Protein 8TZ3 (pdb70)

Organism: Bos taurus (NCBI:txid9913)

Nearest PDB structures (foldseek):
  8tz1-assembly1_A  TM=1.001E+00  e=4.281E-66  Bos taurus
  8tzd-assembly1_A  TM=8.200E-01  e=2.949E-57  Bos taurus
  5l2b-assembly1_A  TM=9.208E-01  e=6.577E-27  Neisseria wadsworthii 9715
  5l2a-assembly1_A  TM=9.244E-01  e=1.127E-26  Neisseria wadsworthii 9715
  5l24-assembly1_A  TM=9.191E-01  e=1.770E-24  Neisseria wadsworthii 9715

Structure (mmCIF, N/CA/C/O backbone):
data_8TZ3
#
_entry.id   8TZ3
#
_cell.length_a   1.00
_cell.length_b   1.00
_cell.length_c   1.00
_cell.angle_alpha   90.00
_cell.angle_beta   90.00
_cell.angle_gamma   90.00
#
_symmetry.space_group_name_H-M   'P 1'
#
loop_
_entity.id
_entity.type
_entity.pdbx_description
1 polymer 'Sodium/nucleoside cotransporter'
2 non-polymer 'SODIUM ION'
3 non-polymer 1-palmitoyl-2-oleoyl-sn-glycero-3-phosphocholine
4 water water
#
loop_
_atom_site.group_PDB
_atom_site.id
_atom_site.type_symbol
_atom_site.label_atom_id
_atom_site.label_alt_id
_atom_site.label_comp_id
_atom_site.label_asym_id
_atom_site.label_entity_id
_atom_site.label_seq_id
_atom_site.pdbx_PDB_ins_code
_atom_site.Cartn_x
_atom_site.Cartn_y
_atom_site.Cartn_z
_atom_site.occupancy
_atom_site.B_iso_or_equiv
_atom_site.auth_seq_id
_atom_site.auth_comp_id
_atom_site.auth_asym_id
_atom_site.auth_atom_id
_atom_site.pdbx_PDB_model_num
ATOM 1 N N . GLU A 1 105 ? 97.055 165.636 159.805 1.00 89.03 90 GLU A N 1
ATOM 2 C CA . GLU A 1 105 ? 97.150 164.396 159.042 1.00 89.03 90 GLU A CA 1
ATOM 3 C C . GLU A 1 105 ? 96.252 163.321 159.644 1.00 89.03 90 GLU A C 1
ATOM 4 O O . GLU A 1 105 ? 96.691 162.196 159.880 1.00 89.03 90 GLU A O 1
ATOM 7 N N . ARG A 1 106 ? 94.990 163.676 159.893 1.00 96.63 91 ARG A N 1
ATOM 8 C CA . ARG A 1 106 ? 94.042 162.694 160.411 1.00 96.63 91 ARG A CA 1
ATOM 9 C C . ARG A 1 106 ? 93.777 161.599 159.386 1.00 96.63 91 ARG A C 1
ATOM 10 O O . ARG A 1 106 ? 93.674 160.418 159.740 1.00 96.63 91 ARG A O 1
ATOM 14 N N . MET A 1 107 ? 93.664 161.971 158.109 1.00 98.25 92 MET A N 1
ATOM 15 C CA . MET A 1 107 ? 93.467 160.971 157.065 1.00 98.25 92 MET A CA 1
ATOM 16 C C . MET A 1 107 ? 94.618 159.975 157.040 1.00 98.25 92 MET A C 1
ATOM 17 O O . MET A 1 107 ? 94.412 158.779 156.800 1.00 98.25 92 MET A O 1
ATOM 21 N N . CYS A 1 108 ? 95.840 160.447 157.288 1.00 98.78 93 CYS A N 1
ATOM 22 C CA . CYS A 1 108 ? 96.980 159.539 157.330 1.00 98.78 93 CYS A CA 1
ATOM 23 C C . CYS A 1 108 ? 96.895 158.617 158.539 1.00 98.78 93 CYS A C 1
ATOM 24 O O . CYS A 1 108 ? 97.331 157.461 158.480 1.00 98.78 93 CYS A O 1
ATOM 28 N N . GLY A 1 109 ? 96.337 159.110 159.645 1.00 100.29 94 GLY A N 1
ATOM 29 C CA . GLY A 1 109 ? 96.132 158.254 160.801 1.00 100.29 94 GLY A CA 1
ATOM 30 C C . GLY A 1 109 ? 95.038 157.229 160.577 1.00 100.29 94 GLY A C 1
ATOM 31 O O . GLY A 1 109 ? 95.164 156.071 160.982 1.00 100.29 94 GLY A O 1
ATOM 35 N N . ARG A 1 110 ? 93.945 157.641 159.929 1.00 100.75 95 ARG A N 1
ATOM 36 C CA . ARG A 1 110 ? 92.864 156.704 159.642 1.00 100.75 95 ARG A CA 1
ATOM 37 C C . ARG A 1 110 ? 93.328 155.605 158.696 1.00 100.75 95 ARG A C 1
ATOM 38 O O . ARG A 1 110 ? 93.095 154.417 158.951 1.00 100.75 95 ARG A O 1
ATOM 42 N N . MET A 1 111 ? 93.986 155.980 157.597 1.00 102.78 96 MET A N 1
ATOM 43 C CA . MET A 1 111 ? 94.486 154.978 156.661 1.00 102.78 96 MET A CA 1
ATOM 44 C C . MET A 1 111 ? 95.407 153.986 157.360 1.00 102.78 96 MET A C 1
ATOM 45 O O . MET A 1 111 ? 95.426 152.797 157.019 1.00 102.78 96 MET A O 1
ATOM 49 N N . SER A 1 112 ? 96.176 154.455 158.343 1.00 103.58 97 SER A N 1
ATOM 50 C CA . SER A 1 112 ? 97.038 153.550 159.096 1.00 103.58 97 SER A CA 1
ATOM 51 C C . SER A 1 112 ? 96.216 152.563 159.916 1.00 103.58 97 SER A C 1
ATOM 52 O O . SER A 1 112 ? 96.501 151.360 159.923 1.00 103.58 97 SER A O 1
ATOM 56 N N . ASP A 1 113 ? 95.188 153.053 160.612 1.00 104.67 98 ASP A N 1
ATOM 57 C CA . ASP A 1 113 ? 94.365 152.169 161.430 1.00 104.67 98 ASP A CA 1
ATOM 58 C C . ASP A 1 113 ? 93.656 151.128 160.574 1.00 104.67 98 ASP A C 1
ATOM 59 O O . ASP A 1 113 ? 93.501 149.973 160.989 1.00 104.67 98 ASP A O 1
ATOM 63 N N . PHE A 1 114 ? 93.212 151.517 159.378 1.00 105.34 99 PHE A N 1
ATOM 64 C CA . PHE A 1 114 ? 92.550 150.565 158.492 1.00 105.34 99 PHE A CA 1
ATOM 65 C C . PHE A 1 114 ? 93.476 149.407 158.142 1.00 105.34 99 PHE A C 1
ATOM 66 O O . PHE A 1 114 ? 93.079 148.238 158.199 1.00 105.34 99 PHE A O 1
ATOM 70 N N . CYS A 1 115 ? 94.723 149.715 157.779 1.00 107.57 100 CYS A N 1
ATOM 71 C CA . CYS A 1 115 ? 95.647 148.667 157.358 1.00 107.57 100 CYS A CA 1
ATOM 72 C C . CYS A 1 115 ? 95.991 147.737 158.515 1.00 107.57 100 CYS A C 1
ATOM 73 O O . CYS A 1 115 ? 95.939 146.509 158.373 1.00 107.57 100 CYS A O 1
ATOM 77 N N . ARG A 1 116 ? 96.347 148.302 159.671 1.00 106.54 101 ARG A N 1
ATOM 78 C CA . ARG A 1 116 ? 96.723 147.469 160.809 1.00 106.54 101 ARG A CA 1
ATOM 79 C C . ARG A 1 116 ? 95.527 146.687 161.334 1.00 106.54 101 ARG A C 1
ATOM 80 O O . ARG A 1 116 ? 95.686 145.600 161.901 1.00 106.54 101 ARG A O 1
ATOM 84 N N . GLU A 1 117 ? 94.320 147.227 161.158 1.00 108.55 102 GLU A N 1
ATOM 85 C CA . GLU A 1 117 ? 93.126 146.528 161.620 1.00 108.55 102 GLU A CA 1
ATOM 86 C C . GLU A 1 117 ? 92.883 145.257 160.817 1.00 108.55 102 GLU A C 1
ATOM 87 O O . GLU A 1 117 ? 92.762 144.167 161.388 1.00 108.55 102 GLU A O 1
ATOM 91 N N . HIS A 1 118 ? 92.803 145.374 159.493 1.00 110.14 103 HIS A N 1
ATOM 92 C CA . HIS A 1 118 ? 92.505 144.250 158.610 1.00 110.14 103 HIS A CA 1
ATOM 93 C C . HIS A 1 118 ? 93.637 144.039 157.614 1.00 110.14 103 HIS A C 1
ATOM 94 O O . HIS A 1 118 ? 93.458 144.127 156.397 1.00 110.14 103 HIS A O 1
ATOM 98 N N . LYS A 1 119 ? 94.834 143.754 158.130 1.00 110.35 104 LYS A N 1
ATOM 99 C CA . LYS A 1 119 ? 95.963 143.472 157.249 1.00 110.35 104 LYS A CA 1
ATOM 100 C C . LYS A 1 119 ? 95.824 142.100 156.602 1.00 110.35 104 LYS A C 1
ATOM 101 O O . LYS A 1 119 ? 96.089 141.940 155.404 1.00 110.35 104 LYS A O 1
ATOM 105 N N . THR A 1 120 ? 95.403 141.099 157.376 1.00 111.13 105 THR A N 1
ATOM 106 C CA . THR A 1 120 ? 95.274 139.751 156.832 1.00 111.13 105 THR A CA 1
ATOM 107 C C . THR A 1 120 ? 94.188 139.686 155.767 1.00 111.13 105 THR A C 1
ATOM 108 O O . THR A 1 120 ? 94.342 138.995 154.753 1.00 111.13 105 THR A O 1
ATOM 119 N N . THR A 1 121 ? 93.079 140.397 155.978 1.00 111.08 106 THR A N 1
ATOM 120 C CA . THR A 1 121 ? 91.982 140.354 155.020 1.00 111.08 106 THR A CA 1
ATOM 121 C C . THR A 1 121 ? 92.222 141.278 153.835 1.00 111.08 106 THR A C 1
ATOM 122 O O . THR A 1 121 ? 91.506 141.181 152.833 1.00 111.08 106 THR A O 1
ATOM 133 N N . LEU A 1 122 ? 93.207 142.171 153.932 1.00 110.28 107 LEU A N 1
ATOM 134 C CA . LEU A 1 122 ? 93.530 143.049 152.814 1.00 110.28 107 LEU A CA 1
ATOM 135 C C . LEU A 1 122 ? 94.477 142.362 151.840 1.00 110.28 107 LEU A C 1
ATOM 136 O O . LEU A 1 122 ? 94.244 142.361 150.626 1.00 110.28 107 LEU A O 1
ATOM 152 N N . ARG A 1 123 ? 95.552 141.765 152.357 1.00 108.18 108 ARG A N 1
ATOM 153 C CA . ARG A 1 123 ? 96.543 141.135 151.495 1.00 108.18 108 ARG A CA 1
ATOM 154 C C . ARG A 1 123 ? 96.045 139.817 150.919 1.00 108.18 108 ARG A C 1
ATOM 155 O O . ARG A 1 123 ? 96.447 139.439 149.813 1.00 108.18 108 ARG A O 1
ATOM 176 N N . TYR A 1 124 ? 95.177 139.108 151.643 1.00 110.96 109 TYR A N 1
ATOM 177 C CA . TYR A 1 124 ? 94.613 137.875 151.105 1.00 110.96 109 TYR A CA 1
ATOM 178 C C . TYR A 1 124 ? 93.656 138.166 149.957 1.00 110.96 109 TYR A C 1
ATOM 179 O O . TYR A 1 124 ? 93.666 137.468 148.937 1.00 110.96 109 TYR A O 1
ATOM 183 N N . ILE A 1 125 ? 92.817 139.194 150.107 1.00 109.55 110 ILE A N 1
ATOM 184 C CA . ILE A 1 125 ? 91.900 139.568 149.033 1.00 109.55 110 ILE A CA 1
ATOM 185 C C . ILE A 1 125 ? 92.671 139.923 147.769 1.00 109.55 110 ILE A C 1
ATOM 186 O O . ILE A 1 125 ? 92.220 139.646 146.651 1.00 109.55 110 ILE A O 1
ATOM 202 N N . ILE A 1 126 ? 93.842 140.546 147.920 1.00 105.75 111 ILE A N 1
ATOM 203 C CA . ILE A 1 126 ? 94.611 140.969 146.751 1.00 105.75 111 ILE A CA 1
ATOM 204 C C . ILE A 1 126 ? 95.104 139.755 145.975 1.00 105.75 111 ILE A C 1
ATOM 205 O O . ILE A 1 126 ? 94.937 139.668 144.753 1.00 105.75 111 ILE A O 1
ATOM 221 N N . TRP A 1 127 ? 95.721 138.799 146.673 1.00 105.82 112 TRP A N 1
ATOM 222 C CA . TRP A 1 127 ? 96.162 137.577 146.010 1.00 105.82 112 TRP A CA 1
ATOM 223 C C . TRP A 1 127 ? 94.997 136.879 145.324 1.00 105.82 112 TRP A C 1
ATOM 224 O O . TRP A 1 127 ? 95.119 136.430 144.179 1.00 105.82 112 TRP A O 1
ATOM 245 N N . GLY A 1 128 ? 93.856 136.781 146.007 1.00 104.49 113 GLY A N 1
ATOM 246 C CA . GLY A 1 128 ? 92.700 136.140 145.404 1.00 104.49 113 GLY A CA 1
ATOM 247 C C . GLY A 1 128 ? 92.286 136.794 144.101 1.00 104.49 113 GLY A C 1
ATOM 248 O O . GLY A 1 128 ? 91.860 136.116 143.163 1.00 104.49 113 GLY A O 1
ATOM 252 N N . ILE A 1 129 ? 92.407 138.120 144.023 1.00 103.96 114 ILE A N 1
ATOM 253 C CA . ILE A 1 129 ? 92.097 138.818 142.779 1.00 103.96 114 ILE A CA 1
ATOM 254 C C . ILE A 1 129 ? 93.113 138.453 141.705 1.00 103.96 114 ILE A C 1
ATOM 255 O O . ILE A 1 129 ? 92.752 138.186 140.552 1.00 103.96 114 ILE A O 1
ATOM 271 N N . LEU A 1 130 ? 94.398 138.435 142.066 1.00 99.74 115 LEU A N 1
ATOM 272 C CA . LEU A 1 130 ? 95.428 138.035 141.113 1.00 99.74 115 LEU A CA 1
ATOM 273 C C . LEU A 1 130 ? 95.185 136.623 140.598 1.00 99.74 115 LEU A C 1
ATOM 274 O O . LEU A 1 130 ? 95.289 136.366 139.393 1.00 99.74 115 LEU A O 1
ATOM 290 N N . ILE A 1 131 ? 94.864 135.691 141.497 1.00 94.99 116 ILE A N 1
ATOM 291 C CA . ILE A 1 131 ? 94.600 134.319 141.076 1.00 94.99 116 ILE A CA 1
ATOM 292 C C . ILE A 1 131 ? 93.420 134.279 140.116 1.00 94.99 116 ILE A C 1
ATOM 293 O O . ILE A 1 131 ? 93.460 133.594 139.087 1.00 94.99 116 ILE A O 1
ATOM 309 N N . ALA A 1 132 ? 92.352 135.011 140.434 1.00 93.41 117 ALA A N 1
ATOM 310 C CA . ALA A 1 132 ? 91.187 135.029 139.558 1.00 93.41 117 ALA A CA 1
ATOM 311 C C . ALA A 1 132 ? 91.545 135.592 138.190 1.00 93.41 117 ALA A C 1
ATOM 312 O O . ALA A 1 132 ? 91.008 135.152 137.167 1.00 93.41 117 ALA A O 1
ATOM 319 N N . GLY A 1 133 ? 92.449 136.571 138.152 1.00 88.44 118 GLY A N 1
ATOM 320 C CA . GLY A 1 133 ? 92.909 137.085 136.874 1.00 88.44 118 GLY A CA 1
ATOM 321 C C . GLY A 1 133 ? 93.601 136.026 136.041 1.00 88.44 118 GLY A C 1
ATOM 322 O O . GLY A 1 133 ? 93.266 135.823 134.871 1.00 88.44 118 GLY A O 1
ATOM 326 N N . TYR A 1 134 ? 94.579 135.336 136.631 1.00 79.11 119 TYR A N 1
ATOM 327 C CA . TYR A 1 134 ? 95.246 134.244 135.931 1.00 79.11 119 TYR A CA 1
ATOM 328 C C . TYR A 1 134 ? 94.236 133.232 135.406 1.00 79.11 119 TYR A C 1
ATOM 329 O O . TYR A 1 134 ? 94.233 132.903 134.215 1.00 79.11 119 TYR A O 1
ATOM 347 N N . LEU A 1 135 ? 93.365 132.728 136.284 1.00 79.80 120 LEU A N 1
ATOM 348 C CA . LEU A 1 135 ? 92.382 131.737 135.859 1.00 79.80 120 LEU A CA 1
ATOM 349 C C . LEU A 1 135 ? 91.505 132.267 134.734 1.00 79.80 120 LEU A C 1
ATOM 350 O O . LEU A 1 135 ? 91.106 131.509 133.843 1.00 79.80 120 LEU A O 1
ATOM 366 N N . ALA A 1 136 ? 91.188 133.563 134.757 1.00 79.12 121 ALA A N 1
ATOM 367 C CA . ALA A 1 136 ? 90.370 134.133 133.693 1.00 79.12 121 ALA A CA 1
ATOM 368 C C . ALA A 1 136 ? 91.103 134.091 132.359 1.00 79.12 121 ALA A C 1
ATOM 369 O O . ALA A 1 136 ? 90.510 133.770 131.323 1.00 79.12 121 ALA A O 1
ATOM 376 N N . LEU A 1 137 ? 92.396 134.417 132.365 1.00 72.96 122 LEU A N 1
ATOM 377 C CA . LEU A 1 137 ? 93.183 134.335 131.142 1.00 72.96 122 LEU A CA 1
ATOM 378 C C . LEU A 1 137 ? 93.234 132.905 130.619 1.00 72.96 122 LEU A C 1
ATOM 379 O O . LEU A 1 137 ? 93.100 132.671 129.413 1.00 72.96 122 LEU A O 1
ATOM 395 N N . VAL A 1 138 ? 93.415 131.935 131.515 1.00 69.90 123 VAL A N 1
ATOM 396 C CA . VAL A 1 138 ? 93.506 130.540 131.095 1.00 69.90 123 VAL A CA 1
ATOM 397 C C . VAL A 1 138 ? 92.191 130.084 130.479 1.00 69.90 123 VAL A C 1
ATOM 398 O O . VAL A 1 138 ? 92.158 129.547 129.366 1.00 69.90 123 VAL A O 1
ATOM 411 N N . ILE A 1 139 ? 91.085 130.283 131.197 1.00 74.76 124 ILE A N 1
ATOM 412 C CA . ILE A 1 139 ? 89.794 129.820 130.699 1.00 74.76 124 ILE A CA 1
ATOM 413 C C . ILE A 1 139 ? 89.456 130.504 129.381 1.00 74.76 124 ILE A C 1
ATOM 414 O O . ILE A 1 139 ? 88.967 129.866 128.441 1.00 74.76 124 ILE A O 1
ATOM 430 N N . ALA A 1 140 ? 89.716 131.809 129.287 1.00 71.45 125 ALA A N 1
ATOM 431 C CA . ALA A 1 140 ? 89.483 132.516 128.033 1.00 71.45 125 ALA A CA 1
ATOM 432 C C . ALA A 1 140 ? 90.317 131.928 126.904 1.00 71.45 125 ALA A C 1
ATOM 433 O O . ALA A 1 140 ? 89.821 131.746 125.786 1.00 71.45 125 ALA A O 1
ATOM 440 N N . ALA A 1 141 ? 91.588 131.631 127.172 1.00 66.65 126 ALA A N 1
ATOM 441 C CA . ALA A 1 141 ? 92.443 131.039 126.148 1.00 66.65 126 ALA A CA 1
ATOM 442 C C . ALA A 1 141 ? 91.856 129.735 125.626 1.00 66.65 126 ALA A C 1
ATOM 443 O O . ALA A 1 141 ? 91.749 129.533 124.411 1.00 66.65 126 ALA A O 1
ATOM 450 N N . CYS A 1 142 ? 91.475 128.832 126.531 1.00 70.12 127 CYS A N 1
ATOM 451 C CA . CYS A 1 142 ? 90.934 127.549 126.096 1.00 70.12 127 CYS A CA 1
ATOM 452 C C . CYS A 1 142 ? 89.653 127.738 125.296 1.00 70.12 127 CYS A C 1
ATOM 453 O O . CYS A 1 142 ? 89.396 127.002 124.338 1.00 70.12 127 CYS A O 1
ATOM 461 N N . VAL A 1 143 ? 88.838 128.723 125.674 1.00 70.63 128 VAL A N 1
ATOM 462 C CA . VAL A 1 143 ? 87.602 128.990 124.944 1.00 70.63 128 VAL A CA 1
ATOM 463 C C . VAL A 1 143 ? 87.911 129.395 123.507 1.00 70.63 128 VAL A C 1
ATOM 464 O O . VAL A 1 143 ? 87.343 128.850 122.554 1.00 70.63 128 VAL A O 1
ATOM 477 N N . MET A 1 144 ? 88.818 130.358 123.331 1.00 66.87 129 MET A N 1
ATOM 478 C CA . MET A 1 144 ? 89.181 130.792 121.986 1.00 66.87 129 MET A CA 1
ATOM 479 C C . MET A 1 144 ? 89.749 129.640 121.163 1.00 66.87 129 MET A C 1
ATOM 480 O O . MET A 1 144 ? 89.485 129.540 119.960 1.00 66.87 129 MET A O 1
ATOM 494 N N . ASN A 1 145 ? 90.536 128.768 121.790 1.00 65.11 130 ASN A N 1
ATOM 495 C CA . ASN A 1 145 ? 91.114 127.617 121.107 1.00 65.11 130 ASN A CA 1
ATOM 496 C C . ASN A 1 145 ? 91.822 126.717 122.111 1.00 65.11 130 ASN A C 1
ATOM 497 O O . ASN A 1 145 ? 92.811 127.123 122.729 1.00 65.11 130 ASN A O 1
ATOM 508 N N . PHE A 1 146 ? 91.334 125.487 122.261 1.00 67.03 131 PHE A N 1
ATOM 509 C CA . PHE A 1 146 ? 91.796 124.580 123.304 1.00 67.03 131 PHE A CA 1
ATOM 510 C C . PHE A 1 146 ? 93.125 123.916 122.957 1.00 67.03 131 PHE A C 1
ATOM 511 O O . PHE A 1 146 ? 94.031 123.866 123.793 1.00 67.03 131 PHE A O 1
ATOM 528 N N . HIS A 1 147 ? 93.254 123.398 121.735 1.00 65.76 132 HIS A N 1
ATOM 529 C CA . HIS A 1 147 ? 94.472 122.686 121.364 1.00 65.76 132 HIS A CA 1
ATOM 530 C C . HIS A 1 147 ? 95.694 123.587 121.464 1.00 65.76 132 HIS A C 1
ATOM 531 O O . HIS A 1 147 ? 96.776 123.133 121.855 1.00 65.76 132 HIS A O 1
ATOM 545 N N . ARG A 1 148 ? 95.542 124.862 121.109 1.00 59.16 133 ARG A N 1
ATOM 546 C CA . ARG A 1 148 ? 96.649 125.803 121.209 1.00 59.16 133 ARG A CA 1
ATOM 547 C C . ARG A 1 148 ? 96.983 126.127 122.658 1.00 59.16 133 ARG A C 1
ATOM 548 O O . ARG A 1 148 ? 98.146 126.393 122.979 1.00 59.16 133 ARG A O 1
ATOM 569 N N . ALA A 1 149 ? 95.990 126.100 123.543 1.00 63.35 134 ALA A N 1
ATOM 570 C CA . ALA A 1 149 ? 96.161 126.469 124.939 1.00 63.35 134 ALA A CA 1
ATOM 571 C C . ALA A 1 149 ? 96.400 125.274 125.851 1.00 63.35 134 ALA A C 1
ATOM 572 O O . ALA A 1 149 ? 96.434 125.439 127.073 1.00 63.35 134 ALA A O 1
ATOM 579 N N . LEU A 1 150 ? 96.569 124.081 125.290 1.00 63.70 135 LEU A N 1
ATOM 580 C CA . LEU A 1 150 ? 96.679 122.884 126.121 1.00 63.70 135 LEU A CA 1
ATOM 581 C C . LEU A 1 150 ? 97.841 122.954 127.100 1.00 63.70 135 LEU A C 1
ATOM 582 O O . LEU A 1 150 ? 97.634 122.660 128.290 1.00 63.70 135 LEU A O 1
ATOM 598 N N . PRO A 1 151 ? 99.061 123.316 126.694 1.00 57.83 136 PRO A N 1
ATOM 599 C CA . PRO A 1 151 ? 100.165 123.330 127.666 1.00 57.83 136 PRO A CA 1
ATOM 600 C C . PRO A 1 151 ? 99.968 124.307 128.809 1.00 57.83 136 PRO A C 1
ATOM 601 O O . PRO A 1 151 ? 100.564 124.121 129.875 1.00 57.83 136 PRO A O 1
ATOM 612 N N . LEU A 1 152 ? 99.155 125.347 128.625 1.00 58.60 137 LEU A N 1
ATOM 613 C CA . LEU A 1 152 ? 98.882 126.262 129.727 1.00 58.60 137 LEU A CA 1
ATOM 614 C C . LEU A 1 152 ? 97.790 125.714 130.636 1.00 58.60 137 LEU A C 1
ATOM 615 O O . LEU A 1 152 ? 97.726 126.060 131.821 1.00 58.60 137 LEU A O 1
ATOM 631 N N . PHE A 1 153 ? 96.919 124.863 130.097 1.00 63.72 138 PHE A N 1
ATOM 632 C CA . PHE A 1 153 ? 95.916 124.206 130.924 1.00 63.72 138 PHE A CA 1
ATOM 633 C C . PHE A 1 153 ? 96.537 123.094 131.761 1.00 63.72 138 PHE A C 1
ATOM 634 O O . PHE A 1 153 ? 96.191 122.923 132.935 1.00 63.72 138 PHE A O 1
ATOM 651 N N . VAL A 1 154 ? 97.462 122.333 131.176 1.00 63.37 139 VAL A N 1
ATOM 652 C CA . VAL A 1 154 ? 98.119 121.254 131.909 1.00 63.37 139 VAL A CA 1
ATOM 653 C C . VAL A 1 154 ? 98.919 121.814 133.078 1.00 63.37 139 VAL A C 1
ATOM 654 O O . VAL A 1 154 ? 98.796 121.350 134.217 1.00 63.37 139 VAL A O 1
ATOM 667 N N . ILE A 1 155 ? 99.759 122.815 132.810 1.00 61.81 140 ILE A N 1
ATOM 668 C CA . ILE A 1 155 ? 100.558 123.429 133.868 1.00 61.81 140 ILE A CA 1
ATOM 669 C C . ILE A 1 155 ? 99.668 123.901 135.010 1.00 61.81 140 ILE A C 1
ATOM 670 O O . ILE A 1 155 ? 99.973 123.680 136.187 1.00 61.81 140 ILE A O 1
ATOM 686 N N . THR A 1 156 ? 98.564 124.572 134.684 1.00 65.71 141 THR A N 1
ATOM 687 C CA . THR A 1 156 ? 97.688 125.090 135.728 1.00 65.71 141 THR A CA 1
ATOM 688 C C . THR A 1 156 ? 97.105 123.963 136.570 1.00 65.71 141 THR A C 1
ATOM 689 O O . THR A 1 156 ? 96.962 124.101 137.790 1.00 65.71 141 THR A O 1
ATOM 700 N N . VAL A 1 157 ? 96.769 122.836 135.940 1.00 64.39 142 VAL A N 1
ATOM 701 C CA . VAL A 1 157 ? 96.163 121.726 136.671 1.00 64.39 142 VAL A CA 1
ATOM 702 C C . VAL A 1 157 ? 97.163 121.114 137.646 1.00 64.39 142 VAL A C 1
ATOM 703 O O . VAL A 1 157 ? 96.862 120.921 138.829 1.00 64.39 142 VAL A O 1
ATOM 716 N N . VAL A 1 158 ? 98.365 120.791 137.165 1.00 62.50 143 VAL A N 1
ATOM 717 C CA . VAL A 1 158 ? 99.343 120.127 138.021 1.00 62.50 143 VAL A CA 1
ATOM 718 C C . VAL A 1 158 ? 99.714 121.015 139.201 1.00 62.50 143 VAL A C 1
ATOM 719 O O . VAL A 1 158 ? 99.951 120.526 140.311 1.00 62.50 143 VAL A O 1
ATOM 732 N N . ALA A 1 159 ? 99.772 122.329 138.986 1.00 62.96 144 ALA A N 1
ATOM 733 C CA . ALA A 1 159 ? 100.055 123.243 140.087 1.00 62.96 144 ALA A CA 1
ATOM 734 C C . ALA A 1 159 ? 98.936 123.232 141.118 1.00 62.96 144 ALA A C 1
ATOM 735 O O . ALA A 1 159 ? 99.195 123.201 142.325 1.00 62.96 144 ALA A O 1
ATOM 742 N N . ILE A 1 160 ? 97.684 123.265 140.663 1.00 65.48 145 ILE A N 1
ATOM 743 C CA . ILE A 1 160 ? 96.556 123.236 141.588 1.00 65.48 145 ILE A CA 1
ATOM 744 C C . ILE A 1 160 ? 96.569 121.951 142.402 1.00 65.48 145 ILE A C 1
ATOM 745 O O . ILE A 1 160 ? 96.355 121.967 143.619 1.00 65.48 145 ILE A O 1
ATOM 761 N N . PHE A 1 161 ? 96.827 120.820 141.746 1.00 60.87 146 PHE A N 1
ATOM 762 C CA . PHE A 1 161 ? 96.833 119.538 142.440 1.00 60.87 146 PHE A CA 1
ATOM 763 C C . PHE A 1 161 ? 97.827 119.536 143.593 1.00 60.87 146 PHE A C 1
ATOM 764 O O . PHE A 1 161 ? 97.498 119.123 144.711 1.00 60.87 146 PHE A O 1
ATOM 781 N N . PHE A 1 162 ? 99.056 119.984 143.337 1.00 54.49 147 PHE A N 1
ATOM 782 C CA . PHE A 1 162 ? 100.080 119.966 144.373 1.00 54.49 147 PHE A CA 1
ATOM 783 C C . PHE A 1 162 ? 99.768 120.953 145.489 1.00 54.49 147 PHE A C 1
ATOM 784 O O . PHE A 1 162 ? 100.006 120.659 146.665 1.00 54.49 147 PHE A O 1
ATOM 801 N N . VAL A 1 163 ? 99.253 122.132 145.144 1.00 62.30 148 VAL A N 1
ATOM 802 C CA . VAL A 1 163 ? 98.878 123.106 146.165 1.00 62.30 148 VAL A CA 1
ATOM 803 C C . VAL A 1 163 ? 97.814 122.522 147.083 1.00 62.30 148 VAL A C 1
ATOM 804 O O . VAL A 1 163 ? 97.883 122.654 148.310 1.00 62.30 148 VAL A O 1
ATOM 817 N N . VAL A 1 164 ? 96.812 121.866 146.499 1.00 65.25 149 VAL A N 1
ATOM 818 C CA . VAL A 1 164 ? 95.787 121.205 147.300 1.00 65.25 149 VAL A CA 1
ATOM 819 C C . VAL A 1 164 ? 96.396 120.041 148.069 1.00 65.25 149 VAL A C 1
ATOM 820 O O . VAL A 1 164 ? 96.225 119.916 149.287 1.00 65.25 149 VAL A O 1
ATOM 833 N N . TRP A 1 165 ? 97.109 119.166 147.360 1.00 61.23 150 TRP A N 1
ATOM 834 C CA . TRP A 1 165 ? 97.809 118.058 147.999 1.00 61.23 150 TRP A CA 1
ATOM 835 C C . TRP A 1 165 ? 98.609 118.529 149.208 1.00 61.23 150 TRP A C 1
ATOM 836 O O . TRP A 1 165 ? 98.366 118.090 150.336 1.00 61.23 150 TRP A O 1
ATOM 857 N N . ASP A 1 166 ? 99.562 119.435 148.991 1.00 59.14 151 ASP A N 1
ATOM 858 C CA . ASP A 1 166 ? 100.425 119.885 150.077 1.00 59.14 151 ASP A CA 1
ATOM 859 C C . ASP A 1 166 ? 99.627 120.502 151.217 1.00 59.14 151 ASP A C 1
ATOM 860 O O . ASP A 1 166 ? 100.034 120.420 152.381 1.00 59.14 151 ASP A O 1
ATOM 869 N N . HIS A 1 167 ? 98.495 121.136 150.909 1.00 71.29 152 HIS A N 1
ATOM 870 C CA . HIS A 1 167 ? 97.680 121.721 151.968 1.00 71.29 152 HIS A CA 1
ATOM 871 C C . HIS A 1 167 ? 97.006 120.638 152.798 1.00 71.29 152 HIS A C 1
ATOM 872 O O . HIS A 1 167 ? 96.967 120.723 154.030 1.00 71.29 152 HIS A O 1
ATOM 886 N N . LEU A 1 168 ? 96.473 119.610 152.139 1.00 72.71 153 LEU A N 1
ATOM 887 C CA . LEU A 1 168 ? 95.820 118.526 152.861 1.00 72.71 153 LEU A CA 1
ATOM 888 C C . LEU A 1 168 ? 96.804 117.774 153.750 1.00 72.71 153 LEU A C 1
ATOM 889 O O . LEU A 1 168 ? 96.508 117.499 154.918 1.00 72.71 153 LEU A O 1
ATOM 905 N N . MET A 1 169 ? 97.979 117.429 153.218 1.00 76.95 154 MET A N 1
ATOM 906 C CA . MET A 1 169 ? 98.941 116.665 154.006 1.00 76.95 154 MET A CA 1
ATOM 907 C C . MET A 1 169 ? 99.391 117.442 155.235 1.00 76.95 154 MET A C 1
ATOM 908 O O . MET A 1 169 ? 99.719 116.847 156.267 1.00 76.95 154 MET A O 1
ATOM 922 N N . ALA A 1 170 ? 99.430 118.771 155.142 1.00 80.16 155 ALA A N 1
ATOM 923 C CA . ALA A 1 170 ? 99.877 119.570 156.278 1.00 80.16 155 ALA A CA 1
ATOM 924 C C . ALA A 1 170 ? 98.819 119.615 157.373 1.00 80.16 155 ALA A C 1
ATOM 925 O O . ALA A 1 170 ? 99.144 119.543 158.563 1.00 80.16 155 ALA A O 1
ATOM 932 N N . LYS A 1 171 ? 97.546 119.733 156.991 1.00 87.47 156 LYS A N 1
ATOM 933 C CA . LYS A 1 171 ? 96.478 119.822 157.980 1.00 87.47 156 LYS A CA 1
ATOM 934 C C . LYS A 1 171 ? 96.109 118.453 158.534 1.00 87.47 156 LYS A C 1
ATOM 935 O O . LYS A 1 171 ? 96.076 118.262 159.755 1.00 87.47 156 LYS A O 1
ATOM 939 N N . TYR A 1 172 ? 95.829 117.490 157.657 1.00 88.81 157 TYR A N 1
ATOM 940 C CA . TYR A 1 172 ? 95.390 116.161 158.060 1.00 88.81 157 TYR A CA 1
ATOM 941 C C . TYR A 1 172 ? 96.548 115.176 158.185 1.00 88.81 157 TYR A C 1
ATOM 942 O O . TYR A 1 172 ? 96.414 114.011 157.798 1.00 88.81 157 TYR A O 1
ATOM 960 N N . GLU A 1 173 ? 97.685 115.616 158.728 1.00 92.86 158 GLU A N 1
ATOM 961 C CA . GLU A 1 173 ? 98.807 114.699 158.909 1.00 92.86 158 GLU A CA 1
ATOM 962 C C . GLU A 1 173 ? 98.543 113.735 160.057 1.00 92.86 158 GLU A C 1
ATOM 963 O O . GLU A 1 173 ? 98.833 112.537 159.954 1.00 92.86 158 GLU A O 1
ATOM 975 N N . SER A 1 174 ? 97.992 114.241 161.163 1.00 100.87 159 SER A N 1
ATOM 976 C CA . SER A 1 174 ? 97.744 113.391 162.323 1.00 100.87 159 SER A CA 1
ATOM 977 C C . SER A 1 174 ? 96.692 112.333 162.017 1.00 100.87 159 SER A C 1
ATOM 978 O O . SER A 1 174 ? 96.833 111.173 162.419 1.00 100.87 159 SER A O 1
ATOM 986 N N . GLN A 1 175 ? 95.626 112.716 161.312 1.00 98.68 160 GLN A N 1
ATOM 987 C CA . GLN A 1 175 ? 94.565 111.763 161.006 1.00 98.68 160 GLN A CA 1
ATOM 988 C C . GLN A 1 175 ? 95.048 110.682 160.047 1.00 98.68 160 GLN A C 1
ATOM 989 O O . GLN A 1 175 ? 94.771 109.495 160.251 1.00 98.68 160 GLN A O 1
ATOM 1003 N N . ILE A 1 176 ? 95.769 111.072 158.993 1.00 98.53 161 ILE A N 1
ATOM 1004 C CA . ILE A 1 176 ? 96.242 110.097 158.014 1.00 98.53 161 ILE A CA 1
ATOM 1005 C C . ILE A 1 176 ? 97.173 109.089 158.674 1.00 98.53 161 ILE A C 1
ATOM 1006 O O . ILE A 1 176 ? 97.073 107.879 158.435 1.00 98.53 161 ILE A O 1
ATOM 1022 N N . ALA A 1 177 ? 98.095 109.569 159.510 1.00 105.12 162 ALA A N 1
ATOM 1023 C CA . ALA A 1 177 ? 99.040 108.675 160.171 1.00 105.12 162 ALA A CA 1
ATOM 1024 C C . ALA A 1 177 ? 98.314 107.584 160.948 1.00 105.12 162 ALA A C 1
ATOM 1025 O O . ALA A 1 177 ? 98.619 106.394 160.804 1.00 105.12 162 ALA A O 1
ATOM 1032 N N . ARG A 1 178 ? 97.347 107.973 161.782 1.00 107.02 163 ARG A N 1
ATOM 1033 C CA . ARG A 1 178 ? 96.645 106.990 162.598 1.00 107.02 163 ARG A CA 1
ATOM 1034 C C . ARG A 1 178 ? 95.810 106.056 161.733 1.00 107.02 163 ARG A C 1
ATOM 1035 O O . ARG A 1 178 ? 95.605 104.889 162.085 1.00 107.02 163 ARG A O 1
ATOM 1039 N N . PHE A 1 179 ? 95.317 106.552 160.597 1.00 105.23 164 PHE A N 1
ATOM 1040 C CA . PHE A 1 179 ? 94.555 105.699 159.692 1.00 105.23 164 PHE A CA 1
ATOM 1041 C C . PHE A 1 179 ? 95.446 104.637 159.062 1.00 105.23 164 PHE A C 1
ATOM 1042 O O . PHE A 1 179 ? 94.965 103.574 158.652 1.00 105.23 164 PHE A O 1
ATOM 1059 N N . LEU A 1 180 ? 96.748 104.909 158.973 1.00 106.96 165 LEU A N 1
ATOM 1060 C CA . LEU A 1 180 ? 97.678 103.936 158.415 1.00 106.96 165 LEU A CA 1
ATOM 1061 C C . LEU A 1 180 ? 98.247 103.011 159.483 1.00 106.96 165 LEU A C 1
ATOM 1062 O O . LEU A 1 180 ? 98.857 101.989 159.149 1.00 106.96 165 LEU A O 1
ATOM 1078 N N . SER A 1 181 ? 98.063 103.346 160.759 1.00 109.09 166 SER A N 1
ATOM 1079 C CA . SER A 1 181 ? 98.701 102.573 161.824 1.00 109.09 166 SER A CA 1
ATOM 1080 C C . SER A 1 181 ? 98.156 101.156 161.924 1.00 109.09 166 SER A C 1
ATOM 1081 O O . SER A 1 181 ? 98.960 100.220 162.087 1.00 109.09 166 SER A O 1
ATOM 1089 N N . PRO A 1 182 ? 96.844 100.914 161.850 1.00 109.30 167 PRO A N 1
ATOM 1090 C CA . PRO A 1 182 ? 96.366 99.522 161.895 1.00 109.30 167 PRO A CA 1
ATOM 1091 C C . PRO A 1 182 ? 97.006 98.644 160.837 1.00 109.30 167 PRO A C 1
ATOM 1092 O O . PRO A 1 182 ? 97.296 97.470 161.100 1.00 109.30 167 PRO A O 1
ATOM 1103 N N . GLY A 1 183 ? 97.239 99.186 159.641 1.00 109.54 168 GLY A N 1
ATOM 1104 C CA . GLY A 1 183 ? 97.887 98.403 158.603 1.00 109.54 168 GLY A CA 1
ATOM 1105 C C . GLY A 1 183 ? 99.347 98.125 158.905 1.00 109.54 168 GLY A C 1
ATOM 1106 O O . GLY A 1 183 ? 99.834 97.014 158.683 1.00 109.54 168 GLY A O 1
ATOM 1110 N N . GLN A 1 184 ? 100.066 99.127 159.416 1.00 107.26 169 GLN A N 1
ATOM 1111 C CA . GLN A 1 184 ? 101.479 98.927 159.723 1.00 107.26 169 GLN A CA 1
ATOM 1112 C C . GLN A 1 184 ? 101.657 97.946 160.874 1.00 107.26 169 GLN A C 1
ATOM 1113 O O . GLN A 1 184 ? 102.638 97.195 160.912 1.00 107.26 169 GLN A O 1
ATOM 1127 N N . ARG A 1 185 ? 100.724 97.943 161.828 1.00 108.95 170 ARG A N 1
ATOM 1128 C CA . ARG A 1 185 ? 100.810 96.997 162.935 1.00 108.95 170 ARG A CA 1
ATOM 1129 C C . ARG A 1 185 ? 100.574 95.571 162.453 1.00 108.95 170 ARG A C 1
ATOM 1130 O O . ARG A 1 185 ? 101.285 94.644 162.858 1.00 108.95 170 ARG A O 1
ATOM 1134 N N . LEU A 1 186 ? 99.577 95.377 161.587 1.00 104.04 171 LEU A N 1
ATOM 1135 C CA . LEU A 1 186 ? 99.312 94.048 161.045 1.00 104.04 171 LEU A CA 1
ATOM 1136 C C . LEU A 1 186 ? 100.520 93.507 160.291 1.00 104.04 171 LEU A C 1
ATOM 1137 O O . LEU A 1 186 ? 100.854 92.322 160.406 1.00 104.04 171 LEU A O 1
ATOM 1153 N N . LEU A 1 187 ? 101.190 94.360 159.514 1.00 102.34 172 LEU A N 1
ATOM 1154 C CA . LEU A 1 187 ? 102.322 93.895 158.720 1.00 102.34 172 LEU A CA 1
ATOM 1155 C C . LEU A 1 187 ? 103.489 93.490 159.609 1.00 102.34 172 LEU A C 1
ATOM 1156 O O . LEU A 1 187 ? 104.165 92.491 159.341 1.00 102.34 172 LEU A O 1
ATOM 1172 N N . ASP A 1 188 ? 103.741 94.251 160.676 1.00 102.09 173 ASP A N 1
ATOM 1173 C CA . ASP A 1 188 ? 104.837 93.910 161.576 1.00 102.09 173 ASP A CA 1
ATOM 1174 C C . ASP A 1 188 ? 104.519 92.654 162.377 1.00 102.09 173 ASP A C 1
ATOM 1175 O O . ASP A 1 188 ? 105.416 92.039 162.966 1.00 102.09 173 ASP A O 1
ATOM 1179 N N . SER A 1 189 ? 103.244 92.259 162.416 1.00 101.34 174 SER A N 1
ATOM 1180 C CA . SER A 1 189 ? 102.879 91.021 163.094 1.00 101.34 174 SER A CA 1
ATOM 1181 C C . SER A 1 189 ? 103.140 89.815 162.203 1.00 101.34 174 SER A C 1
ATOM 1182 O O . SER A 1 189 ? 103.631 88.780 162.669 1.00 101.34 174 SER A O 1
ATOM 1190 N N . HIS A 1 190 ? 102.815 89.930 160.919 1.00 92.83 175 HIS A N 1
ATOM 1191 C CA . HIS A 1 190 ? 103.018 88.863 159.951 1.00 92.83 175 HIS A CA 1
ATOM 1192 C C . HIS A 1 190 ? 104.337 88.986 159.201 1.00 92.83 175 HIS A C 1
ATOM 1193 O O . HIS A 1 190 ? 104.626 88.145 158.344 1.00 92.83 175 HIS A O 1
ATOM 1207 N N . TRP A 1 191 ? 105.140 90.008 159.497 1.00 79.29 176 TRP A N 1
ATOM 1208 C CA . TRP A 1 191 ? 106.367 90.235 158.745 1.00 79.29 176 TRP A CA 1
ATOM 1209 C C . TRP A 1 191 ? 107.422 89.165 159.006 1.00 79.29 176 TRP A C 1
ATOM 1210 O O . TRP A 1 191 ? 108.352 89.025 158.206 1.00 79.29 176 TRP A O 1
ATOM 1231 N N . PHE A 1 192 ? 107.296 88.397 160.091 1.00 86.33 177 PHE A N 1
ATOM 1232 C CA . PHE A 1 192 ? 108.332 87.420 160.414 1.00 86.33 177 PHE A CA 1
ATOM 1233 C C . PHE A 1 192 ? 108.347 86.278 159.405 1.00 86.33 177 PHE A C 1
ATOM 1234 O O . PHE A 1 192 ? 109.405 85.701 159.127 1.00 86.33 177 PHE A O 1
ATOM 1244 N N . TRP A 1 193 ? 107.187 85.939 158.848 1.00 85.77 178 TRP A N 1
ATOM 1245 C CA . TRP A 1 193 ? 107.086 84.914 157.818 1.00 85.77 178 TRP A CA 1
ATOM 1246 C C . TRP A 1 193 ? 106.875 85.491 156.429 1.00 85.77 178 TRP A C 1
ATOM 1247 O O . TRP A 1 193 ? 107.202 84.830 155.438 1.00 85.77 178 TRP A O 1
ATOM 1268 N N . LEU A 1 194 ? 106.338 86.706 156.337 1.00 79.26 179 LEU A N 1
ATOM 1269 C CA . LEU A 1 194 ? 106.048 87.316 155.049 1.00 79.26 179 LEU A CA 1
ATOM 1270 C C . LEU A 1 194 ? 107.287 87.896 154.384 1.00 79.26 179 LEU A C 1
ATOM 1271 O O . LEU A 1 194 ? 107.252 88.182 153.183 1.00 79.26 179 LEU A O 1
ATOM 1287 N N . LYS A 1 195 ? 108.378 88.074 155.131 1.00 73.17 180 LYS A N 1
ATOM 1288 C CA . LYS A 1 195 ? 109.595 88.613 154.537 1.00 73.17 180 LYS A CA 1
ATOM 1289 C C . LYS A 1 195 ? 110.213 87.624 153.558 1.00 73.17 180 LYS A C 1
ATOM 1290 O O . LYS A 1 195 ? 110.831 88.027 152.567 1.00 73.17 180 LYS A O 1
ATOM 1309 N N . TRP A 1 196 ? 110.057 86.325 153.819 1.00 74.67 181 TRP A N 1
ATOM 1310 C CA . TRP A 1 196 ? 110.640 85.324 152.932 1.00 74.67 181 TRP A CA 1
ATOM 1311 C C . TRP A 1 196 ? 109.848 85.209 151.638 1.00 74.67 181 TRP A C 1
ATOM 1312 O O . TRP A 1 196 ? 110.390 84.799 150.605 1.00 74.67 181 TRP A O 1
ATOM 1333 N N . VAL A 1 197 ? 108.565 85.565 151.674 1.00 74.90 182 VAL A N 1
ATOM 1334 C CA . VAL A 1 197 ? 107.732 85.477 150.480 1.00 74.90 182 VAL A CA 1
ATOM 1335 C C . VAL A 1 197 ? 107.990 86.666 149.566 1.00 74.90 182 VAL A C 1
ATOM 1336 O O . VAL A 1 197 ? 108.021 86.532 148.337 1.00 74.90 182 VAL A O 1
ATOM 1349 N N . ILE A 1 198 ? 108.177 87.850 150.150 1.00 65.76 183 ILE A N 1
ATOM 1350 C CA . ILE A 1 198 ? 108.415 89.041 149.344 1.00 65.76 183 ILE A CA 1
ATOM 1351 C C . ILE A 1 198 ? 109.811 88.999 148.739 1.00 65.76 183 ILE A C 1
ATOM 1352 O O . ILE A 1 198 ? 110.008 89.352 147.571 1.00 65.76 183 ILE A O 1
ATOM 1368 N N . TRP A 1 199 ? 110.798 88.564 149.520 1.00 59.86 184 TRP A N 1
ATOM 1369 C CA . TRP A 1 199 ? 112.149 88.421 148.992 1.00 59.86 184 TRP A CA 1
ATOM 1370 C C . TRP A 1 199 ? 112.197 87.383 147.877 1.00 59.86 184 TRP A C 1
ATOM 1371 O O . TRP A 1 199 ? 112.836 87.600 146.842 1.00 59.86 184 TRP A O 1
ATOM 1392 N N . GLY A 1 200 ? 111.523 86.249 148.069 1.00 62.69 185 GLY A N 1
ATOM 1393 C CA . GLY A 1 200 ? 111.537 85.209 147.054 1.00 62.69 185 GLY A CA 1
ATOM 1394 C C . GLY A 1 200 ? 110.930 85.656 145.738 1.00 62.69 185 GLY A C 1
ATOM 1395 O O . GLY A 1 200 ? 111.381 85.247 144.666 1.00 62.69 185 GLY A O 1
ATOM 1399 N N . CYS A 1 201 ? 109.895 86.494 145.798 1.00 59.63 186 CYS A N 1
ATOM 1400 C CA . CYS A 1 201 ? 109.278 86.981 144.570 1.00 59.63 186 CYS A CA 1
ATOM 1401 C C . CYS A 1 201 ? 110.181 87.980 143.858 1.00 59.63 186 CYS A C 1
ATOM 1402 O O . CYS A 1 201 ? 110.271 87.977 142.625 1.00 59.63 186 CYS A O 1
ATOM 1410 N N . LEU A 1 202 ? 110.853 88.849 144.616 1.00 51.87 187 LEU A N 1
ATOM 1411 C CA . LEU A 1 202 ? 111.780 89.793 144.002 1.00 51.87 187 LEU A CA 1
ATOM 1412 C C . LEU A 1 202 ? 112.905 89.063 143.285 1.00 51.87 187 LEU A C 1
ATOM 1413 O O . LEU A 1 202 ? 113.209 89.359 142.124 1.00 51.87 187 LEU A O 1
ATOM 1429 N N . ILE A 1 203 ? 113.536 88.106 143.964 1.00 50.68 188 ILE A N 1
ATOM 1430 C CA . ILE A 1 203 ? 114.603 87.332 143.341 1.00 50.68 188 ILE A CA 1
ATOM 1431 C C . ILE A 1 203 ? 114.097 86.647 142.079 1.00 50.68 188 ILE A C 1
ATOM 1432 O O . ILE A 1 203 ? 114.708 86.754 141.009 1.00 50.68 188 ILE A O 1
ATOM 1448 N N . LEU A 1 204 ? 112.980 85.926 142.186 1.00 51.63 189 LEU A N 1
ATOM 1449 C CA . LEU A 1 204 ? 112.390 85.286 141.015 1.00 51.63 189 LEU A CA 1
ATOM 1450 C C . LEU A 1 204 ? 112.241 86.269 139.862 1.00 51.63 189 LEU A C 1
ATOM 1451 O O . LEU A 1 204 ? 112.529 85.933 138.709 1.00 51.63 189 LEU A O 1
ATOM 1467 N N . GLY A 1 205 ? 111.792 87.489 140.152 1.00 48.31 190 GLY A N 1
ATOM 1468 C CA . GLY A 1 205 ? 111.583 88.456 139.090 1.00 48.31 190 GLY A CA 1
ATOM 1469 C C . GLY A 1 205 ? 112.878 88.919 138.456 1.00 48.31 190 GLY A C 1
ATOM 1470 O O . GLY A 1 205 ? 112.938 89.162 137.249 1.00 48.31 190 GLY A O 1
ATOM 1474 N N . VAL A 1 206 ? 113.931 89.052 139.260 1.00 45.05 191 VAL A N 1
ATOM 1475 C CA . VAL A 1 206 ? 115.236 89.414 138.721 1.00 45.05 191 VAL A CA 1
ATOM 1476 C C . VAL A 1 206 ? 115.737 88.328 137.779 1.00 45.05 191 VAL A C 1
ATOM 1477 O O . VAL A 1 206 ? 116.279 88.616 136.706 1.00 45.05 191 VAL A O 1
ATOM 1490 N N . ILE A 1 207 ? 115.554 87.063 138.159 1.00 45.97 192 ILE A N 1
ATOM 1491 C CA . ILE A 1 207 ? 115.968 85.954 137.304 1.00 45.97 192 ILE A CA 1
ATOM 1492 C C . ILE A 1 207 ? 115.177 85.959 136.002 1.00 45.97 192 ILE A C 1
ATOM 1493 O O . ILE A 1 207 ? 115.734 85.768 134.916 1.00 45.97 192 ILE A O 1
ATOM 1509 N N . LEU A 1 208 ? 113.865 86.168 136.093 1.00 45.50 193 LEU A N 1
ATOM 1510 C CA . LEU A 1 208 ? 113.034 86.146 134.895 1.00 45.50 193 LEU A CA 1
ATOM 1511 C C . LEU A 1 208 ? 113.396 87.282 133.950 1.00 45.50 193 LEU A C 1
ATOM 1512 O O . LEU A 1 208 ? 113.335 87.125 132.726 1.00 45.50 193 LEU A O 1
ATOM 1528 N N . TRP A 1 209 ? 113.761 88.441 134.498 1.00 38.01 194 TRP A N 1
ATOM 1529 C CA . TRP A 1 209 ? 114.129 89.565 133.648 1.00 38.01 194 TRP A CA 1
ATOM 1530 C C . TRP A 1 209 ? 115.454 89.307 132.947 1.00 38.01 194 TRP A C 1
ATOM 1531 O O . TRP A 1 209 ? 115.628 89.664 131.778 1.00 38.01 194 TRP A O 1
ATOM 1552 N N . LEU A 1 210 ? 116.399 88.682 133.647 1.00 38.04 195 LEU A N 1
ATOM 1553 C CA . LEU A 1 210 ? 117.668 88.326 133.027 1.00 38.04 195 LEU A CA 1
ATOM 1554 C C . LEU A 1 210 ? 117.473 87.309 131.910 1.00 38.04 195 LEU A C 1
ATOM 1555 O O . LEU A 1 210 ? 117.997 87.480 130.804 1.00 38.04 195 LEU A O 1
ATOM 1571 N N . VAL A 1 211 ? 116.726 86.241 132.186 1.00 41.97 196 VAL A N 1
ATOM 1572 C CA . VAL A 1 211 ? 116.544 85.171 131.212 1.00 41.97 196 VAL A CA 1
ATOM 1573 C C . VAL A 1 211 ? 115.806 85.668 129.973 1.00 41.97 196 VAL A C 1
ATOM 1574 O O . VAL A 1 211 ? 116.186 85.341 128.842 1.00 41.97 196 VAL A O 1
ATOM 1587 N N . PHE A 1 212 ? 114.745 86.454 130.155 1.00 43.90 197 PHE A N 1
ATOM 1588 C CA . PHE A 1 212 ? 113.818 86.749 129.069 1.00 43.90 197 PHE A CA 1
ATOM 1589 C C . PHE A 1 212 ? 113.982 88.132 128.453 1.00 43.90 197 PHE A C 1
ATOM 1590 O O . PHE A 1 212 ? 113.303 88.428 127.465 1.00 43.90 197 PHE A O 1
ATOM 1607 N N . ASP A 1 213 ? 114.843 88.984 129.000 1.00 39.56 198 ASP A N 1
ATOM 1608 C CA . ASP A 1 213 ? 115.128 90.280 128.397 1.00 39.56 198 ASP A CA 1
ATOM 1609 C C . ASP A 1 213 ? 116.618 90.524 128.229 1.00 39.56 198 ASP A C 1
ATOM 1610 O O . ASP A 1 213 ? 117.077 90.795 127.116 1.00 39.56 198 ASP A O 1
ATOM 1619 N N . THR A 1 214 ? 117.388 90.424 129.308 1.00 35.44 199 THR A N 1
ATOM 1620 C CA . THR A 1 214 ? 118.815 90.711 129.244 1.00 35.44 199 THR A CA 1
ATOM 1621 C C . THR A 1 214 ? 119.547 89.694 128.375 1.00 35.44 199 THR A C 1
ATOM 1622 O O . THR A 1 214 ? 120.390 90.059 127.547 1.00 35.44 199 THR A O 1
ATOM 1633 N N . ALA A 1 215 ? 119.242 88.409 128.552 1.00 37.51 200 ALA A N 1
ATOM 1634 C CA . ALA A 1 215 ? 119.896 87.378 127.754 1.00 37.51 200 ALA A CA 1
ATOM 1635 C C . ALA A 1 215 ? 119.519 87.482 126.282 1.00 37.51 200 ALA A C 1
ATOM 1636 O O . ALA A 1 215 ? 120.265 87.023 125.411 1.00 37.51 200 ALA A O 1
ATOM 1643 N N . LYS A 1 216 ? 118.357 88.064 125.984 1.00 41.29 201 LYS A N 1
ATOM 1644 C CA . LYS A 1 216 ? 117.977 88.275 124.592 1.00 41.29 201 LYS A CA 1
ATOM 1645 C C . LYS A 1 216 ? 118.775 89.410 123.972 1.00 41.29 201 LYS A C 1
ATOM 1646 O O . LYS A 1 216 ? 119.192 89.327 122.812 1.00 41.29 201 LYS A O 1
ATOM 1665 N N . LEU A 1 217 ? 118.991 90.482 124.731 1.00 35.20 202 LEU A N 1
ATOM 1666 C CA . LEU A 1 217 ? 119.751 91.615 124.224 1.00 35.20 202 LEU A CA 1
ATOM 1667 C C . LEU A 1 217 ? 121.166 91.203 123.840 1.00 35.20 202 LEU A C 1
ATOM 1668 O O . LEU A 1 217 ? 121.657 91.570 122.768 1.00 35.20 202 LEU A O 1
ATOM 1684 N N . GLY A 1 218 ? 121.833 90.438 124.687 1.00 33.05 203 GLY A N 1
ATOM 1685 C CA . GLY A 1 218 ? 123.114 89.870 124.315 1.00 33.05 203 GLY A CA 1
ATOM 1686 C C . GLY A 1 218 ? 124.052 89.711 125.493 1.00 33.05 203 GLY A C 1
ATOM 1687 O O . GLY A 1 218 ? 123.674 89.849 126.651 1.00 33.05 203 GLY A O 1
ATOM 1691 N N . GLN A 1 219 ? 125.308 89.408 125.148 1.00 33.00 204 GLN A N 1
ATOM 1692 C CA . GLN A 1 219 ? 126.341 89.142 126.143 1.00 33.00 204 GLN A CA 1
ATOM 1693 C C . GLN A 1 219 ? 126.808 90.422 126.822 1.00 33.00 204 GLN A C 1
ATOM 1694 O O . GLN A 1 219 ? 127.128 90.413 128.014 1.00 33.00 204 GLN A O 1
ATOM 1708 N N . GLN A 1 220 ? 126.864 91.531 126.084 1.00 30.52 205 GLN A N 1
ATOM 1709 C CA . GLN A 1 220 ? 127.354 92.770 126.675 1.00 30.52 205 GLN A CA 1
ATOM 1710 C C . GLN A 1 220 ? 126.414 93.268 127.764 1.00 30.52 205 GLN A C 1
ATOM 1711 O O . GLN A 1 220 ? 126.849 93.953 128.694 1.00 30.52 205 GLN A O 1
ATOM 1725 N N . GLN A 1 221 ? 125.130 92.926 127.669 1.00 31.39 206 GLN A N 1
ATOM 1726 C CA . GLN A 1 221 ? 124.166 93.322 128.689 1.00 31.39 206 GLN A CA 1
ATOM 1727 C C . GLN A 1 221 ? 124.291 92.466 129.941 1.00 31.39 206 GLN A C 1
ATOM 1728 O O . GLN A 1 221 ? 124.152 92.972 131.058 1.00 31.39 206 GLN A O 1
ATOM 1742 N N . LEU A 1 222 ? 124.528 91.166 129.776 1.00 31.48 207 LEU A N 1
ATOM 1743 C CA . LEU A 1 222 ? 124.775 90.298 130.921 1.00 31.48 207 LEU A CA 1
ATOM 1744 C C . LEU A 1 222 ? 126.052 90.686 131.658 1.00 31.48 207 LEU A C 1
ATOM 1745 O O . LEU A 1 222 ? 126.101 90.638 132.890 1.00 31.48 207 LEU A O 1
ATOM 1761 N N . VAL A 1 223 ? 127.101 91.053 130.921 1.00 29.13 208 VAL A N 1
ATOM 1762 C CA . VAL A 1 223 ? 128.335 91.509 131.552 1.00 29.13 208 VAL A CA 1
ATOM 1763 C C . VAL A 1 223 ? 128.085 92.763 132.378 1.00 29.13 208 VAL A C 1
ATOM 1764 O O . VAL A 1 223 ? 128.743 92.989 133.399 1.00 29.13 208 VAL A O 1
ATOM 1777 N N . SER A 1 224 ? 127.138 93.600 131.954 1.00 27.16 209 SER A N 1
ATOM 1778 C CA . SER A 1 224 ? 126.834 94.807 132.711 1.00 27.16 209 SER A CA 1
ATOM 1779 C C . SER A 1 224 ? 126.199 94.472 134.051 1.00 27.16 209 SER A C 1
ATOM 1780 O O . SER A 1 224 ? 126.422 95.172 135.044 1.00 27.16 209 SER A O 1
ATOM 1788 N N . PHE A 1 225 ? 125.393 93.413 134.094 1.00 30.60 210 PHE A N 1
ATOM 1789 C CA . PHE A 1 225 ? 124.836 92.956 135.358 1.00 30.60 210 PHE A CA 1
ATOM 1790 C C . PHE A 1 225 ? 125.917 92.375 136.260 1.00 30.60 210 PHE A C 1
ATOM 1791 O O . PHE A 1 225 ? 125.863 92.531 137.485 1.00 30.60 210 PHE A O 1
ATOM 1808 N N . GLY A 1 226 ? 126.906 91.701 135.674 1.00 27.51 211 GLY A N 1
ATOM 1809 C CA . GLY A 1 226 ? 128.008 91.183 136.463 1.00 27.51 211 GLY A CA 1
ATOM 1810 C C . GLY A 1 226 ? 128.884 92.273 137.048 1.00 27.51 211 GLY A C 1
ATOM 1811 O O . GLY A 1 226 ? 129.385 92.146 138.166 1.00 27.51 211 GLY A O 1
ATOM 1815 N N . GLY A 1 227 ? 129.095 93.349 136.294 1.00 27.15 212 GLY A N 1
ATOM 1816 C CA . GLY A 1 227 ? 129.854 94.470 136.816 1.00 27.15 212 GLY A CA 1
ATOM 1817 C C . GLY A 1 227 ? 129.172 95.144 137.986 1.00 27.15 212 GLY A C 1
ATOM 1818 O O . GLY A 1 227 ? 129.830 95.698 138.866 1.00 27.15 212 GLY A O 1
ATOM 1822 N N . LEU A 1 228 ? 127.844 95.117 138.002 1.00 28.31 213 LEU A N 1
ATOM 1823 C CA . LEU A 1 228 ? 127.097 95.643 139.134 1.00 28.31 213 LEU A CA 1
ATOM 1824 C C . LEU A 1 228 ? 127.337 94.812 140.387 1.00 28.31 213 LEU A C 1
ATOM 1825 O O . LEU A 1 228 ? 127.427 95.353 141.494 1.00 28.31 213 LEU A O 1
ATOM 1841 N N . ILE A 1 229 ? 127.440 93.495 140.230 1.00 27.71 214 ILE A N 1
ATOM 1842 C CA . ILE A 1 229 ? 127.730 92.619 141.356 1.00 27.71 214 ILE A CA 1
ATOM 1843 C C . ILE A 1 229 ? 129.179 92.767 141.794 1.00 27.71 214 ILE A C 1
ATOM 1844 O O . ILE A 1 229 ? 129.492 92.712 142.987 1.00 27.71 214 ILE A O 1
ATOM 1860 N N . ILE A 1 230 ? 130.085 92.951 140.837 1.00 27.64 215 ILE A N 1
ATOM 1861 C CA . ILE A 1 230 ? 131.504 93.035 141.147 1.00 27.64 215 ILE A CA 1
ATOM 1862 C C . ILE A 1 230 ? 131.840 94.373 141.795 1.00 27.64 215 ILE A C 1
ATOM 1863 O O . ILE A 1 230 ? 132.576 94.427 142.786 1.00 27.64 215 ILE A O 1
ATOM 1879 N N . TYR A 1 231 ? 131.312 95.472 141.255 1.00 26.63 216 TYR A N 1
ATOM 1880 C CA . TYR A 1 231 ? 131.562 96.778 141.855 1.00 26.63 216 TYR A CA 1
ATOM 1881 C C . TYR A 1 231 ? 130.984 96.862 143.260 1.00 26.63 216 TYR A C 1
ATOM 1882 O O . TYR A 1 231 ? 131.538 97.542 144.128 1.00 26.63 216 TYR A O 1
ATOM 1900 N N . THR A 1 232 ? 129.861 96.187 143.496 1.00 27.00 217 THR A N 1
ATOM 1901 C CA . THR A 1 232 ? 129.236 96.205 144.810 1.00 27.00 217 THR A CA 1
ATOM 1902 C C . THR A 1 232 ? 130.001 95.333 145.798 1.00 27.00 217 THR A C 1
ATOM 1903 O O . THR A 1 232 ? 130.202 95.722 146.953 1.00 27.00 217 THR A O 1
ATOM 1914 N N . SER A 1 233 ? 130.432 94.151 145.359 1.00 27.28 218 SER A N 1
ATOM 1915 C CA . SER A 1 233 ? 131.209 93.263 146.216 1.00 27.28 218 SER A CA 1
ATOM 1916 C C . SER A 1 233 ? 132.542 93.885 146.620 1.00 27.28 218 SER A C 1
ATOM 1917 O O . SER A 1 233 ? 132.981 93.733 147.764 1.00 27.28 218 SER A O 1
ATOM 1925 N N . LEU A 1 234 ? 133.214 94.565 145.690 1.00 28.44 219 LEU A N 1
ATOM 1926 C CA . LEU A 1 234 ? 134.469 95.232 146.023 1.00 28.44 219 LEU A CA 1
ATOM 1927 C C . LEU A 1 234 ? 134.256 96.362 147.020 1.00 28.44 219 LEU A C 1
ATOM 1928 O O . LEU A 1 234 ? 135.159 96.690 147.797 1.00 28.44 219 LEU A O 1
ATOM 1944 N N . THR A 1 235 ? 133.075 96.977 147.006 1.00 26.68 220 THR A N 1
ATOM 1945 C CA . THR A 1 235 ? 132.781 98.045 147.953 1.00 26.68 220 THR A CA 1
ATOM 1946 C C . THR A 1 235 ? 132.600 97.486 149.358 1.00 26.68 220 THR A C 1
ATOM 1947 O O . THR A 1 235 ? 132.859 98.174 150.349 1.00 26.68 220 THR A O 1
ATOM 1958 N N . PHE A 1 236 ? 132.156 96.236 149.454 1.00 28.61 221 PHE A N 1
ATOM 1959 C CA . PHE A 1 236 ? 131.993 95.575 150.740 1.00 28.61 221 PHE A CA 1
ATOM 1960 C C . PHE A 1 236 ? 133.328 95.090 151.293 1.00 28.61 221 PHE A C 1
ATOM 1961 O O . PHE A 1 236 ? 133.663 95.353 152.453 1.00 28.61 221 PHE A O 1
ATOM 1978 N N . LEU A 1 237 ? 134.104 94.379 150.473 1.00 30.44 222 LEU A N 1
ATOM 1979 C CA . LEU A 1 237 ? 135.366 93.814 150.935 1.00 30.44 222 LEU A CA 1
ATOM 1980 C C . LEU A 1 237 ? 136.298 94.898 151.455 1.00 30.44 222 LEU A C 1
ATOM 1981 O O . LEU A 1 237 ? 137.014 94.693 152.441 1.00 30.44 222 LEU A O 1
ATOM 1997 N N . PHE A 1 238 ? 136.299 96.062 150.810 1.00 29.76 223 PHE A N 1
ATOM 1998 C CA . PHE A 1 238 ? 137.117 97.193 151.220 1.00 29.76 223 PHE A CA 1
ATOM 1999 C C . PHE A 1 238 ? 136.357 98.182 152.096 1.00 29.76 223 PHE A C 1
ATOM 2000 O O . PHE A 1 238 ? 136.754 99.344 152.201 1.00 29.76 223 PHE A O 1
ATOM 2017 N N . SER A 1 239 ? 135.278 97.742 152.733 1.00 29.10 224 SER A N 1
ATOM 2018 C CA . SER A 1 239 ? 134.495 98.617 153.590 1.00 29.10 224 SER A CA 1
ATOM 2019 C C . SER A 1 239 ? 135.250 98.995 154.859 1.00 29.10 224 SER A C 1
ATOM 2020 O O . SER A 1 239 ? 136.150 98.288 155.318 1.00 29.10 224 SER A O 1
ATOM 2028 N N . LYS A 1 240 ? 134.852 100.132 155.429 1.00 29.00 225 LYS A N 1
ATOM 2029 C CA . LYS A 1 240 ? 135.391 100.570 156.710 1.00 29.00 225 LYS A CA 1
ATOM 2030 C C . LYS A 1 240 ? 134.940 99.654 157.841 1.00 29.00 225 LYS A C 1
ATOM 2031 O O . LYS A 1 240 ? 135.719 99.348 158.749 1.00 29.00 225 LYS A O 1
ATOM 2050 N N . HIS A 1 241 ? 133.685 99.214 157.806 1.00 30.02 226 HIS A N 1
ATOM 2051 C CA . HIS A 1 241 ? 133.093 98.384 158.851 1.00 30.02 226 HIS A CA 1
ATOM 2052 C C . HIS A 1 241 ? 132.314 97.248 158.200 1.00 30.02 226 HIS A C 1
ATOM 2053 O O . HIS A 1 241 ? 131.079 97.266 158.163 1.00 30.02 226 HIS A O 1
ATOM 2067 N N . PRO A 1 242 ? 133.012 96.231 157.696 1.00 31.04 227 PRO A N 1
ATOM 2068 C CA . PRO A 1 242 ? 132.321 95.162 156.961 1.00 31.04 227 PRO A CA 1
ATOM 2069 C C . PRO A 1 242 ? 131.370 94.341 157.810 1.00 31.04 227 PRO A C 1
ATOM 2070 O O . PRO A 1 242 ? 130.528 93.629 157.252 1.00 31.04 227 PRO A O 1
ATOM 2081 N N . THR A 1 243 ? 131.465 94.418 159.132 1.00 34.58 228 THR A N 1
ATOM 2082 C CA . THR A 1 243 ? 130.583 93.675 160.019 1.00 34.58 228 THR A CA 1
ATOM 2083 C C . THR A 1 243 ? 129.396 94.497 160.502 1.00 34.58 228 THR A C 1
ATOM 2084 O O . THR A 1 243 ? 128.508 93.945 161.159 1.00 34.58 228 THR A O 1
ATOM 2095 N N . LYS A 1 244 ? 129.357 95.791 160.190 1.00 33.24 229 LYS A N 1
ATOM 2096 C CA . LYS A 1 244 ? 128.319 96.692 160.665 1.00 33.24 229 LYS A CA 1
ATOM 2097 C C . LYS A 1 244 ? 127.361 97.118 159.560 1.00 33.24 229 LYS A C 1
ATOM 2098 O O . LYS A 1 244 ? 126.694 98.147 159.691 1.00 33.24 229 LYS A O 1
ATOM 2117 N N . VAL A 1 245 ? 127.271 96.351 158.481 1.00 30.47 230 VAL A N 1
ATOM 2118 C CA . VAL A 1 245 ? 126.577 96.805 157.283 1.00 30.47 230 VAL A CA 1
ATOM 2119 C C . VAL A 1 245 ? 125.076 96.633 157.456 1.00 30.47 230 VAL A C 1
ATOM 2120 O O . VAL A 1 245 ? 124.590 95.541 157.771 1.00 30.47 230 VAL A O 1
ATOM 2133 N N . TYR A 1 246 ? 124.346 97.724 157.258 1.00 32.38 231 TYR A N 1
ATOM 2134 C CA . TYR A 1 246 ? 122.893 97.722 157.163 1.00 32.38 231 TYR A CA 1
ATOM 2135 C C . TYR A 1 246 ? 122.546 97.615 155.682 1.00 32.38 231 TYR A C 1
ATOM 2136 O O . TYR A 1 246 ? 122.833 98.528 154.903 1.00 32.38 231 TYR A O 1
ATOM 2154 N N . TRP A 1 247 ? 121.943 96.494 155.296 1.00 33.22 232 TRP A N 1
ATOM 2155 C CA . TRP A 1 247 ? 121.801 96.118 153.896 1.00 33.22 232 TRP A CA 1
ATOM 2156 C C . TRP A 1 247 ? 120.551 96.677 153.228 1.00 33.22 232 TRP A C 1
ATOM 2157 O O . TRP A 1 247 ? 120.407 96.537 152.010 1.00 33.22 232 TRP A O 1
ATOM 2178 N N . ARG A 1 248 ? 119.657 97.306 153.982 1.00 33.61 233 ARG A N 1
ATOM 2179 C CA . ARG A 1 248 ? 118.439 97.861 153.401 1.00 33.61 233 ARG A CA 1
ATOM 2180 C C . ARG A 1 248 ? 118.710 98.997 152.425 1.00 33.61 233 ARG A C 1
ATOM 2181 O O . ARG A 1 248 ? 118.100 99.011 151.344 1.00 33.61 233 ARG A O 1
ATOM 2202 N N . PRO A 1 249 ? 119.567 99.971 152.728 1.00 29.85 234 PRO A N 1
ATOM 2203 C CA . PRO A 1 249 ? 119.816 101.036 151.749 1.00 29.85 234 PRO A CA 1
ATOM 2204 C C . PRO A 1 249 ? 120.653 100.608 150.565 1.00 29.85 234 PRO A C 1
ATOM 2205 O O . PRO A 1 249 ? 120.746 101.363 149.592 1.00 29.85 234 PRO A O 1
ATOM 2216 N N . VAL A 1 250 ? 121.270 99.429 150.610 1.00 29.72 235 VAL A N 1
ATOM 2217 C CA . VAL A 1 250 ? 122.065 98.966 149.482 1.00 29.72 235 VAL A CA 1
ATOM 2218 C C . VAL A 1 250 ? 121.162 98.355 148.423 1.00 29.72 235 VAL A C 1
ATOM 2219 O O . VAL A 1 250 ? 121.371 98.541 147.221 1.00 29.72 235 VAL A O 1
ATOM 2232 N N . PHE A 1 251 ? 120.130 97.638 148.855 1.00 36.25 236 PHE A N 1
ATOM 2233 C CA . PHE A 1 251 ? 119.240 96.967 147.922 1.00 36.25 236 PHE A CA 1
ATOM 2234 C C . PHE A 1 251 ? 118.146 97.897 147.414 1.00 36.25 236 PHE A C 1
ATOM 2235 O O . PHE A 1 251 ? 117.674 97.738 146.285 1.00 36.25 236 PHE A O 1
ATOM 2252 N N . TRP A 1 252 ? 117.729 98.869 148.224 1.00 33.05 237 TRP A N 1
ATOM 2253 C CA . TRP A 1 252 ? 116.758 99.849 147.755 1.00 33.05 237 TRP A CA 1
ATOM 2254 C C . TRP A 1 252 ? 117.393 100.849 146.796 1.00 33.05 237 TRP A C 1
ATOM 2255 O O . TRP A 1 252 ? 116.771 101.242 145.805 1.00 33.05 237 TRP A O 1
ATOM 2276 N N . GLY A 1 253 ? 118.624 101.273 147.073 1.00 27.76 238 GLY A N 1
ATOM 2277 C CA . GLY A 1 253 ? 119.280 102.228 146.197 1.00 27.76 238 GLY A CA 1
ATOM 2278 C C . GLY A 1 253 ? 119.565 101.670 144.819 1.00 27.76 238 GLY A C 1
ATOM 2279 O O . GLY A 1 253 ? 119.526 102.397 143.826 1.00 27.76 238 GLY A O 1
ATOM 2283 N N . ILE A 1 254 ? 119.869 100.376 144.740 1.00 29.97 239 ILE A N 1
ATOM 2284 C CA . ILE A 1 254 ? 120.039 99.726 143.448 1.00 29.97 239 ILE A CA 1
ATOM 2285 C C . ILE A 1 254 ? 118.687 99.496 142.783 1.00 29.97 239 ILE A C 1
ATOM 2286 O O . ILE A 1 254 ? 118.543 99.664 141.568 1.00 29.97 239 ILE A O 1
ATOM 2302 N N . GLY A 1 255 ? 117.682 99.100 143.563 1.00 32.25 240 GLY A N 1
ATOM 2303 C CA . GLY A 1 255 ? 116.355 98.893 143.009 1.00 32.25 240 GLY A CA 1
ATOM 2304 C C . GLY A 1 255 ? 115.733 100.155 142.446 1.00 32.25 240 GLY A C 1
ATOM 2305 O O . GLY A 1 255 ? 115.060 100.118 141.416 1.00 32.25 240 GLY A O 1
ATOM 2309 N N . LEU A 1 256 ? 115.934 101.285 143.120 1.00 28.27 241 LEU A N 1
ATOM 2310 C CA . LEU A 1 256 ? 115.372 102.539 142.636 1.00 28.27 241 LEU A CA 1
ATOM 2311 C C . LEU A 1 256 ? 115.990 102.947 141.306 1.00 28.27 241 LEU A C 1
ATOM 2312 O O . LEU A 1 256 ? 115.286 103.418 140.406 1.00 28.27 241 LEU A O 1
ATOM 2328 N N . GLN A 1 257 ? 117.307 102.794 141.171 1.00 25.32 242 GLN A N 1
ATOM 2329 C CA . GLN A 1 257 ? 117.971 103.052 139.897 1.00 25.32 242 GLN A CA 1
ATOM 2330 C C . GLN A 1 257 ? 117.409 102.179 138.788 1.00 25.32 242 GLN A C 1
ATOM 2331 O O . GLN A 1 257 ? 117.219 102.639 137.658 1.00 25.32 242 GLN A O 1
ATOM 2345 N N . PHE A 1 258 ? 117.177 100.904 139.085 1.00 31.70 243 PHE A N 1
ATOM 2346 C CA . PHE A 1 258 ? 116.652 99.981 138.091 1.00 31.70 243 PHE A CA 1
ATOM 2347 C C . PHE A 1 258 ? 115.227 100.341 137.692 1.00 31.70 243 PHE A C 1
ATOM 2348 O O . PHE A 1 258 ? 114.865 100.249 136.515 1.00 31.70 243 PHE A O 1
ATOM 2365 N N . LEU A 1 259 ? 114.402 100.755 138.655 1.00 30.99 244 LEU A N 1
ATOM 2366 C CA . LEU A 1 259 ? 113.055 101.208 138.327 1.00 30.99 244 LEU A CA 1
ATOM 2367 C C . LEU A 1 259 ? 113.082 102.474 137.482 1.00 30.99 244 LEU A C 1
ATOM 2368 O O . LEU A 1 259 ? 112.345 102.586 136.498 1.00 30.99 244 LEU A O 1
ATOM 2384 N N . LEU A 1 260 ? 113.913 103.446 137.858 1.00 25.44 245 LEU A N 1
ATOM 2385 C CA . LEU A 1 260 ? 114.053 104.657 137.058 1.00 25.44 245 LEU A CA 1
ATOM 2386 C C . LEU A 1 260 ? 114.489 104.333 135.639 1.00 25.44 245 LEU A C 1
ATOM 2387 O O . LEU A 1 260 ? 113.939 104.873 134.675 1.00 25.44 245 LEU A O 1
ATOM 2403 N N . GLY A 1 261 ? 115.486 103.463 135.491 1.00 26.90 246 GLY A N 1
ATOM 2404 C CA . GLY A 1 261 ? 115.911 103.054 134.168 1.00 26.90 246 GLY A CA 1
ATOM 2405 C C . GLY A 1 261 ? 114.805 102.418 133.353 1.00 26.90 246 GLY A C 1
ATOM 2406 O O . GLY A 1 261 ? 114.589 102.781 132.197 1.00 26.90 246 GLY A O 1
ATOM 2410 N N . LEU A 1 262 ? 114.105 101.443 133.932 1.00 29.68 247 LEU A N 1
ATOM 2411 C CA . LEU A 1 262 ? 112.996 100.809 133.229 1.00 29.68 247 LEU A CA 1
ATOM 2412 C C . LEU A 1 262 ? 111.991 101.843 132.747 1.00 29.68 247 LEU A C 1
ATOM 2413 O O . LEU A 1 262 ? 111.601 101.854 131.575 1.00 29.68 247 LEU A O 1
ATOM 2429 N N . LEU A 1 263 ? 111.553 102.718 133.647 1.00 27.16 248 LEU A N 1
ATOM 2430 C CA . LEU A 1 263 ? 110.595 103.749 133.281 1.00 27.16 248 LEU A CA 1
ATOM 2431 C C . LEU A 1 263 ? 111.129 104.643 132.171 1.00 27.16 248 LEU A C 1
ATOM 2432 O O . LEU A 1 263 ? 110.440 104.886 131.175 1.00 27.16 248 LEU A O 1
ATOM 2448 N N . ILE A 1 264 ? 112.350 105.144 132.323 1.00 24.30 249 ILE A N 1
ATOM 2449 C CA . ILE A 1 264 ? 112.877 106.155 131.416 1.00 24.30 249 ILE A CA 1
ATOM 2450 C C . ILE A 1 264 ? 113.458 105.542 130.151 1.00 24.30 249 ILE A C 1
ATOM 2451 O O . ILE A 1 264 ? 113.308 106.101 129.064 1.00 24.30 249 ILE A O 1
ATOM 2467 N N . LEU A 1 265 ? 114.135 104.401 130.252 1.00 25.95 250 LEU A N 1
ATOM 2468 C CA . LEU A 1 265 ? 114.780 103.801 129.096 1.00 25.95 250 LEU A CA 1
ATOM 2469 C C . LEU A 1 265 ? 113.939 102.734 128.407 1.00 25.95 250 LEU A C 1
ATOM 2470 O O . LEU A 1 265 ? 114.245 102.382 127.265 1.00 25.95 250 LEU A O 1
ATOM 2486 N N . ARG A 1 266 ? 112.889 102.220 129.051 1.00 29.72 251 ARG A N 1
ATOM 2487 C CA . ARG A 1 266 ? 112.179 101.055 128.537 1.00 29.72 251 ARG A CA 1
ATOM 2488 C C . ARG A 1 266 ? 110.669 101.256 128.463 1.00 29.72 251 ARG A C 1
ATOM 2489 O O . ARG A 1 266 ? 109.933 100.279 128.316 1.00 29.72 251 ARG A O 1
ATOM 2510 N N . THR A 1 267 ? 110.189 102.492 128.556 1.00 28.21 252 THR A N 1
ATOM 2511 C CA . THR A 1 267 ? 108.789 102.797 128.307 1.00 28.21 252 THR A CA 1
ATOM 2512 C C . THR A 1 267 ? 108.709 104.042 127.443 1.00 28.21 252 THR A C 1
ATOM 2513 O O . THR A 1 267 ? 109.578 104.914 127.515 1.00 28.21 252 THR A O 1
ATOM 2524 N N . GLU A 1 268 ? 107.667 104.115 126.620 1.00 29.82 253 GLU A N 1
ATOM 2525 C CA . GLU A 1 268 ? 107.464 105.299 125.793 1.00 29.82 253 GLU A CA 1
ATOM 2526 C C . GLU A 1 268 ? 107.155 106.539 126.622 1.00 29.82 253 GLU A C 1
ATOM 2527 O O . GLU A 1 268 ? 107.734 107.600 126.343 1.00 29.82 253 GLU A O 1
ATOM 2539 N N . PRO A 1 269 ? 106.282 106.484 127.631 1.00 27.06 254 PRO A N 1
ATOM 2540 C CA . PRO A 1 269 ? 106.019 107.700 128.424 1.00 27.06 254 PRO A CA 1
ATOM 2541 C C . PRO A 1 269 ? 107.257 108.292 129.074 1.00 27.06 254 PRO A C 1
ATOM 2542 O O . PRO A 1 269 ? 107.454 109.512 129.025 1.00 27.06 254 PRO A O 1
ATOM 2553 N N . GLY A 1 270 ? 108.088 107.464 129.707 1.00 24.73 255 GLY A N 1
ATOM 2554 C CA . GLY A 1 270 ? 109.291 107.979 130.333 1.00 24.73 255 GLY A CA 1
ATOM 2555 C C . GLY A 1 270 ? 110.332 108.406 129.320 1.00 24.73 255 GLY A C 1
ATOM 2556 O O . GLY A 1 270 ? 111.103 109.338 129.562 1.00 24.73 255 GLY A O 1
ATOM 2560 N N . PHE A 1 271 ? 110.373 107.727 128.177 1.00 26.21 256 PHE A N 1
ATOM 2561 C CA . PHE A 1 271 ? 111.273 108.124 127.104 1.00 26.21 256 PHE A CA 1
ATOM 2562 C C . PHE A 1 271 ? 110.839 109.442 126.481 1.00 26.21 256 PHE A C 1
ATOM 2563 O O . PHE A 1 271 ? 111.670 110.319 126.221 1.00 26.21 256 PHE A O 1
ATOM 2580 N N . MET A 1 272 ? 109.540 109.595 126.223 1.00 28.83 257 MET A N 1
ATOM 2581 C CA . MET A 1 272 ? 109.032 110.838 125.660 1.00 28.83 257 MET A CA 1
ATOM 2582 C C . MET A 1 272 ? 109.165 111.989 126.647 1.00 28.83 257 MET A C 1
ATOM 2583 O O . MET A 1 272 ? 109.401 113.133 126.248 1.00 28.83 257 MET A O 1
ATOM 2597 N N . ALA A 1 273 ? 109.010 111.704 127.937 1.00 23.51 258 ALA A N 1
ATOM 2598 C CA . ALA A 1 273 ? 109.084 112.746 128.951 1.00 23.51 258 ALA A CA 1
ATOM 2599 C C . ALA A 1 273 ? 110.486 113.326 129.064 1.00 23.51 258 ALA A C 1
ATOM 2600 O O . ALA A 1 273 ? 110.653 114.542 129.209 1.00 23.51 258 ALA A O 1
ATOM 2607 N N . PHE A 1 274 ? 111.507 112.475 129.014 1.00 22.33 259 PHE A N 1
ATOM 2608 C CA . PHE A 1 274 ? 112.871 112.936 129.211 1.00 22.33 259 PHE A CA 1
ATOM 2609 C C . PHE A 1 274 ? 113.520 113.386 127.912 1.00 22.33 259 PHE A C 1
ATOM 2610 O O . PHE A 1 274 ? 114.535 114.087 127.953 1.00 22.33 259 PHE A O 1
ATOM 2627 N N . ASP A 1 275 ? 112.942 113.018 126.769 1.00 23.87 260 ASP A N 1
ATOM 2628 C CA . ASP A 1 275 ? 113.353 113.597 125.499 1.00 23.87 260 ASP A CA 1
ATOM 2629 C C . ASP A 1 275 ? 112.782 114.998 125.332 1.00 23.87 260 ASP A C 1
ATOM 2630 O O . ASP A 1 275 ? 113.460 115.899 124.828 1.00 23.87 260 ASP A O 1
ATOM 2639 N N . TRP A 1 276 ? 111.533 115.193 125.755 1.00 22.96 261 TRP A N 1
ATOM 2640 C CA . TRP A 1 276 ? 110.939 116.521 125.785 1.00 22.96 261 TRP A CA 1
ATOM 2641 C C . TRP A 1 276 ? 111.679 117.432 126.753 1.00 22.96 261 TRP A C 1
ATOM 2642 O O . TRP A 1 276 ? 112.001 118.575 126.421 1.00 22.96 261 TRP A O 1
ATOM 2663 N N . LEU A 1 277 ? 111.957 116.934 127.954 1.00 22.77 262 LEU A N 1
ATOM 2664 C CA . LEU A 1 277 ? 112.660 117.716 128.963 1.00 22.77 262 LEU A CA 1
ATOM 2665 C C . LEU A 1 277 ? 114.036 118.156 128.481 1.00 22.77 262 LEU A C 1
ATOM 2666 O O . LEU A 1 277 ? 114.499 119.249 128.819 1.00 22.77 262 LEU A O 1
ATOM 2682 N N . GLY A 1 278 ? 114.708 117.316 127.696 1.00 22.75 263 GLY A N 1
ATOM 2683 C CA . GLY A 1 278 ? 116.024 117.673 127.204 1.00 22.75 263 GLY A CA 1
ATOM 2684 C C . GLY A 1 278 ? 115.981 118.725 126.115 1.00 22.75 263 GLY A C 1
ATOM 2685 O O . GLY A 1 278 ? 116.876 119.568 126.018 1.00 22.75 263 GLY A O 1
ATOM 2689 N N . LYS A 1 279 ? 114.948 118.685 125.276 1.00 24.51 264 LYS A N 1
ATOM 2690 C CA . LYS A 1 279 ? 114.788 119.681 124.226 1.00 24.51 264 LYS A CA 1
ATOM 2691 C C . LYS A 1 279 ? 114.459 121.058 124.785 1.00 24.51 264 LYS A C 1
ATOM 2692 O O . LYS A 1 279 ? 114.791 122.069 124.160 1.00 24.51 264 LYS A O 1
ATOM 2711 N N . GLN A 1 280 ? 113.805 121.122 125.945 1.00 24.34 265 GLN A N 1
ATOM 2712 C CA . GLN A 1 280 ? 113.552 122.408 126.584 1.00 24.34 265 GLN A CA 1
ATOM 2713 C C . GLN A 1 280 ? 114.837 123.034 127.111 1.00 24.34 265 GLN A C 1
ATOM 2714 O O . GLN A 1 280 ? 114.979 124.261 127.112 1.00 24.34 265 GLN A O 1
ATOM 2728 N N . VAL A 1 281 ? 115.778 122.212 127.576 1.00 23.31 266 VAL A N 1
ATOM 2729 C CA . VAL A 1 281 ? 117.053 122.731 128.060 1.00 23.31 266 VAL A CA 1
ATOM 2730 C C . VAL A 1 281 ? 117.887 123.265 126.901 1.00 23.31 266 VAL A C 1
ATOM 2731 O O . VAL A 1 281 ? 118.625 124.244 127.050 1.00 23.31 266 VAL A O 1
ATOM 2744 N N . GLN A 1 282 ? 117.784 122.632 125.732 1.00 24.23 267 GLN A N 1
ATOM 2745 C CA . GLN A 1 282 ? 118.456 123.143 124.541 1.00 24.23 267 GLN A CA 1
ATOM 2746 C C . GLN A 1 282 ? 117.897 124.494 124.117 1.00 24.23 267 GLN A C 1
ATOM 2747 O O . GLN A 1 282 ? 118.656 125.415 123.796 1.00 24.23 267 GLN A O 1
ATOM 2761 N N . THR A 1 283 ? 116.573 124.623 124.076 1.00 24.53 268 THR A N 1
ATOM 2762 C CA . THR A 1 283 ? 115.963 125.903 123.738 1.00 24.53 268 THR A CA 1
ATOM 2763 C C . THR A 1 283 ? 116.345 126.975 124.747 1.00 24.53 268 THR A C 1
ATOM 2764 O O . THR A 1 283 ? 116.541 128.140 124.388 1.00 24.53 268 THR A O 1
ATOM 2775 N N . PHE A 1 284 ? 116.457 126.593 126.014 1.00 22.15 269 PHE A N 1
ATOM 2776 C CA . PHE A 1 284 ? 116.722 127.548 127.077 1.00 22.15 269 PHE A CA 1
ATOM 2777 C C . PHE A 1 284 ? 118.156 128.063 127.052 1.00 22.15 269 PHE A C 1
ATOM 2778 O O . PHE A 1 284 ? 118.413 129.181 127.508 1.00 22.15 269 PHE A O 1
ATOM 2795 N N . LEU A 1 285 ? 119.101 127.280 126.529 1.00 20.71 270 LEU A N 1
ATOM 2796 C CA . LEU A 1 285 ? 120.486 127.727 126.493 1.00 20.71 270 LEU A CA 1
ATOM 2797 C C . LEU A 1 285 ? 120.783 128.634 125.307 1.00 20.71 270 LEU A C 1
ATOM 2798 O O . LEU A 1 285 ? 121.904 129.140 125.204 1.00 20.71 270 LEU A O 1
ATOM 2814 N N . GLY A 1 286 ? 119.812 128.859 124.421 1.00 20.70 271 GLY A N 1
ATOM 2815 C CA . GLY A 1 286 ? 119.978 129.812 123.343 1.00 20.70 271 GLY A CA 1
ATOM 2816 C C . GLY A 1 286 ? 119.727 131.257 123.719 1.00 20.70 271 GLY A C 1
ATOM 2817 O O . GLY A 1 286 ? 120.175 132.153 123.001 1.00 20.70 271 GLY A O 1
ATOM 2821 N N . TYR A 1 287 ? 119.019 131.505 124.822 1.00 20.63 272 TYR A N 1
ATOM 2822 C CA . TYR A 1 287 ? 118.739 132.869 125.253 1.00 20.63 272 TYR A CA 1
ATOM 2823 C C . TYR A 1 287 ? 119.990 133.607 125.711 1.00 20.63 272 TYR A C 1
ATOM 2824 O O . TYR A 1 287 ? 120.033 134.837 125.620 1.00 20.63 272 TYR A O 1
ATOM 2842 N N . SER A 1 288 ? 121.001 132.886 126.198 1.00 18.53 273 SER A N 1
ATOM 2843 C CA . SER A 1 288 ? 122.260 133.505 126.593 1.00 18.53 273 SER A CA 1
ATOM 2844 C C . SER A 1 288 ? 122.954 134.215 125.437 1.00 18.53 273 SER A C 1
ATOM 2845 O O . SER A 1 288 ? 123.817 135.063 125.678 1.00 18.53 273 SER A O 1
ATOM 2853 N N . ASP A 1 289 ? 122.598 133.890 124.195 1.00 19.06 274 ASP A N 1
ATOM 2854 C CA . ASP A 1 289 ? 123.237 134.505 123.039 1.00 19.06 274 ASP A CA 1
ATOM 2855 C C . ASP A 1 289 ? 122.887 135.980 122.899 1.00 19.06 274 ASP A C 1
ATOM 2856 O O . ASP A 1 289 ? 123.684 136.752 122.358 1.00 19.06 274 ASP A O 1
ATOM 2865 N N . ALA A 1 290 ? 121.699 136.383 123.346 1.00 17.79 275 ALA A N 1
ATOM 2866 C CA . ALA A 1 290 ? 121.341 137.795 123.330 1.00 17.79 275 ALA A CA 1
ATOM 2867 C C . ALA A 1 290 ? 122.270 138.616 124.215 1.00 17.79 275 ALA A C 1
ATOM 2868 O O . ALA A 1 290 ? 122.632 139.745 123.868 1.00 17.79 275 ALA A O 1
ATOM 2875 N N . GLY A 1 291 ? 122.658 138.071 125.366 1.00 16.70 276 GLY A N 1
ATOM 2876 C CA . GLY A 1 291 ? 123.613 138.759 126.213 1.00 16.70 276 GLY A CA 1
ATOM 2877 C C . GLY A 1 291 ? 125.034 138.680 125.690 1.00 16.70 276 GLY A C 1
ATOM 2878 O O . GLY A 1 291 ? 125.802 139.636 125.808 1.00 16.70 276 GLY A O 1
ATOM 2882 N N . ALA A 1 292 ? 125.402 137.538 125.114 1.00 16.77 277 ALA A N 1
ATOM 2883 C CA . ALA A 1 292 ? 126.749 137.352 124.590 1.00 16.77 277 ALA A CA 1
ATOM 2884 C C . ALA A 1 292 ? 126.983 138.167 123.324 1.00 16.77 277 ALA A C 1
ATOM 2885 O O . ALA A 1 292 ? 128.117 138.559 123.036 1.00 16.77 277 ALA A O 1
ATOM 2892 N N . SER A 1 293 ? 125.930 138.425 122.552 1.00 18.35 278 SER A N 1
ATOM 2893 C CA . SER A 1 293 ? 126.101 139.139 121.295 1.00 18.35 278 SER A CA 1
ATOM 2894 C C . SER A 1 293 ? 126.211 140.645 121.493 1.00 18.35 278 SER A C 1
ATOM 2895 O O . SER A 1 293 ? 126.572 141.358 120.552 1.00 18.35 278 SER A O 1
ATOM 2903 N N . PHE A 1 294 ? 125.901 141.156 122.683 1.00 16.74 279 PHE A N 1
ATOM 2904 C CA . PHE A 1 294 ? 126.142 142.570 122.930 1.00 16.74 279 PHE A CA 1
ATOM 2905 C C . PHE A 1 294 ? 127.486 142.805 123.605 1.00 16.74 279 PHE A C 1
ATOM 2906 O O . PHE A 1 294 ? 128.229 143.711 123.220 1.00 16.74 279 PHE A O 1
ATOM 2923 N N . VAL A 1 295 ? 127.806 142.009 124.624 1.00 15.00 280 VAL A N 1
ATOM 2924 C CA . VAL A 1 295 ? 129.050 142.203 125.358 1.00 15.00 280 VAL A CA 1
ATOM 2925 C C . VAL A 1 295 ? 130.250 141.878 124.478 1.00 15.00 280 VAL A C 1
ATOM 2926 O O . VAL A 1 295 ? 131.275 142.564 124.530 1.00 15.00 280 VAL A O 1
ATOM 2939 N N . PHE A 1 296 ? 130.137 140.850 123.640 1.00 14.43 281 PHE A N 1
ATOM 2940 C CA . PHE A 1 296 ? 131.240 140.407 122.798 1.00 14.43 281 PHE A CA 1
ATOM 2941 C C . PHE A 1 296 ? 131.004 140.630 121.314 1.00 14.43 281 PHE A C 1
ATOM 2942 O O . PHE A 1 296 ? 131.907 140.373 120.514 1.00 14.43 281 PHE A O 1
ATOM 2959 N N . GLY A 1 297 ? 129.833 141.100 120.926 1.00 18.22 282 GLY A N 1
ATOM 2960 C CA . GLY A 1 297 ? 129.577 141.449 119.552 1.00 18.22 282 GLY A CA 1
ATOM 2961 C C . GLY A 1 297 ? 129.067 140.302 118.711 1.00 18.22 282 GLY A C 1
ATOM 2962 O O . GLY A 1 297 ? 128.943 139.158 119.141 1.00 18.22 282 GLY A O 1
ATOM 2966 N N . GLU A 1 298 ? 128.751 140.645 117.466 1.00 23.67 283 GLU A N 1
ATOM 2967 C CA . GLU A 1 298 ? 128.357 139.671 116.460 1.00 23.67 283 GLU A CA 1
ATOM 2968 C C . GLU A 1 298 ? 129.457 138.669 116.147 1.00 23.67 283 GLU A C 1
ATOM 2969 O O . GLU A 1 298 ? 129.157 137.591 115.625 1.00 23.67 283 GLU A O 1
ATOM 2981 N N . LYS A 1 299 ? 130.711 138.996 116.446 1.00 21.64 284 LYS A N 1
ATOM 2982 C CA . LYS A 1 299 ? 131.837 138.097 116.261 1.00 21.64 284 LYS A CA 1
ATOM 2983 C C . LYS A 1 299 ? 132.140 137.284 117.514 1.00 21.64 284 LYS A C 1
ATOM 2984 O O . LYS A 1 299 ? 133.235 136.729 117.635 1.00 21.64 284 LYS A O 1
ATOM 3003 N N . TYR A 1 300 ? 131.194 137.212 118.450 1.00 18.53 285 TYR A N 1
ATOM 3004 C CA . TYR A 1 300 ? 131.375 136.396 119.642 1.00 18.53 285 TYR A CA 1
ATOM 3005 C C . TYR A 1 300 ? 131.602 134.930 119.307 1.00 18.53 285 TYR A C 1
ATOM 3006 O O . TYR A 1 300 ? 132.167 134.197 120.124 1.00 18.53 285 TYR A O 1
ATOM 3024 N N . THR A 1 301 ? 131.186 134.492 118.124 1.00 19.62 286 THR A N 1
ATOM 3025 C CA . THR A 1 301 ? 131.380 133.121 117.683 1.00 19.62 286 THR A CA 1
ATOM 3026 C C . THR A 1 301 ? 132.793 132.845 117.190 1.00 19.62 286 THR A C 1
ATOM 3027 O O . THR A 1 301 ? 133.135 131.681 116.964 1.00 19.62 286 THR A O 1
ATOM 3038 N N . ASP A 1 302 ? 133.612 133.881 117.010 1.00 20.36 287 ASP A N 1
ATOM 3039 C CA . ASP A 1 302 ? 135.028 133.686 116.737 1.00 20.36 287 ASP A CA 1
ATOM 3040 C C . ASP A 1 302 ? 135.762 133.045 117.907 1.00 20.36 287 ASP A C 1
ATOM 3041 O O . ASP A 1 302 ? 136.852 132.503 117.711 1.00 20.36 287 ASP A O 1
ATOM 3050 N N . HIS A 1 303 ? 135.195 133.098 119.113 1.00 17.06 288 HIS A N 1
ATOM 3051 C CA . HIS A 1 303 ? 135.769 132.481 120.308 1.00 17.06 288 HIS A CA 1
ATOM 3052 C C . HIS A 1 303 ? 134.641 131.728 121.011 1.00 17.06 288 HIS A C 1
ATOM 3053 O O . HIS A 1 303 ? 134.055 132.199 121.985 1.00 17.06 288 HIS A O 1
ATOM 3067 N N . PHE A 1 304 ? 134.367 130.527 120.500 1.00 17.78 289 PHE A N 1
ATOM 3068 C CA . PHE A 1 304 ? 133.163 129.785 120.855 1.00 17.78 289 PHE A CA 1
ATOM 3069 C C . PHE A 1 304 ? 133.088 129.485 122.348 1.00 17.78 289 PHE A C 1
ATOM 3070 O O . PHE A 1 304 ? 132.096 129.814 123.006 1.00 17.78 289 PHE A O 1
ATOM 3087 N N . PHE A 1 305 ? 134.112 128.843 122.904 1.00 16.43 290 PHE A N 1
ATOM 3088 C CA . PHE A 1 305 ? 134.018 128.418 124.294 1.00 16.43 290 PHE A CA 1
ATOM 3089 C C . PHE A 1 305 ? 133.962 129.607 125.244 1.00 16.43 290 PHE A C 1
ATOM 3090 O O . PHE A 1 305 ? 133.170 129.613 126.191 1.00 16.43 290 PHE A O 1
ATOM 3107 N N . ALA A 1 306 ? 134.786 130.625 125.011 1.00 22.60 291 ALA A N 1
ATOM 3108 C CA . ALA A 1 306 ? 134.872 131.723 125.961 1.00 22.60 291 ALA A CA 1
ATOM 3109 C C . ALA A 1 306 ? 133.683 132.668 125.845 1.00 22.60 291 ALA A C 1
ATOM 3110 O O . ALA A 1 306 ? 133.172 133.151 126.860 1.00 22.60 291 ALA A O 1
ATOM 3117 N N . PHE A 1 307 ? 133.223 132.939 124.625 1.00 16.29 292 PHE A N 1
ATOM 3118 C CA . PHE A 1 307 ? 132.230 133.976 124.388 1.00 16.29 292 PHE A CA 1
ATOM 3119 C C . PHE A 1 307 ? 130.847 133.434 124.064 1.00 16.29 292 PHE A C 1
ATOM 3120 O O . PHE A 1 307 ? 129.930 134.228 123.847 1.00 16.29 292 PHE A O 1
ATOM 3137 N N . LYS A 1 308 ? 130.667 132.129 124.039 1.00 17.49 293 LYS A N 1
ATOM 3138 C CA . LYS A 1 308 ? 129.352 131.535 123.838 1.00 17.49 293 LYS A CA 1
ATOM 3139 C C . LYS A 1 308 ? 128.984 130.496 124.889 1.00 17.49 293 LYS A C 1
ATOM 3140 O O . LYS A 1 308 ? 127.819 130.418 125.276 1.00 17.49 293 LYS A O 1
ATOM 3159 N N . VAL A 1 309 ? 129.942 129.714 125.372 1.00 16.20 294 VAL A N 1
ATOM 3160 C CA . VAL A 1 309 ? 129.651 128.634 126.312 1.00 16.20 294 VAL A CA 1
ATOM 3161 C C . VAL A 1 309 ? 129.654 129.129 127.748 1.00 16.20 294 VAL A C 1
ATOM 3162 O O . VAL A 1 309 ? 128.814 128.726 128.553 1.00 16.20 294 VAL A O 1
ATOM 3175 N N . LEU A 1 310 ? 130.595 129.996 128.104 1.00 16.53 295 LEU A N 1
ATOM 3176 C CA . LEU A 1 310 ? 130.637 130.486 129.476 1.00 16.53 295 LEU A CA 1
ATOM 3177 C C . LEU A 1 310 ? 129.504 131.455 129.782 1.00 16.53 295 LEU A C 1
ATOM 3178 O O . LEU A 1 310 ? 129.123 131.560 130.960 1.00 16.53 295 LEU A O 1
ATOM 3194 N N . PRO A 1 311 ? 128.932 132.179 128.816 1.00 16.20 296 PRO A N 1
ATOM 3195 C CA . PRO A 1 311 ? 127.660 132.863 129.083 1.00 16.20 296 PRO A CA 1
ATOM 3196 C C . PRO A 1 311 ? 126.501 131.940 129.437 1.00 16.20 296 PRO A C 1
ATOM 3197 O O . PRO A 1 311 ? 125.602 132.371 130.166 1.00 16.20 296 PRO A O 1
ATOM 3208 N N . ILE A 1 312 ? 126.477 130.697 128.947 1.00 16.92 297 ILE A N 1
ATOM 3209 C CA . ILE A 1 312 ? 125.447 129.747 129.368 1.00 16.92 297 ILE A CA 1
ATOM 3210 C C . ILE A 1 312 ? 125.575 129.434 130.854 1.00 16.92 297 ILE A C 1
ATOM 3211 O O . ILE A 1 312 ? 124.573 129.265 131.555 1.00 16.92 297 ILE A O 1
ATOM 3227 N N . VAL A 1 313 ? 126.805 129.351 131.356 1.00 16.34 298 VAL A N 1
ATOM 3228 C CA . VAL A 1 313 ? 127.025 129.073 132.771 1.00 16.34 298 VAL A CA 1
ATOM 3229 C C . VAL A 1 313 ? 126.576 130.254 133.622 1.00 16.34 298 VAL A C 1
ATOM 3230 O O . VAL A 1 313 ? 126.058 130.079 134.730 1.00 16.34 298 VAL A O 1
ATOM 3243 N N . ILE A 1 314 ? 126.765 131.471 133.118 1.00 15.94 299 ILE A N 1
ATOM 3244 C CA . ILE A 1 314 ? 126.293 132.668 133.805 1.00 15.94 299 ILE A CA 1
ATOM 3245 C C . ILE A 1 314 ? 124.769 132.691 133.859 1.00 15.94 299 ILE A C 1
ATOM 3246 O O . ILE A 1 314 ? 124.172 132.965 134.904 1.00 15.94 299 ILE A O 1
ATOM 3262 N N . PHE A 1 315 ? 124.119 132.411 132.730 1.00 17.36 300 PHE A N 1
ATOM 3263 C CA . PHE A 1 315 ? 122.664 132.466 132.665 1.00 17.36 300 PHE A CA 1
ATOM 3264 C C . PHE A 1 315 ? 122.018 131.389 133.532 1.00 17.36 300 PHE A C 1
ATOM 3265 O O . PHE A 1 315 ? 121.062 131.664 134.263 1.00 17.36 300 PHE A O 1
ATOM 3282 N N . PHE A 1 316 ? 122.516 130.156 133.459 1.00 18.66 301 PHE A N 1
ATOM 3283 C CA . PHE A 1 316 ? 121.942 129.082 134.264 1.00 18.66 301 PHE A CA 1
ATOM 3284 C C . PHE A 1 316 ? 122.149 129.330 135.751 1.00 18.66 301 PHE A C 1
ATOM 3285 O O . PHE A 1 316 ? 121.259 129.056 136.558 1.00 18.66 301 PHE A O 1
ATOM 3302 N N . SER A 1 317 ? 123.318 129.840 136.133 1.00 18.40 302 SER A N 1
ATOM 3303 C CA . SER A 1 317 ? 123.551 130.214 137.522 1.00 18.40 302 SER A CA 1
ATOM 3304 C C . SER A 1 317 ? 122.584 131.301 137.979 1.00 18.40 302 SER A C 1
ATOM 3305 O O . SER A 1 317 ? 122.073 131.256 139.101 1.00 18.40 302 SER A O 1
ATOM 3313 N N . THR A 1 318 ? 122.341 132.296 137.128 1.00 17.89 303 THR A N 1
ATOM 3314 C CA . THR A 1 318 ? 121.349 133.324 137.420 1.00 17.89 303 THR A CA 1
ATOM 3315 C C . THR A 1 318 ? 119.966 132.723 137.650 1.00 17.89 303 THR A C 1
ATOM 3316 O O . THR A 1 318 ? 119.268 133.100 138.595 1.00 17.89 303 THR A O 1
ATOM 3327 N N . VAL A 1 319 ? 119.554 131.789 136.795 1.00 19.47 304 VAL A N 1
ATOM 3328 C CA . VAL A 1 319 ? 118.219 131.211 136.891 1.00 19.47 304 VAL A CA 1
ATOM 3329 C C . VAL A 1 319 ? 118.074 130.359 138.145 1.00 19.47 304 VAL A C 1
ATOM 3330 O O . VAL A 1 319 ? 117.028 130.375 138.800 1.00 19.47 304 VAL A O 1
ATOM 3343 N N . MET A 1 320 ? 119.104 129.588 138.488 1.00 20.82 305 MET A N 1
ATOM 3344 C CA . MET A 1 320 ? 119.039 128.749 139.677 1.00 20.82 305 MET A CA 1
ATOM 3345 C C . MET A 1 320 ? 118.882 129.582 140.944 1.00 20.82 305 MET A C 1
ATOM 3346 O O . MET A 1 320 ? 118.206 129.161 141.887 1.00 20.82 305 MET A O 1
ATOM 3360 N N . SER A 1 321 ? 119.503 130.760 140.989 1.00 20.15 306 SER A N 1
ATOM 3361 C CA . SER A 1 321 ? 119.371 131.624 142.156 1.00 20.15 306 SER A CA 1
ATOM 3362 C C . SER A 1 321 ? 117.968 132.210 142.262 1.00 20.15 306 SER A C 1
ATOM 3363 O O . SER A 1 321 ? 117.485 132.482 143.366 1.00 20.15 306 SER A O 1
ATOM 3371 N N . MET A 1 322 ? 117.303 132.418 141.127 1.00 19.75 307 MET A N 1
ATOM 3372 C CA . MET A 1 322 ? 115.929 132.902 141.142 1.00 19.75 307 MET A CA 1
ATOM 3373 C C . MET A 1 322 ? 114.965 131.832 141.639 1.00 19.75 307 MET A C 1
ATOM 3374 O O . MET A 1 322 ? 113.986 132.142 142.325 1.00 19.75 307 MET A O 1
ATOM 3388 N N . LEU A 1 323 ? 115.220 130.570 141.296 1.00 21.46 308 LEU A N 1
ATOM 3389 C CA . LEU A 1 323 ? 114.336 129.489 141.713 1.00 21.46 308 LEU A CA 1
ATOM 3390 C C . LEU A 1 323 ? 114.524 129.148 143.184 1.00 21.46 308 LEU A C 1
ATOM 3391 O O . LEU A 1 323 ? 113.616 128.609 143.822 1.00 21.46 308 LEU A O 1
ATOM 3407 N N . TYR A 1 324 ? 115.701 129.441 143.734 1.00 24.25 309 TYR A N 1
ATOM 3408 C CA . TYR A 1 324 ? 115.924 129.252 145.159 1.00 24.25 309 TYR A CA 1
ATOM 3409 C C . TYR A 1 324 ? 115.260 130.359 145.972 1.00 24.25 309 TYR A C 1
ATOM 3410 O O . TYR A 1 324 ? 114.743 130.110 147.066 1.00 24.25 309 TYR A O 1
ATOM 3428 N N . TYR A 1 325 ? 115.263 131.588 145.453 1.00 21.37 310 TYR A N 1
ATOM 3429 C CA . TYR A 1 325 ? 114.541 132.675 146.102 1.00 21.37 310 TYR A CA 1
ATOM 3430 C C . TYR A 1 325 ? 113.042 132.412 146.112 1.00 21.37 310 TYR A C 1
ATOM 3431 O O . TYR A 1 325 ? 112.364 132.678 147.109 1.00 21.37 310 TYR A O 1
ATOM 3449 N N . LEU A 1 326 ? 112.508 131.898 145.007 1.00 21.27 311 LEU A N 1
ATOM 3450 C CA . LEU A 1 326 ? 111.089 131.594 144.919 1.00 21.27 311 LEU A CA 1
ATOM 3451 C C . LEU A 1 326 ? 110.690 130.384 145.747 1.00 21.27 311 LEU A C 1
ATOM 3452 O O . LEU A 1 326 ? 109.503 130.216 146.038 1.00 21.27 311 LEU A O 1
ATOM 3468 N N . GLY A 1 327 ? 111.643 129.537 146.119 1.00 22.87 312 GLY A N 1
ATOM 3469 C CA . GLY A 1 327 ? 111.350 128.332 146.855 1.00 22.87 312 GLY A CA 1
ATOM 3470 C C . GLY A 1 327 ? 110.876 127.172 146.016 1.00 22.87 312 GLY A C 1
ATOM 3471 O O . GLY A 1 327 ? 110.246 126.257 146.552 1.00 22.87 312 GLY A O 1
ATOM 3475 N N . LEU A 1 328 ? 111.161 127.181 144.716 1.00 24.48 313 LEU A N 1
ATOM 3476 C CA . LEU A 1 328 ? 110.742 126.090 143.850 1.00 24.48 313 LEU A CA 1
ATOM 3477 C C . LEU A 1 328 ? 111.779 124.978 143.832 1.00 24.48 313 LEU A C 1
ATOM 3478 O O . LEU A 1 328 ? 111.442 123.811 143.611 1.00 24.48 313 LEU A O 1
ATOM 3494 N N . MET A 1 329 ? 113.045 125.322 144.060 1.00 25.59 314 MET A N 1
ATOM 3495 C CA . MET A 1 329 ? 114.088 124.310 144.094 1.00 25.59 314 MET A CA 1
ATOM 3496 C C . MET A 1 329 ? 114.012 123.499 145.377 1.00 25.59 314 MET A C 1
ATOM 3497 O O . MET A 1 329 ? 114.204 122.280 145.361 1.00 25.59 314 MET A O 1
ATOM 3511 N N . GLN A 1 330 ? 113.714 124.159 146.495 1.00 26.05 315 GLN A N 1
ATOM 3512 C CA . GLN A 1 330 ? 113.569 123.460 147.763 1.00 26.05 315 GLN A CA 1
ATOM 3513 C C . GLN A 1 330 ? 112.325 122.589 147.790 1.00 26.05 315 GLN A C 1
ATOM 3514 O O . GLN A 1 330 ? 112.275 121.608 148.534 1.00 26.05 315 GLN A O 1
ATOM 3528 N N . TRP A 1 331 ? 111.315 122.928 146.991 1.00 28.97 316 TRP A N 1
ATOM 3529 C CA . TRP A 1 331 ? 110.078 122.163 146.995 1.00 28.97 316 TRP A CA 1
ATOM 3530 C C . TRP A 1 331 ? 110.263 120.807 146.325 1.00 28.97 316 TRP A C 1
ATOM 3531 O O . TRP A 1 331 ? 109.655 119.815 146.740 1.00 28.97 316 TRP A O 1
ATOM 3552 N N . ILE A 1 332 ? 111.109 120.740 145.296 1.00 26.97 317 ILE A N 1
ATOM 3553 C CA . ILE A 1 332 ? 111.379 119.469 144.637 1.00 26.97 317 ILE A CA 1
ATOM 3554 C C . ILE A 1 332 ? 112.335 118.629 145.477 1.00 26.97 317 ILE A C 1
ATOM 3555 O O . ILE A 1 332 ? 112.226 117.400 145.524 1.00 26.97 317 ILE A O 1
ATOM 3571 N N . ILE A 1 333 ? 113.277 119.279 146.157 1.00 25.08 318 ILE A N 1
ATOM 3572 C CA . ILE A 1 333 ? 114.284 118.568 146.937 1.00 25.08 318 ILE A CA 1
ATOM 3573 C C . ILE A 1 333 ? 113.643 117.799 148.085 1.00 25.08 318 ILE A C 1
ATOM 3574 O O . ILE A 1 333 ? 114.042 116.670 148.389 1.00 25.08 318 ILE A O 1
ATOM 3590 N N . ARG A 1 334 ? 112.648 118.394 148.746 1.00 28.39 319 ARG A N 1
ATOM 3591 C CA . ARG A 1 334 ? 111.970 117.708 149.839 1.00 28.39 319 ARG A CA 1
ATOM 3592 C C . ARG A 1 334 ? 111.197 116.493 149.348 1.00 28.39 319 ARG A C 1
ATOM 3593 O O . ARG A 1 334 ? 111.121 115.477 150.045 1.00 28.39 319 ARG A O 1
ATOM 3614 N N . LYS A 1 335 ? 110.609 116.580 148.158 1.00 31.21 320 LYS A N 1
ATOM 3615 C CA . LYS A 1 335 ? 109.822 115.473 147.633 1.00 31.21 320 LYS A CA 1
ATOM 3616 C C . LYS A 1 335 ? 110.700 114.261 147.352 1.00 31.21 320 LYS A C 1
ATOM 3617 O O . LYS A 1 335 ? 110.343 113.127 147.687 1.00 31.21 320 LYS A O 1
ATOM 3636 N N . VAL A 1 336 ? 111.858 114.489 146.732 1.00 25.88 321 VAL A N 1
ATOM 3637 C CA . VAL A 1 336 ? 112.748 113.400 146.355 1.00 25.88 321 VAL A CA 1
ATOM 3638 C C . VAL A 1 336 ? 113.468 112.847 147.575 1.00 25.88 321 VAL A C 1
ATOM 3639 O O . VAL A 1 336 ? 113.686 111.637 147.689 1.00 25.88 321 VAL A O 1
ATOM 3652 N N . GLY A 1 337 ? 113.852 113.721 148.501 1.00 25.94 322 GLY A N 1
ATOM 3653 C CA . GLY A 1 337 ? 114.526 113.271 149.700 1.00 25.94 322 GLY A CA 1
ATOM 3654 C C . GLY A 1 337 ? 113.633 112.483 150.634 1.00 25.94 322 GLY A C 1
ATOM 3655 O O . GLY A 1 337 ? 114.124 111.736 151.480 1.00 25.94 322 GLY A O 1
ATOM 3659 N N . TRP A 1 338 ? 112.317 112.638 150.501 1.00 26.33 323 TRP A N 1
ATOM 3660 C CA . TRP A 1 338 ? 111.397 111.882 151.341 1.00 26.33 323 TRP A CA 1
ATOM 3661 C C . TRP A 1 338 ? 111.215 110.460 150.823 1.00 26.33 323 TRP A C 1
ATOM 3662 O O . TRP A 1 338 ? 111.079 109.522 151.613 1.00 26.33 323 TRP A O 1
ATOM 3683 N N . VAL A 1 339 ? 111.216 110.281 149.502 1.00 26.84 324 VAL A N 1
ATOM 3684 C CA . VAL A 1 339 ? 111.114 108.946 148.918 1.00 26.84 324 VAL A CA 1
ATOM 3685 C C . VAL A 1 339 ? 112.314 108.098 149.316 1.00 26.84 324 VAL A C 1
ATOM 3686 O O . VAL A 1 339 ? 112.180 106.918 149.655 1.00 26.84 324 VAL A O 1
ATOM 3699 N N . MET A 1 340 ? 113.509 108.683 149.261 1.00 25.89 325 MET A N 1
ATOM 3700 C CA . MET A 1 340 ? 114.710 107.945 149.624 1.00 25.89 325 MET A CA 1
ATOM 3701 C C . MET A 1 340 ? 114.770 107.685 151.121 1.00 25.89 325 MET A C 1
ATOM 3702 O O . MET A 1 340 ? 115.300 106.660 151.559 1.00 25.89 325 MET A O 1
ATOM 3716 N N . LEU A 1 341 ? 114.224 108.598 151.919 1.00 28.05 326 LEU A N 1
ATOM 3717 C CA . LEU A 1 341 ? 114.234 108.434 153.365 1.00 28.05 326 LEU A CA 1
ATOM 3718 C C . LEU A 1 341 ? 113.271 107.343 153.812 1.00 28.05 326 LEU A C 1
ATOM 3719 O O . LEU A 1 341 ? 113.543 106.624 154.779 1.00 28.05 326 LEU A O 1
ATOM 3735 N N . VAL A 1 342 ? 112.146 107.197 153.117 1.00 28.05 327 VAL A N 1
ATOM 3736 C CA . VAL A 1 342 ? 111.109 106.284 153.578 1.00 28.05 327 VAL A CA 1
ATOM 3737 C C . VAL A 1 342 ? 111.321 104.879 153.025 1.00 28.05 327 VAL A C 1
ATOM 3738 O O . VAL A 1 342 ? 110.803 103.907 153.582 1.00 28.05 327 VAL A O 1
ATOM 3751 N N . THR A 1 343 ? 112.087 104.745 151.947 1.00 29.27 328 THR A N 1
ATOM 3752 C CA . THR A 1 343 ? 112.435 103.454 151.368 1.00 29.27 328 THR A CA 1
ATOM 3753 C C . THR A 1 343 ? 113.753 102.927 151.915 1.00 29.27 328 THR A C 1
ATOM 3754 O O . THR A 1 343 ? 113.798 101.853 152.519 1.00 29.27 328 THR A O 1
ATOM 3765 N N . MET A 1 344 ? 114.828 103.681 151.707 1.00 28.23 329 MET A N 1
ATOM 3766 C CA . MET A 1 344 ? 116.178 103.274 152.059 1.00 28.23 329 MET A CA 1
ATOM 3767 C C . MET A 1 344 ? 116.468 103.352 153.549 1.00 28.23 329 MET A C 1
ATOM 3768 O O . MET A 1 344 ? 117.392 102.681 154.016 1.00 28.23 329 MET A O 1
ATOM 3782 N N . GLY A 1 345 ? 115.711 104.141 154.304 1.00 31.65 330 GLY A N 1
ATOM 3783 C CA . GLY A 1 345 ? 115.981 104.298 155.712 1.00 31.65 330 GLY A CA 1
ATOM 3784 C C . GLY A 1 345 ? 117.179 105.154 156.015 1.00 31.65 330 GLY A C 1
ATOM 3785 O O . GLY A 1 345 ? 117.846 104.938 157.029 1.00 31.65 330 GLY A O 1
ATOM 3789 N N . THR A 1 346 ? 117.474 106.122 155.159 1.00 29.00 331 THR A N 1
ATOM 3790 C CA . THR A 1 346 ? 118.638 106.964 155.336 1.00 29.00 331 THR A CA 1
ATOM 3791 C C . THR A 1 346 ? 118.293 108.158 156.222 1.00 29.00 331 THR A C 1
ATOM 3792 O O . THR A 1 346 ? 117.132 108.542 156.372 1.00 29.00 331 THR A O 1
ATOM 3803 N N . SER A 1 347 ? 119.325 108.731 156.826 1.00 30.21 332 SER A N 1
ATOM 3804 C CA . SER A 1 347 ? 119.126 109.845 157.733 1.00 30.21 332 SER A CA 1
ATOM 3805 C C . SER A 1 347 ? 118.599 111.068 156.984 1.00 30.21 332 SER A C 1
ATOM 3806 O O . SER A 1 347 ? 118.888 111.256 155.801 1.00 30.21 332 SER A O 1
ATOM 3814 N N . PRO A 1 348 ? 117.819 111.916 157.659 1.00 29.12 333 PRO A N 1
ATOM 3815 C CA . PRO A 1 348 ? 117.272 113.105 156.987 1.00 29.12 333 PRO A CA 1
ATOM 3816 C C . PRO A 1 348 ? 118.313 114.019 156.367 1.00 29.12 333 PRO A C 1
ATOM 3817 O O . PRO A 1 348 ? 118.078 114.561 155.283 1.00 29.12 333 PRO A O 1
ATOM 3828 N N . VAL A 1 349 ? 119.451 114.219 157.025 1.00 28.27 334 VAL A N 1
ATOM 3829 C CA . VAL A 1 349 ? 120.437 115.172 156.529 1.00 28.27 334 VAL A CA 1
ATOM 3830 C C . VAL A 1 349 ? 121.099 114.654 155.259 1.00 28.27 334 VAL A C 1
ATOM 3831 O O . VAL A 1 349 ? 121.345 115.415 154.317 1.00 28.27 334 VAL A O 1
ATOM 3844 N N . GLU A 1 350 ? 121.402 113.357 155.210 1.00 26.90 335 GLU A N 1
ATOM 3845 C CA . GLU A 1 350 ? 122.066 112.810 154.036 1.00 26.90 335 GLU A CA 1
ATOM 3846 C C . GLU A 1 350 ? 121.074 112.516 152.917 1.00 26.90 335 GLU A C 1
ATOM 3847 O O . GLU A 1 350 ? 121.477 112.328 151.767 1.00 26.90 335 GLU A O 1
ATOM 3859 N N . SER A 1 351 ? 119.781 112.484 153.232 1.00 26.18 336 SER A N 1
ATOM 3860 C CA . SER A 1 351 ? 118.759 112.368 152.200 1.00 26.18 336 SER A CA 1
ATOM 3861 C C . SER A 1 351 ? 118.497 113.709 151.529 1.00 26.18 336 SER A C 1
ATOM 3862 O O . SER A 1 351 ? 118.158 113.762 150.344 1.00 26.18 336 SER A O 1
ATOM 3870 N N . VAL A 1 352 ? 118.646 114.801 152.278 1.00 25.51 337 VAL A N 1
ATOM 3871 C CA . VAL A 1 352 ? 118.405 116.135 151.741 1.00 25.51 337 VAL A CA 1
ATOM 3872 C C . VAL A 1 352 ? 119.582 116.596 150.892 1.00 25.51 337 VAL A C 1
ATOM 3873 O O . VAL A 1 352 ? 119.401 117.271 149.874 1.00 25.51 337 VAL A O 1
ATOM 3886 N N . VAL A 1 353 ? 120.802 116.238 151.290 1.00 23.01 338 VAL A N 1
ATOM 3887 C CA . VAL A 1 353 ? 121.984 116.684 150.564 1.00 23.01 338 VAL A CA 1
ATOM 3888 C C . VAL A 1 353 ? 122.177 115.871 149.291 1.00 23.01 338 VAL A C 1
ATOM 3889 O O . VAL A 1 353 ? 122.817 116.336 148.343 1.00 23.01 338 VAL A O 1
ATOM 3902 N N . ALA A 1 354 ? 121.625 114.661 149.240 1.00 21.14 339 ALA A N 1
ATOM 3903 C CA . ALA A 1 354 ? 121.708 113.852 148.032 1.00 21.14 339 ALA A CA 1
ATOM 3904 C C . ALA A 1 354 ? 120.740 114.345 146.965 1.00 21.14 339 ALA A C 1
ATOM 3905 O O . ALA A 1 354 ? 121.108 114.481 145.794 1.00 21.14 339 ALA A O 1
ATOM 3912 N N . SER A 1 355 ? 119.491 114.610 147.348 1.00 22.01 340 SER A N 1
ATOM 3913 C CA . SER A 1 355 ? 118.524 115.151 146.403 1.00 22.01 340 SER A CA 1
ATOM 3914 C C . SER A 1 355 ? 118.908 116.552 145.948 1.00 22.01 340 SER A C 1
ATOM 3915 O O . SER A 1 355 ? 118.604 116.951 144.821 1.00 22.01 340 SER A O 1
ATOM 3923 N N . GLY A 1 356 ? 119.574 117.316 146.810 1.00 20.77 341 GLY A N 1
ATOM 3924 C CA . GLY A 1 356 ? 120.002 118.643 146.420 1.00 20.77 341 GLY A CA 1
ATOM 3925 C C . GLY A 1 356 ? 121.190 118.628 145.483 1.00 20.77 341 GLY A C 1
ATOM 3926 O O . GLY A 1 356 ? 121.393 119.563 144.709 1.00 20.77 341 GLY A O 1
ATOM 3930 N N . ASN A 1 357 ? 121.987 117.563 145.532 1.00 19.21 342 ASN A N 1
ATOM 3931 C CA . ASN A 1 357 ? 123.148 117.467 144.662 1.00 19.21 342 ASN A CA 1
ATOM 3932 C C . ASN A 1 357 ? 122.774 117.129 143.223 1.00 19.21 342 ASN A C 1
ATOM 3933 O O . ASN A 1 357 ? 123.605 117.304 142.327 1.00 19.21 342 ASN A O 1
ATOM 3944 N N . ILE A 1 358 ? 121.552 116.652 142.983 1.00 19.85 343 ILE A N 1
ATOM 3945 C CA . ILE A 1 358 ? 121.036 116.516 141.626 1.00 19.85 343 ILE A CA 1
ATOM 3946 C C . ILE A 1 358 ? 121.041 117.858 140.903 1.00 19.85 343 ILE A C 1
ATOM 3947 O O . ILE A 1 358 ? 121.338 117.922 139.706 1.00 19.85 343 ILE A O 1
ATOM 3963 N N . PHE A 1 359 ? 120.716 118.944 141.604 1.00 21.79 344 PHE A N 1
ATOM 3964 C CA . PHE A 1 359 ? 120.612 120.263 140.997 1.00 21.79 344 PHE A CA 1
ATOM 3965 C C . PHE A 1 359 ? 121.748 121.204 141.365 1.00 21.79 344 PHE A C 1
ATOM 3966 O O . PHE A 1 359 ? 122.037 122.121 140.599 1.00 21.79 344 PHE A O 1
ATOM 3983 N N . ILE A 1 360 ? 122.405 120.996 142.501 1.00 21.28 345 ILE A N 1
ATOM 3984 C CA . ILE A 1 360 ? 123.355 121.950 143.059 1.00 21.28 345 ILE A CA 1
ATOM 3985 C C . ILE A 1 360 ? 124.734 121.305 143.137 1.00 21.28 345 ILE A C 1
ATOM 3986 O O . ILE A 1 360 ? 124.855 120.094 143.345 1.00 21.28 345 ILE A O 1
ATOM 4002 N N . GLY A 1 361 ? 125.770 122.123 142.964 1.00 21.44 346 GLY A N 1
ATOM 4003 C CA . GLY A 1 361 ? 127.128 121.621 143.019 1.00 21.44 346 GLY A CA 1
ATOM 4004 C C . GLY A 1 361 ? 127.554 121.192 144.411 1.00 21.44 346 GLY A C 1
ATOM 4005 O O . GLY A 1 361 ? 126.848 121.388 145.398 1.00 21.44 346 GLY A O 1
ATOM 4009 N N . GLN A 1 362 ? 128.754 120.610 144.482 1.00 22.25 347 GLN A N 1
ATOM 4010 C CA . GLN A 1 362 ? 129.205 119.951 145.706 1.00 22.25 347 GLN A CA 1
ATOM 4011 C C . GLN A 1 362 ? 129.645 120.948 146.772 1.00 22.25 347 GLN A C 1
ATOM 4012 O O . GLN A 1 362 ? 129.577 120.652 147.969 1.00 22.25 347 GLN A O 1
ATOM 4026 N N . THR A 1 363 ? 130.103 122.127 146.366 1.00 25.25 348 THR A N 1
ATOM 4027 C CA . THR A 1 363 ? 130.533 123.134 147.324 1.00 25.25 348 THR A CA 1
ATOM 4028 C C . THR A 1 363 ? 129.389 123.977 147.869 1.00 25.25 348 THR A C 1
ATOM 4029 O O . THR A 1 363 ? 129.607 124.737 148.816 1.00 25.25 348 THR A O 1
ATOM 4040 N N . GLU A 1 364 ? 128.186 123.864 147.308 1.00 25.11 349 GLU A N 1
ATOM 4041 C CA . GLU A 1 364 ? 127.055 124.667 147.734 1.00 25.11 349 GLU A CA 1
ATOM 4042 C C . GLU A 1 364 ? 125.908 123.867 148.331 1.00 25.11 349 GLU A C 1
ATOM 4043 O O . GLU A 1 364 ? 125.036 124.463 148.969 1.00 25.11 349 GLU A O 1
ATOM 4055 N N . SER A 1 365 ? 125.871 122.559 148.145 1.00 24.31 350 SER A N 1
ATOM 4056 C CA . SER A 1 365 ? 124.740 121.768 148.608 1.00 24.31 350 SER A CA 1
ATOM 4057 C C . SER A 1 365 ? 124.766 121.519 150.114 1.00 24.31 350 SER A C 1
ATOM 4058 O O . SER A 1 365 ? 123.700 121.364 150.720 1.00 24.31 350 SER A O 1
ATOM 4066 N N . PRO A 1 366 ? 125.932 121.454 150.760 1.00 26.87 351 PRO A N 1
ATOM 4067 C CA . PRO A 1 366 ? 125.931 121.371 152.227 1.00 26.87 351 PRO A CA 1
ATOM 4068 C C . PRO A 1 366 ? 125.373 122.609 152.903 1.00 26.87 351 PRO A C 1
ATOM 4069 O O . PRO A 1 366 ? 124.992 122.534 154.076 1.00 26.87 351 PRO A O 1
ATOM 4080 N N . LEU A 1 367 ? 125.317 123.746 152.204 1.00 28.87 352 LEU A N 1
ATOM 4081 C CA . LEU A 1 367 ? 124.650 124.927 152.733 1.00 28.87 352 LEU A CA 1
ATOM 4082 C C . LEU A 1 367 ? 123.173 124.693 152.997 1.00 28.87 352 LEU A C 1
ATOM 4083 O O . LEU A 1 367 ? 122.555 125.476 153.723 1.00 28.87 352 LEU A O 1
ATOM 4099 N N . LEU A 1 368 ? 122.589 123.649 152.412 1.00 26.30 353 LEU A N 1
ATOM 4100 C CA . LEU A 1 368 ? 121.206 123.308 152.706 1.00 26.30 353 LEU A CA 1
ATOM 4101 C C . LEU A 1 368 ? 121.028 122.841 154.142 1.00 26.30 353 LEU A C 1
ATOM 4102 O O . LEU A 1 368 ? 119.895 122.792 154.630 1.00 26.30 353 LEU A O 1
ATOM 4118 N N . VAL A 1 369 ? 122.119 122.495 154.825 1.00 28.52 354 VAL A N 1
ATOM 4119 C CA . VAL A 1 369 ? 122.072 122.013 156.199 1.00 28.52 354 VAL A CA 1
ATOM 4120 C C . VAL A 1 369 ? 123.241 122.594 156.982 1.00 28.52 354 VAL A C 1
ATOM 4121 O O . VAL A 1 369 ? 123.842 121.913 157.818 1.00 28.52 354 VAL A O 1
ATOM 4134 N N . ARG A 1 370 ? 123.563 123.859 156.726 1.00 31.39 355 ARG A N 1
ATOM 4135 C CA . ARG A 1 370 ? 124.757 124.457 157.320 1.00 31.39 355 ARG A CA 1
ATOM 4136 C C . ARG A 1 370 ? 124.706 124.490 158.841 1.00 31.39 355 ARG A C 1
ATOM 4137 O O . ARG A 1 370 ? 125.732 124.194 159.477 1.00 31.39 355 ARG A O 1
ATOM 4158 N N . PRO A 1 371 ? 123.589 124.836 159.484 1.00 30.94 356 PRO A N 1
ATOM 4159 C CA . PRO A 1 371 ? 123.579 124.873 160.953 1.00 30.94 356 PRO A CA 1
ATOM 4160 C C . PRO A 1 371 ? 123.854 123.538 161.612 1.00 30.94 356 PRO A C 1
ATOM 4161 O O . PRO A 1 371 ? 124.430 123.508 162.706 1.00 30.94 356 PRO A O 1
ATOM 4172 N N . TYR A 1 372 ? 123.458 122.433 160.990 1.00 32.37 357 TYR A N 1
ATOM 4173 C CA . TYR A 1 372 ? 123.481 121.127 161.626 1.00 32.37 357 TYR A CA 1
ATOM 4174 C C . TYR A 1 372 ? 124.715 120.309 161.275 1.00 32.37 357 TYR A C 1
ATOM 4175 O O . TYR A 1 372 ? 124.779 119.129 161.626 1.00 32.37 357 TYR A O 1
ATOM 4193 N N . LEU A 1 373 ? 125.694 120.905 160.616 1.00 30.53 358 LEU A N 1
ATOM 4194 C CA . LEU A 1 373 ? 126.884 120.197 160.169 1.00 30.53 358 LEU A CA 1
ATOM 4195 C C . LEU A 1 373 ? 127.837 119.839 161.304 1.00 30.53 358 LEU A C 1
ATOM 4196 O O . LEU A 1 373 ? 128.511 118.805 161.230 1.00 30.53 358 LEU A O 1
ATOM 4212 N N . PRO A 1 374 ? 127.958 120.662 162.347 1.00 33.38 359 PRO A N 1
ATOM 4213 C CA . PRO A 1 374 ? 128.856 120.293 163.450 1.00 33.38 359 PRO A CA 1
ATOM 4214 C C . PRO A 1 374 ? 128.391 119.095 164.251 1.00 33.38 359 PRO A C 1
ATOM 4215 O O . PRO A 1 374 ? 129.154 118.604 165.090 1.00 33.38 359 PRO A O 1
ATOM 4226 N N . TYR A 1 375 ? 127.176 118.604 164.026 1.00 33.75 360 TYR A N 1
ATOM 4227 C CA . TYR A 1 375 ? 126.634 117.498 164.798 1.00 33.75 360 TYR A CA 1
ATOM 4228 C C . TYR A 1 375 ? 126.368 116.251 163.967 1.00 33.75 360 TYR A C 1
ATOM 4229 O O . TYR A 1 375 ? 125.816 115.282 164.497 1.00 33.75 360 TYR A O 1
ATOM 4247 N N . VAL A 1 376 ? 126.746 116.241 162.692 1.00 30.52 361 VAL A N 1
ATOM 4248 C CA . VAL A 1 376 ? 126.570 115.055 161.862 1.00 30.52 361 VAL A CA 1
ATOM 4249 C C . VAL A 1 376 ? 127.630 114.015 162.206 1.00 30.52 361 VAL A C 1
ATOM 4250 O O . VAL A 1 376 ? 128.734 114.328 162.656 1.00 30.52 361 VAL A O 1
ATOM 4263 N N . THR A 1 377 ? 127.279 112.756 161.981 1.00 30.62 362 THR A N 1
ATOM 4264 C CA . THR A 1 377 ? 128.170 111.644 162.251 1.00 30.62 362 THR A CA 1
ATOM 4265 C C . THR A 1 377 ? 129.276 111.561 161.204 1.00 30.62 362 THR A C 1
ATOM 4266 O O . THR A 1 377 ? 129.392 112.393 160.301 1.00 30.62 362 THR A O 1
ATOM 4277 N N . LYS A 1 378 ? 130.102 110.525 161.337 1.00 30.30 363 LYS A N 1
ATOM 4278 C CA . LYS A 1 378 ? 131.183 110.296 160.388 1.00 30.30 363 LYS A CA 1
ATOM 4279 C C . LYS A 1 378 ? 130.665 109.637 159.117 1.00 30.30 363 LYS A C 1
ATOM 4280 O O . LYS A 1 378 ? 131.241 109.814 158.038 1.00 30.30 363 LYS A O 1
ATOM 4299 N N . SER A 1 379 ? 129.590 108.858 159.233 1.00 27.85 364 SER A N 1
ATOM 4300 C CA . SER A 1 379 ? 128.976 108.236 158.070 1.00 27.85 364 SER A CA 1
ATOM 4301 C C . SER A 1 379 ? 128.138 109.230 157.276 1.00 27.85 364 SER A C 1
ATOM 4302 O O . SER A 1 379 ? 128.104 109.168 156.043 1.00 27.85 364 SER A O 1
ATOM 4310 N N . GLU A 1 380 ? 127.445 110.145 157.957 1.00 27.81 365 GLU A N 1
ATOM 4311 C CA . GLU A 1 380 ? 126.673 111.162 157.251 1.00 27.81 365 GLU A CA 1
ATOM 4312 C C . GLU A 1 380 ? 127.586 112.154 156.549 1.00 27.81 365 GLU A C 1
ATOM 4313 O O . GLU A 1 380 ? 127.259 112.652 155.469 1.00 27.81 365 GLU A O 1
ATOM 4325 N N . LEU A 1 381 ? 128.733 112.453 157.153 1.00 27.29 366 LEU A N 1
ATOM 4326 C CA . LEU A 1 381 ? 129.695 113.353 156.536 1.00 27.29 366 LEU A CA 1
ATOM 4327 C C . LEU A 1 381 ? 130.326 112.717 155.310 1.00 27.29 366 LEU A C 1
ATOM 4328 O O . LEU A 1 381 ? 130.631 113.401 154.328 1.00 27.29 366 LEU A O 1
ATOM 4344 N N . HIS A 1 382 ? 130.533 111.405 155.357 1.00 24.01 367 HIS A N 1
ATOM 4345 C CA . HIS A 1 382 ? 131.038 110.677 154.203 1.00 24.01 367 HIS A CA 1
ATOM 4346 C C . HIS A 1 382 ? 130.017 110.673 153.075 1.00 24.01 367 HIS A C 1
ATOM 4347 O O . HIS A 1 382 ? 130.369 110.844 151.904 1.00 24.01 367 HIS A O 1
ATOM 4361 N N . ALA A 1 383 ? 128.744 110.489 153.415 1.00 22.15 368 ALA A N 1
ATOM 4362 C CA . ALA A 1 383 ? 127.682 110.518 152.420 1.00 22.15 368 ALA A CA 1
ATOM 4363 C C . ALA A 1 383 ? 127.529 111.898 151.791 1.00 22.15 368 ALA A C 1
ATOM 4364 O O . ALA A 1 383 ? 127.232 112.011 150.599 1.00 22.15 368 ALA A O 1
ATOM 4371 N N . ILE A 1 384 ? 127.706 112.956 152.580 1.00 23.64 369 ILE A N 1
ATOM 4372 C CA . ILE A 1 384 ? 127.618 114.315 152.057 1.00 23.64 369 ILE A CA 1
ATOM 4373 C C . ILE A 1 384 ? 128.692 114.563 151.008 1.00 23.64 369 ILE A C 1
ATOM 4374 O O . ILE A 1 384 ? 128.457 115.255 150.011 1.00 23.64 369 ILE A O 1
ATOM 4390 N N . MET A 1 385 ? 129.880 113.994 151.199 1.00 23.87 370 MET A N 1
ATOM 4391 C CA . MET A 1 385 ? 130.960 114.212 150.248 1.00 23.87 370 MET A CA 1
ATOM 4392 C C . MET A 1 385 ? 130.854 113.271 149.050 1.00 23.87 370 MET A C 1
ATOM 4393 O O . MET A 1 385 ? 131.242 113.638 147.937 1.00 23.87 370 MET A O 1
ATOM 4407 N N . THR A 1 386 ? 130.330 112.061 149.249 1.00 20.44 371 THR A N 1
ATOM 4408 C CA . THR A 1 386 ? 130.113 111.142 148.135 1.00 20.44 371 THR A CA 1
ATOM 4409 C C . THR A 1 386 ? 129.070 111.673 147.158 1.00 20.44 371 THR A C 1
ATOM 4410 O O . THR A 1 386 ? 129.254 111.598 145.938 1.00 20.44 371 THR A O 1
ATOM 4421 N N . ALA A 1 387 ? 127.955 112.188 147.680 1.00 18.25 372 ALA A N 1
ATOM 4422 C CA . ALA A 1 387 ? 126.894 112.729 146.840 1.00 18.25 372 ALA A CA 1
ATOM 4423 C C . ALA A 1 387 ? 127.392 113.864 145.953 1.00 18.25 372 ALA A C 1
ATOM 4424 O O . ALA A 1 387 ? 126.969 113.985 144.801 1.00 18.25 372 ALA A O 1
ATOM 4431 N N . GLY A 1 388 ? 128.294 114.700 146.460 1.00 18.61 373 GLY A N 1
ATOM 4432 C CA . GLY A 1 388 ? 128.831 115.763 145.628 1.00 18.61 373 GLY A CA 1
ATOM 4433 C C . GLY A 1 388 ? 129.780 115.263 144.559 1.00 18.61 373 GLY A C 1
ATOM 4434 O O . GLY A 1 388 ? 129.858 115.839 143.478 1.00 18.61 373 GLY A O 1
ATOM 4438 N N . PHE A 1 389 ? 130.524 114.198 144.855 1.00 21.09 374 PHE A N 1
ATOM 4439 C CA . PHE A 1 389 ? 131.433 113.603 143.884 1.00 21.09 374 PHE A CA 1
ATOM 4440 C C . PHE A 1 389 ? 130.711 112.773 142.822 1.00 21.09 374 PHE A C 1
ATOM 4441 O O . PHE A 1 389 ? 131.269 112.553 141.745 1.00 21.09 374 PHE A O 1
ATOM 4458 N N . SER A 1 390 ? 129.490 112.315 143.092 1.00 19.01 375 SER A N 1
ATOM 4459 C CA . SER A 1 390 ? 128.743 111.470 142.173 1.00 19.01 375 SER A CA 1
ATOM 4460 C C . SER A 1 390 ? 127.791 112.247 141.271 1.00 19.01 375 SER A C 1
ATOM 4461 O O . SER A 1 390 ? 127.207 111.653 140.365 1.00 19.01 375 SER A O 1
ATOM 4469 N N . THR A 1 391 ? 127.657 113.556 141.453 1.00 17.99 376 THR A N 1
ATOM 4470 C CA . THR A 1 391 ? 126.706 114.358 140.699 1.00 17.99 376 THR A CA 1
ATOM 4471 C C . THR A 1 391 ? 127.426 115.538 140.066 1.00 17.99 376 THR A C 1
ATOM 4472 O O . THR A 1 391 ? 128.609 115.784 140.314 1.00 17.99 376 THR A O 1
ATOM 4483 N N . ILE A 1 392 ? 126.680 116.275 139.244 1.00 18.94 377 ILE A N 1
ATOM 4484 C CA . ILE A 1 392 ? 127.166 117.511 138.642 1.00 18.94 377 ILE A CA 1
ATOM 4485 C C . ILE A 1 392 ? 126.312 118.666 139.156 1.00 18.94 377 ILE A C 1
ATOM 4486 O O . ILE A 1 392 ? 125.827 118.635 140.289 1.00 18.94 377 ILE A O 1
ATOM 4502 N N . ALA A 1 393 ? 126.124 119.698 138.342 1.00 19.89 378 ALA A N 1
ATOM 4503 C CA . ALA A 1 393 ? 125.338 120.860 138.731 1.00 19.89 378 ALA A CA 1
ATOM 4504 C C . ALA A 1 393 ? 124.594 121.383 137.507 1.00 19.89 378 ALA A C 1
ATOM 4505 O O . ALA A 1 393 ? 125.010 121.176 136.367 1.00 19.89 378 ALA A O 1
ATOM 4512 N N . GLY A 1 394 ? 123.453 122.027 137.755 1.00 20.67 379 GLY A N 1
ATOM 4513 C CA . GLY A 1 394 ? 122.679 122.634 136.688 1.00 20.67 379 GLY A CA 1
ATOM 4514 C C . GLY A 1 394 ? 123.375 123.769 135.975 1.00 20.67 379 GLY A C 1
ATOM 4515 O O . GLY A 1 394 ? 123.141 123.964 134.781 1.00 20.67 379 GLY A O 1
ATOM 4519 N N . SER A 1 395 ? 124.251 124.495 136.668 1.00 19.92 380 SER A N 1
ATOM 4520 C CA . SER A 1 395 ? 124.988 125.593 136.061 1.00 19.92 380 SER A CA 1
ATOM 4521 C C . SER A 1 395 ? 125.889 125.147 134.913 1.00 19.92 380 SER A C 1
ATOM 4522 O O . SER A 1 395 ? 126.083 125.907 133.960 1.00 19.92 380 SER A O 1
ATOM 4530 N N . VAL A 1 396 ? 126.455 123.942 134.983 1.00 19.15 381 VAL A N 1
ATOM 4531 C CA . VAL A 1 396 ? 127.348 123.434 133.948 1.00 19.15 381 VAL A CA 1
ATOM 4532 C C . VAL A 1 396 ? 126.676 122.412 133.048 1.00 19.15 381 VAL A C 1
ATOM 4533 O O . VAL A 1 396 ? 127.323 121.878 132.142 1.00 19.15 381 VAL A O 1
ATOM 4546 N N . LEU A 1 397 ? 125.389 122.138 133.263 1.00 20.19 382 LEU A N 1
ATOM 4547 C CA . LEU A 1 397 ? 124.672 121.176 132.435 1.00 20.19 382 LEU A CA 1
ATOM 4548 C C . LEU A 1 397 ? 124.600 121.630 130.982 1.00 20.19 382 LEU A C 1
ATOM 4549 O O . LEU A 1 397 ? 124.793 120.826 130.065 1.00 20.19 382 LEU A O 1
ATOM 4565 N N . GLY A 1 398 ? 124.323 122.915 130.755 1.00 19.42 383 GLY A N 1
ATOM 4566 C CA . GLY A 1 398 ? 124.175 123.412 129.401 1.00 19.42 383 GLY A CA 1
ATOM 4567 C C . GLY A 1 398 ? 125.476 123.470 128.633 1.00 19.42 383 GLY A C 1
ATOM 4568 O O . GLY A 1 398 ? 125.475 123.404 127.403 1.00 19.42 383 GLY A O 1
ATOM 4572 N N . ALA A 1 399 ? 126.593 123.611 129.342 1.00 18.75 384 ALA A N 1
ATOM 4573 C CA . ALA A 1 399 ? 127.902 123.577 128.706 1.00 18.75 384 ALA A CA 1
ATOM 4574 C C . ALA A 1 399 ? 128.180 122.226 128.060 1.00 18.75 384 ALA A C 1
ATOM 4575 O O . ALA A 1 399 ? 128.742 122.163 126.963 1.00 18.75 384 ALA A O 1
ATOM 4582 N N . TYR A 1 400 ? 127.805 121.132 128.727 1.00 18.77 385 TYR A N 1
ATOM 4583 C CA . TYR A 1 400 ? 128.041 119.806 128.163 1.00 18.77 385 TYR A CA 1
ATOM 4584 C C . TYR A 1 400 ? 127.082 119.516 127.015 1.00 18.77 385 TYR A C 1
ATOM 4585 O O . TYR A 1 400 ? 127.424 118.783 126.084 1.00 18.77 385 TYR A O 1
ATOM 4603 N N . ILE A 1 401 ? 125.874 120.072 127.072 1.00 20.06 386 ILE A N 1
ATOM 4604 C CA . ILE A 1 401 ? 124.919 119.926 125.979 1.00 20.06 386 ILE A CA 1
ATOM 4605 C C . ILE A 1 401 ? 125.384 120.705 124.754 1.00 20.06 386 ILE A C 1
ATOM 4606 O O . ILE A 1 401 ? 125.122 120.308 123.613 1.00 20.06 386 ILE A O 1
ATOM 4622 N N . SER A 1 402 ? 126.085 121.819 124.968 1.00 19.94 387 SER A N 1
ATOM 4623 C CA . SER A 1 402 ? 126.641 122.587 123.861 1.00 19.94 387 SER A CA 1
ATOM 4624 C C . SER A 1 402 ? 127.750 121.831 123.144 1.00 19.94 387 SER A C 1
ATOM 4625 O O . SER A 1 402 ? 127.970 122.043 121.948 1.00 19.94 387 SER A O 1
ATOM 4633 N N . PHE A 1 403 ? 128.464 120.960 123.856 1.00 19.41 388 PHE A N 1
ATOM 4634 C CA . PHE A 1 403 ? 129.473 120.121 123.225 1.00 19.41 388 PHE A CA 1
ATOM 4635 C C . PHE A 1 403 ? 128.842 119.129 122.256 1.00 19.41 388 PHE A C 1
ATOM 4636 O O . PHE A 1 403 ? 129.396 118.859 121.186 1.00 19.41 388 PHE A O 1
ATOM 4653 N N . GLY A 1 404 ? 127.693 118.572 122.618 1.00 19.79 389 GLY A N 1
ATOM 4654 C CA . GLY A 1 404 ? 127.020 117.587 121.803 1.00 19.79 389 GLY A CA 1
ATOM 4655 C C . GLY A 1 404 ? 126.651 116.343 122.574 1.00 19.79 389 GLY A C 1
ATOM 4656 O O . GLY A 1 404 ? 126.292 115.320 121.988 1.00 19.79 389 GLY A O 1
ATOM 4660 N N . VAL A 1 405 ? 126.735 116.425 123.891 1.00 19.44 390 VAL A N 1
ATOM 4661 C CA . VAL A 1 405 ? 126.378 115.313 124.758 1.00 19.44 390 VAL A CA 1
ATOM 4662 C C . VAL A 1 405 ? 124.872 115.304 124.965 1.00 19.44 390 VAL A C 1
ATOM 4663 O O . VAL A 1 405 ? 124.240 116.353 125.128 1.00 19.44 390 VAL A O 1
ATOM 4676 N N . SER A 1 406 ? 124.298 114.106 124.956 1.00 19.17 391 SER A N 1
ATOM 4677 C CA . SER A 1 406 ? 122.853 113.943 125.030 1.00 19.17 391 SER A CA 1
ATOM 4678 C C . SER A 1 406 ? 122.276 114.589 126.280 1.00 19.17 391 SER A C 1
ATOM 4679 O O . SER A 1 406 ? 122.749 114.360 127.395 1.00 19.17 391 SER A O 1
ATOM 4687 N N . SER A 1 407 ? 121.225 115.379 126.079 1.00 20.50 392 SER A N 1
ATOM 4688 C CA . SER A 1 407 ? 120.567 116.055 127.187 1.00 20.50 392 SER A CA 1
ATOM 4689 C C . SER A 1 407 ? 119.740 115.084 128.018 1.00 20.50 392 SER A C 1
ATOM 4690 O O . SER A 1 407 ? 119.701 115.192 129.248 1.00 20.50 392 SER A O 1
ATOM 4698 N N . SER A 1 408 ? 119.074 114.131 127.367 1.00 20.24 393 SER A N 1
ATOM 4699 C CA . SER A 1 408 ? 118.266 113.158 128.089 1.00 20.24 393 SER A CA 1
ATOM 4700 C C . SER A 1 408 ? 119.118 112.298 129.012 1.00 20.24 393 SER A C 1
ATOM 4701 O O . SER A 1 408 ? 118.766 112.095 130.178 1.00 20.24 393 SER A O 1
ATOM 4709 N N . HIS A 1 409 ? 120.235 111.773 128.507 1.00 19.06 394 HIS A N 1
ATOM 4710 C CA . HIS A 1 409 ? 121.102 110.929 129.321 1.00 19.06 394 HIS A CA 1
ATOM 4711 C C . HIS A 1 409 ? 121.682 111.687 130.509 1.00 19.06 394 HIS A C 1
ATOM 4712 O O . HIS A 1 409 ? 121.735 111.155 131.622 1.00 19.06 394 HIS A O 1
ATOM 4726 N N . LEU A 1 410 ? 122.146 112.916 130.291 1.00 19.11 395 LEU A N 1
ATOM 4727 C CA . LEU A 1 410 ? 122.666 113.716 131.394 1.00 19.11 395 LEU A CA 1
ATOM 4728 C C . LEU A 1 410 ? 121.638 113.880 132.503 1.00 19.11 395 LEU A C 1
ATOM 4729 O O . LEU A 1 410 ? 121.973 113.779 133.688 1.00 19.11 395 LEU A O 1
ATOM 4745 N N . LEU A 1 411 ? 120.386 114.153 132.140 1.00 19.91 396 LEU A N 1
ATOM 4746 C CA . LEU A 1 411 ? 119.339 114.328 133.137 1.00 19.91 396 LEU A CA 1
ATOM 4747 C C . LEU A 1 411 ? 119.033 113.023 133.856 1.00 19.91 396 LEU A C 1
ATOM 4748 O O . LEU A 1 411 ? 118.802 113.013 135.068 1.00 19.91 396 LEU A O 1
ATOM 4764 N N . THR A 1 412 ? 119.017 111.917 133.118 1.00 19.83 397 THR A N 1
ATOM 4765 C CA . THR A 1 412 ? 118.749 110.614 133.710 1.00 19.83 397 THR A CA 1
ATOM 4766 C C . THR A 1 412 ? 119.880 110.168 134.631 1.00 19.83 397 THR A C 1
ATOM 4767 O O . THR A 1 412 ? 119.628 109.629 135.713 1.00 19.83 397 THR A O 1
ATOM 4778 N N . ALA A 1 413 ? 121.131 110.373 134.218 1.00 18.90 398 ALA A N 1
ATOM 4779 C CA . ALA A 1 413 ? 122.262 110.002 135.061 1.00 18.90 398 ALA A CA 1
ATOM 4780 C C . ALA A 1 413 ? 122.263 110.774 136.372 1.00 18.90 398 ALA A C 1
ATOM 4781 O O . ALA A 1 413 ? 122.632 110.231 137.418 1.00 18.90 398 ALA A O 1
ATOM 4788 N N . SER A 1 414 ? 121.864 112.044 136.336 1.00 18.60 399 SER A N 1
ATOM 4789 C CA . SER A 1 414 ? 121.863 112.859 137.544 1.00 18.60 399 SER A CA 1
ATOM 4790 C C . SER A 1 414 ? 120.827 112.373 138.553 1.00 18.60 399 SER A C 1
ATOM 4791 O O . SER A 1 414 ? 121.085 112.364 139.761 1.00 18.60 399 SER A O 1
ATOM 4799 N N . VAL A 1 415 ? 119.648 111.974 138.081 1.00 19.69 400 VAL A N 1
ATOM 4800 C CA . VAL A 1 415 ? 118.601 111.505 138.979 1.00 19.69 400 VAL A CA 1
ATOM 4801 C C . VAL A 1 415 ? 118.960 110.148 139.570 1.00 19.69 400 VAL A C 1
ATOM 4802 O O . VAL A 1 415 ? 118.671 109.870 140.738 1.00 19.69 400 VAL A O 1
ATOM 4815 N N . MET A 1 416 ? 119.588 109.283 138.777 1.00 20.92 401 MET A N 1
ATOM 4816 C CA . MET A 1 416 ? 119.972 107.963 139.253 1.00 20.92 401 MET A CA 1
ATOM 4817 C C . MET A 1 416 ? 121.179 108.006 140.176 1.00 20.92 401 MET A C 1
ATOM 4818 O O . MET A 1 416 ? 121.434 107.032 140.888 1.00 20.92 401 MET A O 1
ATOM 4832 N N . SER A 1 417 ? 121.912 109.116 140.189 1.00 18.81 402 SER A N 1
ATOM 4833 C CA . SER A 1 417 ? 123.143 109.196 140.958 1.00 18.81 402 SER A CA 1
ATOM 4834 C C . SER A 1 417 ? 122.883 109.477 142.430 1.00 18.81 402 SER A C 1
ATOM 4835 O O . SER A 1 417 ? 123.777 109.283 143.258 1.00 18.81 402 SER A O 1
ATOM 4843 N N . ALA A 1 418 ? 121.684 109.936 142.776 1.00 19.38 403 ALA A N 1
ATOM 4844 C CA . ALA A 1 418 ? 121.362 110.176 144.180 1.00 19.38 403 ALA A CA 1
ATOM 4845 C C . ALA A 1 418 ? 121.148 108.886 144.960 1.00 19.38 403 ALA A C 1
ATOM 4846 O O . ALA A 1 418 ? 121.738 108.744 146.044 1.00 19.38 403 ALA A O 1
ATOM 4853 N N . PRO A 1 419 ? 120.340 107.926 144.501 1.00 21.44 404 PRO A N 1
ATOM 4854 C CA . PRO A 1 419 ? 120.244 106.653 145.232 1.00 21.44 404 PRO A CA 1
ATOM 4855 C C . PRO A 1 419 ? 121.473 105.769 145.103 1.00 21.44 404 PRO A C 1
ATOM 4856 O O . PRO A 1 419 ? 121.700 104.925 145.977 1.00 21.44 404 PRO A O 1
ATOM 4867 N N . ALA A 1 420 ? 122.274 105.928 144.047 1.00 20.53 405 ALA A N 1
ATOM 4868 C CA . ALA A 1 420 ? 123.519 105.177 143.937 1.00 20.53 405 ALA A CA 1
ATOM 4869 C C . ALA A 1 420 ? 124.541 105.649 144.960 1.00 20.53 405 ALA A C 1
ATOM 4870 O O . ALA A 1 420 ? 125.238 104.836 145.575 1.00 20.53 405 ALA A O 1
ATOM 4877 N N . ALA A 1 421 ? 124.653 106.962 145.139 1.00 19.86 406 ALA A N 1
ATOM 4878 C CA . ALA A 1 421 ? 125.619 107.517 146.078 1.00 19.86 406 ALA A CA 1
ATOM 4879 C C . ALA A 1 421 ? 125.348 107.058 147.504 1.00 19.86 406 ALA A C 1
ATOM 4880 O O . ALA A 1 421 ? 126.280 106.723 148.241 1.00 19.86 406 ALA A O 1
ATOM 4887 N N . LEU A 1 422 ? 124.083 107.041 147.914 1.00 23.06 407 LEU A N 1
ATOM 4888 C CA . LEU A 1 422 ? 123.749 106.658 149.278 1.00 23.06 407 LEU A CA 1
ATOM 4889 C C . LEU A 1 422 ? 123.917 105.161 149.494 1.00 23.06 407 LEU A C 1
ATOM 4890 O O . LEU A 1 422 ? 124.254 104.724 150.597 1.00 23.06 407 LEU A O 1
ATOM 4906 N N . ALA A 1 423 ? 123.680 104.361 148.458 1.00 23.94 408 ALA A N 1
ATOM 4907 C CA . ALA A 1 423 ? 123.870 102.922 148.576 1.00 23.94 408 ALA A CA 1
ATOM 4908 C C . ALA A 1 423 ? 125.344 102.559 148.698 1.00 23.94 408 ALA A C 1
ATOM 4909 O O . ALA A 1 423 ? 125.703 101.637 149.437 1.00 23.94 408 ALA A O 1
ATOM 4916 N N . ILE A 1 424 ? 126.213 103.273 147.986 1.00 23.16 409 ILE A N 1
ATOM 4917 C CA . ILE A 1 424 ? 127.638 102.975 148.033 1.00 23.16 409 ILE A CA 1
ATOM 4918 C C . ILE A 1 424 ? 128.264 103.573 149.284 1.00 23.16 409 ILE A C 1
ATOM 4919 O O . ILE A 1 424 ? 129.168 102.984 149.885 1.00 23.16 409 ILE A O 1
ATOM 4935 N N . SER A 1 425 ? 127.797 104.750 149.696 1.00 23.43 410 SER A N 1
ATOM 4936 C CA . SER A 1 425 ? 128.268 105.350 150.938 1.00 23.43 410 SER A CA 1
ATOM 4937 C C . SER A 1 425 ? 127.954 104.470 152.142 1.00 23.43 410 SER A C 1
ATOM 4938 O O . SER A 1 425 ? 128.820 104.237 152.989 1.00 23.43 410 SER A O 1
ATOM 4946 N N . LYS A 1 426 ? 126.719 103.977 152.238 1.00 26.12 411 LYS A N 1
ATOM 4947 C CA . LYS A 1 426 ? 126.318 103.184 153.394 1.00 26.12 411 LYS A CA 1
ATOM 4948 C C . LYS A 1 426 ? 126.974 101.811 153.407 1.00 26.12 411 LYS A C 1
ATOM 4949 O O . LYS A 1 426 ? 126.890 101.097 154.411 1.00 26.12 411 LYS A O 1
ATOM 4968 N N . LEU A 1 427 ? 127.619 101.425 152.312 1.00 26.78 412 LEU A N 1
ATOM 4969 C CA . LEU A 1 427 ? 128.314 100.147 152.236 1.00 26.78 412 LEU A CA 1
ATOM 4970 C C . LEU A 1 427 ? 129.818 100.331 152.391 1.00 26.78 412 LEU A C 1
ATOM 4971 O O . LEU A 1 427 ? 130.520 99.419 152.835 1.00 26.78 412 LEU A O 1
ATOM 4987 N N . PHE A 1 428 ? 130.315 101.514 152.036 1.00 26.37 413 PHE A N 1
ATOM 4988 C CA . PHE A 1 428 ? 131.733 101.821 152.155 1.00 26.37 413 PHE A CA 1
ATOM 4989 C C . PHE A 1 428 ? 132.042 102.403 153.525 1.00 26.37 413 PHE A C 1
ATOM 4990 O O . PHE A 1 428 ? 133.187 102.354 153.985 1.00 26.37 413 PHE A O 1
ATOM 5007 N N . TRP A 1 429 ? 131.031 102.964 154.181 1.00 27.09 414 TRP A N 1
ATOM 5008 C CA . TRP A 1 429 ? 131.169 103.553 155.511 1.00 27.09 414 TRP A CA 1
ATOM 5009 C C . TRP A 1 429 ? 129.823 103.502 156.216 1.00 27.09 414 TRP A C 1
ATOM 5010 O O . TRP A 1 429 ? 129.084 104.491 156.259 1.00 27.09 414 TRP A O 1
ATOM 5031 N N . PRO A 1 430 ? 129.474 102.359 156.789 1.00 28.86 415 PRO A N 1
ATOM 5032 C CA . PRO A 1 430 ? 128.192 102.241 157.483 1.00 28.86 415 PRO A CA 1
ATOM 5033 C C . PRO A 1 430 ? 128.158 103.012 158.793 1.00 28.86 415 PRO A C 1
ATOM 5034 O O . PRO A 1 430 ? 129.176 103.449 159.330 1.00 28.86 415 PRO A O 1
ATOM 5045 N N . GLU A 1 431 ? 126.941 103.167 159.300 1.00 32.36 416 GLU A N 1
ATOM 5046 C CA . GLU A 1 431 ? 126.690 103.995 160.470 1.00 32.36 416 GLU A CA 1
ATOM 5047 C C . GLU A 1 431 ? 126.857 103.183 161.746 1.00 32.36 416 GLU A C 1
ATOM 5048 O O . GLU A 1 431 ? 126.166 102.184 161.953 1.00 32.36 416 GLU A O 1
ATOM 5060 N N . THR A 1 432 ? 127.779 103.621 162.603 1.00 35.16 417 THR A N 1
ATOM 5061 C CA . THR A 1 432 ? 128.034 102.977 163.885 1.00 35.16 417 THR A CA 1
ATOM 5062 C C . THR A 1 432 ? 127.631 103.845 165.071 1.00 35.16 417 THR A C 1
ATOM 5063 O O . THR A 1 432 ? 127.776 103.408 166.218 1.00 35.16 417 THR A O 1
ATOM 5074 N N . GLU A 1 433 ? 127.130 105.054 164.831 1.00 36.15 418 GLU A N 1
ATOM 5075 C CA . GLU A 1 433 ? 126.745 105.984 165.883 1.00 36.15 418 GLU A CA 1
ATOM 5076 C C . GLU A 1 433 ? 125.238 106.201 165.841 1.00 36.15 418 GLU A C 1
ATOM 5077 O O . GLU A 1 433 ? 124.510 105.532 165.103 1.00 36.15 418 GLU A O 1
ATOM 5089 N N . THR A 1 434 ? 124.773 107.153 166.651 1.00 39.00 419 THR A N 1
ATOM 5090 C CA . THR A 1 434 ? 123.368 107.528 166.689 1.00 39.00 419 THR A CA 1
ATOM 5091 C C . THR A 1 434 ? 123.201 108.911 166.082 1.00 39.00 419 THR A C 1
ATOM 5092 O O . THR A 1 434 ? 123.924 109.837 166.481 1.00 39.00 419 THR A O 1
ATOM 5103 N N . PRO A 1 435 ? 122.285 109.111 165.136 1.00 39.07 420 PRO A N 1
ATOM 5104 C CA . PRO A 1 435 ? 122.125 110.441 164.543 1.00 39.07 420 PRO A CA 1
ATOM 5105 C C . PRO A 1 435 ? 121.295 111.358 165.427 1.00 39.07 420 PRO A C 1
ATOM 5106 O O . PRO A 1 435 ? 120.339 110.930 166.079 1.00 39.07 420 PRO A O 1
ATOM 5117 N N . LYS A 1 436 ? 121.673 112.634 165.440 1.00 37.25 421 LYS A N 1
ATOM 5118 C CA . LYS A 1 436 ? 121.043 113.641 166.285 1.00 37.25 421 LYS A CA 1
ATOM 5119 C C . LYS A 1 436 ? 119.961 114.441 165.570 1.00 37.25 421 LYS A C 1
ATOM 5120 O O . LYS A 1 436 ? 118.894 114.673 166.143 1.00 37.25 421 LYS A O 1
ATOM 5128 N N . ILE A 1 437 ? 120.210 114.865 164.338 1.00 32.55 422 ILE A N 1
ATOM 5129 C CA . ILE A 1 437 ? 119.309 115.769 163.633 1.00 32.55 422 ILE A CA 1
ATOM 5130 C C . ILE A 1 437 ? 118.078 115.014 163.159 1.00 32.55 422 ILE A C 1
ATOM 5131 O O . ILE A 1 437 ? 118.160 113.885 162.663 1.00 32.55 422 ILE A O 1
ATOM 5147 N N . ASN A 1 438 ? 116.926 115.652 163.306 1.00 32.22 423 ASN A N 1
ATOM 5148 C CA . ASN A 1 438 ? 115.638 115.069 162.979 1.00 32.22 423 ASN A CA 1
ATOM 5149 C C . ASN A 1 438 ? 115.136 115.635 161.655 1.00 32.22 423 ASN A C 1
ATOM 5150 O O . ASN A 1 438 ? 115.790 116.454 161.007 1.00 32.22 423 ASN A O 1
ATOM 5161 N N . LEU A 1 439 ? 113.944 115.187 161.265 1.00 30.87 424 LEU A N 1
ATOM 5162 C CA . LEU A 1 439 ? 113.453 115.452 159.921 1.00 30.87 424 LEU A CA 1
ATOM 5163 C C . LEU A 1 439 ? 113.079 116.915 159.732 1.00 30.87 424 LEU A C 1
ATOM 5164 O O . LEU A 1 439 ? 113.452 117.531 158.728 1.00 30.87 424 LEU A O 1
ATOM 5180 N N . LYS A 1 440 ? 112.334 117.488 160.680 1.00 31.96 425 LYS A N 1
ATOM 5181 C CA . LYS A 1 440 ? 111.903 118.874 160.539 1.00 31.96 425 LYS A CA 1
ATOM 5182 C C . LYS A 1 440 ? 113.091 119.809 160.352 1.00 31.96 425 LYS A C 1
ATOM 5183 O O . LYS A 1 440 ? 113.026 120.760 159.567 1.00 31.96 425 LYS A O 1
ATOM 5187 N N . ASN A 1 441 ? 114.187 119.550 161.061 1.00 33.48 426 ASN A N 1
ATOM 5188 C CA . ASN A 1 441 ? 115.334 120.447 160.999 1.00 33.48 426 ASN A CA 1
ATOM 5189 C C . ASN A 1 441 ? 116.113 120.276 159.702 1.00 33.48 426 ASN A C 1
ATOM 5190 O O . ASN A 1 441 ? 116.722 121.231 159.209 1.00 33.48 426 ASN A O 1
ATOM 5201 N N . ALA A 1 442 ? 116.115 119.069 159.138 1.00 31.16 427 ALA A N 1
ATOM 5202 C CA . ALA A 1 442 ? 116.839 118.844 157.895 1.00 31.16 427 ALA A CA 1
ATOM 5203 C C . ALA A 1 442 ? 116.069 119.388 156.701 1.00 31.16 427 ALA A C 1
ATOM 5204 O O . ALA A 1 442 ? 116.670 119.860 155.730 1.00 31.16 427 ALA A O 1
ATOM 5211 N N . MET A 1 443 ? 114.738 119.336 156.756 1.00 31.55 428 MET A N 1
ATOM 5212 C CA . MET A 1 443 ? 113.934 119.763 155.620 1.00 31.55 428 MET A CA 1
ATOM 5213 C C . MET A 1 443 ? 113.770 121.273 155.565 1.00 31.55 428 MET A C 1
ATOM 5214 O O . MET A 1 443 ? 113.388 121.811 154.521 1.00 31.55 428 MET A O 1
ATOM 5228 N N . LYS A 1 444 ? 114.036 121.972 156.661 1.00 34.85 429 LYS A N 1
ATOM 5229 C CA . LYS A 1 444 ? 114.042 123.427 156.621 1.00 34.85 429 LYS A CA 1
ATOM 5230 C C . LYS A 1 444 ? 115.366 123.897 156.040 1.00 34.85 429 LYS A C 1
ATOM 5231 O O . LYS A 1 444 ? 116.439 123.506 156.513 1.00 34.85 429 LYS A O 1
ATOM 5250 N N . MET A 1 445 ? 115.290 124.710 154.998 1.00 30.56 430 MET A N 1
ATOM 5251 C CA . MET A 1 445 ? 116.460 125.183 154.266 1.00 30.56 430 MET A CA 1
ATOM 5252 C C . MET A 1 445 ? 116.479 126.705 154.326 1.00 30.56 430 MET A C 1
ATOM 5253 O O . MET A 1 445 ? 115.742 127.373 153.594 1.00 30.56 430 MET A O 1
ATOM 5267 N N . GLU A 1 446 ? 117.326 127.247 155.197 1.00 33.09 431 GLU A N 1
ATOM 5268 C CA . GLU A 1 446 ? 117.448 128.691 155.353 1.00 33.09 431 GLU A CA 1
ATOM 5269 C C . GLU A 1 446 ? 117.729 129.355 154.015 1.00 33.09 431 GLU A C 1
ATOM 5270 O O . GLU A 1 446 ? 118.837 129.249 153.479 1.00 33.09 431 GLU A O 1
ATOM 5274 N N . SER A 1 447 ? 116.729 130.043 153.472 1.00 35.91 432 SER A N 1
ATOM 5275 C CA . SER A 1 447 ? 116.877 130.722 152.196 1.00 35.91 432 SER A CA 1
ATOM 5276 C C . SER A 1 447 ? 117.777 131.946 152.345 1.00 35.91 432 SER A C 1
ATOM 5277 O O . SER A 1 447 ? 117.952 132.498 153.435 1.00 35.91 432 SER A O 1
ATOM 5285 N N . GLY A 1 448 ? 118.351 132.366 151.224 1.00 32.61 433 GLY A N 1
ATOM 5286 C CA . GLY A 1 448 ? 119.350 133.412 151.218 1.00 32.61 433 GLY A CA 1
ATOM 5287 C C . GLY A 1 448 ? 118.827 134.759 151.681 1.00 32.61 433 GLY A C 1
ATOM 5288 O O . GLY A 1 448 ? 117.747 134.898 152.256 1.00 32.61 433 GLY A O 1
ATOM 5292 N N . ASP A 1 449 ? 119.635 135.783 151.412 1.00 28.27 434 ASP A N 1
ATOM 5293 C CA . ASP A 1 449 ? 119.316 137.155 151.797 1.00 28.27 434 ASP A CA 1
ATOM 5294 C C . ASP A 1 449 ? 119.118 138.007 150.544 1.00 28.27 434 ASP A C 1
ATOM 5295 O O . ASP A 1 449 ? 119.930 138.861 150.191 1.00 28.27 434 ASP A O 1
ATOM 5299 N N . SER A 1 450 ? 118.005 137.745 149.867 1.00 25.05 435 SER A N 1
ATOM 5300 C CA . SER A 1 450 ? 117.580 138.512 148.708 1.00 25.05 435 SER A CA 1
ATOM 5301 C C . SER A 1 450 ? 116.188 139.061 148.965 1.00 25.05 435 SER A C 1
ATOM 5302 O O . SER A 1 450 ? 115.271 138.309 149.311 1.00 25.05 435 SER A O 1
ATOM 5310 N N . ARG A 1 451 ? 116.037 140.372 148.798 1.00 26.05 436 ARG A N 1
ATOM 5311 C CA . ARG A 1 451 ? 114.775 141.029 149.096 1.00 26.05 436 ARG A CA 1
ATOM 5312 C C . ARG A 1 451 ? 113.780 140.928 147.952 1.00 26.05 436 ARG A C 1
ATOM 5313 O O . ARG A 1 451 ? 112.575 141.076 148.177 1.00 26.05 436 ARG A O 1
ATOM 5334 N N . ASN A 1 452 ? 114.245 140.678 146.734 1.00 22.64 437 ASN A N 1
ATOM 5335 C CA . ASN A 1 452 ? 113.348 140.522 145.603 1.00 22.64 437 ASN A CA 1
ATOM 5336 C C . ASN A 1 452 ? 114.003 139.613 144.573 1.00 22.64 437 ASN A C 1
ATOM 5337 O O . ASN A 1 452 ? 115.105 139.099 144.772 1.00 22.64 437 ASN A O 1
ATOM 5348 N N . LEU A 1 453 ? 113.292 139.418 143.466 1.00 20.75 438 LEU A N 1
ATOM 5349 C CA . LEU A 1 453 ? 113.708 138.473 142.442 1.00 20.75 438 LEU A CA 1
ATOM 5350 C C . LEU A 1 453 ? 114.790 139.051 141.539 1.00 20.75 438 LEU A C 1
ATOM 5351 O O . LEU A 1 453 ? 115.526 138.303 140.888 1.00 20.75 438 LEU A O 1
ATOM 5367 N N . LEU A 1 454 ? 114.897 140.377 141.475 1.00 22.03 439 LEU A N 1
ATOM 5368 C CA . LEU A 1 454 ? 115.931 140.991 140.655 1.00 22.03 439 LEU A CA 1
ATOM 5369 C C . LEU A 1 454 ? 117.240 141.119 141.420 1.00 22.03 439 LEU A C 1
ATOM 5370 O O . LEU A 1 454 ? 118.308 141.202 140.808 1.00 22.03 439 LEU A O 1
ATOM 5386 N N . GLU A 1 455 ? 117.174 141.124 142.749 1.00 23.59 440 GLU A N 1
ATOM 5387 C CA . GLU A 1 455 ? 118.375 140.999 143.562 1.00 23.59 440 GLU A CA 1
ATOM 5388 C C . GLU A 1 455 ? 118.884 139.563 143.589 1.00 23.59 440 GLU A C 1
ATOM 5389 O O . GLU A 1 455 ? 120.088 139.337 143.751 1.00 23.59 440 GLU A O 1
ATOM 5401 N N . ALA A 1 456 ? 117.992 138.584 143.432 1.00 21.28 441 ALA A N 1
ATOM 5402 C CA . ALA A 1 456 ? 118.418 137.194 143.326 1.00 21.28 441 ALA A CA 1
ATOM 5403 C C . ALA A 1 456 ? 119.068 136.918 141.978 1.00 21.28 441 ALA A C 1
ATOM 5404 O O . ALA A 1 456 ? 119.915 136.026 141.862 1.00 21.28 441 ALA A O 1
ATOM 5411 N N . ALA A 1 457 ? 118.680 137.669 140.949 1.00 19.97 442 ALA A N 1
ATOM 5412 C CA . ALA A 1 457 ? 119.302 137.531 139.641 1.00 19.97 442 ALA A CA 1
ATOM 5413 C C . ALA A 1 457 ? 120.727 138.075 139.635 1.00 19.97 442 ALA A C 1
ATOM 5414 O O . ALA A 1 457 ? 121.617 137.488 139.012 1.00 19.97 442 ALA A O 1
ATOM 5421 N N . THR A 1 458 ? 120.964 139.197 140.320 1.00 20.58 443 THR A N 1
ATOM 5422 C CA . THR A 1 458 ? 122.294 139.792 140.339 1.00 20.58 443 THR A CA 1
ATOM 5423 C C . THR A 1 458 ? 123.256 139.019 141.230 1.00 20.58 443 THR A C 1
ATOM 5424 O O . THR A 1 458 ? 124.456 138.979 140.947 1.00 20.58 443 THR A O 1
ATOM 5435 N N . GLN A 1 459 ? 122.759 138.412 142.307 1.00 22.53 444 GLN A N 1
ATOM 5436 C CA . GLN A 1 459 ? 123.624 137.617 143.168 1.00 22.53 444 GLN A CA 1
ATOM 5437 C C . GLN A 1 459 ? 124.074 136.340 142.472 1.00 22.53 444 GLN A C 1
ATOM 5438 O O . GLN A 1 459 ? 125.175 135.844 142.728 1.00 22.53 444 GLN A O 1
ATOM 5452 N N . GLY A 1 460 ? 123.240 135.797 141.587 1.00 19.54 445 GLY A N 1
ATOM 5453 C CA . GLY A 1 460 ? 123.621 134.600 140.863 1.00 19.54 445 GLY A CA 1
ATOM 5454 C C . GLY A 1 460 ? 124.577 134.886 139.725 1.00 19.54 445 GLY A C 1
ATOM 5455 O O . GLY A 1 460 ? 125.417 134.052 139.384 1.00 19.54 445 GLY A O 1
ATOM 5459 N N . ALA A 1 461 ? 124.448 136.059 139.111 1.00 18.48 446 ALA A N 1
ATOM 5460 C CA . ALA A 1 461 ? 125.404 136.486 138.100 1.00 18.48 446 ALA A CA 1
ATOM 5461 C C . ALA A 1 461 ? 126.760 136.802 138.722 1.00 18.48 446 ALA A C 1
ATOM 5462 O O . ALA A 1 461 ? 127.802 136.389 138.206 1.00 18.48 446 ALA A O 1
ATOM 5469 N N . SER A 1 462 ? 126.767 137.526 139.842 1.00 20.53 447 SER A N 1
ATOM 5470 C CA . SER A 1 462 ? 128.028 137.871 140.493 1.00 20.53 447 SER A CA 1
ATOM 5471 C C . SER A 1 462 ? 128.755 136.633 141.001 1.00 20.53 447 SER A C 1
ATOM 5472 O O . SER A 1 462 ? 129.989 136.591 141.011 1.00 20.53 447 SER A O 1
ATOM 5480 N N . SER A 1 463 ? 128.011 135.620 141.439 1.00 20.58 448 SER A N 1
ATOM 5481 C CA . SER A 1 463 ? 128.637 134.399 141.926 1.00 20.58 448 SER A CA 1
ATOM 5482 C C . SER A 1 463 ? 129.270 133.592 140.798 1.00 20.58 448 SER A C 1
ATOM 5483 O O . SER A 1 463 ? 130.201 132.817 141.039 1.00 20.58 448 SER A O 1
ATOM 5491 N N . SER A 1 464 ? 128.779 133.754 139.571 1.00 17.91 449 SER A N 1
ATOM 5492 C CA . SER A 1 464 ? 129.303 133.028 138.424 1.00 17.91 449 SER A CA 1
ATOM 5493 C C . SER A 1 464 ? 130.639 133.567 137.929 1.00 17.91 449 SER A C 1
ATOM 5494 O O . SER A 1 464 ? 131.255 132.934 137.068 1.00 17.91 449 SER A O 1
ATOM 5502 N N . ILE A 1 465 ? 131.102 134.704 138.448 1.00 17.76 450 ILE A N 1
ATOM 5503 C CA . ILE A 1 465 ? 132.330 135.314 137.952 1.00 17.76 450 ILE A CA 1
ATOM 5504 C C . ILE A 1 465 ? 133.526 134.420 138.251 1.00 17.76 450 ILE A C 1
ATOM 5505 O O . ILE A 1 465 ? 134.395 134.207 137.399 1.00 17.76 450 ILE A O 1
ATOM 5521 N N . SER A 1 466 ? 133.586 133.886 139.467 1.00 17.86 451 SER A N 1
ATOM 5522 C CA . SER A 1 466 ? 134.707 133.052 139.872 1.00 17.86 451 SER A CA 1
ATOM 5523 C C . SER A 1 466 ? 134.595 131.639 139.325 1.00 17.86 451 SER A C 1
ATOM 5524 O O . SER A 1 466 ? 135.612 130.965 139.146 1.00 17.86 451 SER A O 1
ATOM 5532 N N . LEU A 1 467 ? 133.374 131.180 139.065 1.00 16.51 452 LEU A N 1
ATOM 5533 C CA . LEU A 1 467 ? 133.173 129.867 138.474 1.00 16.51 452 LEU A CA 1
ATOM 5534 C C . LEU A 1 467 ? 133.720 129.806 137.053 1.00 16.51 452 LEU A C 1
ATOM 5535 O O . LEU A 1 467 ? 134.476 128.893 136.711 1.00 16.51 452 LEU A O 1
ATOM 5551 N N . VAL A 1 468 ? 133.356 130.774 136.210 1.00 16.44 453 VAL A N 1
ATOM 5552 C CA . VAL A 1 468 ? 133.798 130.731 134.822 1.00 16.44 453 VAL A CA 1
ATOM 5553 C C . VAL A 1 468 ? 135.276 131.075 134.711 1.00 16.44 453 VAL A C 1
ATOM 5554 O O . VAL A 1 468 ? 135.947 130.650 133.766 1.00 16.44 453 VAL A O 1
ATOM 5567 N N . ALA A 1 469 ? 135.814 131.828 135.671 1.00 16.26 454 ALA A N 1
ATOM 5568 C CA . ALA A 1 469 ? 137.245 132.103 135.683 1.00 16.26 454 ALA A CA 1
ATOM 5569 C C . ALA A 1 469 ? 138.049 130.851 136.013 1.00 16.26 454 ALA A C 1
ATOM 5570 O O . ALA A 1 469 ? 139.074 130.581 135.380 1.00 16.26 454 ALA A O 1
ATOM 5577 N N . ASN A 1 470 ? 137.602 130.075 137.002 1.00 16.41 455 ASN A N 1
ATOM 5578 C CA . ASN A 1 470 ? 138.301 128.846 137.354 1.00 16.41 455 ASN A CA 1
ATOM 5579 C C . ASN A 1 470 ? 138.127 127.762 136.299 1.00 16.41 455 ASN A C 1
ATOM 5580 O O . ASN A 1 470 ? 139.058 126.988 136.062 1.00 16.41 455 ASN A O 1
ATOM 5591 N N . ILE A 1 471 ? 136.961 127.684 135.657 1.00 15.62 456 ILE A N 1
ATOM 5592 C CA . ILE A 1 471 ? 136.779 126.737 134.561 1.00 15.62 456 ILE A CA 1
ATOM 5593 C C . ILE A 1 471 ? 137.788 127.012 133.452 1.00 15.62 456 ILE A C 1
ATOM 5594 O O . ILE A 1 471 ? 138.448 126.098 132.949 1.00 15.62 456 ILE A O 1
ATOM 5610 N N . ALA A 1 472 ? 137.925 128.279 133.060 1.00 15.71 457 ALA A N 1
ATOM 5611 C CA . ALA A 1 472 ? 138.776 128.631 131.930 1.00 15.71 457 ALA A CA 1
ATOM 5612 C C . ALA A 1 472 ? 140.252 128.403 132.232 1.00 15.71 457 ALA A C 1
ATOM 5613 O O . ALA A 1 472 ? 141.001 127.941 131.365 1.00 15.71 457 ALA A O 1
ATOM 5620 N N . VAL A 1 473 ? 140.692 128.728 133.445 1.00 16.58 458 VAL A N 1
ATOM 5621 C CA . VAL A 1 473 ? 142.113 128.661 133.765 1.00 16.58 458 VAL A CA 1
ATOM 5622 C C . VAL A 1 473 ? 142.552 127.221 134.006 1.00 16.58 458 VAL A C 1
ATOM 5623 O O . VAL A 1 473 ? 143.671 126.838 133.652 1.00 16.58 458 VAL A O 1
ATOM 5636 N N . ASN A 1 474 ? 141.695 126.405 134.616 1.00 16.82 459 ASN A N 1
ATOM 5637 C CA . ASN A 1 474 ? 142.023 124.997 134.803 1.00 16.82 459 ASN A CA 1
ATOM 5638 C C . ASN A 1 474 ? 142.130 124.261 133.474 1.00 16.82 459 ASN A C 1
ATOM 5639 O O . ASN A 1 474 ? 142.893 123.299 133.352 1.00 16.82 459 ASN A O 1
ATOM 5650 N N . LEU A 1 475 ? 141.374 124.694 132.468 1.00 16.42 460 LEU A N 1
ATOM 5651 C CA . LEU A 1 475 ? 141.437 124.052 131.161 1.00 16.42 460 LEU A CA 1
ATOM 5652 C C . LEU A 1 475 ? 142.667 124.490 130.375 1.00 16.42 460 LEU A C 1
ATOM 5653 O O . LEU A 1 475 ? 143.248 123.691 129.636 1.00 16.42 460 LEU A O 1
ATOM 5669 N N . ILE A 1 476 ? 143.073 125.754 130.504 1.00 15.81 461 ILE A N 1
ATOM 5670 C CA . ILE A 1 476 ? 144.337 126.184 129.915 1.00 15.81 461 ILE A CA 1
ATOM 5671 C C . ILE A 1 476 ? 145.492 125.397 130.516 1.00 15.81 461 ILE A C 1
ATOM 5672 O O . ILE A 1 476 ? 146.388 124.936 129.800 1.00 15.81 461 ILE A O 1
ATOM 5688 N N . ALA A 1 477 ? 145.481 125.217 131.834 1.00 16.66 462 ALA A N 1
ATOM 5689 C CA . ALA A 1 477 ? 146.567 124.522 132.512 1.00 16.66 462 ALA A CA 1
ATOM 5690 C C . ALA A 1 477 ? 146.558 123.025 132.215 1.00 16.66 462 ALA A C 1
ATOM 5691 O O . ALA A 1 477 ? 147.593 122.452 131.863 1.00 16.66 462 ALA A O 1
ATOM 5698 N N . PHE A 1 478 ? 145.404 122.371 132.361 1.00 17.71 463 PHE A N 1
ATOM 5699 C CA . PHE A 1 478 ? 145.341 120.926 132.156 1.00 17.71 463 PHE A CA 1
ATOM 5700 C C . PHE A 1 478 ? 145.704 120.541 130.729 1.00 17.71 463 PHE A C 1
ATOM 5701 O O . PHE A 1 478 ? 146.364 119.522 130.507 1.00 17.71 463 PHE A O 1
ATOM 5718 N N . LEU A 1 479 ? 145.278 121.332 129.747 1.00 17.03 464 LEU A N 1
ATOM 5719 C CA . LEU A 1 479 ? 145.518 120.967 128.359 1.00 17.03 464 LEU A CA 1
ATOM 5720 C C . LEU A 1 479 ? 146.933 121.309 127.918 1.00 17.03 464 LEU A C 1
ATOM 5721 O O . LEU A 1 479 ? 147.434 120.725 126.954 1.00 17.03 464 LEU A O 1
ATOM 5737 N N . ALA A 1 480 ? 147.586 122.247 128.602 1.00 17.95 465 ALA A N 1
ATOM 5738 C CA . ALA A 1 480 ? 148.997 122.501 128.357 1.00 17.95 465 ALA A CA 1
ATOM 5739 C C . ALA A 1 480 ? 149.877 121.425 128.986 1.00 17.95 465 ALA A C 1
ATOM 5740 O O . ALA A 1 480 ? 150.895 121.034 128.406 1.00 17.95 465 ALA A O 1
ATOM 5747 N N . LEU A 1 481 ? 149.508 120.945 130.176 1.00 18.68 466 LEU A N 1
ATOM 5748 C CA . LEU A 1 481 ? 150.213 119.827 130.795 1.00 18.68 466 LEU A CA 1
ATOM 5749 C C . LEU A 1 481 ? 150.119 118.563 129.953 1.00 18.68 466 LEU A C 1
ATOM 5750 O O . LEU A 1 481 ? 151.100 117.824 129.820 1.00 18.68 466 LEU A O 1
ATOM 5766 N N . LEU A 1 482 ? 148.938 118.276 129.409 1.00 20.06 467 LEU A N 1
ATOM 5767 C CA . LEU A 1 482 ? 148.766 117.109 128.556 1.00 20.06 467 LEU A CA 1
ATOM 5768 C C . LEU A 1 482 ? 149.667 117.171 127.331 1.00 20.06 467 LEU A C 1
ATOM 5769 O O . LEU A 1 482 ? 150.291 116.172 126.963 1.00 20.06 467 LEU A O 1
ATOM 5785 N N . SER A 1 483 ? 149.741 118.333 126.680 1.00 20.22 468 SER A N 1
ATOM 5786 C CA . SER A 1 483 ? 150.624 118.486 125.531 1.00 20.22 468 SER A CA 1
ATOM 5787 C C . SER A 1 483 ? 152.076 118.222 125.908 1.00 20.22 468 SER A C 1
ATOM 5788 O O . SER A 1 483 ? 152.826 117.622 125.132 1.00 20.22 468 SER A O 1
ATOM 5796 N N . PHE A 1 484 ? 152.488 118.668 127.093 1.00 22.59 469 PHE A N 1
ATOM 5797 C CA . PHE A 1 484 ? 153.846 118.431 127.564 1.00 22.59 469 PHE A CA 1
ATOM 5798 C C . PHE A 1 484 ? 154.066 116.971 127.942 1.00 22.59 469 PHE A C 1
ATOM 5799 O O . PHE A 1 484 ? 155.072 116.372 127.549 1.00 22.59 469 PHE A O 1
ATOM 5816 N N . MET A 1 485 ? 153.148 116.387 128.713 1.00 24.75 470 MET A N 1
ATOM 5817 C CA . MET A 1 485 ? 153.267 114.982 129.089 1.00 24.75 470 MET A CA 1
ATOM 5818 C C . MET A 1 485 ? 153.359 114.076 127.866 1.00 24.75 470 MET A C 1
ATOM 5819 O O . MET A 1 485 ? 154.054 113.056 127.896 1.00 24.75 470 MET A O 1
ATOM 5833 N N . ASN A 1 486 ? 152.673 114.427 126.779 1.00 24.85 471 ASN A N 1
ATOM 5834 C CA . ASN A 1 486 ? 152.682 113.573 125.596 1.00 24.85 471 ASN A CA 1
ATOM 5835 C C . ASN A 1 486 ? 153.956 113.737 124.780 1.00 24.85 471 ASN A C 1
ATOM 5836 O O . ASN A 1 486 ? 154.352 112.822 124.052 1.00 24.85 471 ASN A O 1
ATOM 5847 N N . SER A 1 487 ? 154.597 114.898 124.867 1.00 27.23 472 SER A N 1
ATOM 5848 C CA . SER A 1 487 ? 155.864 115.096 124.177 1.00 27.23 472 SER A CA 1
ATOM 5849 C C . SER A 1 487 ? 157.000 114.407 124.918 1.00 27.23 472 SER A C 1
ATOM 5850 O O . SER A 1 487 ? 157.904 113.839 124.296 1.00 27.23 472 SER A O 1
ATOM 5858 N N . ALA A 1 488 ? 156.971 114.457 126.249 1.00 28.97 473 ALA A N 1
ATOM 5859 C CA . ALA A 1 488 ? 157.937 113.730 127.058 1.00 28.97 473 ALA A CA 1
ATOM 5860 C C . ALA A 1 488 ? 157.818 112.225 126.866 1.00 28.97 473 ALA A C 1
ATOM 5861 O O . ALA A 1 488 ? 158.827 111.513 126.867 1.00 28.97 473 ALA A O 1
ATOM 5868 N N . LEU A 1 489 ? 156.594 111.716 126.717 1.00 29.20 474 LEU A N 1
ATOM 5869 C CA . LEU A 1 489 ? 156.406 110.275 126.597 1.00 29.20 474 LEU A CA 1
ATOM 5870 C C . LEU A 1 489 ? 156.789 109.773 125.213 1.00 29.20 474 LEU A C 1
ATOM 5871 O O . LEU A 1 489 ? 157.201 108.620 125.066 1.00 29.20 474 LEU A O 1
ATOM 5887 N N . SER A 1 490 ? 156.667 110.620 124.196 1.00 33.77 475 SER A N 1
ATOM 5888 C CA . SER A 1 490 ? 157.157 110.271 122.871 1.00 33.77 475 SER A CA 1
ATOM 5889 C C . SER A 1 490 ? 158.676 110.342 122.813 1.00 33.77 475 SER A C 1
ATOM 5890 O O . SER A 1 490 ? 159.321 109.498 122.181 1.00 33.77 475 SER A O 1
ATOM 5898 N N . TRP A 1 491 ? 159.259 111.356 123.451 1.00 39.13 476 TRP A N 1
ATOM 5899 C CA . TRP A 1 491 ? 160.704 111.421 123.610 1.00 39.13 476 TRP A CA 1
ATOM 5900 C C . TRP A 1 491 ? 161.246 110.149 124.247 1.00 39.13 476 TRP A C 1
ATOM 5901 O O . TRP A 1 491 ? 162.237 109.582 123.776 1.00 39.13 476 TRP A O 1
ATOM 5922 N N . LEU A 1 492 ? 160.606 109.685 125.317 1.00 40.36 477 LEU A N 1
ATOM 5923 C CA . LEU A 1 492 ? 161.038 108.459 125.975 1.00 40.36 477 LEU A CA 1
ATOM 5924 C C . LEU A 1 492 ? 160.763 107.228 125.118 1.00 40.36 477 LEU A C 1
ATOM 5925 O O . LEU A 1 492 ? 161.637 106.369 124.965 1.00 40.36 477 LEU A O 1
ATOM 5941 N N . GLY A 1 493 ? 159.556 107.113 124.564 1.00 39.56 478 GLY A N 1
ATOM 5942 C CA . GLY A 1 493 ? 159.236 105.962 123.741 1.00 39.56 478 GLY A CA 1
ATOM 5943 C C . GLY A 1 493 ? 160.161 105.788 122.555 1.00 39.56 478 GLY A C 1
ATOM 5944 O O . GLY A 1 493 ? 160.565 104.668 122.239 1.00 39.56 478 GLY A O 1
ATOM 5948 N N . ASN A 1 494 ? 160.495 106.883 121.876 1.00 44.48 479 ASN A N 1
ATOM 5949 C CA . ASN A 1 494 ? 161.412 106.827 120.745 1.00 44.48 479 ASN A CA 1
ATOM 5950 C C . ASN A 1 494 ? 162.730 106.143 121.089 1.00 44.48 479 ASN A C 1
ATOM 5951 O O . ASN A 1 494 ? 163.423 105.675 120.181 1.00 44.48 479 ASN A O 1
ATOM 5962 N N . MET A 1 495 ? 163.092 106.074 122.369 1.00 51.59 480 MET A N 1
ATOM 5963 C CA . MET A 1 495 ? 164.285 105.351 122.782 1.00 51.59 480 MET A CA 1
ATOM 5964 C C . MET A 1 495 ? 164.109 103.843 122.730 1.00 51.59 480 MET A C 1
ATOM 5965 O O . MET A 1 495 ? 165.070 103.115 122.997 1.00 51.59 480 MET A O 1
ATOM 5979 N N . PHE A 1 496 ? 162.911 103.360 122.409 1.00 53.03 481 PHE A N 1
ATOM 5980 C CA . PHE A 1 496 ? 162.656 101.938 122.229 1.00 53.03 481 PHE A CA 1
ATOM 5981 C C . PHE A 1 496 ? 161.976 101.666 120.898 1.00 53.03 481 PHE A C 1
ATOM 5982 O O . PHE A 1 496 ? 161.411 100.588 120.702 1.00 53.03 481 PHE A O 1
ATOM 5999 N N . ASP A 1 497 ? 162.007 102.636 119.989 1.00 50.62 482 ASP A N 1
ATOM 6000 C CA . ASP A 1 497 ? 161.346 102.535 118.694 1.00 50.62 482 ASP A CA 1
ATOM 6001 C C . ASP A 1 497 ? 159.828 102.501 118.845 1.00 50.62 482 ASP A C 1
ATOM 6002 O O . ASP A 1 497 ? 159.134 101.797 118.109 1.00 50.62 482 ASP A O 1
ATOM 6011 N N . TYR A 1 498 ? 159.304 103.266 119.802 1.00 39.98 483 TYR A N 1
ATOM 6012 C CA . TYR A 1 498 ? 157.867 103.372 120.049 1.00 39.98 483 TYR A CA 1
ATOM 6013 C C . TYR A 1 498 ? 157.511 104.819 120.369 1.00 39.98 483 TYR A C 1
ATOM 6014 O O . TYR A 1 498 ? 157.108 105.146 121.490 1.00 39.98 483 TYR A O 1
ATOM 6032 N N . PRO A 1 499 ? 157.641 105.715 119.389 1.00 39.30 484 PRO A N 1
ATOM 6033 C CA . PRO A 1 499 ? 157.315 107.129 119.615 1.00 39.30 484 PRO A CA 1
ATOM 6034 C C . PRO A 1 499 ? 155.830 107.421 119.717 1.00 39.30 484 PRO A C 1
ATOM 6035 O O . PRO A 1 499 ? 155.460 108.582 119.920 1.00 39.30 484 PRO A O 1
ATOM 6046 N N . GLN A 1 500 ? 154.974 106.415 119.581 1.00 37.78 485 GLN A N 1
ATOM 6047 C CA . GLN A 1 500 ? 153.538 106.588 119.711 1.00 37.78 485 GLN A CA 1
ATOM 6048 C C . GLN A 1 500 ? 153.080 106.652 121.158 1.00 37.78 485 GLN A C 1
ATOM 6049 O O . GLN A 1 500 ? 151.927 107.017 121.409 1.00 37.78 485 GLN A O 1
ATOM 6063 N N . LEU A 1 501 ? 153.946 106.294 122.100 1.00 31.85 486 LEU A N 1
ATOM 6064 C CA . LEU A 1 501 ? 153.605 106.323 123.512 1.00 31.85 486 LEU A CA 1
ATOM 6065 C C . LEU A 1 501 ? 152.945 107.642 123.888 1.00 31.85 486 LEU A C 1
ATOM 6066 O O . LEU A 1 501 ? 153.424 108.719 123.523 1.00 31.85 486 LEU A O 1
ATOM 6082 N N . SER A 1 502 ? 151.843 107.550 124.629 1.00 26.32 487 SER A N 1
ATOM 6083 C CA . SER A 1 502 ? 151.073 108.719 125.014 1.00 26.32 487 SER A CA 1
ATOM 6084 C C . SER A 1 502 ? 150.338 108.434 126.312 1.00 26.32 487 SER A C 1
ATOM 6085 O O . SER A 1 502 ? 150.291 107.303 126.796 1.00 26.32 487 SER A O 1
ATOM 6093 N N . PHE A 1 503 ? 149.771 109.500 126.873 1.00 23.27 488 PHE A N 1
ATOM 6094 C CA . PHE A 1 503 ? 148.873 109.373 128.013 1.00 23.27 488 PHE A CA 1
ATOM 6095 C C . PHE A 1 503 ? 147.635 108.568 127.646 1.00 23.27 488 PHE A C 1
ATOM 6096 O O . PHE A 1 503 ? 147.102 107.820 128.470 1.00 23.27 488 PHE A O 1
ATOM 6113 N N . GLU A 1 504 ? 147.175 108.701 126.404 1.00 23.90 489 GLU A N 1
ATOM 6114 C CA . GLU A 1 504 ? 146.012 107.956 125.939 1.00 23.90 489 GLU A CA 1
ATOM 6115 C C . GLU A 1 504 ? 146.301 106.464 125.811 1.00 23.90 489 GLU A C 1
ATOM 6116 O O . GLU A 1 504 ? 145.453 105.636 126.157 1.00 23.90 489 GLU A O 1
ATOM 6128 N N . VAL A 1 505 ? 147.477 106.101 125.297 1.00 26.19 490 VAL A N 1
ATOM 6129 C CA . VAL A 1 505 ? 147.833 104.692 125.138 1.00 26.19 490 VAL A CA 1
ATOM 6130 C C . VAL A 1 505 ? 147.877 103.993 126.489 1.00 26.19 490 VAL A C 1
ATOM 6131 O O . VAL A 1 505 ? 147.424 102.852 126.631 1.00 26.19 490 VAL A O 1
ATOM 6144 N N . ILE A 1 506 ? 148.433 104.660 127.496 1.00 25.24 491 ILE A N 1
ATOM 6145 C CA . ILE A 1 506 ? 148.578 104.059 128.814 1.00 25.24 491 ILE A CA 1
ATOM 6146 C C . ILE A 1 506 ? 147.221 103.901 129.486 1.00 25.24 491 ILE A C 1
ATOM 6147 O O . ILE A 1 506 ? 146.927 102.860 130.084 1.00 25.24 491 ILE A O 1
ATOM 6163 N N . CYS A 1 507 ? 146.371 104.922 129.394 1.00 23.71 492 CYS A N 1
ATOM 6164 C CA . CYS A 1 507 ? 145.042 104.848 129.985 1.00 23.71 492 CYS A CA 1
ATOM 6165 C C . CYS A 1 507 ? 144.138 103.869 129.247 1.00 23.71 492 CYS A C 1
ATOM 6166 O O . CYS A 1 507 ? 143.219 103.308 129.850 1.00 23.71 492 CYS A O 1
ATOM 6174 N N . SER A 1 508 ? 144.376 103.650 127.954 1.00 24.08 493 SER A N 1
ATOM 6175 C CA . SER A 1 508 ? 143.582 102.684 127.205 1.00 24.08 493 SER A CA 1
ATOM 6176 C C . SER A 1 508 ? 143.760 101.269 127.735 1.00 24.08 493 SER A C 1
ATOM 6177 O O . SER A 1 508 ? 142.921 100.402 127.475 1.00 24.08 493 SER A O 1
ATOM 6185 N N . TYR A 1 509 ? 144.832 101.016 128.479 1.00 24.98 494 TYR A N 1
ATOM 6186 C CA . TYR A 1 509 ? 145.122 99.706 129.042 1.00 24.98 494 TYR A CA 1
ATOM 6187 C C . TYR A 1 509 ? 144.879 99.646 130.541 1.00 24.98 494 TYR A C 1
ATOM 6188 O O . TYR A 1 509 ? 144.483 98.599 131.058 1.00 24.98 494 TYR A O 1
ATOM 6206 N N . VAL A 1 510 ? 145.093 100.756 131.245 1.00 25.04 495 VAL A N 1
ATOM 6207 C CA . VAL A 1 510 ? 144.965 100.776 132.697 1.00 25.04 495 VAL A CA 1
ATOM 6208 C C . VAL A 1 510 ? 143.501 100.715 133.116 1.00 25.04 495 VAL A C 1
ATOM 6209 O O . VAL A 1 510 ? 143.147 100.017 134.073 1.00 25.04 495 VAL A O 1
ATOM 6222 N N . PHE A 1 511 ? 142.629 101.435 132.414 1.00 23.61 496 PHE A N 1
ATOM 6223 C CA . PHE A 1 511 ? 141.225 101.549 132.777 1.00 23.61 496 PHE A CA 1
ATOM 6224 C C . PHE A 1 511 ? 140.307 100.695 131.918 1.00 23.61 496 PHE A C 1
ATOM 6225 O O . PHE A 1 511 ? 139.086 100.819 132.030 1.00 23.61 496 PHE A O 1
ATOM 6242 N N . MET A 1 512 ? 140.859 99.845 131.064 1.00 25.07 497 MET A N 1
ATOM 6243 C CA . MET A 1 512 ? 140.025 99.029 130.191 1.00 25.07 497 MET A CA 1
ATOM 6244 C C . MET A 1 512 ? 139.216 97.979 130.942 1.00 25.07 497 MET A C 1
ATOM 6245 O O . MET A 1 512 ? 138.101 97.664 130.491 1.00 25.07 497 MET A O 1
ATOM 6259 N N . PRO A 1 513 ? 139.688 97.401 132.048 1.00 26.30 498 PRO A N 1
ATOM 6260 C CA . PRO A 1 513 ? 138.832 96.459 132.785 1.00 26.30 498 PRO A CA 1
ATOM 6261 C C . PRO A 1 513 ? 137.590 97.099 133.382 1.00 26.30 498 PRO A C 1
ATOM 6262 O O . PRO A 1 513 ? 136.532 96.462 133.421 1.00 26.30 498 PRO A O 1
ATOM 6273 N N . PHE A 1 514 ? 137.691 98.342 133.856 1.00 25.54 499 PHE A N 1
ATOM 6274 C CA . PHE A 1 514 ? 136.528 99.028 134.406 1.00 25.54 499 PHE A CA 1
ATOM 6275 C C . PHE A 1 514 ? 135.456 99.244 133.349 1.00 25.54 499 PHE A C 1
ATOM 6276 O O . PHE A 1 514 ? 134.259 99.159 133.641 1.00 25.54 499 PHE A O 1
ATOM 6293 N N . ALA A 1 515 ? 135.867 99.544 132.118 1.00 24.32 500 ALA A N 1
ATOM 6294 C CA . ALA A 1 515 ? 134.911 99.767 131.042 1.00 24.32 500 ALA A CA 1
ATOM 6295 C C . ALA A 1 515 ? 134.284 98.464 130.565 1.00 24.32 500 ALA A C 1
ATOM 6296 O O . ALA A 1 515 ? 133.099 98.434 130.220 1.00 24.32 500 ALA A O 1
ATOM 6303 N N . PHE A 1 516 ? 135.056 97.379 130.536 1.00 25.48 501 PHE A N 1
ATOM 6304 C CA . PHE A 1 516 ? 134.511 96.098 130.100 1.00 25.48 501 PHE A CA 1
ATOM 6305 C C . PHE A 1 516 ? 133.457 95.585 131.071 1.00 25.48 501 PHE A C 1
ATOM 6306 O O . PHE A 1 516 ? 132.483 94.948 130.660 1.00 25.48 501 PHE A O 1
ATOM 6323 N N . MET A 1 517 ? 133.636 95.850 132.364 1.00 27.44 502 MET A N 1
ATOM 6324 C CA . MET A 1 517 ? 132.673 95.408 133.363 1.00 27.44 502 MET A CA 1
ATOM 6325 C C . MET A 1 517 ? 131.380 96.213 133.328 1.00 27.44 502 MET A C 1
ATOM 6326 O O . MET A 1 517 ? 130.345 95.712 133.773 1.00 27.44 502 MET A O 1
ATOM 6340 N N . MET A 1 518 ? 131.416 97.444 132.821 1.00 24.26 503 MET A N 1
ATOM 6341 C CA . MET A 1 518 ? 130.210 98.210 132.550 1.00 24.26 503 MET A CA 1
ATOM 6342 C C . MET A 1 518 ? 129.464 97.735 131.312 1.00 24.26 503 MET A C 1
ATOM 6343 O O . MET A 1 518 ? 128.404 98.286 131.002 1.00 24.26 503 MET A O 1
ATOM 6357 N N . GLY A 1 519 ? 129.977 96.729 130.614 1.00 25.40 504 GLY A N 1
ATOM 6358 C CA . GLY A 1 519 ? 129.331 96.180 129.448 1.00 25.40 504 GLY A CA 1
ATOM 6359 C C . GLY A 1 519 ? 129.707 96.788 128.124 1.00 25.40 504 GLY A C 1
ATOM 6360 O O . GLY A 1 519 ? 128.962 96.614 127.157 1.00 25.40 504 GLY A O 1
ATOM 6364 N N . VAL A 1 520 ? 130.819 97.489 128.043 1.00 25.11 505 VAL A N 1
ATOM 6365 C CA . VAL A 1 520 ? 131.307 97.978 126.766 1.00 25.11 505 VAL A CA 1
ATOM 6366 C C . VAL A 1 520 ? 132.044 96.853 126.059 1.00 25.11 505 VAL A C 1
ATOM 6367 O O . VAL A 1 520 ? 132.838 96.127 126.668 1.00 25.11 505 VAL A O 1
ATOM 6380 N N . ASP A 1 521 ? 131.768 96.695 124.770 1.00 28.45 506 ASP A N 1
ATOM 6381 C CA . ASP A 1 521 ? 132.393 95.638 124.000 1.00 28.45 506 ASP A CA 1
ATOM 6382 C C . ASP A 1 521 ? 133.909 95.823 123.961 1.00 28.45 506 ASP A C 1
ATOM 6383 O O . ASP A 1 521 ? 134.448 96.901 124.216 1.00 28.45 506 ASP A O 1
ATOM 6392 N N . TRP A 1 522 ? 134.590 94.725 123.634 1.00 27.59 507 TRP A N 1
ATOM 6393 C CA . TRP A 1 522 ? 136.046 94.672 123.698 1.00 27.59 507 TRP A CA 1
ATOM 6394 C C . TRP A 1 522 ? 136.690 95.847 122.972 1.00 27.59 507 TRP A C 1
ATOM 6395 O O . TRP A 1 522 ? 137.504 96.575 123.549 1.00 27.59 507 TRP A O 1
ATOM 6416 N N . GLN A 1 523 ? 136.349 96.037 121.698 1.00 30.21 508 GLN A N 1
ATOM 6417 C CA . GLN A 1 523 ? 136.976 97.092 120.909 1.00 30.21 508 GLN A CA 1
ATOM 6418 C C . GLN A 1 523 ? 136.809 98.456 121.564 1.00 30.21 508 GLN A C 1
ATOM 6419 O O . GLN A 1 523 ? 137.795 99.142 121.855 1.00 30.21 508 GLN A O 1
ATOM 6433 N N . ASP A 1 524 ? 135.566 98.876 121.790 1.00 26.67 509 ASP A N 1
ATOM 6434 C CA . ASP A 1 524 ? 135.298 100.201 122.325 1.00 26.67 509 ASP A CA 1
ATOM 6435 C C . ASP A 1 524 ? 135.728 100.368 123.776 1.00 26.67 509 ASP A C 1
ATOM 6436 O O . ASP A 1 524 ? 135.783 101.503 124.257 1.00 26.67 509 ASP A O 1
ATOM 6445 N N . SER A 1 525 ? 136.030 99.281 124.483 1.00 25.05 510 SER A N 1
ATOM 6446 C CA . SER A 1 525 ? 136.465 99.404 125.869 1.00 25.05 510 SER A CA 1
ATOM 6447 C C . SER A 1 525 ? 137.811 100.103 125.981 1.00 25.05 510 SER A C 1
ATOM 6448 O O . SER A 1 525 ? 138.128 100.672 127.031 1.00 25.05 510 SER A O 1
ATOM 6456 N N . PHE A 1 526 ? 138.614 100.077 124.918 1.00 23.92 511 PHE A N 1
ATOM 6457 C CA . PHE A 1 526 ? 139.884 100.786 124.932 1.00 23.92 511 PHE A CA 1
ATOM 6458 C C . PHE A 1 526 ? 139.699 102.271 124.655 1.00 23.92 511 PHE A C 1
ATOM 6459 O O . PHE A 1 526 ? 140.552 103.080 125.029 1.00 23.92 511 PHE A O 1
ATOM 6476 N N . MET A 1 527 ? 138.590 102.648 124.020 1.00 24.76 512 MET A N 1
ATOM 6477 C CA . MET A 1 527 ? 138.288 104.052 123.781 1.00 24.76 512 MET A CA 1
ATOM 6478 C C . MET A 1 527 ? 137.560 104.690 124.958 1.00 24.76 512 MET A C 1
ATOM 6479 O O . MET A 1 527 ? 137.713 105.890 125.206 1.00 24.76 512 MET A O 1
ATOM 6493 N N . VAL A 1 528 ? 136.757 103.913 125.684 1.00 22.43 513 VAL A N 1
ATOM 6494 C CA . VAL A 1 528 ? 136.107 104.427 126.884 1.00 22.43 513 VAL A CA 1
ATOM 6495 C C . VAL A 1 528 ? 137.120 104.589 128.011 1.00 22.43 513 VAL A C 1
ATOM 6496 O O . VAL A 1 528 ? 137.028 105.518 128.820 1.00 22.43 513 VAL A O 1
ATOM 6509 N N . ALA A 1 529 ? 138.102 103.693 128.074 1.00 22.08 514 ALA A N 1
ATOM 6510 C CA . ALA A 1 529 ? 139.169 103.791 129.062 1.00 22.08 514 ALA A CA 1
ATOM 6511 C C . ALA A 1 529 ? 139.916 105.119 128.980 1.00 22.08 514 ALA A C 1
ATOM 6512 O O . ALA A 1 529 ? 140.302 105.682 130.010 1.00 22.08 514 ALA A O 1
ATOM 6519 N N . LYS A 1 530 ? 140.162 105.620 127.769 1.00 21.69 515 LYS A N 1
ATOM 6520 C CA . LYS A 1 530 ? 140.814 106.916 127.622 1.00 21.69 515 LYS A CA 1
ATOM 6521 C C . LYS A 1 530 ? 140.005 108.030 128.272 1.00 21.69 515 LYS A C 1
ATOM 6522 O O . LYS A 1 530 ? 140.572 108.984 128.812 1.00 21.69 515 LYS A O 1
ATOM 6541 N N . LEU A 1 531 ? 138.678 107.935 128.219 1.00 19.96 516 LEU A N 1
ATOM 6542 C CA . LEU A 1 531 ? 137.836 108.983 128.777 1.00 19.96 516 LEU A CA 1
ATOM 6543 C C . LEU A 1 531 ? 137.800 108.919 130.298 1.00 19.96 516 LEU A C 1
ATOM 6544 O O . LEU A 1 531 ? 137.798 109.957 130.966 1.00 19.96 516 LEU A O 1
ATOM 6560 N N . ILE A 1 532 ? 137.759 107.711 130.859 1.00 20.80 517 ILE A N 1
ATOM 6561 C CA . ILE A 1 532 ? 137.905 107.540 132.300 1.00 20.80 517 ILE A CA 1
ATOM 6562 C C . ILE A 1 532 ? 139.204 108.176 132.784 1.00 20.80 517 ILE A C 1
ATOM 6563 O O . ILE A 1 532 ? 139.250 108.791 133.855 1.00 20.80 517 ILE A O 1
ATOM 6579 N N . GLY A 1 533 ? 140.276 108.031 132.006 1.00 20.74 518 GLY A N 1
ATOM 6580 C CA . GLY A 1 533 ? 141.530 108.681 132.342 1.00 20.74 518 GLY A CA 1
ATOM 6581 C C . GLY A 1 533 ? 141.453 110.196 132.371 1.00 20.74 518 GLY A C 1
ATOM 6582 O O . GLY A 1 533 ? 141.891 110.826 133.333 1.00 20.74 518 GLY A O 1
ATOM 6586 N N . TYR A 1 534 ? 140.940 110.803 131.300 1.00 19.75 519 TYR A N 1
ATOM 6587 C CA . TYR A 1 534 ? 140.786 112.254 131.272 1.00 19.75 519 TYR A CA 1
ATOM 6588 C C . TYR A 1 534 ? 140.014 112.760 132.485 1.00 19.75 519 TYR A C 1
ATOM 6589 O O . TYR A 1 534 ? 140.379 113.779 133.076 1.00 19.75 519 TYR A O 1
ATOM 6607 N N . LYS A 1 535 ? 138.941 112.069 132.867 1.00 20.20 520 LYS A N 1
ATOM 6608 C CA . LYS A 1 535 ? 138.136 112.509 134.000 1.00 20.20 520 LYS A CA 1
ATOM 6609 C C . LYS A 1 535 ? 138.903 112.381 135.307 1.00 20.20 520 LYS A C 1
ATOM 6610 O O . LYS A 1 535 ? 138.879 113.286 136.147 1.00 20.20 520 LYS A O 1
ATOM 6629 N N . THR A 1 536 ? 139.579 111.252 135.495 1.00 21.18 521 THR A N 1
ATOM 6630 C CA . THR A 1 536 ? 140.240 110.966 136.759 1.00 21.18 521 THR A CA 1
ATOM 6631 C C . THR A 1 536 ? 141.401 111.916 137.016 1.00 21.18 521 THR A C 1
ATOM 6632 O O . THR A 1 536 ? 141.503 112.505 138.098 1.00 21.18 521 THR A O 1
ATOM 6643 N N . PHE A 1 537 ? 142.284 112.082 136.038 1.00 21.70 522 PHE A N 1
ATOM 6644 C CA . PHE A 1 537 ? 143.480 112.885 136.229 1.00 21.70 522 PHE A CA 1
ATOM 6645 C C . PHE A 1 537 ? 143.267 114.364 135.937 1.00 21.70 522 PHE A C 1
ATOM 6646 O O . PHE A 1 537 ? 144.034 115.196 136.429 1.00 21.70 522 PHE A O 1
ATOM 6663 N N . PHE A 1 538 ? 142.245 114.715 135.155 1.00 19.43 523 PHE A N 1
ATOM 6664 C CA . PHE A 1 538 ? 141.925 116.113 134.876 1.00 19.43 523 PHE A CA 1
ATOM 6665 C C . PHE A 1 538 ? 140.534 116.464 135.380 1.00 19.43 523 PHE A C 1
ATOM 6666 O O . PHE A 1 538 ? 140.328 116.519 136.592 1.00 19.43 523 PHE A O 1
ATOM 6683 N N . ASN A 1 539 ? 139.575 116.725 134.498 1.00 18.65 524 ASN A N 1
ATOM 6684 C CA . ASN A 1 539 ? 138.192 116.880 134.921 1.00 18.65 524 ASN A CA 1
ATOM 6685 C C . ASN A 1 539 ? 137.226 116.430 133.837 1.00 18.65 524 ASN A C 1
ATOM 6686 O O . ASN A 1 539 ? 137.640 115.977 132.766 1.00 18.65 524 ASN A O 1
ATOM 6697 N N . GLU A 1 540 ? 135.933 116.546 134.123 1.00 18.62 525 GLU A N 1
ATOM 6698 C CA . GLU A 1 540 ? 134.878 116.077 133.238 1.00 18.62 525 GLU A CA 1
ATOM 6699 C C . GLU A 1 540 ? 134.548 117.060 132.123 1.00 18.62 525 GLU A C 1
ATOM 6700 O O . GLU A 1 540 ? 133.794 116.706 131.215 1.00 18.62 525 GLU A O 1
ATOM 6712 N N . PHE A 1 541 ? 135.094 118.274 132.167 1.00 17.51 526 PHE A N 1
ATOM 6713 C CA . PHE A 1 541 ? 135.088 119.144 130.996 1.00 17.51 526 PHE A CA 1
ATOM 6714 C C . PHE A 1 541 ? 135.989 118.592 129.899 1.00 17.51 526 PHE A C 1
ATOM 6715 O O . PHE A 1 541 ? 135.598 118.531 128.730 1.00 17.51 526 PHE A O 1
ATOM 6732 N N . VAL A 1 542 ? 137.211 118.203 130.262 1.00 17.89 527 VAL A N 1
ATOM 6733 C CA . VAL A 1 542 ? 138.131 117.580 129.315 1.00 17.89 527 VAL A CA 1
ATOM 6734 C C . VAL A 1 542 ? 137.524 116.303 128.746 1.00 17.89 527 VAL A C 1
ATOM 6735 O O . VAL A 1 542 ? 137.494 116.098 127.529 1.00 17.89 527 VAL A O 1
ATOM 6748 N N . ALA A 1 543 ? 137.036 115.427 129.625 1.00 18.34 528 ALA A N 1
ATOM 6749 C CA . ALA A 1 543 ? 136.472 114.151 129.200 1.00 18.34 528 ALA A CA 1
ATOM 6750 C C . ALA A 1 543 ? 135.272 114.331 128.274 1.00 18.34 528 ALA A C 1
ATOM 6751 O O . ALA A 1 543 ? 135.152 113.628 127.266 1.00 18.34 528 ALA A O 1
ATOM 6758 N N . TYR A 1 544 ? 134.363 115.251 128.604 1.00 18.02 529 TYR A N 1
ATOM 6759 C CA . TYR A 1 544 ? 133.171 115.442 127.782 1.00 18.02 529 TYR A CA 1
ATOM 6760 C C . TYR A 1 544 ? 133.483 116.142 126.464 1.00 18.02 529 TYR A C 1
ATOM 6761 O O . TYR A 1 544 ? 132.760 115.951 125.482 1.00 18.02 529 TYR A O 1
ATOM 6779 N N . GLN A 1 545 ? 134.536 116.957 126.419 1.00 19.69 530 GLN A N 1
ATOM 6780 C CA . GLN A 1 545 ? 134.977 117.534 125.154 1.00 19.69 530 GLN A CA 1
ATOM 6781 C C . GLN A 1 545 ? 135.509 116.461 124.209 1.00 19.69 530 GLN A C 1
ATOM 6782 O O . GLN A 1 545 ? 135.320 116.546 122.992 1.00 19.69 530 GLN A O 1
ATOM 6796 N N . GLN A 1 546 ? 136.166 115.439 124.754 1.00 19.93 531 GLN A N 1
ATOM 6797 C CA . GLN A 1 546 ? 136.680 114.349 123.933 1.00 19.93 531 GLN A CA 1
ATOM 6798 C C . GLN A 1 546 ? 135.572 113.411 123.472 1.00 19.93 531 GLN A C 1
ATOM 6799 O O . GLN A 1 546 ? 135.605 112.918 122.341 1.00 19.93 531 GLN A O 1
ATOM 6813 N N . LEU A 1 547 ? 134.603 113.123 124.340 1.00 20.46 532 LEU A N 1
ATOM 6814 C CA . LEU A 1 547 ? 133.474 112.291 123.942 1.00 20.46 532 LEU A CA 1
ATOM 6815 C C . LEU A 1 547 ? 132.673 112.939 122.822 1.00 20.46 532 LEU A C 1
ATOM 6816 O O . LEU A 1 547 ? 132.173 112.250 121.928 1.00 20.46 532 LEU A O 1
ATOM 6832 N N . SER A 1 548 ? 132.532 114.262 122.857 1.00 21.36 533 SER A N 1
ATOM 6833 C CA . SER A 1 548 ? 131.754 114.949 121.833 1.00 21.36 533 SER A CA 1
ATOM 6834 C C . SER A 1 548 ? 132.404 114.833 120.459 1.00 21.36 533 SER A C 1
ATOM 6835 O O . SER A 1 548 ? 131.701 114.682 119.456 1.00 21.36 533 SER A O 1
ATOM 6843 N N . LYS A 1 549 ? 133.733 114.916 120.391 1.00 22.66 534 LYS A N 1
ATOM 6844 C CA . LYS A 1 549 ? 134.447 114.606 119.156 1.00 22.66 534 LYS A CA 1
ATOM 6845 C C . LYS A 1 549 ? 134.022 113.261 118.583 1.00 22.66 534 LYS A C 1
ATOM 6846 O O . LYS A 1 549 ? 133.708 113.151 117.394 1.00 22.66 534 LYS A O 1
ATOM 6865 N N . LEU A 1 550 ? 134.039 112.216 119.412 1.00 23.74 535 LEU A N 1
ATOM 6866 C CA . LEU A 1 550 ? 133.678 110.884 118.946 1.00 23.74 535 LEU A CA 1
ATOM 6867 C C . LEU A 1 550 ? 132.239 110.832 118.452 1.00 23.74 535 LEU A C 1
ATOM 6868 O O . LEU A 1 550 ? 131.932 110.118 117.493 1.00 23.74 535 LEU A O 1
ATOM 6884 N N . ILE A 1 551 ? 131.339 111.573 119.099 1.00 23.99 536 ILE A N 1
ATOM 6885 C CA . ILE A 1 551 ? 129.943 111.586 118.676 1.00 23.99 536 ILE A CA 1
ATOM 6886 C C . ILE A 1 551 ? 129.802 112.237 117.307 1.00 23.99 536 ILE A C 1
ATOM 6887 O O . ILE A 1 551 ? 129.039 111.766 116.456 1.00 23.99 536 ILE A O 1
ATOM 6903 N N . SER A 1 552 ? 130.533 113.327 117.071 1.00 26.61 537 SER A N 1
ATOM 6904 C CA . SER A 1 552 ? 130.416 114.037 115.804 1.00 26.61 537 SER A CA 1
ATOM 6905 C C . SER A 1 552 ? 130.946 113.200 114.646 1.00 26.61 537 SER A C 1
ATOM 6906 O O . SER A 1 552 ? 130.322 113.136 113.582 1.00 26.61 537 SER A O 1
ATOM 6914 N N . LEU A 1 553 ? 132.097 112.554 114.834 1.00 27.86 538 LEU A N 1
ATOM 6915 C CA . LEU A 1 553 ? 132.646 111.685 113.800 1.00 27.86 538 LEU A CA 1
ATOM 6916 C C . LEU A 1 553 ? 131.657 110.606 113.385 1.00 27.86 538 LEU A C 1
ATOM 6917 O O . LEU A 1 553 ? 131.516 110.309 112.194 1.00 27.86 538 LEU A O 1
ATOM 6933 N N . ARG A 1 554 ? 130.975 109.996 114.350 1.00 28.49 539 ARG A N 1
ATOM 6934 C CA . ARG A 1 554 ? 130.011 108.953 114.026 1.00 28.49 539 ARG A CA 1
ATOM 6935 C C . ARG A 1 554 ? 128.835 109.518 113.244 1.00 28.49 539 ARG A C 1
ATOM 6936 O O . ARG A 1 554 ? 128.361 108.900 112.286 1.00 28.49 539 ARG A O 1
ATOM 6957 N N . GLN A 1 555 ? 128.348 110.691 113.642 1.00 29.71 540 GLN A N 1
ATOM 6958 C CA . GLN A 1 555 ? 127.252 111.326 112.926 1.00 29.71 540 GLN A CA 1
ATOM 6959 C C . GLN A 1 555 ? 127.631 111.663 111.491 1.00 29.71 540 GLN A C 1
ATOM 6960 O O . GLN A 1 555 ? 126.790 111.560 110.591 1.00 29.71 540 GLN A O 1
ATOM 6974 N N . VAL A 1 556 ? 128.879 112.069 111.258 1.00 31.29 541 VAL A N 1
ATOM 6975 C CA . VAL A 1 556 ? 129.323 112.374 109.905 1.00 31.29 541 VAL A CA 1
ATOM 6976 C C . VAL A 1 556 ? 129.159 111.159 109.001 1.00 31.29 541 VAL A C 1
ATOM 6977 O O . VAL A 1 556 ? 128.621 111.263 107.892 1.00 31.29 541 VAL A O 1
ATOM 6990 N N . GLY A 1 557 ? 129.619 109.998 109.451 1.00 33.48 542 GLY A N 1
ATOM 6991 C CA . GLY A 1 557 ? 129.461 108.768 108.710 1.00 33.48 542 GLY A CA 1
ATOM 6992 C C . GLY A 1 557 ? 130.704 108.269 108.013 1.00 33.48 542 GLY A C 1
ATOM 6993 O O . GLY A 1 557 ? 130.613 107.313 107.236 1.00 33.48 542 GLY A O 1
ATOM 6997 N N . GLY A 1 558 ? 131.860 108.880 108.267 1.00 38.00 543 GLY A N 1
ATOM 6998 C CA . GLY A 1 558 ? 133.074 108.497 107.612 1.00 38.00 543 GLY A CA 1
ATOM 6999 C C . GLY A 1 558 ? 133.454 107.059 107.898 1.00 38.00 543 GLY A C 1
ATOM 7000 O O . GLY A 1 558 ? 132.641 106.253 108.369 1.00 38.00 543 GLY A O 1
ATOM 7004 N N . PRO A 1 559 ? 134.706 106.718 107.599 1.00 37.97 544 PRO A N 1
ATOM 7005 C CA . PRO A 1 559 ? 135.191 105.374 107.920 1.00 37.97 544 PRO A CA 1
ATOM 7006 C C . PRO A 1 559 ? 135.442 105.205 109.409 1.00 37.97 544 PRO A C 1
ATOM 7007 O O . PRO A 1 559 ? 135.901 106.120 110.094 1.00 37.97 544 PRO A O 1
ATOM 7018 N N . LYS A 1 560 ? 135.138 104.007 109.901 1.00 33.90 545 LYS A N 1
ATOM 7019 C CA . LYS A 1 560 ? 135.325 103.684 111.307 1.00 33.90 545 LYS A CA 1
ATOM 7020 C C . LYS A 1 560 ? 136.775 103.357 111.624 1.00 33.90 545 LYS A C 1
ATOM 7021 O O . LYS A 1 560 ? 137.213 103.540 112.764 1.00 33.90 545 LYS A O 1
ATOM 7040 N N . PHE A 1 561 ? 137.527 102.883 110.635 1.00 35.50 546 PHE A N 1
ATOM 7041 C CA . PHE A 1 561 ? 138.950 102.615 110.778 1.00 35.50 546 PHE A CA 1
ATOM 7042 C C . PHE A 1 561 ? 139.701 103.303 109.654 1.00 35.50 546 PHE A C 1
ATOM 7043 O O . PHE A 1 561 ? 139.272 103.259 108.497 1.00 35.50 546 PHE A O 1
ATOM 7060 N N . VAL A 1 562 ? 140.814 103.942 109.997 1.00 36.70 547 VAL A N 1
ATOM 7061 C CA . VAL A 1 562 ? 141.725 104.526 109.025 1.00 36.70 547 VAL A CA 1
ATOM 7062 C C . VAL A 1 562 ? 143.134 104.138 109.443 1.00 36.70 547 VAL A C 1
ATOM 7063 O O . VAL A 1 562 ? 143.613 104.560 110.502 1.00 36.70 547 VAL A O 1
ATOM 7076 N N . ASP A 1 563 ? 143.779 103.299 108.635 1.00 43.60 548 ASP A N 1
ATOM 7077 C CA . ASP A 1 563 ? 145.135 102.836 108.910 1.00 43.60 548 ASP A CA 1
ATOM 7078 C C . ASP A 1 563 ? 145.193 101.994 110.180 1.00 43.60 548 ASP A C 1
ATOM 7079 O O . ASP A 1 563 ? 146.183 102.024 110.913 1.00 43.60 548 ASP A O 1
ATOM 7088 N N . GLY A 1 564 ? 144.135 101.233 110.446 1.00 44.63 549 GLY A N 1
ATOM 7089 C CA . GLY A 1 564 ? 144.075 100.388 111.618 1.00 44.63 549 GLY A CA 1
ATOM 7090 C C . GLY A 1 564 ? 143.732 101.091 112.912 1.00 44.63 549 GLY A C 1
ATOM 7091 O O . GLY A 1 564 ? 143.790 100.454 113.971 1.00 44.63 549 GLY A O 1
ATOM 7095 N N . VAL A 1 565 ? 143.380 102.371 112.871 1.00 36.93 550 VAL A N 1
ATOM 7096 C CA . VAL A 1 565 ? 143.014 103.129 114.062 1.00 36.93 550 VAL A CA 1
ATOM 7097 C C . VAL A 1 565 ? 141.512 103.361 114.045 1.00 36.93 550 VAL A C 1
ATOM 7098 O O . VAL A 1 565 ? 140.972 103.936 113.093 1.00 36.93 550 VAL A O 1
ATOM 7111 N N . GLN A 1 566 ? 140.841 102.914 115.103 1.00 32.01 551 GLN A N 1
ATOM 7112 C CA . GLN A 1 566 ? 139.409 103.128 115.241 1.00 32.01 551 GLN A CA 1
ATOM 7113 C C . GLN A 1 566 ? 139.124 104.598 115.517 1.00 32.01 551 GLN A C 1
ATOM 7114 O O . GLN A 1 566 ? 139.752 105.214 116.382 1.00 32.01 551 GLN A O 1
ATOM 7128 N N . GLN A 1 567 ? 138.175 105.159 114.773 1.00 30.95 552 GLN A N 1
ATOM 7129 C CA . GLN A 1 567 ? 137.880 106.583 114.839 1.00 30.95 552 GLN A CA 1
ATOM 7130 C C . GLN A 1 567 ? 136.720 106.902 115.768 1.00 30.95 552 GLN A C 1
ATOM 7131 O O . GLN A 1 567 ? 136.768 107.898 116.496 1.00 30.95 552 GLN A O 1
ATOM 7145 N N . TYR A 1 568 ? 135.676 106.082 115.749 1.00 29.81 553 TYR A N 1
ATOM 7146 C CA . TYR A 1 568 ? 134.512 106.305 116.586 1.00 29.81 553 TYR A CA 1
ATOM 7147 C C . TYR A 1 568 ? 133.959 104.956 117.008 1.00 29.81 553 TYR A C 1
ATOM 7148 O O . TYR A 1 568 ? 134.334 103.915 116.466 1.00 29.81 553 TYR A O 1
ATOM 7166 N N . MET A 1 569 ? 133.068 104.983 117.987 1.00 26.60 554 MET A N 1
ATOM 7167 C CA . MET A 1 569 ? 132.474 103.778 118.536 1.00 26.60 554 MET A CA 1
ATOM 7168 C C . MET A 1 569 ? 130.957 103.839 118.419 1.00 26.60 554 MET A C 1
ATOM 7169 O O . MET A 1 569 ? 130.388 104.741 117.803 1.00 26.60 554 MET A O 1
ATOM 7183 N N . SER A 1 570 ? 130.311 102.843 119.014 1.00 26.91 555 SER A N 1
ATOM 7184 C CA . SER A 1 570 ? 128.875 102.675 118.914 1.00 26.91 555 SER A CA 1
ATOM 7185 C C . SER A 1 570 ? 128.139 103.706 119.763 1.00 26.91 555 SER A C 1
ATOM 7186 O O . SER A 1 570 ? 128.715 104.411 120.592 1.00 26.91 555 SER A O 1
ATOM 7194 N N . MET A 1 571 ? 126.829 103.773 119.539 1.00 28.94 556 MET A N 1
ATOM 7195 C CA . MET A 1 571 ? 125.977 104.690 120.279 1.00 28.94 556 MET A CA 1
ATOM 7196 C C . MET A 1 571 ? 125.695 104.196 121.691 1.00 28.94 556 MET A C 1
ATOM 7197 O O . MET A 1 571 ? 125.547 105.008 122.609 1.00 28.94 556 MET A O 1
ATOM 7211 N N . ARG A 1 572 ? 125.600 102.880 121.877 1.00 26.73 557 ARG A N 1
ATOM 7212 C CA . ARG A 1 572 ? 125.487 102.318 123.214 1.00 26.73 557 ARG A CA 1
ATOM 7213 C C . ARG A 1 572 ? 126.696 102.663 124.073 1.00 26.73 557 ARG A C 1
ATOM 7214 O O . ARG A 1 572 ? 126.562 102.907 125.275 1.00 26.73 557 ARG A O 1
ATOM 7235 N N . SER A 1 573 ? 127.885 102.673 123.476 1.00 24.65 558 SER A N 1
ATOM 7236 C CA . SER A 1 573 ? 129.096 102.970 124.229 1.00 24.65 558 SER A CA 1
ATOM 7237 C C . SER A 1 573 ? 129.207 104.456 124.545 1.00 24.65 558 SER A C 1
ATOM 7238 O O . SER A 1 573 ? 129.850 104.838 125.528 1.00 24.65 558 SER A O 1
ATOM 7246 N N . GLU A 1 574 ? 128.596 105.307 123.722 1.00 24.38 559 GLU A N 1
ATOM 7247 C CA . GLU A 1 574 ? 128.529 106.728 124.038 1.00 24.38 559 GLU A CA 1
ATOM 7248 C C . GLU A 1 574 ? 127.536 106.991 125.160 1.00 24.38 559 GLU A C 1
ATOM 7249 O O . GLU A 1 574 ? 127.705 107.933 125.942 1.00 24.38 559 GLU A O 1
ATOM 7261 N N . ALA A 1 575 ? 126.488 106.172 125.244 1.00 21.82 560 ALA A N 1
ATOM 7262 C CA . ALA A 1 575 ? 125.543 106.251 126.349 1.00 21.82 560 ALA A CA 1
ATOM 7263 C C . ALA A 1 575 ? 126.199 105.851 127.662 1.00 21.82 560 ALA A C 1
ATOM 7264 O O . ALA A 1 575 ? 126.178 106.610 128.635 1.00 21.82 560 ALA A O 1
ATOM 7271 N N . ILE A 1 576 ? 126.794 104.659 127.705 1.00 21.90 561 ILE A N 1
ATOM 7272 C CA . ILE A 1 576 ? 127.465 104.191 128.912 1.00 21.90 561 ILE A CA 1
ATOM 7273 C C . ILE A 1 576 ? 128.512 105.196 129.375 1.00 21.90 561 ILE A C 1
ATOM 7274 O O . ILE A 1 576 ? 128.675 105.432 130.576 1.00 21.90 561 ILE A O 1
ATOM 7290 N N . SER A 1 577 ? 129.235 105.803 128.433 1.00 20.31 562 SER A N 1
ATOM 7291 C CA . SER A 1 577 ? 130.247 106.789 128.787 1.00 20.31 562 SER A CA 1
ATOM 7292 C C . SER A 1 577 ? 129.633 108.057 129.363 1.00 20.31 562 SER A C 1
ATOM 7293 O O . SER A 1 577 ? 130.248 108.710 130.209 1.00 20.31 562 SER A O 1
ATOM 7301 N N . THR A 1 578 ? 128.432 108.422 128.921 1.00 19.05 563 THR A N 1
ATOM 7302 C CA . THR A 1 578 ? 127.778 109.616 129.442 1.00 19.05 563 THR A CA 1
ATOM 7303 C C . THR A 1 578 ? 127.451 109.465 130.924 1.00 19.05 563 THR A C 1
ATOM 7304 O O . THR A 1 578 ? 127.548 110.430 131.689 1.00 19.05 563 THR A O 1
ATOM 7315 N N . TYR A 1 579 ? 127.082 108.257 131.352 1.00 19.46 564 TYR A N 1
ATOM 7316 C CA . TYR A 1 579 ? 126.770 108.023 132.757 1.00 19.46 564 TYR A CA 1
ATOM 7317 C C . TYR A 1 579 ? 128.036 107.906 133.599 1.00 19.46 564 TYR A C 1
ATOM 7318 O O . TYR A 1 579 ? 128.107 108.457 134.702 1.00 19.46 564 TYR A O 1
ATOM 7336 N N . ALA A 1 580 ? 129.037 107.181 133.100 1.00 19.34 565 ALA A N 1
ATOM 7337 C CA . ALA A 1 580 ? 130.291 107.013 133.823 1.00 19.34 565 ALA A CA 1
ATOM 7338 C C . ALA A 1 580 ? 131.006 108.335 134.070 1.00 19.34 565 ALA A C 1
ATOM 7339 O O . ALA A 1 580 ? 131.755 108.456 135.044 1.00 19.34 565 ALA A O 1
ATOM 7346 N N . LEU A 1 581 ? 130.809 109.324 133.207 1.00 18.69 566 LEU A N 1
ATOM 7347 C CA . LEU A 1 581 ? 131.527 110.583 133.305 1.00 18.69 566 LEU A CA 1
ATOM 7348 C C . LEU A 1 581 ? 130.762 111.683 134.032 1.00 18.69 566 LEU A C 1
ATOM 7349 O O . LEU A 1 581 ? 131.259 112.809 134.097 1.00 18.69 566 LEU A O 1
ATOM 7365 N N . CYS A 1 582 ? 129.587 111.400 134.590 1.00 18.80 567 CYS A N 1
ATOM 7366 C CA . CYS A 1 582 ? 128.729 112.445 135.143 1.00 18.80 567 CYS A CA 1
ATOM 7367 C C . CYS A 1 582 ? 128.966 112.567 136.641 1.00 18.80 567 CYS A C 1
ATOM 7368 O O . CYS A 1 582 ? 128.221 112.035 137.459 1.00 18.80 567 CYS A O 1
ATOM 7376 N N . GLY A 1 583 ? 129.996 113.317 136.992 1.00 18.86 568 GLY A N 1
ATOM 7377 C CA . GLY A 1 583 ? 130.390 113.472 138.369 1.00 18.86 568 GLY A CA 1
ATOM 7378 C C . GLY A 1 583 ? 131.603 114.367 138.464 1.00 18.86 568 GLY A C 1
ATOM 7379 O O . GLY A 1 583 ? 132.418 114.450 137.541 1.00 18.86 568 GLY A O 1
ATOM 7383 N N . PHE A 1 584 ? 131.702 115.042 139.605 1.00 20.08 569 PHE A N 1
ATOM 7384 C CA . PHE A 1 584 ? 132.777 115.978 139.895 1.00 20.08 569 PHE A CA 1
ATOM 7385 C C . PHE A 1 584 ? 133.963 115.320 140.597 1.00 20.08 569 PHE A C 1
ATOM 7386 O O . PHE A 1 584 ? 134.771 116.018 141.215 1.00 20.08 569 PHE A O 1
ATOM 7403 N N . ALA A 1 585 ? 134.093 114.002 140.502 1.00 22.07 570 ALA A N 1
ATOM 7404 C CA . ALA A 1 585 ? 135.154 113.275 141.187 1.00 22.07 570 ALA A CA 1
ATOM 7405 C C . ALA A 1 585 ? 136.440 113.329 140.371 1.00 22.07 570 ALA A C 1
ATOM 7406 O O . ALA A 1 585 ? 136.530 112.738 139.292 1.00 22.07 570 ALA A O 1
ATOM 7413 N N . ASN A 1 586 ? 137.440 114.028 140.898 1.00 23.24 571 ASN A N 1
ATOM 7414 C CA . ASN A 1 586 ? 138.784 114.018 140.342 1.00 23.24 571 ASN A CA 1
ATOM 7415 C C . ASN A 1 586 ? 139.742 114.413 141.455 1.00 23.24 571 ASN A C 1
ATOM 7416 O O . ASN A 1 586 ? 139.362 115.090 142.413 1.00 23.24 571 ASN A O 1
ATOM 7427 N N . PHE A 1 587 ? 140.990 113.964 141.320 1.00 24.71 572 PHE A N 1
ATOM 7428 C CA . PHE A 1 587 ? 141.949 114.074 142.414 1.00 24.71 572 PHE A CA 1
ATOM 7429 C C . PHE A 1 587 ? 142.219 115.520 142.813 1.00 24.71 572 PHE A C 1
ATOM 7430 O O . PHE A 1 587 ? 142.527 115.790 143.978 1.00 24.71 572 PHE A O 1
ATOM 7447 N N . GLY A 1 588 ? 142.117 116.456 141.876 1.00 24.76 573 GLY A N 1
ATOM 7448 C CA . GLY A 1 588 ? 142.412 117.842 142.159 1.00 24.76 573 GLY A CA 1
ATOM 7449 C C . GLY A 1 588 ? 141.344 118.606 142.901 1.00 24.76 573 GLY A C 1
ATOM 7450 O O . GLY A 1 588 ? 141.644 119.654 143.479 1.00 24.76 573 GLY A O 1
ATOM 7454 N N . SER A 1 589 ? 140.111 118.119 142.896 1.00 26.54 574 SER A N 1
ATOM 7455 C CA . SER A 1 589 ? 139.011 118.761 143.597 1.00 26.54 574 SER A CA 1
ATOM 7456 C C . SER A 1 589 ? 138.920 118.351 145.059 1.00 26.54 574 SER A C 1
ATOM 7457 O O . SER A 1 589 ? 138.004 118.790 145.756 1.00 26.54 574 SER A O 1
ATOM 7465 N N . LEU A 1 590 ? 139.850 117.528 145.534 1.00 27.53 575 LEU A N 1
ATOM 7466 C CA . LEU A 1 590 ? 139.781 117.021 146.898 1.00 27.53 575 LEU A CA 1
ATOM 7467 C C . LEU A 1 590 ? 140.077 118.116 147.914 1.00 27.53 575 LEU A C 1
ATOM 7468 O O . LEU A 1 590 ? 139.686 118.006 149.081 1.00 27.53 575 LEU A O 1
ATOM 7484 N N . GLY A 1 591 ? 140.750 119.184 147.489 1.00 26.92 576 GLY A N 1
ATOM 7485 C CA . GLY A 1 591 ? 141.140 120.222 148.426 1.00 26.92 576 GLY A CA 1
ATOM 7486 C C . GLY A 1 591 ? 140.140 121.357 148.513 1.00 26.92 576 GLY A C 1
ATOM 7487 O O . GLY A 1 591 ? 139.996 121.987 149.563 1.00 26.92 576 GLY A O 1
ATOM 7491 N N . ILE A 1 592 ? 139.448 121.649 147.410 1.00 26.98 577 ILE A N 1
ATOM 7492 C CA . ILE A 1 592 ? 138.388 122.648 147.465 1.00 26.98 577 ILE A CA 1
ATOM 7493 C C . ILE A 1 592 ? 137.172 122.094 148.193 1.00 26.98 577 ILE A C 1
ATOM 7494 O O . ILE A 1 592 ? 136.357 122.856 148.725 1.00 26.98 577 ILE A O 1
ATOM 7510 N N . VAL A 1 593 ? 137.031 120.770 148.237 1.00 25.79 578 VAL A N 1
ATOM 7511 C CA . VAL A 1 593 ? 135.938 120.154 148.982 1.00 25.79 578 VAL A CA 1
ATOM 7512 C C . VAL A 1 593 ? 136.226 120.202 150.476 1.00 25.79 578 VAL A C 1
ATOM 7513 O O . VAL A 1 593 ? 135.375 120.597 151.280 1.00 25.79 578 VAL A O 1
ATOM 7526 N N . ILE A 1 594 ? 137.430 119.791 150.867 1.00 28.62 579 ILE A N 1
ATOM 7527 C CA . ILE A 1 594 ? 137.813 119.812 152.273 1.00 28.62 579 ILE A CA 1
ATOM 7528 C C . ILE A 1 594 ? 137.756 121.233 152.818 1.00 28.62 579 ILE A C 1
ATOM 7529 O O . ILE A 1 594 ? 137.140 121.494 153.856 1.00 28.62 579 ILE A O 1
ATOM 7545 N N . GLY A 1 595 ? 138.383 122.174 152.116 1.00 28.14 580 GLY A N 1
ATOM 7546 C CA . GLY A 1 595 ? 138.386 123.548 152.581 1.00 28.14 580 GLY A CA 1
ATOM 7547 C C . GLY A 1 595 ? 136.998 124.135 152.736 1.00 28.14 580 GLY A C 1
ATOM 7548 O O . GLY A 1 595 ? 136.686 124.750 153.758 1.00 28.14 580 GLY A O 1
ATOM 7552 N N . GLY A 1 596 ? 136.151 123.969 151.724 1.00 28.49 581 GLY A N 1
ATOM 7553 C CA . GLY A 1 596 ? 134.822 124.551 151.786 1.00 28.49 581 GLY A CA 1
ATOM 7554 C C . GLY A 1 596 ? 133.986 123.991 152.917 1.00 28.49 581 GLY A C 1
ATOM 7555 O O . GLY A 1 596 ? 133.176 124.701 153.515 1.00 28.49 581 GLY A O 1
ATOM 7559 N N . LEU A 1 597 ? 134.166 122.709 153.220 1.00 29.51 582 LEU A N 1
ATOM 7560 C CA . LEU A 1 597 ? 133.394 122.084 154.283 1.00 29.51 582 LEU A CA 1
ATOM 7561 C C . LEU A 1 597 ? 133.933 122.461 155.657 1.00 29.51 582 LEU A C 1
ATOM 7562 O O . LEU A 1 597 ? 133.156 122.679 156.594 1.00 29.51 582 LEU A O 1
ATOM 7578 N N . THR A 1 598 ? 135.258 122.536 155.802 1.00 32.29 583 THR A N 1
ATOM 7579 C CA . THR A 1 598 ? 135.835 123.013 157.054 1.00 32.29 583 THR A CA 1
ATOM 7580 C C . THR A 1 598 ? 135.370 124.427 157.371 1.00 32.29 583 THR A C 1
ATOM 7581 O O . THR A 1 598 ? 135.052 124.740 158.522 1.00 32.29 583 THR A O 1
ATOM 7592 N N . SER A 1 599 ? 135.341 125.300 156.364 1.00 33.31 584 SER A N 1
ATOM 7593 C CA . SER A 1 599 ? 134.844 126.653 156.573 1.00 33.31 584 SER A CA 1
ATOM 7594 C C . SER A 1 599 ? 133.451 126.646 157.189 1.00 33.31 584 SER A C 1
ATOM 7595 O O . SER A 1 599 ? 133.151 127.458 158.071 1.00 33.31 584 SER A O 1
ATOM 7603 N N . MET A 1 600 ? 132.586 125.738 156.737 1.00 32.82 585 MET A N 1
ATOM 7604 C CA . MET A 1 600 ? 131.237 125.658 157.285 1.00 32.82 585 MET A CA 1
ATOM 7605 C C . MET A 1 600 ? 131.228 125.021 158.668 1.00 32.82 585 MET A C 1
ATOM 7606 O O . MET A 1 600 ? 130.324 125.281 159.468 1.00 32.82 585 MET A O 1
ATOM 7620 N N . ALA A 1 601 ? 132.216 124.182 158.969 1.00 34.17 586 ALA A N 1
ATOM 7621 C CA . ALA A 1 601 ? 132.265 123.427 160.219 1.00 34.17 586 ALA A CA 1
ATOM 7622 C C . ALA A 1 601 ? 133.717 123.235 160.634 1.00 34.17 586 ALA A C 1
ATOM 7623 O O . ALA A 1 601 ? 134.294 122.156 160.450 1.00 34.17 586 ALA A O 1
ATOM 7630 N N . PRO A 1 602 ? 134.334 124.263 161.217 1.00 36.53 587 PRO A N 1
ATOM 7631 C CA . PRO A 1 602 ? 135.760 124.159 161.565 1.00 36.53 587 PRO A CA 1
ATOM 7632 C C . PRO A 1 602 ? 136.053 123.124 162.634 1.00 36.53 587 PRO A C 1
ATOM 7633 O O . PRO A 1 602 ? 137.179 122.616 162.701 1.00 36.53 587 PRO A O 1
ATOM 7644 N N . SER A 1 603 ? 135.075 122.802 163.479 1.00 36.92 588 SER A N 1
ATOM 7645 C CA . SER A 1 603 ? 135.271 121.797 164.516 1.00 36.92 588 SER A CA 1
ATOM 7646 C C . SER A 1 603 ? 135.490 120.392 163.966 1.00 36.92 588 SER A C 1
ATOM 7647 O O . SER A 1 603 ? 135.947 119.520 164.711 1.00 36.92 588 SER A O 1
ATOM 7655 N N . ARG A 1 604 ? 135.178 120.143 162.693 1.00 33.73 589 ARG A N 1
ATOM 7656 C CA . ARG A 1 604 ? 135.183 118.796 162.139 1.00 33.73 589 ARG A CA 1
ATOM 7657 C C . ARG A 1 604 ? 136.324 118.559 161.158 1.00 33.73 589 ARG A C 1
ATOM 7658 O O . ARG A 1 604 ? 136.357 117.512 160.505 1.00 33.73 589 ARG A O 1
ATOM 7679 N N . LYS A 1 605 ? 137.251 119.508 161.039 1.00 33.74 590 LYS A N 1
ATOM 7680 C CA . LYS A 1 605 ? 138.351 119.370 160.091 1.00 33.74 590 LYS A CA 1
ATOM 7681 C C . LYS A 1 605 ? 139.001 117.994 160.165 1.00 33.74 590 LYS A C 1
ATOM 7682 O O . LYS A 1 605 ? 139.369 117.421 159.135 1.00 33.74 590 LYS A O 1
ATOM 7701 N N . ARG A 1 606 ? 139.155 117.446 161.369 1.00 33.85 591 ARG A N 1
ATOM 7702 C CA . ARG A 1 606 ? 139.817 116.154 161.504 1.00 33.85 591 ARG A CA 1
ATOM 7703 C C . ARG A 1 606 ? 139.009 115.041 160.849 1.00 33.85 591 ARG A C 1
ATOM 7704 O O . ARG A 1 606 ? 139.575 114.141 160.219 1.00 33.85 591 ARG A O 1
ATOM 7708 N N . ASP A 1 607 ? 137.685 115.081 160.995 1.00 33.57 592 ASP A N 1
ATOM 7709 C CA . ASP A 1 607 ? 136.841 114.036 160.429 1.00 33.57 592 ASP A CA 1
ATOM 7710 C C . ASP A 1 607 ? 136.679 114.205 158.924 1.00 33.57 592 ASP A C 1
ATOM 7711 O O . ASP A 1 607 ? 136.674 113.220 158.179 1.00 33.57 592 ASP A O 1
ATOM 7720 N N . ILE A 1 608 ? 136.531 115.447 158.464 1.00 30.65 593 ILE A N 1
ATOM 7721 C CA . ILE A 1 608 ? 136.410 115.722 157.036 1.00 30.65 593 ILE A CA 1
ATOM 7722 C C . ILE A 1 608 ? 137.614 115.177 156.275 1.00 30.65 593 ILE A C 1
ATOM 7723 O O . ILE A 1 608 ? 137.468 114.543 155.226 1.00 30.65 593 ILE A O 1
ATOM 7739 N N . THR A 1 609 ? 138.821 115.421 156.787 1.00 31.32 594 THR A N 1
ATOM 7740 C CA . THR A 1 609 ? 140.020 115.000 156.068 1.00 31.32 594 THR A CA 1
ATOM 7741 C C . THR A 1 609 ? 140.135 113.483 156.010 1.00 31.32 594 THR A C 1
ATOM 7742 O O . THR A 1 609 ? 140.764 112.936 155.098 1.00 31.32 594 THR A O 1
ATOM 7753 N N . ALA A 1 610 ? 139.530 112.784 156.968 1.00 29.50 595 ALA A N 1
ATOM 7754 C CA . ALA A 1 610 ? 139.689 111.336 157.033 1.00 29.50 595 ALA A CA 1
ATOM 7755 C C . ALA A 1 610 ? 138.738 110.615 156.084 1.00 29.50 595 ALA A C 1
ATOM 7756 O O . ALA A 1 610 ? 139.025 109.495 155.648 1.00 29.50 595 ALA A O 1
ATOM 7763 N N . GLY A 1 611 ? 137.604 111.227 155.759 1.00 27.47 596 GLY A N 1
ATOM 7764 C CA . GLY A 1 611 ? 136.621 110.621 154.892 1.00 27.47 596 GLY A CA 1
ATOM 7765 C C . GLY A 1 611 ? 136.600 111.115 153.467 1.00 27.47 596 GLY A C 1
ATOM 7766 O O . GLY A 1 611 ? 135.730 110.697 152.700 1.00 27.47 596 GLY A O 1
ATOM 7770 N N . ALA A 1 612 ? 137.536 111.981 153.079 1.00 27.65 597 ALA A N 1
ATOM 7771 C CA . ALA A 1 612 ? 137.458 112.629 151.775 1.00 27.65 597 ALA A CA 1
ATOM 7772 C C . ALA A 1 612 ? 137.935 111.719 150.651 1.00 27.65 597 ALA A C 1
ATOM 7773 O O . ALA A 1 612 ? 137.353 111.722 149.562 1.00 27.65 597 ALA A O 1
ATOM 7780 N N . MET A 1 613 ? 138.997 110.946 150.878 1.00 28.98 598 MET A N 1
ATOM 7781 C CA . MET A 1 613 ? 139.496 110.068 149.826 1.00 28.98 598 MET A CA 1
ATOM 7782 C C . MET A 1 613 ? 138.577 108.873 149.616 1.00 28.98 598 MET A C 1
ATOM 7783 O O . MET A 1 613 ? 138.369 108.437 148.479 1.00 28.98 598 MET A O 1
ATOM 7797 N N . ARG A 1 614 ? 138.027 108.321 150.697 1.00 27.40 599 ARG A N 1
ATOM 7798 C CA . ARG A 1 614 ? 137.062 107.239 150.559 1.00 27.40 599 ARG A CA 1
ATOM 7799 C C . ARG A 1 614 ? 135.802 107.719 149.853 1.00 27.40 599 ARG A C 1
ATOM 7800 O O . ARG A 1 614 ? 135.138 106.947 149.155 1.00 27.40 599 ARG A O 1
ATOM 7821 N N . ALA A 1 615 ? 135.469 108.999 150.009 1.00 23.98 600 ALA A N 1
ATOM 7822 C CA . ALA A 1 615 ? 134.268 109.545 149.396 1.00 23.98 600 ALA A CA 1
ATOM 7823 C C . ALA A 1 615 ? 134.456 109.791 147.905 1.00 23.98 600 ALA A C 1
ATOM 7824 O O . ALA A 1 615 ? 133.492 109.712 147.136 1.00 23.98 600 ALA A O 1
ATOM 7831 N N . LEU A 1 616 ? 135.682 110.103 147.487 1.00 24.64 601 LEU A N 1
ATOM 7832 C CA . LEU A 1 616 ? 135.986 110.275 146.074 1.00 24.64 601 LEU A CA 1
ATOM 7833 C C . LEU A 1 616 ? 135.967 108.946 145.330 1.00 24.64 601 LEU A C 1
ATOM 7834 O O . LEU A 1 616 ? 135.521 108.881 144.182 1.00 24.64 601 LEU A O 1
ATOM 7850 N N . ILE A 1 617 ? 136.452 107.881 145.963 1.00 26.15 602 ILE A N 1
ATOM 7851 C CA . ILE A 1 617 ? 136.405 106.561 145.350 1.00 26.15 602 ILE A CA 1
ATOM 7852 C C . ILE A 1 617 ? 134.970 106.065 145.273 1.00 26.15 602 ILE A C 1
ATOM 7853 O O . ILE A 1 617 ? 134.555 105.472 144.272 1.00 26.15 602 ILE A O 1
ATOM 7869 N N . ALA A 1 618 ? 134.193 106.298 146.329 1.00 23.20 603 ALA A N 1
ATOM 7870 C CA . ALA A 1 618 ? 132.787 105.918 146.332 1.00 23.20 603 ALA A CA 1
ATOM 7871 C C . ALA A 1 618 ? 132.002 106.686 145.275 1.00 23.20 603 ALA A C 1
ATOM 7872 O O . ALA A 1 618 ? 131.103 106.132 144.636 1.00 23.20 603 ALA A O 1
ATOM 7879 N N . GLY A 1 619 ? 132.316 107.967 145.094 1.00 22.07 604 GLY A N 1
ATOM 7880 C CA . GLY A 1 619 ? 131.725 108.724 144.006 1.00 22.07 604 GLY A CA 1
ATOM 7881 C C . GLY A 1 619 ? 131.921 108.073 142.650 1.00 22.07 604 GLY A C 1
ATOM 7882 O O . GLY A 1 619 ? 130.985 107.980 141.854 1.00 22.07 604 GLY A O 1
ATOM 7886 N N . THR A 1 620 ? 133.149 107.638 142.357 1.00 24.41 605 THR A N 1
ATOM 7887 C CA . THR A 1 620 ? 133.431 106.998 141.073 1.00 24.41 605 THR A CA 1
ATOM 7888 C C . THR A 1 620 ? 132.662 105.689 140.918 1.00 24.41 605 THR A C 1
ATOM 7889 O O . THR A 1 620 ? 132.095 105.415 139.857 1.00 24.41 605 THR A O 1
ATOM 7900 N N . ILE A 1 621 ? 132.643 104.863 141.966 1.00 24.07 606 ILE A N 1
ATOM 7901 C CA . ILE A 1 621 ? 131.896 103.606 141.938 1.00 24.07 606 ILE A CA 1
ATOM 7902 C C . ILE A 1 621 ? 130.408 103.873 141.718 1.00 24.07 606 ILE A C 1
ATOM 7903 O O . ILE A 1 621 ? 129.713 103.107 141.042 1.00 24.07 606 ILE A O 1
ATOM 7919 N N . ALA A 1 622 ? 129.896 104.958 142.307 1.00 20.92 607 ALA A N 1
ATOM 7920 C CA . ALA A 1 622 ? 128.491 105.326 142.140 1.00 20.92 607 ALA A CA 1
ATOM 7921 C C . ALA A 1 622 ? 128.153 105.655 140.688 1.00 20.92 607 ALA A C 1
ATOM 7922 O O . ALA A 1 622 ? 127.126 105.207 140.170 1.00 20.92 607 ALA A O 1
ATOM 7929 N N . CYS A 1 623 ? 128.988 106.452 140.019 1.00 20.21 608 CYS A N 1
ATOM 7930 C CA . CYS A 1 623 ? 128.761 106.732 138.607 1.00 20.21 608 CYS A CA 1
ATOM 7931 C C . CYS A 1 623 ? 128.893 105.480 137.745 1.00 20.21 608 CYS A C 1
ATOM 7932 O O . CYS A 1 623 ? 128.146 105.313 136.780 1.00 20.21 608 CYS A O 1
ATOM 7940 N N . PHE A 1 624 ? 129.826 104.589 138.078 1.00 21.65 609 PHE A N 1
ATOM 7941 C CA . PHE A 1 624 ? 129.957 103.330 137.352 1.00 21.65 609 PHE A CA 1
ATOM 7942 C C . PHE A 1 624 ? 128.760 102.404 137.561 1.00 21.65 609 PHE A C 1
ATOM 7943 O O . PHE A 1 624 ? 128.457 101.607 136.674 1.00 21.65 609 PHE A O 1
ATOM 7960 N N . LEU A 1 625 ? 128.083 102.472 138.716 1.00 20.38 610 LEU A N 1
ATOM 7961 C CA . LEU A 1 625 ? 126.878 101.678 138.941 1.00 20.38 610 LEU A CA 1
ATOM 7962 C C . LEU A 1 625 ? 125.754 102.109 138.015 1.00 20.38 610 LEU A C 1
ATOM 7963 O O . LEU A 1 625 ? 125.032 101.272 137.470 1.00 20.38 610 LEU A O 1
ATOM 7967 N N . THR A 1 626 ? 125.600 103.413 137.826 1.00 20.26 611 THR A N 1
ATOM 7968 C CA . THR A 1 626 ? 124.604 103.930 136.898 1.00 20.26 611 THR A CA 1
ATOM 7969 C C . THR A 1 626 ? 124.834 103.438 135.477 1.00 20.26 611 THR A C 1
ATOM 7970 O O . THR A 1 626 ? 123.877 103.143 134.759 1.00 20.26 611 THR A O 1
ATOM 7981 N N . ALA A 1 627 ? 126.093 103.350 135.055 1.00 21.14 612 ALA A N 1
ATOM 7982 C CA . ALA A 1 627 ? 126.436 102.940 133.702 1.00 21.14 612 ALA A CA 1
ATOM 7983 C C . ALA A 1 627 ? 126.208 101.448 133.473 1.00 21.14 612 ALA A C 1
ATOM 7984 O O . ALA A 1 627 ? 125.943 101.030 132.342 1.00 21.14 612 ALA A O 1
ATOM 7991 N N . CYS A 1 628 ? 126.326 100.623 134.515 1.00 23.81 613 CYS A N 1
ATOM 7992 C CA . CYS A 1 628 ? 126.020 99.201 134.374 1.00 23.81 613 CYS A CA 1
ATOM 7993 C C . CYS A 1 628 ? 124.524 98.950 134.207 1.00 23.81 613 CYS A C 1
ATOM 7994 O O . CYS A 1 628 ? 124.123 98.036 133.478 1.00 23.81 613 CYS A O 1
ATOM 8002 N N . ILE A 1 629 ? 123.688 99.749 134.867 1.00 25.65 614 ILE A N 1
ATOM 8003 C CA . ILE A 1 629 ? 122.240 99.599 134.740 1.00 25.65 614 ILE A CA 1
ATOM 8004 C C . ILE A 1 629 ? 121.770 100.112 133.383 1.00 25.65 614 ILE A C 1
ATOM 8005 O O . ILE A 1 629 ? 120.946 99.481 132.715 1.00 25.65 614 ILE A O 1
ATOM 8021 N N . ALA A 1 630 ? 122.282 101.265 132.958 1.00 23.60 615 ALA A N 1
ATOM 8022 C CA . ALA A 1 630 ? 122.019 101.733 131.603 1.00 23.60 615 ALA A CA 1
ATOM 8023 C C . ALA A 1 630 ? 122.492 100.724 130.569 1.00 23.60 615 ALA A C 1
ATOM 8024 O O . ALA A 1 630 ? 121.782 100.437 129.601 1.00 23.60 615 ALA A O 1
ATOM 8031 N N . GLY A 1 631 ? 123.687 100.173 130.759 1.00 25.47 616 GLY A N 1
ATOM 8032 C CA . GLY A 1 631 ? 124.209 99.205 129.815 1.00 25.47 616 GLY A CA 1
ATOM 8033 C C . GLY A 1 631 ? 123.404 97.922 129.732 1.00 25.47 616 GLY A C 1
ATOM 8034 O O . GLY A 1 631 ? 123.310 97.311 128.666 1.00 25.47 616 GLY A O 1
ATOM 8038 N N . MET A 1 632 ? 122.832 97.479 130.849 1.00 29.49 617 MET A N 1
ATOM 8039 C CA . MET A 1 632 ? 122.077 96.235 130.831 1.00 29.49 617 MET A CA 1
ATOM 8040 C C . MET A 1 632 ? 120.670 96.406 130.286 1.00 29.49 617 MET A C 1
ATOM 8041 O O . MET A 1 632 ? 120.005 95.403 130.016 1.00 29.49 617 MET A O 1
ATOM 8055 N N . LEU A 1 633 ? 120.211 97.641 130.099 1.00 29.03 618 LEU A N 1
ATOM 8056 C CA . LEU A 1 633 ? 118.887 97.907 129.568 1.00 29.03 618 LEU A CA 1
ATOM 8057 C C . LEU A 1 633 ? 118.907 98.431 128.142 1.00 29.03 618 LEU A C 1
ATOM 8058 O O . LEU A 1 633 ? 117.867 98.402 127.478 1.00 29.03 618 LEU A O 1
ATOM 8074 N N . THR A 1 634 ? 120.051 98.899 127.659 1.00 28.75 619 THR A N 1
ATOM 8075 C CA . THR A 1 634 ? 120.159 99.381 126.294 1.00 28.75 619 THR A CA 1
ATOM 8076 C C . THR A 1 634 ? 120.551 98.252 125.351 1.00 28.75 619 THR A C 1
ATOM 8077 O O . THR A 1 634 ? 121.432 97.441 125.642 1.00 28.75 619 THR A O 1
ATOM 8088 N N . ASN A 1 635 ? 119.880 98.215 124.208 1.00 34.52 620 ASN A N 1
ATOM 8089 C CA . ASN A 1 635 ? 120.075 97.205 123.182 1.00 34.52 620 ASN A CA 1
ATOM 8090 C C . ASN A 1 635 ? 121.246 97.568 122.279 1.00 34.52 620 ASN A C 1
ATOM 8091 O O . ASN A 1 635 ? 121.724 98.704 122.261 1.00 34.52 620 ASN A O 1
ATOM 8102 N N . THR A 1 636 ? 121.697 96.580 121.520 1.00 36.31 621 THR A N 1
ATOM 8103 C CA . THR A 1 636 ? 122.802 96.779 120.594 1.00 36.31 621 THR A CA 1
ATOM 8104 C C . THR A 1 636 ? 122.260 97.127 119.212 1.00 36.31 621 THR A C 1
ATOM 8105 O O . THR A 1 636 ? 121.519 96.326 118.632 1.00 36.31 621 THR A O 1
ATOM 8116 N N . PRO A 1 637 ? 122.596 98.299 118.648 1.00 37.48 622 PRO A N 1
ATOM 8117 C CA . PRO A 1 637 ? 122.068 98.662 117.332 1.00 37.48 622 PRO A CA 1
ATOM 8118 C C . PRO A 1 637 ? 122.865 98.053 116.183 1.00 37.48 622 PRO A C 1
ATOM 8119 O O . PRO A 1 637 ? 122.699 96.867 115.897 1.00 37.48 622 PRO A O 1
ATOM 8130 N N . GLU B 1 105 ? 135.008 88.903 159.888 1.00 86.99 90 GLU C N 1
ATOM 8131 C CA . GLU B 1 105 ? 136.034 89.602 159.123 1.00 86.99 90 GLU C CA 1
ATOM 8132 C C . GLU B 1 105 ? 137.415 89.358 159.719 1.00 86.99 90 GLU C C 1
ATOM 8133 O O . GLU B 1 105 ? 138.174 90.298 159.953 1.00 86.99 90 GLU C O 1
ATOM 8136 N N . ARG B 1 106 ? 137.737 88.086 159.967 1.00 93.33 91 ARG C N 1
ATOM 8137 C CA . ARG B 1 106 ? 139.061 87.752 160.481 1.00 93.33 91 ARG C CA 1
ATOM 8138 C C . ARG B 1 106 ? 140.140 88.067 159.453 1.00 93.33 91 ARG C C 1
ATOM 8139 O O . ARG B 1 106 ? 141.216 88.565 159.803 1.00 93.33 91 ARG C O 1
ATOM 8143 N N . MET B 1 107 ? 139.869 87.784 158.176 1.00 94.96 92 MET C N 1
ATOM 8144 C CA . MET B 1 107 ? 140.831 88.111 157.129 1.00 94.96 92 MET C CA 1
ATOM 8145 C C . MET B 1 107 ? 141.122 89.605 157.103 1.00 94.96 92 MET C C 1
ATOM 8146 O O . MET B 1 107 ? 142.261 90.021 156.859 1.00 94.96 92 MET C O 1
ATOM 8150 N N . CYS B 1 108 ? 140.105 90.430 157.354 1.00 95.52 93 CYS C N 1
ATOM 8151 C CA . CYS B 1 108 ? 140.326 91.871 157.396 1.00 95.52 93 CYS C CA 1
ATOM 8152 C C . CYS B 1 108 ? 141.173 92.256 158.602 1.00 95.52 93 CYS C C 1
ATOM 8153 O O . CYS B 1 108 ? 141.958 93.209 158.540 1.00 95.52 93 CYS C O 1
ATOM 8157 N N . GLY B 1 109 ? 141.026 91.526 159.709 1.00 97.17 94 GLY C N 1
ATOM 8158 C CA . GLY B 1 109 ? 141.875 91.774 160.862 1.00 97.17 94 GLY C CA 1
ATOM 8159 C C . GLY B 1 109 ? 143.307 91.335 160.632 1.00 97.17 94 GLY C C 1
ATOM 8160 O O . GLY B 1 109 ? 144.250 92.021 161.034 1.00 97.17 94 GLY C O 1
ATOM 8164 N N . ARG B 1 110 ? 143.491 90.182 159.984 1.00 98.17 95 ARG C N 1
ATOM 8165 C CA . ARG B 1 110 ? 144.840 89.710 159.693 1.00 98.17 95 ARG C CA 1
ATOM 8166 C C . ARG B 1 110 ? 145.561 90.659 158.744 1.00 98.17 95 ARG C C 1
ATOM 8167 O O . ARG B 1 110 ? 146.708 91.048 158.995 1.00 98.17 95 ARG C O 1
ATOM 8171 N N . MET B 1 111 ? 144.904 91.044 157.647 1.00 100.03 96 MET C N 1
ATOM 8172 C CA . MET B 1 111 ? 145.522 91.976 156.709 1.00 100.03 96 MET C CA 1
ATOM 8173 C C . MET B 1 111 ? 145.926 93.268 157.407 1.00 100.03 96 MET C C 1
ATOM 8174 O O . MET B 1 111 ? 146.947 93.876 157.062 1.00 100.03 96 MET C O 1
ATOM 8178 N N . SER B 1 112 ? 145.140 93.703 158.393 1.00 100.46 97 SER C N 1
ATOM 8179 C CA . SER B 1 112 ? 145.499 94.900 159.144 1.00 100.46 97 SER C CA 1
ATOM 8180 C C . SER B 1 112 ? 146.767 94.678 159.960 1.00 100.46 97 SER C C 1
ATOM 8181 O O . SER B 1 112 ? 147.669 95.523 159.964 1.00 100.46 97 SER C O 1
ATOM 8185 N N . ASP B 1 113 ? 146.855 93.542 160.656 1.00 102.31 98 ASP C N 1
ATOM 8186 C CA . ASP B 1 113 ? 148.035 93.268 161.470 1.00 102.31 98 ASP C CA 1
ATOM 8187 C C . ASP B 1 113 ? 149.288 93.171 160.610 1.00 102.31 98 ASP C C 1
ATOM 8188 O O . ASP B 1 113 ? 150.368 93.611 161.021 1.00 102.31 98 ASP C O 1
ATOM 8192 N N . PHE B 1 114 ? 149.167 92.593 159.414 1.00 103.40 99 PHE C N 1
ATOM 8193 C CA . PHE B 1 114 ? 150.319 92.491 158.524 1.00 103.40 99 PHE C CA 1
ATOM 8194 C C . PHE B 1 114 ? 150.861 93.871 158.173 1.00 103.40 99 PHE C C 1
ATOM 8195 O O . PHE B 1 114 ? 152.074 94.108 158.225 1.00 103.40 99 PHE C O 1
ATOM 8199 N N . CYS B 1 115 ? 149.973 94.800 157.812 1.00 105.36 100 CYS C N 1
ATOM 8200 C CA . CYS B 1 115 ? 150.421 96.122 157.390 1.00 105.36 100 CYS C CA 1
ATOM 8201 C C . CYS B 1 115 ? 151.061 96.884 158.545 1.00 105.36 100 CYS C C 1
ATOM 8202 O O . CYS B 1 115 ? 152.151 97.449 158.399 1.00 105.36 100 CYS C O 1
ATOM 8206 N N . ARG B 1 116 ? 150.397 96.911 159.703 1.00 105.49 101 ARG C N 1
ATOM 8207 C CA . ARG B 1 116 ? 150.937 97.651 160.839 1.00 105.49 101 ARG C CA 1
ATOM 8208 C C . ARG B 1 116 ? 152.212 97.003 161.360 1.00 105.49 101 ARG C C 1
ATOM 8209 O O . ARG B 1 116 ? 153.078 97.681 161.924 1.00 105.49 101 ARG C O 1
ATOM 8213 N N . GLU B 1 117 ? 152.343 95.687 161.183 1.00 107.50 102 GLU C N 1
ATOM 8214 C CA . GLU B 1 117 ? 153.545 94.999 161.642 1.00 107.50 102 GLU C CA 1
ATOM 8215 C C . GLU B 1 117 ? 154.766 95.420 160.834 1.00 107.50 102 GLU C C 1
ATOM 8216 O O . GLU B 1 117 ? 155.774 95.858 161.402 1.00 107.50 102 GLU C O 1
ATOM 8220 N N . HIS B 1 118 ? 154.700 95.294 159.511 1.00 109.36 103 HIS C N 1
ATOM 8221 C CA . HIS B 1 118 ? 155.820 95.594 158.624 1.00 109.36 103 HIS C CA 1
ATOM 8222 C C . HIS B 1 118 ? 155.436 96.681 157.629 1.00 109.36 103 HIS C C 1
ATOM 8223 O O . HIS B 1 118 ? 155.445 96.481 156.412 1.00 109.36 103 HIS C O 1
ATOM 8227 N N . LYS B 1 119 ? 155.090 97.861 158.146 1.00 110.92 104 LYS C N 1
ATOM 8228 C CA . LYS B 1 119 ? 154.770 98.981 157.267 1.00 110.92 104 LYS C CA 1
ATOM 8229 C C . LYS B 1 119 ? 156.027 99.543 156.615 1.00 110.92 104 LYS C C 1
ATOM 8230 O O . LYS B 1 119 ? 156.030 99.852 155.417 1.00 110.92 104 LYS C O 1
ATOM 8234 N N . THR B 1 120 ? 157.108 99.676 157.386 1.00 111.81 105 THR C N 1
ATOM 8235 C CA . THR B 1 120 ? 158.339 100.234 156.838 1.00 111.81 105 THR C CA 1
ATOM 8236 C C . THR B 1 120 ? 158.932 99.324 155.770 1.00 111.81 105 THR C C 1
ATOM 8237 O O . THR B 1 120 ? 159.452 99.802 154.755 1.00 111.81 105 THR C O 1
ATOM 8248 N N . THR B 1 121 ? 158.868 98.008 155.982 1.00 110.80 106 THR C N 1
ATOM 8249 C CA . THR B 1 121 ? 159.447 97.078 155.022 1.00 110.80 106 THR C CA 1
ATOM 8250 C C . THR B 1 121 ? 158.523 96.826 153.840 1.00 110.80 106 THR C C 1
ATOM 8251 O O . THR B 1 121 ? 158.960 96.254 152.836 1.00 110.80 106 THR C O 1
ATOM 8262 N N . LEU B 1 122 ? 157.258 97.237 153.941 1.00 110.45 107 LEU C N 1
ATOM 8263 C CA . LEU B 1 122 ? 156.332 97.081 152.826 1.00 110.45 107 LEU C CA 1
ATOM 8264 C C . LEU B 1 122 ? 156.454 98.244 151.852 1.00 110.45 107 LEU C C 1
ATOM 8265 O O . LEU B 1 122 ? 156.567 98.042 150.637 1.00 110.45 107 LEU C O 1
ATOM 8281 N N . ARG B 1 123 ? 156.439 99.473 152.369 1.00 108.86 108 ARG C N 1
ATOM 8282 C CA . ARG B 1 123 ? 156.490 100.647 151.506 1.00 108.86 108 ARG C CA 1
ATOM 8283 C C . ARG B 1 123 ? 157.879 100.870 150.926 1.00 108.86 108 ARG C C 1
ATOM 8284 O O . ARG B 1 123 ? 158.003 101.407 149.820 1.00 108.86 108 ARG C O 1
ATOM 8305 N N . TYR B 1 124 ? 158.928 100.470 151.646 1.00 110.66 109 TYR C N 1
ATOM 8306 C CA . TYR B 1 124 ? 160.276 100.594 151.104 1.00 110.66 109 TYR C CA 1
ATOM 8307 C C . TYR B 1 124 ? 160.496 99.619 149.955 1.00 110.66 109 TYR C C 1
ATOM 8308 O O . TYR B 1 124 ? 161.093 99.975 148.933 1.00 110.66 109 TYR C O 1
ATOM 8312 N N . ILE B 1 125 ? 160.022 98.380 150.106 1.00 109.06 110 ILE C N 1
ATOM 8313 C CA . ILE B 1 125 ? 160.150 97.398 149.033 1.00 109.06 110 ILE C CA 1
ATOM 8314 C C . ILE B 1 125 ? 159.454 97.891 147.770 1.00 109.06 110 ILE C C 1
ATOM 8315 O O . ILE B 1 125 ? 159.915 97.637 146.651 1.00 109.06 110 ILE C O 1
ATOM 8331 N N . ILE B 1 126 ? 158.332 98.597 147.925 1.00 106.50 111 ILE C N 1
ATOM 8332 C CA . ILE B 1 126 ? 157.578 99.053 146.759 1.00 106.50 111 ILE C CA 1
ATOM 8333 C C . ILE B 1 126 ? 158.384 100.085 145.981 1.00 106.50 111 ILE C C 1
ATOM 8334 O O . ILE B 1 126 ? 158.538 99.984 144.758 1.00 106.50 111 ILE C O 1
ATOM 8350 N N . TRP B 1 127 ? 158.908 101.096 146.677 1.00 105.55 112 TRP C N 1
ATOM 8351 C CA . TRP B 1 127 ? 159.747 102.086 146.011 1.00 105.55 112 TRP C CA 1
ATOM 8352 C C . TRP B 1 127 ? 160.930 101.423 145.321 1.00 105.55 112 TRP C C 1
ATOM 8353 O O . TRP B 1 127 ? 161.255 101.753 144.174 1.00 105.55 112 TRP C O 1
ATOM 8374 N N . GLY B 1 128 ? 161.584 100.482 146.002 1.00 104.53 113 GLY C N 1
ATOM 8375 C CA . GLY B 1 128 ? 162.713 99.798 145.395 1.00 104.53 113 GLY C CA 1
ATOM 8376 C C . GLY B 1 128 ? 162.348 99.114 144.092 1.00 104.53 113 GLY C C 1
ATOM 8377 O O . GLY B 1 128 ? 163.144 99.081 143.152 1.00 104.53 113 GLY C O 1
ATOM 8381 N N . ILE B 1 129 ? 161.137 98.559 144.019 1.00 103.71 114 ILE C N 1
ATOM 8382 C CA . ILE B 1 129 ? 160.681 97.943 142.776 1.00 103.71 114 ILE C CA 1
ATOM 8383 C C . ILE B 1 129 ? 160.489 99.005 141.703 1.00 103.71 114 ILE C C 1
ATOM 8384 O O . ILE B 1 129 ? 160.897 98.826 140.549 1.00 103.71 114 ILE C O 1
ATOM 8400 N N . LEU B 1 130 ? 159.867 100.129 142.066 1.00 99.67 115 LEU C N 1
ATOM 8401 C CA . LEU B 1 130 ? 159.698 101.222 141.114 1.00 99.67 115 LEU C CA 1
ATOM 8402 C C . LEU B 1 130 ? 161.043 101.713 140.594 1.00 99.67 115 LEU C C 1
ATOM 8403 O O . LEU B 1 130 ? 161.209 101.931 139.389 1.00 99.67 115 LEU C O 1
ATOM 8419 N N . ILE B 1 131 ? 162.014 101.899 141.490 1.00 94.01 116 ILE C N 1
ATOM 8420 C CA . ILE B 1 131 ? 163.334 102.352 141.064 1.00 94.01 116 ILE C CA 1
ATOM 8421 C C . ILE B 1 131 ? 163.952 101.349 140.102 1.00 94.01 116 ILE C C 1
ATOM 8422 O O . ILE B 1 131 ? 164.523 101.724 139.071 1.00 94.01 116 ILE C O 1
ATOM 8438 N N . ALA B 1 132 ? 163.849 100.058 140.421 1.00 92.74 117 ALA C N 1
ATOM 8439 C CA . ALA B 1 132 ? 164.410 99.038 139.543 1.00 92.74 117 ALA C CA 1
ATOM 8440 C C . ALA B 1 132 ? 163.739 99.069 138.177 1.00 92.74 117 ALA C C 1
ATOM 8441 O O . ALA B 1 132 ? 164.385 98.822 137.152 1.00 92.74 117 ALA C O 1
ATOM 8448 N N . GLY B 1 133 ? 162.440 99.367 138.144 1.00 88.03 118 GLY C N 1
ATOM 8449 C CA . GLY B 1 133 ? 161.761 99.510 136.868 1.00 88.03 118 GLY C CA 1
ATOM 8450 C C . GLY B 1 133 ? 162.333 100.637 136.032 1.00 88.03 118 GLY C C 1
ATOM 8451 O O . GLY B 1 133 ? 162.671 100.447 134.862 1.00 88.03 118 GLY C O 1
ATOM 8455 N N . TYR B 1 134 ? 162.447 101.828 136.623 1.00 77.90 119 TYR C N 1
ATOM 8456 C CA . TYR B 1 134 ? 163.059 102.950 135.921 1.00 77.90 119 TYR C CA 1
ATOM 8457 C C . TYR B 1 134 ? 164.438 102.578 135.391 1.00 77.90 119 TYR C C 1
ATOM 8458 O O . TYR B 1 134 ? 164.721 102.739 134.199 1.00 77.90 119 TYR C O 1
ATOM 8476 N N . LEU B 1 135 ? 165.312 102.073 136.265 1.00 78.91 120 LEU C N 1
ATOM 8477 C CA . LEU B 1 135 ? 166.660 101.712 135.837 1.00 78.91 120 LEU C CA 1
ATOM 8478 C C . LEU B 1 135 ? 166.632 100.688 134.711 1.00 78.91 120 LEU C C 1
ATOM 8479 O O . LEU B 1 135 ? 167.485 100.719 133.817 1.00 78.91 120 LEU C O 1
ATOM 8495 N N . ALA B 1 136 ? 165.665 99.769 134.737 1.00 76.65 121 ALA C N 1
ATOM 8496 C CA . ALA B 1 136 ? 165.574 98.776 133.674 1.00 76.65 121 ALA C CA 1
ATOM 8497 C C . ALA B 1 136 ? 165.241 99.433 132.341 1.00 76.65 121 ALA C C 1
ATOM 8498 O O . ALA B 1 136 ? 165.811 99.078 131.303 1.00 76.65 121 ALA C O 1
ATOM 8505 N N . LEU B 1 137 ? 164.316 100.392 132.351 1.00 72.04 122 LEU C N 1
ATOM 8506 C CA . LEU B 1 137 ? 163.992 101.116 131.128 1.00 72.04 122 LEU C CA 1
ATOM 8507 C C . LEU B 1 137 ? 165.204 101.871 130.601 1.00 72.04 122 LEU C C 1
ATOM 8508 O O . LEU B 1 137 ? 165.470 101.871 129.394 1.00 72.04 122 LEU C O 1
ATOM 8524 N N . VAL B 1 138 ? 165.959 102.510 131.494 1.00 69.48 123 VAL C N 1
ATOM 8525 C CA . VAL B 1 138 ? 167.123 103.283 131.071 1.00 69.48 123 VAL C CA 1
ATOM 8526 C C . VAL B 1 138 ? 168.170 102.369 130.451 1.00 69.48 123 VAL C C 1
ATOM 8527 O O . VAL B 1 138 ? 168.649 102.608 129.336 1.00 69.48 123 VAL C O 1
ATOM 8540 N N . ILE B 1 139 ? 168.550 101.311 131.168 1.00 72.70 124 ILE C N 1
ATOM 8541 C CA . ILE B 1 139 ? 169.592 100.421 130.667 1.00 72.70 124 ILE C CA 1
ATOM 8542 C C . ILE B 1 139 ? 169.162 99.788 129.350 1.00 72.70 124 ILE C C 1
ATOM 8543 O O . ILE B 1 139 ? 169.956 99.681 128.407 1.00 72.70 124 ILE C O 1
ATOM 8559 N N . ALA B 1 140 ? 167.901 99.364 129.259 1.00 70.04 125 ALA C N 1
ATOM 8560 C CA . ALA B 1 140 ? 167.399 98.811 128.008 1.00 70.04 125 ALA C CA 1
ATOM 8561 C C . ALA B 1 140 ? 167.491 99.827 126.878 1.00 70.04 125 ALA C C 1
ATOM 8562 O O . ALA B 1 140 ? 167.891 99.487 125.759 1.00 70.04 125 ALA C O 1
ATOM 8569 N N . ALA B 1 141 ? 167.117 101.077 127.148 1.00 64.46 126 ALA C N 1
ATOM 8570 C CA . ALA B 1 141 ? 167.202 102.114 126.124 1.00 64.46 126 ALA C CA 1
ATOM 8571 C C . ALA B 1 141 ? 168.622 102.253 125.596 1.00 64.46 126 ALA C C 1
ATOM 8572 O O . ALA B 1 141 ? 168.848 102.261 124.381 1.00 64.46 126 ALA C O 1
ATOM 8579 N N . CYS B 1 142 ? 169.599 102.372 126.498 1.00 69.30 127 CYS C N 1
ATOM 8580 C CA . CYS B 1 142 ? 170.979 102.541 126.059 1.00 69.30 127 CYS C CA 1
ATOM 8581 C C . CYS B 1 142 ? 171.450 101.335 125.257 1.00 69.30 127 CYS C C 1
ATOM 8582 O O . CYS B 1 142 ? 172.214 101.478 124.296 1.00 69.30 127 CYS C O 1
ATOM 8590 N N . VAL B 1 143 ? 171.002 100.138 125.636 1.00 69.27 128 VAL C N 1
ATOM 8591 C CA . VAL B 1 143 ? 171.383 98.933 124.905 1.00 69.27 128 VAL C CA 1
ATOM 8592 C C . VAL B 1 143 ? 170.873 98.999 123.470 1.00 69.27 128 VAL C C 1
ATOM 8593 O O . VAL B 1 143 ? 171.625 98.779 122.514 1.00 69.27 128 VAL C O 1
ATOM 8606 N N . MET B 1 144 ? 169.586 99.308 123.298 1.00 66.59 129 MET C N 1
ATOM 8607 C CA . MET B 1 144 ? 169.024 99.407 121.955 1.00 66.59 129 MET C CA 1
ATOM 8608 C C . MET B 1 144 ? 169.738 100.472 121.130 1.00 66.59 129 MET C C 1
ATOM 8609 O O . MET B 1 144 ? 169.952 100.293 119.926 1.00 66.59 129 MET C O 1
ATOM 8623 N N . ASN B 1 145 ? 170.106 101.589 121.756 1.00 63.59 130 ASN C N 1
ATOM 8624 C CA . ASN B 1 145 ? 170.814 102.663 121.070 1.00 63.59 130 ASN C CA 1
ATOM 8625 C C . ASN B 1 145 ? 171.246 103.725 122.072 1.00 63.59 130 ASN C C 1
ATOM 8626 O O . ASN B 1 145 ? 170.404 104.380 122.693 1.00 63.59 130 ASN C O 1
ATOM 8637 N N . PHE B 1 146 ? 172.557 103.914 122.218 1.00 65.84 131 PHE C N 1
ATOM 8638 C CA . PHE B 1 146 ? 173.117 104.765 123.260 1.00 65.84 131 PHE C CA 1
ATOM 8639 C C . PHE B 1 146 ? 173.031 106.248 122.913 1.00 65.84 131 PHE C C 1
ATOM 8640 O O . PHE B 1 146 ? 172.626 107.060 123.750 1.00 65.84 131 PHE C O 1
ATOM 8657 N N . HIS B 1 147 ? 173.412 106.618 121.689 1.00 64.71 132 HIS C N 1
ATOM 8658 C CA . HIS B 1 147 ? 173.422 108.029 121.318 1.00 64.71 132 HIS C CA 1
ATOM 8659 C C . HIS B 1 147 ? 172.033 108.641 121.423 1.00 64.71 132 HIS C C 1
ATOM 8660 O O . HIS B 1 147 ? 171.890 109.805 121.815 1.00 64.71 132 HIS C O 1
ATOM 8674 N N . ARG B 1 148 ? 171.001 107.875 121.072 1.00 57.83 133 ARG C N 1
ATOM 8675 C CA . ARG B 1 148 ? 169.635 108.367 121.177 1.00 57.83 133 ARG C CA 1
ATOM 8676 C C . ARG B 1 148 ? 169.193 108.496 122.628 1.00 57.83 133 ARG C C 1
ATOM 8677 O O . ARG B 1 148 ? 168.385 109.372 122.950 1.00 57.83 133 ARG C O 1
ATOM 8698 N N . ALA B 1 149 ? 169.713 107.647 123.511 1.00 61.73 134 ALA C N 1
ATOM 8699 C CA . ALA B 1 149 ? 169.312 107.613 124.908 1.00 61.73 134 ALA C CA 1
ATOM 8700 C C . ALA B 1 149 ? 170.234 108.414 125.816 1.00 61.73 134 ALA C C 1
ATOM 8701 O O . ALA B 1 149 ? 170.078 108.361 127.039 1.00 61.73 134 ALA C O 1
ATOM 8708 N N . LEU B 1 150 ? 171.183 109.154 125.253 1.00 63.40 135 LEU C N 1
ATOM 8709 C CA . LEU B 1 150 ? 172.168 109.845 126.080 1.00 63.40 135 LEU C CA 1
ATOM 8710 C C . LEU B 1 150 ? 171.534 110.818 127.061 1.00 63.40 135 LEU C C 1
ATOM 8711 O O . LEU B 1 150 ? 171.896 110.785 128.250 1.00 63.40 135 LEU C O 1
ATOM 8727 N N . PRO B 1 151 ? 170.611 111.696 126.659 1.00 57.10 136 PRO C N 1
ATOM 8728 C CA . PRO B 1 151 ? 170.053 112.646 127.633 1.00 57.10 136 PRO C CA 1
ATOM 8729 C C . PRO B 1 151 ? 169.308 111.990 128.778 1.00 57.10 136 PRO C C 1
ATOM 8730 O O . PRO B 1 151 ? 169.176 112.599 129.845 1.00 57.10 136 PRO C O 1
ATOM 8741 N N . LEU B 1 152 ? 168.809 110.767 128.596 1.00 57.98 137 LEU C N 1
ATOM 8742 C CA . LEU B 1 152 ? 168.155 110.075 129.700 1.00 57.98 137 LEU C CA 1
ATOM 8743 C C . LEU B 1 152 ? 169.177 109.401 130.605 1.00 57.98 137 LEU C C 1
ATOM 8744 O O . LEU B 1 152 ? 168.912 109.173 131.791 1.00 57.98 137 LEU C O 1
ATOM 8760 N N . PHE B 1 153 ? 170.346 109.068 130.062 1.00 64.91 138 PHE C N 1
ATOM 8761 C CA . PHE B 1 153 ? 171.418 108.525 130.886 1.00 64.91 138 PHE C CA 1
ATOM 8762 C C . PHE B 1 153 ? 172.077 109.616 131.720 1.00 64.91 138 PHE C C 1
ATOM 8763 O O . PHE B 1 153 ? 172.401 109.402 132.893 1.00 64.91 138 PHE C O 1
ATOM 8780 N N . VAL B 1 154 ? 172.275 110.797 131.135 1.00 63.01 139 VAL C N 1
ATOM 8781 C CA . VAL B 1 154 ? 172.887 111.904 131.865 1.00 63.01 139 VAL C CA 1
ATOM 8782 C C . VAL B 1 154 ? 172.006 112.320 133.038 1.00 63.01 139 VAL C C 1
ATOM 8783 O O . VAL B 1 154 ? 172.474 112.443 134.175 1.00 63.01 139 VAL C O 1
ATOM 8796 N N . ILE B 1 155 ? 170.719 112.551 132.775 1.00 60.21 140 ILE C N 1
ATOM 8797 C CA . ILE B 1 155 ? 169.793 112.938 133.836 1.00 60.21 140 ILE C CA 1
ATOM 8798 C C . ILE B 1 155 ? 169.830 111.931 134.977 1.00 60.21 140 ILE C C 1
ATOM 8799 O O . ILE B 1 155 ? 169.874 112.305 136.154 1.00 60.21 140 ILE C O 1
ATOM 8815 N N . THR B 1 156 ? 169.796 110.640 134.652 1.00 64.46 141 THR C N 1
ATOM 8816 C CA . THR B 1 156 ? 169.786 109.622 135.695 1.00 64.46 141 THR C CA 1
ATOM 8817 C C . THR B 1 156 ? 171.057 109.677 136.533 1.00 64.46 141 THR C C 1
ATOM 8818 O O . THR B 1 156 ? 171.012 109.484 137.753 1.00 64.46 141 THR C O 1
ATOM 8829 N N . VAL B 1 157 ? 172.198 109.946 135.899 1.00 64.07 142 VAL C N 1
ATOM 8830 C CA . VAL B 1 157 ? 173.466 109.972 136.626 1.00 64.07 142 VAL C CA 1
ATOM 8831 C C . VAL B 1 157 ? 173.502 111.144 137.601 1.00 64.07 142 VAL C C 1
ATOM 8832 O O . VAL B 1 157 ? 173.824 110.979 138.783 1.00 64.07 142 VAL C O 1
ATOM 8845 N N . VAL B 1 158 ? 173.183 112.347 137.121 1.00 62.20 143 VAL C N 1
ATOM 8846 C CA . VAL B 1 158 ? 173.276 113.526 137.977 1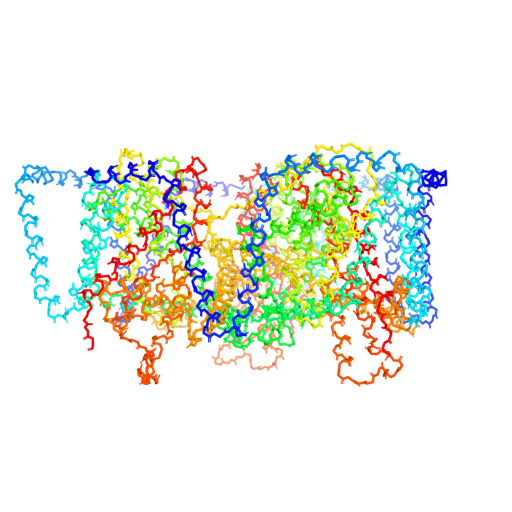.00 62.20 143 VAL C CA 1
ATOM 8847 C C . VAL B 1 158 ? 172.325 113.406 139.160 1.00 62.20 143 VAL C C 1
ATOM 8848 O O . VAL B 1 158 ? 172.635 113.855 140.269 1.00 62.20 143 VAL C O 1
ATOM 8861 N N . ALA B 1 159 ? 171.155 112.803 138.949 1.00 62.40 144 ALA C N 1
ATOM 8862 C CA . ALA B 1 159 ? 170.225 112.593 140.053 1.00 62.40 144 ALA C CA 1
ATOM 8863 C C . ALA B 1 159 ? 170.796 111.629 141.082 1.00 62.40 144 ALA C C 1
ATOM 8864 O O . ALA B 1 159 ? 170.697 111.868 142.290 1.00 62.40 144 ALA C O 1
ATOM 8871 N N . ILE B 1 160 ? 171.388 110.526 140.625 1.00 64.90 145 ILE C N 1
ATOM 8872 C CA . ILE B 1 160 ? 171.976 109.562 141.547 1.00 64.90 145 ILE C CA 1
ATOM 8873 C C . ILE B 1 160 ? 173.088 110.212 142.358 1.00 64.90 145 ILE C C 1
ATOM 8874 O O . ILE B 1 160 ? 173.185 110.018 143.575 1.00 64.90 145 ILE C O 1
ATOM 8890 N N . PHE B 1 161 ? 173.938 110.999 141.699 1.00 61.16 146 PHE C N 1
ATOM 8891 C CA . PHE B 1 161 ? 175.050 111.641 142.390 1.00 61.16 146 PHE C CA 1
ATOM 8892 C C . PHE B 1 161 ? 174.561 112.505 143.545 1.00 61.16 146 PHE C C 1
ATOM 8893 O O . PHE B 1 161 ? 175.087 112.425 144.660 1.00 61.16 146 PHE C O 1
ATOM 8910 N N . PHE B 1 162 ? 173.561 113.348 143.291 1.00 54.96 147 PHE C N 1
ATOM 8911 C CA . PHE B 1 162 ? 173.070 114.245 144.329 1.00 54.96 147 PHE C CA 1
ATOM 8912 C C . PHE B 1 162 ? 172.374 113.484 145.448 1.00 54.96 147 PHE C C 1
ATOM 8913 O O . PHE B 1 162 ? 172.514 113.837 146.624 1.00 54.96 147 PHE C O 1
ATOM 8930 N N . VAL B 1 163 ? 171.606 112.450 145.105 1.00 62.80 148 VAL C N 1
ATOM 8931 C CA . VAL B 1 163 ? 170.950 111.640 146.128 1.00 62.80 148 VAL C CA 1
ATOM 8932 C C . VAL B 1 163 ? 171.989 111.008 147.043 1.00 62.80 148 VAL C C 1
ATOM 8933 O O . VAL B 1 163 ? 171.844 111.002 148.271 1.00 62.80 148 VAL C O 1
ATOM 8946 N N . VAL B 1 164 ? 173.055 110.465 146.455 1.00 66.25 149 VAL C N 1
ATOM 8947 C CA . VAL B 1 164 ? 174.141 109.905 147.252 1.00 66.25 149 VAL C CA 1
ATOM 8948 C C . VAL B 1 164 ? 174.851 111.012 148.019 1.00 66.25 149 VAL C C 1
ATOM 8949 O O . VAL B 1 164 ? 175.048 110.925 149.237 1.00 66.25 149 VAL C O 1
ATOM 8962 N N . TRP B 1 165 ? 175.253 112.066 147.309 1.00 62.89 150 TRP C N 1
ATOM 8963 C CA . TRP B 1 165 ? 175.867 113.224 147.946 1.00 62.89 150 TRP C CA 1
ATOM 8964 C C . TRP B 1 165 ? 175.065 113.684 149.158 1.00 62.89 150 TRP C C 1
ATOM 8965 O O . TRP B 1 165 ? 175.570 113.691 150.284 1.00 62.89 150 TRP C O 1
ATOM 8986 N N . ASP B 1 166 ? 173.804 114.060 148.945 1.00 60.36 151 ASP C N 1
ATOM 8987 C CA . ASP B 1 166 ? 172.988 114.584 150.033 1.00 60.36 151 ASP C CA 1
ATOM 8988 C C . ASP B 1 166 ? 172.854 113.585 151.174 1.00 60.36 151 ASP C C 1
ATOM 8989 O O . ASP B 1 166 ? 172.727 113.979 152.338 1.00 60.36 151 ASP C O 1
ATOM 8998 N N . HIS B 1 167 ? 172.866 112.288 150.866 1.00 70.65 152 HIS C N 1
ATOM 8999 C CA . HIS B 1 167 ? 172.768 111.290 151.925 1.00 70.65 152 HIS C CA 1
ATOM 9000 C C . HIS B 1 167 ? 174.044 111.244 152.751 1.00 70.65 152 HIS C C 1
ATOM 9001 O O . HIS B 1 167 ? 173.995 111.168 153.984 1.00 70.65 152 HIS C O 1
ATOM 9015 N N . LEU B 1 168 ? 175.199 111.293 152.088 1.00 72.47 153 LEU C N 1
ATOM 9016 C CA . LEU B 1 168 ? 176.468 111.266 152.806 1.00 72.47 153 LEU C CA 1
ATOM 9017 C C . LEU B 1 168 ? 176.633 112.493 153.694 1.00 72.47 153 LEU C C 1
ATOM 9018 O O . LEU B 1 168 ? 177.023 112.373 154.861 1.00 72.47 153 LEU C O 1
ATOM 9034 N N . MET B 1 169 ? 176.346 113.684 153.163 1.00 77.40 154 MET C N 1
ATOM 9035 C CA . MET B 1 169 ? 176.533 114.898 153.951 1.00 77.40 154 MET C CA 1
ATOM 9036 C C . MET B 1 169 ? 175.639 114.903 155.182 1.00 77.40 154 MET C C 1
ATOM 9037 O O . MET B 1 169 ? 175.996 115.482 156.213 1.00 77.40 154 MET C O 1
ATOM 9051 N N . ALA B 1 170 ? 174.467 114.275 155.094 1.00 80.15 155 ALA C N 1
ATOM 9052 C CA . ALA B 1 170 ? 173.555 114.265 156.233 1.00 80.15 155 ALA C CA 1
ATOM 9053 C C . ALA B 1 170 ? 174.046 113.325 157.326 1.00 80.15 155 ALA C C 1
ATOM 9054 O O . ALA B 1 170 ? 173.951 113.643 158.517 1.00 80.15 155 ALA C O 1
ATOM 9061 N N . LYS B 1 171 ? 174.575 112.162 156.942 1.00 87.12 156 LYS C N 1
ATOM 9062 C CA . LYS B 1 171 ? 175.033 111.192 157.930 1.00 87.12 156 LYS C CA 1
ATOM 9063 C C . LYS B 1 171 ? 176.406 111.553 158.479 1.00 87.12 156 LYS C C 1
ATOM 9064 O O . LYS B 1 171 ? 176.592 111.618 159.699 1.00 87.12 156 LYS C O 1
ATOM 9068 N N . TYR B 1 172 ? 177.378 111.788 157.599 1.00 88.52 157 TYR C N 1
ATOM 9069 C CA . TYR B 1 172 ? 178.750 112.069 157.997 1.00 88.52 157 TYR C CA 1
ATOM 9070 C C . TYR B 1 172 ? 179.029 113.563 158.121 1.00 88.52 157 TYR C C 1
ATOM 9071 O O . TYR B 1 172 ? 180.105 114.026 157.730 1.00 88.52 157 TYR C O 1
ATOM 9089 N N . GLU B 1 173 ? 178.084 114.331 158.668 1.00 92.28 158 GLU C N 1
ATOM 9090 C CA . GLU B 1 173 ? 178.322 115.760 158.848 1.00 92.28 158 GLU C CA 1
ATOM 9091 C C . GLU B 1 173 ? 179.293 116.010 159.993 1.00 92.28 158 GLU C C 1
ATOM 9092 O O . GLU B 1 173 ? 180.188 116.857 159.886 1.00 92.28 158 GLU C O 1
ATOM 9104 N N . SER B 1 174 ? 179.133 115.281 161.099 1.00 98.43 159 SER C N 1
ATOM 9105 C CA . SER B 1 174 ? 179.996 115.488 162.256 1.00 98.43 159 SER C CA 1
ATOM 9106 C C . SER B 1 174 ? 181.437 115.102 161.946 1.00 98.43 159 SER C C 1
ATOM 9107 O O . SER B 1 174 ? 182.375 115.801 162.344 1.00 98.43 159 SER C O 1
ATOM 9115 N N . GLN B 1 175 ? 181.633 113.987 161.240 1.00 97.45 160 GLN C N 1
ATOM 9116 C CA . GLN B 1 175 ? 182.986 113.540 160.929 1.00 97.45 160 GLN C CA 1
ATOM 9117 C C . GLN B 1 175 ? 183.680 114.497 159.967 1.00 97.45 160 GLN C C 1
ATOM 9118 O O . GLN B 1 175 ? 184.849 114.847 160.168 1.00 97.45 160 GLN C O 1
ATOM 9132 N N . ILE B 1 176 ? 182.980 114.928 158.916 1.00 97.53 161 ILE C N 1
ATOM 9133 C CA . ILE B 1 176 ? 183.587 115.824 157.935 1.00 97.53 161 ILE C CA 1
ATOM 9134 C C . ILE B 1 176 ? 184.001 117.133 158.594 1.00 97.53 161 ILE C C 1
ATOM 9135 O O . ILE B 1 176 ? 185.099 117.648 158.351 1.00 97.53 161 ILE C O 1
ATOM 9151 N N . ALA B 1 177 ? 183.128 117.694 159.432 1.00 102.97 162 ALA C N 1
ATOM 9152 C CA . ALA B 1 177 ? 183.436 118.958 160.093 1.00 102.97 162 ALA C CA 1
ATOM 9153 C C . ALA B 1 177 ? 184.746 118.871 160.865 1.00 102.97 162 ALA C C 1
ATOM 9154 O O . ALA B 1 177 ? 185.626 119.727 160.719 1.00 102.97 162 ALA C O 1
ATOM 9161 N N . ARG B 1 178 ? 184.892 117.839 161.698 1.00 106.38 163 ARG C N 1
ATOM 9162 C CA . ARG B 1 178 ? 186.097 117.719 162.511 1.00 106.38 163 ARG C CA 1
ATOM 9163 C C . ARG B 1 178 ? 187.320 117.459 161.641 1.00 106.38 163 ARG C C 1
ATOM 9164 O O . ARG B 1 178 ? 188.435 117.861 161.989 1.00 106.38 163 ARG C O 1
ATOM 9168 N N . PHE B 1 179 ? 187.131 116.785 160.506 1.00 104.63 164 PHE C N 1
ATOM 9169 C CA . PHE B 1 179 ? 188.247 116.548 159.598 1.00 104.63 164 PHE C CA 1
ATOM 9170 C C . PHE B 1 179 ? 188.723 117.849 158.965 1.00 104.63 164 PHE C C 1
ATOM 9171 O O . PHE B 1 179 ? 189.883 117.960 158.552 1.00 104.63 164 PHE C O 1
ATOM 9188 N N . LEU B 1 180 ? 187.839 118.843 158.880 1.00 105.67 165 LEU C N 1
ATOM 9189 C CA . LEU B 1 180 ? 188.219 120.134 158.321 1.00 105.67 165 LEU C CA 1
ATOM 9190 C C . LEU B 1 180 ? 188.742 121.088 159.387 1.00 105.67 165 LEU C C 1
ATOM 9191 O O . LEU B 1 180 ? 189.324 122.125 159.051 1.00 105.67 165 LEU C O 1
ATOM 9207 N N . SER B 1 181 ? 188.547 120.762 160.664 1.00 107.86 166 SER C N 1
ATOM 9208 C CA . SER B 1 181 ? 188.904 121.699 161.728 1.00 107.86 166 SER C CA 1
ATOM 9209 C C . SER B 1 181 ? 190.405 121.932 161.823 1.00 107.86 166 SER C C 1
ATOM 9210 O O . SER B 1 181 ? 190.817 123.094 161.984 1.00 107.86 166 SER C O 1
ATOM 9218 N N . PRO B 1 182 ? 191.267 120.913 161.746 1.00 109.45 167 PRO C N 1
ATOM 9219 C CA . PRO B 1 182 ? 192.712 121.192 161.785 1.00 109.45 167 PRO C CA 1
ATOM 9220 C C . PRO B 1 182 ? 193.152 122.184 160.726 1.00 109.45 167 PRO C C 1
ATOM 9221 O O . PRO B 1 182 ? 194.027 123.019 160.986 1.00 109.45 167 PRO C O 1
ATOM 9232 N N . GLY B 1 183 ? 192.562 122.117 159.533 1.00 109.68 168 GLY C N 1
ATOM 9233 C CA . GLY B 1 183 ? 192.916 123.068 158.493 1.00 109.68 168 GLY C CA 1
ATOM 9234 C C . GLY B 1 183 ? 192.431 124.472 158.797 1.00 109.68 168 GLY C C 1
ATOM 9235 O O . GLY B 1 183 ? 193.152 125.448 158.573 1.00 109.68 168 GLY C O 1
ATOM 9239 N N . GLN B 1 184 ? 191.206 124.598 159.312 1.00 106.97 169 GLN C N 1
ATOM 9240 C CA . GLN B 1 184 ? 190.678 125.923 159.621 1.00 106.97 169 GLN C CA 1
ATOM 9241 C C . GLN B 1 184 ? 191.444 126.565 160.769 1.00 106.97 169 GLN C C 1
ATOM 9242 O O . GLN B 1 184 ? 191.608 127.790 160.807 1.00 106.97 169 GLN C O 1
ATOM 9256 N N . ARG B 1 185 ? 191.914 125.757 161.722 1.00 108.90 170 ARG C N 1
ATOM 9257 C CA . ARG B 1 185 ? 192.696 126.303 162.825 1.00 108.90 170 ARG C CA 1
ATOM 9258 C C . ARG B 1 185 ? 194.049 126.807 162.340 1.00 108.90 170 ARG C C 1
ATOM 9259 O O . ARG B 1 185 ? 194.501 127.885 162.743 1.00 108.90 170 ARG C O 1
ATOM 9263 N N . LEU B 1 186 ? 194.710 126.039 161.471 1.00 104.84 171 LEU C N 1
ATOM 9264 C CA . LEU B 1 186 ? 195.993 126.470 160.925 1.00 104.84 171 LEU C CA 1
ATOM 9265 C C . LEU B 1 186 ? 195.859 127.787 160.171 1.00 104.84 171 LEU C C 1
ATOM 9266 O O . LEU B 1 186 ? 196.721 128.666 160.284 1.00 104.84 171 LEU C O 1
ATOM 9282 N N . LEU B 1 187 ? 194.783 127.944 159.398 1.00 102.77 172 LEU C N 1
ATOM 9283 C CA . LEU B 1 187 ? 194.621 129.157 158.604 1.00 102.77 172 LEU C CA 1
ATOM 9284 C C . LEU B 1 187 ? 194.394 130.371 159.495 1.00 102.77 172 LEU C C 1
ATOM 9285 O O . LEU B 1 187 ? 194.924 131.455 159.225 1.00 102.77 172 LEU C O 1
ATOM 9301 N N . ASP B 1 188 ? 193.613 130.211 160.564 1.00 102.50 173 ASP C N 1
ATOM 9302 C CA . ASP B 1 188 ? 193.366 131.332 161.465 1.00 102.50 173 ASP C CA 1
ATOM 9303 C C . ASP B 1 188 ? 194.617 131.681 162.261 1.00 102.50 173 ASP C C 1
ATOM 9304 O O . ASP B 1 188 ? 194.706 132.765 162.850 1.00 102.50 173 ASP C O 1
ATOM 9308 N N . SER B 1 189 ? 195.593 130.771 162.297 1.00 100.90 174 SER C N 1
ATOM 9309 C CA . SER B 1 189 ? 196.852 131.070 162.972 1.00 100.90 174 SER C CA 1
ATOM 9310 C C . SER B 1 189 ? 197.765 131.897 162.077 1.00 100.90 174 SER C C 1
ATOM 9311 O O . SER B 1 189 ? 198.420 132.838 162.541 1.00 100.90 174 SER C O 1
ATOM 9319 N N . HIS B 1 190 ? 197.822 131.557 160.792 1.00 92.64 175 HIS C N 1
ATOM 9320 C CA . HIS B 1 190 ? 198.644 132.264 159.822 1.00 92.64 175 HIS C CA 1
ATOM 9321 C C . HIS B 1 190 ? 197.878 133.347 159.075 1.00 92.64 175 HIS C C 1
ATOM 9322 O O . HIS B 1 190 ? 198.461 134.016 158.216 1.00 92.64 175 HIS C O 1
ATOM 9336 N N . TRP B 1 191 ? 196.593 133.536 159.375 1.00 78.91 176 TRP C N 1
ATOM 9337 C CA . TRP B 1 191 ? 195.784 134.488 158.626 1.00 78.91 176 TRP C CA 1
ATOM 9338 C C . TRP B 1 191 ? 196.188 135.934 158.886 1.00 78.91 176 TRP C C 1
ATOM 9339 O O . TRP B 1 191 ? 195.844 136.811 158.086 1.00 78.91 176 TRP C O 1
ATOM 9360 N N . PHE B 1 192 ? 196.920 136.207 159.968 1.00 86.37 177 PHE C N 1
ATOM 9361 C CA . PHE B 1 192 ? 197.253 137.592 160.290 1.00 86.37 177 PHE C CA 1
ATOM 9362 C C . PHE B 1 192 ? 198.233 138.173 159.278 1.00 86.37 177 PHE C C 1
ATOM 9363 O O . PHE B 1 192 ? 198.207 139.378 159.000 1.00 86.37 177 PHE C O 1
ATOM 9373 N N . TRP B 1 193 ? 199.103 137.335 158.718 1.00 86.59 178 TRP C N 1
ATOM 9374 C CA . TRP B 1 193 ? 200.039 137.758 157.684 1.00 86.59 178 TRP C CA 1
ATOM 9375 C C . TRP B 1 193 ? 199.639 137.288 156.297 1.00 86.59 178 TRP C C 1
ATOM 9376 O O . TRP B 1 193 ? 200.046 137.900 155.305 1.00 86.59 178 TRP C O 1
ATOM 9397 N N . LEU B 1 194 ? 198.851 136.217 156.208 1.00 79.62 179 LEU C N 1
ATOM 9398 C CA . LEU B 1 194 ? 198.462 135.663 154.921 1.00 79.62 179 LEU C CA 1
ATOM 9399 C C . LEU B 1 194 ? 197.340 136.449 154.259 1.00 79.62 179 LEU C C 1
ATOM 9400 O O . LEU B 1 194 ? 197.105 136.276 153.059 1.00 79.62 179 LEU C O 1
ATOM 9416 N N . LYS B 1 195 ? 196.646 137.307 155.009 1.00 73.20 180 LYS C N 1
ATOM 9417 C CA . LYS B 1 195 ? 195.571 138.094 154.419 1.00 73.20 180 LYS C CA 1
ATOM 9418 C C . LYS B 1 195 ? 196.118 139.122 153.438 1.00 73.20 180 LYS C C 1
ATOM 9419 O O . LYS B 1 195 ? 195.457 139.458 152.449 1.00 73.20 180 LYS C O 1
ATOM 9438 N N . TRP B 1 196 ? 197.323 139.634 153.695 1.00 74.41 181 TRP C N 1
ATOM 9439 C CA . TRP B 1 196 ? 197.899 140.637 152.806 1.00 74.41 181 TRP C CA 1
ATOM 9440 C C . TRP B 1 196 ? 198.388 140.007 151.510 1.00 74.41 181 TRP C C 1
ATOM 9441 O O . TRP B 1 196 ? 198.471 140.681 150.478 1.00 74.41 181 TRP C O 1
ATOM 9462 N N . VAL B 1 197 ? 198.718 138.717 151.546 1.00 74.98 182 VAL C N 1
ATOM 9463 C CA . VAL B 1 197 ? 199.204 138.038 150.350 1.00 74.98 182 VAL C CA 1
ATOM 9464 C C . VAL B 1 197 ? 198.041 137.671 149.439 1.00 74.98 182 VAL C C 1
ATOM 9465 O O . VAL B 1 197 ? 198.138 137.765 148.210 1.00 74.98 182 VAL C O 1
ATOM 9478 N N . ILE B 1 198 ? 196.923 137.244 150.028 1.00 65.33 183 ILE C N 1
ATOM 9479 C CA . ILE B 1 198 ? 195.769 136.858 149.225 1.00 65.33 183 ILE C CA 1
ATOM 9480 C C . ILE B 1 198 ? 195.109 138.090 148.623 1.00 65.33 183 ILE C C 1
ATOM 9481 O O . ILE B 1 198 ? 194.701 138.086 147.456 1.00 65.33 183 ILE C O 1
ATOM 9497 N N . TRP B 1 199 ? 194.998 139.163 149.404 1.00 59.67 184 TRP C N 1
ATOM 9498 C CA . TRP B 1 199 ? 194.448 140.406 148.878 1.00 59.67 184 TRP C CA 1
ATOM 9499 C C . TRP B 1 199 ? 195.321 140.964 147.760 1.00 59.67 184 TRP C C 1
ATOM 9500 O O . TRP B 1 199 ? 194.811 141.410 146.727 1.00 59.67 184 TRP C O 1
ATOM 9521 N N . GLY B 1 200 ? 196.641 140.943 147.948 1.00 61.93 185 GLY C N 1
ATOM 9522 C CA . GLY B 1 200 ? 197.532 141.472 146.929 1.00 61.93 185 GLY C CA 1
ATOM 9523 C C . GLY B 1 200 ? 197.443 140.724 145.614 1.00 61.93 185 GLY C C 1
ATOM 9524 O O . GLY B 1 200 ? 197.569 141.319 144.541 1.00 61.93 185 GLY C O 1
ATOM 9528 N N . CYS B 1 201 ? 197.230 139.409 145.674 1.00 58.54 186 CYS C N 1
ATOM 9529 C CA . CYS B 1 201 ? 197.110 138.632 144.446 1.00 58.54 186 CYS C CA 1
ATOM 9530 C C . CYS B 1 201 ? 195.792 138.918 143.739 1.00 58.54 186 CYS C C 1
ATOM 9531 O O . CYS B 1 201 ? 195.746 138.998 142.506 1.00 58.54 186 CYS C O 1
ATOM 9539 N N . LEU B 1 202 ? 194.706 139.069 144.501 1.00 51.70 187 LEU C N 1
ATOM 9540 C CA . LEU B 1 202 ? 193.425 139.404 143.891 1.00 51.70 187 LEU C CA 1
ATOM 9541 C C . LEU B 1 202 ? 193.495 140.743 143.174 1.00 51.70 187 LEU C C 1
ATOM 9542 O O . LEU B 1 202 ? 193.084 140.860 142.014 1.00 51.70 187 LEU C O 1
ATOM 9558 N N . ILE B 1 203 ? 194.015 141.766 143.851 1.00 50.55 188 ILE C N 1
ATOM 9559 C CA . ILE B 1 203 ? 194.153 143.077 143.228 1.00 50.55 188 ILE C CA 1
ATOM 9560 C C . ILE B 1 203 ? 194.995 142.979 141.963 1.00 50.55 188 ILE C C 1
ATOM 9561 O O . ILE B 1 203 ? 194.594 143.456 140.895 1.00 50.55 188 ILE C O 1
ATOM 9577 N N . LEU B 1 204 ? 196.176 142.368 142.066 1.00 51.79 189 LEU C N 1
ATOM 9578 C CA . LEU B 1 204 ? 197.021 142.175 140.892 1.00 51.79 189 LEU C CA 1
ATOM 9579 C C . LEU B 1 204 ? 196.238 141.556 139.742 1.00 51.79 189 LEU C C 1
ATOM 9580 O O . LEU B 1 204 ? 196.383 141.974 138.588 1.00 51.79 189 LEU C O 1
ATOM 9596 N N . GLY B 1 205 ? 195.404 140.561 140.035 1.00 47.98 190 GLY C N 1
ATOM 9597 C CA . GLY B 1 205 ? 194.666 139.898 138.975 1.00 47.98 190 GLY C CA 1
ATOM 9598 C C . GLY B 1 205 ? 193.618 140.792 138.345 1.00 47.98 190 GLY C C 1
ATOM 9599 O O . GLY B 1 205 ? 193.373 140.723 137.139 1.00 47.98 190 GLY C O 1
ATOM 9603 N N . VAL B 1 206 ? 192.981 141.639 139.151 1.00 44.52 191 VAL C N 1
ATOM 9604 C CA . VAL B 1 206 ? 192.016 142.591 138.615 1.00 44.52 191 VAL C CA 1
ATOM 9605 C C . VAL B 1 206 ? 192.706 143.566 137.671 1.00 44.52 191 VAL C C 1
ATOM 9606 O O . VAL B 1 206 ? 192.183 143.893 136.600 1.00 44.52 191 VAL C O 1
ATOM 9619 N N . ILE B 1 207 ? 193.896 144.036 138.046 1.00 45.16 192 ILE C N 1
ATOM 9620 C CA . ILE B 1 207 ? 194.649 144.947 137.189 1.00 45.16 192 ILE C CA 1
ATOM 9621 C C . ILE B 1 207 ? 195.034 144.259 135.887 1.00 45.16 192 ILE C C 1
ATOM 9622 O O . ILE B 1 207 ? 194.919 144.837 134.801 1.00 45.16 192 ILE C O 1
ATOM 9638 N N . LEU B 1 208 ? 195.506 143.016 135.975 1.00 45.05 193 LEU C N 1
ATOM 9639 C CA . LEU B 1 208 ? 195.934 142.306 134.776 1.00 45.05 193 LEU C CA 1
ATOM 9640 C C . LEU B 1 208 ? 194.765 142.055 133.835 1.00 45.05 193 LEU C C 1
ATOM 9641 O O . LEU B 1 208 ? 194.927 142.081 132.611 1.00 45.05 193 LEU C O 1
ATOM 9657 N N . TRP B 1 209 ? 193.580 141.795 134.387 1.00 37.59 194 TRP C N 1
ATOM 9658 C CA . TRP B 1 209 ? 192.419 141.555 133.541 1.00 37.59 194 TRP C CA 1
ATOM 9659 C C . TRP B 1 209 ? 191.981 142.834 132.842 1.00 37.59 194 TRP C C 1
ATOM 9660 O O . TRP B 1 209 ? 191.580 142.807 131.673 1.00 37.59 194 TRP C O 1
ATOM 9681 N N . LEU B 1 210 ? 192.056 143.965 133.541 1.00 37.37 195 LEU C N 1
ATOM 9682 C CA . LEU B 1 210 ? 191.731 145.242 132.922 1.00 37.37 195 LEU C CA 1
ATOM 9683 C C . LEU B 1 210 ? 192.706 145.579 131.802 1.00 37.37 195 LEU C C 1
ATOM 9684 O O . LEU B 1 210 ? 192.294 145.948 130.697 1.00 37.37 195 LEU C O 1
ATOM 9700 N N . VAL B 1 211 ? 194.006 145.462 132.073 1.00 41.54 196 VAL C N 1
ATOM 9701 C CA . VAL B 1 211 ? 195.021 145.836 131.096 1.00 41.54 196 VAL C CA 1
ATOM 9702 C C . VAL B 1 211 ? 194.953 144.950 129.857 1.00 41.54 196 VAL C C 1
ATOM 9703 O O . VAL B 1 211 ? 195.043 145.441 128.726 1.00 41.54 196 VAL C O 1
ATOM 9716 N N . PHE B 1 212 ? 194.799 143.637 130.040 1.00 43.59 197 PHE C N 1
ATOM 9717 C CA . PHE B 1 212 ? 195.001 142.687 128.953 1.00 43.59 197 PHE C CA 1
ATOM 9718 C C . PHE B 1 212 ? 193.718 142.141 128.342 1.00 43.59 197 PHE C C 1
ATOM 9719 O O . PHE B 1 212 ? 193.795 141.405 127.353 1.00 43.59 197 PHE C O 1
ATOM 9736 N N . ASP B 1 213 ? 192.552 142.465 128.892 1.00 39.46 198 ASP C N 1
ATOM 9737 C CA . ASP B 1 213 ? 191.284 142.067 128.294 1.00 39.46 198 ASP C CA 1
ATOM 9738 C C . ASP B 1 213 ? 190.331 143.238 128.129 1.00 39.46 198 ASP C C 1
ATOM 9739 O O . ASP B 1 213 ? 189.864 143.502 127.017 1.00 39.46 198 ASP C O 1
ATOM 9748 N N . THR B 1 214 ? 190.038 143.956 129.209 1.00 35.20 199 THR C N 1
ATOM 9749 C CA . THR B 1 214 ? 189.079 145.051 129.148 1.00 35.20 199 THR C CA 1
ATOM 9750 C C . THR B 1 214 ? 189.593 146.192 128.277 1.00 35.20 199 THR C C 1
ATOM 9751 O O . THR B 1 214 ? 188.855 146.741 127.453 1.00 35.20 199 THR C O 1
ATOM 9762 N N . ALA B 1 215 ? 190.861 146.567 128.451 1.00 36.68 200 ALA C N 1
ATOM 9763 C CA . ALA B 1 215 ? 191.428 147.647 127.650 1.00 36.68 200 ALA C CA 1
ATOM 9764 C C . ALA B 1 215 ? 191.520 147.268 126.178 1.00 36.68 200 ALA C C 1
ATOM 9765 O O . ALA B 1 215 ? 191.544 148.144 125.307 1.00 36.68 200 ALA C O 1
ATOM 9772 N N . LYS B 1 216 ? 191.592 145.971 125.880 1.00 40.74 201 LYS C N 1
ATOM 9773 C CA . LYS B 1 216 ? 191.594 145.536 124.488 1.00 40.74 201 LYS C CA 1
ATOM 9774 C C . LYS B 1 216 ? 190.210 145.664 123.873 1.00 40.74 201 LYS C C 1
ATOM 9775 O O . LYS B 1 216 ? 190.070 146.067 122.713 1.00 40.74 201 LYS C O 1
ATOM 9794 N N . LEU B 1 217 ? 189.175 145.318 124.635 1.00 35.23 202 LEU C N 1
ATOM 9795 C CA . LEU B 1 217 ? 187.812 145.413 124.132 1.00 35.23 202 LEU C CA 1
ATOM 9796 C C . LEU B 1 217 ? 187.464 146.847 123.750 1.00 35.23 202 LEU C C 1
ATOM 9797 O O . LEU B 1 217 ? 186.898 147.090 122.679 1.00 35.23 202 LEU C O 1
ATOM 9813 N N . GLY B 1 218 ? 187.799 147.806 124.595 1.00 33.43 203 GLY C N 1
ATOM 9814 C CA . GLY B 1 218 ? 187.654 149.199 124.224 1.00 33.43 203 GLY C CA 1
ATOM 9815 C C . GLY B 1 218 ? 187.329 150.092 125.403 1.00 33.43 203 GLY C C 1
ATOM 9816 O O . GLY B 1 218 ? 187.401 149.695 126.561 1.00 33.43 203 GLY C O 1
ATOM 9820 N N . GLN B 1 219 ? 186.966 151.332 125.060 1.00 32.64 204 GLN C N 1
ATOM 9821 C CA . GLN B 1 219 ? 186.686 152.360 126.056 1.00 32.64 204 GLN C CA 1
ATOM 9822 C C . GLN B 1 219 ? 185.345 152.129 126.739 1.00 32.64 204 GLN C C 1
ATOM 9823 O O . GLN B 1 219 ? 185.198 152.411 127.932 1.00 32.64 204 GLN C O 1
ATOM 9837 N N . GLN B 1 220 ? 184.353 151.626 126.005 1.00 30.54 205 GLN C N 1
ATOM 9838 C CA . GLN B 1 220 ? 183.037 151.434 126.600 1.00 30.54 205 GLN C CA 1
ATOM 9839 C C . GLN B 1 220 ? 183.076 150.372 127.689 1.00 30.54 205 GLN C C 1
ATOM 9840 O O . GLN B 1 220 ? 182.269 150.408 128.622 1.00 30.54 205 GLN C O 1
ATOM 9854 N N . GLN B 1 221 ? 184.011 149.428 127.590 1.00 31.13 206 GLN C N 1
ATOM 9855 C CA . GLN B 1 221 ? 184.150 148.395 128.610 1.00 31.13 206 GLN C CA 1
ATOM 9856 C C . GLN B 1 221 ? 184.835 148.928 129.860 1.00 31.13 206 GLN C C 1
ATOM 9857 O O . GLN B 1 221 ? 184.469 148.557 130.978 1.00 31.13 206 GLN C O 1
ATOM 9871 N N . LEU B 1 222 ? 185.845 149.781 129.691 1.00 30.94 207 LEU C N 1
ATOM 9872 C CA . LEU B 1 222 ? 186.478 150.427 130.834 1.00 30.94 207 LEU C CA 1
ATOM 9873 C C . LEU B 1 222 ? 185.509 151.341 131.574 1.00 30.94 207 LEU C C 1
ATOM 9874 O O . LEU B 1 222 ? 185.530 151.408 132.807 1.00 30.94 207 LEU C O 1
ATOM 9890 N N . VAL B 1 223 ? 184.666 152.069 130.841 1.00 28.71 208 VAL C N 1
ATOM 9891 C CA . VAL B 1 223 ? 183.659 152.913 131.475 1.00 28.71 208 VAL C CA 1
ATOM 9892 C C . VAL B 1 223 ? 182.698 152.072 132.305 1.00 28.71 208 VAL C C 1
ATOM 9893 O O . VAL B 1 223 ? 182.179 152.530 133.327 1.00 28.71 208 VAL C O 1
ATOM 9906 N N . SER B 1 224 ? 182.441 150.834 131.881 1.00 26.85 209 SER C N 1
ATOM 9907 C CA . SER B 1 224 ? 181.548 149.970 132.641 1.00 26.85 209 SER C CA 1
ATOM 9908 C C . SER B 1 224 ? 182.159 149.586 133.979 1.00 26.85 209 SER C C 1
ATOM 9909 O O . SER B 1 224 ? 181.445 149.431 134.975 1.00 26.85 209 SER C O 1
ATOM 9917 N N . PHE B 1 225 ? 183.479 149.413 134.018 1.00 29.63 210 PHE C N 1
ATOM 9918 C CA . PHE B 1 225 ? 184.157 149.157 135.279 1.00 29.63 210 PHE C CA 1
ATOM 9919 C C . PHE B 1 225 ? 184.126 150.384 136.182 1.00 29.63 210 PHE C C 1
ATOM 9920 O O . PHE B 1 225 ? 184.022 150.259 137.406 1.00 29.63 210 PHE C O 1
ATOM 9937 N N . GLY B 1 226 ? 184.217 151.577 135.595 1.00 26.70 211 GLY C N 1
ATOM 9938 C CA . GLY B 1 226 ? 184.122 152.791 136.385 1.00 26.70 211 GLY C CA 1
ATOM 9939 C C . GLY B 1 226 ? 182.742 153.009 136.974 1.00 26.70 211 GLY C C 1
ATOM 9940 O O . GLY B 1 226 ? 182.606 153.506 138.092 1.00 26.70 211 GLY C O 1
ATOM 9944 N N . GLY B 1 227 ? 181.701 152.656 136.224 1.00 26.50 212 GLY C N 1
ATOM 9945 C CA . GLY B 1 227 ? 180.353 152.757 136.750 1.00 26.50 212 GLY C CA 1
ATOM 9946 C C . GLY B 1 227 ? 180.111 151.831 137.921 1.00 26.50 212 GLY C C 1
ATOM 9947 O O . GLY B 1 227 ? 179.306 152.125 138.804 1.00 26.50 212 GLY C O 1
ATOM 9951 N N . LEU B 1 228 ? 180.795 150.692 137.934 1.00 27.69 213 LEU C N 1
ATOM 9952 C CA . LEU B 1 228 ? 180.714 149.782 139.067 1.00 27.69 213 LEU C CA 1
ATOM 9953 C C . LEU B 1 228 ? 181.320 150.403 140.318 1.00 27.69 213 LEU C C 1
ATOM 9954 O O . LEU B 1 228 ? 180.810 150.212 141.427 1.00 27.69 213 LEU C O 1
ATOM 9970 N N . ILE B 1 229 ? 182.411 151.148 140.157 1.00 27.02 214 ILE C N 1
ATOM 9971 C CA . ILE B 1 229 ? 183.030 151.835 141.281 1.00 27.02 214 ILE C CA 1
ATOM 9972 C C . ILE B 1 229 ? 182.182 153.019 141.722 1.00 27.02 214 ILE C C 1
ATOM 9973 O O . ILE B 1 229 ? 182.079 153.317 142.915 1.00 27.02 214 ILE C O 1
ATOM 9989 N N . ILE B 1 230 ? 181.569 153.713 140.767 1.00 27.08 215 ILE C N 1
ATOM 9990 C CA . ILE B 1 230 ? 180.791 154.902 141.080 1.00 27.08 215 ILE C CA 1
ATOM 9991 C C . ILE B 1 230 ? 179.465 154.528 141.732 1.00 27.08 215 ILE C C 1
ATOM 9992 O O . ILE B 1 230 ? 179.056 155.140 142.724 1.00 27.08 215 ILE C O 1
ATOM 10008 N N . TYR B 1 231 ? 178.773 153.524 141.195 1.00 26.07 216 TYR C N 1
ATOM 10009 C CA . TYR B 1 231 ? 177.517 153.091 141.799 1.00 26.07 216 TYR C CA 1
ATOM 10010 C C . TYR B 1 231 ? 177.737 152.547 143.203 1.00 26.07 216 TYR C C 1
ATOM 10011 O O . TYR B 1 231 ? 176.874 152.689 144.075 1.00 26.07 216 TYR C O 1
ATOM 10029 N N . THR B 1 232 ? 178.882 151.909 143.435 1.00 27.05 217 THR C N 1
ATOM 10030 C CA . THR B 1 232 ? 179.182 151.357 144.748 1.00 27.05 217 THR C CA 1
ATOM 10031 C C . THR B 1 232 ? 179.561 152.455 145.735 1.00 27.05 217 THR C C 1
ATOM 10032 O O . THR B 1 232 ? 179.128 152.436 146.891 1.00 27.05 217 THR C O 1
ATOM 10043 N N . SER B 1 233 ? 180.371 153.417 145.293 1.00 26.91 218 SER C N 1
ATOM 10044 C CA . SER B 1 233 ? 180.757 154.532 146.149 1.00 26.91 218 SER C CA 1
ATOM 10045 C C . SER B 1 233 ? 179.556 155.379 146.557 1.00 26.91 218 SER C C 1
ATOM 10046 O O . SER B 1 233 ? 179.474 155.836 147.702 1.00 26.91 218 SER C O 1
ATOM 10054 N N . LEU B 1 234 ? 178.629 155.625 145.630 1.00 28.10 219 LEU C N 1
ATOM 10055 C CA . LEU B 1 234 ? 177.427 156.381 145.967 1.00 28.10 219 LEU C CA 1
ATOM 10056 C C . LEU B 1 234 ? 176.556 155.635 146.967 1.00 28.10 219 LEU C C 1
ATOM 10057 O O . LEU B 1 234 ? 175.825 156.255 147.747 1.00 28.10 219 LEU C O 1
ATOM 10073 N N . THR B 1 235 ? 176.610 154.304 146.953 1.00 26.76 220 THR C N 1
ATOM 10074 C CA . THR B 1 235 ? 175.833 153.518 147.903 1.00 26.76 220 THR C CA 1
ATOM 10075 C C . THR B 1 235 ? 176.413 153.639 149.305 1.00 26.76 220 THR C C 1
ATOM 10076 O O . THR B 1 235 ? 175.691 153.521 150.299 1.00 26.76 220 THR C O 1
ATOM 10087 N N . PHE B 1 236 ? 177.718 153.875 149.397 1.00 29.06 221 PHE C N 1
ATOM 10088 C CA . PHE B 1 236 ? 178.378 154.062 150.681 1.00 29.06 221 PHE C CA 1
ATOM 10089 C C . PHE B 1 236 ? 178.136 155.462 151.235 1.00 29.06 221 PHE C C 1
ATOM 10090 O O . PHE B 1 236 ? 177.745 155.621 152.396 1.00 29.06 221 PHE C O 1
ATOM 10107 N N . LEU B 1 237 ? 178.364 156.488 150.414 1.00 31.02 222 LEU C N 1
ATOM 10108 C CA . LEU B 1 237 ? 178.228 157.864 150.877 1.00 31.02 222 LEU C CA 1
ATOM 10109 C C . LEU B 1 237 ? 176.825 158.134 151.402 1.00 31.02 222 LEU C C 1
ATOM 10110 O O . LEU B 1 237 ? 176.650 158.857 152.389 1.00 31.02 222 LEU C O 1
ATOM 10126 N N . PHE B 1 238 ? 175.813 157.555 150.760 1.00 29.74 223 PHE C N 1
ATOM 10127 C CA . PHE B 1 238 ? 174.427 157.703 151.175 1.00 29.74 223 PHE C CA 1
ATOM 10128 C C . PHE B 1 238 ? 173.950 156.551 152.052 1.00 29.74 223 PHE C C 1
ATOM 10129 O O . PHE B 1 238 ? 172.744 156.317 152.161 1.00 29.74 223 PHE C O 1
ATOM 10146 N N . SER B 1 239 ? 174.870 155.834 152.686 1.00 29.34 224 SER C N 1
ATOM 10147 C CA . SER B 1 239 ? 174.504 154.720 153.545 1.00 29.34 224 SER C CA 1
ATOM 10148 C C . SER B 1 239 ? 173.804 155.186 154.816 1.00 29.34 224 SER C C 1
ATOM 10149 O O . SER B 1 239 ? 173.971 156.319 155.274 1.00 29.34 224 SER C O 1
ATOM 10157 N N . LYS B 1 240 ? 173.017 154.275 155.388 1.00 29.30 225 LYS C N 1
ATOM 10158 C CA . LYS B 1 240 ? 172.375 154.525 156.671 1.00 29.30 225 LYS C CA 1
ATOM 10159 C C . LYS B 1 240 ? 173.396 154.589 157.799 1.00 29.30 225 LYS C C 1
ATOM 10160 O O . LYS B 1 240 ? 173.277 155.417 158.708 1.00 29.30 225 LYS C O 1
ATOM 10179 N N . HIS B 1 241 ? 174.403 153.719 157.760 1.00 30.09 226 HIS C N 1
ATOM 10180 C CA . HIS B 1 241 ? 175.421 153.619 158.802 1.00 30.09 226 HIS C CA 1
ATOM 10181 C C . HIS B 1 241 ? 176.791 153.508 158.147 1.00 30.09 226 HIS C C 1
ATOM 10182 O O . HIS B 1 241 ? 177.390 152.428 158.108 1.00 30.09 226 HIS C O 1
ATOM 10196 N N . PRO B 1 242 ? 177.325 154.619 157.641 1.00 31.32 227 PRO C N 1
ATOM 10197 C CA . PRO B 1 242 ? 178.593 154.552 156.901 1.00 31.32 227 PRO C CA 1
ATOM 10198 C C . PRO B 1 242 ? 179.782 154.135 157.746 1.00 31.32 227 PRO C C 1
ATOM 10199 O O . PRO B 1 242 ? 180.816 153.759 157.185 1.00 31.32 227 PRO C O 1
ATOM 10210 N N . THR B 1 243 ? 179.672 154.180 159.069 1.00 34.43 228 THR C N 1
ATOM 10211 C CA . THR B 1 243 ? 180.758 153.783 159.952 1.00 34.43 228 THR C CA 1
ATOM 10212 C C . THR B 1 243 ? 180.637 152.345 160.435 1.00 34.43 228 THR C C 1
ATOM 10213 O O . THR B 1 243 ? 181.559 151.849 161.089 1.00 34.43 228 THR C O 1
ATOM 10224 N N . LYS B 1 244 ? 179.533 151.668 160.127 1.00 33.05 229 LYS C N 1
ATOM 10225 C CA . LYS B 1 244 ? 179.269 150.318 160.603 1.00 33.05 229 LYS C CA 1
ATOM 10226 C C . LYS B 1 244 ? 179.373 149.276 159.497 1.00 33.05 229 LYS C C 1
ATOM 10227 O O . LYS B 1 244 ? 178.812 148.186 159.630 1.00 33.05 229 LYS C O 1
ATOM 10246 N N . VAL B 1 245 ? 180.079 149.579 158.416 1.00 30.55 230 VAL C N 1
ATOM 10247 C CA . VAL B 1 245 ? 180.026 148.751 157.218 1.00 30.55 230 VAL C CA 1
ATOM 10248 C C . VAL B 1 245 ? 180.923 147.535 157.388 1.00 30.55 230 VAL C C 1
ATOM 10249 O O . VAL B 1 245 ? 182.113 147.656 157.699 1.00 30.55 230 VAL C O 1
ATOM 10262 N N . TYR B 1 246 ? 180.339 146.359 157.192 1.00 32.21 231 TYR C N 1
ATOM 10263 C CA . TYR B 1 246 ? 181.063 145.100 157.095 1.00 32.21 231 TYR C CA 1
ATOM 10264 C C . TYR B 1 246 ? 181.323 144.852 155.613 1.00 32.21 231 TYR C C 1
ATOM 10265 O O . TYR B 1 246 ? 180.386 144.647 154.836 1.00 32.21 231 TYR C O 1
ATOM 10283 N N . TRP B 1 247 ? 182.594 144.886 155.222 1.00 33.19 232 TRP C N 1
ATOM 10284 C CA . TRP B 1 247 ? 182.986 144.950 153.821 1.00 33.19 232 TRP C CA 1
ATOM 10285 C C . TRP B 1 247 ? 183.121 143.588 153.152 1.00 33.19 232 TRP C C 1
ATOM 10286 O O . TRP B 1 247 ? 183.311 143.533 151.934 1.00 33.19 232 TRP C O 1
ATOM 10307 N N . ARG B 1 248 ? 183.023 142.500 153.907 1.00 33.23 233 ARG C N 1
ATOM 10308 C CA . ARG B 1 248 ? 183.145 141.167 153.325 1.00 33.23 233 ARG C CA 1
ATOM 10309 C C . ARG B 1 248 ? 182.022 140.837 152.353 1.00 33.23 233 ARG C C 1
ATOM 10310 O O . ARG B 1 248 ? 182.309 140.300 151.270 1.00 33.23 233 ARG C O 1
ATOM 10331 N N . PRO B 1 249 ? 180.752 141.096 152.660 1.00 29.77 234 PRO C N 1
ATOM 10332 C CA . PRO B 1 249 ? 179.700 140.782 151.685 1.00 29.77 234 PRO C CA 1
ATOM 10333 C C . PRO B 1 249 ? 179.651 141.722 150.501 1.00 29.77 234 PRO C C 1
ATOM 10334 O O . PRO B 1 249 ? 178.946 141.427 149.531 1.00 29.77 234 PRO C O 1
ATOM 10345 N N . VAL B 1 250 ? 180.367 142.843 150.544 1.00 30.02 235 VAL C N 1
ATOM 10346 C CA . VAL B 1 250 ? 180.369 143.763 149.415 1.00 30.02 235 VAL C CA 1
ATOM 10347 C C . VAL B 1 250 ? 181.345 143.283 148.353 1.00 30.02 235 VAL C C 1
ATOM 10348 O O . VAL B 1 250 ? 181.076 143.372 147.152 1.00 30.02 235 VAL C O 1
ATOM 10361 N N . PHE B 1 251 ? 182.482 142.745 148.782 1.00 36.29 236 PHE C N 1
ATOM 10362 C CA . PHE B 1 251 ? 183.504 142.307 147.845 1.00 36.29 236 PHE C CA 1
ATOM 10363 C C . PHE B 1 251 ? 183.239 140.895 147.338 1.00 36.29 236 PHE C C 1
ATOM 10364 O O . PHE B 1 251 ? 183.608 140.565 146.207 1.00 36.29 236 PHE C O 1
ATOM 10381 N N . TRP B 1 252 ? 182.606 140.050 148.150 1.00 33.23 237 TRP C N 1
ATOM 10382 C CA . TRP B 1 252 ? 182.237 138.720 147.682 1.00 33.23 237 TRP C CA 1
ATOM 10383 C C . TRP B 1 252 ? 181.051 138.773 146.727 1.00 33.23 237 TRP C C 1
ATOM 10384 O O . TRP B 1 252 ? 181.016 138.038 145.736 1.00 33.23 237 TRP C O 1
ATOM 10405 N N . GLY B 1 253 ? 180.072 139.630 147.007 1.00 28.21 238 GLY C N 1
ATOM 10406 C CA . GLY B 1 253 ? 178.914 139.725 146.136 1.00 28.21 238 GLY C CA 1
ATOM 10407 C C . GLY B 1 253 ? 179.252 140.250 144.756 1.00 28.21 238 GLY C C 1
ATOM 10408 O O . GLY B 1 253 ? 178.637 139.854 143.765 1.00 28.21 238 GLY C O 1
ATOM 10412 N N . ILE B 1 254 ? 180.223 141.157 144.674 1.00 30.30 239 ILE C N 1
ATOM 10413 C CA . ILE B 1 254 ? 180.698 141.628 143.380 1.00 30.30 239 ILE C CA 1
ATOM 10414 C C . ILE B 1 254 ? 181.567 140.569 142.712 1.00 30.30 239 ILE C C 1
ATOM 10415 O O . ILE B 1 254 ? 181.489 140.361 141.497 1.00 30.30 239 ILE C O 1
ATOM 10431 N N . GLY B 1 255 ? 182.414 139.895 143.489 1.00 32.44 240 GLY C N 1
ATOM 10432 C CA . GLY B 1 255 ? 183.252 138.846 142.932 1.00 32.44 240 GLY C CA 1
ATOM 10433 C C . GLY B 1 255 ? 182.464 137.679 142.372 1.00 32.44 240 GLY C C 1
ATOM 10434 O O . GLY B 1 255 ? 182.827 137.113 141.341 1.00 32.44 240 GLY C O 1
ATOM 10438 N N . LEU B 1 256 ? 181.386 137.291 143.050 1.00 28.70 241 LEU C N 1
ATOM 10439 C CA . LEU B 1 256 ? 180.576 136.180 142.568 1.00 28.70 241 LEU C CA 1
ATOM 10440 C C . LEU B 1 256 ? 179.910 136.513 141.240 1.00 28.70 241 LEU C C 1
ATOM 10441 O O . LEU B 1 256 ? 179.849 135.668 140.341 1.00 28.70 241 LEU C O 1
ATOM 10457 N N . GLN B 1 257 ? 179.387 137.732 141.108 1.00 25.81 242 GLN C N 1
ATOM 10458 C CA . GLN B 1 257 ? 178.829 138.180 139.836 1.00 25.81 242 GLN C CA 1
ATOM 10459 C C . GLN B 1 257 ? 179.862 138.127 138.723 1.00 25.81 242 GLN C C 1
ATOM 10460 O O . GLN B 1 257 ? 179.554 137.733 137.594 1.00 25.81 242 GLN C O 1
ATOM 10474 N N . PHE B 1 258 ? 181.084 138.559 139.016 1.00 31.73 243 PHE C N 1
ATOM 10475 C CA . PHE B 1 258 ? 182.143 138.563 138.018 1.00 31.73 243 PHE C CA 1
ATOM 10476 C C . PHE B 1 258 ? 182.538 137.147 137.618 1.00 31.73 243 PHE C C 1
ATOM 10477 O O . PHE B 1 258 ? 182.794 136.879 136.440 1.00 31.73 243 PHE C O 1
ATOM 10494 N N . LEU B 1 259 ? 182.592 136.226 138.580 1.00 31.37 244 LEU C N 1
ATOM 10495 C CA . LEU B 1 259 ? 182.869 134.832 138.251 1.00 31.37 244 LEU C CA 1
ATOM 10496 C C . LEU B 1 259 ? 181.754 134.226 137.410 1.00 31.37 244 LEU C C 1
ATOM 10497 O O . LEU B 1 259 ? 182.020 133.531 136.425 1.00 31.37 244 LEU C O 1
ATOM 10513 N N . LEU B 1 260 ? 180.498 134.464 137.791 1.00 26.07 245 LEU C N 1
ATOM 10514 C CA . LEU B 1 260 ? 179.376 133.983 136.995 1.00 26.07 245 LEU C CA 1
ATOM 10515 C C . LEU B 1 260 ? 179.436 134.522 135.575 1.00 26.07 245 LEU C C 1
ATOM 10516 O O . LEU B 1 260 ? 179.237 133.776 134.612 1.00 26.07 245 LEU C O 1
ATOM 10532 N N . GLY B 1 261 ? 179.694 135.820 135.427 1.00 27.74 246 GLY C N 1
ATOM 10533 C CA . GLY B 1 261 ? 179.832 136.392 134.103 1.00 27.74 246 GLY C CA 1
ATOM 10534 C C . GLY B 1 261 ? 180.932 135.749 133.284 1.00 27.74 246 GLY C C 1
ATOM 10535 O O . GLY B 1 261 ? 180.720 135.381 132.128 1.00 27.74 246 GLY C O 1
ATOM 10539 N N . LEU B 1 262 ? 182.127 135.627 133.859 1.00 30.19 247 LEU C N 1
ATOM 10540 C CA . LEU B 1 262 ? 183.227 134.980 133.152 1.00 30.19 247 LEU C CA 1
ATOM 10541 C C . LEU B 1 262 ? 182.828 133.594 132.671 1.00 30.19 247 LEU C C 1
ATOM 10542 O O . LEU B 1 262 ? 183.008 133.250 131.499 1.00 30.19 247 LEU C O 1
ATOM 10558 N N . LEU B 1 263 ? 182.290 132.779 133.573 1.00 28.04 248 LEU C N 1
ATOM 10559 C CA . LEU B 1 263 ? 181.870 131.435 133.209 1.00 28.04 248 LEU C CA 1
ATOM 10560 C C . LEU B 1 263 ? 180.825 131.453 132.102 1.00 28.04 248 LEU C C 1
ATOM 10561 O O . LEU B 1 263 ? 180.955 130.735 131.106 1.00 28.04 248 LEU C O 1
ATOM 10577 N N . ILE B 1 264 ? 179.785 132.263 132.258 1.00 25.18 249 ILE C N 1
ATOM 10578 C CA . ILE B 1 264 ? 178.642 132.217 131.355 1.00 25.18 249 ILE C CA 1
ATOM 10579 C C . ILE B 1 264 ? 178.881 133.027 130.089 1.00 25.18 249 ILE C C 1
ATOM 10580 O O . ILE B 1 264 ? 178.467 132.618 129.003 1.00 25.18 249 ILE C O 1
ATOM 10596 N N . LEU B 1 265 ? 179.534 134.181 130.188 1.00 26.42 250 LEU C N 1
ATOM 10597 C CA . LEU B 1 265 ? 179.730 135.040 129.031 1.00 26.42 250 LEU C CA 1
ATOM 10598 C C . LEU B 1 265 ? 181.071 134.841 128.337 1.00 26.42 250 LEU C C 1
ATOM 10599 O O . LEU B 1 265 ? 181.221 135.281 127.195 1.00 26.42 250 LEU C O 1
ATOM 10615 N N . ARG B 1 266 ? 182.042 134.186 128.979 1.00 30.18 251 ARG C N 1
ATOM 10616 C CA . ARG B 1 266 ? 183.404 134.149 128.460 1.00 30.18 251 ARG C CA 1
ATOM 10617 C C . ARG B 1 266 ? 183.980 132.739 128.384 1.00 30.18 251 ARG C C 1
ATOM 10618 O O . ARG B 1 266 ? 185.193 132.587 128.232 1.00 30.18 251 ARG C O 1
ATOM 10639 N N . THR B 1 267 ? 183.147 131.708 128.479 1.00 29.08 252 THR C N 1
ATOM 10640 C CA . THR B 1 267 ? 183.578 130.342 128.229 1.00 29.08 252 THR C CA 1
ATOM 10641 C C . THR B 1 267 ? 182.535 129.653 127.368 1.00 29.08 252 THR C C 1
ATOM 10642 O O . THR B 1 267 ? 181.347 129.974 127.444 1.00 29.08 252 THR C O 1
ATOM 10653 N N . GLU B 1 268 ? 182.987 128.713 126.544 1.00 30.77 253 GLU C N 1
ATOM 10654 C CA . GLU B 1 268 ? 182.058 127.948 125.720 1.00 30.77 253 GLU C CA 1
ATOM 10655 C C . GLU B 1 268 ? 181.139 127.063 126.552 1.00 30.77 253 GLU C C 1
ATOM 10656 O O . GLU B 1 268 ? 179.930 127.037 126.277 1.00 30.77 253 GLU C O 1
ATOM 10668 N N . PRO B 1 269 ? 181.624 126.333 127.560 1.00 27.43 254 PRO C N 1
ATOM 10669 C CA . PRO B 1 269 ? 180.703 125.500 128.355 1.00 27.43 254 PRO C CA 1
ATOM 10670 C C . PRO B 1 269 ? 179.576 126.279 129.009 1.00 27.43 254 PRO C C 1
ATOM 10671 O O . PRO B 1 269 ? 178.420 125.843 128.964 1.00 27.43 254 PRO C O 1
ATOM 10682 N N . GLY B 1 270 ? 179.883 127.412 129.641 1.00 25.51 255 GLY C N 1
ATOM 10683 C CA . GLY B 1 270 ? 178.840 128.200 130.271 1.00 25.51 255 GLY C CA 1
ATOM 10684 C C . GLY B 1 270 ? 177.948 128.890 129.261 1.00 25.51 255 GLY C C 1
ATOM 10685 O O . GLY B 1 270 ? 176.757 129.095 129.507 1.00 25.51 255 GLY C O 1
ATOM 10689 N N . PHE B 1 271 ? 178.513 129.263 128.116 1.00 26.77 256 PHE C N 1
ATOM 10690 C CA . PHE B 1 271 ? 177.717 129.847 127.046 1.00 26.77 256 PHE C CA 1
ATOM 10691 C C . PHE B 1 271 ? 176.787 128.814 126.426 1.00 26.77 256 PHE C C 1
ATOM 10692 O O . PHE B 1 271 ? 175.613 129.099 126.170 1.00 26.77 256 PHE C O 1
ATOM 10709 N N . MET B 1 272 ? 177.300 127.612 126.165 1.00 28.93 257 MET C N 1
ATOM 10710 C CA . MET B 1 272 ? 176.473 126.553 125.605 1.00 28.93 257 MET C CA 1
ATOM 10711 C C . MET B 1 272 ? 175.411 126.096 126.596 1.00 28.93 257 MET C C 1
ATOM 10712 O O . MET B 1 272 ? 174.300 125.731 126.201 1.00 28.93 257 MET C O 1
ATOM 10726 N N . ALA B 1 273 ? 175.740 126.103 127.885 1.00 23.49 258 ALA C N 1
ATOM 10727 C CA . ALA B 1 273 ? 174.803 125.649 128.902 1.00 23.49 258 ALA C CA 1
ATOM 10728 C C . ALA B 1 273 ? 173.602 126.576 129.019 1.00 23.49 258 ALA C C 1
ATOM 10729 O O . ALA B 1 273 ? 172.466 126.116 129.168 1.00 23.49 258 ALA C O 1
ATOM 10736 N N . PHE B 1 274 ? 173.833 127.885 128.968 1.00 22.64 259 PHE C N 1
ATOM 10737 C CA . PHE B 1 274 ? 172.755 128.839 129.169 1.00 22.64 259 PHE C CA 1
ATOM 10738 C C . PHE B 1 274 ? 172.037 129.179 127.873 1.00 22.64 259 PHE C C 1
ATOM 10739 O O . PHE B 1 274 ? 170.924 129.711 127.918 1.00 22.64 259 PHE C O 1
ATOM 10756 N N . ASP B 1 275 ? 172.640 128.861 126.728 1.00 24.12 260 ASP C N 1
ATOM 10757 C CA . ASP B 1 275 ? 171.930 128.929 125.460 1.00 24.12 260 ASP C CA 1
ATOM 10758 C C . ASP B 1 275 ? 170.997 127.737 125.297 1.00 24.12 260 ASP C C 1
ATOM 10759 O O . ASP B 1 275 ? 169.877 127.877 124.796 1.00 24.12 260 ASP C O 1
ATOM 10768 N N . TRP B 1 276 ? 171.451 126.556 125.717 1.00 22.88 261 TRP C N 1
ATOM 10769 C CA . TRP B 1 276 ? 170.595 125.380 125.750 1.00 22.88 261 TRP C CA 1
ATOM 10770 C C . TRP B 1 276 ? 169.440 125.569 126.722 1.00 22.88 261 TRP C C 1
ATOM 10771 O O . TRP B 1 276 ? 168.287 125.280 126.394 1.00 22.88 261 TRP C O 1
ATOM 10792 N N . LEU B 1 277 ? 169.737 126.058 127.923 1.00 22.65 262 LEU C N 1
ATOM 10793 C CA . LEU B 1 277 ? 168.713 126.278 128.935 1.00 22.65 262 LEU C CA 1
ATOM 10794 C C . LEU B 1 277 ? 167.645 127.254 128.456 1.00 22.65 262 LEU C C 1
ATOM 10795 O O . LEU B 1 277 ? 166.467 127.112 128.799 1.00 22.65 262 LEU C O 1
ATOM 10811 N N . GLY B 1 278 ? 168.037 128.255 127.670 1.00 22.68 263 GLY C N 1
ATOM 10812 C CA . GLY B 1 278 ? 167.070 129.219 127.182 1.00 22.68 263 GLY C CA 1
ATOM 10813 C C . GLY B 1 278 ? 166.175 128.658 126.095 1.00 22.68 263 GLY C C 1
ATOM 10814 O O . GLY B 1 278 ? 164.999 129.015 126.002 1.00 22.68 263 GLY C O 1
ATOM 10818 N N . LYS B 1 279 ? 166.721 127.782 125.255 1.00 24.64 264 LYS C N 1
ATOM 10819 C CA . LYS B 1 279 ? 165.933 127.148 124.207 1.00 24.64 264 LYS C CA 1
ATOM 10820 C C . LYS B 1 279 ? 164.904 126.177 124.769 1.00 24.64 264 LYS C C 1
ATOM 10821 O O . LYS B 1 279 ? 163.860 125.963 124.148 1.00 24.64 264 LYS C O 1
ATOM 10840 N N . GLN B 1 280 ? 165.178 125.578 125.928 1.00 24.53 265 GLN C N 1
ATOM 10841 C CA . GLN B 1 280 ? 164.191 124.719 126.571 1.00 24.53 265 GLN C CA 1
ATOM 10842 C C . GLN B 1 280 ? 163.010 125.522 127.102 1.00 24.53 265 GLN C C 1
ATOM 10843 O O . GLN B 1 280 ? 161.875 125.035 127.107 1.00 24.53 265 GLN C O 1
ATOM 10857 N N . VAL B 1 281 ? 163.257 126.748 127.566 1.00 23.01 266 VAL C N 1
ATOM 10858 C CA . VAL B 1 281 ? 162.173 127.596 128.054 1.00 23.01 266 VAL C CA 1
ATOM 10859 C C . VAL B 1 281 ? 161.292 128.053 126.898 1.00 23.01 266 VAL C C 1
ATOM 10860 O O . VAL B 1 281 ? 160.076 128.207 127.051 1.00 23.01 266 VAL C O 1
ATOM 10873 N N . GLN B 1 282 ? 161.888 128.279 125.727 1.00 24.08 267 GLN C N 1
ATOM 10874 C CA . GLN B 1 282 ? 161.107 128.608 124.539 1.00 24.08 267 GLN C CA 1
ATOM 10875 C C . GLN B 1 282 ? 160.211 127.451 124.118 1.00 24.08 267 GLN C C 1
ATOM 10876 O O . GLN B 1 282 ? 159.034 127.651 123.801 1.00 24.08 267 GLN C O 1
ATOM 10890 N N . THR B 1 283 ? 160.757 126.238 124.075 1.00 24.32 268 THR C N 1
ATOM 10891 C CA . THR B 1 283 ? 159.950 125.073 123.739 1.00 24.32 268 THR C CA 1
ATOM 10892 C C . THR B 1 283 ? 158.833 124.871 124.752 1.00 24.32 268 THR C C 1
ATOM 10893 O O . THR B 1 283 ? 157.723 124.461 124.397 1.00 24.32 268 THR C O 1
ATOM 10904 N N . PHE B 1 284 ? 159.113 125.158 126.018 1.00 22.06 269 PHE C N 1
ATOM 10905 C CA . PHE B 1 284 ? 158.157 124.912 127.085 1.00 22.06 269 PHE C CA 1
ATOM 10906 C C . PHE B 1 284 ? 156.997 125.900 127.064 1.00 22.06 269 PHE C C 1
ATOM 10907 O O . PHE B 1 284 ? 155.901 125.567 127.523 1.00 22.06 269 PHE C O 1
ATOM 10924 N N . LEU B 1 285 ? 157.204 127.110 126.540 1.00 20.60 270 LEU C N 1
ATOM 10925 C CA . LEU B 1 285 ? 156.127 128.089 126.508 1.00 20.60 270 LEU C CA 1
ATOM 10926 C C . LEU B 1 285 ? 155.188 127.895 125.325 1.00 20.60 270 LEU C C 1
ATOM 10927 O O . LEU B 1 285 ? 154.191 128.616 125.225 1.00 20.60 270 LEU C O 1
ATOM 10943 N N . GLY B 1 286 ? 155.473 126.941 124.438 1.00 20.47 271 GLY C N 1
ATOM 10944 C CA . GLY B 1 286 ? 154.560 126.611 123.363 1.00 20.47 271 GLY C CA 1
ATOM 10945 C C . GLY B 1 286 ? 153.433 125.675 123.743 1.00 20.47 271 GLY C C 1
ATOM 10946 O O . GLY B 1 286 ? 152.429 125.617 123.028 1.00 20.47 271 GLY C O 1
ATOM 10950 N N . TYR B 1 287 ? 153.573 124.937 124.845 1.00 20.48 272 TYR C N 1
ATOM 10951 C CA . TYR B 1 287 ? 152.531 124.015 125.280 1.00 20.48 272 TYR C CA 1
ATOM 10952 C C . TYR B 1 287 ? 151.270 124.733 125.742 1.00 20.48 272 TYR C C 1
ATOM 10953 O O . TYR B 1 287 ? 150.181 124.159 125.654 1.00 20.48 272 TYR C O 1
ATOM 10971 N N . SER B 1 288 ? 151.394 125.969 126.228 1.00 18.17 273 SER C N 1
ATOM 10972 C CA . SER B 1 288 ? 150.232 126.753 126.628 1.00 18.17 273 SER C CA 1
ATOM 10973 C C . SER B 1 288 ? 149.267 127.002 125.475 1.00 18.17 273 SER C C 1
ATOM 10974 O O . SER B 1 288 ? 148.103 127.329 125.720 1.00 18.17 273 SER C O 1
ATOM 10982 N N . ASP B 1 289 ? 149.722 126.855 124.231 1.00 18.75 274 ASP C N 1
ATOM 10983 C CA . ASP B 1 289 ? 148.867 127.104 123.078 1.00 18.75 274 ASP C CA 1
ATOM 10984 C C . ASP B 1 289 ? 147.761 126.066 122.941 1.00 18.75 274 ASP C C 1
ATOM 10985 O O . ASP B 1 289 ? 146.693 126.373 122.405 1.00 18.75 274 ASP C O 1
ATOM 10994 N N . ALA B 1 290 ? 148.003 124.835 123.388 1.00 17.44 275 ALA C N 1
ATOM 10995 C CA . ALA B 1 290 ? 146.957 123.822 123.375 1.00 17.44 275 ALA C CA 1
ATOM 10996 C C . ALA B 1 290 ? 145.785 124.220 124.264 1.00 17.44 275 ALA C C 1
ATOM 10997 O O . ALA B 1 290 ? 144.625 123.973 123.921 1.00 17.44 275 ALA C O 1
ATOM 11004 N N . GLY B 1 291 ? 146.069 124.827 125.414 1.00 16.62 276 GLY C N 1
ATOM 11005 C CA . GLY B 1 291 ? 145.000 125.314 126.265 1.00 16.62 276 GLY C CA 1
ATOM 11006 C C . GLY B 1 291 ? 144.361 126.585 125.744 1.00 16.62 276 GLY C C 1
ATOM 11007 O O . GLY B 1 291 ? 143.149 126.776 125.866 1.00 16.62 276 GLY C O 1
ATOM 11011 N N . ALA B 1 292 ? 145.166 127.473 125.166 1.00 16.43 277 ALA C N 1
ATOM 11012 C CA . ALA B 1 292 ? 144.655 128.734 124.644 1.00 16.43 277 ALA C CA 1
ATOM 11013 C C . ALA B 1 292 ? 143.828 128.532 123.381 1.00 16.43 277 ALA C C 1
ATOM 11014 O O . ALA B 1 292 ? 142.923 129.321 123.095 1.00 16.43 277 ALA C O 1
ATOM 11021 N N . SER B 1 293 ? 144.125 127.490 122.607 1.00 18.02 278 SER C N 1
ATOM 11022 C CA . SER B 1 293 ? 143.416 127.283 121.353 1.00 18.02 278 SER C CA 1
ATOM 11023 C C . SER B 1 293 ? 142.056 126.630 121.555 1.00 18.02 278 SER C C 1
ATOM 11024 O O . SER B 1 293 ? 141.255 126.588 120.617 1.00 18.02 278 SER C O 1
ATOM 11032 N N . PHE B 1 294 ? 141.770 126.107 122.746 1.00 17.30 279 PHE C N 1
ATOM 11033 C CA . PHE B 1 294 ? 140.425 125.612 122.998 1.00 17.30 279 PHE C CA 1
ATOM 11034 C C . PHE B 1 294 ? 139.555 126.661 123.676 1.00 17.30 279 PHE C C 1
ATOM 11035 O O . PHE B 1 294 ? 138.398 126.855 123.294 1.00 17.30 279 PHE C O 1
ATOM 11052 N N . VAL B 1 295 ? 140.089 127.335 124.693 1.00 15.45 280 VAL C N 1
ATOM 11053 C CA . VAL B 1 295 ? 139.305 128.318 125.429 1.00 15.45 280 VAL C CA 1
ATOM 11054 C C . VAL B 1 295 ? 138.987 129.520 124.550 1.00 15.45 280 VAL C C 1
ATOM 11055 O O . VAL B 1 295 ? 137.882 130.068 124.606 1.00 15.45 280 VAL C O 1
ATOM 11068 N N . PHE B 1 296 ? 139.932 129.933 123.709 1.00 15.54 281 PHE C N 1
ATOM 11069 C CA . PHE B 1 296 ? 139.765 131.111 122.869 1.00 15.54 281 PHE C CA 1
ATOM 11070 C C . PHE B 1 296 ? 139.684 130.795 121.384 1.00 15.54 281 PHE C C 1
ATOM 11071 O O . PHE B 1 296 ? 139.455 131.706 120.585 1.00 15.54 281 PHE C O 1
ATOM 11088 N N . GLY B 1 297 ? 139.857 129.545 120.996 1.00 18.20 282 GLY C N 1
ATOM 11089 C CA . GLY B 1 297 ? 139.678 129.149 119.622 1.00 18.20 282 GLY C CA 1
ATOM 11090 C C . GLY B 1 297 ? 140.923 129.278 118.777 1.00 18.20 282 GLY C C 1
ATOM 11091 O O . GLY B 1 297 ? 141.979 129.740 119.204 1.00 18.20 282 GLY C O 1
ATOM 11095 N N . GLU B 1 298 ? 140.778 128.833 117.532 1.00 23.54 283 GLU C N 1
ATOM 11096 C CA . GLU B 1 298 ? 141.816 128.977 116.523 1.00 23.54 283 GLU C CA 1
ATOM 11097 C C . GLU B 1 298 ? 142.138 130.429 116.209 1.00 23.54 283 GLU C C 1
ATOM 11098 O O . GLU B 1 298 ? 143.220 130.705 115.684 1.00 23.54 283 GLU C O 1
ATOM 11110 N N . LYS B 1 299 ? 141.230 131.354 116.511 1.00 21.10 284 LYS C N 1
ATOM 11111 C CA . LYS B 1 299 ? 141.451 132.778 116.326 1.00 21.10 284 LYS C CA 1
ATOM 11112 C C . LYS B 1 299 ? 142.008 133.445 117.576 1.00 21.10 284 LYS C C 1
ATOM 11113 O O . LYS B 1 299 ? 141.946 134.671 117.698 1.00 21.10 284 LYS C O 1
ATOM 11132 N N . TYR B 1 300 ? 142.544 132.660 118.511 1.00 17.96 285 TYR C N 1
ATOM 11133 C CA . TYR B 1 300 ? 143.167 133.223 119.701 1.00 17.96 285 TYR C CA 1
ATOM 11134 C C . TYR B 1 300 ? 144.325 134.149 119.362 1.00 17.96 285 TYR C C 1
ATOM 11135 O O . TYR B 1 300 ? 144.682 135.004 120.178 1.00 17.96 285 TYR C O 1
ATOM 11153 N N . THR B 1 301 ? 144.908 134.006 118.177 1.00 18.89 286 THR C N 1
ATOM 11154 C CA . THR B 1 301 ? 145.999 134.857 117.733 1.00 18.89 286 THR C CA 1
ATOM 11155 C C . THR B 1 301 ? 145.533 136.220 117.241 1.00 18.89 286 THR C C 1
ATOM 11156 O O . THR B 1 301 ? 146.372 137.095 117.012 1.00 18.89 286 THR C O 1
ATOM 11167 N N . ASP B 1 302 ? 144.227 136.415 117.065 1.00 19.71 287 ASP C N 1
ATOM 11168 C CA . ASP B 1 302 ? 143.691 137.740 116.795 1.00 19.71 287 ASP C CA 1
ATOM 11169 C C . ASP B 1 302 ? 143.885 138.696 117.964 1.00 19.71 287 ASP C C 1
ATOM 11170 O O . ASP B 1 302 ? 143.813 139.911 117.768 1.00 19.71 287 ASP C O 1
ATOM 11179 N N . HIS B 1 303 ? 144.126 138.177 119.169 1.00 15.94 288 HIS C N 1
ATOM 11180 C CA . HIS B 1 303 ? 144.380 138.982 120.363 1.00 15.94 288 HIS C CA 1
ATOM 11181 C C . HIS B 1 303 ? 145.596 138.379 121.062 1.00 15.94 288 HIS C C 1
ATOM 11182 O O . HIS B 1 303 ? 145.482 137.636 122.037 1.00 15.94 288 HIS C O 1
ATOM 11196 N N . PHE B 1 304 ? 146.773 138.738 120.547 1.00 16.21 289 PHE C N 1
ATOM 11197 C CA . PHE B 1 304 ? 148.017 138.062 120.898 1.00 16.21 289 PHE C CA 1
ATOM 11198 C C . PHE B 1 304 ? 148.319 138.146 122.390 1.00 16.21 289 PHE C C 1
ATOM 11199 O O . PHE B 1 304 ? 148.530 137.123 123.047 1.00 16.21 289 PHE C O 1
ATOM 11216 N N . PHE B 1 305 ? 148.369 139.354 122.946 1.00 14.85 290 PHE C N 1
ATOM 11217 C CA . PHE B 1 305 ? 148.789 139.485 124.334 1.00 14.85 290 PHE C CA 1
ATOM 11218 C C . PHE B 1 305 ? 147.788 138.844 125.288 1.00 14.85 290 PHE C C 1
ATOM 11219 O O . PHE B 1 305 ? 148.181 138.153 126.233 1.00 14.85 290 PHE C O 1
ATOM 11236 N N . ALA B 1 306 ? 146.494 139.052 125.059 1.00 14.57 291 ALA C N 1
ATOM 11237 C CA . ALA B 1 306 ? 145.502 138.581 126.013 1.00 14.57 291 ALA C CA 1
ATOM 11238 C C . ALA B 1 306 ? 145.274 137.079 125.897 1.00 14.57 291 ALA C C 1
ATOM 11239 O O . ALA B 1 306 ? 145.112 136.395 126.913 1.00 14.57 291 ALA C O 1
ATOM 11246 N N . PHE B 1 307 ? 145.263 136.546 124.677 1.00 14.19 292 PHE C N 1
ATOM 11247 C CA . PHE B 1 307 ? 144.857 135.169 124.441 1.00 14.19 292 PHE C CA 1
ATOM 11248 C C . PHE B 1 307 ? 146.014 134.238 124.113 1.00 14.19 292 PHE C C 1
ATOM 11249 O O . PHE B 1 307 ? 145.781 133.047 123.897 1.00 14.19 292 PHE C O 1
ATOM 11266 N N . LYS B 1 308 ? 147.236 134.732 124.084 1.00 16.36 293 LYS C N 1
ATOM 11267 C CA . LYS B 1 308 ? 148.405 133.886 123.879 1.00 16.36 293 LYS C CA 1
ATOM 11268 C C . LYS B 1 308 ? 149.493 134.083 124.926 1.00 16.36 293 LYS C C 1
ATOM 11269 O O . LYS B 1 308 ? 150.141 133.111 125.312 1.00 16.36 293 LYS C O 1
ATOM 11288 N N . VAL B 1 309 ? 149.696 135.303 125.409 1.00 15.20 294 VAL C N 1
ATOM 11289 C CA . VAL B 1 309 ? 150.780 135.588 126.345 1.00 15.20 294 VAL C CA 1
ATOM 11290 C C . VAL B 1 309 ? 150.354 135.345 127.782 1.00 15.20 294 VAL C C 1
ATOM 11291 O O . VAL B 1 309 ? 151.125 134.816 128.585 1.00 15.20 294 VAL C O 1
ATOM 11304 N N . LEU B 1 310 ? 149.135 135.729 128.143 1.00 15.30 295 LEU C N 1
ATOM 11305 C CA . LEU B 1 310 ? 148.694 135.522 129.516 1.00 15.30 295 LEU C CA 1
ATOM 11306 C C . LEU B 1 310 ? 148.418 134.057 129.823 1.00 15.30 295 LEU C C 1
ATOM 11307 O O . LEU B 1 310 ? 148.521 133.675 131.001 1.00 15.30 295 LEU C O 1
ATOM 11323 N N . PRO B 1 311 ? 148.071 133.201 128.859 1.00 15.59 296 PRO C N 1
ATOM 11324 C CA . PRO B 1 311 ? 148.111 131.757 129.125 1.00 15.59 296 PRO C CA 1
ATOM 11325 C C . PRO B 1 311 ? 149.490 131.211 129.474 1.00 15.59 296 PRO C C 1
ATOM 11326 O O . PRO B 1 311 ? 149.566 130.216 130.203 1.00 15.59 296 PRO C O 1
ATOM 11337 N N . ILE B 1 312 ? 150.579 131.808 128.981 1.00 16.53 297 ILE C N 1
ATOM 11338 C CA . ILE B 1 312 ? 151.916 131.387 129.397 1.00 16.53 297 ILE C CA 1
ATOM 11339 C C . ILE B 1 312 ? 152.130 131.654 130.882 1.00 16.53 297 ILE C C 1
ATOM 11340 O O . ILE B 1 312 ? 152.777 130.868 131.581 1.00 16.53 297 ILE C O 1
ATOM 11356 N N . VAL B 1 313 ? 151.591 132.762 131.386 1.00 16.38 298 VAL C N 1
ATOM 11357 C CA . VAL B 1 313 ? 151.728 133.092 132.801 1.00 16.38 298 VAL C CA 1
ATOM 11358 C C . VAL B 1 313 ? 150.930 132.114 133.655 1.00 16.38 298 VAL C C 1
ATOM 11359 O O . VAL B 1 313 ? 151.343 131.752 134.761 1.00 16.38 298 VAL C O 1
ATOM 11372 N N . ILE B 1 314 ? 149.778 131.673 133.154 1.00 15.62 299 ILE C N 1
ATOM 11373 C CA . ILE B 1 314 ? 148.977 130.667 133.844 1.00 15.62 299 ILE C CA 1
ATOM 11374 C C . ILE B 1 314 ? 149.715 129.334 133.895 1.00 15.62 299 ILE C C 1
ATOM 11375 O O . ILE B 1 314 ? 149.778 128.680 134.941 1.00 15.62 299 ILE C O 1
ATOM 11391 N N . PHE B 1 315 ? 150.277 128.910 132.764 1.00 17.33 300 PHE C N 1
ATOM 11392 C CA . PHE B 1 315 ? 150.954 127.620 132.697 1.00 17.33 300 PHE C CA 1
ATOM 11393 C C . PHE B 1 315 ? 152.211 127.595 133.560 1.00 17.33 300 PHE C C 1
ATOM 11394 O O . PHE B 1 315 ? 152.451 126.629 134.290 1.00 17.33 300 PHE C O 1
ATOM 11411 N N . PHE B 1 316 ? 153.034 128.641 133.485 1.00 18.60 301 PHE C N 1
ATOM 11412 C CA . PHE B 1 316 ? 154.253 128.677 134.285 1.00 18.60 301 PHE C CA 1
ATOM 11413 C C . PHE B 1 316 ? 153.940 128.733 135.773 1.00 18.60 301 PHE C C 1
ATOM 11414 O O . PHE B 1 316 ? 154.624 128.097 136.578 1.00 18.60 301 PHE C O 1
ATOM 11431 N N . SER B 1 317 ? 152.917 129.494 136.158 1.00 18.41 302 SER C N 1
ATOM 11432 C CA . SER B 1 317 ? 152.482 129.510 137.549 1.00 18.41 302 SER C CA 1
ATOM 11433 C C . SER B 1 317 ? 152.022 128.130 138.007 1.00 18.41 302 SER C C 1
ATOM 11434 O O . SER B 1 317 ? 152.319 127.709 139.129 1.00 18.41 302 SER C O 1
ATOM 11442 N N . THR B 1 318 ? 151.276 127.425 137.159 1.00 17.87 303 THR C N 1
ATOM 11443 C CA . THR B 1 318 ? 150.879 126.053 137.452 1.00 17.87 303 THR C CA 1
ATOM 11444 C C . THR B 1 318 ? 152.089 125.152 137.678 1.00 17.87 303 THR C C 1
ATOM 11445 O O . THR B 1 318 ? 152.112 124.359 138.623 1.00 17.87 303 THR C O 1
ATOM 11456 N N . VAL B 1 319 ? 153.102 125.259 136.820 1.00 19.50 304 VAL C N 1
ATOM 11457 C CA . VAL B 1 319 ? 154.268 124.388 136.911 1.00 19.50 304 VAL C CA 1
ATOM 11458 C C . VAL B 1 319 ? 155.083 124.686 138.163 1.00 19.50 304 VAL C C 1
ATOM 11459 O O . VAL B 1 319 ? 155.592 123.770 138.816 1.00 19.50 304 VAL C O 1
ATOM 11472 N N . MET B 1 320 ? 155.241 125.963 138.506 1.00 20.95 305 MET C N 1
ATOM 11473 C CA . MET B 1 320 ? 156.005 126.324 139.692 1.00 20.95 305 MET C CA 1
ATOM 11474 C C . MET B 1 320 ? 155.365 125.773 140.961 1.00 20.95 305 MET C C 1
ATOM 11475 O O . MET B 1 320 ? 156.069 125.396 141.902 1.00 20.95 305 MET C O 1
ATOM 11489 N N . SER B 1 321 ? 154.033 125.726 141.011 1.00 20.01 306 SER C N 1
ATOM 11490 C CA . SER B 1 321 ? 153.354 125.182 142.180 1.00 20.01 306 SER C CA 1
ATOM 11491 C C . SER B 1 321 ? 153.544 123.673 142.286 1.00 20.01 306 SER C C 1
ATOM 11492 O O . SER B 1 321 ? 153.552 123.119 143.389 1.00 20.01 306 SER C O 1
ATOM 11500 N N . MET B 1 322 ? 153.690 122.993 141.149 1.00 19.62 307 MET C N 1
ATOM 11501 C CA . MET B 1 322 ? 153.954 121.560 141.164 1.00 19.62 307 MET C CA 1
ATOM 11502 C C . MET B 1 322 ? 155.363 121.256 141.656 1.00 19.62 307 MET C C 1
ATOM 11503 O O . MET B 1 322 ? 155.584 120.253 142.341 1.00 19.62 307 MET C O 1
ATOM 11517 N N . LEU B 1 323 ? 156.330 122.105 141.310 1.00 21.49 308 LEU C N 1
ATOM 11518 C CA . LEU B 1 323 ? 157.709 121.876 141.722 1.00 21.49 308 LEU C CA 1
ATOM 11519 C C . LEU B 1 323 ? 157.916 122.209 143.192 1.00 21.49 308 LEU C C 1
ATOM 11520 O O . LEU B 1 323 ? 158.838 121.689 143.827 1.00 21.49 308 LEU C O 1
ATOM 11536 N N . TYR B 1 324 ? 157.078 123.083 143.745 1.00 24.29 309 TYR C N 1
ATOM 11537 C CA . TYR B 1 324 ? 157.136 123.371 145.170 1.00 24.29 309 TYR C CA 1
ATOM 11538 C C . TYR B 1 324 ? 156.509 122.244 145.985 1.00 24.29 309 TYR C C 1
ATOM 11539 O O . TYR B 1 324 ? 156.985 121.920 147.078 1.00 24.29 309 TYR C O 1
ATOM 11557 N N . TYR B 1 325 ? 155.439 121.635 145.470 1.00 21.19 310 TYR C N 1
ATOM 11558 C CA . TYR B 1 325 ? 154.858 120.468 146.121 1.00 21.19 310 TYR C CA 1
ATOM 11559 C C . TYR B 1 325 ? 155.832 119.299 146.127 1.00 21.19 310 TYR C C 1
ATOM 11560 O O . TYR B 1 325 ? 155.942 118.578 147.124 1.00 21.19 310 TYR C O 1
ATOM 11578 N N . LEU B 1 326 ? 156.540 119.091 145.020 1.00 21.18 311 LEU C N 1
ATOM 11579 C CA . LEU B 1 326 ? 157.509 118.011 144.929 1.00 21.18 311 LEU C CA 1
ATOM 11580 C C . LEU B 1 326 ? 158.760 118.267 145.752 1.00 21.18 311 LEU C C 1
ATOM 11581 O O . LEU B 1 326 ? 159.497 117.321 146.041 1.00 21.18 311 LEU C O 1
ATOM 11597 N N . GLY B 1 327 ? 159.022 119.515 146.123 1.00 23.13 312 GLY C N 1
ATOM 11598 C CA . GLY B 1 327 ? 160.216 119.860 146.855 1.00 23.13 312 GLY C CA 1
ATOM 11599 C C . GLY B 1 327 ? 161.455 120.026 146.012 1.00 23.13 312 GLY C C 1
ATOM 11600 O O . GLY B 1 327 ? 162.564 119.935 146.545 1.00 23.13 312 GLY C O 1
ATOM 11604 N N . LEU B 1 328 ? 161.300 120.269 144.713 1.00 24.83 313 LEU C N 1
ATOM 11605 C CA . LEU B 1 328 ? 162.453 120.449 143.842 1.00 24.83 313 LEU C CA 1
ATOM 11606 C C . LEU B 1 328 ? 162.902 121.901 143.823 1.00 24.83 313 LEU C C 1
ATOM 11607 O O . LEU B 1 328 ? 164.081 122.190 143.599 1.00 24.83 313 LEU C O 1
ATOM 11623 N N . MET B 1 329 ? 161.974 122.828 144.055 1.00 25.79 314 MET C N 1
ATOM 11624 C CA . MET B 1 329 ? 162.333 124.237 144.087 1.00 25.79 314 MET C CA 1
ATOM 11625 C C . MET B 1 329 ? 163.079 124.574 145.368 1.00 25.79 314 MET C C 1
ATOM 11626 O O . MET B 1 329 ? 164.041 125.347 145.349 1.00 25.79 314 MET C O 1
ATOM 11640 N N . GLN B 1 330 ? 162.658 123.987 146.487 1.00 26.03 315 GLN C N 1
ATOM 11641 C CA . GLN B 1 330 ? 163.341 124.209 147.753 1.00 26.03 315 GLN C CA 1
ATOM 11642 C C . GLN B 1 330 ? 164.716 123.563 147.775 1.00 26.03 315 GLN C C 1
ATOM 11643 O O . GLN B 1 330 ? 165.594 124.008 148.517 1.00 26.03 315 GLN C O 1
ATOM 11657 N N . TRP B 1 331 ? 164.921 122.519 146.976 1.00 29.16 316 TRP C N 1
ATOM 11658 C CA . TRP B 1 331 ? 166.200 121.826 146.976 1.00 29.16 316 TRP C CA 1
ATOM 11659 C C . TRP B 1 331 ? 167.282 122.661 146.302 1.00 29.16 316 TRP C C 1
ATOM 11660 O O . TRP B 1 331 ? 168.446 122.627 146.713 1.00 29.16 316 TRP C O 1
ATOM 11681 N N . ILE B 1 332 ? 166.916 123.427 145.274 1.00 27.22 317 ILE C N 1
ATOM 11682 C CA . ILE B 1 332 ? 167.882 124.295 144.612 1.00 27.22 317 ILE C CA 1
ATOM 11683 C C . ILE B 1 332 ? 168.139 125.541 145.451 1.00 27.22 317 ILE C C 1
ATOM 11684 O O . ILE B 1 332 ? 169.259 126.059 145.494 1.00 27.22 317 ILE C O 1
ATOM 11700 N N . ILE B 1 333 ? 167.108 126.035 146.135 1.00 25.44 318 ILE C N 1
ATOM 11701 C CA . ILE B 1 333 ? 167.227 127.263 146.914 1.00 25.44 318 ILE C CA 1
ATOM 11702 C C . ILE B 1 333 ? 168.216 127.089 148.059 1.00 25.44 318 ILE C C 1
ATOM 11703 O O . ILE B 1 333 ? 168.998 127.997 148.360 1.00 25.44 318 ILE C O 1
ATOM 11719 N N . ARG B 1 334 ? 168.197 125.929 148.720 1.00 28.47 319 ARG C N 1
ATOM 11720 C CA . ARG B 1 334 ? 169.134 125.683 149.810 1.00 28.47 319 ARG C CA 1
ATOM 11721 C C . ARG B 1 334 ? 170.570 125.617 149.314 1.00 28.47 319 ARG C C 1
ATOM 11722 O O . ARG B 1 334 ? 171.492 126.057 150.008 1.00 28.47 319 ARG C O 1
ATOM 11743 N N . LYS B 1 335 ? 170.783 125.063 148.123 1.00 31.36 320 LYS C N 1
ATOM 11744 C CA . LYS B 1 335 ? 172.134 124.931 147.593 1.00 31.36 320 LYS C CA 1
ATOM 11745 C C . LYS B 1 335 ? 172.747 126.296 147.310 1.00 31.36 320 LYS C C 1
ATOM 11746 O O . LYS B 1 335 ? 173.909 126.550 147.641 1.00 31.36 320 LYS C O 1
ATOM 11765 N N . VAL B 1 336 ? 171.972 127.187 146.693 1.00 26.16 321 VAL C N 1
ATOM 11766 C CA . VAL B 1 336 ? 172.472 128.501 146.314 1.00 26.16 321 VAL C CA 1
ATOM 11767 C C . VAL B 1 336 ? 172.597 129.400 147.534 1.00 26.16 321 VAL C C 1
ATOM 11768 O O . VAL B 1 336 ? 173.539 130.192 147.645 1.00 26.16 321 VAL C O 1
ATOM 11781 N N . GLY B 1 337 ? 171.651 129.299 148.463 1.00 26.23 322 GLY C N 1
ATOM 11782 C CA . GLY B 1 337 ? 171.711 130.107 149.662 1.00 26.23 322 GLY C CA 1
ATOM 11783 C C . GLY B 1 337 ? 172.841 129.724 150.593 1.00 26.23 322 GLY C C 1
ATOM 11784 O O . GLY B 1 337 ? 173.249 130.522 151.437 1.00 26.23 322 GLY C O 1
ATOM 11788 N N . TRP B 1 338 ? 173.361 128.505 150.457 1.00 26.34 323 TRP C N 1
ATOM 11789 C CA . TRP B 1 338 ? 174.477 128.083 151.294 1.00 26.34 323 TRP C CA 1
ATOM 11790 C C . TRP B 1 338 ? 175.800 128.633 150.771 1.00 26.34 323 TRP C C 1
ATOM 11791 O O . TRP B 1 338 ? 176.684 128.981 151.558 1.00 26.34 323 TRP C O 1
ATOM 11812 N N . VAL B 1 339 ? 175.950 128.722 149.449 1.00 26.99 324 VAL C N 1
ATOM 11813 C CA . VAL B 1 339 ? 177.157 129.299 148.862 1.00 26.99 324 VAL C CA 1
ATOM 11814 C C . VAL B 1 339 ? 177.297 130.762 149.260 1.00 26.99 324 VAL C C 1
ATOM 11815 O O . VAL B 1 339 ? 178.389 131.232 149.595 1.00 26.99 324 VAL C O 1
ATOM 11828 N N . MET B 1 340 ? 176.195 131.507 149.208 1.00 26.01 325 MET C N 1
ATOM 11829 C CA . MET B 1 340 ? 176.239 132.916 149.571 1.00 26.01 325 MET C CA 1
ATOM 11830 C C . MET B 1 340 ? 176.440 133.097 151.068 1.00 26.01 325 MET C C 1
ATOM 11831 O O . MET B 1 340 ? 177.067 134.067 151.503 1.00 26.01 325 MET C O 1
ATOM 11845 N N . LEU B 1 341 ? 175.922 132.170 151.867 1.00 27.87 326 LEU C N 1
ATOM 11846 C CA . LEU B 1 341 ? 176.065 132.259 153.313 1.00 27.87 326 LEU C CA 1
ATOM 11847 C C . LEU B 1 341 ? 177.492 131.967 153.755 1.00 27.87 326 LEU C C 1
ATOM 11848 O O . LEU B 1 341 ? 177.983 132.561 154.720 1.00 27.87 326 LEU C O 1
ATOM 11864 N N . VAL B 1 342 ? 178.175 131.063 153.058 1.00 27.76 327 VAL C N 1
ATOM 11865 C CA . VAL B 1 342 ? 179.485 130.618 153.514 1.00 27.76 327 VAL C CA 1
ATOM 11866 C C . VAL B 1 342 ? 180.596 131.501 152.957 1.00 27.76 327 VAL C C 1
ATOM 11867 O O . VAL B 1 342 ? 181.699 131.535 153.510 1.00 27.76 327 VAL C O 1
ATOM 11880 N N . THR B 1 343 ? 180.327 132.232 151.880 1.00 28.85 328 THR C N 1
ATOM 11881 C CA . THR B 1 343 ? 181.273 133.176 151.298 1.00 28.85 328 THR C CA 1
ATOM 11882 C C . THR B 1 343 ? 181.076 134.582 151.846 1.00 28.85 328 THR C C 1
ATOM 11883 O O . THR B 1 343 ? 181.987 135.155 152.447 1.00 28.85 328 THR C O 1
ATOM 11894 N N . MET B 1 344 ? 179.887 135.139 151.642 1.00 28.15 329 MET C N 1
ATOM 11895 C CA . MET B 1 344 ? 179.569 136.513 151.995 1.00 28.15 329 MET C CA 1
ATOM 11896 C C . MET B 1 344 ? 179.363 136.726 153.486 1.00 28.15 329 MET C C 1
ATOM 11897 O O . MET B 1 344 ? 179.487 137.861 153.953 1.00 28.15 329 MET C O 1
ATOM 11911 N N . GLY B 1 345 ? 179.057 135.676 154.241 1.00 30.44 330 GLY C N 1
ATOM 11912 C CA . GLY B 1 345 ? 178.792 135.832 155.651 1.00 30.44 330 GLY C CA 1
ATOM 11913 C C . GLY B 1 345 ? 177.454 136.447 155.958 1.00 30.44 330 GLY C C 1
ATOM 11914 O O . GLY B 1 345 ? 177.313 137.132 156.972 1.00 30.44 330 GLY C O 1
ATOM 11918 N N . THR B 1 346 ? 176.465 136.221 155.106 1.00 28.56 331 THR C N 1
ATOM 11919 C CA . THR B 1 346 ? 175.155 136.811 155.287 1.00 28.56 331 THR C CA 1
ATOM 11920 C C . THR B 1 346 ? 174.295 135.919 156.176 1.00 28.56 331 THR C C 1
ATOM 11921 O O . THR B 1 346 ? 174.540 134.720 156.325 1.00 28.56 331 THR C O 1
ATOM 11932 N N . SER B 1 347 ? 173.286 136.528 156.783 1.00 29.93 332 SER C N 1
ATOM 11933 C CA . SER B 1 347 ? 172.422 135.802 157.693 1.00 29.93 332 SER C CA 1
ATOM 11934 C C . SER B 1 347 ? 171.620 134.736 156.947 1.00 29.93 332 SER C C 1
ATOM 11935 O O . SER B 1 347 ? 171.309 134.893 155.765 1.00 29.93 332 SER C O 1
ATOM 11943 N N . PRO B 1 348 ? 171.275 133.638 157.623 1.00 29.15 333 PRO C N 1
ATOM 11944 C CA . PRO B 1 348 ? 170.514 132.571 156.953 1.00 29.15 333 PRO C CA 1
ATOM 11945 C C . PRO B 1 348 ? 169.201 133.020 156.338 1.00 29.15 333 PRO C C 1
ATOM 11946 O O . PRO B 1 348 ? 168.844 132.547 155.255 1.00 29.15 333 PRO C O 1
ATOM 11957 N N . VAL B 1 349 ? 168.463 133.908 156.998 1.00 28.35 334 VAL C N 1
ATOM 11958 C CA . VAL B 1 349 ? 167.145 134.289 156.507 1.00 28.35 334 VAL C CA 1
ATOM 11959 C C . VAL B 1 349 ? 167.260 135.121 155.236 1.00 28.35 334 VAL C C 1
ATOM 11960 O O . VAL B 1 349 ? 166.475 134.956 154.298 1.00 28.35 334 VAL C O 1
ATOM 11973 N N . GLU B 1 350 ? 168.235 136.029 155.185 1.00 26.86 335 GLU C N 1
ATOM 11974 C CA . GLU B 1 350 ? 168.374 136.877 154.009 1.00 26.86 335 GLU C CA 1
ATOM 11975 C C . GLU B 1 350 ? 169.120 136.163 152.889 1.00 26.86 335 GLU C C 1
ATOM 11976 O O . GLU B 1 350 ? 169.078 136.607 151.738 1.00 26.86 335 GLU C O 1
ATOM 11988 N N . SER B 1 351 ? 169.792 135.057 153.201 1.00 26.22 336 SER C N 1
ATOM 11989 C CA . SER B 1 351 ? 170.397 134.228 152.167 1.00 26.22 336 SER C CA 1
ATOM 11990 C C . SER B 1 351 ? 169.361 133.334 151.500 1.00 26.22 336 SER C C 1
ATOM 11991 O O . SER B 1 351 ? 169.481 133.014 150.313 1.00 26.22 336 SER C O 1
ATOM 11999 N N . VAL B 1 352 ? 168.342 132.920 152.252 1.00 25.58 337 VAL C N 1
ATOM 12000 C CA . VAL B 1 352 ? 167.303 132.047 151.718 1.00 25.58 337 VAL C CA 1
ATOM 12001 C C . VAL B 1 352 ? 166.315 132.839 150.872 1.00 25.58 337 VAL C C 1
ATOM 12002 O O . VAL B 1 352 ? 165.816 132.347 149.856 1.00 25.58 337 VAL C O 1
ATOM 12015 N N . VAL B 1 353 ? 166.020 134.076 151.272 1.00 23.22 338 VAL C N 1
ATOM 12016 C CA . VAL B 1 353 ? 165.044 134.879 150.549 1.00 23.22 338 VAL C CA 1
ATOM 12017 C C . VAL B 1 353 ? 165.648 135.452 149.274 1.00 23.22 338 VAL C C 1
ATOM 12018 O O . VAL B 1 353 ? 164.924 135.775 148.329 1.00 23.22 338 VAL C O 1
ATOM 12031 N N . ALA B 1 354 ? 166.972 135.574 149.218 1.00 21.46 339 ALA C N 1
ATOM 12032 C CA . ALA B 1 354 ? 167.629 136.049 148.009 1.00 21.46 339 ALA C CA 1
ATOM 12033 C C . ALA B 1 354 ? 167.679 134.963 146.941 1.00 21.46 339 ALA C C 1
ATOM 12034 O O . ALA B 1 354 ? 167.374 135.216 145.771 1.00 21.46 339 ALA C O 1
ATOM 12041 N N . SER B 1 355 ? 168.071 133.749 147.323 1.00 22.46 340 SER C N 1
ATOM 12042 C CA . SER B 1 355 ? 168.080 132.641 146.377 1.00 22.46 340 SER C CA 1
ATOM 12043 C C . SER B 1 355 ? 166.671 132.277 145.928 1.00 22.46 340 SER C C 1
ATOM 12044 O O . SER B 1 355 ? 166.473 131.815 144.801 1.00 22.46 340 SER C O 1
ATOM 12052 N N . GLY B 1 356 ? 165.680 132.474 146.793 1.00 21.16 341 GLY C N 1
ATOM 12053 C CA . GLY B 1 356 ? 164.315 132.186 146.407 1.00 21.16 341 GLY C CA 1
ATOM 12054 C C . GLY B 1 356 ? 163.735 133.224 145.472 1.00 21.16 341 GLY C C 1
ATOM 12055 O O . GLY B 1 356 ? 162.819 132.934 144.701 1.00 21.16 341 GLY C O 1
ATOM 12059 N N . ASN B 1 357 ? 164.262 134.445 145.520 1.00 19.54 342 ASN C N 1
ATOM 12060 C CA . ASN B 1 357 ? 163.765 135.500 144.651 1.00 19.54 342 ASN C CA 1
ATOM 12061 C C . ASN B 1 357 ? 164.239 135.344 143.211 1.00 19.54 342 ASN C C 1
ATOM 12062 O O . ASN B 1 357 ? 163.671 135.978 142.317 1.00 19.54 342 ASN C O 1
ATOM 12073 N N . ILE B 1 358 ? 165.260 134.521 142.967 1.00 20.11 343 ILE C N 1
ATOM 12074 C CA . ILE B 1 358 ? 165.630 134.141 141.609 1.00 20.11 343 ILE C CA 1
ATOM 12075 C C . ILE B 1 358 ? 164.461 133.478 140.890 1.00 20.11 343 ILE C C 1
ATOM 12076 O O . ILE B 1 358 ? 164.254 133.704 139.693 1.00 20.11 343 ILE C O 1
ATOM 12092 N N . PHE B 1 359 ? 163.683 132.656 141.593 1.00 22.08 344 PHE C N 1
ATOM 12093 C CA . PHE B 1 359 ? 162.588 131.909 140.990 1.00 22.08 344 PHE C CA 1
ATOM 12094 C C . PHE B 1 359 ? 161.209 132.427 141.363 1.00 22.08 344 PHE C C 1
ATOM 12095 O O . PHE B 1 359 ? 160.266 132.222 140.600 1.00 22.08 344 PHE C O 1
ATOM 12112 N N . ILE B 1 360 ? 161.066 133.100 142.500 1.00 21.65 345 ILE C N 1
ATOM 12113 C CA . ILE B 1 360 ? 159.768 133.450 143.062 1.00 21.65 345 ILE C CA 1
ATOM 12114 C C . ILE B 1 360 ? 159.642 134.967 143.140 1.00 21.65 345 ILE C C 1
ATOM 12115 O O . ILE B 1 360 ? 160.633 135.674 143.345 1.00 21.65 345 ILE C O 1
ATOM 12131 N N . GLY B 1 361 ? 158.415 135.459 142.971 1.00 22.11 346 GLY C N 1
ATOM 12132 C CA . GLY B 1 361 ? 158.176 136.887 143.027 1.00 22.11 346 GLY C CA 1
ATOM 12133 C C . GLY B 1 361 ? 158.341 137.469 144.419 1.00 22.11 346 GLY C C 1
ATOM 12134 O O . GLY B 1 361 ? 158.525 136.760 145.405 1.00 22.11 346 GLY C O 1
ATOM 12138 N N . GLN B 1 362 ? 158.249 138.800 144.491 1.00 22.53 347 GLN C N 1
ATOM 12139 C CA . GLN B 1 362 ? 158.600 139.519 145.713 1.00 22.53 347 GLN C CA 1
ATOM 12140 C C . GLN B 1 362 ? 157.521 139.405 146.783 1.00 22.53 347 GLN C C 1
ATOM 12141 O O . GLN B 1 362 ? 157.815 139.493 147.978 1.00 22.53 347 GLN C O 1
ATOM 12155 N N . THR B 1 363 ? 156.268 139.216 146.381 1.00 25.42 348 THR C N 1
ATOM 12156 C CA . THR B 1 363 ? 155.184 139.088 147.343 1.00 25.42 348 THR C CA 1
ATOM 12157 C C . THR B 1 363 ? 155.024 137.676 147.888 1.00 25.42 348 THR C C 1
ATOM 12158 O O . THR B 1 363 ? 154.260 137.487 148.838 1.00 25.42 348 THR C O 1
ATOM 12169 N N . GLU B 1 364 ? 155.718 136.688 147.325 1.00 25.73 349 GLU C N 1
ATOM 12170 C CA . GLU B 1 364 ? 155.586 135.308 147.751 1.00 25.73 349 GLU C CA 1
ATOM 12171 C C . GLU B 1 364 ? 156.852 134.711 148.344 1.00 25.73 349 GLU C C 1
ATOM 12172 O O . GLU B 1 364 ? 156.771 133.658 148.982 1.00 25.73 349 GLU C O 1
ATOM 12184 N N . SER B 1 365 ? 158.005 135.329 148.154 1.00 24.66 350 SER C N 1
ATOM 12185 C CA . SER B 1 365 ? 159.255 134.742 148.612 1.00 24.66 350 SER C CA 1
ATOM 12186 C C . SER B 1 365 ? 159.464 134.888 150.118 1.00 24.66 350 SER C C 1
ATOM 12187 O O . SER B 1 365 ? 160.130 134.040 150.721 1.00 24.66 350 SER C O 1
ATOM 12195 N N . PRO B 1 366 ? 158.941 135.932 150.766 1.00 27.36 351 PRO C N 1
ATOM 12196 C CA . PRO B 1 366 ? 159.020 135.972 152.233 1.00 27.36 351 PRO C CA 1
ATOM 12197 C C . PRO B 1 366 ? 158.225 134.872 152.911 1.00 27.36 351 PRO C C 1
ATOM 12198 O O . PRO B 1 366 ? 158.484 134.579 154.083 1.00 27.36 351 PRO C O 1
ATOM 12209 N N . LEU B 1 367 ? 157.265 134.258 152.216 1.00 29.38 352 LEU C N 1
ATOM 12210 C CA . LEU B 1 367 ? 156.573 133.092 152.747 1.00 29.38 352 LEU C CA 1
ATOM 12211 C C . LEU B 1 367 ? 157.512 131.927 153.007 1.00 29.38 352 LEU C C 1
ATOM 12212 O O . LEU B 1 367 ? 157.143 131.001 153.734 1.00 29.38 352 LEU C O 1
ATOM 12228 N N . LEU B 1 368 ? 158.706 131.940 152.419 1.00 26.64 353 LEU C N 1
ATOM 12229 C CA . LEU B 1 368 ? 159.691 130.909 152.709 1.00 26.64 353 LEU C CA 1
ATOM 12230 C C . LEU B 1 368 ? 160.190 130.988 154.143 1.00 26.64 353 LEU C C 1
ATOM 12231 O O . LEU B 1 368 ? 160.797 130.029 154.629 1.00 26.64 353 LEU C O 1
ATOM 12247 N N . VAL B 1 369 ? 159.949 132.106 154.827 1.00 28.77 354 VAL C N 1
ATOM 12248 C CA . VAL B 1 369 ? 160.396 132.305 156.199 1.00 28.77 354 VAL C CA 1
ATOM 12249 C C . VAL B 1 369 ? 159.312 133.030 156.987 1.00 28.77 354 VAL C C 1
ATOM 12250 O O . VAL B 1 369 ? 159.608 133.890 157.822 1.00 28.77 354 VAL C O 1
A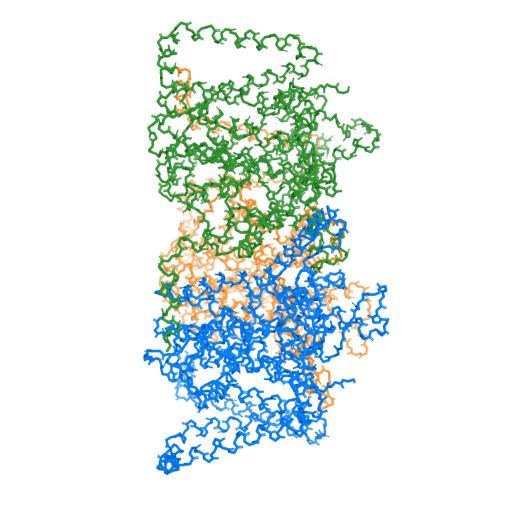TOM 12263 N N . ARG B 1 370 ? 158.054 132.680 156.735 1.00 31.71 355 ARG C N 1
ATOM 12264 C CA . ARG B 1 370 ? 156.944 133.418 157.333 1.00 31.71 355 ARG C CA 1
ATOM 12265 C C . ARG B 1 370 ? 156.945 133.358 158.854 1.00 31.71 355 ARG C C 1
ATOM 12266 O O . ARG B 1 370 ? 156.694 134.395 159.491 1.00 31.71 355 ARG C O 1
ATOM 12287 N N . PRO B 1 371 ? 157.203 132.216 159.496 1.00 31.05 356 PRO C N 1
ATOM 12288 C CA . PRO B 1 371 ? 157.181 132.189 160.964 1.00 31.05 356 PRO C CA 1
ATOM 12289 C C . PRO B 1 371 ? 158.204 133.092 161.621 1.00 31.05 356 PRO C C 1
ATOM 12290 O O . PRO B 1 371 ? 157.948 133.606 162.715 1.00 31.05 356 PRO C O 1
ATOM 12301 N N . TYR B 1 372 ? 159.358 133.298 160.995 1.00 32.72 357 TYR C N 1
ATOM 12302 C CA . TYR B 1 372 ? 160.481 133.967 161.626 1.00 32.72 357 TYR C CA 1
ATOM 12303 C C . TYR B 1 372 ? 160.576 135.445 161.275 1.00 32.72 357 TYR C C 1
ATOM 12304 O O . TYR B 1 372 ? 161.569 136.087 161.623 1.00 32.72 357 TYR C O 1
ATOM 12322 N N . LEU B 1 373 ? 159.570 135.997 160.620 1.00 31.19 358 LEU C N 1
ATOM 12323 C CA . LEU B 1 373 ? 159.591 137.383 160.173 1.00 31.19 358 LEU C CA 1
ATOM 12324 C C . LEU B 1 373 ? 159.431 138.387 161.308 1.00 31.19 358 LEU C C 1
ATOM 12325 O O . LEU B 1 373 ? 159.992 139.485 161.233 1.00 31.19 358 LEU C O 1
ATOM 12341 N N . PRO B 1 374 ? 158.660 138.083 162.354 1.00 34.21 359 PRO C N 1
ATOM 12342 C CA . PRO B 1 374 ? 158.538 139.044 163.458 1.00 34.21 359 PRO C CA 1
ATOM 12343 C C . PRO B 1 374 ? 159.811 139.237 164.254 1.00 34.21 359 PRO C C 1
ATOM 12344 O O . PRO B 1 374 ? 159.860 140.143 165.093 1.00 34.21 359 PRO C O 1
ATOM 12355 N N . TYR B 1 375 ? 160.841 138.427 164.026 1.00 35.08 360 TYR C N 1
ATOM 12356 C CA . TYR B 1 375 ? 162.072 138.508 164.793 1.00 35.08 360 TYR C CA 1
ATOM 12357 C C . TYR B 1 375 ? 163.283 138.897 163.959 1.00 35.08 360 TYR C C 1
ATOM 12358 O O . TYR B 1 375 ? 164.400 138.900 164.484 1.00 35.08 360 TYR C O 1
ATOM 12376 N N . VAL B 1 376 ? 163.099 139.230 162.684 1.00 31.08 361 VAL C N 1
ATOM 12377 C CA . VAL B 1 376 ? 164.213 139.667 161.850 1.00 31.08 361 VAL C CA 1
ATOM 12378 C C . VAL B 1 376 ? 164.589 141.104 162.193 1.00 31.08 361 VAL C C 1
ATOM 12379 O O . VAL B 1 376 ? 163.770 141.906 162.646 1.00 31.08 361 VAL C O 1
ATOM 12392 N N . THR B 1 377 ? 165.855 141.426 161.964 1.00 30.65 362 THR C N 1
ATOM 12393 C CA . THR B 1 377 ? 166.378 142.752 162.232 1.00 30.65 362 THR C CA 1
ATOM 12394 C C . THR B 1 377 ? 165.896 143.753 161.186 1.00 30.65 362 THR C C 1
ATOM 12395 O O . THR B 1 377 ? 165.114 143.439 160.287 1.00 30.65 362 THR C O 1
ATOM 12406 N N . LYS B 1 378 ? 166.384 144.985 161.318 1.00 29.86 363 LYS C N 1
ATOM 12407 C CA . LYS B 1 378 ? 166.042 146.037 160.370 1.00 29.86 363 LYS C CA 1
ATOM 12408 C C . LYS B 1 378 ? 166.867 145.915 159.096 1.00 29.86 363 LYS C C 1
ATOM 12409 O O . LYS B 1 378 ? 166.423 146.327 158.019 1.00 29.86 363 LYS C O 1
ATOM 12428 N N . SER B 1 379 ? 168.078 145.370 159.209 1.00 27.66 364 SER C N 1
ATOM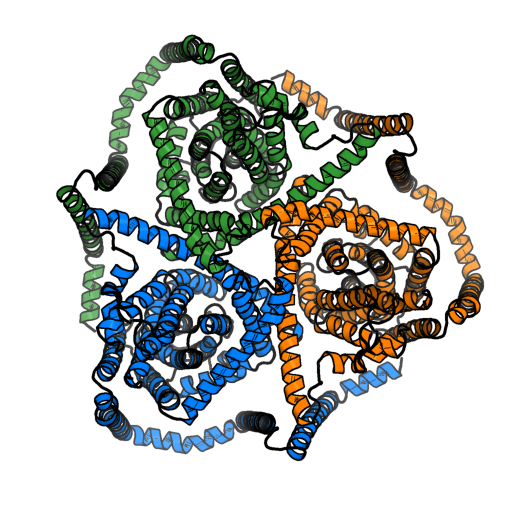 12429 C CA . SER B 1 379 ? 168.919 145.147 158.042 1.00 27.66 364 SER C CA 1
ATOM 12430 C C . SER B 1 379 ? 168.471 143.925 157.250 1.00 27.66 364 SER C C 1
ATOM 12431 O O . SER B 1 379 ? 168.537 143.927 156.017 1.00 27.66 364 SER C O 1
ATOM 12439 N N . GLU B 1 380 ? 168.024 142.869 157.933 1.00 27.86 365 GLU C N 1
ATOM 12440 C CA . GLU B 1 380 ? 167.524 141.693 157.228 1.00 27.86 365 GLU C CA 1
ATOM 12441 C C . GLU B 1 380 ? 166.206 141.992 156.531 1.00 27.86 365 GLU C C 1
ATOM 12442 O O . GLU B 1 380 ? 165.933 141.461 155.451 1.00 27.86 365 GLU C O 1
ATOM 12454 N N . LEU B 1 381 ? 165.379 142.838 157.138 1.00 27.14 366 LEU C N 1
ATOM 12455 C CA . LEU B 1 381 ? 164.117 143.226 156.525 1.00 27.14 366 LEU C CA 1
ATOM 12456 C C . LEU B 1 381 ? 164.351 144.089 155.298 1.00 27.14 366 LEU C C 1
ATOM 12457 O O . LEU B 1 381 ? 163.603 144.014 154.318 1.00 27.14 366 LEU C O 1
ATOM 12473 N N . HIS B 1 382 ? 165.387 144.921 155.341 1.00 24.09 367 HIS C N 1
ATOM 12474 C CA . HIS B 1 382 ? 165.763 145.721 154.186 1.00 24.09 367 HIS C CA 1
ATOM 12475 C C . HIS B 1 382 ? 166.270 144.838 153.056 1.00 24.09 367 HIS C C 1
ATOM 12476 O O . HIS B 1 382 ? 165.943 145.058 151.887 1.00 24.09 367 HIS C O 1
ATOM 12490 N N . ALA B 1 383 ? 167.065 143.825 153.394 1.00 21.98 368 ALA C N 1
ATOM 12491 C CA . ALA B 1 383 ? 167.564 142.889 152.397 1.00 21.98 368 ALA C CA 1
ATOM 12492 C C . ALA B 1 383 ? 166.441 142.070 151.772 1.00 21.98 368 ALA C C 1
ATOM 12493 O O . ALA B 1 383 ? 166.487 141.756 150.580 1.00 21.98 368 ALA C O 1
ATOM 12500 N N . ILE B 1 384 ? 165.437 141.697 152.564 1.00 23.68 369 ILE C N 1
ATOM 12501 C CA . ILE B 1 384 ? 164.301 140.945 152.045 1.00 23.68 369 ILE C CA 1
ATOM 12502 C C . ILE B 1 384 ? 163.547 141.754 150.998 1.00 23.68 369 ILE C C 1
ATOM 12503 O O . ILE B 1 384 ? 163.061 141.206 150.004 1.00 23.68 369 ILE C O 1
ATOM 12519 N N . MET B 1 385 ? 163.451 143.068 151.190 1.00 23.60 370 MET C N 1
ATOM 12520 C CA . MET B 1 385 ? 162.722 143.896 150.241 1.00 23.60 370 MET C CA 1
ATOM 12521 C C . MET B 1 385 ? 163.586 144.272 149.040 1.00 23.60 370 MET C C 1
ATOM 12522 O O . MET B 1 385 ? 163.071 144.426 147.930 1.00 23.60 370 MET C O 1
ATOM 12536 N N . THR B 1 386 ? 164.898 144.419 149.235 1.00 20.49 371 THR C N 1
ATOM 12537 C CA . THR B 1 386 ? 165.799 144.688 148.118 1.00 20.49 371 THR C CA 1
ATOM 12538 C C . THR B 1 386 ? 165.854 143.519 147.141 1.00 20.49 371 THR C C 1
ATOM 12539 O O . THR B 1 386 ? 165.823 143.717 145.921 1.00 20.49 371 THR C O 1
ATOM 12550 N N . ALA B 1 387 ? 165.963 142.296 147.662 1.00 18.36 372 ALA C N 1
ATOM 12551 C CA . ALA B 1 387 ? 166.020 141.106 146.822 1.00 18.36 372 ALA C CA 1
ATOM 12552 C C . ALA B 1 387 ? 164.784 140.974 145.939 1.00 18.36 372 ALA C C 1
ATOM 12553 O O . ALA B 1 387 ? 164.885 140.547 144.787 1.00 18.36 372 ALA C O 1
ATOM 12560 N N . GLY B 1 388 ? 163.611 141.341 146.450 1.00 18.84 373 GLY C N 1
ATOM 12561 C CA . GLY B 1 388 ? 162.420 141.278 145.622 1.00 18.84 373 GLY C CA 1
ATOM 12562 C C . GLY B 1 388 ? 162.378 142.350 144.554 1.00 18.84 373 GLY C C 1
ATOM 12563 O O . GLY B 1 388 ? 161.836 142.131 143.474 1.00 18.84 373 GLY C O 1
ATOM 12567 N N . PHE B 1 389 ? 162.932 143.525 144.848 1.00 21.13 374 PHE C N 1
ATOM 12568 C CA . PHE B 1 389 ? 162.993 144.609 143.876 1.00 21.13 374 PHE C CA 1
ATOM 12569 C C . PHE B 1 389 ? 164.069 144.396 142.811 1.00 21.13 374 PHE C C 1
ATOM 12570 O O . PHE B 1 389 ? 163.979 144.990 141.735 1.00 21.13 374 PHE C O 1
ATOM 12587 N N . SER B 1 390 ? 165.074 143.565 143.077 1.00 18.96 375 SER C N 1
ATOM 12588 C CA . SER B 1 390 ? 166.176 143.337 142.155 1.00 18.96 375 SER C CA 1
ATOM 12589 C C . SER B 1 390 ? 165.972 142.124 141.253 1.00 18.96 375 SER C C 1
ATOM 12590 O O . SER B 1 390 ? 166.775 141.914 140.345 1.00 18.96 375 SER C O 1
ATOM 12598 N N . THR B 1 391 ? 164.904 141.357 141.439 1.00 18.29 376 THR C N 1
ATOM 12599 C CA . THR B 1 391 ? 164.679 140.134 140.685 1.00 18.29 376 THR C CA 1
ATOM 12600 C C . THR B 1 391 ? 163.295 140.171 140.057 1.00 18.29 376 THR C C 1
ATOM 12601 O O . THR B 1 391 ? 162.494 141.075 140.308 1.00 18.29 376 THR C O 1
ATOM 12612 N N . ILE B 1 392 ? 163.024 139.158 139.236 1.00 19.31 377 ILE C N 1
ATOM 12613 C CA . ILE B 1 392 ? 161.707 138.964 138.639 1.00 19.31 377 ILE C CA 1
ATOM 12614 C C . ILE B 1 392 ? 161.132 137.649 139.154 1.00 19.31 377 ILE C C 1
ATOM 12615 O O . ILE B 1 392 ? 161.404 137.243 140.286 1.00 19.31 377 ILE C O 1
ATOM 12631 N N . ALA B 1 393 ? 160.328 136.973 138.343 1.00 20.55 378 ALA C N 1
ATOM 12632 C CA . ALA B 1 393 ? 159.712 135.713 138.734 1.00 20.55 378 ALA C CA 1
ATOM 12633 C C . ALA B 1 393 ? 159.624 134.807 137.511 1.00 20.55 378 ALA C C 1
ATOM 12634 O O . ALA B 1 393 ? 159.593 135.271 136.370 1.00 20.55 378 ALA C O 1
ATOM 12641 N N . GLY B 1 394 ? 159.634 133.496 137.758 1.00 21.95 379 GLY C N 1
ATOM 12642 C CA . GLY B 1 394 ? 159.489 132.523 136.691 1.00 21.95 379 GLY C CA 1
ATOM 12643 C C . GLY B 1 394 ? 158.155 132.563 135.983 1.00 21.95 379 GLY C C 1
ATOM 12644 O O . GLY B 1 394 ? 158.099 132.263 134.789 1.00 21.95 379 GLY C O 1
ATOM 12648 N N . SER B 1 395 ? 157.093 132.962 136.680 1.00 20.60 380 SER C N 1
ATOM 12649 C CA . SER B 1 395 ? 155.771 133.055 136.077 1.00 20.60 380 SER C CA 1
ATOM 12650 C C . SER B 1 395 ? 155.706 134.058 134.929 1.00 20.60 380 SER C C 1
ATOM 12651 O O . SER B 1 395 ? 154.947 133.849 133.979 1.00 20.60 380 SER C O 1
ATOM 12659 N N . VAL B 1 396 ? 156.470 135.149 134.997 1.00 19.45 381 VAL C N 1
ATOM 12660 C CA . VAL B 1 396 ? 156.463 136.176 133.962 1.00 19.45 381 VAL C CA 1
ATOM 12661 C C . VAL B 1 396 ? 157.681 136.101 133.058 1.00 19.45 381 VAL C C 1
ATOM 12662 O O . VAL B 1 396 ? 157.819 136.928 132.151 1.00 19.45 381 VAL C O 1
ATOM 12675 N N . LEU B 1 397 ? 158.559 135.122 133.269 1.00 20.35 382 LEU C N 1
ATOM 12676 C CA . LEU B 1 397 ? 159.748 134.978 132.438 1.00 20.35 382 LEU C CA 1
ATOM 12677 C C . LEU B 1 397 ? 159.385 134.690 130.987 1.00 20.35 382 LEU C C 1
ATOM 12678 O O . LEU B 1 397 ? 159.983 135.257 130.067 1.00 20.35 382 LEU C O 1
ATOM 12694 N N . GLY B 1 398 ? 158.407 133.810 130.763 1.00 19.46 383 GLY C N 1
ATOM 12695 C CA . GLY B 1 398 ? 158.045 133.435 129.410 1.00 19.46 383 GLY C CA 1
ATOM 12696 C C . GLY B 1 398 ? 157.345 134.534 128.644 1.00 19.46 383 GLY C C 1
ATOM 12697 O O . GLY B 1 398 ? 157.398 134.567 127.414 1.00 19.46 383 GLY C O 1
ATOM 12701 N N . ALA B 1 399 ? 156.669 135.433 129.355 1.00 18.48 384 ALA C N 1
ATOM 12702 C CA . ALA B 1 399 ? 156.045 136.586 128.722 1.00 18.48 384 ALA C CA 1
ATOM 12703 C C . ALA B 1 399 ? 157.077 137.499 128.072 1.00 18.48 384 ALA C C 1
ATOM 12704 O O . ALA B 1 399 ? 156.848 138.018 126.976 1.00 18.48 384 ALA C O 1
ATOM 12711 N N . TYR B 1 400 ? 158.215 137.718 128.735 1.00 18.93 385 TYR C N 1
ATOM 12712 C CA . TYR B 1 400 ? 159.246 138.582 128.167 1.00 18.93 385 TYR C CA 1
ATOM 12713 C C . TYR B 1 400 ? 159.971 137.895 127.017 1.00 18.93 385 TYR C C 1
ATOM 12714 O O . TYR B 1 400 ? 160.434 138.557 126.085 1.00 18.93 385 TYR C O 1
ATOM 12732 N N . ILE B 1 401 ? 160.090 136.570 127.074 1.00 20.02 386 ILE C N 1
ATOM 12733 C CA . ILE B 1 401 ? 160.687 135.814 125.979 1.00 20.02 386 ILE C CA 1
ATOM 12734 C C . ILE B 1 401 ? 159.777 135.831 124.756 1.00 20.02 386 ILE C C 1
ATOM 12735 O O . ILE B 1 401 ? 160.247 135.801 123.614 1.00 20.02 386 ILE C O 1
ATOM 12751 N N . SER B 1 402 ? 158.462 135.885 124.976 1.00 19.64 387 SER C N 1
ATOM 12752 C CA . SER B 1 402 ? 157.516 135.985 123.871 1.00 19.64 387 SER C CA 1
ATOM 12753 C C . SER B 1 402 ? 157.617 137.323 123.154 1.00 19.64 387 SER C C 1
ATOM 12754 O O . SER B 1 402 ? 157.320 137.408 121.959 1.00 19.64 387 SER C O 1
ATOM 12762 N N . PHE B 1 403 ? 158.020 138.375 123.865 1.00 19.19 388 PHE C N 1
ATOM 12763 C CA . PHE B 1 403 ? 158.244 139.668 123.233 1.00 19.19 388 PHE C CA 1
ATOM 12764 C C . PHE B 1 403 ? 159.414 139.614 122.260 1.00 19.19 388 PHE C C 1
ATOM 12765 O O . PHE B 1 403 ? 159.370 140.229 121.190 1.00 19.19 388 PHE C O 1
ATOM 12782 N N . GLY B 1 404 ? 160.471 138.895 122.619 1.00 19.72 389 GLY C N 1
ATOM 12783 C CA . GLY B 1 404 ? 161.657 138.801 121.800 1.00 19.72 389 GLY C CA 1
ATOM 12784 C C . GLY B 1 404 ? 162.923 139.100 122.567 1.00 19.72 389 GLY C C 1
ATOM 12785 O O . GLY B 1 404 ? 163.987 139.297 121.976 1.00 19.72 389 GLY C O 1
ATOM 12789 N N . VAL B 1 405 ? 162.814 139.132 123.884 1.00 19.68 390 VAL C N 1
ATOM 12790 C CA . VAL B 1 405 ? 163.959 139.375 124.747 1.00 19.68 390 VAL C CA 1
ATOM 12791 C C . VAL B 1 405 ? 164.717 138.073 124.951 1.00 19.68 390 VAL C C 1
ATOM 12792 O O . VAL B 1 405 ? 164.122 137.003 125.116 1.00 19.68 390 VAL C O 1
ATOM 12805 N N . SER B 1 406 ? 166.042 138.171 124.937 1.00 19.36 391 SER C N 1
ATOM 12806 C CA . SER B 1 406 ? 166.902 136.998 125.009 1.00 19.36 391 SER C CA 1
ATOM 12807 C C . SER B 1 406 ? 166.633 136.176 126.259 1.00 19.36 391 SER C C 1
ATOM 12808 O O . SER B 1 406 ? 166.601 136.701 127.375 1.00 19.36 391 SER C O 1
ATOM 12816 N N . SER B 1 407 ? 166.470 134.871 126.059 1.00 20.47 392 SER C N 1
ATOM 12817 C CA . SER B 1 407 ? 166.214 133.965 127.168 1.00 20.47 392 SER C CA 1
ATOM 12818 C C . SER B 1 407 ? 167.471 133.730 127.995 1.00 20.47 392 SER C C 1
ATOM 12819 O O . SER B 1 407 ? 167.401 133.643 129.224 1.00 20.47 392 SER C O 1
ATOM 12827 N N . SER B 1 408 ? 168.627 133.626 127.340 1.00 20.16 393 SER C N 1
ATOM 12828 C CA . SER B 1 408 ? 169.876 133.409 128.057 1.00 20.16 393 SER C CA 1
ATOM 12829 C C . SER B 1 408 ? 170.201 134.576 128.980 1.00 20.16 393 SER C C 1
ATOM 12830 O O . SER B 1 408 ? 170.556 134.372 130.145 1.00 20.16 393 SER C O 1
ATOM 12838 N N . HIS B 1 409 ? 170.098 135.806 128.474 1.00 19.33 394 HIS C N 1
ATOM 12839 C CA . HIS B 1 409 ? 170.402 136.978 129.288 1.00 19.33 394 HIS C CA 1
ATOM 12840 C C . HIS B 1 409 ? 169.460 137.104 130.479 1.00 19.33 394 HIS C C 1
ATOM 12841 O O . HIS B 1 409 ? 169.899 137.415 131.590 1.00 19.33 394 HIS C O 1
ATOM 12855 N N . LEU B 1 410 ? 168.162 136.896 130.265 1.00 19.18 395 LEU C N 1
ATOM 12856 C CA . LEU B 1 410 ? 167.214 136.949 131.372 1.00 19.18 395 LEU C CA 1
ATOM 12857 C C . LEU B 1 410 ? 167.586 135.975 132.480 1.00 19.18 395 LEU C C 1
ATOM 12858 O O . LEU B 1 410 ? 167.511 136.316 133.664 1.00 19.18 395 LEU C O 1
ATOM 12874 N N . LEU B 1 411 ? 167.972 134.753 132.115 1.00 19.90 396 LEU C N 1
ATOM 12875 C CA . LEU B 1 411 ? 168.343 133.758 133.111 1.00 19.90 396 LEU C CA 1
ATOM 12876 C C . LEU B 1 411 ? 169.630 134.141 133.825 1.00 19.90 396 LEU C C 1
ATOM 12877 O O . LEU B 1 411 ? 169.758 133.946 135.037 1.00 19.90 396 LEU C O 1
ATOM 12893 N N . THR B 1 412 ? 170.596 134.678 133.084 1.00 20.03 397 THR C N 1
ATOM 12894 C CA . THR B 1 412 ? 171.861 135.093 133.672 1.00 20.03 397 THR C CA 1
ATOM 12895 C C . THR B 1 412 ? 171.689 136.296 134.594 1.00 20.03 397 THR C C 1
ATOM 12896 O O . THR B 1 412 ? 172.285 136.346 135.673 1.00 20.03 397 THR C O 1
ATOM 12907 N N . ALA B 1 413 ? 170.887 137.280 134.183 1.00 19.05 398 ALA C N 1
ATOM 12908 C CA . ALA B 1 413 ? 170.649 138.445 135.027 1.00 19.05 398 ALA C CA 1
ATOM 12909 C C . ALA B 1 413 ? 169.983 138.062 136.341 1.00 19.05 398 ALA C C 1
ATOM 12910 O O . ALA B 1 413 ? 170.274 138.652 137.386 1.00 19.05 398 ALA C O 1
ATOM 12917 N N . SER B 1 414 ? 169.080 137.084 136.308 1.00 18.93 399 SER C N 1
ATOM 12918 C CA . SER B 1 414 ? 168.378 136.678 137.518 1.00 18.93 399 SER C CA 1
ATOM 12919 C C . SER B 1 414 ? 169.318 136.021 138.524 1.00 18.93 399 SER C C 1
ATOM 12920 O O . SER B 1 414 ? 169.201 136.249 139.732 1.00 18.93 399 SER C O 1
ATOM 12928 N N . VAL B 1 415 ? 170.248 135.197 138.048 1.00 20.00 400 VAL C N 1
ATOM 12929 C CA . VAL B 1 415 ? 171.179 134.522 138.943 1.00 20.00 400 VAL C CA 1
ATOM 12930 C C . VAL B 1 415 ? 172.180 135.508 139.530 1.00 20.00 400 VAL C C 1
ATOM 12931 O O . VAL B 1 415 ? 172.569 135.396 140.697 1.00 20.00 400 VAL C O 1
ATOM 12944 N N . MET B 1 416 ? 172.615 136.483 138.736 1.00 21.51 401 MET C N 1
ATOM 12945 C CA . MET B 1 416 ? 173.570 137.473 139.209 1.00 21.51 401 MET C CA 1
ATOM 12946 C C . MET B 1 416 ? 172.936 138.499 140.134 1.00 21.51 401 MET C C 1
ATOM 12947 O O . MET B 1 416 ? 173.657 139.204 140.844 1.00 21.51 401 MET C O 1
ATOM 12961 N N . SER B 1 417 ? 171.609 138.582 140.152 1.00 19.15 402 SER C N 1
ATOM 12962 C CA . SER B 1 417 ? 170.930 139.610 140.923 1.00 19.15 402 SER C CA 1
ATOM 12963 C C . SER B 1 417 ? 170.820 139.245 142.396 1.00 19.15 402 SER C C 1
ATOM 12964 O O . SER B 1 417 ? 170.546 140.116 143.225 1.00 19.15 402 SER C O 1
ATOM 12972 N N . ALA B 1 418 ? 171.020 137.976 142.741 1.00 19.73 403 ALA C N 1
ATOM 12973 C CA . ALA B 1 418 ? 170.976 137.577 144.145 1.00 19.73 403 ALA C CA 1
ATOM 12974 C C . ALA B 1 418 ? 172.205 138.034 144.921 1.00 19.73 403 ALA C C 1
ATOM 12975 O O . ALA B 1 418 ? 172.038 138.616 146.005 1.00 19.73 403 ALA C O 1
ATOM 12982 N N . PRO B 1 419 ? 173.438 137.810 144.457 1.00 21.88 404 PRO C N 1
ATOM 12983 C CA . PRO B 1 419 ? 174.592 138.360 145.185 1.00 21.88 404 PRO C CA 1
ATOM 12984 C C . PRO B 1 419 ? 174.748 139.866 145.056 1.00 21.88 404 PRO C C 1
ATOM 12985 O O . PRO B 1 419 ? 175.370 140.482 145.927 1.00 21.88 404 PRO C O 1
ATOM 12996 N N . ALA B 1 420 ? 174.207 140.481 144.002 1.00 20.87 405 ALA C N 1
ATOM 12997 C CA . ALA B 1 420 ? 174.239 141.935 143.891 1.00 20.87 405 ALA C CA 1
ATOM 12998 C C . ALA B 1 420 ? 173.325 142.587 144.917 1.00 20.87 405 ALA C C 1
ATOM 12999 O O . ALA B 1 420 ? 173.685 143.596 145.532 1.00 20.87 405 ALA C O 1
ATOM 13006 N N . ALA B 1 421 ? 172.131 142.030 145.101 1.00 20.01 406 ALA C N 1
ATOM 13007 C CA . ALA B 1 421 ? 171.173 142.593 146.043 1.00 20.01 406 ALA C CA 1
ATOM 13008 C C . ALA B 1 421 ? 171.710 142.586 147.467 1.00 20.01 406 ALA C C 1
ATOM 13009 O O . ALA B 1 421 ? 171.539 143.561 148.205 1.00 20.01 406 ALA C O 1
ATOM 13016 N N . LEU B 1 422 ? 172.355 141.497 147.875 1.00 23.34 407 LEU C N 1
ATOM 13017 C CA . LEU B 1 422 ? 172.858 141.398 149.237 1.00 23.34 407 LEU C CA 1
ATOM 13018 C C . LEU B 1 422 ? 174.074 142.288 149.449 1.00 23.34 407 LEU C C 1
ATOM 13019 O O . LEU B 1 422 ? 174.289 142.798 150.551 1.00 23.34 407 LEU C O 1
ATOM 13035 N N . ALA B 1 423 ? 174.883 142.481 148.411 1.00 24.45 408 ALA C N 1
ATOM 13036 C CA . ALA B 1 423 ? 176.037 143.361 148.525 1.00 24.45 408 ALA C CA 1
ATOM 13037 C C . ALA B 1 423 ? 175.619 144.821 148.648 1.00 24.45 408 ALA C C 1
ATOM 13038 O O . ALA B 1 423 ? 17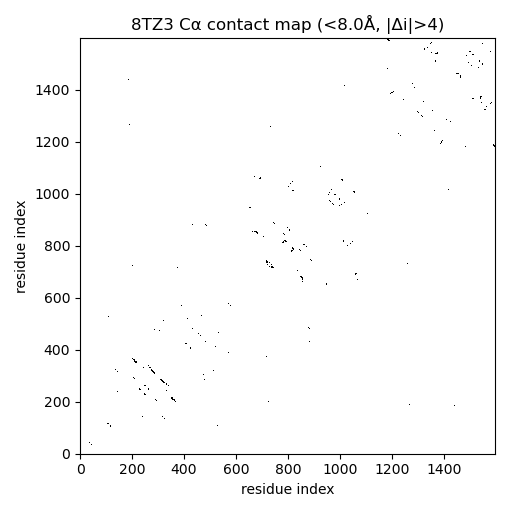6.243 145.591 149.385 1.00 24.45 408 ALA C O 1
ATOM 13045 N N . ILE B 1 424 ? 174.565 145.219 147.939 1.00 23.50 409 ILE C N 1
ATOM 13046 C CA . ILE B 1 424 ? 174.115 146.604 147.988 1.00 23.50 409 ILE C CA 1
ATOM 13047 C C . ILE B 1 424 ? 173.288 146.849 149.242 1.00 23.50 409 ILE C C 1
ATOM 13048 O O . ILE B 1 424 ? 173.353 147.926 149.843 1.00 23.50 409 ILE C O 1
ATOM 13064 N N . SER B 1 425 ? 172.501 145.859 149.657 1.00 23.73 410 SER C N 1
ATOM 13065 C CA . SER B 1 425 ? 171.751 145.968 150.901 1.00 23.73 410 SER C CA 1
ATOM 13066 C C . SER B 1 425 ? 172.675 146.134 152.102 1.00 23.73 410 SER C C 1
ATOM 13067 O O . SER B 1 425 ? 172.449 147.001 152.950 1.00 23.73 410 SER C O 1
ATOM 13075 N N . LYS B 1 426 ? 173.717 145.308 152.195 1.00 26.44 411 LYS C N 1
ATOM 13076 C CA . LYS B 1 426 ? 174.608 145.354 153.347 1.00 26.44 411 LYS C CA 1
ATOM 13077 C C . LYS B 1 426 ? 175.474 146.606 153.358 1.00 26.44 411 LYS C C 1
ATOM 13078 O O . LYS B 1 426 ? 176.138 146.888 154.359 1.00 26.44 411 LYS C O 1
ATOM 13097 N N . LEU B 1 427 ? 175.483 147.358 152.262 1.00 27.11 412 LEU C N 1
ATOM 13098 C CA . LEU B 1 427 ? 176.246 148.596 152.184 1.00 27.11 412 LEU C CA 1
ATOM 13099 C C . LEU B 1 427 ? 175.338 149.810 152.342 1.00 27.11 412 LEU C C 1
ATOM 13100 O O . LEU B 1 427 ? 175.782 150.872 152.785 1.00 27.11 412 LEU C O 1
ATOM 13116 N N . PHE B 1 428 ? 174.064 149.653 151.991 1.00 26.46 413 PHE C N 1
ATOM 13117 C CA . PHE B 1 428 ? 173.093 150.730 152.114 1.00 26.46 413 PHE C CA 1
ATOM 13118 C C . PHE B 1 428 ? 172.439 150.709 153.486 1.00 26.46 413 PHE C C 1
ATOM 13119 O O . PHE B 1 428 ? 171.913 151.725 153.948 1.00 26.46 413 PHE C O 1
ATOM 13136 N N . TRP B 1 429 ? 172.458 149.552 154.142 1.00 27.10 414 TRP C N 1
ATOM 13137 C CA . TRP B 1 429 ? 171.882 149.379 155.473 1.00 27.10 414 TRP C CA 1
ATOM 13138 C C . TRP B 1 429 ? 172.598 148.237 156.177 1.00 27.10 414 TRP C C 1
ATOM 13139 O O . TRP B 1 429 ? 172.108 147.103 156.221 1.00 27.10 414 TRP C O 1
ATOM 13160 N N . PRO B 1 430 ? 173.765 148.502 156.746 1.00 28.76 415 PRO C N 1
ATOM 13161 C CA . PRO B 1 430 ? 174.508 147.448 157.437 1.00 28.76 415 PRO C CA 1
ATOM 13162 C C . PRO B 1 430 ? 173.860 147.036 158.749 1.00 28.76 415 PRO C C 1
ATOM 13163 O O . PRO B 1 430 ? 172.977 147.702 159.289 1.00 28.76 415 PRO C O 1
ATOM 13174 N N . GLU B 1 431 ? 174.332 145.903 159.254 1.00 31.95 416 GLU C N 1
ATOM 13175 C CA . GLU B 1 431 ? 173.744 145.273 160.426 1.00 31.95 416 GLU C CA 1
ATOM 13176 C C . GLU B 1 431 ? 174.369 145.822 161.701 1.00 31.95 416 GLU C C 1
ATOM 13177 O O . GLU B 1 431 ? 175.581 145.719 161.903 1.00 31.95 416 GLU C O 1
ATOM 13189 N N . THR B 1 432 ? 173.533 146.404 162.560 1.00 34.19 417 THR C N 1
ATOM 13190 C CA . THR B 1 432 ? 173.970 146.946 163.841 1.00 34.19 417 THR C CA 1
ATOM 13191 C C . THR B 1 432 ? 173.422 146.164 165.029 1.00 34.19 417 THR C C 1
ATOM 13192 O O . THR B 1 432 ? 173.732 146.506 166.175 1.00 34.19 417 THR C O 1
ATOM 13203 N N . GLU B 1 433 ? 172.621 145.128 164.791 1.00 35.69 418 GLU C N 1
ATOM 13204 C CA . GLU B 1 433 ? 172.009 144.331 165.845 1.00 35.69 418 GLU C CA 1
ATOM 13205 C C . GLU B 1 433 ? 172.571 142.916 165.801 1.00 35.69 418 GLU C C 1
ATOM 13206 O O . GLU B 1 433 ? 173.510 142.617 165.060 1.00 35.69 418 GLU C O 1
ATOM 13218 N N . THR B 1 434 ? 171.978 142.039 166.614 1.00 38.80 419 THR C N 1
ATOM 13219 C CA . THR B 1 434 ? 172.352 140.633 166.650 1.00 38.80 419 THR C CA 1
ATOM 13220 C C . THR B 1 434 ? 171.233 139.801 166.047 1.00 38.80 419 THR C C 1
ATOM 13221 O O . THR B 1 434 ? 170.072 139.968 166.450 1.00 38.80 419 THR C O 1
ATOM 13232 N N . PRO B 1 435 ? 171.513 138.906 165.100 1.00 39.26 420 PRO C N 1
ATOM 13233 C CA . PRO B 1 435 ? 170.436 138.106 164.510 1.00 39.26 420 PRO C CA 1
ATOM 13234 C C . PRO B 1 435 ? 170.057 136.930 165.396 1.00 39.26 420 PRO C C 1
ATOM 13235 O O . PRO B 1 435 ? 170.905 136.313 166.044 1.00 39.26 420 PRO C O 1
ATOM 13246 N N . LYS B 1 436 ? 168.762 136.623 165.413 1.00 38.43 421 LYS C N 1
ATOM 13247 C CA . LYS B 1 436 ? 168.204 135.576 166.259 1.00 38.43 421 LYS C CA 1
ATOM 13248 C C . LYS B 1 436 ? 168.046 134.240 165.545 1.00 38.43 421 LYS C C 1
ATOM 13249 O O . LYS B 1 436 ? 168.377 133.198 166.117 1.00 38.43 421 LYS C O 1
ATOM 13257 N N . ILE B 1 437 ? 167.550 134.244 164.314 1.00 33.08 422 ILE C N 1
ATOM 13258 C CA . ILE B 1 437 ? 167.211 133.013 163.611 1.00 33.08 422 ILE C CA 1
ATOM 13259 C C . ILE B 1 437 ? 168.477 132.321 163.132 1.00 33.08 422 ILE C C 1
ATOM 13260 O O . ILE B 1 437 ? 169.414 132.954 162.634 1.00 33.08 422 ILE C O 1
ATOM 13276 N N . ASN B 1 438 ? 168.497 131.004 163.280 1.00 32.52 423 ASN C N 1
ATOM 13277 C CA . ASN B 1 438 ? 169.642 130.176 162.948 1.00 32.52 423 ASN C CA 1
ATOM 13278 C C . ASN B 1 438 ? 169.397 129.460 161.625 1.00 32.52 423 ASN C C 1
ATOM 13279 O O . ASN B 1 438 ? 168.359 129.620 160.980 1.00 32.52 423 ASN C O 1
ATOM 13290 N N . LEU B 1 439 ? 170.378 128.649 161.231 1.00 30.96 424 LEU C N 1
ATOM 13291 C CA . LEU B 1 439 ? 170.387 128.091 159.887 1.00 30.96 424 LEU C CA 1
ATOM 13292 C C . LEU B 1 439 ? 169.303 127.039 159.703 1.00 30.96 424 LEU C C 1
ATOM 13293 O O . LEU B 1 439 ? 168.580 127.056 158.700 1.00 30.96 424 LEU C O 1
ATOM 13309 N N . LYS B 1 440 ? 169.179 126.108 160.651 1.00 31.73 425 LYS C N 1
ATOM 13310 C CA . LYS B 1 440 ? 168.191 125.044 160.513 1.00 31.73 425 LYS C CA 1
ATOM 13311 C C . LYS B 1 440 ? 166.789 125.610 160.331 1.00 31.73 425 LYS C C 1
ATOM 13312 O O . LYS B 1 440 ? 165.993 125.080 159.548 1.00 31.73 425 LYS C O 1
ATOM 13316 N N . ASN B 1 441 ? 166.470 126.689 161.041 1.00 33.31 426 ASN C N 1
ATOM 13317 C CA . ASN B 1 441 ? 165.122 127.238 160.983 1.00 33.31 426 ASN C CA 1
ATOM 13318 C C . ASN B 1 441 ? 164.878 127.999 159.687 1.00 33.31 426 ASN C C 1
ATOM 13319 O O . ASN B 1 441 ? 163.745 128.052 159.198 1.00 33.31 426 ASN C O 1
ATOM 13330 N N . ALA B 1 442 ? 165.923 128.601 159.120 1.00 30.96 427 ALA C N 1
ATOM 13331 C CA . ALA B 1 442 ? 165.753 129.341 157.878 1.00 30.96 427 ALA C CA 1
ATOM 13332 C C . ALA B 1 442 ? 165.660 128.402 156.683 1.00 30.96 427 ALA C C 1
ATOM 13333 O O . ALA B 1 442 ? 164.948 128.689 155.715 1.00 30.96 427 ALA C O 1
ATOM 13340 N N . MET B 1 443 ? 166.368 127.274 156.736 1.00 31.64 428 MET C N 1
ATOM 13341 C CA . MET B 1 443 ? 166.393 126.364 155.600 1.00 31.64 428 MET C CA 1
ATOM 13342 C C . MET B 1 443 ? 165.165 125.470 155.549 1.00 31.64 428 MET C C 1
ATOM 13343 O O . MET B 1 443 ? 164.885 124.871 154.506 1.00 31.64 428 MET C O 1
ATOM 13357 N N . LYS B 1 444 ? 164.429 125.353 156.648 1.00 34.33 429 LYS C N 1
ATOM 13358 C CA . LYS B 1 444 ? 163.165 124.635 156.612 1.00 34.33 429 LYS C CA 1
ATOM 13359 C C . LYS B 1 444 ? 162.096 125.550 156.034 1.00 34.33 429 LYS C C 1
ATOM 13360 O O . LYS B 1 444 ? 161.903 126.675 156.509 1.00 34.33 429 LYS C O 1
ATOM 13379 N N . MET B 1 445 ? 161.425 125.079 154.994 1.00 30.49 430 MET C N 1
ATOM 13380 C CA . MET B 1 445 ? 160.431 125.860 154.266 1.00 30.49 430 MET C CA 1
ATOM 13381 C C . MET B 1 445 ? 159.101 125.119 154.330 1.00 30.49 430 MET C C 1
ATOM 13382 O O . MET B 1 445 ? 158.885 124.148 153.599 1.00 30.49 430 MET C O 1
ATOM 13396 N N . GLU B 1 446 ? 158.212 125.584 155.204 1.00 32.84 431 GLU C N 1
ATOM 13397 C CA . GLU B 1 446 ? 156.900 124.972 155.365 1.00 32.84 431 GLU C CA 1
ATOM 13398 C C . GLU B 1 446 ? 156.179 124.885 154.029 1.00 32.84 431 GLU C C 1
ATOM 13399 O O . GLU B 1 446 ? 155.718 125.899 153.495 1.00 32.84 431 GLU C O 1
ATOM 13403 N N . SER B 1 447 ? 156.078 123.676 153.486 1.00 36.10 432 SER C N 1
ATOM 13404 C CA . SER B 1 447 ? 155.411 123.466 152.213 1.00 36.10 432 SER C CA 1
ATOM 13405 C C . SER B 1 447 ? 153.901 123.638 152.367 1.00 36.10 432 SER C C 1
ATOM 13406 O O . SER B 1 447 ? 153.340 123.515 153.459 1.00 36.10 432 SER C O 1
ATOM 13414 N N . GLY B 1 448 ? 153.248 123.927 151.248 1.00 34.20 433 GLY C N 1
ATOM 13415 C CA . GLY B 1 448 ? 151.844 124.274 151.247 1.00 34.20 433 GLY C CA 1
ATOM 13416 C C . GLY B 1 448 ? 150.937 123.149 151.713 1.00 34.20 433 GLY C C 1
ATOM 13417 O O . GLY B 1 448 ? 151.356 122.143 152.287 1.00 34.20 433 GLY C O 1
ATOM 13421 N N . ASP B 1 449 ? 149.646 123.342 151.448 1.00 29.51 434 ASP C N 1
ATOM 13422 C CA . ASP B 1 449 ? 148.616 122.382 151.837 1.00 29.51 434 ASP C CA 1
ATOM 13423 C C . ASP B 1 449 ? 147.971 121.787 150.586 1.00 29.51 434 ASP C C 1
ATOM 13424 O O . ASP B 1 449 ? 146.825 122.066 150.237 1.00 29.51 434 ASP C O 1
ATOM 13428 N N . SER B 1 450 ? 148.750 120.952 149.907 1.00 25.18 435 SER C N 1
ATOM 13429 C CA . SER B 1 450 ? 148.291 120.201 148.748 1.00 25.18 435 SER C CA 1
ATOM 13430 C C . SER B 1 450 ? 148.509 118.720 149.005 1.00 25.18 435 SER C C 1
ATOM 13431 O O . SER B 1 450 ? 149.618 118.300 149.347 1.00 25.18 435 SER C O 1
ATOM 13439 N N . ARG B 1 451 ? 147.446 117.938 148.841 1.00 26.03 436 ARG C N 1
ATOM 13440 C CA . ARG B 1 451 ? 147.505 116.516 149.139 1.00 26.03 436 ARG C CA 1
ATOM 13441 C C . ARG B 1 451 ? 148.083 115.703 147.993 1.00 26.03 436 ARG C C 1
ATOM 13442 O O . ARG B 1 451 ? 148.554 114.584 148.216 1.00 26.03 436 ARG C O 1
ATOM 13463 N N . ASN B 1 452 ? 148.065 116.231 146.775 1.00 22.24 437 ASN C N 1
ATOM 13464 C CA . ASN B 1 452 ? 148.642 115.530 145.642 1.00 22.24 437 ASN C CA 1
ATOM 13465 C C . ASN B 1 452 ? 149.101 116.551 144.611 1.00 22.24 437 ASN C C 1
ATOM 13466 O O . ASN B 1 452 ? 149.000 117.762 144.810 1.00 22.24 437 ASN C O 1
ATOM 13477 N N . LEU B 1 453 ? 149.621 116.031 143.502 1.00 20.42 438 LEU C N 1
ATOM 13478 C CA . LEU B 1 453 ? 150.230 116.862 142.476 1.00 20.42 438 LEU C CA 1
ATOM 13479 C C . LEU B 1 453 ? 149.187 117.513 141.577 1.00 20.42 438 LEU C C 1
ATOM 13480 O O . LEU B 1 453 ? 149.468 118.524 140.924 1.00 20.42 438 LEU C O 1
ATOM 13496 N N . LEU B 1 454 ? 147.983 116.947 141.516 1.00 21.87 439 LEU C N 1
ATOM 13497 C CA . LEU B 1 454 ? 146.933 117.538 140.700 1.00 21.87 439 LEU C CA 1
ATOM 13498 C C . LEU B 1 454 ? 146.174 118.610 141.468 1.00 21.87 439 LEU C C 1
ATOM 13499 O O . LEU B 1 454 ? 145.569 119.496 140.858 1.00 21.87 439 LEU C O 1
ATOM 13515 N N . GLU B 1 455 ? 146.207 118.551 142.797 1.00 23.44 440 GLU C N 1
ATOM 13516 C CA . GLU B 1 455 ? 145.721 119.654 143.611 1.00 23.44 440 GLU C CA 1
ATOM 13517 C C . GLU B 1 455 ? 146.714 120.811 143.636 1.00 23.44 440 GLU C C 1
ATOM 13518 O O . GLU B 1 455 ? 146.311 121.966 143.799 1.00 23.44 440 GLU C O 1
ATOM 13530 N N . ALA B 1 456 ? 148.006 120.523 143.474 1.00 20.95 441 ALA C N 1
ATOM 13531 C CA . ALA B 1 456 ? 149.000 121.584 143.364 1.00 20.95 441 ALA C CA 1
ATOM 13532 C C . ALA B 1 456 ? 148.911 122.286 142.016 1.00 20.95 441 ALA C C 1
ATOM 13533 O O . ALA B 1 456 ? 149.263 123.464 141.899 1.00 20.95 441 ALA C O 1
ATOM 13540 N N . ALA B 1 457 ? 148.449 121.575 140.989 1.00 19.89 442 ALA C N 1
ATOM 13541 C CA . ALA B 1 457 ? 148.255 122.184 139.682 1.00 19.89 442 ALA C CA 1
ATOM 13542 C C . ALA B 1 457 ? 147.074 123.150 139.680 1.00 19.89 442 ALA C C 1
ATOM 13543 O O . ALA B 1 457 ? 147.138 124.214 139.057 1.00 19.89 442 ALA C O 1
ATOM 13550 N N . THR B 1 458 ? 145.986 122.797 140.369 1.00 20.43 443 THR C N 1
ATOM 13551 C CA . THR B 1 458 ? 144.807 123.655 140.392 1.00 20.43 443 THR C CA 1
ATOM 13552 C C . THR B 1 458 ? 145.003 124.873 141.282 1.00 20.43 443 THR C C 1
ATOM 13553 O O . THR B 1 458 ? 144.440 125.934 141.001 1.00 20.43 443 THR C O 1
ATOM 13564 N N . GLN B 1 459 ? 145.780 124.744 142.357 1.00 22.38 444 GLN C N 1
ATOM 13565 C CA . GLN B 1 459 ? 146.043 125.890 143.216 1.00 22.38 444 GLN C CA 1
ATOM 13566 C C . GLN B 1 459 ? 146.924 126.916 142.518 1.00 22.38 444 GLN C C 1
ATOM 13567 O O . GLN B 1 459 ? 146.808 128.118 142.774 1.00 22.38 444 GLN C O 1
ATOM 13581 N N . GLY B 1 460 ? 147.807 126.462 141.630 1.00 19.46 445 GLY C N 1
ATOM 13582 C CA . GLY B 1 460 ? 148.653 127.388 140.903 1.00 19.46 445 GLY C CA 1
ATOM 13583 C C . GLY B 1 460 ? 147.926 128.076 139.768 1.00 19.46 445 GLY C C 1
ATOM 13584 O O . GLY B 1 460 ? 148.231 129.219 139.425 1.00 19.46 445 GLY C O 1
ATOM 13588 N N . ALA B 1 461 ? 146.971 127.380 139.156 1.00 18.41 446 ALA C N 1
ATOM 13589 C CA . ALA B 1 461 ? 146.122 127.997 138.149 1.00 18.41 446 ALA C CA 1
ATOM 13590 C C . ALA B 1 461 ? 145.175 129.016 138.774 1.00 18.41 446 ALA C C 1
ATOM 13591 O O . ALA B 1 461 ? 145.013 130.126 138.259 1.00 18.41 446 ALA C O 1
ATOM 13598 N N . SER B 1 462 ? 144.547 128.662 139.896 1.00 20.47 447 SER C N 1
ATOM 13599 C CA . SER B 1 462 ? 143.623 129.584 140.550 1.00 20.47 447 SER C CA 1
ATOM 13600 C C . SER B 1 462 ? 144.337 130.831 141.056 1.00 20.47 447 SER C C 1
ATOM 13601 O O . SER B 1 462 ? 143.760 131.923 141.067 1.00 20.47 447 SER C O 1
ATOM 13609 N N . SER B 1 463 ? 145.587 130.690 141.489 1.00 20.61 448 SER C N 1
ATOM 13610 C CA . SER B 1 463 ? 146.337 131.840 141.974 1.00 20.61 448 SER C CA 1
ATOM 13611 C C . SER B 1 463 ? 146.718 132.790 140.845 1.00 20.61 448 SER C C 1
ATOM 13612 O O . SER B 1 463 ? 146.928 133.983 141.085 1.00 20.61 448 SER C O 1
ATOM 13620 N N . SER B 1 464 ? 146.818 132.284 139.617 1.00 17.90 449 SER C N 1
ATOM 13621 C CA . SER B 1 464 ? 147.183 133.099 138.469 1.00 17.90 449 SER C CA 1
ATOM 13622 C C . SER B 1 464 ? 146.049 133.991 137.978 1.00 17.90 449 SER C C 1
ATOM 13623 O O . SER B 1 464 ? 146.289 134.840 137.117 1.00 17.90 449 SER C O 1
ATOM 13631 N N . ILE B 1 465 ? 144.834 133.826 138.501 1.00 17.66 450 ILE C N 1
ATOM 13632 C CA . ILE B 1 465 ? 143.692 134.589 138.009 1.00 17.66 450 ILE C CA 1
ATOM 13633 C C . ILE B 1 465 ? 143.874 136.070 138.308 1.00 17.66 450 ILE C C 1
ATOM 13634 O O . ILE B 1 465 ? 143.624 136.930 137.457 1.00 17.66 450 ILE C O 1
ATOM 13650 N N . SER B 1 466 ? 144.312 136.388 139.523 1.00 18.14 451 SER C N 1
ATOM 13651 C CA . SER B 1 466 ? 144.478 137.776 139.926 1.00 18.14 451 SER C CA 1
ATOM 13652 C C . SER B 1 466 ? 145.758 138.381 139.376 1.00 18.14 451 SER C C 1
ATOM 13653 O O . SER B 1 466 ? 145.837 139.599 139.196 1.00 18.14 451 SER C O 1
ATOM 13661 N N . LEU B 1 467 ? 146.763 137.551 139.112 1.00 16.71 452 LEU C N 1
ATOM 13662 C CA . LEU B 1 467 ? 148.000 138.029 138.516 1.00 16.71 452 LEU C CA 1
ATOM 13663 C C . LEU B 1 467 ? 147.776 138.535 137.097 1.00 16.71 452 LEU C C 1
ATOM 13664 O O . LEU B 1 467 ? 148.191 139.645 136.753 1.00 16.71 452 LEU C O 1
ATOM 13680 N N . VAL B 1 468 ? 147.115 137.737 136.256 1.00 16.28 453 VAL C N 1
ATOM 13681 C CA . VAL B 1 468 ? 146.928 138.142 134.868 1.00 16.28 453 VAL C CA 1
ATOM 13682 C C . VAL B 1 468 ? 145.893 139.253 134.762 1.00 16.28 453 VAL C C 1
ATOM 13683 O O . VAL B 1 468 ? 145.925 140.046 133.816 1.00 16.28 453 VAL C O 1
ATOM 13696 N N . ALA B 1 469 ? 144.976 139.346 135.724 1.00 16.46 454 ALA C N 1
ATOM 13697 C CA . ALA B 1 469 ? 144.026 140.450 135.740 1.00 16.46 454 ALA C CA 1
ATOM 13698 C C . ALA B 1 469 ? 144.713 141.770 136.067 1.00 16.46 454 ALA C C 1
ATOM 13699 O O . ALA B 1 469 ? 144.435 142.794 135.435 1.00 16.46 454 ALA C O 1
ATOM 13706 N N . ASN B 1 470 ? 145.611 141.768 137.053 1.00 16.82 455 ASN C N 1
ATOM 13707 C CA . ASN B 1 470 ? 146.331 142.986 137.403 1.00 16.82 455 ASN C CA 1
ATOM 13708 C C . ASN B 1 470 ? 147.355 143.375 136.345 1.00 16.82 455 ASN C C 1
ATOM 13709 O O . ASN B 1 470 ? 147.562 144.567 136.107 1.00 16.82 455 ASN C O 1
ATOM 13720 N N . ILE B 1 471 ? 148.000 142.402 135.701 1.00 15.60 456 ILE C N 1
ATOM 13721 C CA . ILE B 1 471 ? 148.909 142.714 134.601 1.00 15.60 456 ILE C CA 1
ATOM 13722 C C . ILE B 1 471 ? 148.165 143.453 133.494 1.00 15.60 456 ILE C C 1
ATOM 13723 O O . ILE B 1 471 ? 148.628 144.481 132.990 1.00 15.60 456 ILE C O 1
ATOM 13739 N N . ALA B 1 472 ? 146.996 142.942 133.106 1.00 15.63 457 ALA C N 1
ATOM 13740 C CA . ALA B 1 472 ? 146.264 143.505 131.979 1.00 15.63 457 ALA C CA 1
ATOM 13741 C C . ALA B 1 472 ? 145.728 144.899 132.283 1.00 15.63 457 ALA C C 1
ATOM 13742 O O . ALA B 1 472 ? 145.753 145.779 131.416 1.00 15.63 457 ALA C O 1
ATOM 13749 N N . VAL B 1 473 ? 145.231 145.119 133.498 1.00 16.64 458 VAL C N 1
ATOM 13750 C CA . VAL B 1 473 ? 144.583 146.385 133.820 1.00 16.64 458 VAL C CA 1
ATOM 13751 C C . VAL B 1 473 ? 145.615 147.482 134.057 1.00 16.64 458 VAL C C 1
ATOM 13752 O O . VAL B 1 473 ? 145.390 148.644 133.704 1.00 16.64 458 VAL C O 1
ATOM 13765 N N . ASN B 1 474 ? 146.752 147.145 134.664 1.00 16.80 459 ASN C N 1
ATOM 13766 C CA . ASN B 1 474 ? 147.811 148.129 134.847 1.00 16.80 459 ASN C CA 1
ATOM 13767 C C . ASN B 1 474 ? 148.391 148.588 133.516 1.00 16.80 459 ASN C C 1
ATOM 13768 O O . ASN B 1 474 ? 148.845 149.729 133.393 1.00 16.80 459 ASN C O 1
ATOM 13779 N N . LEU B 1 475 ? 148.388 147.717 132.510 1.00 16.08 460 LEU C N 1
ATOM 13780 C CA . LEU B 1 475 ? 148.909 148.091 131.202 1.00 16.08 460 LEU C CA 1
ATOM 13781 C C . LEU B 1 475 ? 147.915 148.941 130.419 1.00 16.08 460 LEU C C 1
ATOM 13782 O O . LEU B 1 475 ? 148.317 149.842 129.678 1.00 16.08 460 LEU C O 1
ATOM 13798 N N . ILE B 1 476 ? 146.617 148.664 130.552 1.00 15.58 461 ILE C N 1
ATOM 13799 C CA . ILE B 1 476 ? 145.613 149.546 129.967 1.00 15.58 461 ILE C CA 1
ATOM 13800 C C . ILE B 1 476 ? 145.723 150.941 130.567 1.00 15.58 461 ILE C C 1
ATOM 13801 O O . ILE B 1 476 ? 145.675 151.947 129.852 1.00 15.58 461 ILE C O 1
ATOM 13817 N N . ALA B 1 477 ? 145.890 151.020 131.884 1.00 16.36 462 ALA C N 1
ATOM 13818 C CA . ALA B 1 477 ? 145.955 152.308 132.562 1.00 16.36 462 ALA C CA 1
ATOM 13819 C C . ALA B 1 477 ? 147.256 153.045 132.261 1.00 16.36 462 ALA C C 1
ATOM 13820 O O . ALA B 1 477 ? 147.237 154.228 131.909 1.00 16.36 462 ALA C O 1
ATOM 13827 N N . PHE B 1 478 ? 148.399 152.369 132.403 1.00 17.37 463 PHE C N 1
ATOM 13828 C CA . PHE B 1 478 ? 149.682 153.033 132.194 1.00 17.37 463 PHE C CA 1
ATOM 13829 C C . PHE B 1 478 ? 149.831 153.540 130.767 1.00 17.37 463 PHE C C 1
ATOM 13830 O O . PHE B 1 478 ? 150.386 154.619 130.543 1.00 17.37 463 PHE C O 1
ATOM 13847 N N . LEU B 1 479 ? 149.354 152.776 129.786 1.00 16.70 464 LEU C N 1
ATOM 13848 C CA . LEU B 1 479 ? 149.546 153.167 128.398 1.00 16.70 464 LEU C CA 1
ATOM 13849 C C . LEU B 1 479 ? 148.544 154.224 127.960 1.00 16.70 464 LEU C C 1
ATOM 13850 O O . LEU B 1 479 ? 148.798 154.949 126.995 1.00 16.70 464 LEU C O 1
ATOM 13866 N N . ALA B 1 480 ? 147.408 154.323 128.648 1.00 17.63 465 ALA C N 1
ATOM 13867 C CA . ALA B 1 480 ? 146.484 155.422 128.406 1.00 17.63 465 ALA C CA 1
ATOM 13868 C C . ALA B 1 480 ? 146.983 156.720 129.033 1.00 17.63 465 ALA C C 1
ATOM 13869 O O . ALA B 1 480 ? 146.813 157.798 128.454 1.00 17.63 465 ALA C O 1
ATOM 13876 N N . LEU B 1 481 ? 147.586 156.639 130.221 1.00 18.40 466 LEU C N 1
ATOM 13877 C CA . LEU B 1 481 ? 148.208 157.807 130.838 1.00 18.40 466 LEU C CA 1
ATOM 13878 C C . LEU B 1 481 ? 149.349 158.354 129.992 1.00 18.40 466 LEU C C 1
ATOM 13879 O O . LEU B 1 481 ? 149.501 159.572 129.859 1.00 18.40 466 LEU C O 1
ATOM 13895 N N . LEU B 1 482 ? 150.183 157.471 129.446 1.00 19.81 467 LEU C N 1
ATOM 13896 C CA . LEU B 1 482 ? 151.278 157.903 128.589 1.00 19.81 467 LEU C CA 1
ATOM 13897 C C . LEU B 1 482 ? 150.772 158.653 127.365 1.00 19.81 467 LEU C C 1
ATOM 13898 O O . LEU B 1 482 ? 151.326 159.692 126.996 1.00 19.81 467 LEU C O 1
ATOM 13914 N N . SER B 1 483 ? 149.725 158.140 126.718 1.00 19.96 468 SER C N 1
ATOM 13915 C CA . SER B 1 483 ? 149.149 158.830 125.571 1.00 19.96 468 SER C CA 1
ATOM 13916 C C . SER B 1 483 ? 148.657 160.221 125.950 1.00 19.96 468 SER C C 1
ATOM 13917 O O . SER B 1 483 ? 148.802 161.170 125.173 1.00 19.96 468 SER C O 1
ATOM 13925 N N . PHE B 1 484 ? 148.069 160.357 127.137 1.00 22.23 469 PHE C N 1
ATOM 13926 C CA . PHE B 1 484 ? 147.601 161.653 127.610 1.00 22.23 469 PHE C CA 1
ATOM 13927 C C . PHE B 1 484 ? 148.760 162.570 127.984 1.00 22.23 469 PHE C C 1
ATOM 13928 O O . PHE B 1 484 ? 148.778 163.740 127.591 1.00 22.23 469 PHE C O 1
ATOM 13945 N N . MET B 1 485 ? 149.725 162.064 128.751 1.00 24.68 470 MET C N 1
ATOM 13946 C CA . MET B 1 485 ? 150.886 162.866 129.123 1.00 24.68 470 MET C CA 1
ATOM 13947 C C . MET B 1 485 ? 151.622 163.397 127.898 1.00 24.68 470 MET C C 1
ATOM 13948 O O . MET B 1 485 ? 152.162 164.506 127.927 1.00 24.68 470 MET C O 1
ATOM 13962 N N . ASN B 1 486 ? 151.655 162.626 126.811 1.00 24.49 471 ASN C N 1
ATOM 13963 C CA . ASN B 1 486 ? 152.387 163.059 125.626 1.00 24.49 471 ASN C CA 1
ATOM 13964 C C . ASN B 1 486 ? 151.609 164.083 124.812 1.00 24.49 471 ASN C C 1
ATOM 13965 O O . ASN B 1 486 ? 152.203 164.882 124.082 1.00 24.49 471 ASN C O 1
ATOM 13976 N N . SER B 1 487 ? 150.284 164.061 124.903 1.00 27.28 472 SER C N 1
ATOM 13977 C CA . SER B 1 487 ? 149.479 165.062 124.217 1.00 27.28 472 SER C CA 1
ATOM 13978 C C . SER B 1 487 ? 149.514 166.391 124.958 1.00 27.28 472 SER C C 1
ATOM 13979 O O . SER B 1 487 ? 149.555 167.457 124.335 1.00 27.28 472 SER C O 1
ATOM 13987 N N . ALA B 1 488 ? 149.489 166.340 126.288 1.00 29.06 473 ALA C N 1
ATOM 13988 C CA . ALA B 1 488 ? 149.642 167.540 127.097 1.00 29.06 473 ALA C CA 1
ATOM 13989 C C . ALA B 1 488 ? 151.007 168.185 126.901 1.00 29.06 473 ALA C C 1
ATOM 13990 O O . ALA B 1 488 ? 151.122 169.415 126.902 1.00 29.06 473 ALA C O 1
ATOM 13997 N N . LEU B 1 489 ? 152.057 167.377 126.748 1.00 29.13 474 LEU C N 1
ATOM 13998 C CA . LEU B 1 489 ? 153.399 167.930 126.623 1.00 29.13 474 LEU C CA 1
ATOM 13999 C C . LEU B 1 489 ? 153.640 168.512 125.239 1.00 29.13 474 LEU C C 1
ATOM 14000 O O . LEU B 1 489 ? 154.435 169.443 125.089 1.00 29.13 474 LEU C O 1
ATOM 14016 N N . SER B 1 490 ? 152.962 167.985 124.224 1.00 33.74 475 SER C N 1
ATOM 14017 C CA . SER B 1 490 ? 153.017 168.584 122.898 1.00 33.74 475 SER C CA 1
ATOM 14018 C C . SER B 1 490 ? 152.200 169.867 122.843 1.00 33.74 475 SER C C 1
ATOM 14019 O O . SER B 1 490 ? 152.609 170.846 122.210 1.00 33.74 475 SER C O 1
ATOM 14027 N N . TRP B 1 491 ? 151.032 169.868 123.485 1.00 38.80 476 TRP C N 1
ATOM 14028 C CA . TRP B 1 491 ? 150.257 171.089 123.647 1.00 38.80 476 TRP C CA 1
ATOM 14029 C C . TRP B 1 491 ? 151.093 172.192 124.282 1.00 38.80 476 TRP C C 1
ATOM 14030 O O . TRP B 1 491 ? 151.091 173.334 123.810 1.00 38.80 476 TRP C O 1
ATOM 14051 N N . LEU B 1 492 ? 151.819 171.867 125.349 1.00 39.42 477 LEU C N 1
ATOM 14052 C CA . LEU B 1 492 ? 152.669 172.852 126.004 1.00 39.42 477 LEU C CA 1
ATOM 14053 C C . LEU B 1 492 ? 153.871 173.226 125.143 1.00 39.42 477 LEU C C 1
ATOM 14054 O O . LEU B 1 492 ? 154.180 174.411 124.990 1.00 39.42 477 LEU C O 1
ATOM 14070 N N . GLY B 1 493 ? 154.569 172.236 124.587 1.00 39.25 478 GLY C N 1
ATOM 14071 C CA . GLY B 1 493 ? 155.724 172.531 123.759 1.00 39.25 478 GLY C CA 1
ATOM 14072 C C . GLY B 1 493 ? 155.411 173.420 122.575 1.00 39.25 478 GLY C C 1
ATOM 14073 O O . GLY B 1 493 ? 156.180 174.327 122.257 1.00 39.25 478 GLY C O 1
ATOM 14077 N N . ASN B 1 494 ? 154.292 173.165 121.900 1.00 44.71 479 ASN C N 1
ATOM 14078 C CA . ASN B 1 494 ? 153.881 173.989 120.770 1.00 44.71 479 ASN C CA 1
ATOM 14079 C C . ASN B 1 494 ? 153.820 175.472 121.114 1.00 44.71 479 ASN C C 1
ATOM 14080 O O . ASN B 1 494 ? 153.878 176.307 120.207 1.00 44.71 479 ASN C O 1
ATOM 14091 N N . MET B 1 495 ? 153.704 175.821 122.395 1.00 50.98 480 MET C N 1
ATOM 14092 C CA . MET B 1 495 ? 153.739 177.215 122.808 1.00 50.98 480 MET C CA 1
ATOM 14093 C C . MET B 1 495 ? 155.135 177.812 122.752 1.00 50.98 480 MET C C 1
ATOM 14094 O O . MET B 1 495 ? 155.289 179.008 123.018 1.00 50.98 480 MET C O 1
ATOM 14108 N N . PHE B 1 496 ? 156.149 177.014 122.427 1.00 52.64 481 PHE C N 1
ATOM 14109 C CA . PHE B 1 496 ? 157.509 177.499 122.242 1.00 52.64 481 PHE C CA 1
ATOM 14110 C C . PHE B 1 496 ? 158.078 177.045 120.909 1.00 52.64 481 PHE C C 1
ATOM 14111 O O . PHE B 1 496 ? 159.294 177.092 120.709 1.00 52.64 481 PHE C O 1
ATOM 14128 N N . ASP B 1 497 ? 157.218 176.589 120.003 1.00 50.89 482 ASP C N 1
ATOM 14129 C CA . ASP B 1 497 ? 157.630 176.066 118.706 1.00 50.89 482 ASP C CA 1
ATOM 14130 C C . ASP B 1 497 ? 158.415 174.766 118.855 1.00 50.89 482 ASP C C 1
ATOM 14131 O O . ASP B 1 497 ? 159.369 174.515 118.116 1.00 50.89 482 ASP C O 1
ATOM 14140 N N . TYR B 1 498 ? 158.015 173.931 119.813 1.00 40.32 483 TYR C N 1
ATOM 14141 C CA . TYR B 1 498 ? 158.639 172.632 120.058 1.00 40.32 483 TYR C CA 1
ATOM 14142 C C . TYR B 1 498 ? 157.562 171.603 120.382 1.00 40.32 483 TYR C C 1
ATOM 14143 O O . TYR B 1 498 ? 157.483 171.091 121.503 1.00 40.32 483 TYR C O 1
ATOM 14161 N N . PRO B 1 499 ? 156.717 171.270 119.404 1.00 39.82 484 PRO C N 1
ATOM 14162 C CA . PRO B 1 499 ? 155.653 170.284 119.634 1.00 39.82 484 PRO C CA 1
ATOM 14163 C C . PRO B 1 499 ? 156.139 168.851 119.734 1.00 39.82 484 PRO C C 1
ATOM 14164 O O . PRO B 1 499 ? 155.317 167.952 119.940 1.00 39.82 484 PRO C O 1
ATOM 14175 N N . GLN B 1 500 ? 157.437 168.609 119.594 1.00 38.43 485 GLN C N 1
ATOM 14176 C CA . GLN B 1 500 ? 158.002 167.277 119.721 1.00 38.43 485 GLN C CA 1
ATOM 14177 C C . GLN B 1 500 ? 158.179 166.847 121.168 1.00 38.43 485 GLN C C 1
ATOM 14178 O O . GLN B 1 500 ? 158.436 165.666 121.418 1.00 38.43 485 GLN C O 1
ATOM 14192 N N . LEU B 1 501 ? 158.061 167.777 122.110 1.00 31.81 486 LEU C N 1
ATOM 14193 C CA . LEU B 1 501 ? 158.211 167.466 123.522 1.00 31.81 486 LEU C CA 1
ATOM 14194 C C . LEU B 1 501 ? 157.396 166.238 123.901 1.00 31.81 486 LEU C C 1
ATOM 14195 O O . LEU B 1 501 ? 156.223 166.117 123.540 1.00 31.81 486 LEU C O 1
ATOM 14211 N N . SER B 1 502 ? 158.027 165.328 124.640 1.00 26.07 487 SER C N 1
ATOM 14212 C CA . SER B 1 502 ? 157.397 164.078 125.027 1.00 26.07 487 SER C CA 1
ATOM 14213 C C . SER B 1 502 ? 158.014 163.581 126.323 1.00 26.07 487 SER C C 1
ATOM 14214 O O . SER B 1 502 ? 159.020 164.104 126.804 1.00 26.07 487 SER C O 1
ATOM 14222 N N . PHE B 1 503 ? 157.374 162.560 126.886 1.00 23.34 488 PHE C N 1
ATOM 14223 C CA . PHE B 1 503 ? 157.934 161.844 128.024 1.00 23.34 488 PHE C CA 1
ATOM 14224 C C . PHE B 1 503 ? 159.247 161.170 127.652 1.00 23.34 488 PHE C C 1
ATOM 14225 O O . PHE B 1 503 ? 160.164 161.081 128.474 1.00 23.34 488 PHE C O 1
ATOM 14242 N N . GLU B 1 504 ? 159.356 160.705 126.410 1.00 23.34 489 GLU C N 1
ATOM 14243 C CA . GLU B 1 504 ? 160.579 160.067 125.940 1.00 23.34 489 GLU C CA 1
ATOM 14244 C C . GLU B 1 504 ? 161.730 161.060 125.808 1.00 23.34 489 GLU C C 1
ATOM 14245 O O . GLU B 1 504 ? 162.871 160.736 126.151 1.00 23.34 489 GLU C O 1
ATOM 14257 N N . VAL B 1 505 ? 161.458 162.261 125.295 1.00 25.93 490 VAL C N 1
ATOM 14258 C CA . VAL B 1 505 ? 162.502 163.271 125.133 1.00 25.93 490 VAL C CA 1
ATOM 14259 C C . VAL B 1 505 ? 163.092 163.656 126.482 1.00 25.93 490 VAL C C 1
ATOM 14260 O O . VAL B 1 505 ? 164.307 163.831 126.620 1.00 25.93 490 VAL C O 1
ATOM 14273 N N . ILE B 1 506 ? 162.239 163.807 127.492 1.00 24.87 491 ILE C N 1
ATOM 14274 C CA . ILE B 1 506 ? 162.694 164.232 128.809 1.00 24.87 491 ILE C CA 1
ATOM 14275 C C . ILE B 1 506 ? 163.508 163.133 129.478 1.00 24.87 491 ILE C C 1
ATOM 14276 O O . ILE B 1 506 ? 164.559 163.396 130.072 1.00 24.87 491 ILE C O 1
ATOM 14292 N N . CYS B 1 507 ? 163.044 161.887 129.388 1.00 23.44 492 CYS C N 1
ATOM 14293 C CA . CYS B 1 507 ? 163.772 160.772 129.976 1.00 23.44 492 CYS C CA 1
ATOM 14294 C C . CYS B 1 507 ? 165.068 160.474 129.234 1.00 23.44 492 CYS C C 1
ATOM 14295 O O . CYS B 1 507 ? 166.014 159.955 129.833 1.00 23.44 492 CYS C O 1
ATOM 14303 N N . SER B 1 508 ? 165.135 160.789 127.940 1.00 23.37 493 SER C N 1
ATOM 14304 C CA . SER B 1 508 ? 166.366 160.581 127.187 1.00 23.37 493 SER C CA 1
ATOM 14305 C C . SER B 1 508 ? 167.507 161.440 127.714 1.00 23.37 493 SER C C 1
ATOM 14306 O O . SER B 1 508 ? 168.675 161.143 127.449 1.00 23.37 493 SER C O 1
ATOM 14314 N N . TYR B 1 509 ? 167.195 162.495 128.458 1.00 24.85 494 TYR C N 1
ATOM 14315 C CA . TYR B 1 509 ? 168.189 163.398 129.018 1.00 24.85 494 TYR C CA 1
ATOM 14316 C C . TYR B 1 509 ? 168.368 163.218 130.517 1.00 24.85 494 TYR C C 1
ATOM 14317 O O . TYR B 1 509 ? 169.474 163.395 131.030 1.00 24.85 494 TYR C O 1
ATOM 14335 N N . VAL B 1 510 ? 167.300 162.851 131.224 1.00 24.96 495 VAL C N 1
ATOM 14336 C CA . VAL B 1 510 ? 167.352 162.730 132.676 1.00 24.96 495 VAL C CA 1
ATOM 14337 C C . VAL B 1 510 ? 168.135 161.490 133.093 1.00 24.96 495 VAL C C 1
ATOM 14338 O O . VAL B 1 510 ? 168.920 161.530 134.047 1.00 24.96 495 VAL C O 1
ATOM 14351 N N . PHE B 1 511 ? 167.941 160.376 132.390 1.00 23.49 496 PHE C N 1
ATOM 14352 C CA . PHE B 1 511 ? 168.542 159.101 132.752 1.00 23.49 496 PHE C CA 1
ATOM 14353 C C . PHE B 1 511 ? 169.736 158.729 131.889 1.00 23.49 496 PHE C C 1
ATOM 14354 O O . PHE B 1 511 ? 170.236 157.608 131.999 1.00 23.49 496 PHE C O 1
ATOM 14371 N N . MET B 1 512 ? 170.197 159.631 131.033 1.00 25.05 497 MET C N 1
ATOM 14372 C CA . MET B 1 512 ? 171.316 159.313 130.156 1.00 25.05 497 MET C CA 1
ATOM 14373 C C . MET B 1 512 ? 172.632 159.133 130.903 1.00 25.05 497 MET C C 1
ATOM 14374 O O . MET B 1 512 ? 173.458 158.323 130.449 1.00 25.05 497 MET C O 1
ATOM 14388 N N . PRO B 1 513 ? 172.902 159.831 132.008 1.00 26.14 498 PRO C N 1
ATOM 14389 C CA . PRO B 1 513 ? 174.148 159.557 132.740 1.00 26.14 498 PRO C CA 1
ATOM 14390 C C . PRO B 1 513 ? 174.212 158.161 133.338 1.00 26.14 498 PRO C C 1
ATOM 14391 O O . PRO B 1 513 ? 175.291 157.560 133.372 1.00 26.14 498 PRO C O 1
ATOM 14402 N N . PHE B 1 514 ? 173.085 157.630 133.815 1.00 25.37 499 PHE C N 1
ATOM 14403 C CA . PHE B 1 514 ? 173.070 156.280 134.366 1.00 25.37 499 PHE C CA 1
ATOM 14404 C C . PHE B 1 514 ? 173.412 155.243 133.307 1.00 25.37 499 PHE C C 1
ATOM 14405 O O . PHE B 1 514 ? 174.083 154.246 133.597 1.00 25.37 499 PHE C O 1
ATOM 14422 N N . ALA B 1 515 ? 172.944 155.451 132.078 1.00 24.28 500 ALA C N 1
ATOM 14423 C CA . ALA B 1 515 ? 173.222 154.510 131.000 1.00 24.28 500 ALA C CA 1
ATOM 14424 C C . ALA B 1 515 ? 174.663 154.614 130.519 1.00 24.28 500 ALA C C 1
ATOM 14425 O O . ALA B 1 515 ? 175.277 153.602 130.171 1.00 24.28 500 ALA C O 1
ATOM 14432 N N . PHE B 1 516 ? 175.221 155.823 130.488 1.00 25.41 501 PHE C N 1
ATOM 14433 C CA . PHE B 1 516 ? 176.601 155.988 130.047 1.00 25.41 501 PHE C CA 1
ATOM 14434 C C . PHE B 1 516 ? 177.574 155.329 131.015 1.00 25.41 501 PHE C C 1
ATOM 14435 O O . PHE B 1 516 ? 178.609 154.800 130.600 1.00 25.41 501 PHE C O 1
ATOM 14452 N N . MET B 1 517 ? 177.259 155.352 132.309 1.00 27.24 502 MET C N 1
ATOM 14453 C CA . MET B 1 517 ? 178.125 154.737 133.305 1.00 27.24 502 MET C CA 1
ATOM 14454 C C . MET B 1 517 ? 178.069 153.214 133.270 1.00 27.24 502 MET C C 1
ATOM 14455 O O . MET B 1 517 ? 179.021 152.565 133.712 1.00 27.24 502 MET C O 1
ATOM 14469 N N . MET B 1 518 ? 176.982 152.633 132.766 1.00 24.03 503 MET C N 1
ATOM 14470 C CA . MET B 1 518 ? 176.916 151.206 132.496 1.00 24.03 503 MET C CA 1
ATOM 14471 C C . MET B 1 518 ? 177.696 150.796 131.255 1.00 24.03 503 MET C C 1
ATOM 14472 O O . MET B 1 518 ? 177.744 149.602 130.945 1.00 24.03 503 MET C O 1
ATOM 14486 N N . GLY B 1 519 ? 178.311 151.741 130.555 1.00 25.25 504 GLY C N 1
ATOM 14487 C CA . GLY B 1 519 ? 179.104 151.453 129.387 1.00 25.25 504 GLY C CA 1
ATOM 14488 C C . GLY B 1 519 ? 178.385 151.478 128.065 1.00 25.25 504 GLY C C 1
ATOM 14489 O O . GLY B 1 519 ? 178.903 150.918 127.096 1.00 25.25 504 GLY C O 1
ATOM 14493 N N . VAL B 1 520 ? 177.224 152.093 127.988 1.00 24.87 505 VAL C N 1
ATOM 14494 C CA . VAL B 1 520 ? 176.552 152.274 126.713 1.00 24.87 505 VAL C CA 1
ATOM 14495 C C . VAL B 1 520 ? 177.159 153.473 126.004 1.00 24.87 505 VAL C C 1
ATOM 14496 O O . VAL B 1 520 ? 177.397 154.523 126.612 1.00 24.87 505 VAL C O 1
ATOM 14509 N N . ASP B 1 521 ? 177.430 153.311 124.715 1.00 28.20 506 ASP C N 1
ATOM 14510 C CA . ASP B 1 521 ? 178.033 154.380 123.942 1.00 28.20 506 ASP C CA 1
ATOM 14511 C C . ASP B 1 521 ? 177.118 155.603 123.906 1.00 28.20 506 ASP C C 1
ATOM 14512 O O . ASP B 1 521 ? 175.916 155.534 124.165 1.00 28.20 506 ASP C O 1
ATOM 14521 N N . TRP B 1 522 ? 177.731 156.739 123.577 1.00 27.33 507 TRP C N 1
ATOM 14522 C CA . TRP B 1 522 ? 177.053 158.029 123.644 1.00 27.33 507 TRP C CA 1
ATOM 14523 C C . TRP B 1 522 ? 175.711 158.004 122.922 1.00 27.33 507 TRP C C 1
ATOM 14524 O O . TRP B 1 522 ? 174.676 158.348 123.503 1.00 27.33 507 TRP C O 1
ATOM 14545 N N . GLN B 1 523 ? 175.711 157.613 121.648 1.00 30.61 508 GLN C N 1
ATOM 14546 C CA . GLN B 1 523 ? 174.482 157.633 120.864 1.00 30.61 508 GLN C CA 1
ATOM 14547 C C . GLN B 1 523 ? 173.383 156.809 121.522 1.00 30.61 508 GLN C C 1
ATOM 14548 O O . GLN B 1 523 ? 172.299 157.323 121.817 1.00 30.61 508 GLN C O 1
ATOM 14562 N N . ASP B 1 524 ? 173.638 155.522 121.747 1.00 26.90 509 ASP C N 1
ATOM 14563 C CA . ASP B 1 524 ? 172.624 154.630 122.285 1.00 26.90 509 ASP C CA 1
ATOM 14564 C C . ASP B 1 524 ? 172.269 154.920 123.737 1.00 26.90 509 ASP C C 1
ATOM 14565 O O . ASP B 1 524 ? 171.260 154.404 124.222 1.00 26.90 509 ASP C O 1
ATOM 14574 N N . SER B 1 525 ? 173.065 155.7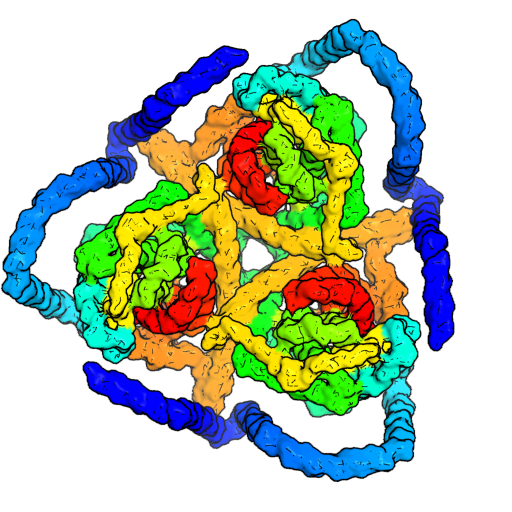23 124.442 1.00 25.05 510 SER C N 1
ATOM 14575 C CA . SER B 1 525 ? 172.747 156.039 125.830 1.00 25.05 510 SER C CA 1
ATOM 14576 C C . SER B 1 525 ? 171.471 156.859 125.946 1.00 25.05 510 SER C C 1
ATOM 14577 O O . SER B 1 525 ? 170.824 156.850 126.998 1.00 25.05 510 SER C O 1
ATOM 14585 N N . PHE B 1 526 ? 171.091 157.569 124.884 1.00 23.75 511 PHE C N 1
ATOM 14586 C CA . PHE B 1 526 ? 169.844 158.318 124.902 1.00 23.75 511 PHE C CA 1
ATOM 14587 C C . PHE B 1 526 ? 168.647 157.418 124.629 1.00 23.75 511 PHE C C 1
ATOM 14588 O O . PHE B 1 526 ? 167.522 157.755 125.007 1.00 23.75 511 PHE C O 1
ATOM 14605 N N . MET B 1 527 ? 168.869 156.269 123.994 1.00 25.30 512 MET C N 1
ATOM 14606 C CA . MET B 1 527 ? 167.801 155.309 123.757 1.00 25.30 512 MET C CA 1
ATOM 14607 C C . MET B 1 527 ? 167.614 154.359 124.935 1.00 25.30 512 MET C C 1
ATOM 14608 O O . MET B 1 527 ? 166.497 153.896 125.187 1.00 25.30 512 MET C O 1
ATOM 14622 N N . VAL B 1 528 ? 168.689 154.049 125.658 1.00 22.22 513 VAL C N 1
ATOM 14623 C CA . VAL B 1 528 ? 168.571 153.229 126.859 1.00 22.22 513 VAL C CA 1
ATOM 14624 C C . VAL B 1 528 ? 167.930 154.027 127.988 1.00 22.22 513 VAL C C 1
ATOM 14625 O O . VAL B 1 528 ? 167.173 153.486 128.799 1.00 22.22 513 VAL C O 1
ATOM 14638 N N . ALA B 1 529 ? 168.219 155.326 128.050 1.00 21.99 514 ALA C N 1
ATOM 14639 C CA . ALA B 1 529 ? 167.607 156.202 129.040 1.00 21.99 514 ALA C CA 1
ATOM 14640 C C . ALA B 1 529 ? 166.083 156.190 128.963 1.00 21.99 514 ALA C C 1
ATOM 14641 O O . ALA B 1 529 ? 165.406 156.244 129.995 1.00 21.99 514 ALA C O 1
ATOM 14648 N N . LYS B 1 530 ? 165.522 156.154 127.753 1.00 21.62 515 LYS C N 1
ATOM 14649 C CA . LYS B 1 530 ? 164.073 156.075 127.612 1.00 21.62 515 LYS C CA 1
ATOM 14650 C C . LYS B 1 530 ? 163.511 154.819 128.264 1.00 21.62 515 LYS C C 1
ATOM 14651 O O . LYS B 1 530 ? 162.404 154.836 128.807 1.00 21.62 515 LYS C O 1
ATOM 14670 N N . LEU B 1 531 ? 164.254 153.715 128.207 1.00 19.93 516 LEU C N 1
ATOM 14671 C CA . LEU B 1 531 ? 163.765 152.463 128.767 1.00 19.93 516 LEU C CA 1
ATOM 14672 C C . LEU B 1 531 ? 163.844 152.464 130.288 1.00 19.93 516 LEU C C 1
ATOM 14673 O O . LEU B 1 531 ? 162.947 151.946 130.959 1.00 19.93 516 LEU C O 1
ATOM 14689 N N . ILE B 1 532 ? 164.913 153.029 130.846 1.00 20.78 517 ILE C N 1
ATOM 14690 C CA . ILE B 1 532 ? 164.994 153.241 132.287 1.00 20.78 517 ILE C CA 1
ATOM 14691 C C . ILE B 1 532 ? 163.798 154.051 132.774 1.00 20.78 517 ILE C C 1
ATOM 14692 O O . ILE B 1 532 ? 163.245 153.785 133.848 1.00 20.78 517 ILE C O 1
ATOM 14708 N N . GLY B 1 533 ? 163.388 155.053 131.998 1.00 20.55 518 GLY C N 1
ATOM 14709 C CA . GLY B 1 533 ? 162.201 155.818 132.338 1.00 20.55 518 GLY C CA 1
ATOM 14710 C C . GLY B 1 533 ? 160.926 154.998 132.371 1.00 20.55 518 GLY C C 1
ATOM 14711 O O . GLY B 1 533 ? 160.165 155.064 133.336 1.00 20.55 518 GLY C O 1
ATOM 14715 N N . TYR B 1 534 ? 160.651 154.251 131.301 1.00 19.64 519 TYR C N 1
ATOM 14716 C CA . TYR B 1 534 ? 159.468 153.395 131.277 1.00 19.64 519 TYR C CA 1
ATOM 14717 C C . TYR B 1 534 ? 159.418 152.474 132.490 1.00 19.64 519 TYR C C 1
ATOM 14718 O O . TYR B 1 534 ? 158.354 152.283 133.085 1.00 19.64 519 TYR C O 1
ATOM 14736 N N . LYS B 1 535 ? 160.552 151.887 132.868 1.00 20.03 520 LYS C N 1
ATOM 14737 C CA . LYS B 1 535 ? 160.574 150.970 134.001 1.00 20.03 520 LYS C CA 1
ATOM 14738 C C . LYS B 1 535 ? 160.309 151.698 135.309 1.00 20.03 520 LYS C C 1
ATOM 14739 O O . LYS B 1 535 ? 159.538 151.227 136.151 1.00 20.03 520 LYS C O 1
ATOM 14758 N N . THR B 1 536 ? 160.952 152.846 135.495 1.00 20.93 521 THR C N 1
ATOM 14759 C CA . THR B 1 536 ? 160.876 153.562 136.759 1.00 20.93 521 THR C CA 1
ATOM 14760 C C . THR B 1 536 ? 159.475 154.097 137.021 1.00 20.93 521 THR C C 1
ATOM 14761 O O . THR B 1 536 ? 158.917 153.892 138.105 1.00 20.93 521 THR C O 1
ATOM 14772 N N . PHE B 1 537 ? 158.889 154.780 136.045 1.00 21.42 522 PHE C N 1
ATOM 14773 C CA . PHE B 1 537 ? 157.597 155.418 136.241 1.00 21.42 522 PHE C CA 1
ATOM 14774 C C . PHE B 1 537 ? 156.420 154.498 135.952 1.00 21.42 522 PHE C C 1
ATOM 14775 O O . PHE B 1 537 ? 155.318 154.749 136.449 1.00 21.42 522 PHE C O 1
ATOM 14792 N N . PHE B 1 538 ? 156.621 153.436 135.170 1.00 19.20 523 PHE C N 1
ATOM 14793 C CA . PHE B 1 538 ? 155.566 152.464 134.894 1.00 19.20 523 PHE C CA 1
ATOM 14794 C C . PHE B 1 538 ? 155.955 151.082 135.397 1.00 19.20 523 PHE C C 1
ATOM 14795 O O . PHE B 1 538 ? 156.014 150.877 136.609 1.00 19.20 523 PHE C O 1
ATOM 14812 N N . ASN B 1 539 ? 156.204 150.120 134.514 1.00 18.26 524 ASN C N 1
ATOM 14813 C CA . ASN B 1 539 ? 156.758 148.844 134.935 1.00 18.26 524 ASN C CA 1
ATOM 14814 C C . ASN B 1 539 ? 157.626 148.230 133.848 1.00 18.26 524 ASN C C 1
ATOM 14815 O O . ASN B 1 539 ? 157.809 148.814 132.777 1.00 18.26 524 ASN C O 1
ATOM 14826 N N . GLU B 1 540 ? 158.168 147.049 134.132 1.00 18.53 525 GLU C N 1
ATOM 14827 C CA . GLU B 1 540 ? 159.098 146.368 133.244 1.00 18.53 525 GL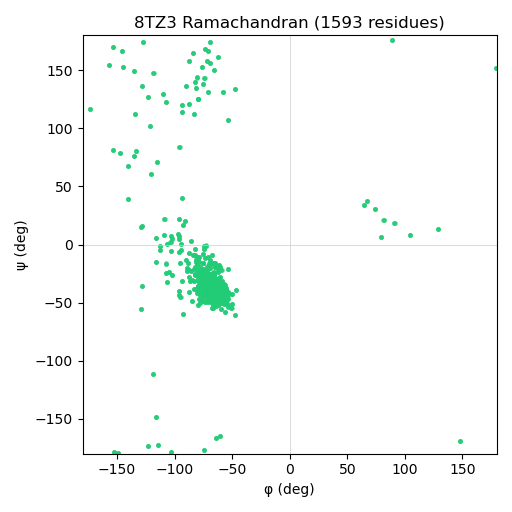U C CA 1
ATOM 14828 C C . GLU B 1 540 ? 158.405 145.593 132.131 1.00 18.53 525 GLU C C 1
ATOM 14829 O O . GLU B 1 540 ? 159.084 145.115 131.220 1.00 18.53 525 GLU C O 1
ATOM 14841 N N . PHE B 1 541 ? 157.080 145.463 132.179 1.00 17.26 526 PHE C N 1
ATOM 14842 C CA . PHE B 1 541 ? 156.324 145.024 131.011 1.00 17.26 526 PHE C CA 1
ATOM 14843 C C . PHE B 1 541 ? 156.352 146.081 129.914 1.00 17.26 526 PHE C C 1
ATOM 14844 O O . PHE B 1 541 ? 156.595 145.772 128.744 1.00 17.26 526 PHE C O 1
ATOM 14861 N N . VAL B 1 542 ? 156.082 147.334 130.278 1.00 17.78 527 VAL C N 1
ATOM 14862 C CA . VAL B 1 542 ? 156.162 148.442 129.331 1.00 17.78 527 VAL C CA 1
ATOM 14863 C C . VAL B 1 542 ? 157.569 148.551 128.757 1.00 17.78 527 VAL C C 1
ATOM 14864 O O . VAL B 1 542 ? 157.759 148.627 127.539 1.00 17.78 527 VAL C O 1
ATOM 14877 N N . ALA B 1 543 ? 158.575 148.564 129.633 1.00 18.34 528 ALA C N 1
ATOM 14878 C CA . ALA B 1 543 ? 159.961 148.709 129.203 1.00 18.34 528 ALA C CA 1
ATOM 14879 C C . ALA B 1 543 ? 160.399 147.579 128.275 1.00 18.34 528 ALA C C 1
ATOM 14880 O O . ALA B 1 543 ? 161.065 147.825 127.265 1.00 18.34 528 ALA C O 1
ATOM 14887 N N . TYR B 1 544 ? 160.054 146.333 128.606 1.00 18.16 529 TYR C N 1
ATOM 14888 C CA . TYR B 1 544 ? 160.479 145.204 127.783 1.00 18.16 529 TYR C CA 1
ATOM 14889 C C . TYR B 1 544 ? 159.712 145.126 126.467 1.00 18.16 529 TYR C C 1
ATOM 14890 O O . TYR B 1 544 ? 160.234 144.594 125.484 1.00 18.16 529 TYR C O 1
ATOM 14908 N N . GLN B 1 545 ? 158.481 145.635 126.427 1.00 19.54 530 GLN C N 1
ATOM 14909 C CA . GLN B 1 545 ? 157.757 145.729 125.164 1.00 19.54 530 GLN C CA 1
ATOM 14910 C C . GLN B 1 545 ? 158.420 146.725 124.217 1.00 19.54 530 GLN C C 1
ATOM 14911 O O . GLN B 1 545 ? 158.436 146.519 123.000 1.00 19.54 530 GLN C O 1
ATOM 14925 N N . GLN B 1 546 ? 158.982 147.804 124.760 1.00 19.94 531 GLN C N 1
ATOM 14926 C CA . GLN B 1 546 ? 159.668 148.791 123.937 1.00 19.94 531 GLN C CA 1
ATOM 14927 C C . GLN B 1 546 ? 161.032 148.298 123.471 1.00 19.94 531 GLN C C 1
ATOM 14928 O O . GLN B 1 546 ? 161.439 148.571 122.339 1.00 19.94 531 GLN C O 1
ATOM 14942 N N . LEU B 1 547 ? 161.767 147.599 124.337 1.00 20.61 532 LEU C N 1
ATOM 14943 C CA . LEU B 1 547 ? 163.048 147.034 123.934 1.00 20.61 532 LEU C CA 1
ATOM 14944 C C . LEU B 1 547 ? 162.881 146.017 122.815 1.00 20.61 532 LEU C C 1
ATOM 14945 O O . LEU B 1 547 ? 163.724 145.926 121.918 1.00 20.61 532 LEU C O 1
ATOM 14961 N N . SER B 1 548 ? 161.804 145.236 122.854 1.00 21.44 533 SER C N 1
ATOM 14962 C CA . SER B 1 548 ? 161.591 144.220 121.830 1.00 21.44 533 SER C CA 1
ATOM 14963 C C . SER B 1 548 ? 161.364 144.841 120.457 1.00 21.44 533 SER C C 1
ATOM 14964 O O . SER B 1 548 ? 161.841 144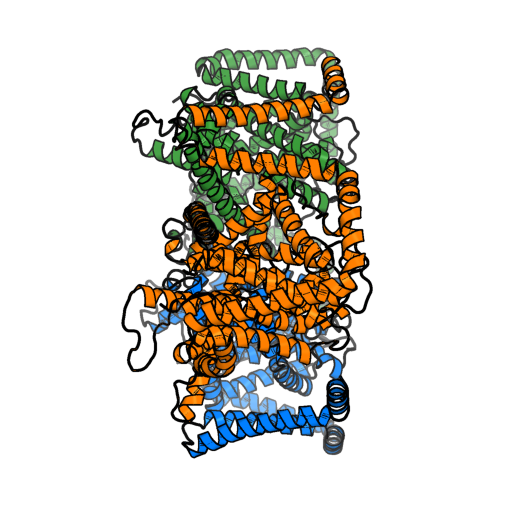.307 119.452 1.00 21.44 533 SER C O 1
ATOM 14972 N N . LYS B 1 549 ? 160.631 145.953 120.392 1.00 22.91 534 LYS C N 1
ATOM 14973 C CA . LYS B 1 549 ? 160.540 146.727 119.157 1.00 22.91 534 LYS C CA 1
ATOM 14974 C C . LYS B 1 549 ? 161.917 147.027 118.580 1.00 22.91 534 LYS C C 1
ATOM 14975 O O . LYS B 1 549 ? 162.164 146.809 117.390 1.00 22.91 534 LYS C O 1
ATOM 14994 N N . LEU B 1 550 ? 162.817 147.562 119.405 1.00 23.86 535 LEU C N 1
ATOM 14995 C CA . LEU B 1 550 ? 164.151 147.911 118.934 1.00 23.86 535 LEU C CA 1
ATOM 14996 C C . LEU B 1 550 ? 164.910 146.688 118.438 1.00 23.86 535 LEU C C 1
ATOM 14997 O O . LEU B 1 550 ? 165.679 146.777 117.476 1.00 23.86 535 LEU C O 1
ATOM 15013 N N . ILE B 1 551 ? 164.717 145.539 119.085 1.00 24.22 536 ILE C N 1
ATOM 15014 C CA . ILE B 1 551 ? 165.399 144.322 118.660 1.00 24.22 536 ILE C CA 1
ATOM 15015 C C . ILE B 1 551 ? 164.899 143.876 117.293 1.00 24.22 536 ILE C C 1
ATOM 15016 O O . ILE B 1 551 ? 165.684 143.449 116.440 1.00 24.22 536 ILE C O 1
ATOM 15032 N N . SER B 1 552 ? 163.589 143.968 117.062 1.00 26.78 537 SER C N 1
ATOM 15033 C CA . SER B 1 552 ? 163.027 143.513 115.796 1.00 26.78 537 SER C CA 1
ATOM 15034 C C . SER B 1 552 ? 163.486 144.389 114.637 1.00 26.78 537 SER C C 1
ATOM 15035 O O . SER B 1 552 ? 163.848 143.880 113.571 1.00 26.78 537 SER C O 1
ATOM 15043 N N . LEU B 1 553 ? 163.474 145.709 114.825 1.00 28.01 538 LEU C N 1
ATOM 15044 C CA . LEU B 1 553 ? 163.952 146.618 113.790 1.00 28.01 538 LEU C CA 1
ATOM 15045 C C . LEU B 1 553 ? 165.378 146.296 113.369 1.00 28.01 538 LEU C C 1
ATOM 15046 O O . LEU B 1 553 ? 165.702 146.322 112.177 1.00 28.01 538 LEU C O 1
ATOM 15062 N N . ARG B 1 554 ? 166.250 146.008 114.332 1.00 28.68 539 ARG C N 1
ATOM 15063 C CA . ARG B 1 554 ? 167.633 145.691 114.002 1.00 28.68 539 ARG C CA 1
ATOM 15064 C C . ARG B 1 554 ? 167.725 144.390 113.221 1.00 28.68 539 ARG C C 1
ATOM 15065 O O . ARG B 1 554 ? 168.494 144.286 112.260 1.00 28.68 539 ARG C O 1
ATOM 15086 N N . GLN B 1 555 ? 166.952 143.384 113.621 1.00 29.73 540 GLN C N 1
ATOM 15087 C CA . GLN B 1 555 ? 166.943 142.117 112.905 1.00 29.73 540 GLN C CA 1
ATOM 15088 C C . GLN B 1 555 ? 166.458 142.278 111.471 1.00 29.73 540 GLN C C 1
ATOM 15089 O O . GLN B 1 555 ? 166.962 141.600 110.570 1.00 29.73 540 GLN C O 1
ATOM 15103 N N . VAL B 1 556 ? 165.484 143.159 111.242 1.00 31.47 541 VAL C N 1
ATOM 15104 C CA . VAL B 1 556 ? 164.994 143.393 109.890 1.00 31.47 541 VAL C CA 1
ATOM 15105 C C . VAL B 1 556 ? 166.126 143.855 108.982 1.00 31.47 541 VAL C C 1
ATOM 15106 O O . VAL B 1 556 ? 166.300 143.336 107.873 1.00 31.47 541 VAL C O 1
ATOM 15119 N N . GLY B 1 557 ? 166.907 144.831 109.430 1.00 34.05 542 GLY C N 1
ATOM 15120 C CA . GLY B 1 557 ? 168.050 145.306 108.686 1.00 34.05 542 GLY C CA 1
ATOM 15121 C C . GLY B 1 557 ? 167.862 146.633 107.989 1.00 34.05 542 GLY C C 1
ATOM 15122 O O . GLY B 1 557 ? 168.734 147.029 107.209 1.00 34.05 542 GLY C O 1
ATOM 15126 N N . GLY B 1 558 ? 166.758 147.331 108.247 1.00 39.26 543 GLY C N 1
ATOM 15127 C CA . GLY B 1 558 ? 166.483 148.575 107.593 1.00 39.26 543 GLY C CA 1
ATOM 15128 C C . GLY B 1 558 ? 167.543 149.620 107.875 1.00 39.26 543 GLY C C 1
ATOM 15129 O O . GLY B 1 558 ? 168.648 149.316 108.342 1.00 39.26 543 GLY C O 1
ATOM 15133 N N . PRO B 1 559 ? 167.215 150.876 107.577 1.00 39.23 544 PRO C N 1
ATOM 15134 C CA . PRO B 1 559 ? 168.141 151.965 107.895 1.00 39.23 544 PRO C CA 1
ATOM 15135 C C . PRO B 1 559 ? 168.168 152.267 109.385 1.00 39.23 544 PRO C C 1
ATOM 15136 O O . PRO B 1 559 ? 167.148 152.210 110.073 1.00 39.23 544 PRO C O 1
ATOM 15147 N N . LYS B 1 560 ? 169.360 152.599 109.872 1.00 34.56 545 LYS C N 1
ATOM 15148 C CA . LYS B 1 560 ? 169.552 152.922 111.278 1.00 34.56 545 LYS C CA 1
ATOM 15149 C C . LYS B 1 560 ? 169.115 154.342 111.596 1.00 34.56 545 LYS C C 1
ATOM 15150 O O . LYS B 1 560 ? 168.742 154.631 112.738 1.00 34.56 545 LYS C O 1
ATOM 15169 N N . PHE B 1 561 ? 169.148 155.231 110.607 1.00 36.34 546 PHE C N 1
ATOM 15170 C CA . PHE B 1 561 ? 168.675 156.598 110.752 1.00 36.34 546 PHE C CA 1
ATOM 15171 C C . PHE B 1 561 ? 167.700 156.907 109.631 1.00 36.34 546 PHE C C 1
ATOM 15172 O O . PHE B 1 561 ? 167.948 156.558 108.474 1.00 36.34 546 PHE C O 1
ATOM 15189 N N . VAL B 1 562 ? 166.593 157.555 109.978 1.00 38.00 547 VAL C N 1
ATOM 15190 C CA . VAL B 1 562 ? 165.630 158.055 109.010 1.00 38.00 547 VAL C CA 1
ATOM 15191 C C . VAL B 1 562 ? 165.268 159.471 109.428 1.00 38.00 547 VAL C C 1
ATOM 15192 O O . VAL B 1 562 ? 164.667 159.676 110.490 1.00 38.00 547 VAL C O 1
ATOM 15205 N N . ASP B 1 563 ? 165.672 160.447 108.620 1.00 44.59 548 ASP C N 1
ATOM 15206 C CA . ASP B 1 563 ? 165.400 161.854 108.895 1.00 44.59 548 ASP C CA 1
ATOM 15207 C C . ASP B 1 563 ? 166.106 162.323 110.163 1.00 44.59 548 ASP C C 1
ATOM 15208 O O . ASP B 1 563 ? 165.589 163.167 110.898 1.00 44.59 548 ASP C O 1
ATOM 15217 N N . GLY B 1 564 ? 167.293 161.784 110.425 1.00 46.54 549 GLY C N 1
ATOM 15218 C CA . GLY B 1 564 ? 168.059 162.152 111.595 1.00 46.54 549 GLY C CA 1
ATOM 15219 C C . GLY B 1 564 ? 167.625 161.505 112.890 1.00 46.54 549 GLY C C 1
ATOM 15220 O O . GLY B 1 564 ? 168.152 161.872 113.947 1.00 46.54 549 GLY C O 1
ATOM 15224 N N . VAL B 1 565 ? 166.689 160.563 112.852 1.00 38.06 550 VAL C N 1
ATOM 15225 C CA . VAL B 1 565 ? 166.218 159.868 114.044 1.00 38.06 550 VAL C CA 1
ATOM 15226 C C . VAL B 1 565 ? 166.764 158.450 114.026 1.00 38.06 550 VAL C C 1
ATOM 15227 O O . VAL B 1 565 ? 166.530 157.695 113.075 1.00 38.06 550 VAL C O 1
ATOM 15240 N N . GLN B 1 566 ? 167.489 158.090 115.081 1.00 32.54 551 GLN C N 1
ATOM 15241 C CA . GLN B 1 566 ? 168.016 156.741 115.217 1.00 32.54 551 GLN C CA 1
ATOM 15242 C C . GLN B 1 566 ? 166.883 155.762 115.497 1.00 32.54 551 GLN C C 1
ATOM 15243 O O . GLN B 1 566 ? 166.040 156.001 116.365 1.00 32.54 551 GLN C O 1
ATOM 15257 N N . GLN B 1 567 ? 166.866 154.660 114.753 1.00 31.45 552 GLN C N 1
ATOM 15258 C CA . GLN B 1 567 ? 165.778 153.696 114.823 1.00 31.45 552 GLN C CA 1
ATOM 15259 C C . GLN B 1 567 ? 166.081 152.531 115.750 1.00 31.45 552 GLN C C 1
ATOM 15260 O O . GLN B 1 567 ? 165.196 152.077 116.482 1.00 31.45 552 GLN C O 1
ATOM 15274 N N . TYR B 1 568 ? 167.312 152.033 115.727 1.00 30.27 553 TYR C N 1
ATOM 15275 C CA . TYR B 1 568 ? 167.700 150.912 116.563 1.00 30.27 553 TYR C CA 1
ATOM 15276 C C . TYR B 1 568 ? 169.147 151.104 116.980 1.00 30.27 553 TYR C C 1
ATOM 15277 O O . TYR B 1 568 ? 169.862 151.947 116.436 1.00 30.27 553 TYR C O 1
ATOM 15295 N N . MET B 1 569 ? 169.570 150.317 117.958 1.00 26.94 554 MET C N 1
ATOM 15296 C CA . MET B 1 569 ? 170.913 150.402 118.502 1.00 26.94 554 MET C CA 1
ATOM 15297 C C . MET B 1 569 ? 171.614 149.055 118.383 1.00 26.94 554 MET C C 1
ATOM 15298 O O . MET B 1 569 ? 171.112 148.113 117.768 1.00 26.94 554 MET C O 1
ATOM 15312 N N . SER B 1 570 ? 172.801 148.990 118.974 1.00 26.91 555 SER C N 1
ATOM 15313 C CA . SER B 1 570 ? 173.661 147.827 118.870 1.00 26.91 555 SER C CA 1
ATOM 15314 C C . SER B 1 570 ? 173.136 146.676 119.721 1.00 26.91 555 SER C C 1
ATOM 15315 O O . SER B 1 570 ? 172.240 146.825 120.553 1.00 26.91 555 SER C O 1
ATOM 15323 N N . MET B 1 571 ? 173.728 145.507 119.495 1.00 28.87 556 MET C N 1
ATOM 15324 C CA . MET B 1 571 ? 173.359 144.311 120.237 1.00 28.87 556 MET C CA 1
ATOM 15325 C C . MET B 1 571 ? 173.933 144.312 121.647 1.00 28.87 556 MET C C 1
ATOM 15326 O O . MET B 1 571 ? 173.305 143.780 122.567 1.00 28.87 556 MET C O 1
ATOM 15340 N N . ARG B 1 572 ? 175.122 144.884 121.828 1.00 26.36 557 ARG C N 1
ATOM 15341 C CA . ARG B 1 572 ? 175.671 145.066 123.164 1.00 26.36 557 ARG C CA 1
ATOM 15342 C C . ARG B 1 572 ? 174.773 145.943 124.025 1.00 26.36 557 ARG C C 1
ATOM 15343 O O . ARG B 1 572 ? 174.632 145.705 125.229 1.00 26.36 557 ARG C O 1
ATOM 15364 N N . SER B 1 573 ? 174.170 146.970 123.431 1.00 24.41 558 SER C N 1
ATOM 15365 C CA . SER B 1 573 ? 173.313 147.872 124.186 1.00 24.41 558 SER C CA 1
ATOM 15366 C C . SER B 1 573 ? 171.970 147.230 124.507 1.00 24.41 558 SER C C 1
ATOM 15367 O O . SER B 1 573 ? 171.322 147.597 125.492 1.00 24.41 558 SER C O 1
ATOM 15375 N N . GLU B 1 574 ? 171.533 146.276 123.686 1.00 24.21 559 GLU C N 1
ATOM 15376 C CA . GLU B 1 574 ? 170.335 145.512 124.006 1.00 24.21 559 GLU C CA 1
ATOM 15377 C C . GLU B 1 574 ? 170.604 144.519 125.127 1.00 24.21 559 GLU C C 1
ATOM 15378 O O . GLU B 1 574 ? 169.706 144.197 125.911 1.00 24.21 559 GLU C O 1
ATOM 15390 N N . ALA B 1 575 ? 171.836 144.017 125.206 1.00 21.75 560 ALA C N 1
ATOM 15391 C CA . ALA B 1 575 ? 172.241 143.158 126.310 1.00 21.75 560 ALA C CA 1
ATOM 15392 C C . ALA B 1 575 ? 172.267 143.926 127.623 1.00 21.75 560 ALA C C 1
ATOM 15393 O O . ALA B 1 575 ? 171.622 143.531 128.598 1.00 21.75 560 ALA C O 1
ATOM 15400 N N . ILE B 1 576 ? 173.004 145.035 127.664 1.00 21.57 561 ILE C N 1
ATOM 15401 C CA . ILE B 1 576 ? 173.081 145.850 128.870 1.00 21.57 561 ILE C CA 1
ATOM 15402 C C . ILE B 1 576 ? 171.690 146.258 129.338 1.00 21.57 561 ILE C C 1
ATOM 15403 O O . ILE B 1 576 ? 171.409 146.282 130.540 1.00 21.57 561 ILE C O 1
ATOM 15419 N N . SER B 1 577 ? 170.801 146.584 128.399 1.00 20.02 562 SER C N 1
ATOM 15420 C CA . SER B 1 577 ? 169.443 146.971 128.757 1.00 20.02 562 SER C CA 1
ATOM 15421 C C . SER B 1 577 ? 168.651 145.808 129.337 1.00 20.02 562 SER C C 1
ATOM 15422 O O . SER B 1 577 ? 167.781 146.016 130.186 1.00 20.02 562 SER C O 1
ATOM 15430 N N . THR B 1 578 ? 168.929 144.584 128.893 1.00 19.08 563 THR C N 1
ATOM 15431 C CA . THR B 1 578 ? 168.221 143.423 129.417 1.00 19.08 563 THR C CA 1
ATOM 15432 C C . THR B 1 578 ? 168.520 143.214 130.898 1.00 19.08 563 THR C C 1
ATOM 15433 O O . THR B 1 578 ? 167.637 142.818 131.666 1.00 19.08 563 THR C O 1
ATOM 15444 N N . TYR B 1 579 ? 169.753 143.495 131.322 1.00 19.35 564 TYR C N 1
ATOM 15445 C CA . TYR B 1 579 ? 170.115 143.341 132.726 1.00 19.35 564 TYR C CA 1
ATOM 15446 C C . TYR B 1 579 ? 169.590 144.497 133.569 1.00 19.35 564 TYR C C 1
ATOM 15447 O O . TYR B 1 579 ? 169.081 144.285 134.674 1.00 19.35 564 TYR C O 1
ATOM 15465 N N . ALA B 1 580 ? 169.719 145.726 133.070 1.00 19.35 565 ALA C N 1
ATOM 15466 C CA . ALA B 1 580 ? 169.243 146.898 133.794 1.00 19.35 565 ALA C CA 1
ATOM 15467 C C . ALA B 1 580 ? 167.743 146.860 134.047 1.00 19.35 565 ALA C C 1
ATOM 15468 O O . ALA B 1 580 ? 167.268 147.449 135.022 1.00 19.35 565 ALA C O 1
ATOM 15475 N N . LEU B 1 581 ? 166.980 146.198 133.187 1.00 18.66 566 LEU C N 1
ATOM 15476 C CA . LEU B 1 581 ? 165.530 146.194 133.289 1.00 18.66 566 LEU C CA 1
ATOM 15477 C C . LEU B 1 581 ? 164.960 144.983 134.018 1.00 18.66 566 LEU C C 1
ATOM 15478 O O . LEU B 1 581 ? 163.735 144.854 134.087 1.00 18.66 566 LEU C O 1
ATOM 15494 N N . CYS B 1 582 ? 165.791 144.104 134.573 1.00 18.87 567 CYS C N 1
ATOM 15495 C CA . CYS B 1 582 ? 165.313 142.840 135.127 1.00 18.87 567 CYS C CA 1
ATOM 15496 C C . CYS B 1 582 ? 165.095 142.985 136.626 1.00 18.87 567 CYS C C 1
ATOM 15497 O O . CYS B 1 582 ? 165.929 142.604 137.441 1.00 18.87 567 CYS C O 1
ATOM 15505 N N . GLY B 1 583 ? 163.932 143.506 136.981 1.00 19.07 568 GLY C N 1
ATOM 15506 C CA . GLY B 1 583 ? 163.607 143.770 138.359 1.00 19.07 568 GLY C CA 1
ATOM 15507 C C . GLY B 1 583 ? 162.228 144.378 138.459 1.00 19.07 568 GLY C C 1
ATOM 15508 O O . GLY B 1 583 ? 161.748 145.043 137.538 1.00 19.07 568 GLY C O 1
ATOM 15512 N N . PHE B 1 584 ? 161.597 144.127 139.602 1.00 20.28 569 PHE C N 1
ATOM 15513 C CA . PHE B 1 584 ? 160.251 144.595 139.897 1.00 20.28 569 PHE C CA 1
ATOM 15514 C C . PHE B 1 584 ? 160.234 145.950 140.599 1.00 20.28 569 PHE C C 1
ATOM 15515 O O . PHE B 1 584 ? 159.228 146.304 141.220 1.00 20.28 569 PHE C O 1
ATOM 15532 N N . ALA B 1 585 ? 161.313 146.719 140.501 1.00 22.13 570 ALA C N 1
ATOM 15533 C CA . ALA B 1 585 ? 161.417 148.001 141.185 1.00 22.13 570 ALA C CA 1
ATOM 15534 C C . ALA B 1 585 ? 160.728 149.090 140.372 1.00 22.13 570 ALA C C 1
ATOM 15535 O O . ALA B 1 585 ? 161.193 149.462 139.290 1.00 22.13 570 ALA C O 1
ATOM 15542 N N . ASN B 1 586 ? 159.626 149.609 140.902 1.00 22.99 571 ASN C N 1
ATOM 15543 C CA . ASN B 1 586 ? 158.965 150.780 140.348 1.00 22.99 571 ASN C CA 1
ATOM 15544 C C . ASN B 1 586 ? 158.149 151.415 141.464 1.00 22.99 571 ASN C C 1
ATOM 15545 O O . ASN B 1 586 ? 157.754 150.748 142.423 1.00 22.99 571 ASN C O 1
ATOM 15556 N N . PHE B 1 587 ? 157.917 152.721 141.330 1.00 24.56 572 PHE C N 1
ATOM 15557 C CA . PHE B 1 587 ? 157.348 153.498 142.427 1.00 24.56 572 PHE C CA 1
ATOM 15558 C C . PHE B 1 587 ? 155.962 153.013 142.830 1.00 24.56 572 PHE C C 1
ATOM 15559 O O . PHE B 1 587 ? 155.578 153.146 143.996 1.00 24.56 572 PHE C O 1
ATOM 15576 N N . GLY B 1 588 ? 155.197 152.459 141.895 1.00 24.72 573 GLY C N 1
ATOM 15577 C CA . GLY B 1 588 ? 153.849 152.025 142.183 1.00 24.72 573 GLY C CA 1
ATOM 15578 C C . GLY B 1 588 ? 153.720 150.719 142.925 1.00 24.72 573 GLY C C 1
ATOM 15579 O O . GLY B 1 588 ? 152.663 150.458 143.507 1.00 24.72 573 GLY C O 1
ATOM 15583 N N . SER B 1 589 ? 154.756 149.891 142.917 1.00 26.42 574 SER C N 1
ATOM 15584 C CA . SER B 1 589 ? 154.748 148.618 143.618 1.00 26.42 574 SER C CA 1
ATOM 15585 C C . SER B 1 589 ? 155.154 148.743 145.078 1.00 26.42 574 SER C C 1
ATOM 15586 O O . SER B 1 589 ? 155.231 147.729 145.775 1.00 26.42 574 SER C O 1
ATOM 15594 N N . LEU B 1 590 ? 155.407 149.959 145.553 1.00 27.77 575 LEU C N 1
ATOM 15595 C CA . LEU B 1 590 ? 155.885 150.151 146.915 1.00 27.77 575 LEU C CA 1
ATOM 15596 C C . LEU B 1 590 ? 154.792 149.863 147.935 1.00 27.77 575 LEU C C 1
ATOM 15597 O O . LEU B 1 590 ? 155.086 149.578 149.100 1.00 27.77 575 LEU C O 1
ATOM 15613 N N . GLY B 1 591 ? 153.529 149.915 147.514 1.00 27.44 576 GLY C N 1
ATOM 15614 C CA . GLY B 1 591 ? 152.438 149.738 148.454 1.00 27.44 576 GLY C CA 1
ATOM 15615 C C . GLY B 1 591 ? 151.951 148.305 148.543 1.00 27.44 576 GLY C C 1
ATOM 15616 O O . GLY B 1 591 ? 151.480 147.867 149.595 1.00 27.44 576 GLY C O 1
ATOM 15620 N N . ILE B 1 592 ? 152.039 147.560 147.440 1.00 27.16 577 ILE C N 1
ATOM 15621 C CA . ILE B 1 592 ? 151.699 146.144 147.496 1.00 27.16 577 ILE C CA 1
ATOM 15622 C C . ILE B 1 592 ? 152.787 145.364 148.220 1.00 27.16 577 ILE C C 1
ATOM 15623 O O . ILE B 1 592 ? 152.533 144.278 148.753 1.00 27.16 577 ILE C O 1
ATOM 15639 N N . VAL B 1 593 ? 154.005 145.900 148.260 1.00 26.12 578 VAL C N 1
ATOM 15640 C CA . VAL B 1 593 ? 155.086 145.259 149.002 1.00 26.12 578 VAL C CA 1
ATOM 15641 C C . VAL B 1 593 ? 154.907 145.484 150.496 1.00 26.12 578 VAL C C 1
ATOM 15642 O O . VAL B 1 593 ? 154.990 144.549 151.299 1.00 26.12 578 VAL C O 1
ATOM 15655 N N . ILE B 1 594 ? 154.665 146.733 150.888 1.00 28.96 579 ILE C N 1
ATOM 15656 C CA . ILE B 1 594 ? 154.462 147.056 152.294 1.00 28.96 579 ILE C CA 1
ATOM 15657 C C . ILE B 1 594 ? 153.260 146.299 152.843 1.00 28.96 579 ILE C C 1
ATOM 15658 O O . ILE B 1 594 ? 153.342 145.635 153.882 1.00 28.96 579 ILE C O 1
ATOM 15674 N N . GLY B 1 595 ? 152.129 146.375 152.145 1.00 28.77 580 GLY C N 1
ATOM 15675 C CA . GLY B 1 595 ? 150.937 145.694 152.615 1.00 28.77 580 GLY C CA 1
ATOM 15676 C C . GLY B 1 595 ? 151.119 144.198 152.769 1.00 28.77 580 GLY C C 1
ATOM 15677 O O . GLY B 1 595 ? 150.744 143.621 153.792 1.00 28.77 580 GLY C O 1
ATOM 15681 N N . GLY B 1 596 ? 151.681 143.546 151.754 1.00 29.01 581 GLY C N 1
ATOM 15682 C CA . GLY B 1 596 ? 151.837 142.104 151.817 1.00 29.01 581 GLY C CA 1
ATOM 15683 C C . GLY B 1 596 ? 152.742 141.657 152.944 1.00 29.01 581 GLY C C 1
ATOM 15684 O O . GLY B 1 596 ? 152.531 140.601 153.543 1.00 29.01 581 GLY C O 1
ATOM 15688 N N . LEU B 1 597 ? 153.766 142.450 153.244 1.00 29.77 582 LEU C N 1
ATOM 15689 C CA . LEU B 1 597 ? 154.695 142.091 154.304 1.00 29.77 582 LEU C CA 1
ATOM 15690 C C . LEU B 1 597 ? 154.105 142.371 155.680 1.00 29.77 582 LEU C C 1
ATOM 15691 O O . LEU B 1 597 ? 154.305 141.589 156.615 1.00 29.77 582 LEU C O 1
ATOM 15707 N N . THR B 1 598 ? 153.381 143.483 155.827 1.00 32.69 583 THR C N 1
ATOM 15708 C CA . THR B 1 598 ? 152.685 143.747 157.081 1.00 32.69 583 THR C CA 1
ATOM 15709 C C . THR B 1 598 ? 151.691 142.640 157.402 1.00 32.69 583 THR C C 1
ATOM 15710 O O . THR B 1 598 ? 151.581 142.208 158.553 1.00 32.69 583 THR C O 1
ATOM 15721 N N . SER B 1 599 ? 150.945 142.181 156.397 1.00 33.95 584 SER C N 1
ATOM 15722 C CA . SER B 1 599 ? 150.018 141.076 156.609 1.00 33.95 584 SER C CA 1
ATOM 15723 C C . SER B 1 599 ? 150.719 139.872 157.223 1.00 33.95 584 SER C C 1
ATOM 15724 O O . SER B 1 599 ? 150.167 139.207 158.107 1.00 33.95 584 SER C O 1
ATOM 15732 N N . MET B 1 600 ? 151.936 139.573 156.767 1.00 33.44 585 MET C N 1
ATOM 15733 C CA . MET B 1 600 ? 152.678 138.442 157.312 1.00 33.44 585 MET C CA 1
ATOM 15734 C C . MET B 1 600 ? 153.240 138.751 158.693 1.00 33.44 585 MET C C 1
ATOM 15735 O O . MET B 1 600 ? 153.467 137.837 159.492 1.00 33.44 585 MET C O 1
ATOM 15749 N N . ALA B 1 601 ? 153.477 140.026 158.993 1.00 35.01 586 ALA C N 1
ATOM 15750 C CA . ALA B 1 601 ? 154.112 140.444 160.242 1.00 35.01 586 ALA C CA 1
ATOM 15751 C C . ALA B 1 601 ? 153.558 141.799 160.658 1.00 35.01 586 ALA C C 1
ATOM 15752 O O . ALA B 1 601 ? 154.207 142.836 160.473 1.00 35.01 586 ALA C O 1
ATOM 15759 N N . PRO B 1 602 ? 152.361 141.823 161.246 1.00 37.52 587 PRO C N 1
ATOM 15760 C CA . PRO B 1 602 ? 151.743 143.111 161.596 1.00 37.52 587 PRO C CA 1
ATOM 15761 C C . PRO B 1 602 ? 152.499 143.880 162.662 1.00 37.52 587 PRO C C 1
ATOM 15762 O O . PRO B 1 602 ? 152.380 145.109 162.730 1.00 37.52 587 PRO C O 1
ATOM 15773 N N . SER B 1 603 ? 153.268 143.192 163.505 1.00 37.62 588 SER C N 1
ATOM 15774 C CA . SER B 1 603 ? 154.046 143.862 164.539 1.00 37.62 588 SER C CA 1
ATOM 15775 C C . SER B 1 603 ? 155.153 144.751 163.985 1.00 37.62 588 SER C C 1
ATOM 15776 O O . SER B 1 603 ? 155.685 145.581 164.729 1.00 37.62 588 SER C O 1
ATOM 15784 N N . ARG B 1 604 ? 155.521 144.604 162.711 1.00 34.14 589 ARG C N 1
ATOM 15785 C CA . ARG B 1 604 ? 156.684 145.279 162.153 1.00 34.14 589 ARG C CA 1
ATOM 15786 C C . ARG B 1 604 ? 156.320 146.386 161.173 1.00 34.14 589 ARG C C 1
ATOM 15787 O O . ARG B 1 604 ? 157.210 146.936 160.518 1.00 34.14 589 ARG C O 1
ATOM 15808 N N . LYS B 1 605 ? 155.035 146.718 161.058 1.00 33.98 590 LYS C N 1
ATOM 15809 C CA . LYS B 1 605 ? 154.604 147.741 160.112 1.00 33.98 590 LYS C CA 1
ATOM 15810 C C . LYS B 1 605 ? 155.475 148.989 160.183 1.00 33.98 590 LYS C C 1
ATOM 15811 O O . LYS B 1 605 ? 155.785 149.594 159.153 1.00 33.98 590 LYS C O 1
ATOM 15830 N N . ARG B 1 606 ? 155.877 149.396 161.386 1.00 34.12 591 ARG C N 1
ATOM 15831 C CA . ARG B 1 606 ? 156.669 150.613 161.518 1.00 34.12 591 ARG C CA 1
ATOM 15832 C C . ARG B 1 606 ? 158.034 150.465 160.859 1.00 34.12 591 ARG C C 1
ATOM 15833 O O . ARG B 1 606 ? 158.532 151.404 160.227 1.00 34.12 591 ARG C O 1
ATOM 15837 N N . ASP B 1 607 ? 158.659 149.297 161.002 1.00 33.12 592 ASP C N 1
ATOM 15838 C CA . ASP B 1 607 ? 159.984 149.084 160.433 1.00 33.12 592 ASP C CA 1
ATOM 15839 C C . ASP B 1 607 ? 159.912 148.860 158.927 1.00 33.12 592 ASP C C 1
ATOM 15840 O O . ASP B 1 607 ? 160.767 149.346 158.179 1.00 33.12 592 ASP C O 1
ATOM 15849 N N . ILE B 1 608 ? 158.907 148.114 158.471 1.00 30.71 593 ILE C N 1
ATOM 15850 C CA . ILE B 1 608 ? 158.723 147.873 157.043 1.00 30.71 593 ILE C CA 1
ATOM 15851 C C . ILE B 1 608 ? 158.595 149.187 156.283 1.00 30.71 593 ILE C C 1
ATOM 15852 O O . ILE B 1 608 ? 159.214 149.376 155.232 1.00 30.71 593 ILE C O 1
ATOM 15868 N N . THR B 1 609 ? 157.785 150.114 156.797 1.00 31.30 594 THR C N 1
ATOM 15869 C CA . THR B 1 609 ? 157.551 151.363 156.079 1.00 31.30 594 THR C CA 1
ATOM 15870 C C . THR B 1 609 ? 158.810 152.218 156.018 1.00 31.30 594 THR C C 1
ATOM 15871 O O . THR B 1 609 ? 158.968 153.035 155.105 1.00 31.30 594 THR C O 1
ATOM 15882 N N . ALA B 1 610 ? 159.721 152.040 156.972 1.00 29.35 595 ALA C N 1
ATOM 15883 C CA . ALA B 1 610 ? 160.897 152.899 157.034 1.00 29.35 595 ALA C CA 1
ATOM 15884 C C . ALA B 1 610 ? 161.993 152.432 156.081 1.00 29.35 595 ALA C C 1
ATOM 15885 O O . ALA B 1 610 ? 162.821 153.239 155.641 1.00 29.35 595 ALA C O 1
ATOM 15892 N N . GLY B 1 611 ? 162.025 151.144 155.755 1.00 27.42 596 GLY C N 1
ATOM 15893 C CA . GLY B 1 611 ? 163.037 150.593 154.885 1.00 27.42 596 GLY C CA 1
ATOM 15894 C C . GLY B 1 611 ? 162.614 150.329 153.462 1.00 27.42 596 GLY C C 1
ATOM 15895 O O . GLY B 1 611 ? 163.406 149.782 152.692 1.00 27.42 596 GLY C O 1
ATOM 15899 N N . ALA B 1 612 ? 161.396 150.710 153.078 1.00 27.74 597 ALA C N 1
ATOM 15900 C CA . ALA B 1 612 ? 160.868 150.320 151.775 1.00 27.74 597 ALA C CA 1
ATOM 15901 C C . ALA B 1 612 ? 161.416 151.187 150.649 1.00 27.74 597 ALA C C 1
ATOM 15902 O O . ALA B 1 612 ? 161.700 150.680 149.560 1.00 27.74 597 ALA C O 1
ATOM 15909 N N . MET B 1 613 ? 161.559 152.493 150.876 1.00 29.02 598 MET C N 1
ATOM 15910 C CA . MET B 1 613 ? 162.069 153.362 149.822 1.00 29.02 598 MET C CA 1
ATOM 15911 C C . MET B 1 613 ? 163.563 153.159 149.607 1.00 29.02 598 MET C C 1
ATOM 15912 O O . MET B 1 613 ? 164.040 153.196 148.469 1.00 29.02 598 MET C O 1
ATOM 15926 N N . ARG B 1 614 ? 164.318 152.957 150.686 1.00 27.55 599 ARG C N 1
ATOM 15927 C CA . ARG B 1 614 ? 165.737 152.658 150.542 1.00 27.55 599 ARG C CA 1
ATOM 15928 C C . ARG B 1 614 ? 165.944 151.326 149.836 1.00 27.55 599 ARG C C 1
ATOM 15929 O O . ARG B 1 614 ? 166.942 151.134 149.135 1.00 27.55 599 ARG C O 1
ATOM 15950 N N . ALA B 1 615 ? 165.000 150.400 149.995 1.00 23.81 600 ALA C N 1
ATOM 15951 C CA . ALA B 1 615 ? 165.122 149.087 149.382 1.00 23.81 600 ALA C CA 1
ATOM 15952 C C . ALA B 1 615 ? 164.810 149.128 147.892 1.00 23.81 600 ALA C C 1
ATOM 15953 O O . ALA B 1 615 ? 165.355 148.331 147.121 1.00 23.81 600 ALA C O 1
ATOM 15960 N N . LEU B 1 616 ? 163.928 150.036 147.476 1.00 24.60 601 LEU C N 1
ATOM 15961 C CA . LEU B 1 616 ? 163.623 150.215 146.064 1.00 24.60 601 LEU C CA 1
ATOM 15962 C C . LEU B 1 616 ? 164.782 150.859 145.317 1.00 24.60 601 LEU C C 1
ATOM 15963 O O . LEU B 1 616 ? 165.057 150.504 144.168 1.00 24.60 601 LEU C O 1
ATOM 15979 N N . ILE B 1 617 ? 165.468 151.810 145.948 1.00 26.45 602 ILE C N 1
ATOM 15980 C CA . ILE B 1 617 ? 166.634 152.426 145.330 1.00 26.45 602 ILE C CA 1
ATOM 15981 C C . ILE B 1 617 ? 167.778 151.427 145.249 1.00 26.45 602 ILE C C 1
ATOM 15982 O O . ILE B 1 617 ? 168.495 151.362 144.246 1.00 26.45 602 ILE C O 1
ATOM 15998 N N . ALA B 1 618 ? 167.965 150.637 146.305 1.00 23.16 603 ALA C N 1
ATOM 15999 C CA . ALA B 1 618 ? 168.994 149.607 146.305 1.00 23.16 603 ALA C CA 1
ATOM 16000 C C . ALA B 1 618 ? 168.715 148.544 145.249 1.00 23.16 603 ALA C C 1
ATOM 16001 O O . ALA B 1 618 ? 169.641 148.039 144.606 1.00 23.16 603 ALA C O 1
ATOM 16008 N N . GLY B 1 619 ? 167.447 148.179 145.071 1.00 22.18 604 GLY C N 1
ATOM 16009 C CA . GLY B 1 619 ? 167.081 147.290 143.985 1.00 22.18 604 GLY C CA 1
ATOM 16010 C C . GLY B 1 619 ? 167.544 147.784 142.628 1.00 22.18 604 GLY C C 1
ATOM 16011 O O . GLY B 1 619 ? 168.087 147.018 141.830 1.00 22.18 604 GLY C O 1
ATOM 16015 N N . THR B 1 620 ? 167.309 149.065 142.335 1.00 24.34 605 THR C N 1
ATOM 16016 C CA . THR B 1 620 ? 167.719 149.628 141.049 1.00 24.34 605 THR C CA 1
ATOM 16017 C C . THR B 1 620 ? 169.237 149.613 140.890 1.00 24.34 605 THR C C 1
ATOM 16018 O O . THR B 1 620 ? 169.753 149.257 139.827 1.00 24.34 605 THR C O 1
ATOM 16029 N N . ILE B 1 621 ? 169.966 150.007 141.935 1.00 24.03 606 ILE C N 1
ATOM 16030 C CA . ILE B 1 621 ? 171.429 149.984 141.903 1.00 24.03 606 ILE C CA 1
ATOM 16031 C C . ILE B 1 621 ? 171.936 148.560 141.681 1.00 24.03 606 ILE C C 1
ATOM 16032 O O . ILE B 1 621 ? 172.944 148.339 141.001 1.00 24.03 606 ILE C O 1
ATOM 16048 N N . ALA B 1 622 ? 171.252 147.577 142.271 1.00 20.75 607 ALA C N 1
ATOM 16049 C CA . ALA B 1 622 ? 171.631 146.175 142.104 1.00 20.75 607 ALA C CA 1
ATOM 16050 C C . ALA B 1 622 ? 171.508 145.718 140.652 1.00 20.75 607 ALA C C 1
ATOM 16051 O O . ALA B 1 622 ? 172.406 145.050 140.131 1.00 20.75 607 ALA C O 1
ATOM 16058 N N . CYS B 1 623 ? 170.400 146.046 139.987 1.00 20.07 608 CYS C N 1
ATOM 16059 C CA . CYS B 1 623 ? 170.265 145.710 138.575 1.00 20.07 608 CYS C CA 1
ATOM 16060 C C . CYS B 1 623 ? 171.283 146.447 137.710 1.00 20.07 608 CYS C C 1
ATOM 16061 O O . CYS B 1 623 ? 171.796 145.882 136.743 1.00 20.07 608 CYS C O 1
ATOM 16069 N N . PHE B 1 624 ? 171.593 147.699 138.041 1.00 21.43 609 PHE C N 1
ATOM 16070 C CA . PHE B 1 624 ? 172.618 148.439 137.312 1.00 21.43 609 PHE C CA 1
ATOM 16071 C C . PHE B 1 624 ? 174.017 147.861 137.517 1.00 21.43 609 PHE C C 1
ATOM 16072 O O . PHE B 1 624 ? 174.856 147.995 136.626 1.00 21.43 609 PHE C O 1
ATOM 16089 N N . LEU B 1 625 ? 174.298 147.241 138.670 1.00 20.19 610 LEU C N 1
ATOM 16090 C CA . LEU B 1 625 ? 175.587 146.590 138.891 1.00 20.19 610 LEU C CA 1
ATOM 16091 C C . LEU B 1 625 ? 175.769 145.401 137.964 1.00 20.19 610 LEU C C 1
ATOM 16092 O O . LEU B 1 625 ? 176.853 145.190 137.415 1.00 20.19 610 LEU C O 1
ATOM 16096 N N . THR B 1 626 ? 174.714 144.619 137.779 1.00 20.19 611 THR C N 1
ATOM 16097 C CA . THR B 1 626 ? 174.758 143.497 136.851 1.00 20.19 611 THR C CA 1
ATOM 16098 C C . THR B 1 626 ? 175.066 143.941 135.428 1.00 20.19 611 THR C C 1
ATOM 16099 O O . THR B 1 626 ? 175.795 143.258 134.708 1.00 20.19 611 THR C O 1
ATOM 16110 N N . ALA B 1 627 ? 174.514 145.078 135.008 1.00 20.97 612 ALA C N 1
ATOM 16111 C CA . ALA B 1 627 ? 174.695 145.579 133.655 1.00 20.97 612 ALA C CA 1
ATOM 16112 C C . ALA B 1 627 ? 176.102 146.123 133.421 1.00 20.97 612 ALA C C 1
ATOM 16113 O O . ALA B 1 627 ? 176.592 146.101 132.288 1.00 20.97 612 ALA C O 1
ATOM 16120 N N . CYS B 1 628 ? 176.762 146.636 134.461 1.00 23.49 613 CYS C N 1
ATOM 16121 C CA . CYS B 1 628 ? 178.147 147.078 134.316 1.00 23.49 613 CYS C CA 1
ATOM 16122 C C . CYS B 1 628 ? 179.109 145.905 134.145 1.00 23.49 613 CYS C C 1
ATOM 16123 O O . CYS B 1 628 ? 180.099 146.012 133.412 1.00 23.49 613 CYS C O 1
ATOM 16131 N N . ILE B 1 629 ? 178.834 144.783 134.806 1.00 25.53 614 ILE C N 1
ATOM 16132 C CA . ILE B 1 629 ? 179.684 143.601 134.676 1.00 25.53 614 ILE C CA 1
ATOM 16133 C C . ILE B 1 629 ? 179.468 142.938 133.319 1.00 25.53 614 ILE C C 1
ATOM 16134 O O . ILE B 1 629 ? 180.423 142.537 132.648 1.00 25.53 614 ILE C O 1
ATOM 16150 N N . ALA B 1 630 ? 178.211 142.809 132.899 1.00 23.40 615 ALA C N 1
ATOM 16151 C CA . ALA B 1 630 ? 177.931 142.348 131.545 1.00 23.40 615 ALA C CA 1
ATOM 16152 C C . ALA B 1 630 ? 178.568 143.260 130.509 1.00 23.40 615 ALA C C 1
ATOM 16153 O O . ALA B 1 630 ? 179.167 142.787 129.538 1.00 23.40 615 ALA C O 1
ATOM 16160 N N . GLY B 1 631 ? 178.452 144.571 130.699 1.00 24.83 616 GLY C N 1
ATOM 16161 C CA . GLY B 1 631 ? 179.029 145.505 129.753 1.00 24.83 616 GLY C CA 1
ATOM 16162 C C . GLY B 1 631 ? 180.542 145.445 129.665 1.00 24.83 616 GLY C C 1
ATOM 16163 O O . GLY B 1 631 ? 181.116 145.668 128.597 1.00 24.83 616 GLY C O 1
ATOM 16167 N N . MET B 1 632 ? 181.215 145.169 130.780 1.00 29.31 617 MET C N 1
ATOM 16168 C CA . MET B 1 632 ? 182.670 145.133 130.757 1.00 29.31 617 MET C CA 1
ATOM 16169 C C . MET B 1 632 ? 183.219 143.827 130.210 1.00 29.31 617 MET C C 1
ATOM 16170 O O . MET B 1 632 ? 184.419 143.749 129.936 1.00 29.31 617 MET C O 1
ATOM 16184 N N . LEU B 1 633 ? 182.375 142.815 130.026 1.00 28.90 618 LEU C N 1
ATOM 16185 C CA . LEU B 1 633 ? 182.802 141.534 129.493 1.00 28.90 618 LEU C CA 1
ATOM 16186 C C . LEU B 1 633 ? 182.333 141.291 128.069 1.00 28.90 618 LEU C C 1
ATOM 16187 O O . LEU B 1 633 ? 182.872 140.403 127.403 1.00 28.90 618 LEU C O 1
ATOM 16203 N N . THR B 1 634 ? 181.355 142.051 127.589 1.00 28.44 619 THR C N 1
ATOM 16204 C CA . THR B 1 634 ? 180.879 141.905 126.226 1.00 28.44 619 THR C CA 1
ATOM 16205 C C . THR B 1 634 ? 181.660 142.806 125.280 1.00 28.44 619 THR C C 1
ATOM 16206 O O . THR B 1 634 ? 181.926 143.974 125.571 1.00 28.44 619 THR C O 1
ATOM 16217 N N . ASN B 1 635 ? 182.022 142.243 124.136 1.00 34.45 620 ASN C N 1
ATOM 16218 C CA . ASN B 1 635 ? 182.798 142.915 123.107 1.00 34.45 620 ASN C CA 1
ATOM 16219 C C . ASN B 1 635 ? 181.897 143.750 122.207 1.00 34.45 620 ASN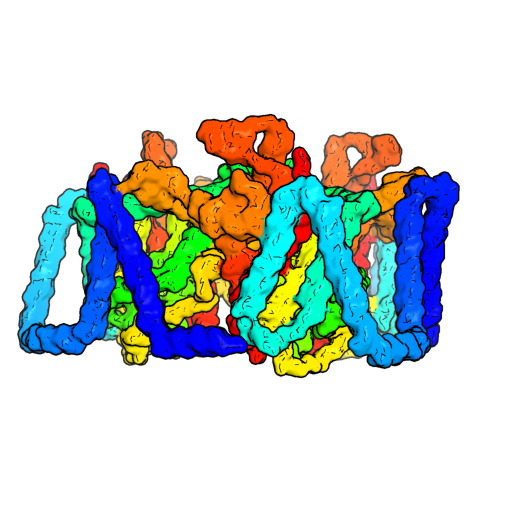 C C 1
ATOM 16220 O O . ASN B 1 635 ? 180.675 143.599 122.193 1.00 34.45 620 ASN C O 1
ATOM 16231 N N . THR B 1 636 ? 182.527 144.633 121.446 1.00 35.94 621 THR C N 1
ATOM 16232 C CA . THR B 1 636 ? 181.802 145.492 120.523 1.00 35.94 621 THR C CA 1
ATOM 16233 C C . THR B 1 636 ? 181.766 144.849 119.141 1.00 35.94 621 THR C C 1
ATOM 16234 O O . THR B 1 636 ? 182.827 144.604 118.557 1.00 35.94 621 THR C O 1
ATOM 16245 N N . PRO B 1 637 ? 180.580 144.558 118.581 1.00 38.01 622 PRO C N 1
ATOM 16246 C CA . PRO B 1 637 ? 180.524 143.919 117.265 1.00 38.01 622 PRO C CA 1
ATOM 16247 C C . PRO B 1 637 ? 180.651 144.914 116.116 1.00 38.01 622 PRO C C 1
ATOM 16248 O O . PRO B 1 637 ? 181.761 145.359 115.826 1.00 38.01 622 PRO C O 1
ATOM 16259 N N . GLU C 1 105 ? 182.549 160.197 159.906 1.00 87.93 90 GLU B N 1
ATOM 16260 C CA . GLU C 1 105 ? 181.429 160.735 159.142 1.00 87.93 90 GLU B CA 1
ATOM 16261 C C . GLU C 1 105 ? 180.946 162.050 159.741 1.00 87.93 90 GLU B C 1
ATOM 16262 O O . GLU C 1 105 ? 179.752 162.233 159.976 1.00 87.93 90 GLU B O 1
ATOM 16265 N N . ARG C 1 106 ? 181.884 162.966 159.992 1.00 94.45 91 ARG B N 1
ATOM 16266 C CA . ARG C 1 106 ? 181.508 164.278 160.508 1.00 94.45 91 ARG B CA 1
ATOM 16267 C C . ARG C 1 106 ? 180.694 165.055 159.482 1.00 94.45 91 ARG B C 1
ATOM 16268 O O . ARG C 1 106 ? 179.723 165.735 159.834 1.00 94.45 91 ARG B O 1
ATOM 16272 N N . MET C 1 107 ? 181.075 164.966 158.205 1.00 96.88 92 MET B N 1
ATOM 16273 C CA . MET C 1 107 ? 180.309 165.636 157.160 1.00 96.88 92 MET B CA 1
ATOM 16274 C C . MET C 1 107 ? 178.871 165.138 157.132 1.00 96.88 92 MET B C 1
ATOM 16275 O O . MET C 1 107 ? 177.940 165.914 156.890 1.00 96.88 92 MET B O 1
ATOM 16279 N N . CYS C 1 108 ? 178.669 163.844 157.380 1.00 96.93 93 CYS B N 1
ATOM 16280 C CA . CYS C 1 108 ? 177.312 163.311 157.421 1.00 96.93 93 CYS B CA 1
ATOM 16281 C C . CYS C 1 108 ? 176.553 163.847 158.627 1.00 96.93 93 CYS B C 1
ATOM 16282 O O . CYS C 1 108 ? 175.335 164.047 158.566 1.00 96.93 93 CYS B O 1
ATOM 16286 N N . GLY C 1 109 ? 177.258 164.084 159.735 1.00 98.71 94 GLY B N 1
ATOM 16287 C CA . GLY C 1 109 ? 176.617 164.690 160.890 1.00 98.71 94 GLY B CA 1
ATOM 16288 C C . GLY C 1 109 ? 176.278 166.150 160.664 1.00 98.71 94 GLY B C 1
ATOM 16289 O O . GLY C 1 109 ? 175.211 166.620 161.067 1.00 98.71 94 GLY B O 1
ATOM 16293 N N . ARG C 1 110 ? 177.182 166.890 160.018 1.00 99.55 95 ARG B N 1
ATOM 16294 C CA . ARG C 1 110 ? 176.912 168.294 159.729 1.00 99.55 95 ARG B CA 1
ATOM 16295 C C . ARG C 1 110 ? 175.730 168.443 158.781 1.00 99.55 95 ARG B C 1
ATOM 16296 O O . ARG C 1 110 ? 174.818 169.238 159.034 1.00 99.55 95 ARG B O 1
ATOM 16300 N N . MET C 1 111 ? 175.727 167.684 157.682 1.00 101.96 96 MET B N 1
ATOM 16301 C CA . MET C 1 111 ? 174.612 167.752 156.744 1.00 101.96 96 MET B CA 1
ATOM 16302 C C . MET C 1 111 ? 173.291 167.452 157.441 1.00 101.96 96 MET B C 1
ATOM 16303 O O . MET C 1 111 ? 172.253 168.029 157.097 1.00 101.96 96 MET B O 1
ATOM 16307 N N . SER C 1 112 ? 173.310 166.551 158.425 1.00 102.17 97 SER B N 1
ATOM 16308 C CA . SER C 1 112 ? 172.093 166.258 159.175 1.00 102.17 97 SER B CA 1
ATOM 16309 C C . SER C 1 112 ? 171.649 167.464 159.993 1.00 102.17 97 SER B C 1
ATOM 16310 O O . SER C 1 112 ? 170.465 167.820 159.998 1.00 102.17 97 SER B O 1
ATOM 16314 N N . ASP C 1 113 ? 172.587 168.109 160.691 1.00 103.93 98 ASP B N 1
ATOM 16315 C CA . ASP C 1 113 ? 172.232 169.265 161.508 1.00 103.93 98 ASP B CA 1
ATOM 16316 C C . ASP C 1 113 ? 171.686 170.399 160.650 1.00 103.93 98 ASP B C 1
ATOM 16317 O O . ASP C 1 113 ? 170.763 171.111 161.063 1.00 103.93 98 ASP B O 1
ATOM 16321 N N . PHE C 1 114 ? 172.247 170.588 159.455 1.00 104.26 99 PHE B N 1
ATOM 16322 C CA . PHE C 1 114 ? 171.756 171.638 158.568 1.00 104.26 99 PHE B CA 1
ATOM 16323 C C . PHE C 1 114 ? 170.291 171.414 158.216 1.00 104.26 99 PHE B C 1
ATOM 16324 O O . PHE C 1 114 ? 169.477 172.344 158.270 1.00 104.26 99 PHE B O 1
ATOM 16328 N N . CYS C 1 115 ? 169.934 170.181 157.852 1.00 106.63 100 CYS B N 1
ATOM 16329 C CA . CYS C 1 115 ? 168.565 169.905 157.429 1.00 106.63 100 CYS B CA 1
ATOM 16330 C C . CYS C 1 115 ? 167.585 170.073 158.584 1.00 106.63 100 CYS B C 1
ATOM 16331 O O . CYS C 1 115 ? 166.549 170.732 158.440 1.00 106.63 100 CYS B O 1
ATOM 16335 N N . ARG C 1 116 ? 167.894 169.482 159.741 1.00 106.03 101 ARG B N 1
ATOM 16336 C CA . ARG C 1 116 ? 166.984 169.574 160.877 1.00 106.03 101 ARG B CA 1
ATOM 16337 C C . ARG C 1 116 ? 166.904 171.001 161.401 1.00 106.03 101 ARG B C 1
ATOM 16338 O O . ARG C 1 116 ? 165.882 171.408 161.966 1.00 106.03 101 ARG B O 1
ATOM 16342 N N . GLU C 1 117 ? 167.975 171.776 161.227 1.00 108.07 102 GLU B N 1
ATOM 16343 C CA . GLU C 1 117 ? 167.966 173.160 161.689 1.00 108.07 102 GLU B CA 1
ATOM 16344 C C . GLU C 1 117 ? 166.989 174.007 160.883 1.00 108.07 102 GLU B C 1
ATOM 16345 O O . GLU C 1 117 ? 166.104 174.656 161.453 1.00 108.07 102 GLU B O 1
ATOM 16349 N N . HIS C 1 118 ? 167.132 174.016 159.560 1.00 109.43 103 HIS B N 1
ATOM 16350 C CA . HIS C 1 118 ? 166.310 174.836 158.675 1.00 109.43 103 HIS B CA 1
ATOM 16351 C C . HIS C 1 118 ? 165.563 173.961 157.677 1.00 109.43 103 HIS B C 1
ATOM 16352 O O . HIS C 1 118 ? 165.732 174.071 156.461 1.00 109.43 103 HIS B O 1
ATOM 16356 N N . LYS C 1 119 ? 164.716 173.067 158.192 1.00 111.19 104 LYS B N 1
ATOM 16357 C CA . LYS C 1 119 ? 163.909 172.230 157.311 1.00 111.19 104 LYS B CA 1
ATOM 16358 C C . LYS C 1 119 ? 162.792 173.036 156.660 1.00 111.19 104 LYS B C 1
ATOM 16359 O O . LYS C 1 119 ? 162.523 172.887 155.463 1.00 111.19 104 LYS B O 1
ATOM 16363 N N . THR C 1 120 ? 162.134 173.902 157.433 1.00 111.30 105 THR B N 1
ATOM 16364 C CA . THR C 1 120 ? 161.033 174.688 156.887 1.00 111.30 105 THR B CA 1
ATOM 16365 C C . THR C 1 120 ? 161.523 175.661 155.822 1.00 111.30 105 THR B C 1
ATOM 16366 O O . THR C 1 120 ? 160.848 175.872 154.807 1.00 111.30 105 THR B O 1
ATOM 16377 N N . THR C 1 121 ? 162.692 176.265 156.035 1.00 110.25 106 THR B N 1
ATOM 16378 C CA . THR C 1 121 ? 163.205 177.236 155.078 1.00 110.25 106 THR B CA 1
ATOM 16379 C C . THR C 1 121 ? 163.888 176.566 153.894 1.00 110.25 106 THR B C 1
ATOM 16380 O O . THR C 1 121 ? 164.164 177.233 152.892 1.00 110.25 106 THR B O 1
ATOM 16391 N N . LEU C 1 122 ? 164.168 175.266 153.992 1.00 109.77 107 LEU B N 1
ATOM 16392 C CA . LEU C 1 122 ? 164.768 174.546 152.876 1.00 109.77 107 LEU B CA 1
ATOM 16393 C C . LEU C 1 122 ? 163.701 174.070 151.900 1.00 109.77 107 LEU B C 1
ATOM 16394 O O . LEU C 1 122 ? 163.820 174.271 150.686 1.00 109.77 107 LEU B O 1
ATOM 16410 N N . ARG C 1 123 ? 162.646 173.438 152.415 1.00 108.06 108 ARG B N 1
ATOM 16411 C CA . ARG C 1 123 ? 161.606 172.895 151.551 1.00 108.06 108 ARG B CA 1
ATOM 16412 C C . ARG C 1 123 ? 160.715 173.985 150.973 1.00 108.06 108 ARG B C 1
ATOM 16413 O O . ARG C 1 123 ? 160.189 173.825 149.867 1.00 108.06 108 ARG B O 1
ATOM 16434 N N . TYR C 1 124 ? 160.534 175.092 151.696 1.00 110.89 109 TYR B N 1
ATOM 16435 C CA . TYR C 1 124 ? 159.749 176.196 151.157 1.00 110.89 109 TYR B CA 1
ATOM 16436 C C . TYR C 1 124 ? 160.483 176.879 150.010 1.00 110.89 109 TYR B C 1
ATOM 16437 O O . TYR C 1 124 ? 159.875 177.219 148.988 1.00 110.89 109 TYR B O 1
ATOM 16441 N N . ILE C 1 125 ? 161.792 177.091 150.162 1.00 108.86 110 ILE B N 1
ATOM 16442 C CA . ILE C 1 125 ? 162.577 177.697 149.090 1.00 108.86 110 ILE B CA 1
ATOM 16443 C C . ILE C 1 125 ? 162.501 176.851 147.825 1.00 108.86 110 ILE B C 1
ATOM 16444 O O . ILE C 1 125 ? 162.489 177.380 146.707 1.00 108.86 110 ILE B O 1
ATOM 16460 N N . ILE C 1 126 ? 162.454 175.526 147.977 1.00 106.12 111 ILE B N 1
ATOM 16461 C CA . ILE C 1 126 ? 162.438 174.648 146.809 1.00 106.12 111 ILE B CA 1
ATOM 16462 C C . ILE C 1 126 ? 161.141 174.828 146.030 1.00 106.12 111 ILE B C 1
ATOM 16463 O O . ILE C 1 126 ? 161.152 175.016 144.808 1.00 106.12 111 ILE B O 1
ATOM 16479 N N . TRP C 1 127 ? 160.004 174.772 146.726 1.00 105.74 112 TRP B N 1
ATOM 16480 C CA . TRP C 1 127 ? 158.727 175.002 146.060 1.00 105.74 112 TRP B CA 1
ATOM 16481 C C . TRP C 1 127 ? 158.706 176.359 145.374 1.00 105.74 112 TRP B C 1
ATOM 16482 O O . TRP C 1 127 ? 158.258 176.478 144.227 1.00 105.74 112 TRP B O 1
ATOM 16503 N N . GLY C 1 128 ? 159.191 177.396 146.057 1.00 103.86 113 GLY B N 1
ATOM 16504 C CA . GLY C 1 128 ? 159.215 178.718 145.454 1.00 103.86 113 GLY B CA 1
ATOM 16505 C C . GLY C 1 128 ? 159.990 178.748 144.151 1.00 103.86 113 GLY B C 1
ATOM 16506 O O . GLY C 1 128 ? 159.619 179.456 143.212 1.00 103.86 113 GLY B O 1
ATOM 16510 N N . ILE C 1 129 ? 161.078 177.980 144.076 1.00 103.60 114 ILE B N 1
ATOM 16511 C CA . ILE C 1 129 ? 161.840 177.898 142.833 1.00 103.60 114 ILE B CA 1
ATOM 16512 C C . ILE C 1 129 ? 161.018 177.201 141.758 1.00 103.60 114 ILE B C 1
ATOM 16513 O O . ILE C 1 129 ? 160.969 177.646 140.605 1.00 103.60 114 ILE B O 1
ATOM 16529 N N . LEU C 1 130 ? 160.359 176.098 142.118 1.00 98.73 115 LEU B N 1
ATOM 16530 C CA . LEU C 1 130 ? 159.499 175.406 141.165 1.00 98.73 115 LEU B CA 1
ATOM 16531 C C . LEU C 1 130 ? 158.399 176.323 140.647 1.00 98.73 115 LEU B C 1
ATOM 16532 O O . LEU C 1 130 ? 158.127 176.360 139.441 1.00 98.73 115 LEU B O 1
ATOM 16548 N N . ILE C 1 131 ? 157.750 177.067 141.544 1.00 94.41 116 ILE B N 1
ATOM 16549 C CA . ILE C 1 131 ? 156.696 177.982 141.121 1.00 94.41 116 ILE B CA 1
ATOM 16550 C C . ILE C 1 131 ? 157.253 179.023 140.162 1.00 94.41 116 ILE B C 1
ATOM 16551 O O . ILE C 1 131 ? 156.642 179.331 139.131 1.00 94.41 116 ILE B O 1
ATOM 16567 N N . ALA C 1 132 ? 158.421 179.581 140.482 1.00 92.76 117 ALA B N 1
ATOM 16568 C CA . ALA C 1 132 ? 159.021 180.580 139.606 1.00 92.76 117 ALA B CA 1
ATOM 16569 C C . ALA C 1 132 ? 159.332 179.988 138.239 1.00 92.76 117 ALA B C 1
ATOM 16570 O O . ALA C 1 132 ? 159.221 180.673 137.216 1.00 92.76 117 ALA B O 1
ATOM 16577 N N . GLY C 1 133 ? 159.727 178.716 138.203 1.00 87.48 118 GLY B N 1
ATOM 16578 C CA . GLY C 1 133 ? 159.944 178.060 136.925 1.00 87.48 118 GLY B CA 1
ATOM 16579 C C . GLY C 1 133 ? 158.682 177.990 136.089 1.00 87.48 118 GLY B C 1
ATOM 16580 O O . GLY C 1 133 ? 158.677 178.381 134.920 1.00 87.48 118 GLY B O 1
ATOM 16584 N N . TYR C 1 134 ? 157.595 177.489 136.678 1.00 79.03 119 TYR B N 1
ATOM 16585 C CA . TYR C 1 134 ? 156.317 177.457 135.976 1.00 79.03 119 TYR B CA 1
ATOM 16586 C C . TYR C 1 134 ? 155.947 178.837 135.449 1.00 79.03 119 TYR B C 1
ATOM 16587 O O . TYR C 1 134 ? 155.666 179.004 134.258 1.00 79.03 119 TYR B O 1
ATOM 16605 N N . LEU C 1 135 ? 155.945 179.844 136.326 1.00 79.01 120 LEU B N 1
ATOM 16606 C CA . LEU C 1 135 ? 155.579 181.192 135.901 1.00 79.01 120 LEU B CA 1
ATOM 16607 C C . LEU C 1 135 ? 156.479 181.685 134.777 1.00 79.01 120 LEU B C 1
ATOM 16608 O O . LEU C 1 135 ? 156.024 182.409 133.884 1.00 79.01 120 LEU B O 1
ATOM 16624 N N . ALA C 1 136 ? 157.760 181.311 134.802 1.00 77.55 121 ALA B N 1
ATOM 16625 C CA . ALA C 1 136 ? 158.665 181.733 133.740 1.00 77.55 121 ALA B CA 1
ATOM 16626 C C . ALA C 1 136 ? 158.264 181.119 132.406 1.00 77.55 121 ALA B C 1
ATOM 16627 O O . ALA C 1 136 ? 158.285 181.792 131.369 1.00 77.55 121 ALA B O 1
ATOM 16634 N N . LEU C 1 137 ? 157.899 179.837 132.412 1.00 73.24 122 LEU B N 1
ATOM 16635 C CA . LEU C 1 137 ? 157.436 179.196 131.188 1.00 73.24 122 LEU B CA 1
ATOM 16636 C C . LEU C 1 137 ? 156.174 179.866 130.662 1.00 73.24 122 LEU B C 1
ATOM 16637 O O . LEU C 1 137 ? 156.040 180.099 129.456 1.00 73.24 122 LEU B O 1
ATOM 16653 N N . VAL C 1 138 ? 155.242 180.196 131.556 1.00 70.05 123 VAL B N 1
ATOM 16654 C CA . VAL C 1 138 ? 153.989 180.815 131.134 1.00 70.05 123 VAL B CA 1
ATOM 16655 C C . VAL C 1 138 ? 154.254 182.181 130.518 1.00 70.05 123 VAL B C 1
ATOM 16656 O O . VAL C 1 138 ? 153.807 182.477 129.403 1.00 70.05 123 VAL B O 1
ATOM 16669 N N . ILE C 1 139 ? 154.978 183.039 131.237 1.00 73.74 124 ILE B N 1
ATOM 16670 C CA . ILE C 1 139 ? 155.224 184.389 130.738 1.00 73.74 124 ILE B CA 1
ATOM 16671 C C . ILE C 1 139 ? 155.988 184.338 129.422 1.00 73.74 124 ILE B C 1
ATOM 16672 O O . ILE C 1 139 ? 155.682 185.080 128.481 1.00 73.74 124 ILE B O 1
ATOM 16688 N N . ALA C 1 140 ? 156.987 183.460 129.329 1.00 70.41 125 ALA B N 1
ATOM 16689 C CA . ALA C 1 140 ? 157.718 183.307 128.077 1.00 70.41 125 ALA B CA 1
ATOM 16690 C C . ALA C 1 140 ? 156.794 182.879 126.946 1.00 70.41 125 ALA B C 1
ATOM 16691 O O . ALA C 1 140 ? 156.887 183.398 125.828 1.00 70.41 125 ALA B O 1
ATOM 16698 N N . ALA C 1 141 ? 155.900 181.928 127.214 1.00 66.10 126 ALA B N 1
ATOM 16699 C CA . ALA C 1 141 ? 154.962 181.483 126.189 1.00 66.10 126 ALA B CA 1
ATOM 16700 C C . ALA C 1 141 ? 154.128 182.642 125.664 1.00 66.10 126 ALA B C 1
ATOM 16701 O O . ALA C 1 141 ? 154.008 182.836 124.449 1.00 66.10 126 ALA B O 1
ATOM 16708 N N . CYS C 1 142 ? 153.535 183.425 126.567 1.00 70.28 127 CYS B N 1
ATOM 16709 C CA . CYS C 1 142 ? 152.696 184.535 126.131 1.00 70.28 127 CYS B CA 1
ATOM 16710 C C . CYS C 1 142 ? 153.502 185.549 125.332 1.00 70.28 127 CYS B C 1
ATOM 16711 O O . CYS C 1 142 ? 152.994 186.140 124.372 1.00 70.28 127 CYS B O 1
ATOM 16719 N N . VAL C 1 143 ? 154.762 185.762 125.712 1.00 69.99 128 VAL B N 1
ATOM 16720 C CA . VAL C 1 143 ? 155.613 186.699 124.983 1.00 69.99 128 VAL B CA 1
ATOM 16721 C C . VAL C 1 143 ? 155.811 186.228 123.546 1.00 69.99 128 VAL B C 1
ATOM 16722 O O . VAL C 1 143 ? 155.625 186.992 122.592 1.00 69.99 128 VAL B O 1
ATOM 16735 N N . MET C 1 144 ? 156.191 184.961 123.371 1.00 65.99 129 MET B N 1
ATOM 16736 C CA . MET C 1 144 ? 156.388 184.428 122.027 1.00 65.99 129 MET B CA 1
ATOM 16737 C C . MET C 1 144 ? 155.108 184.513 121.202 1.00 65.99 129 MET B C 1
ATOM 16738 O O . MET C 1 144 ? 155.156 184.790 119.998 1.00 65.99 129 MET B O 1
ATOM 16752 N N . ASN C 1 145 ? 153.958 184.268 121.827 1.00 64.82 130 ASN B N 1
ATOM 16753 C CA . ASN C 1 145 ? 152.673 184.343 121.141 1.00 64.82 130 ASN B CA 1
ATOM 16754 C C . ASN C 1 145 ? 151.538 184.180 122.143 1.00 64.82 130 ASN B C 1
ATOM 16755 O O . ASN C 1 145 ? 151.394 183.122 122.762 1.00 64.82 130 ASN B O 1
ATOM 16766 N N . PHE C 1 146 ? 150.717 185.219 122.291 1.00 66.08 131 PHE B N 1
ATOM 16767 C CA . PHE C 1 146 ? 149.699 185.273 123.333 1.00 66.08 131 PHE B CA 1
ATOM 16768 C C . PHE C 1 146 ? 148.460 184.455 122.984 1.00 66.08 131 PHE B C 1
ATOM 16769 O O . PHE C 1 146 ? 147.961 183.695 123.819 1.00 66.08 131 PHE B O 1
ATOM 16786 N N . HIS C 1 147 ? 147.948 184.601 121.760 1.00 64.68 132 HIS B N 1
ATOM 16787 C CA . HIS C 1 147 ? 146.723 183.902 121.387 1.00 64.68 132 HIS B CA 1
ATOM 16788 C C . HIS C 1 147 ? 146.892 182.394 121.489 1.00 64.68 132 HIS B C 1
ATOM 16789 O O . HIS C 1 147 ? 145.957 181.684 121.879 1.00 64.68 132 HIS B O 1
ATOM 16803 N N . ARG C 1 148 ? 148.073 181.887 121.137 1.00 58.85 133 ARG B N 1
ATOM 16804 C CA . ARG C 1 148 ? 148.334 180.458 121.238 1.00 58.85 133 ARG B CA 1
ATOM 16805 C C . ARG C 1 148 ? 148.444 180.007 122.687 1.00 58.85 133 ARG B C 1
ATOM 16806 O O . ARG C 1 148 ? 148.092 178.868 123.007 1.00 58.85 133 ARG B O 1
ATOM 16827 N N . ALA C 1 149 ? 148.916 180.882 123.573 1.00 62.03 134 ALA B N 1
ATOM 16828 C CA . ALA C 1 149 ? 149.147 180.549 124.969 1.00 62.03 134 ALA B CA 1
ATOM 16829 C C . ALA C 1 149 ? 147.991 180.941 125.878 1.00 62.03 134 ALA B C 1
ATOM 16830 O O . ALA C 1 149 ? 148.115 180.830 127.101 1.00 62.03 134 ALA B O 1
ATOM 16837 N N . LEU C 1 150 ? 146.875 181.391 125.316 1.00 63.67 135 LEU B N 1
ATOM 16838 C CA . LEU C 1 150 ? 145.782 181.895 126.144 1.00 63.67 135 LEU B CA 1
ATOM 16839 C C . LEU C 1 150 ? 145.260 180.855 127.123 1.00 63.67 135 LEU B C 1
ATOM 16840 O O . LEU C 1 150 ? 145.106 181.181 128.312 1.00 63.67 135 LEU B O 1
ATOM 16856 N N . PRO C 1 151 ? 144.964 179.617 126.717 1.00 57.83 136 PRO B N 1
ATOM 16857 C CA . PRO C 1 151 ? 144.422 178.654 127.689 1.00 57.83 136 PRO B CA 1
ATOM 16858 C C . PRO C 1 151 ? 145.363 178.337 128.833 1.00 57.83 136 PRO B C 1
ATOM 16859 O O . PRO C 1 151 ? 144.903 177.914 129.899 1.00 57.83 136 PRO B O 1
ATOM 16870 N N . LEU C 1 152 ? 146.671 178.520 128.652 1.00 58.02 137 LEU B N 1
ATOM 16871 C CA . LEU C 1 152 ? 147.598 178.300 129.756 1.00 58.02 137 LEU B CA 1
ATOM 16872 C C . LEU C 1 152 ? 147.668 179.519 130.664 1.00 58.02 137 LEU B C 1
ATOM 16873 O O . LEU C 1 152 ? 147.998 179.402 131.850 1.00 58.02 137 LEU B O 1
ATOM 16889 N N . PHE C 1 153 ? 147.368 180.699 130.123 1.00 64.42 138 PHE B N 1
ATOM 16890 C CA . PHE C 1 153 ? 147.300 181.897 130.950 1.00 64.42 138 PHE B CA 1
ATOM 16891 C C . PHE C 1 153 ? 146.025 181.916 131.785 1.00 64.42 138 PHE B C 1
ATOM 16892 O O . PHE C 1 153 ? 146.047 182.301 132.958 1.00 64.42 138 PHE B O 1
ATOM 16909 N N . VAL C 1 154 ? 144.904 181.496 131.198 1.00 63.62 139 VAL B N 1
ATOM 16910 C CA . VAL C 1 154 ? 143.639 181.467 131.928 1.00 63.62 139 VAL B CA 1
ATOM 16911 C C . VAL C 1 154 ? 143.722 180.494 133.098 1.00 63.62 139 VAL B C 1
ATOM 16912 O O . VAL C 1 154 ? 143.380 180.834 134.236 1.00 63.62 139 VAL B O 1
ATOM 16925 N N . ILE C 1 155 ? 144.169 179.266 132.832 1.00 61.26 140 ILE B N 1
ATOM 16926 C CA . ILE C 1 155 ? 144.299 178.268 133.890 1.00 61.26 140 ILE B CA 1
ATOM 16927 C C . ILE C 1 155 ? 145.151 178.803 135.033 1.00 61.26 140 ILE B C 1
ATOM 16928 O O . ILE C 1 155 ? 144.805 178.650 136.210 1.00 61.26 140 ILE B O 1
ATOM 16944 N N . THR C 1 156 ? 146.285 179.423 134.710 1.00 65.70 141 THR B N 1
ATOM 16945 C CA . THR C 1 156 ? 147.170 179.923 135.755 1.00 65.70 141 THR B CA 1
ATOM 16946 C C . THR C 1 156 ? 146.484 180.992 136.595 1.00 65.70 141 THR B C 1
ATOM 16947 O O . THR C 1 156 ? 146.673 181.048 137.815 1.00 65.70 141 THR B O 1
ATOM 16958 N N . VAL C 1 157 ? 145.678 181.846 135.963 1.00 64.78 142 VAL B N 1
ATOM 16959 C CA . VAL C 1 157 ? 145.018 182.927 136.692 1.00 64.78 142 VAL B CA 1
ATOM 16960 C C . VAL C 1 157 ? 143.987 182.367 137.666 1.00 64.78 142 VAL B C 1
ATOM 16961 O O . VAL C 1 157 ? 143.967 182.726 138.848 1.00 64.78 142 VAL B O 1
ATOM 16974 N N . VAL C 1 158 ? 143.106 181.488 137.183 1.00 63.90 143 VAL B N 1
ATOM 16975 C CA . VAL C 1 158 ? 142.040 180.974 138.038 1.00 63.90 143 VAL B CA 1
ATOM 16976 C C . VAL C 1 158 ? 142.621 180.209 139.219 1.00 63.90 143 VAL B C 1
ATOM 16977 O O . VAL C 1 158 ? 142.078 180.249 140.328 1.00 63.90 143 VAL B O 1
ATOM 16990 N N . ALA C 1 159 ? 143.731 179.501 139.006 1.00 64.35 144 ALA B N 1
ATOM 16991 C CA . ALA C 1 159 ? 144.379 178.800 140.109 1.00 64.35 144 ALA B CA 1
ATOM 16992 C C . ALA C 1 159 ? 144.926 179.775 141.141 1.00 64.35 144 ALA B C 1
ATOM 16993 O O . ALA C 1 159 ? 144.768 179.567 142.348 1.00 64.35 144 ALA B O 1
ATOM 17000 N N . ILE C 1 160 ? 145.582 180.842 140.687 1.00 66.13 145 ILE B N 1
ATOM 17001 C CA . ILE C 1 160 ? 146.120 181.833 141.611 1.00 66.13 145 ILE B CA 1
ATOM 17002 C C . ILE C 1 160 ? 145.000 182.466 142.424 1.00 66.13 145 ILE B C 1
ATOM 17003 O O . ILE C 1 160 ? 145.118 182.643 143.641 1.00 66.13 145 ILE B O 1
ATOM 17019 N N . PHE C 1 161 ? 143.892 182.807 141.765 1.00 62.36 146 PHE B N 1
ATOM 17020 C CA . PHE C 1 161 ? 142.778 183.444 142.457 1.00 62.36 146 PHE B CA 1
ATOM 17021 C C . PHE C 1 161 ? 142.277 182.585 143.610 1.00 62.36 146 PHE B C 1
ATOM 17022 O O . PHE C 1 161 ? 142.082 183.077 144.727 1.00 62.36 146 PHE B O 1
ATOM 17039 N N . PHE C 1 162 ? 142.050 181.297 143.353 1.00 56.05 147 PHE B N 1
ATOM 17040 C CA . PHE C 1 162 ? 141.521 180.419 144.389 1.00 56.05 147 PHE B CA 1
ATOM 17041 C C . PHE C 1 162 ? 142.529 180.197 145.507 1.00 56.05 147 PHE B C 1
ATOM 17042 O O . PHE C 1 162 ? 142.153 180.138 146.683 1.00 56.05 147 PHE B O 1
ATOM 17059 N N . VAL C 1 163 ? 143.808 180.053 145.165 1.00 63.33 148 VAL B N 1
ATOM 17060 C CA . VAL C 1 163 ? 144.838 179.890 146.187 1.00 63.33 148 VAL B CA 1
ATOM 17061 C C . VAL C 1 163 ? 144.863 181.104 147.105 1.00 63.33 148 VAL B C 1
ATOM 17062 O O . VAL C 1 163 ? 144.940 180.979 148.332 1.00 63.33 148 VAL B O 1
ATOM 17075 N N . VAL C 1 164 ? 144.797 182.299 146.520 1.00 67.95 149 VAL B N 1
ATOM 17076 C CA . VAL C 1 164 ? 144.736 183.518 147.320 1.00 67.95 149 VAL B CA 1
ATOM 17077 C C . VAL C 1 164 ? 143.422 183.574 148.087 1.00 67.95 149 VAL B C 1
ATOM 17078 O O . VAL C 1 164 ? 143.397 183.785 149.305 1.00 67.95 149 VAL B O 1
ATOM 17091 N N . TRP C 1 165 ? 142.309 183.394 147.376 1.00 64.10 150 TRP B N 1
ATOM 17092 C CA . TRP C 1 165 ? 140.998 183.342 148.013 1.00 64.10 150 TRP B CA 1
ATOM 17093 C C . TRP C 1 165 ? 141.003 182.415 149.222 1.00 64.10 150 TRP B C 1
ATOM 17094 O O . TRP C 1 165 ? 140.743 182.845 150.350 1.00 64.10 150 TRP B O 1
ATOM 17115 N N . ASP C 1 166 ? 141.312 181.136 149.006 1.00 61.24 151 ASP B N 1
ATOM 17116 C CA . ASP C 1 166 ? 141.268 180.164 150.092 1.00 61.24 151 ASP B CA 1
ATOM 17117 C C . ASP C 1 166 ? 142.199 180.547 151.234 1.00 61.24 151 ASP B C 1
ATOM 17118 O O . ASP C 1 166 ? 141.922 180.237 152.398 1.00 61.24 151 ASP B O 1
ATOM 17127 N N . HIS C 1 167 ? 143.314 181.210 150.928 1.00 71.47 152 HIS B N 1
ATOM 17128 C CA . HIS C 1 167 ? 144.227 181.624 151.988 1.00 71.47 152 HIS B CA 1
ATOM 17129 C C . HIS C 1 167 ? 143.625 182.749 152.817 1.00 71.47 152 HIS B C 1
ATOM 17130 O O . HIS C 1 167 ? 143.716 182.741 154.049 1.00 71.47 152 HIS B O 1
ATOM 17144 N N . LEU C 1 168 ? 143.003 183.725 152.156 1.00 74.14 153 LEU B N 1
ATOM 17145 C CA . LEU C 1 168 ? 142.389 184.833 152.876 1.00 74.14 153 LEU B CA 1
ATOM 17146 C C . LEU C 1 168 ? 141.244 184.358 153.764 1.00 74.14 153 LEU B C 1
ATOM 17147 O O . LEU C 1 168 ? 141.152 184.752 154.931 1.00 74.14 153 LEU B O 1
ATOM 17163 N N . MET C 1 169 ? 140.359 183.512 153.230 1.00 78.71 154 MET B N 1
ATOM 17164 C CA . MET C 1 169 ? 139.215 183.063 154.016 1.00 78.71 154 MET B CA 1
ATOM 17165 C C . MET C 1 169 ? 139.660 182.284 155.246 1.00 78.71 154 MET B C 1
ATOM 17166 O O . MET C 1 169 ? 138.979 182.299 156.277 1.00 78.71 154 MET B O 1
ATOM 17180 N N . ALA C 1 170 ? 140.791 181.586 155.156 1.00 81.73 155 ALA B N 1
ATOM 17181 C CA . ALA C 1 170 ? 141.258 180.800 156.293 1.00 81.73 155 ALA B CA 1
ATOM 17182 C C . ALA C 1 170 ? 141.824 181.694 157.389 1.00 81.73 155 ALA B C 1
ATOM 17183 O O . ALA C 1 170 ? 141.597 181.449 158.579 1.00 81.73 155 ALA B O 1
ATOM 17190 N N . LYS C 1 171 ? 142.563 182.736 157.008 1.00 88.60 156 LYS B N 1
ATOM 17191 C CA . LYS C 1 171 ? 143.173 183.617 157.998 1.00 88.60 156 LYS B CA 1
ATOM 17192 C C . LYS C 1 171 ? 142.171 184.622 158.549 1.00 88.60 156 LYS B C 1
ATOM 17193 O O . LYS C 1 171 ? 142.020 184.746 159.770 1.00 88.60 156 LYS B O 1
ATOM 17197 N N . TYR C 1 172 ? 141.479 185.346 157.670 1.00 89.35 157 TYR B N 1
ATOM 17198 C CA . TYR C 1 172 ? 140.547 186.391 158.071 1.00 89.35 157 TYR B CA 1
ATOM 17199 C C . TYR C 1 172 ? 139.115 185.881 158.194 1.00 89.35 157 TYR B C 1
ATOM 17200 O O . TYR C 1 172 ? 138.174 186.580 157.804 1.00 89.35 157 TYR B O 1
ATOM 17218 N N . GLU C 1 173 ? 138.926 184.677 158.737 1.00 93.96 158 GLU B N 1
ATOM 17219 C CA . GLU C 1 173 ? 137.571 184.165 158.916 1.00 93.96 158 GLU B CA 1
ATOM 17220 C C . GLU C 1 173 ? 136.866 184.876 160.063 1.00 93.96 158 GLU B C 1
ATOM 17221 O O . GLU C 1 173 ? 135.684 185.224 159.957 1.00 93.96 158 GLU B O 1
ATOM 17233 N N . SER C 1 174 ? 137.577 185.101 161.169 1.00 100.67 159 SER B N 1
ATOM 17234 C CA . SER C 1 174 ? 136.964 185.741 162.328 1.00 100.67 159 SER B CA 1
ATOM 17235 C C . SER C 1 174 ? 136.574 187.181 162.021 1.00 100.67 159 SER B C 1
ATOM 17236 O O . SER C 1 174 ? 135.499 187.640 162.420 1.00 100.67 159 SER B O 1
ATOM 17244 N N . GLN C 1 175 ? 137.440 187.912 161.317 1.00 98.77 160 GLN B N 1
ATOM 17245 C CA . GLN C 1 175 ? 137.147 189.307 161.009 1.00 98.77 160 GLN B CA 1
ATOM 17246 C C . GLN C 1 175 ? 135.971 189.429 160.048 1.00 98.77 160 GLN B C 1
ATOM 17247 O O . GLN C 1 175 ? 135.082 190.264 160.251 1.00 98.77 160 GLN B O 1
ATOM 17261 N N . ILE C 1 176 ? 135.950 188.610 158.995 1.00 98.43 161 ILE B N 1
ATOM 17262 C CA . ILE C 1 176 ? 134.870 188.687 158.014 1.00 98.43 161 ILE B CA 1
ATOM 17263 C C . ILE C 1 176 ? 133.531 188.386 158.671 1.00 98.43 161 ILE B C 1
ATOM 17264 O O . ILE C 1 176 ? 132.534 189.078 158.430 1.00 98.43 161 ILE B O 1
ATOM 17280 N N . ALA C 1 177 ? 133.484 187.348 159.508 1.00 105.14 162 ALA B N 1
ATOM 17281 C CA . ALA C 1 177 ? 132.236 186.978 160.167 1.00 105.14 162 ALA B CA 1
ATOM 17282 C C . ALA C 1 177 ? 131.653 188.152 160.942 1.00 105.14 162 ALA B C 1
ATOM 17283 O O . ALA C 1 177 ? 130.471 188.483 160.796 1.00 105.14 162 ALA B O 1
ATOM 17290 N N . ARG C 1 178 ? 132.472 188.795 161.777 1.00 107.66 163 ARG B N 1
ATOM 17291 C CA . ARG C 1 178 ? 131.971 189.895 162.592 1.00 107.66 163 ARG B CA 1
ATOM 17292 C C . ARG C 1 178 ? 131.582 191.085 161.725 1.00 107.66 163 ARG B C 1
ATOM 17293 O O . ARG C 1 178 ? 130.673 191.847 162.075 1.00 107.66 163 ARG B O 1
ATOM 17297 N N . PHE C 1 179 ? 132.259 191.263 160.591 1.00 106.20 164 PHE B N 1
ATOM 17298 C CA . PHE C 1 179 ? 131.904 192.349 159.685 1.00 106.20 164 PHE B CA 1
ATOM 17299 C C . PHE C 1 179 ? 130.540 192.109 159.052 1.00 106.20 164 PHE B C 1
ATOM 17300 O O . PHE C 1 179 ? 129.861 193.057 158.641 1.00 106.20 164 PHE B O 1
ATOM 17317 N N . LEU C 1 180 ? 130.124 190.845 158.963 1.00 106.84 165 LEU B N 1
ATOM 17318 C CA . LEU C 1 180 ? 128.817 190.527 158.403 1.00 106.84 165 LEU B CA 1
ATOM 17319 C C . LEU C 1 180 ? 127.730 190.498 159.469 1.00 106.84 165 LEU B C 1
ATOM 17320 O O . LEU C 1 180 ? 126.541 190.481 159.132 1.00 106.84 165 LEU B O 1
ATOM 17336 N N . SER C 1 181 ? 128.109 190.490 160.746 1.00 109.43 166 SER B N 1
ATOM 17337 C CA . SER C 1 181 ? 127.119 190.325 161.809 1.00 109.43 166 SER B CA 1
ATOM 17338 C C . SER C 1 181 ? 126.164 191.505 161.907 1.00 109.43 166 SER B C 1
ATOM 17339 O O . SER C 1 181 ? 124.952 191.278 162.067 1.00 109.43 166 SER B O 1
ATOM 17347 N N . PRO C 1 182 ? 126.612 192.763 161.833 1.00 110.50 167 PRO B N 1
ATOM 17348 C CA . PRO C 1 182 ? 125.645 193.872 161.875 1.00 110.50 167 PRO B CA 1
ATOM 17349 C C . PRO C 1 182 ? 124.567 193.757 160.816 1.00 110.50 167 PRO B C 1
ATOM 17350 O O . PRO C 1 182 ? 123.405 194.094 161.076 1.00 110.50 167 PRO B O 1
ATOM 17361 N N . GLY C 1 183 ? 124.921 193.284 159.621 1.00 110.13 168 GLY B N 1
ATOM 17362 C CA . GLY C 1 183 ? 123.922 193.115 158.581 1.00 110.13 168 GLY B CA 1
ATOM 17363 C C . GLY C 1 183 ? 122.951 191.989 158.881 1.00 110.13 168 GLY B C 1
ATOM 17364 O O . GLY C 1 183 ? 121.745 192.123 158.657 1.00 110.13 168 GLY B O 1
ATOM 17368 N N . GLN C 1 184 ? 123.457 190.866 159.394 1.00 107.79 169 GLN B N 1
ATOM 17369 C CA . GLN C 1 184 ? 122.577 189.743 159.700 1.00 107.79 169 GLN B CA 1
ATOM 17370 C C . GLN C 1 184 ? 121.636 190.079 160.849 1.00 107.79 169 GLN B C 1
ATOM 17371 O O . GLN C 1 184 ? 120.495 189.606 160.885 1.00 107.79 169 GLN B O 1
ATOM 17385 N N . ARG C 1 185 ? 122.098 190.889 161.803 1.00 109.36 170 ARG B N 1
ATOM 17386 C CA . ARG C 1 185 ? 121.234 191.289 162.908 1.00 109.36 170 ARG B CA 1
ATOM 17387 C C . ARG C 1 185 ? 120.118 192.207 162.424 1.00 109.36 170 ARG B C 1
ATOM 17388 O O . ARG C 1 185 ? 118.959 192.055 162.827 1.00 109.36 170 ARG B O 1
ATOM 17392 N N . LEU C 1 186 ? 120.451 193.166 161.558 1.00 104.63 171 LEU B N 1
ATOM 17393 C CA . LEU C 1 186 ? 119.434 194.061 161.014 1.00 104.63 171 LEU B CA 1
ATOM 17394 C C . LEU C 1 186 ? 118.362 193.285 160.258 1.00 104.63 171 LEU B C 1
ATOM 17395 O O . LEU C 1 186 ? 117.169 193.589 160.371 1.00 104.63 171 LEU B O 1
ATOM 17411 N N . LEU C 1 187 ? 118.767 192.278 159.482 1.00 102.74 172 LEU B N 1
ATOM 17412 C CA . LEU C 1 187 ? 117.799 191.530 158.687 1.00 102.74 172 LEU B CA 1
ATOM 17413 C C . LEU C 1 187 ? 116.863 190.722 159.575 1.00 102.74 172 LEU B C 1
ATOM 17414 O O . LEU C 1 187 ? 115.660 190.637 159.305 1.00 102.74 172 LEU B O 1
ATOM 17430 N N . ASP C 1 188 ? 117.394 190.124 160.643 1.00 102.86 173 ASP B N 1
ATOM 17431 C CA . ASP C 1 188 ? 116.549 189.346 161.542 1.00 102.86 173 ASP B CA 1
ATOM 17432 C C . ASP C 1 188 ? 115.619 190.250 162.341 1.00 102.86 173 ASP B C 1
ATOM 17433 O O . ASP C 1 188 ? 114.636 189.782 162.928 1.00 102.86 173 ASP B O 1
ATOM 17437 N N . SER C 1 189 ? 115.915 191.551 162.380 1.00 100.92 174 SER B N 1
ATOM 17438 C CA . SER C 1 189 ? 115.024 192.487 163.056 1.00 100.92 174 SER B CA 1
ATOM 17439 C C . SER C 1 189 ? 113.851 192.864 162.162 1.00 100.92 174 SER B C 1
ATOM 17440 O O . SER C 1 189 ? 112.708 192.957 162.626 1.00 100.92 174 SER B O 1
ATOM 17448 N N . HIS C 1 190 ? 114.116 193.087 160.878 1.00 92.46 175 HIS B N 1
ATOM 17449 C CA . HIS C 1 190 ? 113.092 193.445 159.909 1.00 92.46 175 HIS B CA 1
ATOM 17450 C C . HIS C 1 190 ? 112.540 192.241 159.158 1.00 92.46 175 HIS B C 1
ATOM 17451 O O . HIS C 1 190 ? 111.669 192.412 158.300 1.00 92.46 175 HIS B O 1
ATOM 17465 N N . TRP C 1 191 ? 113.023 191.034 159.456 1.00 78.87 176 TRP B N 1
ATOM 17466 C CA . TRP C 1 191 ? 112.606 189.858 158.704 1.00 78.87 176 TRP B CA 1
ATOM 17467 C C . TRP C 1 191 ? 111.152 189.480 158.962 1.00 78.87 176 TRP B C 1
ATOM 17468 O O . TRP C 1 191 ? 110.567 188.745 158.161 1.00 78.87 176 TRP B O 1
ATOM 17489 N N . PHE C 1 192 ? 110.548 189.974 160.045 1.00 85.91 177 PHE B N 1
ATOM 17490 C CA . PHE C 1 192 ? 109.183 189.566 160.367 1.00 85.91 177 PHE B CA 1
ATOM 17491 C C . PHE C 1 192 ? 108.189 190.124 159.356 1.00 85.91 177 PHE B C 1
ATOM 17492 O O . PHE C 1 192 ? 107.160 189.497 159.075 1.00 85.91 177 PHE B O 1
ATOM 17502 N N . TRP C 1 193 ? 108.477 191.298 158.798 1.00 86.57 178 TRP B N 1
ATOM 17503 C CA . TRP C 1 193 ? 107.641 191.898 157.766 1.00 86.57 178 TRP B CA 1
ATOM 17504 C C . TRP C 1 193 ? 108.249 191.791 156.378 1.00 86.57 178 TRP B C 1
ATOM 17505 O O . TRP C 1 193 ? 107.515 191.838 155.386 1.00 86.57 178 TRP B O 1
ATOM 17526 N N . LEU C 1 194 ? 109.570 191.648 156.289 1.00 79.72 179 LEU B N 1
ATOM 17527 C CA . LEU C 1 194 ? 110.246 191.593 155.002 1.00 79.72 179 LEU B CA 1
ATOM 17528 C C . LEU C 1 194 ? 110.129 190.230 154.337 1.00 79.72 179 LEU B C 1
ATOM 17529 O O . LEU C 1 194 ? 110.397 190.117 153.137 1.00 79.72 179 LEU B O 1
ATOM 17545 N N . LYS C 1 195 ? 109.736 189.197 155.084 1.00 73.04 180 LYS B N 1
ATOM 17546 C CA . LYS C 1 195 ? 109.595 187.873 154.491 1.00 73.04 180 LYS B CA 1
ATOM 17547 C C . LYS C 1 195 ? 108.431 187.832 153.510 1.00 73.04 180 LYS B C 1
ATOM 17548 O O . LYS C 1 195 ? 108.473 187.095 152.519 1.00 73.04 180 LYS B O 1
ATOM 17567 N N . TRP C 1 196 ? 107.384 188.617 153.768 1.00 75.00 181 TRP B N 1
ATOM 17568 C CA . TRP C 1 196 ? 106.227 188.613 152.880 1.00 75.00 181 TRP B CA 1
ATOM 17569 C C . TRP C 1 196 ? 106.526 189.356 151.585 1.00 75.00 181 TRP B C 1
ATOM 17570 O O . TRP C 1 196 ? 105.902 189.091 150.552 1.00 75.00 181 TRP B O 1
ATOM 17591 N N . VAL C 1 197 ? 107.476 190.289 151.623 1.00 75.35 182 VAL B N 1
ATOM 17592 C CA . VAL C 1 197 ? 107.819 191.053 150.429 1.00 75.35 182 VAL B CA 1
ATOM 17593 C C . VAL C 1 197 ? 108.721 190.234 149.517 1.00 75.35 182 VAL B C 1
ATOM 17594 O O . VAL C 1 197 ? 108.592 190.274 148.288 1.00 75.35 182 VAL B O 1
ATOM 17607 N N . ILE C 1 198 ? 109.652 189.481 150.104 1.00 65.15 183 ILE B N 1
ATOM 17608 C CA . ILE C 1 198 ? 110.565 188.678 149.300 1.00 65.15 183 ILE B CA 1
ATOM 17609 C C . ILE C 1 198 ? 109.832 187.490 148.694 1.00 65.15 183 ILE B C 1
ATOM 17610 O O . ILE C 1 198 ? 110.041 187.142 147.526 1.00 65.15 183 ILE B O 1
ATOM 17626 N N . TRP C 1 199 ? 108.959 186.853 149.473 1.00 58.60 184 TRP B N 1
ATOM 17627 C CA . TRP C 1 199 ? 108.160 185.755 148.944 1.00 58.60 184 TRP B CA 1
ATOM 17628 C C . TRP C 1 199 ? 107.240 186.232 147.828 1.00 58.60 184 TRP B C 1
ATOM 17629 O O . TRP C 1 199 ? 107.111 185.569 146.793 1.00 58.60 184 TRP B O 1
ATOM 17650 N N . GLY C 1 200 ? 106.595 187.383 148.018 1.00 61.27 185 GLY B N 1
ATOM 17651 C CA . GLY C 1 200 ? 105.690 187.891 147.001 1.00 61.27 185 GLY B CA 1
ATOM 17652 C C . GLY C 1 200 ? 106.383 188.192 145.686 1.00 61.27 185 GLY B C 1
ATOM 17653 O O . GLY C 1 200 ? 105.805 188.006 144.613 1.00 61.27 185 GLY B O 1
ATOM 17657 N N . CYS C 1 201 ? 107.626 188.669 145.748 1.00 58.53 186 CYS B N 1
ATOM 17658 C CA . CYS C 1 201 ? 108.359 188.959 144.521 1.00 58.53 186 CYS B CA 1
ATOM 17659 C C . CYS C 1 201 ? 108.773 187.677 143.810 1.00 58.53 186 CYS B C 1
ATOM 17660 O O . CYS C 1 201 ? 108.728 187.600 142.578 1.00 58.53 186 CYS B O 1
ATOM 17668 N N . LEU C 1 202 ? 109.188 186.660 144.570 1.00 51.21 187 LEU B N 1
ATOM 17669 C CA . LEU C 1 202 ? 109.542 185.385 143.957 1.00 51.21 187 LEU B CA 1
ATOM 17670 C C . LEU C 1 202 ? 108.349 184.776 143.238 1.00 51.21 187 LEU B C 1
ATOM 17671 O O . LEU C 1 202 ? 108.455 184.364 142.078 1.00 51.21 187 LEU B O 1
ATOM 17687 N N . ILE C 1 203 ? 107.204 184.709 143.915 1.00 50.18 188 ILE B N 1
ATOM 17688 C CA . ILE C 1 203 ? 106.001 184.172 143.291 1.00 50.18 188 ILE B CA 1
ATOM 17689 C C . ILE C 1 203 ? 105.663 184.952 142.028 1.00 50.18 188 ILE B C 1
ATOM 17690 O O . ILE C 1 203 ? 105.452 184.369 140.958 1.00 50.18 188 ILE B O 1
ATOM 17706 N N . LEU C 1 204 ? 105.597 186.280 142.133 1.00 50.47 189 LEU B N 1
ATOM 17707 C CA . LEU C 1 204 ? 105.341 187.110 140.961 1.00 50.47 189 LEU B CA 1
ATOM 17708 C C . LEU C 1 204 ? 106.269 186.747 139.811 1.00 50.47 189 LEU B C 1
ATOM 17709 O O . LEU C 1 204 ? 105.836 186.665 138.657 1.00 50.47 189 LEU B O 1
ATOM 17725 N N . GLY C 1 205 ? 107.549 186.526 140.103 1.00 46.67 190 GLY B N 1
ATOM 17726 C CA . GLY C 1 205 ? 108.492 186.222 139.043 1.00 46.67 190 GLY B CA 1
ATOM 17727 C C . GLY C 1 205 ? 108.246 184.869 138.409 1.00 46.67 190 GLY B C 1
ATOM 17728 O O . GLY C 1 205 ? 108.429 184.695 137.203 1.00 46.67 190 GLY B O 1
ATOM 17732 N N . VAL C 1 206 ? 107.834 183.891 139.213 1.00 44.15 191 VAL B N 1
ATOM 17733 C CA . VAL C 1 206 ? 107.495 182.579 138.673 1.00 44.15 191 VAL B CA 1
ATOM 17734 C C . VAL C 1 206 ? 106.305 182.689 137.730 1.00 44.15 191 VAL B C 1
ATOM 17735 O O . VAL C 1 206 ? 106.286 182.075 136.657 1.00 44.15 191 VAL B O 1
ATOM 17748 N N . ILE C 1 207 ? 105.302 183.481 138.107 1.00 45.18 192 ILE B N 1
ATOM 17749 C CA . ILE C 1 207 ? 104.136 183.676 137.250 1.00 45.18 192 ILE B CA 1
ATOM 17750 C C . ILE C 1 207 ? 104.538 184.358 135.949 1.00 45.18 192 ILE B C 1
ATOM 17751 O O . ILE C 1 207 ? 104.095 183.971 134.862 1.00 45.18 192 ILE B O 1
ATOM 17767 N N . LEU C 1 208 ? 105.375 185.390 136.040 1.00 44.69 193 LEU B N 1
ATOM 17768 C CA . LEU C 1 208 ? 105.774 186.120 134.843 1.00 44.69 193 LEU B CA 1
ATOM 17769 C C . LEU C 1 208 ? 106.579 185.237 133.900 1.00 44.69 193 LEU B C 1
ATOM 17770 O O . LEU C 1 208 ? 106.475 185.368 132.676 1.00 44.69 193 LEU B O 1
ATOM 17786 N N . TRP C 1 209 ? 107.398 184.342 134.450 1.00 37.87 194 TRP B N 1
ATOM 17787 C CA . TRP C 1 209 ? 108.189 183.460 133.602 1.00 37.87 194 TRP B CA 1
ATOM 17788 C C . TRP C 1 209 ? 107.303 182.442 132.900 1.00 37.87 194 TRP B C 1
ATOM 17789 O O . TRP C 1 209 ? 107.528 182.111 131.731 1.00 37.87 194 TRP B O 1
ATOM 17810 N N . LEU C 1 210 ? 106.288 181.936 133.598 1.00 37.83 195 LEU B N 1
ATOM 17811 C CA . LEU C 1 210 ? 105.347 181.015 132.977 1.00 37.83 195 LEU B CA 1
ATOM 17812 C C . LEU C 1 210 ? 104.566 181.692 131.858 1.00 37.83 195 LEU B C 1
ATOM 17813 O O . LEU C 1 210 ? 104.454 181.153 130.752 1.00 37.83 195 LEU B O 1
ATOM 17829 N N . VAL C 1 211 ? 104.014 182.874 132.132 1.00 42.03 196 VAL B N 1
ATOM 17830 C CA . VAL C 1 211 ? 103.181 183.566 131.156 1.00 42.03 196 VAL B CA 1
ATOM 17831 C C . VAL C 1 211 ? 103.982 183.956 129.918 1.00 42.03 196 VAL B C 1
ATOM 17832 O O . VAL C 1 211 ? 103.512 183.790 128.787 1.00 42.03 196 VAL B O 1
ATOM 17845 N N . PHE C 1 212 ? 105.194 184.482 130.103 1.00 44.28 197 PHE B N 1
ATOM 17846 C CA . PHE C 1 212 ? 105.915 185.136 129.017 1.00 44.28 197 PHE B CA 1
ATOM 17847 C C . PHE C 1 212 ? 107.031 184.302 128.405 1.00 44.28 197 PHE B C 1
ATOM 17848 O O . PHE C 1 212 ? 107.629 184.741 127.417 1.00 44.28 197 PHE B O 1
ATOM 17865 N N . ASP C 1 213 ? 107.337 183.130 128.952 1.00 39.93 198 ASP B N 1
ATOM 17866 C CA . ASP C 1 213 ? 108.317 182.235 128.352 1.00 39.93 198 ASP B CA 1
ATOM 17867 C C . ASP C 1 213 ? 107.784 180.823 128.183 1.00 39.93 198 ASP B C 1
ATOM 17868 O O . ASP C 1 213 ? 107.791 180.289 127.070 1.00 39.93 198 ASP B O 1
ATOM 17877 N N . THR C 1 214 ? 107.310 180.207 129.262 1.00 35.51 199 THR B N 1
ATOM 17878 C CA . THR C 1 214 ? 106.844 178.827 129.198 1.00 35.51 199 THR B CA 1
ATOM 17879 C C . THR C 1 214 ? 105.600 178.701 128.326 1.00 35.51 199 THR B C 1
ATOM 17880 O O . THR C 1 214 ? 105.496 177.789 127.499 1.00 35.51 199 THR B O 1
ATOM 17891 N N . ALA C 1 215 ? 104.639 179.609 128.501 1.00 36.86 200 ALA B N 1
ATOM 17892 C CA . ALA C 1 215 ? 103.420 179.559 127.700 1.00 36.86 200 ALA B CA 1
ATOM 17893 C C . ALA C 1 215 ? 103.702 179.832 126.229 1.00 36.86 200 ALA B C 1
ATOM 17894 O O . ALA C 1 215 ? 102.933 179.414 125.357 1.00 36.86 200 ALA B O 1
ATOM 17901 N N . LYS C 1 216 ? 104.788 180.546 125.933 1.00 40.90 201 LYS B N 1
ATOM 17902 C CA . LYS C 1 216 ? 105.163 180.770 124.542 1.00 40.90 201 LYS B CA 1
ATOM 17903 C C . LYS C 1 216 ? 105.747 179.510 123.924 1.00 40.90 201 LYS B C 1
ATOM 17904 O O . LYS C 1 216 ? 105.469 179.190 122.763 1.00 40.90 201 LYS B O 1
ATOM 17923 N N . LEU C 1 217 ? 106.566 178.787 124.684 1.00 35.36 202 LEU B N 1
ATOM 17924 C CA . LEU C 1 217 ? 107.169 177.562 124.179 1.00 35.36 202 LEU B CA 1
ATOM 17925 C C . LEU C 1 217 ? 106.104 176.542 123.793 1.00 35.36 202 LEU B C 1
ATOM 17926 O O . LEU C 1 217 ? 106.178 175.933 122.721 1.00 35.36 202 LEU B O 1
ATOM 17942 N N . GLY C 1 218 ? 105.106 176.348 124.638 1.00 33.28 203 GLY B N 1
ATOM 17943 C CA . GLY C 1 218 ? 103.975 175.524 124.265 1.00 33.28 203 GLY B CA 1
ATOM 17944 C C . GLY C 1 218 ? 103.366 174.792 125.442 1.00 33.28 203 GLY B C 1
ATOM 17945 O O . GLY C 1 218 ? 103.672 175.050 126.600 1.00 33.28 203 GLY B O 1
ATOM 17949 N N . GLN C 1 219 ? 102.476 173.855 125.096 1.00 32.11 204 GLN B N 1
ATOM 17950 C CA . GLN C 1 219 ? 101.727 173.094 126.090 1.00 32.11 204 GLN B CA 1
ATOM 17951 C C . GLN C 1 219 ? 102.600 172.050 126.771 1.00 32.11 204 GLN B C 1
ATOM 17952 O O . GLN C 1 219 ? 102.430 171.778 127.963 1.00 32.11 204 GLN B O 1
ATOM 17966 N N . GLN C 1 220 ? 103.533 171.446 126.036 1.00 30.10 205 GLN B N 1
ATOM 17967 C CA . GLN C 1 220 ? 104.360 170.403 126.628 1.00 30.10 205 GLN B CA 1
ATOM 17968 C C . GLN C 1 220 ? 105.259 170.967 127.719 1.00 30.10 205 GLN B C 1
ATOM 17969 O O . GLN C 1 220 ? 105.633 170.249 128.650 1.00 30.10 205 GLN B O 1
ATOM 17983 N N . GLN C 1 221 ? 105.606 172.250 127.623 1.00 31.22 206 GLN B N 1
ATOM 17984 C CA . GLN C 1 221 ? 106.429 172.887 128.645 1.00 31.22 206 GLN B CA 1
ATOM 17985 C C . GLN C 1 221 ? 105.623 173.208 129.895 1.00 31.22 206 GLN B C 1
ATOM 17986 O O . GLN C 1 221 ? 106.128 173.076 131.013 1.00 31.22 206 GLN B O 1
ATOM 18000 N N . LEU C 1 222 ? 104.379 173.654 129.727 1.00 31.04 207 LEU B N 1
ATOM 18001 C CA . LEU C 1 222 ? 103.502 173.874 130.871 1.00 31.04 207 LEU B CA 1
ATOM 18002 C C . LEU C 1 222 ? 103.198 172.575 131.608 1.00 31.04 207 LEU B C 1
ATOM 18003 O O . LEU C 1 222 ? 103.129 172.557 132.840 1.00 31.04 207 LEU B O 1
ATOM 18019 N N . VAL C 1 223 ? 102.992 171.483 130.872 1.00 28.65 208 VAL B N 1
ATOM 18020 C CA . VAL C 1 223 ? 102.768 170.186 131.502 1.00 28.65 208 VAL B CA 1
ATOM 18021 C C . VAL C 1 223 ? 103.977 169.776 132.331 1.00 28.65 208 VAL B C 1
ATOM 18022 O O . VAL C 1 223 ? 103.842 169.094 133.352 1.00 28.65 208 VAL B O 1
ATOM 18035 N N . SER C 1 224 ? 105.177 170.176 131.909 1.00 26.95 209 SER B N 1
ATOM 18036 C CA . SER C 1 224 ? 106.373 169.837 132.668 1.00 26.95 209 SER B CA 1
ATOM 18037 C C . SER C 1 224 ? 106.398 170.554 134.008 1.00 26.95 209 SER B C 1
ATOM 18038 O O . SER C 1 224 ? 106.891 170.012 135.002 1.00 26.95 209 SER B O 1
ATOM 18046 N N . PHE C 1 225 ? 105.884 171.782 134.050 1.00 30.12 210 PHE B N 1
ATOM 18047 C CA . PHE C 1 225 ? 105.765 172.494 135.313 1.00 30.12 210 PHE B CA 1
ATOM 18048 C C . PHE C 1 225 ? 104.720 171.849 136.214 1.00 30.12 210 PHE B C 1
ATOM 18049 O O . PHE C 1 225 ? 104.879 171.818 137.438 1.00 30.12 210 PHE B O 1
ATOM 18066 N N . GLY C 1 226 ? 103.642 171.329 135.626 1.00 27.45 211 GLY B N 1
ATOM 18067 C CA . GLY C 1 226 ? 102.640 170.635 136.413 1.00 27.45 211 GLY B CA 1
ATOM 18068 C C . GLY C 1 226 ? 103.145 169.332 136.999 1.00 27.45 211 GLY B C 1
ATOM 18069 O O . GLY C 1 226 ? 102.783 168.962 138.117 1.00 27.45 211 GLY B O 1
ATOM 18073 N N . GLY C 1 227 ? 103.973 168.610 136.247 1.00 27.35 212 GLY B N 1
ATOM 18074 C CA . GLY C 1 227 ? 104.562 167.392 136.771 1.00 27.35 212 GLY B CA 1
ATOM 18075 C C . GLY C 1 227 ? 105.485 167.646 137.943 1.00 27.35 212 GLY B C 1
ATOM 18076 O O . GLY C 1 227 ? 105.634 166.800 138.823 1.00 27.35 212 GLY B O 1
ATOM 18080 N N . LEU C 1 228 ? 106.126 168.809 137.959 1.00 28.15 213 LEU B N 1
ATOM 18081 C CA . LEU C 1 228 ? 106.953 169.194 139.093 1.00 28.15 213 LEU B CA 1
ATOM 18082 C C . LEU C 1 228 ? 106.111 169.402 140.344 1.00 28.15 213 LEU B C 1
ATOM 18083 O O . LEU C 1 228 ? 106.533 169.055 141.452 1.00 28.15 213 LEU B O 1
ATOM 18099 N N . ILE C 1 229 ? 104.920 169.972 140.184 1.00 27.61 214 ILE B N 1
ATOM 18100 C CA . ILE C 1 229 ? 104.014 170.160 141.309 1.00 27.61 214 ILE B CA 1
ATOM 18101 C C . ILE C 1 229 ? 103.416 168.831 141.746 1.00 27.61 214 ILE B C 1
ATOM 18102 O O . ILE C 1 229 ? 103.210 168.589 142.939 1.00 27.61 214 ILE B O 1
ATOM 18118 N N . ILE C 1 230 ? 103.125 167.955 140.789 1.00 27.65 215 ILE B N 1
ATOM 18119 C CA . ILE C 1 230 ? 102.487 166.683 141.099 1.00 27.65 215 ILE B CA 1
ATOM 18120 C C . ILE C 1 230 ? 103.476 165.723 141.749 1.00 27.65 215 ILE B C 1
ATOM 18121 O O . ILE C 1 230 ? 103.152 165.060 142.739 1.00 27.65 215 ILE B O 1
ATOM 18137 N N . TYR C 1 231 ? 104.692 165.631 141.211 1.00 26.47 216 TYR B N 1
ATOM 18138 C CA . TYR C 1 231 ? 105.697 164.761 141.814 1.00 26.47 216 TYR B CA 1
ATOM 18139 C C . TYR C 1 231 ? 106.057 165.221 143.219 1.00 26.47 216 TYR B C 1
ATOM 18140 O O . TYR C 1 231 ? 106.367 164.401 144.089 1.00 26.47 216 TYR B O 1
ATOM 18158 N N . THR C 1 232 ? 106.033 166.530 143.454 1.00 27.42 217 THR B N 1
ATOM 18159 C CA . THR C 1 232 ? 106.359 167.064 144.769 1.00 27.42 217 THR B CA 1
ATOM 18160 C C . THR C 1 232 ? 105.219 166.838 145.754 1.00 27.42 217 THR B C 1
ATOM 18161 O O . THR C 1 232 ? 105.453 166.470 146.910 1.00 27.42 217 THR B O 1
ATOM 18172 N N . SER C 1 233 ? 103.981 167.056 145.313 1.00 27.59 218 SER B N 1
ATOM 18173 C CA . SER C 1 233 ? 102.823 166.828 146.168 1.00 27.59 218 SER B CA 1
ATOM 18174 C C . SER C 1 233 ? 102.693 165.363 146.573 1.00 27.59 218 SER B C 1
ATOM 18175 O O . SER C 1 233 ? 102.340 165.060 147.717 1.00 27.59 218 SER B O 1
ATOM 18183 N N . LEU C 1 234 ? 102.947 164.440 145.644 1.00 28.66 219 LEU B N 1
ATOM 18184 C CA . LEU C 1 234 ? 102.897 163.020 145.977 1.00 28.66 219 LEU B CA 1
ATOM 18185 C C . LEU C 1 234 ? 103.979 162.639 146.977 1.00 28.66 219 LEU B C 1
ATOM 18186 O O . LEU C 1 234 ? 103.810 161.694 147.754 1.00 28.66 219 LEU B O 1
ATOM 18202 N N . THR C 1 235 ? 105.103 163.354 146.964 1.00 26.85 220 THR B N 1
ATOM 18203 C CA . THR C 1 235 ? 106.173 163.075 147.913 1.00 26.85 220 THR B CA 1
ATOM 18204 C C . THR C 1 235 ? 105.777 163.512 149.317 1.00 26.85 220 THR B C 1
ATOM 18205 O O . THR C 1 235 ? 106.241 162.944 150.310 1.00 26.85 220 THR B O 1
ATOM 18216 N N . PHE C 1 236 ? 104.917 164.522 149.411 1.00 28.92 221 PHE B N 1
ATOM 18217 C CA . PHE C 1 236 ? 104.423 164.995 150.696 1.00 28.92 221 PHE B CA 1
ATOM 18218 C C . PHE C 1 236 ? 103.335 164.082 151.248 1.00 28.92 221 PHE B C 1
ATOM 18219 O O . PHE C 1 236 ? 103.393 163.661 152.408 1.00 28.92 221 PHE B O 1
ATOM 18236 N N . LEU C 1 237 ? 102.332 163.766 150.426 1.00 30.98 222 LEU B N 1
ATOM 18237 C CA . LEU C 1 237 ? 101.211 162.955 150.886 1.00 30.98 222 LEU B CA 1
ATOM 18238 C C . LEU C 1 237 ? 101.683 161.606 151.408 1.00 30.98 222 LEU B C 1
ATOM 18239 O O . LEU C 1 237 ? 101.145 161.089 152.394 1.00 30.98 222 LEU B O 1
ATOM 18255 N N . PHE C 1 238 ? 102.691 161.023 150.765 1.00 29.98 223 PHE B N 1
ATOM 18256 C CA . PHE C 1 238 ? 103.260 159.749 151.177 1.00 29.98 223 PHE B CA 1
ATOM 18257 C C . PHE C 1 238 ? 104.495 159.913 152.055 1.00 29.98 223 PHE B C 1
ATOM 18258 O O . PHE C 1 238 ? 105.302 158.988 152.161 1.00 29.98 223 PHE B O 1
ATOM 18275 N N . SER C 1 239 ? 104.653 161.067 152.691 1.00 29.23 224 SER B N 1
ATOM 18276 C CA . SER C 1 239 ? 105.800 161.308 153.551 1.00 29.23 224 SER B CA 1
ATOM 18277 C C . SER C 1 239 ? 105.748 160.466 154.820 1.00 29.23 224 SER B C 1
ATOM 18278 O O . SER C 1 239 ? 104.684 160.040 155.277 1.00 29.23 224 SER B O 1
ATOM 18286 N N . LYS C 1 240 ? 106.931 160.242 155.392 1.00 29.34 225 LYS B N 1
ATOM 18287 C CA . LYS C 1 240 ? 107.037 159.557 156.673 1.00 29.34 225 LYS B CA 1
ATOM 18288 C C . LYS C 1 240 ? 106.468 160.406 157.803 1.00 29.34 225 LYS B C 1
ATOM 18289 O O . LYS C 1 240 ? 105.812 159.884 158.711 1.00 29.34 225 LYS B O 1
ATOM 18308 N N . HIS C 1 241 ? 106.715 161.713 157.768 1.00 30.43 226 HIS B N 1
ATOM 18309 C CA . HIS C 1 241 ? 106.291 162.641 158.812 1.00 30.43 226 HIS B CA 1
ATOM 18310 C C . HIS C 1 241 ? 105.698 163.883 158.160 1.00 30.43 226 HIS B C 1
ATOM 18311 O O . HIS C 1 241 ? 106.331 164.944 158.123 1.00 30.43 226 HIS B O 1
ATOM 18325 N N . PRO C 1 242 ? 104.470 163.788 157.653 1.00 31.07 227 PRO B N 1
ATOM 18326 C CA . PRO C 1 242 ? 103.891 164.920 156.916 1.00 31.07 227 PRO B CA 1
ATOM 18327 C C . PRO C 1 242 ? 103.654 166.155 157.764 1.00 31.07 227 PRO B C 1
ATOM 18328 O O . PRO C 1 242 ? 103.460 167.240 157.206 1.00 31.07 227 PRO B O 1
ATOM 18339 N N . THR C 1 243 ? 103.670 166.035 159.087 1.00 34.62 228 THR B N 1
ATOM 18340 C CA . THR C 1 243 ? 103.467 167.171 159.972 1.00 34.62 228 THR B CA 1
ATOM 18341 C C . THR C 1 243 ? 104.771 167.787 160.458 1.00 34.62 228 THR B C 1
ATOM 18342 O O . THR C 1 243 ? 104.737 168.832 161.114 1.00 34.62 228 THR B O 1
ATOM 18353 N N . LYS C 1 244 ? 105.912 167.174 160.147 1.00 33.43 229 LYS B N 1
ATOM 18354 C CA . LYS C 1 244 ? 107.211 167.622 160.625 1.00 33.43 229 LYS B CA 1
ATOM 18355 C C . LYS C 1 244 ? 108.061 168.238 159.521 1.00 33.43 229 LYS B C 1
ATOM 18356 O O . LYS C 1 244 ? 109.285 168.301 159.654 1.00 33.43 229 LYS B O 1
ATOM 18375 N N . VAL C 1 245 ? 107.444 168.699 158.441 1.00 30.60 230 VAL B N 1
ATOM 18376 C CA . VAL C 1 245 ? 108.187 169.072 157.244 1.00 30.60 230 VAL B CA 1
ATOM 18377 C C . VAL C 1 245 ? 108.788 170.458 157.418 1.00 30.60 230 VAL B C 1
ATOM 18378 O O . VAL C 1 245 ? 108.086 171.425 157.731 1.00 30.60 230 VAL B O 1
ATOM 18391 N N . TYR C 1 246 ? 110.098 170.544 157.222 1.00 32.64 231 TYR B N 1
ATOM 18392 C CA . TYR C 1 246 ? 110.824 171.803 157.128 1.00 32.64 231 TYR B CA 1
ATOM 18393 C C . TYR C 1 246 ? 110.907 172.156 155.646 1.00 32.64 231 TYR B C 1
ATOM 18394 O O . TYR C 1 246 ? 111.556 171.451 154.869 1.00 32.64 231 TYR B O 1
ATOM 18412 N N . TRP C 1 247 ? 110.239 173.239 155.258 1.00 33.43 232 TRP B N 1
ATOM 18413 C CA . TRP C 1 247 ? 109.987 173.549 153.858 1.00 33.43 232 TRP B CA 1
ATOM 18414 C C . TRP C 1 247 ? 111.098 174.351 153.192 1.00 33.43 232 TRP B C 1
ATOM 18415 O O . TRP C 1 247 ? 111.051 174.546 151.974 1.00 33.43 232 TRP B O 1
ATOM 18436 N N . ARG C 1 248 ? 112.088 174.811 153.947 1.00 33.55 233 ARG B N 1
ATOM 18437 C CA . ARG C 1 248 ? 113.179 175.588 153.367 1.00 33.55 233 ARG B CA 1
ATOM 18438 C C . ARG C 1 248 ? 114.029 174.785 152.394 1.00 33.55 233 ARG B C 1
ATOM 18439 O O . ARG C 1 248 ? 114.349 175.305 151.313 1.00 33.55 233 ARG B O 1
ATOM 18460 N N . PRO C 1 249 ? 114.443 173.555 152.698 1.00 29.93 234 PRO B N 1
ATOM 18461 C CA . PRO C 1 249 ? 115.242 172.806 151.721 1.00 29.93 234 PRO B CA 1
ATOM 18462 C C . PRO C 1 249 ? 114.455 172.295 150.536 1.00 29.93 234 PRO B C 1
ATOM 18463 O O . PRO C 1 249 ? 115.064 171.836 149.564 1.00 29.93 234 PRO B O 1
ATOM 18474 N N . VAL C 1 250 ? 113.125 172.350 150.579 1.00 30.06 235 VAL B N 1
ATOM 18475 C CA . VAL C 1 250 ? 112.329 171.893 149.449 1.00 30.06 235 VAL B CA 1
ATOM 18476 C C . VAL C 1 250 ? 112.254 172.981 148.389 1.00 30.06 235 VAL B C 1
ATOM 18477 O O . VAL C 1 250 ? 112.313 172.706 147.187 1.00 30.06 235 VAL B O 1
ATOM 18490 N N . PHE C 1 251 ? 112.148 174.233 148.821 1.00 36.15 236 PHE B N 1
ATOM 18491 C CA . PHE C 1 251 ? 112.014 175.339 147.887 1.00 36.15 236 PHE B CA 1
ATOM 18492 C C . PHE C 1 251 ? 113.368 175.820 147.381 1.00 36.15 236 PHE B C 1
ATOM 18493 O O . PHE C 1 251 ? 113.468 176.308 146.252 1.00 36.15 236 PHE B O 1
ATOM 18510 N N . TRP C 1 252 ? 114.417 175.696 148.193 1.00 32.97 237 TRP B N 1
ATOM 18511 C CA . TRP C 1 252 ? 115.752 176.046 147.726 1.00 32.97 237 TRP B CA 1
ATOM 18512 C C . TRP C 1 252 ? 116.302 174.996 146.769 1.00 32.97 237 TRP B C 1
ATOM 18513 O O . TRP C 1 252 ? 116.956 175.337 145.779 1.00 32.97 237 TRP B O 1
ATOM 18534 N N . GLY C 1 253 ? 116.053 173.717 147.046 1.00 28.06 238 GLY B N 1
ATOM 18535 C CA . GLY C 1 253 ? 116.552 172.671 146.172 1.00 28.06 238 GLY B CA 1
ATOM 18536 C C . GLY C 1 253 ? 115.929 172.703 144.792 1.00 28.06 238 GLY B C 1
ATOM 18537 O O . GLY C 1 253 ? 116.581 172.372 143.800 1.00 28.06 238 GLY B O 1
ATOM 18541 N N . ILE C 1 254 ? 114.657 173.087 144.711 1.00 30.27 239 ILE B N 1
ATOM 18542 C CA . ILE C 1 254 ? 114.012 173.265 143.417 1.00 30.27 239 ILE B CA 1
ATOM 18543 C C . ILE C 1 254 ? 114.490 174.550 142.753 1.00 30.27 239 ILE B C 1
ATOM 18544 O O . ILE C 1 254 ? 114.710 174.590 141.538 1.00 30.27 239 ILE B O 1
ATOM 18560 N N . GLY C 1 255 ? 114.648 175.619 143.532 1.00 32.02 240 GLY B N 1
ATOM 18561 C CA . GLY C 1 255 ? 115.134 176.871 142.978 1.00 32.02 240 GLY B CA 1
ATOM 18562 C C . GLY C 1 255 ? 116.540 176.778 142.418 1.00 32.02 240 GLY B C 1
ATOM 18563 O O . GLY C 1 255 ? 116.846 177.378 141.388 1.00 32.02 240 GLY B O 1
ATOM 18567 N N . LEU C 1 256 ? 117.416 176.038 143.094 1.00 28.43 241 LEU B N 1
ATOM 18568 C CA . LEU C 1 256 ? 118.784 175.897 142.613 1.00 28.43 241 LEU B CA 1
ATOM 18569 C C . LEU C 1 256 ? 118.831 175.158 141.283 1.00 28.43 241 LEU B C 1
ATOM 18570 O O . LEU C 1 256 ? 119.593 175.531 140.385 1.00 28.43 241 LEU B O 1
ATOM 18586 N N . GLN C 1 257 ? 118.039 174.094 141.148 1.00 25.63 242 GLN B N 1
ATOM 18587 C CA . GLN C 1 257 ? 117.932 173.389 139.874 1.00 25.63 242 GLN B CA 1
ATOM 18588 C C . GLN C 1 257 ? 117.460 174.312 138.763 1.00 25.63 242 GLN B C 1
ATOM 18589 O O . GLN C 1 257 ? 117.955 174.246 137.635 1.00 25.63 242 GLN B O 1
ATOM 18603 N N . PHE C 1 258 ? 116.472 175.150 139.058 1.00 31.63 243 PHE B N 1
ATOM 18604 C CA . PHE C 1 258 ? 115.937 176.066 138.062 1.00 31.63 243 PHE B CA 1
ATOM 18605 C C . PHE C 1 258 ? 116.963 177.120 137.665 1.00 31.63 243 PHE B C 1
ATOM 18606 O O . PHE C 1 258 ? 117.066 177.479 136.487 1.00 31.63 243 PHE B O 1
ATOM 18623 N N . LEU C 1 259 ? 117.732 177.627 138.629 1.00 31.07 244 LEU B N 1
ATOM 18624 C CA . LEU C 1 259 ? 118.799 178.567 138.302 1.00 31.07 244 LEU B CA 1
ATOM 18625 C C . LEU C 1 259 ? 119.883 177.910 137.460 1.00 31.07 244 LEU B C 1
ATOM 18626 O O . LEU C 1 259 ? 120.350 178.492 136.476 1.00 31.07 244 LEU B O 1
ATOM 18642 N N . LEU C 1 260 ? 120.308 176.704 137.838 1.00 25.72 245 LEU B N 1
ATOM 18643 C CA . LEU C 1 260 ? 121.287 175.977 137.040 1.00 25.72 245 LEU B CA 1
ATOM 18644 C C . LEU C 1 260 ? 120.792 175.761 135.619 1.00 25.72 245 LEU B C 1
ATOM 18645 O O . LEU C 1 260 ? 121.537 175.967 134.657 1.00 25.72 245 LEU B O 1
ATOM 18661 N N . GLY C 1 261 ? 119.540 175.333 135.470 1.00 27.62 246 GLY B N 1
ATOM 18662 C CA . GLY C 1 261 ? 118.976 175.168 134.146 1.00 27.62 246 GLY B CA 1
ATOM 18663 C C . GLY C 1 261 ? 118.980 176.444 133.330 1.00 27.62 246 GLY B C 1
ATOM 18664 O O . GLY C 1 261 ? 119.404 176.448 132.174 1.00 27.62 246 GLY B O 1
ATOM 18668 N N . LEU C 1 262 ? 118.484 177.538 133.907 1.00 30.34 247 LEU B N 1
ATOM 18669 C CA . LEU C 1 262 ? 118.492 178.816 133.203 1.00 30.34 247 LEU B CA 1
ATOM 18670 C C . LEU C 1 262 ? 119.891 179.168 132.724 1.00 30.34 247 LEU B C 1
ATOM 18671 O O . LEU C 1 262 ? 120.097 179.499 131.552 1.00 30.34 247 LEU B O 1
ATOM 18687 N N . LEU C 1 263 ? 120.866 179.109 133.626 1.00 27.88 248 LEU B N 1
ATOM 18688 C CA . LEU C 1 263 ? 122.239 179.423 133.262 1.00 27.88 248 LEU B CA 1
ATOM 18689 C C . LEU C 1 263 ? 122.748 178.513 132.154 1.00 27.88 248 LEU B C 1
ATOM 18690 O O . LEU C 1 263 ? 123.304 178.987 131.159 1.00 27.88 248 LEU B O 1
ATOM 18706 N N . ILE C 1 264 ? 122.570 177.206 132.306 1.00 24.77 249 ILE B N 1
ATOM 18707 C CA . ILE C 1 264 ? 123.184 176.243 131.401 1.00 24.77 249 ILE B CA 1
ATOM 18708 C C . ILE C 1 264 ? 122.364 176.046 130.134 1.00 24.77 249 ILE B C 1
ATOM 18709 O O . ILE C 1 264 ? 122.926 175.896 129.048 1.00 24.77 249 ILE B O 1
ATOM 18725 N N . LEU C 1 265 ? 121.038 176.030 130.233 1.00 26.43 250 LEU B N 1
ATOM 18726 C CA . LEU C 1 265 ? 120.197 175.771 129.075 1.00 26.43 250 LEU B CA 1
ATOM 18727 C C . LEU C 1 265 ? 119.696 177.033 128.385 1.00 26.43 250 LEU B C 1
ATOM 18728 O O . LEU C 1 265 ? 119.240 176.944 127.242 1.00 26.43 250 LEU B O 1
ATOM 18744 N N . ARG C 1 266 ? 119.774 178.200 129.029 1.00 30.56 251 ARG B N 1
ATOM 18745 C CA . ARG C 1 266 ? 119.122 179.397 128.513 1.00 30.56 251 ARG B CA 1
ATOM 18746 C C . ARG C 1 266 ? 120.052 180.604 128.440 1.00 30.56 251 ARG B C 1
ATOM 18747 O O . ARG C 1 266 ? 119.575 181.730 128.291 1.00 30.56 251 ARG B O 1
ATOM 18768 N N . THR C 1 267 ? 121.362 180.401 128.535 1.00 29.14 252 THR B N 1
ATOM 18769 C CA . THR C 1 267 ? 122.327 181.460 128.288 1.00 29.14 252 THR B CA 1
ATOM 18770 C C . THR C 1 267 ? 123.446 180.907 127.426 1.00 29.14 252 THR B C 1
ATOM 18771 O O . THR C 1 267 ? 123.766 179.718 127.499 1.00 29.14 252 THR B O 1
ATOM 18782 N N . GLU C 1 268 ? 124.033 181.772 126.604 1.00 30.77 253 GLU B N 1
ATOM 18783 C CA . GLU C 1 268 ? 125.161 181.355 125.779 1.00 30.77 253 GLU B CA 1
ATOM 18784 C C . GLU C 1 268 ? 126.388 181.002 126.610 1.00 30.77 253 GLU B C 1
ATOM 18785 O O . GLU C 1 268 ? 127.017 179.971 126.333 1.00 30.77 253 GLU B O 1
ATOM 18797 N N . PRO C 1 269 ? 126.775 181.786 127.620 1.00 27.47 254 PRO B N 1
ATOM 18798 C CA . PRO C 1 269 ? 127.958 181.406 128.414 1.00 27.47 254 PRO B CA 1
ATOM 18799 C C . PRO C 1 269 ? 127.850 180.039 129.066 1.00 27.47 254 PRO B C 1
ATOM 18800 O O . PRO C 1 269 ? 128.808 179.258 129.018 1.00 27.47 254 PRO B O 1
ATOM 18811 N N . GLY C 1 270 ? 126.716 179.733 129.696 1.00 25.07 255 GLY B N 1
ATOM 18812 C CA . GLY C 1 270 ? 126.559 178.435 130.323 1.00 25.07 255 GLY B CA 1
ATOM 18813 C C . GLY C 1 270 ? 126.410 177.319 129.310 1.00 25.07 255 GLY B C 1
ATOM 18814 O O . GLY C 1 270 ? 126.830 176.186 129.554 1.00 25.07 255 GLY B O 1
ATOM 18818 N N . PHE C 1 271 ? 125.803 177.623 128.166 1.00 26.56 256 PHE B N 1
ATOM 18819 C CA . PHE C 1 271 ? 125.698 176.644 127.093 1.00 26.56 256 PHE B CA 1
ATOM 18820 C C . PHE C 1 271 ? 127.059 176.360 126.473 1.00 26.56 256 PHE B C 1
ATOM 18821 O O . PHE C 1 271 ? 127.402 175.202 126.214 1.00 26.56 256 PHE B O 1
ATOM 18838 N N . MET C 1 272 ? 127.841 177.408 126.215 1.00 28.78 257 MET B N 1
ATOM 18839 C CA . MET C 1 272 ? 129.173 177.226 125.655 1.00 28.78 257 MET B CA 1
ATOM 18840 C C . MET C 1 272 ? 130.101 176.535 126.644 1.00 28.78 257 MET B C 1
ATOM 18841 O O . MET C 1 272 ? 130.974 175.759 126.247 1.00 28.78 257 MET B O 1
ATOM 18855 N N . ALA C 1 273 ? 129.929 176.813 127.933 1.00 23.11 258 ALA B N 1
ATOM 18856 C CA . ALA C 1 273 ? 130.793 176.228 128.950 1.00 23.11 258 ALA B CA 1
ATOM 18857 C C . ALA C 1 273 ? 130.594 174.724 129.063 1.00 23.11 258 ALA B C 1
ATOM 18858 O O . ALA C 1 273 ? 131.562 173.972 129.210 1.00 23.11 258 ALA B O 1
ATOM 18865 N N . PHE C 1 274 ? 129.346 174.266 129.011 1.00 22.08 259 PHE B N 1
ATOM 18866 C CA . PHE C 1 274 ? 129.062 172.855 129.208 1.00 22.08 259 PHE B CA 1
ATOM 18867 C C . PHE C 1 274 ? 129.129 172.066 127.910 1.00 22.08 259 PHE B C 1
ATOM 18868 O O . PHE C 1 274 ? 129.228 170.836 127.952 1.00 22.08 259 PHE B O 1
ATOM 18885 N N . ASP C 1 275 ? 129.102 172.750 126.767 1.00 23.70 260 ASP B N 1
ATOM 18886 C CA . ASP C 1 275 ? 129.400 172.104 125.497 1.00 23.70 260 ASP B CA 1
ATOM 18887 C C . ASP C 1 275 ? 130.899 171.898 125.333 1.00 23.70 260 ASP B C 1
ATOM 18888 O O . ASP C 1 275 ? 131.340 170.860 124.830 1.00 23.70 260 ASP B O 1
ATOM 18897 N N . TRP C 1 276 ? 131.692 172.881 125.757 1.00 22.95 261 TRP B N 1
ATOM 18898 C CA . TRP C 1 276 ? 133.139 172.732 125.790 1.00 22.95 261 TRP B CA 1
ATOM 18899 C C . TRP C 1 276 ? 133.555 171.636 126.759 1.00 22.95 261 TRP B C 1
ATOM 18900 O O . TRP C 1 276 ? 134.384 170.785 126.429 1.00 22.95 261 TRP B O 1
ATOM 18921 N N . LEU C 1 277 ? 132.983 171.644 127.959 1.00 22.72 262 LEU B N 1
ATOM 18922 C CA . LEU C 1 277 ? 133.307 170.645 128.969 1.00 22.72 262 LEU B CA 1
ATOM 18923 C C . LEU C 1 277 ? 133.000 169.234 128.487 1.00 22.72 262 LEU B C 1
ATOM 18924 O O . LEU C 1 277 ? 133.714 168.286 128.827 1.00 22.72 262 LEU B O 1
ATOM 18940 N N . GLY C 1 278 ? 131.937 169.071 127.700 1.00 22.75 263 GLY B N 1
ATOM 18941 C CA . GLY C 1 278 ? 131.589 167.753 127.209 1.00 22.75 263 GLY B CA 1
ATOM 18942 C C . GLY C 1 278 ? 132.524 167.263 126.121 1.00 22.75 263 GLY B C 1
ATOM 18943 O O . GLY C 1 278 ? 132.806 166.067 126.025 1.00 22.75 263 GLY B O 1
ATOM 18947 N N . LYS C 1 279 ? 133.008 168.177 125.283 1.00 24.52 264 LYS B N 1
ATOM 18948 C CA . LYS C 1 279 ? 133.952 167.817 124.234 1.00 24.52 264 LYS B CA 1
ATOM 18949 C C . LYS C 1 279 ? 135.308 167.414 124.796 1.00 24.52 264 LYS B C 1
ATOM 18950 O O . LYS C 1 279 ? 136.018 166.619 124.173 1.00 24.52 264 LYS B O 1
ATOM 18969 N N . GLN C 1 280 ? 135.689 167.948 125.956 1.00 24.66 265 GLN B N 1
ATOM 18970 C CA . GLN C 1 280 ? 136.927 167.525 126.598 1.00 24.66 265 GLN B CA 1
ATOM 18971 C C . GLN C 1 280 ? 136.826 166.099 127.126 1.00 24.66 265 GLN B C 1
ATOM 18972 O O . GLN C 1 280 ? 137.817 165.362 127.129 1.00 24.66 265 GLN B O 1
ATOM 18986 N N . VAL C 1 281 ? 135.642 165.695 127.589 1.00 23.33 266 VAL B N 1
ATOM 18987 C CA . VAL C 1 281 ? 135.452 164.331 128.073 1.00 23.33 266 VAL B CA 1
ATOM 18988 C C . VAL C 1 281 ? 135.500 163.342 126.915 1.00 23.33 266 VAL B C 1
ATOM 18989 O O . VAL C 1 281 ? 135.978 162.213 127.065 1.00 23.33 266 VAL B O 1
ATOM 19002 N N . GLN C 1 282 ? 135.005 163.747 125.745 1.00 24.27 267 GLN B N 1
ATOM 19003 C CA . GLN C 1 282 ? 135.114 162.910 124.555 1.00 24.27 267 GLN B CA 1
ATOM 19004 C C . GLN C 1 282 ? 136.564 162.717 124.133 1.00 24.27 267 GLN B C 1
ATOM 19005 O O . GLN C 1 282 ? 136.982 161.599 123.814 1.00 24.27 267 GLN B O 1
ATOM 19019 N N . THR C 1 283 ? 137.338 163.798 124.093 1.00 24.11 268 THR B N 1
ATOM 19020 C CA . THR C 1 283 ? 138.752 163.686 123.757 1.00 24.11 268 THR B CA 1
ATOM 19021 C C . THR C 1 283 ? 139.487 162.820 124.768 1.00 24.11 268 THR B C 1
ATOM 19022 O O . THR C 1 283 ? 140.399 162.067 124.412 1.00 24.11 268 THR B O 1
ATOM 19033 N N . PHE C 1 284 ? 139.098 162.914 126.035 1.00 22.12 269 PHE B N 1
ATOM 19034 C CA . PHE C 1 284 ? 139.791 162.208 127.100 1.00 22.12 269 PHE B CA 1
ATOM 19035 C C . PHE C 1 284 ? 139.519 160.709 127.075 1.00 22.12 269 PHE B C 1
ATOM 19036 O O . PHE C 1 284 ? 140.358 159.928 127.533 1.00 22.12 269 PHE B O 1
ATOM 19053 N N . LEU C 1 285 ? 138.369 160.282 126.550 1.00 20.44 270 LEU B N 1
ATOM 19054 C CA . LEU C 1 285 ? 138.063 158.859 126.514 1.00 20.44 270 LEU B CA 1
ATOM 19055 C C . LEU C 1 285 ? 138.702 158.147 125.329 1.00 20.44 270 LEU B C 1
ATOM 19056 O O . LEU C 1 285 ? 138.580 156.923 125.227 1.00 20.44 270 LEU B O 1
ATOM 19072 N N . GLY C 1 286 ? 139.384 158.875 124.445 1.00 19.83 271 GLY B N 1
ATOM 19073 C CA . GLY C 1 286 ? 140.128 158.254 123.368 1.00 19.83 271 GLY B CA 1
ATOM 19074 C C . GLY C 1 286 ? 141.505 157.749 123.747 1.00 19.83 271 GLY B C 1
ATOM 19075 O O . GLY C 1 286 ? 142.058 156.912 123.030 1.00 19.83 271 GLY B O 1
ATOM 19079 N N . TYR C 1 287 ? 142.072 158.238 124.851 1.00 20.18 272 TYR B N 1
ATOM 19080 C CA . TYR C 1 287 ? 143.392 157.799 125.285 1.00 20.18 272 TYR B CA 1
ATOM 19081 C C . TYR C 1 287 ? 143.404 156.347 125.743 1.00 20.18 272 TYR B C 1
ATOM 19082 O O . TYR C 1 287 ? 144.448 155.693 125.654 1.00 20.18 272 TYR B O 1
ATOM 19100 N N . SER C 1 288 ? 142.273 155.832 126.228 1.00 17.55 273 SER B N 1
ATOM 19101 C CA . SER C 1 288 ? 142.179 154.433 126.624 1.00 17.55 273 SER B CA 1
ATOM 19102 C C . SER C 1 288 ? 142.448 153.476 125.469 1.00 17.55 273 SER B C 1
ATOM 19103 O O . SER C 1 288 ? 142.751 152.305 125.711 1.00 17.55 273 SER B O 1
ATOM 19111 N N . ASP C 1 289 ? 142.348 153.946 124.226 1.00 18.21 274 ASP B N 1
ATOM 19112 C CA . ASP C 1 289 ? 142.562 153.084 123.071 1.00 18.21 274 ASP B CA 1
ATOM 19113 C C . ASP C 1 289 ? 144.014 152.649 122.933 1.00 18.21 274 ASP B C 1
ATOM 19114 O O . ASP C 1 289 ? 144.286 151.573 122.394 1.00 18.21 274 ASP B O 1
ATOM 19123 N N . ALA C 1 290 ? 144.957 153.476 123.382 1.00 16.87 275 ALA B N 1
ATOM 19124 C CA . ALA C 1 290 ? 146.359 153.080 123.369 1.00 16.87 275 ALA B CA 1
ATOM 19125 C C . ALA C 1 290 ? 146.603 151.865 124.255 1.00 16.87 275 ALA B C 1
ATOM 19126 O O . ALA C 1 290 ? 147.400 150.987 123.910 1.00 16.87 275 ALA B O 1
ATOM 19133 N N . GLY C 1 291 ? 145.935 151.803 125.405 1.00 16.03 276 GLY B N 1
ATOM 19134 C CA . GLY C 1 291 ? 146.051 150.632 126.253 1.00 16.03 276 GLY B CA 1
ATOM 19135 C C . GLY C 1 291 ? 145.273 149.441 125.729 1.00 16.03 276 GLY B C 1
ATOM 19136 O O . GLY C 1 291 ? 145.716 148.298 125.848 1.00 16.03 276 GLY B O 1
ATOM 19140 N N . ALA C 1 292 ? 144.101 149.693 125.151 1.00 15.64 277 ALA B N 1
ATOM 19141 C CA . ALA C 1 292 ? 143.268 148.620 124.626 1.00 15.64 277 ALA B CA 1
ATOM 19142 C C . ALA C 1 292 ? 143.858 148.009 123.361 1.00 15.64 277 ALA B C 1
ATOM 19143 O O . ALA C 1 292 ? 143.631 146.831 123.073 1.00 15.64 277 ALA B O 1
ATOM 19150 N N . SER C 1 293 ? 144.610 148.791 122.590 1.00 17.33 278 SER B N 1
ATOM 19151 C CA . SER C 1 293 ? 145.145 148.285 121.334 1.00 17.33 278 SER B CA 1
ATOM 19152 C C . SER C 1 293 ? 146.393 147.436 121.535 1.00 17.33 278 SER B C 1
ATOM 19153 O O . SER C 1 293 ? 146.831 146.767 120.596 1.00 17.33 278 SER B O 1
ATOM 19161 N N . PHE C 1 294 ? 146.988 147.450 122.726 1.00 16.34 279 PHE B N 1
ATOM 19162 C CA . PHE C 1 294 ? 148.092 146.534 122.976 1.00 16.34 279 PHE B CA 1
ATOM 19163 C C . PHE C 1 294 ? 147.621 145.253 123.651 1.00 16.34 279 PHE B C 1
ATOM 19164 O O . PHE C 1 294 ? 148.035 144.156 123.266 1.00 16.34 279 PHE B O 1
ATOM 19181 N N . VAL C 1 295 ? 146.771 145.374 124.668 1.00 13.92 280 VAL B N 1
ATOM 19182 C CA . VAL C 1 295 ? 146.314 144.201 125.401 1.00 13.92 280 VAL B CA 1
ATOM 19183 C C . VAL C 1 295 ? 145.434 143.324 124.520 1.00 13.92 280 VAL B C 1
ATOM 19184 O O . VAL C 1 295 ? 145.516 142.093 124.573 1.00 13.92 280 VAL B O 1
ATOM 19197 N N . PHE C 1 296 ? 144.603 143.935 123.680 1.00 15.26 281 PHE B N 1
ATOM 19198 C CA . PHE C 1 296 ? 143.669 143.202 122.837 1.00 15.26 281 PHE B CA 1
ATOM 19199 C C . PHE C 1 296 ? 143.982 143.294 121.354 1.00 15.26 281 PHE B C 1
ATOM 19200 O O . PHE C 1 296 ? 143.310 142.640 120.553 1.00 15.26 281 PHE B O 1
ATOM 19217 N N . GLY C 1 297 ? 144.976 144.073 120.967 1.00 17.26 282 GLY B N 1
ATOM 19218 C CA . GLY C 1 297 ? 145.409 144.119 119.593 1.00 17.26 282 GLY B CA 1
ATOM 19219 C C . GLY C 1 297 ? 144.672 145.134 118.751 1.00 17.26 282 GLY B C 1
ATOM 19220 O O . GLY C 1 297 ? 143.743 145.814 119.179 1.00 17.26 282 GLY B O 1
ATOM 19224 N N . GLU C 1 298 ? 145.130 145.235 117.506 1.00 23.33 283 GLU B N 1
ATOM 19225 C CA . GLU C 1 298 ? 144.485 146.063 116.499 1.00 23.33 283 GLU B CA 1
ATOM 19226 C C . GLU C 1 298 ? 143.068 145.612 116.184 1.00 23.33 283 GLU B C 1
ATOM 19227 O O . GLU C 1 298 ? 142.286 146.411 115.660 1.00 23.33 283 GLU B O 1
ATOM 19239 N N . LYS C 1 299 ? 142.723 144.362 116.482 1.00 20.91 284 LYS B N 1
ATOM 19240 C CA . LYS C 1 299 ? 141.382 143.838 116.296 1.00 20.91 284 LYS B CA 1
ATOM 19241 C C . LYS C 1 299 ? 140.524 143.982 117.547 1.00 20.91 284 LYS B C 1
ATOM 19242 O O . LYS C 1 299 ? 139.496 143.312 117.666 1.00 20.91 284 LYS B O 1
ATOM 19261 N N . TYR C 1 300 ? 140.933 144.838 118.483 1.00 17.73 285 TYR B N 1
ATOM 19262 C CA . TYR C 1 300 ? 140.135 145.090 119.673 1.00 17.73 285 TYR B CA 1
ATOM 19263 C C . TYR C 1 300 ? 138.752 145.627 119.336 1.00 17.73 285 TYR B C 1
ATOM 19264 O O . TYR C 1 300 ? 137.833 145.504 120.152 1.00 17.73 285 TYR B O 1
ATOM 19282 N N . THR C 1 301 ? 138.583 146.206 118.152 1.00 18.72 286 THR B N 1
ATOM 19283 C CA . THR C 1 301 ? 137.299 146.723 117.709 1.00 18.72 286 THR B CA 1
ATOM 19284 C C . THR C 1 301 ? 136.355 145.638 117.214 1.00 18.72 286 THR B C 1
ATOM 19285 O O . THR C 1 301 ? 135.176 145.924 116.986 1.00 18.72 286 THR B O 1
ATOM 19296 N N . ASP C 1 302 ? 136.842 144.410 117.036 1.00 20.02 287 ASP B N 1
ATOM 19297 C CA . ASP C 1 302 ? 135.965 143.282 116.762 1.00 20.02 287 ASP B CA 1
ATOM 19298 C C . ASP C 1 302 ? 135.041 142.967 117.930 1.00 20.02 287 ASP B C 1
ATOM 19299 O O . ASP C 1 302 ? 134.026 142.295 117.733 1.00 20.02 287 ASP B O 1
ATOM 19308 N N . HIS C 1 303 ? 135.368 143.433 119.137 1.00 16.65 288 HIS B N 1
ATOM 19309 C CA . HIS C 1 303 ? 134.545 143.245 120.330 1.00 16.65 288 HIS B CA 1
ATOM 19310 C C . HIS C 1 303 ? 134.455 144.598 121.032 1.00 16.65 288 HIS B C 1
ATOM 19311 O O . HIS C 1 303 ? 135.155 144.871 122.008 1.00 16.65 288 HIS B O 1
ATOM 19325 N N . PHE C 1 304 ? 133.554 145.436 120.520 1.00 16.56 289 PHE B N 1
ATOM 19326 C CA . PHE C 1 304 ? 133.513 146.851 120.874 1.00 16.56 289 PHE B CA 1
ATOM 19327 C C . PHE C 1 304 ? 133.288 147.066 122.367 1.00 16.56 289 PHE B C 1
ATOM 19328 O O . PHE C 1 304 ? 134.068 147.761 123.025 1.00 16.56 289 PHE B O 1
ATOM 19345 N N . PHE C 1 305 ? 132.219 146.501 122.920 1.00 14.67 290 PHE B N 1
ATOM 19346 C CA . PHE C 1 305 ? 131.895 146.795 124.310 1.00 14.67 290 PHE B CA 1
ATOM 19347 C C . PHE C 1 305 ? 132.951 146.249 125.262 1.00 14.67 290 PHE B C 1
ATOM 19348 O O . PHE C 1 305 ? 133.351 146.933 126.210 1.00 14.67 290 PHE B O 1
ATOM 19365 N N . ALA C 1 306 ? 133.421 145.027 125.030 1.00 15.00 291 ALA B N 1
ATOM 19366 C CA . ALA C 1 306 ? 134.327 144.403 125.983 1.00 15.00 291 ALA B CA 1
ATOM 19367 C C . ALA C 1 306 ? 135.740 144.961 125.869 1.00 15.00 291 ALA B C 1
ATOM 19368 O O . ALA C 1 306 ? 136.412 145.162 126.885 1.00 15.00 291 ALA B O 1
ATOM 19375 N N . PHE C 1 307 ? 136.207 145.222 124.650 1.00 13.18 292 PHE B N 1
ATOM 19376 C CA . PHE C 1 307 ? 137.602 145.563 124.414 1.00 13.18 292 PHE B CA 1
ATOM 19377 C C . PHE C 1 307 ? 137.825 147.031 124.091 1.00 13.18 292 PHE B C 1
ATOM 19378 O O . PHE C 1 307 ? 138.972 147.429 123.876 1.00 13.18 292 PHE B O 1
ATOM 19395 N N . LYS C 1 308 ? 136.785 147.840 124.063 1.00 16.38 293 LYS B N 1
ATOM 19396 C CA . LYS C 1 308 ? 136.930 149.276 123.862 1.00 16.38 293 LYS B CA 1
ATOM 19397 C C . LYS C 1 308 ? 136.212 150.115 124.911 1.00 16.38 293 LYS B C 1
ATOM 19398 O O . LYS C 1 308 ? 136.727 151.163 125.299 1.00 16.38 293 LYS B O 1
ATOM 19417 N N . VAL C 1 309 ? 135.055 149.677 125.392 1.00 15.28 294 VAL B N 1
ATOM 19418 C CA . VAL C 1 309 ? 134.264 150.469 126.330 1.00 15.28 294 VAL B CA 1
ATOM 19419 C C . VAL C 1 309 ? 134.688 150.220 127.767 1.00 15.28 294 VAL B C 1
ATOM 19420 O O . VAL C 1 309 ? 134.758 151.150 128.571 1.00 15.28 294 VAL B O 1
ATOM 19433 N N . LEU C 1 310 ? 134.968 148.972 128.124 1.00 15.34 295 LEU B N 1
ATOM 19434 C CA . LEU C 1 310 ? 135.368 148.691 129.497 1.00 15.34 295 LEU B CA 1
ATOM 19435 C C . LEU C 1 310 ? 136.774 149.188 129.805 1.00 15.34 295 LEU B C 1
ATOM 19436 O O . LEU C 1 310 ? 137.052 149.465 130.984 1.00 15.34 295 LEU B O 1
ATOM 19452 N N . PRO C 1 311 ? 137.688 149.320 128.842 1.00 15.25 296 PRO B N 1
ATOM 19453 C CA . PRO C 1 311 ? 138.917 150.079 129.110 1.00 15.25 296 PRO B CA 1
ATOM 19454 C C . PRO C 1 311 ? 138.697 151.545 129.463 1.00 15.25 296 PRO B C 1
ATOM 19455 O O . PRO C 1 311 ? 139.518 152.108 130.192 1.00 15.25 296 PRO B O 1
ATOM 19466 N N . ILE C 1 312 ? 137.633 152.187 128.971 1.00 16.30 297 ILE B N 1
ATOM 19467 C CA . ILE C 1 312 ? 137.326 153.555 129.390 1.00 16.30 297 ILE B CA 1
ATOM 19468 C C . ILE C 1 312 ? 136.987 153.601 130.875 1.00 16.30 297 ILE B C 1
ATOM 19469 O O . ILE C 1 312 ? 137.341 154.554 131.577 1.00 16.30 297 ILE B O 1
ATOM 19485 N N . VAL C 1 313 ? 136.299 152.578 131.377 1.00 16.20 298 VAL B N 1
ATOM 19486 C CA . VAL C 1 313 ? 135.945 152.527 132.791 1.00 16.20 298 VAL B CA 1
ATOM 19487 C C . VAL C 1 313 ? 137.191 152.326 133.645 1.00 16.20 298 VAL B C 1
ATOM 19488 O O . VAL C 1 313 ? 137.297 152.862 134.752 1.00 16.20 298 VAL B O 1
ATOM 19501 N N . ILE C 1 314 ? 138.151 151.552 133.142 1.00 15.56 299 ILE B N 1
ATOM 19502 C CA . ILE C 1 314 ? 139.423 151.363 133.832 1.00 15.56 299 ILE B CA 1
ATOM 19503 C C . ILE C 1 314 ? 140.205 152.671 133.887 1.00 15.56 299 ILE B C 1
ATOM 19504 O O . ILE C 1 314 ? 140.739 153.051 134.933 1.00 15.56 299 ILE B O 1
ATOM 19520 N N . PHE C 1 315 ? 140.290 153.373 132.758 1.00 17.17 300 PHE B N 1
ATOM 19521 C CA . PHE C 1 315 ? 141.065 154.606 132.693 1.00 17.17 300 PHE B CA 1
ATOM 19522 C C . PHE C 1 315 ? 140.455 155.704 133.559 1.00 17.17 300 PHE B C 1
ATOM 19523 O O . PHE C 1 315 ? 141.170 156.395 134.290 1.00 17.17 300 PHE B O 1
ATOM 19540 N N . PHE C 1 316 ? 139.138 155.890 133.484 1.00 18.50 301 PHE B N 1
ATOM 19541 C CA . PHE C 1 316 ? 138.494 156.924 134.286 1.00 18.50 301 PHE B CA 1
ATOM 19542 C C . PHE C 1 316 ? 138.603 156.621 135.774 1.00 18.50 301 PHE B C 1
ATOM 19543 O O . PHE C 1 316 ? 138.809 157.531 136.581 1.00 18.50 301 PHE B O 1
ATOM 19560 N N . SER C 1 317 ? 138.459 155.355 136.156 1.00 18.42 302 SER B N 1
ATOM 19561 C CA . SER C 1 317 ? 138.663 154.967 137.546 1.00 18.42 302 SER B CA 1
ATOM 19562 C C . SER C 1 317 ? 140.087 155.260 138.005 1.00 18.42 302 SER B C 1
ATOM 19563 O O . SER C 1 317 ? 140.302 155.726 139.128 1.00 18.42 302 SER B O 1
ATOM 19571 N N . THR C 1 318 ? 141.072 154.972 137.156 1.00 17.70 303 THR B N 1
ATOM 19572 C CA . THR C 1 318 ? 142.458 155.317 137.451 1.00 17.70 303 THR B CA 1
ATOM 19573 C C . THR C 1 318 ? 142.629 156.815 137.680 1.00 17.70 303 THR B C 1
ATOM 19574 O O . THR C 1 318 ? 143.303 157.231 138.626 1.00 17.70 303 THR B O 1
ATOM 19585 N N . VAL C 1 319 ? 142.028 157.639 136.824 1.00 19.47 304 VAL B N 1
ATOM 19586 C CA . VAL C 1 319 ? 142.195 159.085 136.919 1.00 19.47 304 VAL B CA 1
ATOM 19587 C C . VAL C 1 319 ? 141.528 159.637 138.172 1.00 19.47 304 VAL B C 1
ATOM 19588 O O . VAL C 1 319 ? 142.064 160.535 138.827 1.00 19.47 304 VAL B O 1
ATOM 19601 N N . MET C 1 320 ? 140.344 159.131 138.513 1.00 21.07 305 MET B N 1
ATOM 19602 C CA . MET C 1 320 ? 139.648 159.607 139.701 1.00 21.07 305 MET B CA 1
ATOM 19603 C C . MET C 1 320 ? 140.446 159.328 140.969 1.00 21.07 305 MET B C 1
ATOM 19604 O O . MET C 1 320 ? 140.418 160.124 141.911 1.00 21.07 305 MET B O 1
ATOM 19618 N N . SER C 1 321 ? 141.155 158.200 141.016 1.00 20.34 306 SER B N 1
ATOM 19619 C CA . SER C 1 321 ? 141.967 157.883 142.185 1.00 20.34 306 SER B CA 1
ATOM 19620 C C . SER C 1 321 ? 143.176 158.804 142.293 1.00 20.34 306 SER B C 1
ATOM 19621 O O . SER C 1 321 ? 143.651 159.087 143.397 1.00 20.34 306 SER B O 1
ATOM 19629 N N . MET C 1 322 ? 143.691 159.276 141.158 1.00 20.00 307 MET B N 1
ATOM 19630 C CA . MET C 1 322 ? 144.797 160.224 141.175 1.00 20.00 307 MET B CA 1
ATOM 19631 C C . MET C 1 322 ? 144.353 161.593 141.670 1.00 20.00 307 MET B C 1
ATOM 19632 O O . MET C 1 322 ? 145.109 162.286 142.357 1.00 20.00 307 MET B O 1
ATOM 19646 N N . LEU C 1 323 ? 143.133 162.004 141.324 1.00 21.81 308 LEU B N 1
ATOM 19647 C CA . LEU C 1 323 ? 142.638 163.310 141.740 1.00 21.81 308 LEU B CA 1
ATOM 19648 C C . LEU C 1 323 ? 142.246 163.318 143.210 1.00 21.81 308 LEU B C 1
ATOM 19649 O O . LEU C 1 323 ? 142.233 164.375 143.847 1.00 21.81 308 LEU B O 1
ATOM 19665 N N . TYR C 1 324 ? 141.910 162.154 143.760 1.00 24.72 309 TYR B N 1
ATOM 19666 C CA . TYR C 1 324 ? 141.633 162.056 145.185 1.00 24.72 309 TYR B CA 1
ATOM 19667 C C . TYR C 1 324 ? 142.921 162.078 146.000 1.00 24.72 309 TYR B C 1
ATOM 19668 O O . TYR C 1 324 ? 142.962 162.649 147.094 1.00 24.72 309 TYR B O 1
ATOM 19686 N N . TYR C 1 325 ? 143.985 161.459 145.483 1.00 21.92 310 TYR B N 1
ATOM 19687 C CA . TYR C 1 325 ? 145.286 161.542 146.135 1.00 21.92 310 TYR B CA 1
ATOM 19688 C C . TYR C 1 325 ? 145.808 162.971 146.145 1.00 21.92 310 TYR B C 1
ATOM 19689 O O . TYR C 1 325 ? 146.376 163.425 147.143 1.00 21.92 310 TYR B O 1
ATOM 19707 N N . LEU C 1 326 ? 145.633 163.690 145.039 1.00 22.08 311 LEU B N 1
ATOM 19708 C CA . LEU C 1 326 ? 146.080 165.070 144.952 1.00 22.08 311 LEU B CA 1
ATOM 19709 C C . LEU C 1 326 ? 145.230 166.021 145.778 1.00 22.08 311 LEU B C 1
ATOM 19710 O O . LEU C 1 326 ? 145.678 167.134 146.069 1.00 22.08 311 LEU B O 1
ATOM 19726 N N . GLY C 1 327 ? 144.019 165.620 146.147 1.00 24.05 312 GLY B N 1
ATOM 19727 C CA . GLY C 1 327 ? 143.121 166.477 146.881 1.00 24.05 312 GLY B CA 1
ATOM 19728 C C . GLY C 1 327 ? 142.356 167.468 146.040 1.00 24.05 312 GLY B C 1
ATOM 19729 O O . GLY C 1 327 ? 141.878 168.471 146.575 1.00 24.05 312 GLY B O 1
ATOM 19733 N N . LEU C 1 328 ? 142.223 167.216 144.741 1.00 25.59 313 LEU B N 1
ATOM 19734 C CA . LEU C 1 328 ? 141.489 168.124 143.872 1.00 25.59 313 LEU B CA 1
ATOM 19735 C C . LEU C 1 328 ? 140.008 167.783 143.852 1.00 25.59 313 LEU B C 1
ATOM 19736 O O . LEU C 1 328 ? 139.166 168.658 143.629 1.00 25.59 313 LEU B O 1
ATOM 19752 N N . MET C 1 329 ? 139.672 166.514 144.080 1.00 26.11 314 MET B N 1
ATOM 19753 C CA . MET C 1 329 ? 138.274 166.117 144.111 1.00 26.11 314 MET B CA 1
ATOM 19754 C C . MET C 1 329 ? 137.607 166.590 145.393 1.00 26.11 314 MET B C 1
ATOM 19755 O O . MET C 1 329 ? 136.456 167.033 145.375 1.00 26.11 314 MET B O 1
ATOM 19769 N N . GLN C 1 330 ? 138.326 166.518 146.512 1.00 26.75 315 GLN B N 1
ATOM 19770 C CA . GLN C 1 330 ? 137.791 166.994 147.779 1.00 26.75 315 GLN B CA 1
ATOM 19771 C C . GLN C 1 330 ? 137.659 168.507 147.805 1.00 26.75 315 GLN B C 1
ATOM 19772 O O . GLN C 1 330 ? 136.833 169.041 148.548 1.00 26.75 315 GLN B O 1
ATOM 19786 N N . TRP C 1 331 ? 138.459 169.211 147.008 1.00 29.98 316 TRP B N 1
ATOM 19787 C CA . TRP C 1 331 ? 138.416 170.665 147.011 1.00 29.98 316 TRP B CA 1
ATOM 19788 C C . TRP C 1 331 ? 137.151 171.183 146.338 1.00 29.98 316 TRP B C 1
ATOM 19789 O O . TRP C 1 331 ? 136.595 172.206 146.751 1.00 29.98 316 TRP B O 1
ATOM 19810 N N . ILE C 1 332 ? 136.672 170.484 145.308 1.00 27.70 317 ILE B N 1
ATOM 19811 C CA . ILE C 1 332 ? 135.437 170.885 144.647 1.00 27.70 317 ILE B CA 1
ATOM 19812 C C . ILE C 1 332 ? 134.229 170.479 145.485 1.00 27.70 317 ILE B C 1
ATOM 19813 O O . ILE C 1 332 ? 133.219 171.187 145.530 1.00 27.70 317 ILE B O 1
ATOM 19829 N N . ILE C 1 333 ? 134.320 169.338 146.166 1.00 25.93 318 ILE B N 1
ATOM 19830 C CA . ILE C 1 333 ? 133.199 168.822 146.943 1.00 25.93 318 ILE B CA 1
ATOM 19831 C C . ILE C 1 333 ? 132.852 169.762 148.091 1.00 25.93 318 ILE B C 1
ATOM 19832 O O . ILE C 1 333 ? 131.674 169.982 148.392 1.00 25.93 318 ILE B O 1
ATOM 19848 N N . ARG C 1 334 ? 133.864 170.327 148.753 1.00 29.26 319 ARG B N 1
ATOM 19849 C CA . ARG C 1 334 ? 133.607 171.258 149.845 1.00 29.26 319 ARG B CA 1
ATOM 19850 C C . ARG C 1 334 ? 132.942 172.534 149.353 1.00 29.26 319 ARG B C 1
ATOM 19851 O O . ARG C 1 334 ? 132.099 173.109 150.048 1.00 29.26 319 ARG B O 1
ATOM 19872 N N . LYS C 1 335 ? 133.314 172.999 148.163 1.00 31.91 320 LYS B N 1
ATOM 19873 C CA . LYS C 1 335 ? 132.750 174.234 147.636 1.00 31.91 320 LYS B CA 1
ATOM 19874 C C . LYS C 1 335 ? 131.262 174.080 147.353 1.00 31.91 320 LYS B C 1
ATOM 19875 O O . LYS C 1 335 ? 130.459 174.957 147.685 1.00 31.91 320 LYS B O 1
ATOM 19894 N N . VAL C 1 336 ? 130.881 172.964 146.733 1.00 26.68 321 VAL B N 1
ATOM 19895 C CA . VAL C 1 336 ? 129.493 172.737 146.353 1.00 26.68 321 VAL B CA 1
ATOM 19896 C C . VAL C 1 336 ? 128.653 172.391 147.572 1.00 26.68 321 VAL B C 1
ATOM 19897 O O . VAL C 1 336 ? 127.495 172.808 147.683 1.00 26.68 321 VAL B O 1
ATOM 19910 N N . GLY C 1 337 ? 129.216 171.621 148.499 1.00 26.80 322 GLY B N 1
ATOM 19911 C CA . GLY C 1 337 ? 128.486 171.264 149.697 1.00 26.80 322 GLY B CA 1
ATOM 19912 C C . GLY C 1 337 ? 128.249 172.432 150.630 1.00 26.80 322 GLY B C 1
ATOM 19913 O O . GLY C 1 337 ? 127.355 172.381 151.475 1.00 26.80 322 GLY B O 1
ATOM 19917 N N . TRP C 1 338 ? 129.042 173.494 150.498 1.00 26.88 323 TRP B N 1
ATOM 19918 C CA . TRP C 1 338 ? 128.847 174.669 151.337 1.00 26.88 323 TRP B CA 1
ATOM 19919 C C . TRP C 1 338 ? 127.707 175.538 150.816 1.00 26.88 323 TRP B C 1
ATOM 19920 O O . TRP C 1 338 ? 126.962 176.126 151.604 1.00 26.88 323 TRP B O 1
ATOM 19941 N N . VAL C 1 339 ? 127.555 175.626 149.495 1.00 27.22 324 VAL B N 1
ATOM 19942 C CA . VAL C 1 339 ? 126.450 176.381 148.909 1.00 27.22 324 VAL B CA 1
ATOM 19943 C C . VAL C 1 339 ? 125.115 175.767 149.305 1.00 27.22 324 VAL B C 1
ATOM 19944 O O . VAL C 1 339 ? 124.160 176.474 149.642 1.00 27.22 324 VAL B O 1
ATOM 19957 N N . MET C 1 340 ? 125.023 174.440 149.250 1.00 26.23 325 MET B N 1
ATOM 19958 C CA . MET C 1 340 ? 123.783 173.769 149.611 1.00 26.23 325 MET B CA 1
ATOM 19959 C C . MET C 1 340 ? 123.525 173.849 151.108 1.00 26.23 325 MET B C 1
ATOM 19960 O O . MET C 1 340 ? 122.372 173.903 151.543 1.00 26.23 325 MET B O 1
ATOM 19974 N N . LEU C 1 341 ? 124.587 173.865 151.908 1.00 28.40 326 LEU B N 1
ATOM 19975 C CA . LEU C 1 341 ? 124.438 173.939 153.354 1.00 28.40 326 LEU B CA 1
ATOM 19976 C C . LEU C 1 341 ? 123.974 175.319 153.799 1.00 28.40 326 LEU B C 1
ATOM 19977 O O . LEU C 1 341 ? 123.214 175.443 154.764 1.00 28.40 326 LEU B O 1
ATOM 19993 N N . VAL C 1 342 ? 124.412 176.366 153.104 1.00 28.30 327 VAL B N 1
ATOM 19994 C CA . VAL C 1 342 ? 124.140 177.721 153.564 1.00 28.30 327 VAL B CA 1
ATOM 19995 C C . VAL C 1 342 ? 122.818 178.239 153.008 1.00 28.30 327 VAL B C 1
ATOM 19996 O O . VAL C 1 342 ? 122.234 179.175 153.563 1.00 28.30 327 VAL B O 1
ATOM 20009 N N . THR C 1 343 ? 122.320 177.642 151.929 1.00 29.20 328 THR B N 1
ATOM 20010 C CA . THR C 1 343 ? 121.030 177.987 151.348 1.00 29.20 328 THR B CA 1
ATOM 20011 C C . THR C 1 343 ? 119.913 177.109 151.894 1.00 29.20 328 THR B C 1
ATOM 20012 O O . THR C 1 343 ? 118.960 177.609 152.495 1.00 29.20 328 THR B O 1
ATOM 20023 N N . MET C 1 344 ? 120.028 175.802 151.686 1.00 28.17 329 MET B N 1
ATOM 20024 C CA . MET C 1 344 ? 119.000 174.836 152.036 1.00 28.17 329 MET B CA 1
ATOM 20025 C C . MET C 1 344 ? 118.919 174.547 153.527 1.00 28.17 329 MET B C 1
ATOM 20026 O O . MET C 1 344 ? 117.875 174.083 153.992 1.00 28.17 329 MET B O 1
ATOM 20040 N N . GLY C 1 345 ? 119.980 174.808 154.283 1.00 30.66 330 GLY B N 1
ATOM 20041 C CA . GLY C 1 345 ? 119.978 174.497 155.692 1.00 30.66 330 GLY B CA 1
ATOM 20042 C C . GLY C 1 345 ? 120.119 173.031 155.996 1.00 30.66 330 GLY B C 1
ATOM 20043 O O . GLY C 1 345 ? 119.597 172.562 157.009 1.00 30.66 330 GLY B O 1
ATOM 20047 N N . THR C 1 346 ? 120.811 172.291 155.142 1.00 28.96 331 THR B N 1
ATOM 20048 C CA . THR C 1 346 ? 120.958 170.862 155.320 1.00 28.96 331 THR B CA 1
ATOM 20049 C C . THR C 1 346 ? 122.162 170.564 156.208 1.00 28.96 331 THR B C 1
ATOM 20050 O O . THR C 1 346 ? 123.076 171.378 156.360 1.00 28.96 331 THR B O 1
ATOM 20061 N N . SER C 1 347 ? 122.142 169.384 156.813 1.00 30.40 332 SER B N 1
ATOM 20062 C CA . SER C 1 347 ? 123.204 169.000 157.721 1.00 30.40 332 SER B CA 1
ATOM 20063 C C . SER C 1 347 ? 124.528 168.843 156.975 1.00 30.40 332 SER B C 1
ATOM 20064 O O . SER C 1 347 ? 124.549 168.498 155.792 1.00 30.40 332 SER B O 1
ATOM 20072 N N . PRO C 1 348 ? 125.651 169.095 157.652 1.00 29.50 333 PRO B N 1
ATOM 20073 C CA . PRO C 1 348 ? 126.956 168.974 156.982 1.00 29.50 333 PRO B CA 1
ATOM 20074 C C . PRO C 1 348 ? 127.227 167.615 156.363 1.00 29.50 333 PRO B C 1
ATOM 20075 O O . PRO C 1 348 ? 127.816 167.546 155.281 1.00 29.50 333 PRO B O 1
ATOM 20086 N N . VAL C 1 349 ? 126.830 166.529 157.021 1.00 28.80 334 VAL B N 1
ATOM 20087 C CA . VAL C 1 349 ? 127.162 165.198 156.527 1.00 28.80 334 VAL B CA 1
ATOM 20088 C C . VAL C 1 349 ? 126.385 164.884 155.255 1.00 28.80 334 VAL B C 1
ATOM 20089 O O . VAL C 1 349 ? 126.923 164.290 154.315 1.00 28.80 334 VAL B O 1
ATOM 20102 N N . GLU C 1 350 ? 125.111 165.271 155.204 1.00 27.28 335 GLU B N 1
ATOM 20103 C CA . GLU C 1 350 ? 124.307 164.968 154.028 1.00 27.28 335 GLU B CA 1
ATOM 20104 C C . GLU C 1 350 ? 124.550 165.974 152.910 1.00 27.28 335 GLU B C 1
ATOM 20105 O O . GLU C 1 350 ? 124.188 165.718 151.759 1.00 27.28 335 GLU B O 1
ATOM 20117 N N . SER C 1 351 ? 125.169 167.110 153.225 1.00 26.71 336 SER B N 1
ATOM 20118 C CA . SER C 1 351 ? 125.582 168.052 152.194 1.00 26.71 336 SER B CA 1
ATOM 20119 C C . SER C 1 351 ? 126.876 167.607 151.525 1.00 26.71 336 SER B C 1
ATOM 20120 O O . SER C 1 351 ? 127.093 167.874 150.340 1.00 26.71 336 SER B O 1
ATOM 20128 N N . VAL C 1 352 ? 127.745 166.932 152.276 1.00 26.16 337 VAL B N 1
ATOM 20129 C CA . VAL C 1 352 ? 129.022 166.473 151.741 1.00 26.16 337 VAL B CA 1
ATOM 20130 C C . VAL C 1 352 ? 128.834 165.223 150.893 1.00 26.16 337 VAL B C 1
ATOM 20131 O O . VAL C 1 352 ? 129.510 165.041 149.876 1.00 26.16 337 VAL B O 1
ATOM 20144 N N . VAL C 1 353 ? 127.913 164.347 151.290 1.00 23.62 338 VAL B N 1
ATOM 20145 C CA . VAL C 1 353 ? 127.708 163.100 150.564 1.00 23.62 338 VAL B CA 1
ATOM 20146 C C . VAL C 1 353 ? 126.910 163.338 149.290 1.00 23.62 338 VAL B C 1
ATOM 20147 O O . VAL C 1 353 ? 126.994 162.551 148.342 1.00 23.62 338 VAL B O 1
ATOM 20160 N N . ALA C 1 354 ? 126.139 164.422 149.236 1.00 21.75 339 ALA B N 1
ATOM 20161 C CA . ALA C 1 354 ? 125.399 164.754 148.027 1.00 21.75 339 ALA B CA 1
ATOM 20162 C C . ALA C 1 354 ? 126.313 165.345 146.961 1.00 21.75 339 ALA B C 1
ATOM 20163 O O . ALA C 1 354 ? 126.248 164.958 145.790 1.00 21.75 339 ALA B O 1
ATOM 20170 N N . SER C 1 355 ? 127.166 166.294 147.345 1.00 22.67 340 SER B N 1
ATOM 20171 C CA . SER C 1 355 ? 128.120 166.860 146.401 1.00 22.67 340 SER B CA 1
ATOM 20172 C C . SER C 1 355 ? 129.142 165.826 145.949 1.00 22.67 340 SER B C 1
ATOM 20173 O O . SER C 1 355 ? 129.641 165.890 144.823 1.00 22.67 340 SER B O 1
ATOM 20181 N N . GLY C 1 356 ? 129.469 164.868 146.812 1.00 21.40 341 GLY B N 1
ATOM 20182 C CA . GLY C 1 356 ? 130.404 163.833 146.424 1.00 21.40 341 GLY B CA 1
ATOM 20183 C C . GLY C 1 356 ? 129.798 162.812 145.486 1.00 21.40 341 GLY B C 1
ATOM 20184 O O . GLY C 1 356 ? 130.508 162.168 144.714 1.00 21.40 341 GLY B O 1
ATOM 20188 N N . ASN C 1 357 ? 128.478 162.654 145.533 1.00 19.78 342 ASN B N 1
ATOM 20189 C CA . ASN C 1 357 ? 127.815 161.697 144.663 1.00 19.78 342 ASN B CA 1
ATOM 20190 C C . ASN C 1 357 ? 127.712 162.189 143.223 1.00 19.78 342 ASN B C 1
ATOM 20191 O O . ASN C 1 357 ? 127.449 161.382 142.328 1.00 19.78 342 ASN B O 1
ATOM 20202 N N . ILE C 1 358 ? 127.911 163.486 142.983 1.00 20.15 343 ILE B N 1
ATOM 20203 C CA . ILE C 1 358 ? 128.054 163.999 141.626 1.00 20.15 343 ILE B CA 1
ATOM 20204 C C . ILE C 1 358 ? 129.214 163.324 140.906 1.00 20.15 343 ILE B C 1
ATOM 20205 O O . ILE C 1 358 ? 129.123 163.034 139.708 1.00 20.15 343 ILE B O 1
ATOM 20221 N N . PHE C 1 359 ? 130.316 163.062 141.608 1.00 22.15 344 PHE B N 1
ATOM 20222 C CA . PHE C 1 359 ? 131.512 162.492 141.004 1.00 22.15 344 PHE B CA 1
ATOM 20223 C C . PHE C 1 359 ? 131.757 161.038 141.374 1.00 22.15 344 PHE B C 1
ATOM 20224 O O . PHE C 1 359 ? 132.408 160.328 140.609 1.00 22.15 344 PHE B O 1
ATOM 20241 N N . ILE C 1 360 ? 131.246 160.574 142.509 1.00 21.92 345 ILE B N 1
ATOM 20242 C CA . ILE C 1 360 ? 131.596 159.274 143.068 1.00 21.92 345 ILE B CA 1
ATOM 20243 C C . ILE C 1 360 ? 130.347 158.403 143.144 1.00 21.92 345 ILE B C 1
ATOM 20244 O O . ILE C 1 360 ? 129.238 158.904 143.349 1.00 21.92 345 ILE B O 1
ATOM 20260 N N . GLY C 1 361 ? 130.538 157.096 142.972 1.00 21.99 346 GLY B N 1
ATOM 20261 C CA . GLY C 1 361 ? 129.423 156.171 143.025 1.00 21.99 346 GLY B CA 1
ATOM 20262 C C . GLY C 1 361 ? 128.836 156.018 144.416 1.00 21.99 346 GLY B C 1
ATOM 20263 O O . GLY C 1 361 ? 129.357 156.532 145.404 1.00 21.99 346 GLY B O 1
ATOM 20267 N N . GLN C 1 362 ? 127.732 155.270 144.486 1.00 22.76 347 GLN B N 1
ATOM 20268 C CA . GLN C 1 362 ? 126.933 155.210 145.709 1.00 22.76 347 GLN B CA 1
ATOM 20269 C C . GLN C 1 362 ? 127.574 154.331 146.776 1.00 22.76 347 GLN B C 1
ATOM 20270 O O . GLN C 1 362 ? 127.350 154.538 147.972 1.00 22.76 347 GLN B O 1
ATOM 20284 N N . THR C 1 363 ? 128.367 153.344 146.372 1.00 25.95 348 THR B N 1
ATOM 20285 C CA . THR C 1 363 ? 129.022 152.468 147.332 1.00 25.95 348 THR B CA 1
ATOM 20286 C C . THR C 1 363 ? 130.323 153.038 147.879 1.00 25.95 348 THR B C 1
ATOM 20287 O O . THR C 1 363 ? 130.870 152.469 148.827 1.00 25.95 348 THR B O 1
ATOM 20298 N N . GLU C 1 364 ? 130.828 154.135 147.319 1.00 26.23 349 GLU B N 1
ATOM 20299 C CA . GLU C 1 364 ? 132.089 154.714 147.746 1.00 26.23 349 GLU B CA 1
ATOM 20300 C C . GLU C 1 364 ? 131.969 156.107 148.342 1.00 26.23 349 GLU B C 1
ATOM 20301 O O . GLU C 1 364 ? 132.920 156.564 148.982 1.00 26.23 349 GLU B O 1
ATOM 20313 N N . SER C 1 365 ? 130.855 156.794 148.154 1.00 25.19 350 SER B N 1
ATOM 20314 C CA . SER C 1 365 ? 130.735 158.168 148.616 1.00 25.19 350 SER B CA 1
ATOM 20315 C C . SER C 1 365 ? 130.504 158.272 150.121 1.00 25.19 350 SER B C 1
ATOM 20316 O O . SER C 1 365 ? 130.902 159.272 150.727 1.00 25.19 350 SER B O 1
ATOM 20324 N N . PRO C 1 366 ? 129.863 157.294 150.767 1.00 27.74 351 PRO B N 1
ATOM 20325 C CA . PRO C 1 366 ? 129.789 157.338 152.234 1.00 27.74 351 PRO B CA 1
ATOM 20326 C C . PRO C 1 366 ? 131.139 157.202 152.912 1.00 27.74 351 PRO B C 1
ATOM 20327 O O . PRO C 1 366 ? 131.262 157.570 154.085 1.00 27.74 351 PRO B O 1
ATOM 20338 N N . LEU C 1 367 ? 132.152 156.681 152.216 1.00 29.88 352 LEU B N 1
ATOM 20339 C CA . LEU C 1 367 ? 133.508 156.668 152.747 1.00 29.88 352 LEU B CA 1
ATOM 20340 C C . LEU C 1 367 ? 134.044 158.064 153.011 1.00 29.88 352 LEU B C 1
ATOM 20341 O O . LEU C 1 367 ? 135.030 158.208 153.738 1.00 29.88 352 LEU B O 1
ATOM 20357 N N . LEU C 1 368 ? 133.433 159.092 152.425 1.00 27.04 353 LEU B N 1
ATOM 20358 C CA . LEU C 1 368 ? 133.829 160.461 152.718 1.00 27.04 353 LEU B CA 1
ATOM 20359 C C . LEU C 1 368 ? 133.511 160.849 154.154 1.00 27.04 353 LEU B C 1
ATOM 20360 O O . LEU C 1 368 ? 134.034 161.854 154.642 1.00 27.04 353 LEU B O 1
ATOM 20376 N N . VAL C 1 369 ? 132.665 160.078 154.835 1.00 29.02 354 VAL B N 1
ATOM 20377 C CA . VAL C 1 369 ? 132.268 160.360 156.208 1.00 29.02 354 VAL B CA 1
ATOM 20378 C C . VAL C 1 369 ? 132.185 159.057 156.992 1.00 29.02 354 VAL B C 1
ATOM 20379 O O . VAL C 1 369 ? 131.293 158.879 157.827 1.00 29.02 354 VAL B O 1
ATOM 20392 N N . ARG C 1 370 ? 133.119 158.145 156.738 1.00 31.71 355 ARG B N 1
ATOM 20393 C CA . ARG C 1 370 ? 133.039 156.813 157.333 1.00 31.71 355 ARG B CA 1
ATOM 20394 C C . ARG C 1 370 ? 133.090 156.841 158.854 1.00 31.71 355 ARG B C 1
ATOM 20395 O O . ARG C 1 370 ? 132.319 156.101 159.489 1.00 31.71 355 ARG B O 1
ATOM 20416 N N . PRO C 1 371 ? 133.947 157.636 159.498 1.00 30.84 356 PRO B N 1
ATOM 20417 C CA . PRO C 1 371 ? 133.982 157.627 160.967 1.00 30.84 356 PRO B CA 1
ATOM 20418 C C . PRO C 1 371 ? 132.687 158.057 161.624 1.00 30.84 356 PRO B C 1
ATOM 20419 O O . PRO C 1 371 ? 132.371 157.573 162.717 1.00 30.84 356 PRO B O 1
ATOM 20430 N N . TYR C 1 372 ? 131.930 158.952 161.000 1.00 32.66 357 TYR B N 1
ATOM 20431 C CA . TYR C 1 372 ? 130.787 159.586 161.633 1.00 32.66 357 TYR B CA 1
ATOM 20432 C C . TYR C 1 372 ? 129.461 158.927 161.280 1.00 32.66 357 TYR B C 1
ATOM 20433 O O . TYR C 1 372 ? 128.407 159.462 161.629 1.00 32.66 357 TYR B O 1
ATOM 20451 N N . LEU C 1 373 ? 129.489 157.781 160.622 1.00 31.08 358 LEU B N 1
ATOM 20452 C CA . LEU C 1 373 ? 128.281 157.104 160.173 1.00 31.08 358 LEU B CA 1
ATOM 20453 C C . LEU C 1 373 ? 127.493 156.459 161.307 1.00 31.08 358 LEU B C 1
ATOM 20454 O O . LEU C 1 373 ? 126.260 156.392 161.231 1.00 31.08 358 LEU B O 1
ATOM 20470 N N . PRO C 1 374 ? 128.142 155.942 162.351 1.00 33.56 359 PRO B N 1
ATOM 20471 C CA . PRO C 1 374 ? 127.372 155.351 163.453 1.00 33.56 359 PRO B CA 1
ATOM 20472 C C . PRO C 1 374 ? 126.566 156.353 164.252 1.00 33.56 359 PRO B C 1
ATOM 20473 O O . PRO C 1 374 ? 125.757 155.938 165.090 1.00 33.56 359 PRO B O 1
ATOM 20484 N N . TYR C 1 375 ? 126.749 157.651 164.027 1.00 34.49 360 TYR B N 1
ATOM 20485 C CA . TYR C 1 375 ? 126.061 158.673 164.797 1.00 34.49 360 TYR B CA 1
ATOM 20486 C C . TYR C 1 375 ? 125.116 159.527 163.964 1.00 34.49 360 TYR B C 1
ATOM 20487 O O . TYR C 1 375 ? 124.552 160.490 164.492 1.00 34.49 360 TYR B O 1
ATOM 20505 N N . VAL C 1 376 ? 124.920 159.204 162.689 1.00 31.10 361 VAL B N 1
ATOM 20506 C CA . VAL C 1 376 ? 123.983 159.949 161.857 1.00 31.10 361 VAL B CA 1
ATOM 20507 C C . VAL C 1 376 ? 122.552 159.552 162.199 1.00 31.10 361 VAL B C 1
ATOM 20508 O O . VAL C 1 376 ? 122.270 158.440 162.648 1.00 31.10 361 VAL B O 1
ATOM 20521 N N . THR C 1 377 ? 121.637 160.486 161.971 1.00 31.07 362 THR B N 1
ATOM 20522 C CA . THR C 1 377 ? 120.228 160.271 162.239 1.00 31.07 362 THR B CA 1
ATOM 20523 C C . THR C 1 377 ? 119.605 159.354 161.190 1.00 31.07 362 THR B C 1
ATOM 20524 O O . THR C 1 377 ? 120.269 158.838 160.290 1.00 31.07 362 THR B O 1
ATOM 20535 N N . LYS C 1 378 ? 118.294 159.157 161.322 1.00 30.61 363 LYS B N 1
ATOM 20536 C CA . LYS C 1 378 ? 117.557 158.336 160.371 1.00 30.61 363 LYS B CA 1
ATOM 20537 C C . LYS C 1 378 ? 117.248 159.113 159.100 1.00 30.61 363 LYS B C 1
ATOM 20538 O O . LYS C 1 378 ? 117.115 158.525 158.021 1.00 30.61 363 LYS B O 1
ATOM 20557 N N . SER C 1 379 ? 117.111 160.434 159.215 1.00 28.08 364 SER B N 1
ATOM 20558 C CA . SER C 1 379 ? 116.882 161.276 158.051 1.00 28.08 364 SER B CA 1
ATOM 20559 C C . SER C 1 379 ? 118.164 161.504 157.259 1.00 28.08 364 SER B C 1
ATOM 20560 O O . SER C 1 379 ? 118.129 161.563 156.026 1.00 28.08 364 SER B O 1
ATOM 20568 N N . GLU C 1 380 ? 119.301 161.647 157.942 1.00 28.09 365 GLU B N 1
ATOM 20569 C CA . GLU C 1 380 ? 120.569 161.806 157.238 1.00 28.09 365 GLU B CA 1
ATOM 20570 C C . GLU C 1 380 ? 120.973 160.518 156.538 1.00 28.09 365 GLU B C 1
ATOM 20571 O O . GLU C 1 380 ? 121.569 160.552 155.458 1.00 28.09 365 GLU B O 1
ATOM 20583 N N . LEU C 1 381 ? 120.657 159.377 157.142 1.00 27.47 366 LEU B N 1
ATOM 20584 C CA . LEU C 1 381 ? 120.955 158.092 156.526 1.00 27.47 366 LEU B CA 1
ATOM 20585 C C . LEU C 1 381 ? 120.091 157.864 155.298 1.00 27.47 366 LEU B C 1
ATOM 20586 O O . LEU C 1 381 ? 120.532 157.257 154.317 1.00 27.47 366 LEU B O 1
ATOM 20602 N N . HIS C 1 382 ? 118.852 158.342 155.343 1.00 24.32 367 HIS B N 1
ATOM 20603 C CA . HIS C 1 382 ? 117.971 158.268 154.188 1.00 24.32 367 HIS B CA 1
ATOM 20604 C C . HIS C 1 382 ? 118.480 159.153 153.060 1.00 24.32 367 HIS B C 1
ATOM 20605 O O . HIS C 1 382 ? 118.454 158.762 151.889 1.00 24.32 367 HIS B O 1
ATOM 20619 N N . ALA C 1 383 ? 118.958 160.348 153.400 1.00 22.34 368 ALA B N 1
ATOM 20620 C CA . ALA C 1 383 ? 119.516 161.252 152.406 1.00 22.34 368 ALA B CA 1
ATOM 20621 C C . ALA C 1 383 ? 120.788 160.693 151.780 1.00 22.34 368 ALA B C 1
ATOM 20622 O O . ALA C 1 383 ? 121.037 160.894 150.588 1.00 22.34 368 ALA B O 1
ATOM 20629 N N . ILE C 1 384 ? 121.615 160.011 152.570 1.00 23.91 369 ILE B N 1
ATOM 20630 C CA . ILE C 1 384 ? 122.836 159.407 152.049 1.00 23.91 369 ILE B CA 1
ATOM 20631 C C . ILE C 1 384 ? 122.515 158.352 151.000 1.00 23.91 369 ILE B C 1
ATOM 20632 O O . ILE C 1 384 ? 123.234 158.210 150.006 1.00 23.91 369 ILE B O 1
ATOM 20648 N N . MET C 1 385 ? 121.427 157.609 151.190 1.00 24.06 370 MET B N 1
ATOM 20649 C CA . MET C 1 385 ? 121.077 156.564 150.239 1.00 24.06 370 MET B CA 1
ATOM 20650 C C . MET C 1 385 ? 120.319 157.126 149.039 1.00 24.06 370 MET B C 1
ATOM 20651 O O . MET C 1 385 ? 120.444 156.606 147.927 1.00 24.06 370 MET B O 1
ATOM 20665 N N . THR C 1 386 ? 119.533 158.185 149.236 1.00 20.75 371 THR B N 1
ATOM 20666 C CA . THR C 1 386 ? 118.847 158.833 148.120 1.00 20.75 371 THR B CA 1
ATOM 20667 C C . THR C 1 386 ? 119.831 159.470 147.145 1.00 20.75 371 THR B C 1
ATOM 20668 O O . THR C 1 386 ? 119.676 159.347 145.925 1.00 20.75 371 THR B O 1
ATOM 20679 N N . ALA C 1 387 ? 120.834 160.177 147.668 1.00 18.66 372 ALA B N 1
ATOM 20680 C CA . ALA C 1 387 ? 121.834 160.826 146.830 1.00 18.66 372 ALA B CA 1
ATOM 20681 C C . ALA C 1 387 ? 122.569 159.826 145.945 1.00 18.66 372 ALA B C 1
ATOM 20682 O O . ALA C 1 387 ? 122.888 160.131 144.793 1.00 18.66 372 ALA B O 1
ATOM 20689 N N . GLY C 1 388 ? 122.841 158.626 146.453 1.00 19.05 373 GLY B N 1
ATOM 20690 C CA . GLY C 1 388 ? 123.494 157.630 145.622 1.00 19.05 373 GLY B CA 1
ATOM 20691 C C . GLY C 1 388 ? 122.588 157.057 144.553 1.00 19.05 373 GLY B C 1
ATOM 20692 O O . GLY C 1 388 ? 123.050 156.702 143.472 1.00 19.05 373 GLY B O 1
ATOM 20696 N N . PHE C 1 389 ? 121.294 156.946 144.846 1.00 21.32 374 PHE B N 1
ATOM 20697 C CA . PHE C 1 389 ? 120.326 156.456 143.873 1.00 21.32 374 PHE B CA 1
ATOM 20698 C C . PHE C 1 389 ? 119.970 157.496 142.810 1.00 21.32 374 PHE B C 1
ATOM 20699 O O . PHE C 1 389 ? 119.502 157.122 141.733 1.00 21.32 374 PHE B O 1
ATOM 20716 N N . SER C 1 390 ? 120.184 158.782 143.080 1.00 19.21 375 SER B N 1
ATOM 20717 C CA . SER C 1 390 ? 119.828 159.851 142.160 1.00 19.21 375 SER B CA 1
ATOM 20718 C C . SER C 1 390 ? 120.979 160.287 141.260 1.00 19.21 375 SER B C 1
ATOM 20719 O O . SER C 1 390 ? 120.758 161.089 140.353 1.00 19.21 375 SER B O 1
ATOM 20727 N N . THR C 1 391 ? 122.178 159.748 141.444 1.00 18.33 376 THR B N 1
ATOM 20728 C CA . THR C 1 391 ? 123.350 160.169 140.692 1.00 18.33 376 THR B CA 1
ATOM 20729 C C . THR C 1 391 ? 124.012 158.956 140.061 1.00 18.33 376 THR B C 1
ATOM 20730 O O . THR C 1 391 ? 123.634 157.809 140.309 1.00 18.33 376 THR B O 1
ATOM 20741 N N . ILE C 1 392 ? 125.025 159.232 139.240 1.00 19.23 377 ILE B N 1
ATOM 20742 C CA . ILE C 1 392 ? 125.854 158.192 138.641 1.00 19.23 377 ILE B CA 1
ATOM 20743 C C . ILE C 1 392 ? 127.280 158.354 139.157 1.00 19.23 377 ILE B C 1
ATOM 20744 O O . ILE C 1 392 ? 127.494 158.791 140.290 1.00 19.23 377 ILE B O 1
ATOM 20760 N N . ALA C 1 393 ? 128.269 158.001 138.345 1.00 20.22 378 ALA B N 1
ATOM 20761 C CA . ALA C 1 393 ? 129.668 158.100 138.737 1.00 20.22 378 ALA B CA 1
ATOM 20762 C C . ALA C 1 393 ? 130.495 158.482 137.514 1.00 20.22 378 ALA B C 1
ATOM 20763 O O . ALA C 1 393 ? 130.110 158.225 136.374 1.00 20.22 378 ALA B O 1
ATOM 20770 N N . GLY C 1 394 ? 131.624 159.148 137.764 1.00 21.28 379 GLY B N 1
ATOM 20771 C CA . GLY C 1 394 ? 132.538 159.514 136.698 1.00 21.28 379 GLY B CA 1
ATOM 20772 C C . GLY C 1 394 ? 133.173 158.343 135.987 1.00 21.28 379 GLY B C 1
ATOM 20773 O O . GLY C 1 394 ? 133.462 158.447 134.794 1.00 21.28 379 GLY B O 1
ATOM 20777 N N . SER C 1 395 ? 133.363 157.222 136.681 1.00 20.30 380 SER B N 1
ATOM 20778 C CA . SER C 1 395 ? 133.946 156.033 136.076 1.00 20.30 380 SER B CA 1
ATOM 20779 C C . SER C 1 395 ? 133.111 155.476 134.926 1.00 20.30 380 SER B C 1
ATOM 20780 O O . SER C 1 395 ? 133.674 154.927 133.975 1.00 20.30 380 SER B O 1
ATOM 20788 N N . VAL C 1 396 ? 131.784 155.589 134.994 1.00 19.26 381 VAL B N 1
ATOM 20789 C CA . VAL C 1 396 ? 130.900 155.069 133.958 1.00 19.26 381 VAL B CA 1
ATOM 20790 C C . VAL C 1 396 ? 130.353 156.162 133.057 1.00 19.26 381 VAL B C 1
ATOM 20791 O O . VAL C 1 396 ? 129.568 155.869 132.148 1.00 19.26 381 VAL B O 1
ATOM 20804 N N . LEU C 1 397 ? 130.759 157.414 133.271 1.00 20.12 382 LEU B N 1
ATOM 20805 C CA . LEU C 1 397 ? 130.286 158.515 132.442 1.00 20.12 382 LEU B CA 1
ATOM 20806 C C . LEU C 1 397 ? 130.718 158.350 130.990 1.00 20.12 382 LEU B C 1
ATOM 20807 O O . LEU C 1 397 ? 129.927 158.585 130.071 1.00 20.12 382 LEU B O 1
ATOM 20823 N N . GLY C 1 398 ? 131.970 157.947 130.765 1.00 19.26 383 GLY B N 1
ATOM 20824 C CA . GLY C 1 398 ? 132.476 157.826 129.413 1.00 19.26 383 GLY B CA 1
ATOM 20825 C C . GLY C 1 398 ? 131.877 156.670 128.644 1.00 19.26 383 GLY B C 1
ATOM 20826 O O . GLY C 1 398 ? 131.823 156.703 127.414 1.00 19.26 383 GLY B O 1
ATOM 20830 N N . ALA C 1 399 ? 131.439 155.632 129.352 1.00 18.44 384 ALA B N 1
ATOM 20831 C CA . ALA C 1 399 ? 130.756 154.516 128.716 1.00 18.44 384 ALA B CA 1
ATOM 20832 C C . ALA C 1 399 ? 129.448 154.950 128.067 1.00 18.44 384 ALA B C 1
ATOM 20833 O O . ALA C 1 399 ? 129.115 154.495 126.970 1.00 18.44 384 ALA B O 1
ATOM 20840 N N . TYR C 1 400 ? 128.687 155.823 128.732 1.00 18.89 385 TYR B N 1
ATOM 20841 C CA . TYR C 1 400 ? 127.423 156.281 128.165 1.00 18.89 385 TYR B CA 1
ATOM 20842 C C . TYR C 1 400 ? 127.653 157.256 127.018 1.00 18.89 385 TYR B C 1
ATOM 20843 O O . TYR C 1 400 ? 126.848 157.327 126.085 1.00 18.89 385 TYR B O 1
ATOM 20861 N N . ILE C 1 401 ? 128.739 158.025 127.077 1.00 19.93 386 ILE B N 1
ATOM 20862 C CA . ILE C 1 401 ? 129.092 158.923 125.984 1.00 19.93 386 ILE B CA 1
ATOM 20863 C C . ILE C 1 401 ? 129.536 158.131 124.759 1.00 19.93 386 ILE B C 1
ATOM 20864 O O . ILE C 1 401 ? 129.325 158.556 123.618 1.00 19.93 386 ILE B O 1
ATOM 20880 N N . SER C 1 402 ? 130.150 156.966 124.976 1.00 19.40 387 SER B N 1
ATOM 20881 C CA . SER C 1 402 ? 130.538 156.101 123.870 1.00 19.40 387 SER B CA 1
ATOM 20882 C C . SER C 1 402 ? 129.330 155.518 123.150 1.00 19.40 387 SER B C 1
ATOM 20883 O O . SER C 1 402 ? 129.406 155.221 121.954 1.00 19.40 387 SER B O 1
ATOM 20891 N N . PHE C 1 403 ? 128.218 155.336 123.861 1.00 19.12 388 PHE B N 1
ATOM 20892 C CA . PHE C 1 403 ? 126.987 154.882 123.227 1.00 19.12 388 PHE B CA 1
ATOM 20893 C C . PHE C 1 403 ? 126.446 155.923 122.257 1.00 19.12 388 PHE B C 1
ATOM 20894 O O . PHE C 1 403 ? 125.938 155.579 121.186 1.00 19.12 388 PHE B O 1
ATOM 20911 N N . GLY C 1 404 ? 126.538 157.197 122.619 1.00 19.14 389 GLY B N 1
ATOM 20912 C CA . GLY C 1 404 ? 126.023 158.272 121.802 1.00 19.14 389 GLY B CA 1
ATOM 20913 C C . GLY C 1 404 ? 125.129 159.215 122.571 1.00 19.14 389 GLY B C 1
ATOM 20914 O O . GLY C 1 404 ? 124.424 160.037 121.983 1.00 19.14 389 GLY B O 1
ATOM 20918 N N . VAL C 1 405 ? 125.156 159.102 123.888 1.00 19.34 390 VAL B N 1
ATOM 20919 C CA . VAL C 1 405 ? 124.370 159.967 124.753 1.00 19.34 390 VAL B CA 1
ATOM 20920 C C . VAL C 1 405 ? 125.115 161.276 124.961 1.00 19.34 390 VAL B C 1
ATOM 20921 O O . VAL C 1 405 ? 126.340 161.298 125.126 1.00 19.34 390 VAL B O 1
ATOM 20934 N N . SER C 1 406 ? 124.365 162.373 124.950 1.00 19.22 391 SER B N 1
ATOM 20935 C CA . SER C 1 406 ? 124.948 163.705 125.025 1.00 19.22 391 SER B CA 1
ATOM 20936 C C . SER C 1 406 ? 125.793 163.883 126.276 1.00 19.22 391 SER B C 1
ATOM 20937 O O . SER C 1 406 ? 125.356 163.588 127.391 1.00 19.22 391 SER B O 1
ATOM 20945 N N . SER C 1 407 ? 127.004 164.397 126.077 1.00 20.58 392 SER B N 1
ATOM 20946 C CA . SER C 1 407 ? 127.915 164.629 127.186 1.00 20.58 392 SER B CA 1
ATOM 20947 C C . SER C 1 407 ? 127.487 165.831 128.016 1.00 20.58 392 SER B C 1
ATOM 20948 O O . SER C 1 407 ? 127.598 165.812 129.246 1.00 20.58 392 SER B O 1
ATOM 20956 N N . SER C 1 408 ? 126.997 166.885 127.363 1.00 20.01 393 SER B N 1
ATOM 20957 C CA . SER C 1 408 ? 126.557 168.072 128.084 1.00 20.01 393 SER B CA 1
ATOM 20958 C C . SER C 1 408 ? 125.384 167.765 129.006 1.00 20.01 393 SER B C 1
ATOM 20959 O O . SER C 1 408 ? 125.383 168.171 130.171 1.00 20.01 393 SER B O 1
ATOM 20967 N N . HIS C 1 409 ? 124.372 167.060 128.498 1.00 19.17 394 HIS B N 1
ATOM 20968 C CA . HIS C 1 409 ? 123.206 166.731 129.311 1.00 19.17 394 HIS B CA 1
ATOM 20969 C C . HIS C 1 409 ? 123.570 165.851 130.499 1.00 19.17 394 HIS B C 1
ATOM 20970 O O . HIS C 1 409 ? 123.080 166.071 131.611 1.00 19.17 394 HIS B O 1
ATOM 20984 N N . LEU C 1 410 ? 124.402 164.834 130.283 1.00 18.92 395 LEU B N 1
ATOM 20985 C CA . LEU C 1 410 ? 124.833 163.984 131.388 1.00 18.92 395 LEU B CA 1
ATOM 20986 C C . LEU C 1 410 ? 125.487 164.793 132.498 1.00 18.92 395 LEU B C 1
ATOM 20987 O O . LEU C 1 410 ? 125.230 164.554 133.682 1.00 18.92 395 LEU B O 1
ATOM 21003 N N . LEU C 1 411 ? 126.350 165.740 132.136 1.00 19.62 396 LEU B N 1
ATOM 21004 C CA . LEU C 1 411 ? 127.024 166.559 133.134 1.00 19.62 396 LEU B CA 1
ATOM 21005 C C . LEU C 1 411 ? 126.046 167.478 133.850 1.00 19.62 396 LEU B C 1
ATOM 21006 O O . LEU C 1 411 ? 126.150 167.683 135.063 1.00 19.62 396 LEU B O 1
ATOM 21022 N N . THR C 1 412 ? 125.097 168.045 133.111 1.00 19.99 397 THR B N 1
ATOM 21023 C CA . THR C 1 412 ? 124.103 168.929 133.700 1.00 19.99 397 THR B CA 1
ATOM 21024 C C . THR C 1 412 ? 123.148 168.174 134.620 1.00 19.99 397 THR B C 1
ATOM 21025 O O . THR C 1 412 ? 122.806 168.662 135.701 1.00 19.99 397 THR B O 1
ATOM 21036 N N . ALA C 1 413 ? 122.701 166.987 134.207 1.00 18.64 398 ALA B N 1
ATOM 21037 C CA . ALA C 1 413 ? 121.812 166.194 135.048 1.00 18.64 398 ALA B CA 1
ATOM 21038 C C . ALA C 1 413 ? 122.478 165.807 136.361 1.00 18.64 398 ALA B C 1
ATOM 21039 O O . ALA C 1 413 ? 121.822 165.760 137.406 1.00 18.64 398 ALA B O 1
ATOM 21046 N N . SER C 1 414 ? 123.777 165.518 136.328 1.00 18.80 399 SER B N 1
ATOM 21047 C CA . SER C 1 414 ? 124.481 165.112 137.537 1.00 18.80 399 SER B CA 1
ATOM 21048 C C . SER C 1 414 ? 124.576 166.252 138.546 1.00 18.80 399 SER B C 1
ATOM 21049 O O . SER C 1 414 ? 124.438 166.034 139.754 1.00 18.80 399 SER B O 1
ATOM 21057 N N . VAL C 1 415 ? 124.822 167.472 138.073 1.00 19.91 400 VAL B N 1
ATOM 21058 C CA . VAL C 1 415 ? 124.938 168.613 138.971 1.00 19.91 400 VAL B CA 1
ATOM 21059 C C . VAL C 1 415 ? 123.582 168.982 139.559 1.00 19.91 400 VAL B C 1
ATOM 21060 O O . VAL C 1 415 ? 123.484 169.372 140.727 1.00 19.91 400 VAL B O 1
ATOM 21073 N N . MET C 1 416 ? 122.521 168.871 138.764 1.00 21.32 401 MET B N 1
ATOM 21074 C CA . MET C 1 416 ? 121.185 169.198 139.238 1.00 21.32 401 MET B CA 1
ATOM 21075 C C . MET C 1 416 ? 120.616 168.133 140.160 1.00 21.32 401 MET B C 1
ATOM 21076 O O . MET C 1 416 ? 119.645 168.400 140.871 1.00 21.32 401 MET B O 1
ATOM 21090 N N . SER C 1 417 ? 121.211 166.943 140.175 1.00 18.88 402 SER B N 1
ATOM 21091 C CA . SER C 1 417 ? 120.663 165.837 140.943 1.00 18.88 402 SER B CA 1
ATOM 21092 C C . SER C 1 417 ? 121.033 165.922 142.416 1.00 18.88 402 SER B C 1
ATOM 21093 O O . SER C 1 417 ? 120.417 165.246 143.244 1.00 18.88 402 SER B O 1
ATOM 21101 N N . ALA C 1 418 ? 122.030 166.731 142.763 1.00 19.60 403 ALA B N 1
ATOM 21102 C CA . ALA C 1 418 ? 122.397 166.891 144.168 1.00 19.60 403 ALA B CA 1
ATOM 21103 C C . ALA C 1 418 ? 121.385 167.722 144.946 1.00 19.60 403 ALA B C 1
ATOM 21104 O O . ALA C 1 418 ? 120.965 167.283 146.029 1.00 19.60 403 ALA B O 1
ATOM 21111 N N . PRO C 1 419 ? 120.959 168.902 144.485 1.00 21.67 404 PRO B N 1
ATOM 21112 C CA . PRO C 1 419 ? 119.904 169.622 145.214 1.00 21.67 404 PRO B CA 1
ATOM 21113 C C . PRO C 1 419 ? 118.523 169.000 145.083 1.00 21.67 404 PRO B C 1
ATOM 21114 O O . PRO C 1 419 ? 117.678 169.227 145.955 1.00 21.67 404 PRO B O 1
ATOM 21125 N N . ALA C 1 420 ? 118.263 168.226 144.027 1.00 20.69 405 ALA B N 1
ATOM 21126 C CA . ALA C 1 420 ? 116.990 167.524 143.915 1.00 20.69 405 ALA B CA 1
ATOM 21127 C C . ALA C 1 420 ? 116.885 166.404 144.938 1.00 20.69 405 ALA B C 1
ATOM 21128 O O . ALA C 1 420 ? 115.831 166.207 145.552 1.00 20.69 405 ALA B O 1
ATOM 21135 N N . ALA C 1 421 ? 117.966 165.650 145.120 1.00 19.93 406 ALA B N 1
ATOM 21136 C CA . ALA C 1 421 ? 117.961 164.537 146.059 1.00 19.93 406 ALA B CA 1
ATOM 21137 C C . ALA C 1 421 ? 117.696 165.001 147.485 1.00 19.93 406 ALA B C 1
ATOM 21138 O O . ALA C 1 421 ? 116.939 164.362 148.221 1.00 19.93 406 ALA B O 1
ATOM 21145 N N . LEU C 1 422 ? 118.314 166.106 147.896 1.00 23.27 407 LEU B N 1
ATOM 21146 C CA . LEU C 1 422 ? 118.146 166.587 149.258 1.00 23.27 407 LEU B CA 1
ATOM 21147 C C . LEU C 1 422 ? 116.767 167.191 149.472 1.00 23.27 407 LEU B C 1
ATOM 21148 O O . LEU C 1 422 ? 116.217 167.117 150.573 1.00 23.27 407 LEU B O 1
ATOM 21164 N N . ALA C 1 423 ? 116.194 167.795 148.435 1.00 24.21 408 ALA B N 1
ATOM 21165 C CA . ALA C 1 423 ? 114.853 168.351 148.550 1.00 24.21 408 ALA B CA 1
ATOM 21166 C C . ALA C 1 423 ? 113.801 167.256 148.671 1.00 24.21 408 ALA B C 1
ATOM 21167 O O . ALA C 1 423 ? 112.822 167.407 149.408 1.00 24.21 408 ALA B O 1
ATOM 21174 N N . ILE C 1 424 ? 113.985 166.147 147.959 1.00 23.47 409 ILE B N 1
ATOM 21175 C CA . ILE C 1 424 ? 113.014 165.062 148.005 1.00 23.47 409 ILE B CA 1
ATOM 21176 C C . ILE C 1 424 ? 113.217 164.221 149.257 1.00 23.47 409 ILE B C 1
ATOM 21177 O O . ILE C 1 424 ? 112.253 163.734 149.856 1.00 23.47 409 ILE B O 1
ATOM 21193 N N . SER C 1 425 ? 114.469 164.036 149.671 1.00 23.54 410 SER B N 1
ATOM 21194 C CA . SER C 1 425 ? 114.751 163.330 150.914 1.00 23.54 410 SER B CA 1
ATOM 21195 C C . SER C 1 425 ? 114.143 164.043 152.116 1.00 23.54 410 SER B C 1
ATOM 21196 O O . SER C 1 425 ? 113.506 163.409 152.963 1.00 23.54 410 SER B O 1
ATOM 21204 N N . LYS C 1 426 ? 114.334 165.358 152.213 1.00 26.34 411 LYS B N 1
ATOM 21205 C CA . LYS C 1 426 ? 113.846 166.103 153.367 1.00 26.34 411 LYS B CA 1
ATOM 21206 C C . LYS C 1 426 ? 112.329 166.222 153.378 1.00 26.34 411 LYS B C 1
ATOM 21207 O O . LYS C 1 426 ? 111.751 166.652 154.380 1.00 26.34 411 LYS B O 1
ATOM 21226 N N . LEU C 1 427 ? 111.674 165.856 152.281 1.00 27.03 412 LEU B N 1
ATOM 21227 C CA . LEU C 1 427 ? 110.220 165.893 152.202 1.00 27.03 412 LEU B CA 1
ATOM 21228 C C . LEU C 1 427 ? 109.627 164.499 152.357 1.00 27.03 412 LEU B C 1
ATOM 21229 O O . LEU C 1 427 ? 108.485 164.348 152.799 1.00 27.03 412 LEU B O 1
ATOM 21245 N N . PHE C 1 428 ? 110.402 163.477 152.004 1.00 26.55 413 PHE B N 1
ATOM 21246 C CA . PHE C 1 428 ? 109.959 162.096 152.123 1.00 26.55 413 PHE B CA 1
ATOM 21247 C C . PHE C 1 428 ? 110.306 161.537 153.493 1.00 26.55 413 PHE B C 1
ATOM 21248 O O . PHE C 1 428 ? 109.690 160.571 153.953 1.00 26.55 413 PHE B O 1
ATOM 21265 N N . TRP C 1 429 ? 111.296 162.133 154.152 1.00 27.32 414 TRP B N 1
ATOM 21266 C CA . TRP C 1 429 ? 111.735 161.719 155.482 1.00 27.32 414 TRP B CA 1
ATOM 21267 C C . TRP C 1 429 ? 112.362 162.910 156.188 1.00 27.32 414 TRP B C 1
ATOM 21268 O O . TRP C 1 429 ? 113.589 163.055 156.233 1.00 27.32 414 TRP B O 1
ATOM 21289 N N . PRO C 1 430 ? 111.547 163.785 156.759 1.00 29.28 415 PRO B N 1
ATOM 21290 C CA . PRO C 1 430 ? 112.085 164.955 157.453 1.00 29.28 415 PRO B CA 1
ATOM 21291 C C . PRO C 1 430 ? 112.767 164.598 158.765 1.00 29.28 415 PRO B C 1
ATOM 21292 O O . PRO C 1 430 ? 112.635 163.498 159.302 1.00 29.28 415 PRO B O 1
ATOM 21303 N N . GLU C 1 431 ? 113.509 165.574 159.272 1.00 32.78 416 GLU B N 1
ATOM 21304 C CA . GLU C 1 431 ? 114.350 165.379 160.444 1.00 32.78 416 GLU B CA 1
ATOM 21305 C C . GLU C 1 431 ? 113.560 165.640 161.719 1.00 32.78 416 GLU B C 1
ATOM 21306 O O . GLU C 1 431 ? 113.041 166.739 161.924 1.00 32.78 416 GLU B O 1
ATOM 21318 N N . THR C 1 432 ? 113.477 164.624 162.576 1.00 35.53 417 THR B N 1
ATOM 21319 C CA . THR C 1 432 ? 112.789 164.726 163.857 1.00 35.53 417 THR B CA 1
ATOM 21320 C C . THR C 1 432 ? 113.740 164.641 165.045 1.00 35.53 417 THR B C 1
ATOM 21321 O O . THR C 1 432 ? 113.288 164.735 166.191 1.00 35.53 417 THR B O 1
ATOM 21332 N N . GLU C 1 433 ? 115.038 164.470 164.807 1.00 37.24 418 GLU B N 1
ATOM 21333 C CA . GLU C 1 433 ? 116.034 164.338 165.860 1.00 37.24 418 GLU B CA 1
ATOM 21334 C C . GLU C 1 433 ? 116.975 165.535 165.820 1.00 37.24 418 GLU B C 1
ATOM 21335 O O . GLU C 1 433 ? 116.762 166.499 165.081 1.00 37.24 418 GLU B O 1
ATOM 21347 N N . THR C 1 434 ? 118.031 165.461 166.632 1.00 38.96 419 THR B N 1
ATOM 21348 C CA . THR C 1 434 ? 119.059 166.490 166.671 1.00 38.96 419 THR B CA 1
ATOM 21349 C C . THR C 1 434 ? 120.341 165.942 166.067 1.00 38.96 419 THR B C 1
ATOM 21350 O O . THR C 1 434 ? 120.780 164.853 166.468 1.00 38.96 419 THR B O 1
ATOM 21361 N N . PRO C 1 435 ? 120.974 166.636 165.122 1.00 38.73 420 PRO B N 1
ATOM 21362 C CA . PRO C 1 435 ? 122.207 166.108 164.532 1.00 38.73 420 PRO B CA 1
ATOM 21363 C C . PRO C 1 435 ? 123.415 166.369 165.418 1.00 38.73 420 PRO B C 1
ATOM 21364 O O . PRO C 1 435 ? 123.521 167.410 166.068 1.00 38.73 420 PRO B O 1
ATOM 21375 N N . LYS C 1 436 ? 124.330 165.403 165.433 1.00 38.36 421 LYS B N 1
ATOM 21376 C CA . LYS C 1 436 ? 125.516 165.444 166.279 1.00 38.36 421 LYS B CA 1
ATOM 21377 C C . LYS C 1 436 ? 126.751 165.981 165.567 1.00 38.36 421 LYS B C 1
ATOM 21378 O O . LYS C 1 436 ? 127.485 166.789 166.140 1.00 38.36 421 LYS B O 1
ATOM 21386 N N . ILE C 1 437 ? 126.996 165.553 164.335 1.00 33.18 422 ILE B N 1
ATOM 21387 C CA . ILE C 1 437 ? 128.231 165.880 163.632 1.00 33.18 422 ILE B CA 1
ATOM 21388 C C . ILE C 1 437 ? 128.194 167.323 163.158 1.00 33.18 422 ILE B C 1
ATOM 21389 O O . ILE C 1 437 ? 127.176 167.817 162.660 1.00 33.18 422 ILE B O 1
ATOM 21405 N N . ASN C 1 438 ? 129.322 168.002 163.307 1.00 32.90 423 ASN B N 1
ATOM 21406 C CA . ASN C 1 438 ? 129.463 169.408 162.979 1.00 32.90 423 ASN B CA 1
ATOM 21407 C C . ASN C 1 438 ? 130.206 169.560 161.657 1.00 32.90 423 ASN B C 1
ATOM 21408 O O . ASN C 1 438 ? 130.589 168.582 161.009 1.00 32.90 423 ASN B O 1
ATOM 21419 N N . LEU C 1 439 ? 130.415 170.815 161.265 1.00 31.32 424 LEU B N 1
ATOM 21420 C CA . LEU C 1 439 ? 130.893 171.108 159.922 1.00 31.32 424 LEU B CA 1
ATOM 21421 C C . LEU C 1 439 ? 132.347 170.699 159.737 1.00 31.32 424 LEU B C 1
ATOM 21422 O O . LEU C 1 439 ? 132.695 170.067 158.733 1.00 31.32 424 LEU B O 1
ATOM 21438 N N . LYS C 1 440 ? 133.214 171.057 160.686 1.00 32.26 425 LYS B N 1
ATOM 21439 C CA . LYS C 1 440 ? 134.630 170.737 160.548 1.00 32.26 425 LYS B CA 1
ATOM 21440 C C . LYS C 1 440 ? 134.845 169.241 160.362 1.00 32.26 425 LYS B C 1
ATOM 21441 O O . LYS C 1 440 ? 135.703 168.821 159.578 1.00 32.26 425 LYS B O 1
ATOM 21445 N N . ASN C 1 441 ? 134.072 168.422 161.070 1.00 33.50 426 ASN B N 1
ATOM 21446 C CA . ASN C 1 441 ? 134.275 166.980 161.008 1.00 33.50 426 ASN B CA 1
ATOM 21447 C C . ASN C 1 441 ? 133.739 166.391 159.711 1.00 33.50 426 ASN B C 1
ATOM 21448 O O . ASN C 1 441 ? 134.263 165.385 159.219 1.00 33.50 426 ASN B O 1
ATOM 21459 N N . ALA C 1 442 ? 132.694 166.992 159.145 1.00 31.46 427 ALA B N 1
ATOM 21460 C CA . ALA C 1 442 ? 132.139 166.477 157.902 1.00 31.46 427 ALA B CA 1
ATOM 21461 C C . ALA C 1 442 ? 132.998 166.871 156.708 1.00 31.46 427 ALA B C 1
ATOM 21462 O O . ALA C 1 442 ? 133.108 166.114 155.738 1.00 31.46 427 ALA B O 1
ATOM 21469 N N . MET C 1 443 ? 133.619 168.050 156.764 1.00 32.19 428 MET B N 1
ATOM 21470 C CA . MET C 1 443 ? 134.393 168.532 155.629 1.00 32.19 428 MET B CA 1
ATOM 21471 C C . MET C 1 443 ? 135.783 167.918 155.577 1.00 32.19 428 MET B C 1
ATOM 21472 O O . MET C 1 443 ? 136.442 167.979 154.534 1.00 32.19 428 MET B O 1
ATOM 21486 N N . LYS C 1 444 ? 136.253 167.338 156.675 1.00 34.73 429 LYS B N 1
ATOM 21487 C CA . LYS C 1 444 ? 137.509 166.606 156.637 1.00 34.73 429 LYS B CA 1
ATOM 21488 C C . LYS C 1 444 ? 137.255 165.223 156.056 1.00 34.73 429 LYS B C 1
ATOM 21489 O O . LYS C 1 444 ? 136.379 164.490 156.528 1.00 34.73 429 LYS B O 1
ATOM 21508 N N . MET C 1 445 ? 137.999 164.882 155.015 1.00 31.08 430 MET B N 1
ATOM 21509 C CA . MET C 1 445 ? 137.824 163.632 154.284 1.00 31.08 430 MET B CA 1
ATOM 21510 C C . MET C 1 445 ? 139.132 162.854 154.347 1.00 31.08 430 MET B C 1
ATOM 21511 O O . MET C 1 445 ? 140.081 163.158 153.616 1.00 31.08 430 MET B O 1
ATOM 21525 N N . GLU C 1 446 ? 139.177 161.850 155.218 1.00 33.66 431 GLU B N 1
ATOM 21526 C CA . GLU C 1 446 ? 140.365 161.022 155.377 1.00 33.66 431 GLU B CA 1
ATOM 21527 C C . GLU C 1 446 ? 140.803 160.446 154.040 1.00 33.66 431 GLU B C 1
ATOM 21528 O O . GLU C 1 446 ? 140.157 159.540 153.504 1.00 33.66 431 GLU B O 1
ATOM 21532 N N . SER C 1 447 ? 141.899 160.967 153.499 1.00 36.32 432 SER B N 1
ATOM 21533 C CA . SER C 1 447 ? 142.416 160.499 152.224 1.00 36.32 432 SER B CA 1
ATOM 21534 C C . SER C 1 447 ? 143.025 159.107 152.375 1.00 36.32 432 SER B C 1
ATOM 21535 O O . SER C 1 447 ? 143.413 158.680 153.466 1.00 36.32 432 SER B O 1
ATOM 21543 N N . GLY C 1 448 ? 143.103 158.399 151.254 1.00 33.72 433 GLY B N 1
ATOM 21544 C CA . GLY C 1 448 ? 143.509 157.011 151.250 1.00 33.72 433 GLY B CA 1
ATOM 21545 C C . GLY C 1 448 ? 144.936 156.790 151.716 1.00 33.72 433 GLY B C 1
ATOM 21546 O O . GLY C 1 448 ? 145.596 157.657 152.291 1.00 33.72 433 GLY B O 1
ATOM 21550 N N . ASP C 1 449 ? 145.419 155.578 151.448 1.00 29.11 434 ASP B N 1
ATOM 21551 C CA . ASP C 1 449 ? 146.766 155.168 151.836 1.00 29.11 434 ASP B CA 1
ATOM 21552 C C . ASP C 1 449 ? 147.604 154.913 150.585 1.00 29.11 434 ASP B C 1
ATOM 21553 O O . ASP C 1 449 ? 147.939 153.782 150.233 1.00 29.11 434 ASP B O 1
ATOM 21557 N N . SER C 1 450 ? 147.935 156.007 149.908 1.00 25.44 435 SER B N 1
ATOM 21558 C CA . SER C 1 450 ? 148.815 155.990 148.750 1.00 25.44 435 SER B CA 1
ATOM 21559 C C . SER C 1 450 ? 149.986 156.922 149.009 1.00 25.44 435 SER B C 1
ATOM 21560 O O . SER C 1 450 ? 149.793 158.091 149.353 1.00 25.44 435 SER B O 1
ATOM 21568 N N . ARG C 1 451 ? 151.197 156.396 148.844 1.00 26.25 436 ARG B N 1
ATOM 21569 C CA . ARG C 1 451 ? 152.397 157.160 149.144 1.00 26.25 436 ARG B CA 1
ATOM 21570 C C . ARG C 1 451 ? 152.809 158.072 148.000 1.00 26.25 436 ARG B C 1
ATOM 21571 O O . ARG C 1 451 ? 153.540 159.041 148.226 1.00 26.25 436 ARG B O 1
ATOM 21592 N N . ASN C 1 452 ? 152.362 157.793 146.781 1.00 22.62 437 ASN B N 1
ATOM 21593 C CA . ASN C 1 452 ? 152.678 158.648 145.651 1.00 22.62 437 ASN B CA 1
ATOM 21594 C C . ASN C 1 452 ? 151.566 158.535 144.619 1.00 22.62 437 ASN B C 1
ATOM 21595 O O . ASN C 1 452 ? 150.569 157.838 144.816 1.00 22.62 437 ASN B O 1
ATOM 21606 N N . LEU C 1 453 ? 151.754 159.248 143.512 1.00 20.83 438 LEU B N 1
ATOM 21607 C CA . LEU C 1 453 ? 150.730 159.360 142.486 1.00 20.83 438 LEU B CA 1
ATOM 21608 C C . LEU C 1 453 ? 150.691 158.133 141.584 1.00 20.83 438 LEU B C 1
ATOM 21609 O O . LEU C 1 453 ? 149.676 157.870 140.930 1.00 20.83 438 LEU B O 1
ATOM 21625 N N . LEU C 1 454 ? 151.785 157.377 141.522 1.00 21.88 439 LEU B N 1
ATOM 21626 C CA . LEU C 1 454 ? 151.801 156.174 140.703 1.00 21.88 439 LEU B CA 1
ATOM 21627 C C . LEU C 1 454 ? 151.256 154.977 141.467 1.00 21.88 439 LEU B C 1
ATOM 21628 O O . LEU C 1 454 ? 150.794 154.010 140.855 1.00 21.88 439 LEU B O 1
ATOM 21644 N N . GLU C 1 455 ? 151.290 155.032 142.796 1.00 23.82 440 GLU B N 1
ATOM 21645 C CA . GLU C 1 455 ? 150.580 154.056 143.608 1.00 23.82 440 GLU B CA 1
ATOM 21646 C C . GLU C 1 455 ? 149.081 154.333 143.633 1.00 23.82 440 GLU B C 1
ATOM 21647 O O . GLU C 1 455 ? 148.284 153.404 143.793 1.00 23.82 440 GLU B O 1
ATOM 21659 N N . ALA C 1 456 ? 148.681 155.595 143.474 1.00 21.26 441 ALA B N 1
ATOM 21660 C CA . ALA C 1 456 ? 147.264 155.922 143.365 1.00 21.26 441 ALA B CA 1
ATOM 21661 C C . ALA C 1 456 ? 146.702 155.496 142.016 1.00 21.26 441 ALA B C 1
ATOM 21662 O O . ALA C 1 456 ? 145.507 155.209 141.898 1.00 21.26 441 ALA B O 1
ATOM 21669 N N . ALA C 1 457 ? 147.549 155.456 140.989 1.00 19.93 442 ALA B N 1
ATOM 21670 C CA . ALA C 1 457 ? 147.121 154.986 139.680 1.00 19.93 442 ALA B CA 1
ATOM 21671 C C . ALA C 1 457 ? 146.878 153.480 139.675 1.00 19.93 442 ALA B C 1
ATOM 21672 O O . ALA C 1 457 ? 145.926 153.002 139.050 1.00 19.93 442 ALA B O 1
ATOM 21679 N N . THR C 1 458 ? 147.730 152.714 140.362 1.00 20.72 443 THR B N 1
ATOM 21680 C CA . THR C 1 458 ? 147.580 151.264 140.381 1.00 20.72 443 THR B CA 1
ATOM 21681 C C . THR C 1 458 ? 146.428 150.819 141.270 1.00 20.72 443 THR B C 1
ATOM 21682 O O . THR C 1 458 ? 145.793 149.800 140.986 1.00 20.72 443 THR B O 1
ATOM 21693 N N . GLN C 1 459 ? 146.149 151.553 142.347 1.00 22.75 444 GLN B N 1
ATOM 21694 C CA . GLN C 1 459 ? 145.026 151.202 143.205 1.00 22.75 444 GLN B CA 1
ATOM 21695 C C . GLN C 1 459 ? 143.697 151.452 142.507 1.00 22.75 444 GLN B C 1
ATOM 21696 O O . GLN C 1 459 ? 142.716 150.746 142.762 1.00 22.75 444 GLN B O 1
ATOM 21710 N N . GLY C 1 460 ? 143.646 152.445 141.621 1.00 19.73 445 GLY B N 1
ATOM 21711 C CA . GLY C 1 460 ? 142.420 152.713 140.895 1.00 19.73 445 GLY B CA 1
ATOM 21712 C C . GLY C 1 460 ? 142.191 151.742 139.757 1.00 19.73 445 GLY B C 1
ATOM 21713 O O . GLY C 1 460 ? 141.049 151.432 139.414 1.00 19.73 445 GLY B O 1
ATOM 21717 N N . ALA C 1 461 ? 143.272 151.267 139.145 1.00 18.55 446 ALA B N 1
ATOM 21718 C CA . ALA C 1 461 ? 143.165 150.225 138.135 1.00 18.55 446 ALA B CA 1
ATOM 21719 C C . ALA C 1 461 ? 142.760 148.892 138.757 1.00 18.55 446 ALA B C 1
ATOM 21720 O O . ALA C 1 461 ? 141.881 148.197 138.240 1.00 18.55 446 ALA B O 1
ATOM 21727 N N . SER C 1 462 ? 143.381 148.525 139.878 1.00 20.50 447 SER B N 1
ATOM 21728 C CA . SER C 1 462 ? 143.047 147.261 140.529 1.00 20.50 447 SER B CA 1
ATOM 21729 C C . SER C 1 462 ? 141.611 147.251 141.035 1.00 20.50 447 SER B C 1
ATOM 21730 O O . SER C 1 462 ? 140.957 146.204 141.043 1.00 20.50 447 SER B O 1
ATOM 21738 N N . SER C 1 463 ? 141.105 148.402 141.470 1.00 21.10 448 SER B N 1
ATOM 21739 C CA . SER C 1 463 ? 139.734 148.472 141.956 1.00 21.10 448 SER B CA 1
ATOM 21740 C C . SER C 1 463 ? 138.721 148.326 140.826 1.00 21.10 448 SER B C 1
ATOM 21741 O O . SER C 1 463 ? 137.584 147.909 141.064 1.00 21.10 448 SER B O 1
ATOM 21749 N N . SER C 1 464 ? 139.108 148.670 139.599 1.00 17.97 449 SER B N 1
ATOM 21750 C CA . SER C 1 464 ? 138.221 148.579 138.450 1.00 17.97 449 SER B CA 1
ATOM 21751 C C . SER C 1 464 ? 138.019 147.152 137.956 1.00 17.97 449 SER B C 1
ATOM 21752 O O . SER C 1 464 ? 137.165 146.936 137.093 1.00 17.97 449 SER B O 1
ATOM 21760 N N . ILE C 1 465 ? 138.771 146.183 138.477 1.00 17.75 450 ILE B N 1
ATOM 21761 C CA . ILE C 1 465 ? 138.686 144.814 137.981 1.00 17.75 450 ILE B CA 1
ATOM 21762 C C . ILE C 1 465 ? 137.313 144.226 138.278 1.00 17.75 450 ILE B C 1
ATOM 21763 O O . ILE C 1 465 ? 136.696 143.580 137.426 1.00 17.75 450 ILE B O 1
ATOM 21779 N N . SER C 1 466 ? 136.818 144.442 139.493 1.00 18.32 451 SER B N 1
ATOM 21780 C CA . SER C 1 466 ? 135.535 143.888 139.896 1.00 18.32 451 SER B CA 1
ATOM 21781 C C . SER C 1 466 ? 134.369 144.692 139.347 1.00 18.32 451 SER B C 1
ATOM 21782 O O . SER C 1 466 ? 133.276 144.149 139.165 1.00 18.32 451 SER B O 1
ATOM 21790 N N . LEU C 1 467 ? 134.582 145.979 139.086 1.00 16.81 452 LEU B N 1
ATOM 21791 C CA . LEU C 1 467 ? 133.547 146.810 138.492 1.00 16.81 452 LEU B CA 1
ATOM 21792 C C . LEU C 1 467 ? 133.223 146.366 137.072 1.00 16.81 452 LEU B C 1
ATOM 21793 O O . LEU C 1 467 ? 132.055 146.168 136.727 1.00 16.81 452 LEU B O 1
ATOM 21809 N N . VAL C 1 468 ? 134.245 146.196 136.231 1.00 16.40 453 VAL B N 1
ATOM 21810 C CA . VAL C 1 468 ? 133.989 145.835 134.842 1.00 16.40 453 VAL B CA 1
ATOM 21811 C C . VAL C 1 468 ? 133.548 144.382 134.732 1.00 16.40 453 VAL B C 1
ATOM 21812 O O . VAL C 1 468 ? 132.846 144.014 133.785 1.00 16.40 453 VAL B O 1
ATOM 21825 N N . ALA C 1 469 ? 133.928 143.540 135.692 1.00 16.74 454 ALA B N 1
ATOM 21826 C CA . ALA C 1 469 ? 133.451 142.164 135.704 1.00 16.74 454 ALA B CA 1
ATOM 21827 C C . ALA C 1 469 ? 131.964 142.094 136.031 1.00 16.74 454 ALA B C 1
ATOM 21828 O O . ALA C 1 469 ? 131.218 141.342 135.397 1.00 16.74 454 ALA B O 1
ATOM 21835 N N . ASN C 1 470 ? 131.514 142.870 137.019 1.00 16.98 455 ASN B N 1
ATOM 21836 C CA . ASN C 1 470 ? 130.100 142.880 137.369 1.00 16.98 455 ASN B CA 1
ATOM 21837 C C . ASN C 1 470 ? 129.249 143.572 136.312 1.00 16.98 455 ASN B C 1
ATOM 21838 O O . ASN C 1 470 ? 128.114 143.153 136.073 1.00 16.98 455 ASN B O 1
ATOM 21849 N N . ILE C 1 471 ? 129.766 144.621 135.670 1.00 15.84 456 ILE B N 1
ATOM 21850 C CA . ILE C 1 471 ? 129.040 145.252 134.572 1.00 15.84 456 ILE B CA 1
ATOM 21851 C C . ILE C 1 471 ? 128.775 144.240 133.463 1.00 15.84 456 ILE B C 1
ATOM 21852 O O . ILE C 1 471 ? 127.654 144.125 132.958 1.00 15.84 456 ILE B O 1
ATOM 21868 N N . ALA C 1 472 ? 129.804 143.487 133.074 1.00 16.01 457 ALA B N 1
ATOM 21869 C CA . ALA C 1 472 ? 129.685 142.574 131.944 1.00 16.01 457 ALA B CA 1
ATOM 21870 C C . ALA C 1 472 ? 128.749 141.409 132.244 1.00 16.01 457 ALA B C 1
ATOM 21871 O O . ALA C 1 472 ? 127.976 140.992 131.377 1.00 16.01 457 ALA B O 1
ATOM 21878 N N . VAL C 1 473 ? 128.808 140.867 133.459 1.00 16.78 458 VAL B N 1
ATOM 21879 C CA . VAL C 1 473 ? 128.039 139.670 133.778 1.00 16.78 458 VAL B CA 1
ATOM 21880 C C . VAL C 1 473 ? 126.572 140.010 134.015 1.00 16.78 458 VAL B C 1
ATOM 21881 O O . VAL C 1 473 ? 125.680 139.233 133.660 1.00 16.78 458 VAL B O 1
ATOM 21894 N N . ASN C 1 474 ? 126.292 141.161 134.625 1.00 17.17 459 ASN B N 1
ATOM 21895 C CA . ASN C 1 474 ? 124.909 141.582 134.809 1.00 17.17 459 ASN B CA 1
ATOM 21896 C C . ASN C 1 474 ? 124.221 141.856 133.478 1.00 17.17 459 ASN B C 1
ATOM 21897 O O . ASN C 1 474 ? 123.006 141.677 133.354 1.00 17.17 459 ASN B O 1
ATOM 21908 N N . LEU C 1 475 ? 124.976 142.294 132.473 1.00 16.53 460 LEU B N 1
ATOM 21909 C CA . LEU C 1 475 ? 124.391 142.560 131.165 1.00 16.53 460 LEU B CA 1
ATOM 21910 C C . LEU C 1 475 ? 124.156 141.275 130.380 1.00 16.53 460 LEU B C 1
ATOM 21911 O O . LEU C 1 475 ? 123.174 141.172 129.639 1.00 16.53 460 LEU B O 1
ATOM 21927 N N . ILE C 1 476 ? 125.047 140.292 130.511 1.00 15.90 461 ILE B N 1
ATOM 21928 C CA . ILE C 1 476 ? 124.788 138.982 129.922 1.00 15.90 461 ILE B CA 1
ATOM 21929 C C . ILE C 1 476 ? 123.527 138.376 130.520 1.00 15.90 461 ILE B C 1
ATOM 21930 O O . ILE C 1 476 ? 122.682 137.830 129.804 1.00 15.90 461 ILE B O 1
ATOM 21946 N N . ALA C 1 477 ? 123.375 138.476 131.838 1.00 16.67 462 ALA B N 1
ATOM 21947 C CA . ALA C 1 477 ? 122.228 137.884 132.514 1.00 16.67 462 ALA B CA 1
ATOM 21948 C C . ALA C 1 477 ? 120.938 138.640 132.215 1.00 16.67 462 ALA B C 1
ATOM 21949 O O . ALA C 1 477 ? 119.924 138.030 131.861 1.00 16.67 462 ALA B O 1
ATOM 21956 N N . PHE C 1 478 ? 120.948 139.967 132.360 1.00 17.83 463 PHE B N 1
ATOM 21957 C CA . PHE C 1 478 ? 119.729 140.744 132.153 1.00 17.83 463 PHE B CA 1
ATOM 21958 C C . PHE C 1 478 ? 119.217 140.621 130.725 1.00 17.83 463 PHE B C 1
ATOM 21959 O O . PHE C 1 478 ? 118.005 140.560 130.500 1.00 17.83 463 PHE B O 1
ATOM 21976 N N . LEU C 1 479 ? 120.117 140.595 129.745 1.00 17.08 464 LEU B N 1
ATOM 21977 C CA . LEU C 1 479 ? 119.683 140.568 128.356 1.00 17.08 464 LEU B CA 1
ATOM 21978 C C . LEU C 1 479 ? 119.272 139.172 127.915 1.00 17.08 464 LEU B C 1
ATOM 21979 O O . LEU C 1 479 ? 118.517 139.030 126.950 1.00 17.08 464 LEU B O 1
ATOM 21995 N N . ALA C 1 480 ? 119.756 138.138 128.600 1.00 18.07 465 ALA B N 1
ATOM 21996 C CA . ALA C 1 480 ? 119.271 136.788 128.354 1.00 18.07 465 ALA B CA 1
ATOM 21997 C C . ALA C 1 480 ? 117.897 136.566 128.981 1.00 18.07 465 ALA B C 1
ATOM 21998 O O . ALA C 1 480 ? 117.051 135.879 128.400 1.00 18.07 465 ALA B O 1
ATOM 22005 N N . LEU C 1 481 ? 117.664 137.125 130.171 1.00 18.73 466 LEU B N 1
ATOM 22006 C CA . LEU C 1 481 ? 116.342 137.075 130.787 1.00 18.73 466 LEU B CA 1
ATOM 22007 C C . LEU C 1 481 ? 115.296 137.788 129.943 1.00 18.73 466 LEU B C 1
ATOM 22008 O O . LEU C 1 481 ? 114.166 137.309 129.808 1.00 18.73 466 LEU B O 1
ATOM 22024 N N . LEU C 1 482 ? 115.641 138.954 129.399 1.00 20.06 467 LEU B N 1
ATOM 22025 C CA . LEU C 1 482 ? 114.717 139.687 128.544 1.00 20.06 467 LEU B CA 1
ATOM 22026 C C . LEU C 1 482 ? 114.323 138.875 127.318 1.00 20.06 467 LEU B C 1
ATOM 22027 O O . LEU C 1 482 ? 113.146 138.834 126.948 1.00 20.06 467 LEU B O 1
ATOM 22043 N N . SER C 1 483 ? 115.292 138.229 126.670 1.00 20.51 468 SER B N 1
ATOM 22044 C CA . SER C 1 483 ? 114.986 137.387 125.520 1.00 20.51 468 SER B CA 1
ATOM 22045 C C . SER C 1 483 ? 114.030 136.263 125.896 1.00 20.51 468 SER B C 1
ATOM 22046 O O . SER C 1 483 ? 113.137 135.913 125.119 1.00 20.51 468 SER B O 1
ATOM 22054 N N . PHE C 1 484 ? 114.208 135.683 127.082 1.00 22.43 469 PHE B N 1
ATOM 22055 C CA . PHE C 1 484 ? 113.322 134.626 127.552 1.00 22.43 469 PHE B CA 1
ATOM 22056 C C . PHE C 1 484 ? 111.947 135.166 127.927 1.00 22.43 469 PHE B C 1
ATOM 22057 O O . PHE C 1 484 ? 110.926 134.595 127.533 1.00 22.43 469 PHE B O 1
ATOM 22074 N N . MET C 1 485 ? 111.900 136.253 128.697 1.00 24.87 470 MET B N 1
ATOM 22075 C CA . MET C 1 485 ? 110.623 136.853 129.071 1.00 24.87 470 MET B CA 1
ATOM 22076 C C . MET C 1 485 ? 109.794 137.227 127.846 1.00 24.87 470 MET B C 1
ATOM 22077 O O . MET C 1 485 ? 108.564 137.136 127.874 1.00 24.87 470 MET B O 1
ATOM 22091 N N . ASN C 1 486 ? 110.444 137.645 126.760 1.00 24.84 471 ASN B N 1
ATOM 22092 C CA . ASN C 1 486 ? 109.702 138.063 125.576 1.00 24.84 471 ASN B CA 1
ATOM 22093 C C . ASN C 1 486 ? 109.208 136.878 124.759 1.00 24.84 471 ASN B C 1
ATOM 22094 O O . ASN C 1 486 ? 108.219 136.992 124.030 1.00 24.84 471 ASN B O 1
ATOM 22105 N N . SER C 1 487 ? 109.892 135.743 124.848 1.00 27.51 472 SER B N 1
ATOM 22106 C CA . SER C 1 487 ? 109.431 134.546 124.158 1.00 27.51 472 SER B CA 1
ATOM 22107 C C . SER C 1 487 ? 108.264 133.907 124.897 1.00 27.51 472 SER B C 1
ATOM 22108 O O . SER C 1 487 ? 107.322 133.409 124.274 1.00 27.51 472 SER B O 1
ATOM 22116 N N . ALA C 1 488 ? 108.320 133.908 126.228 1.00 29.05 473 ALA B N 1
ATOM 22117 C CA . ALA C 1 488 ? 107.206 133.436 127.035 1.00 29.05 473 ALA B CA 1
ATOM 22118 C C . ALA C 1 488 ? 105.962 134.292 126.841 1.00 29.05 473 ALA B C 1
ATOM 22119 O O . ALA C 1 488 ? 104.841 133.774 126.840 1.00 29.05 473 ALA B O 1
ATOM 22126 N N . LEU C 1 489 ? 106.134 135.606 126.691 1.00 29.35 474 LEU B N 1
ATOM 22127 C CA . LEU C 1 489 ? 104.981 136.490 126.569 1.00 29.35 474 LEU B CA 1
ATOM 22128 C C . LEU C 1 489 ? 104.358 136.409 125.184 1.00 29.35 474 LEU B C 1
ATOM 22129 O O . LEU C 1 489 ? 103.153 136.629 125.035 1.00 29.35 474 LEU B O 1
ATOM 22145 N N . SER C 1 490 ? 105.154 136.090 124.168 1.00 34.01 475 SER B N 1
ATOM 22146 C CA . SER C 1 490 ? 104.609 135.839 122.842 1.00 34.01 475 SER B CA 1
ATOM 22147 C C . SER C 1 490 ? 103.910 134.489 122.783 1.00 34.01 475 SER B C 1
ATOM 22148 O O . SER C 1 490 ? 102.858 134.352 122.150 1.00 34.01 475 SER B O 1
ATOM 22156 N N . TRP C 1 491 ? 104.495 133.477 123.423 1.00 39.26 476 TRP B N 1
ATOM 22157 C CA . TRP C 1 491 ? 103.829 132.193 123.582 1.00 39.26 476 TRP B CA 1
ATOM 22158 C C . TRP C 1 491 ? 102.455 132.361 124.216 1.00 39.26 476 TRP B C 1
ATOM 22159 O O . TRP C 1 491 ? 101.469 131.786 123.743 1.00 39.26 476 TRP B O 1
ATOM 22180 N N . LEU C 1 492 ? 102.371 133.148 125.286 1.00 40.50 477 LEU B N 1
ATOM 22181 C CA . LEU C 1 492 ? 101.092 133.388 125.941 1.00 40.50 477 LEU B CA 1
ATOM 22182 C C . LEU C 1 492 ? 100.166 134.241 125.082 1.00 40.50 477 LEU B C 1
ATOM 22183 O O . LEU C 1 492 ? 98.986 133.914 124.928 1.00 40.50 477 LEU B O 1
ATOM 22199 N N . GLY C 1 493 ? 100.671 135.343 124.529 1.00 39.49 478 GLY B N 1
ATOM 22200 C CA . GLY C 1 493 ? 99.837 136.196 123.703 1.00 39.49 478 GLY B CA 1
ATOM 22201 C C . GLY C 1 493 ? 99.225 135.482 122.517 1.00 39.49 478 GLY B C 1
ATOM 22202 O O . GLY C 1 493 ? 98.054 135.692 122.199 1.00 39.49 478 GLY B O 1
ATOM 22206 N N . ASN C 1 494 ? 100.007 134.644 121.840 1.00 44.72 479 ASN B N 1
ATOM 22207 C CA . ASN C 1 494 ? 99.502 133.877 120.708 1.00 44.72 479 ASN B CA 1
ATOM 22208 C C . ASN C 1 494 ? 98.250 133.079 121.050 1.00 44.72 479 ASN B C 1
ATOM 22209 O O . ASN C 1 494 ? 97.499 132.712 120.141 1.00 44.72 479 ASN B O 1
ATOM 22220 N N . MET C 1 495 ? 98.006 132.801 122.330 1.00 52.05 480 MET B N 1
ATOM 22221 C CA . MET C 1 495 ? 96.783 132.130 122.741 1.00 52.05 480 MET B CA 1
ATOM 22222 C C . MET C 1 495 ? 95.565 133.037 122.687 1.00 52.05 480 MET B C 1
ATOM 22223 O O . MET C 1 495 ? 94.454 132.569 122.952 1.00 52.05 480 MET B O 1
ATOM 22237 N N . PHE C 1 496 ? 95.747 134.315 122.365 1.00 53.73 481 PHE B N 1
ATOM 22238 C CA . PHE C 1 496 ? 94.644 135.248 122.183 1.00 53.73 481 PHE B CA 1
ATOM 22239 C C . PHE C 1 496 ? 94.751 135.971 120.852 1.00 53.73 481 PHE B C 1
ATOM 22240 O O . PHE C 1 496 ? 94.100 136.999 120.654 1.00 53.73 481 PHE B O 1
ATOM 22257 N N . ASP C 1 497 ? 95.577 135.459 119.944 1.00 50.77 482 ASP B N 1
ATOM 22258 C CA . ASP C 1 497 ? 95.823 136.081 118.649 1.00 50.77 482 ASP B CA 1
ATOM 22259 C C . ASP C 1 497 ? 96.553 137.412 118.801 1.00 50.77 482 ASP B C 1
ATOM 22260 O O . ASP C 1 497 ? 96.291 138.365 118.064 1.00 50.77 482 ASP B O 1
ATOM 22269 N N . TYR C 1 498 ? 97.475 137.484 119.760 1.00 40.31 483 TYR B N 1
ATOM 22270 C CA . TYR C 1 498 ? 98.285 138.676 120.007 1.00 40.31 483 TYR B CA 1
ATOM 22271 C C . TYR C 1 498 ? 99.715 138.260 120.331 1.00 40.31 483 TYR B C 1
ATOM 22272 O O . TYR C 1 498 ? 100.198 138.445 121.452 1.00 40.31 483 TYR B O 1
ATOM 22290 N N . PRO C 1 499 ? 100.428 137.699 119.352 1.00 39.53 484 PRO B N 1
ATOM 22291 C CA . PRO C 1 499 ? 101.815 137.273 119.580 1.00 39.53 484 PRO B CA 1
ATOM 22292 C C . PRO C 1 499 ? 102.811 138.413 119.684 1.00 39.53 484 PRO B C 1
ATOM 22293 O O . PRO C 1 499 ? 104.001 138.153 119.889 1.00 39.53 484 PRO B O 1
ATOM 22304 N N . GLN C 1 500 ? 102.368 139.657 119.547 1.00 38.40 485 GLN B N 1
ATOM 22305 C CA . GLN C 1 500 ? 103.236 140.814 119.677 1.00 38.40 485 GLN B CA 1
ATOM 22306 C C . GLN C 1 500 ? 103.518 141.180 121.125 1.00 38.40 485 GLN B C 1
ATOM 22307 O O . GLN C 1 500 ? 104.411 141.995 121.376 1.00 38.40 485 GLN B O 1
ATOM 22321 N N . LEU C 1 501 ? 102.774 140.609 122.065 1.00 32.24 486 LEU B N 1
ATOM 22322 C CA . LEU C 1 501 ? 102.967 140.891 123.478 1.00 32.24 486 LEU B CA 1
ATOM 22323 C C . LEU C 1 501 ? 104.438 140.802 123.857 1.00 32.24 486 LEU B C 1
ATOM 22324 O O . LEU C 1 501 ? 105.131 139.849 123.493 1.00 32.24 486 LEU B O 1
ATOM 22340 N N . SER C 1 502 ? 104.908 141.803 124.598 1.00 26.49 487 SER B N 1
ATOM 22341 C CA . SER C 1 502 ? 106.305 141.885 124.986 1.00 26.49 487 SER B CA 1
ATOM 22342 C C . SER C 1 502 ? 106.424 142.665 126.283 1.00 26.49 487 SER B C 1
ATOM 22343 O O . SER C 1 502 ? 105.467 143.272 126.766 1.00 26.49 487 SER B O 1
ATOM 22351 N N . PHE C 1 503 ? 107.629 142.623 126.847 1.00 23.54 488 PHE B N 1
ATOM 22352 C CA . PHE C 1 503 ? 107.967 143.464 127.987 1.00 23.54 488 PHE B CA 1
ATOM 22353 C C . PHE C 1 503 ? 107.890 144.939 127.619 1.00 23.54 488 PHE B C 1
ATOM 22354 O O . PHE C 1 503 ? 107.507 145.775 128.442 1.00 23.54 488 PHE B O 1
ATOM 22371 N N . GLU C 1 504 ? 108.238 145.270 126.377 1.00 23.81 489 GLU B N 1
ATOM 22372 C CA . GLU C 1 504 ? 108.175 146.649 125.911 1.00 23.81 489 GLU B CA 1
ATOM 22373 C C . GLU C 1 504 ? 106.739 147.146 125.780 1.00 23.81 489 GLU B C 1
ATOM 22374 O O . GLU C 1 504 ? 106.446 148.294 126.126 1.00 23.81 489 GLU B O 1
ATOM 22386 N N . VAL C 1 505 ? 105.837 146.309 125.265 1.00 26.58 490 VAL B N 1
ATOM 22387 C CA . VAL C 1 505 ? 104.439 146.705 125.103 1.00 26.58 490 VAL B CA 1
ATOM 22388 C C . VAL C 1 505 ? 103.809 147.018 126.453 1.00 26.58 490 VAL B C 1
ATOM 22389 O O . VAL C 1 505 ? 103.048 147.980 126.594 1.00 26.58 490 VAL B O 1
ATOM 22402 N N . ILE C 1 506 ? 104.107 146.203 127.461 1.00 25.70 491 ILE B N 1
ATOM 22403 C CA . ILE C 1 506 ? 103.511 146.379 128.779 1.00 25.70 491 ILE B CA 1
ATOM 22404 C C . ILE C 1 506 ? 104.052 147.633 129.451 1.00 25.70 491 ILE B C 1
ATOM 22405 O O . ILE C 1 506 ? 103.297 148.408 130.046 1.00 25.70 491 ILE B O 1
ATOM 22421 N N . CYS C 1 507 ? 105.362 147.858 129.361 1.00 24.02 492 CYS B N 1
ATOM 22422 C CA . CYS C 1 507 ? 105.961 149.046 129.953 1.00 24.02 492 CYS B CA 1
ATOM 22423 C C . CYS C 1 507 ? 105.568 150.319 129.213 1.00 24.02 492 CYS B C 1
ATOM 22424 O O . CYS C 1 507 ? 105.541 151.395 129.815 1.00 24.02 492 CYS B O 1
ATOM 22432 N N . SER C 1 508 ? 105.262 150.221 127.919 1.00 24.43 493 SER B N 1
ATOM 22433 C CA . SER C 1 508 ? 104.824 151.392 127.169 1.00 24.43 493 SER B CA 1
ATOM 22434 C C . SER C 1 508 ? 103.508 151.946 127.697 1.00 24.43 493 SER B C 1
ATOM 22435 O O . SER C 1 508 ? 103.178 153.106 127.435 1.00 24.43 493 SER B O 1
ATOM 22443 N N . TYR C 1 509 ? 102.752 151.144 128.439 1.00 25.56 494 TYR B N 1
ATOM 22444 C CA . TYR C 1 509 ? 101.472 151.549 128.999 1.00 25.56 494 TYR B CA 1
ATOM 22445 C C . TYR C 1 509 ? 101.538 151.790 130.499 1.00 25.56 494 TYR B C 1
ATOM 22446 O O . TYR C 1 509 ? 100.829 152.657 131.014 1.00 25.56 494 TYR B O 1
ATOM 22464 N N . VAL C 1 510 ? 102.391 151.050 131.205 1.00 25.63 495 VAL B N 1
ATOM 22465 C CA . VAL C 1 510 ? 102.470 151.152 132.657 1.00 25.63 495 VAL B CA 1
ATOM 22466 C C . VAL C 1 510 ? 103.148 152.450 133.077 1.00 25.63 495 VAL B C 1
ATOM 22467 O O . VAL C 1 510 ? 102.719 153.106 134.033 1.00 25.63 495 VAL B O 1
ATOM 22480 N N . PHE C 1 511 ? 104.210 152.844 132.376 1.00 24.04 496 PHE B N 1
ATOM 22481 C CA . PHE C 1 511 ? 105.010 154.004 132.740 1.00 24.04 496 PHE B CA 1
ATOM 22482 C C . PHE C 1 511 ? 104.732 155.225 131.880 1.00 24.04 496 PHE B C 1
ATOM 22483 O O . PHE C 1 511 ? 105.449 156.220 131.993 1.00 24.04 496 PHE B O 1
ATOM 22500 N N . MET C 1 512 ? 103.721 155.172 131.024 1.00 25.80 497 MET B N 1
ATOM 22501 C CA . MET C 1 512 ? 103.433 156.302 130.150 1.00 25.80 497 MET B CA 1
ATOM 22502 C C . MET C 1 512 ? 102.928 157.528 130.899 1.00 25.80 497 MET B C 1
ATOM 22503 O O . MET C 1 512 ? 103.213 158.650 130.448 1.00 25.80 497 MET B O 1
ATOM 22517 N N . PRO C 1 513 ? 102.188 157.409 132.004 1.00 26.66 498 PRO B N 1
ATOM 22518 C CA . PRO C 1 513 ? 101.800 158.622 132.739 1.00 26.66 498 PRO B CA 1
ATOM 22519 C C . PRO C 1 513 ? 102.975 159.377 133.339 1.00 26.66 498 PRO B C 1
ATOM 22520 O O . PRO C 1 513 ? 102.952 160.612 133.376 1.00 26.66 498 PRO B O 1
ATOM 22531 N N . PHE C 1 514 ? 104.000 158.668 133.814 1.00 25.95 499 PHE B N 1
ATOM 22532 C CA . PHE C 1 514 ? 105.175 159.332 134.367 1.00 25.95 499 PHE B CA 1
ATOM 22533 C C . PHE C 1 514 ? 105.900 160.151 133.310 1.00 25.95 499 PHE B C 1
ATOM 22534 O O . PHE C 1 514 ? 106.425 161.230 133.603 1.00 25.95 499 PHE B O 1
ATOM 22551 N N . ALA C 1 515 ? 105.955 159.645 132.080 1.00 24.69 500 ALA B N 1
ATOM 22552 C CA . ALA C 1 515 ? 106.629 160.360 131.005 1.00 24.69 500 ALA B CA 1
ATOM 22553 C C . ALA C 1 515 ? 105.816 161.555 130.526 1.00 24.69 500 ALA B C 1
ATOM 22554 O O . ALA C 1 515 ? 106.383 162.596 130.181 1.00 24.69 500 ALA B O 1
ATOM 22561 N N . PHE C 1 516 ? 104.490 161.430 130.494 1.00 25.87 501 PHE B N 1
ATOM 22562 C CA . PHE C 1 516 ? 103.654 162.542 130.056 1.00 25.87 501 PHE B CA 1
ATOM 22563 C C . PHE C 1 516 ? 103.735 163.712 131.026 1.00 25.87 501 PHE B C 1
ATOM 22564 O O . PHE C 1 516 ? 103.672 164.874 130.614 1.00 25.87 501 PHE B O 1
ATOM 22581 N N . MET C 1 517 ? 103.873 163.425 132.320 1.00 27.83 502 MET B N 1
ATOM 22582 C CA . MET C 1 517 ? 103.970 164.480 133.319 1.00 27.83 502 MET B CA 1
ATOM 22583 C C . MET C 1 517 ? 105.315 165.197 133.286 1.00 27.83 502 MET B C 1
ATOM 22584 O O . MET C 1 517 ? 105.398 166.345 133.730 1.00 27.83 502 MET B O 1
ATOM 22598 N N . MET C 1 518 ? 106.363 164.550 132.781 1.00 24.14 503 MET B N 1
ATOM 22599 C CA . MET C 1 518 ? 107.630 165.210 132.512 1.00 24.14 503 MET B CA 1
ATOM 22600 C C . MET C 1 518 ? 107.594 166.094 131.273 1.00 24.14 503 MET B C 1
ATOM 22601 O O . MET C 1 518 ? 108.602 166.735 130.965 1.00 24.14 503 MET B O 1
ATOM 22615 N N . GLY C 1 519 ? 106.468 166.153 130.573 1.00 25.20 504 GLY B N 1
ATOM 22616 C CA . GLY C 1 519 ? 106.319 166.986 129.407 1.00 25.20 504 GLY B CA 1
ATOM 22617 C C . GLY C 1 519 ? 106.659 166.355 128.084 1.00 25.20 504 GLY B C 1
ATOM 22618 O O . GLY C 1 519 ? 106.883 167.087 127.116 1.00 25.20 504 GLY B O 1
ATOM 22622 N N . VAL C 1 520 ? 106.710 165.042 128.004 1.00 25.15 505 VAL B N 1
ATOM 22623 C CA . VAL C 1 520 ? 106.891 164.374 126.727 1.00 25.15 505 VAL B CA 1
ATOM 22624 C C . VAL C 1 520 ? 105.550 164.298 126.018 1.00 25.15 505 VAL B C 1
ATOM 22625 O O . VAL C 1 520 ? 104.522 163.974 126.624 1.00 25.15 505 VAL B O 1
ATOM 22638 N N . ASP C 1 521 ? 105.554 164.616 124.729 1.00 28.31 506 ASP B N 1
ATOM 22639 C CA . ASP C 1 521 ? 104.327 164.603 123.956 1.00 28.31 506 ASP B CA 1
ATOM 22640 C C . ASP C 1 521 ? 103.729 163.198 123.917 1.00 28.31 506 ASP B C 1
ATOM 22641 O O . ASP C 1 521 ? 104.392 162.192 124.174 1.00 28.31 506 ASP B O 1
ATOM 22650 N N . TRP C 1 522 ? 102.438 163.157 123.587 1.00 27.98 507 TRP B N 1
ATOM 22651 C CA . TRP C 1 522 ? 101.664 161.923 123.651 1.00 27.98 507 TRP B CA 1
ATOM 22652 C C . TRP C 1 522 ? 102.359 160.778 122.926 1.00 27.98 507 TRP B C 1
ATOM 22653 O O . TRP C 1 522 ? 102.582 159.708 123.505 1.00 27.98 507 TRP B O 1
ATOM 22674 N N . GLN C 1 523 ? 102.698 160.977 121.653 1.00 30.89 508 GLN B N 1
ATOM 22675 C CA . GLN C 1 523 ? 103.298 159.906 120.866 1.00 30.89 508 GLN B CA 1
ATOM 22676 C C . GLN C 1 523 ? 104.562 159.368 121.524 1.00 30.89 508 GLN B C 1
ATOM 22677 O O . GLN C 1 523 ? 104.662 158.171 121.815 1.00 30.89 508 GLN B O 1
ATOM 22691 N N . ASP C 1 524 ? 105.547 160.234 121.751 1.00 26.74 509 ASP B N 1
ATOM 22692 C CA . ASP C 1 524 ? 106.828 159.804 122.288 1.00 26.74 509 ASP B CA 1
ATOM 22693 C C . ASP C 1 524 ? 106.754 159.348 123.739 1.00 26.74 509 ASP B C 1
ATOM 22694 O O . ASP C 1 524 ? 107.708 158.733 124.222 1.00 26.74 509 ASP B O 1
ATOM 22703 N N . SER C 1 525 ? 105.660 159.631 124.444 1.00 25.49 510 SER B N 1
ATOM 22704 C CA . SER C 1 525 ? 105.547 159.195 125.831 1.00 25.49 510 SER B CA 1
ATOM 22705 C C . SER C 1 525 ? 105.478 157.679 125.943 1.00 25.49 510 SER B C 1
ATOM 22706 O O . SER C 1 525 ? 105.811 157.121 126.994 1.00 25.49 510 SER B O 1
ATOM 22714 N N . PHE C 1 526 ? 105.056 156.996 124.879 1.00 24.37 511 PHE B N 1
ATOM 22715 C CA . PHE C 1 526 ? 105.035 155.542 124.894 1.00 24.37 511 PHE B CA 1
ATOM 22716 C C . PHE C 1 526 ? 106.414 154.959 124.620 1.00 24.37 511 PHE B C 1
ATOM 22717 O O . PHE C 1 526 ? 106.687 153.816 124.995 1.00 24.37 511 PHE B O 1
ATOM 22734 N N . MET C 1 527 ? 107.296 155.730 123.987 1.00 25.28 512 MET B N 1
ATOM 22735 C CA . MET C 1 527 ? 108.663 155.289 123.749 1.00 25.28 512 MET B CA 1
ATOM 22736 C C . MET C 1 527 ? 109.578 155.601 124.928 1.00 25.28 512 MET B C 1
ATOM 22737 O O . MET C 1 527 ? 110.539 154.868 125.179 1.00 25.28 512 MET B O 1
ATOM 22751 N N . VAL C 1 528 ? 109.305 156.685 125.654 1.00 22.57 513 VAL B N 1
ATOM 22752 C CA . VAL C 1 528 ? 110.073 156.992 126.855 1.00 22.57 513 VAL B CA 1
ATOM 22753 C C . VAL C 1 528 ? 109.705 156.034 127.982 1.00 22.57 513 VAL B C 1
ATOM 22754 O O . VAL C 1 528 ? 110.553 155.649 128.792 1.00 22.57 513 VAL B O 1
ATOM 22767 N N . ALA C 1 529 ? 108.437 155.632 128.042 1.00 22.53 514 ALA B N 1
ATOM 22768 C CA . ALA C 1 529 ? 107.986 154.659 129.030 1.00 22.53 514 ALA B CA 1
ATOM 22769 C C . ALA C 1 529 ? 108.763 153.348 128.951 1.00 22.53 514 ALA B C 1
ATOM 22770 O O . ALA C 1 529 ? 109.055 152.733 129.981 1.00 22.53 514 ALA B O 1
ATOM 22777 N N . LYS C 1 530 ? 109.076 152.884 127.740 1.00 21.94 515 LYS B N 1
ATOM 22778 C CA . LYS C 1 530 ? 109.872 151.671 127.595 1.00 21.94 515 LYS B CA 1
ATOM 22779 C C . LYS C 1 530 ? 111.240 151.815 128.248 1.00 21.94 515 LYS B C 1
ATOM 22780 O O . LYS C 1 530 ? 111.781 150.847 128.789 1.00 21.94 515 LYS B O 1
ATOM 22799 N N . LEU C 1 531 ? 111.822 153.011 128.194 1.00 20.08 516 LEU B N 1
ATOM 22800 C CA . LEU C 1 531 ? 113.149 153.216 128.755 1.00 20.08 516 LEU B CA 1
ATOM 22801 C C . LEU C 1 531 ? 113.109 153.280 130.276 1.00 20.08 516 LEU B C 1
ATOM 22802 O O . LEU C 1 531 ? 114.008 152.763 130.946 1.00 20.08 516 LEU B O 1
ATOM 22818 N N . ILE C 1 532 ? 112.083 153.920 130.835 1.00 21.06 517 ILE B N 1
ATOM 22819 C CA . ILE C 1 532 ? 111.859 153.880 132.276 1.00 21.06 517 ILE B CA 1
ATOM 22820 C C . ILE C 1 532 ? 111.759 152.438 132.760 1.00 21.06 517 ILE B C 1
ATOM 22821 O O . ILE C 1 532 ? 112.267 152.090 133.832 1.00 21.06 517 ILE B O 1
ATOM 22837 N N . GLY C 1 533 ? 111.099 151.581 131.981 1.00 20.87 518 GLY B N 1
ATOM 22838 C CA . GLY C 1 533 ? 111.033 150.170 132.318 1.00 20.87 518 GLY B CA 1
ATOM 22839 C C . GLY C 1 533 ? 112.383 149.479 132.349 1.00 20.87 518 GLY B C 1
ATOM 22840 O O . GLY C 1 533 ? 112.708 148.785 133.313 1.00 20.87 518 GLY B O 1
ATOM 22844 N N . TYR C 1 534 ? 113.167 149.619 131.280 1.00 19.84 519 TYR B N 1
ATOM 22845 C CA . TYR C 1 534 ? 114.501 149.026 131.255 1.00 19.84 519 TYR B CA 1
ATOM 22846 C C . TYR C 1 534 ? 115.323 149.442 132.469 1.00 19.84 519 TYR B C 1
ATOM 22847 O O . TYR C 1 534 ? 116.022 148.617 133.062 1.00 19.84 519 TYR B O 1
ATOM 22865 N N . LYS C 1 535 ? 115.261 150.717 132.851 1.00 20.22 520 LYS B N 1
ATOM 22866 C CA . LYS C 1 535 ? 116.043 151.195 133.985 1.00 20.22 520 LYS B CA 1
ATOM 22867 C C . LYS C 1 535 ? 115.546 150.595 135.291 1.00 20.22 520 LYS B C 1
ATOM 22868 O O . LYS C 1 535 ? 116.340 150.163 136.132 1.00 20.22 520 LYS B O 1
ATOM 22887 N N . THR C 1 536 ? 114.230 150.575 135.477 1.00 21.39 521 THR B N 1
ATOM 22888 C CA . THR C 1 536 ? 113.649 150.147 136.740 1.00 21.39 521 THR B CA 1
ATOM 22889 C C . THR C 1 536 ? 113.890 148.666 136.998 1.00 21.39 521 THR B C 1
ATOM 22890 O O . THR C 1 536 ? 114.347 148.284 138.081 1.00 21.39 521 THR B O 1
ATOM 22901 N N . PHE C 1 537 ? 113.594 147.818 136.020 1.00 21.75 522 PHE B N 1
ATOM 22902 C CA . PHE C 1 537 ? 113.691 146.380 136.212 1.00 21.75 522 PHE B CA 1
ATOM 22903 C C . PHE C 1 537 ? 115.078 145.825 135.922 1.00 21.75 522 PHE B C 1
ATOM 22904 O O . PHE C 1 537 ? 115.414 144.745 136.416 1.00 21.75 522 PHE B O 1
ATOM 22921 N N . PHE C 1 538 ? 115.895 146.534 135.142 1.00 19.54 523 PHE B N 1
ATOM 22922 C CA . PHE C 1 538 ? 117.266 146.111 134.865 1.00 19.54 523 PHE B CA 1
ATOM 22923 C C . PHE C 1 538 ? 118.265 147.141 135.371 1.00 19.54 523 PHE B C 1
ATOM 22924 O O . PHE C 1 538 ? 118.413 147.292 136.583 1.00 19.54 523 PHE B O 1
ATOM 22941 N N . ASN C 1 539 ? 118.972 147.840 134.490 1.00 18.81 524 ASN B N 1
ATOM 22942 C CA . ASN C 1 539 ? 119.797 148.960 134.914 1.00 18.81 524 ASN B CA 1
ATOM 22943 C C . ASN C 1 539 ? 119.893 150.021 133.829 1.00 18.81 524 ASN B C 1
ATOM 22944 O O . ASN C 1 539 ? 119.296 149.888 132.758 1.00 18.81 524 ASN B O 1
ATOM 22955 N N . GLU C 1 540 ? 120.641 151.083 134.116 1.00 19.08 525 GLU B N 1
ATOM 22956 C CA . GLU C 1 540 ? 120.763 152.231 133.231 1.00 19.08 525 GLU B CA 1
ATOM 22957 C C . GLU C 1 540 ? 121.782 152.024 132.118 1.00 19.08 525 GLU B C 1
ATOM 22958 O O . GLU C 1 540 ? 121.854 152.853 131.209 1.00 19.08 525 GLU B O 1
ATOM 22970 N N . PHE C 1 541 ? 122.560 150.943 132.163 1.00 17.52 526 PHE B N 1
ATOM 22971 C CA . PHE C 1 541 ? 123.319 150.513 130.994 1.00 17.52 526 PHE B CA 1
ATOM 22972 C C . PHE C 1 541 ? 122.391 150.008 129.896 1.00 17.52 526 PHE B C 1
ATOM 22973 O O . PHE C 1 541 ? 122.536 150.377 128.726 1.00 17.52 526 PHE B O 1
ATOM 22990 N N . VAL C 1 542 ? 121.443 149.145 130.257 1.00 17.94 527 VAL B N 1
ATOM 22991 C CA . VAL C 1 542 ? 120.445 148.660 129.309 1.00 17.94 527 VAL B CA 1
ATOM 22992 C C . VAL C 1 542 ? 119.644 149.823 128.738 1.00 17.94 527 VAL B C 1
ATOM 22993 O O . VAL C 1 542 ? 119.483 149.952 127.520 1.00 17.94 527 VAL B O 1
ATOM 23006 N N . ALA C 1 543 ? 119.128 150.685 129.615 1.00 18.55 528 ALA B N 1
ATOM 23007 C CA . ALA C 1 543 ? 118.306 151.811 129.188 1.00 18.55 528 ALA B CA 1
ATOM 23008 C C . ALA C 1 543 ? 119.064 152.760 128.263 1.00 18.55 528 ALA B C 1
ATOM 23009 O O . ALA C 1 543 ? 118.517 153.215 127.254 1.00 18.55 528 ALA B O 1
ATOM 23016 N N . TYR C 1 544 ? 120.314 153.087 128.595 1.00 18.03 529 TYR B N 1
ATOM 23017 C CA . TYR C 1 544 ? 121.078 154.023 127.775 1.00 18.03 529 TYR B CA 1
ATOM 23018 C C . TYR C 1 544 ? 121.530 153.402 126.457 1.00 18.03 529 TYR B C 1
ATOM 23019 O O . TYR C 1 544 ? 121.728 154.124 125.476 1.00 18.03 529 TYR B O 1
ATOM 23037 N N . GLN C 1 545 ? 121.708 152.082 126.413 1.00 19.26 530 GLN B N 1
ATOM 23038 C CA . GLN C 1 545 ? 121.991 151.411 125.149 1.00 19.26 530 GLN B CA 1
ATOM 23039 C C . GLN C 1 545 ? 120.797 151.488 124.202 1.00 19.26 530 GLN B C 1
ATOM 23040 O O . GLN C 1 545 ? 120.967 151.608 122.985 1.00 19.26 530 GLN B O 1
ATOM 23054 N N . GLN C 1 546 ? 119.582 151.430 124.744 1.00 19.76 531 GLN B N 1
ATOM 23055 C CA . GLN C 1 546 ? 118.383 151.530 123.921 1.00 19.76 531 GLN B CA 1
ATOM 23056 C C . GLN C 1 546 ? 118.125 152.958 123.459 1.00 19.76 531 GLN B C 1
ATOM 23057 O O . GLN C 1 546 ? 117.684 153.175 122.327 1.00 19.76 531 GLN B O 1
ATOM 23071 N N . LEU C 1 547 ? 118.360 153.942 124.328 1.00 20.45 532 LEU B N 1
ATOM 23072 C CA . LEU C 1 547 ? 118.205 155.335 123.928 1.00 20.45 532 LEU B CA 1
ATOM 23073 C C . LEU C 1 547 ? 119.169 155.704 122.810 1.00 20.45 532 LEU B C 1
ATOM 23074 O O . LEU C 1 547 ? 118.824 156.481 121.915 1.00 20.45 532 LEU B O 1
ATOM 23090 N N . SER C 1 548 ? 120.385 155.164 122.848 1.00 20.94 533 SER B N 1
ATOM 23091 C CA . SER C 1 548 ? 121.370 155.493 121.825 1.00 20.94 533 SER B CA 1
ATOM 23092 C C . SER C 1 548 ? 120.948 154.988 120.451 1.00 20.94 533 SER B C 1
ATOM 23093 O O . SER C 1 548 ? 121.170 155.672 119.447 1.00 20.94 533 SER B O 1
ATOM 23101 N N . LYS C 1 549 ? 120.355 153.796 120.382 1.00 22.85 534 LYS B N 1
ATOM 23102 C CA . LYS C 1 549 ? 119.731 153.332 119.146 1.00 22.85 534 LYS B CA 1
ATOM 23103 C C . LYS C 1 549 ? 118.780 154.373 118.571 1.00 22.85 534 LYS B C 1
ATOM 23104 O O . LYS C 1 549 ? 118.845 154.699 117.382 1.00 22.85 534 LYS B O 1
ATOM 23123 N N . LEU C 1 550 ? 117.866 154.881 119.398 1.00 23.85 535 LEU B N 1
ATOM 23124 C CA . LEU C 1 550 ? 116.893 155.860 118.929 1.00 23.85 535 LEU B CA 1
ATOM 23125 C C . LEU C 1 550 ? 117.570 157.132 118.436 1.00 23.85 535 LEU B C 1
ATOM 23126 O O . LEU C 1 550 ? 117.107 157.755 117.476 1.00 23.85 535 LEU B O 1
ATOM 23142 N N . ILE C 1 551 ? 118.660 157.541 119.085 1.00 24.15 536 ILE B N 1
ATOM 23143 C CA . ILE C 1 551 ? 119.371 158.743 118.663 1.00 24.15 536 ILE B CA 1
ATOM 23144 C C . ILE C 1 551 ? 120.007 158.538 117.295 1.00 24.15 536 ILE B C 1
ATOM 23145 O O . ILE C 1 551 ? 119.983 159.434 116.444 1.00 24.15 536 ILE B O 1
ATOM 23161 N N . SER C 1 552 ? 120.586 157.359 117.061 1.00 27.05 537 SER B N 1
ATOM 23162 C CA . SER C 1 552 ? 121.262 157.105 115.795 1.00 27.05 537 SER B CA 1
ATOM 23163 C C . SER C 1 552 ? 120.274 157.065 114.635 1.00 27.05 537 SER B C 1
ATOM 23164 O O . SER C 1 552 ? 120.533 157.636 113.571 1.00 27.05 537 SER B O 1
ATOM 23172 N N . LEU C 1 553 ? 119.139 156.391 114.821 1.00 28.74 538 LEU B N 1
ATOM 23173 C CA . LEU C 1 553 ? 118.113 156.350 113.786 1.00 28.74 538 LEU B CA 1
ATOM 23174 C C . LEU C 1 553 ? 117.675 157.746 113.369 1.00 28.74 538 LEU B C 1
ATOM 23175 O O . LEU C 1 553 ? 117.490 158.016 112.177 1.00 28.74 538 LEU B O 1
ATOM 23191 N N . ARG C 1 554 ? 117.486 158.643 114.334 1.00 29.16 539 ARG B N 1
ATOM 23192 C CA . ARG C 1 554 ? 117.066 159.998 114.007 1.00 29.16 539 ARG B CA 1
ATOM 23193 C C . ARG C 1 554 ? 118.145 160.733 113.228 1.00 29.16 539 ARG B C 1
ATOM 23194 O O . ARG C 1 554 ? 117.848 161.453 112.268 1.00 29.16 539 ARG B O 1
ATOM 23215 N N . GLN C 1 555 ? 119.403 160.569 113.628 1.00 30.28 540 GLN B N 1
ATOM 23216 C CA . GLN C 1 555 ? 120.502 161.199 112.914 1.00 30.28 540 GLN B CA 1
ATOM 23217 C C . GLN C 1 555 ? 120.607 160.702 111.479 1.00 30.28 540 GLN B C 1
ATOM 23218 O O . GLN C 1 555 ? 120.940 161.481 110.579 1.00 30.28 540 GLN B O 1
ATOM 23232 N N . VAL C 1 556 ? 120.335 159.419 111.246 1.00 31.86 541 VAL B N 1
ATOM 23233 C CA . VAL C 1 556 ? 120.379 158.881 109.893 1.00 31.86 541 VAL B CA 1
ATOM 23234 C C . VAL C 1 556 ? 119.411 159.629 108.987 1.00 31.86 541 VAL B C 1
ATOM 23235 O O . VAL C 1 556 ? 119.772 160.043 107.879 1.00 31.86 541 VAL B O 1
ATOM 23248 N N . GLY C 1 557 ? 118.175 159.813 109.435 1.00 33.44 542 GLY B N 1
ATOM 23249 C CA . GLY C 1 557 ? 117.190 160.565 108.692 1.00 33.44 542 GLY B CA 1
ATOM 23250 C C . GLY C 1 557 ? 116.137 159.738 107.994 1.00 33.44 542 GLY B C 1
ATOM 23251 O O . GLY C 1 557 ? 115.356 160.295 107.215 1.00 33.44 542 GLY B O 1
ATOM 23255 N N . GLY C 1 558 ? 116.088 158.432 108.248 1.00 37.09 543 GLY B N 1
ATOM 23256 C CA . GLY C 1 558 ? 115.150 157.571 107.591 1.00 37.09 543 GLY B CA 1
ATOM 23257 C C . GLY C 1 558 ? 113.714 157.962 107.875 1.00 37.09 543 GLY B C 1
ATOM 23258 O O . GLY C 1 558 ? 113.422 159.069 108.344 1.00 37.09 543 GLY B O 1
ATOM 23262 N N . PRO C 1 559 ? 112.793 157.049 107.574 1.00 38.78 544 PRO B N 1
ATOM 23263 C CA . PRO C 1 559 ? 111.386 157.301 107.893 1.00 38.78 544 PRO B CA 1
ATOM 23264 C C . PRO C 1 559 ? 111.112 157.169 109.382 1.00 38.78 544 PRO B C 1
ATOM 23265 O O . PRO C 1 559 ? 111.673 156.314 110.068 1.00 38.78 544 PRO B O 1
ATOM 23276 N N . LYS C 1 560 ? 110.226 158.032 109.871 1.00 34.36 545 LYS B N 1
ATOM 23277 C CA . LYS C 1 560 ? 109.850 158.033 111.277 1.00 34.36 545 LYS B CA 1
ATOM 23278 C C . LYS C 1 560 ? 108.841 156.941 111.592 1.00 34.36 545 LYS B C 1
ATOM 23279 O O . LYS C 1 560 ? 108.778 156.471 112.733 1.00 34.36 545 LYS B O 1
ATOM 23298 N N . PHE C 1 561 ? 108.056 156.526 110.602 1.00 36.07 546 PHE B N 1
ATOM 23299 C CA . PHE C 1 561 ? 107.111 155.429 110.744 1.00 36.07 546 PHE B CA 1
ATOM 23300 C C . PHE C 1 561 ? 107.334 154.433 109.621 1.00 36.07 546 PHE B C 1
ATOM 23301 O O . PHE C 1 561 ? 107.512 154.826 108.464 1.00 36.07 546 PHE B O 1
ATOM 23318 N N . VAL C 1 562 ? 107.330 153.150 109.965 1.00 37.39 547 VAL B N 1
ATOM 23319 C CA . VAL C 1 562 ? 107.381 152.069 108.994 1.00 37.39 547 VAL B CA 1
ATOM 23320 C C . VAL C 1 562 ? 106.339 151.043 109.410 1.00 37.39 547 VAL B C 1
ATOM 23321 O O . VAL C 1 562 ? 106.463 150.418 110.469 1.00 37.39 547 VAL B O 1
ATOM 23334 N N . ASP C 1 563 ? 105.291 150.904 108.600 1.00 43.04 548 ASP B N 1
ATOM 23335 C CA . ASP C 1 563 ? 104.211 149.961 108.873 1.00 43.04 548 ASP B CA 1
ATOM 23336 C C . ASP C 1 563 ? 103.451 150.333 110.142 1.00 43.04 548 ASP B C 1
ATOM 23337 O O . ASP C 1 563 ? 102.980 149.461 110.875 1.00 43.04 548 ASP B O 1
ATOM 23346 N N . GLY C 1 564 ? 103.321 151.631 110.407 1.00 44.44 549 GLY B N 1
ATOM 23347 C CA . GLY C 1 564 ? 102.618 152.105 111.578 1.00 44.44 549 GLY B CA 1
ATOM 23348 C C . GLY C 1 564 ? 103.395 152.052 112.873 1.00 44.44 549 GLY B C 1
ATOM 23349 O O . GLY C 1 564 ? 102.813 152.320 113.931 1.00 44.44 549 GLY B O 1
ATOM 23353 N N . VAL C 1 565 ? 104.680 151.715 112.835 1.00 37.49 550 VAL B N 1
ATOM 23354 C CA . VAL C 1 565 ? 105.517 151.654 114.027 1.00 37.49 550 VAL B CA 1
ATOM 23355 C C . VAL C 1 565 ? 106.469 152.839 114.011 1.00 37.49 550 VAL B C 1
ATOM 23356 O O . VAL C 1 565 ? 107.239 153.017 113.061 1.00 37.49 550 VAL B O 1
ATOM 23369 N N . GLN C 1 566 ? 106.417 153.644 115.068 1.00 32.50 551 GLN B N 1
ATOM 23370 C CA . GLN C 1 566 ? 107.318 154.777 115.208 1.00 32.50 551 GLN B CA 1
ATOM 23371 C C . GLN C 1 566 ? 108.733 154.288 115.486 1.00 32.50 551 GLN B C 1
ATOM 23372 O O . GLN C 1 566 ? 108.950 153.437 116.352 1.00 32.50 551 GLN B O 1
ATOM 23386 N N . GLN C 1 567 ? 109.695 154.829 114.744 1.00 31.61 552 GLN B N 1
ATOM 23387 C CA . GLN C 1 567 ? 111.075 154.371 114.813 1.00 31.61 552 GLN B CA 1
ATOM 23388 C C . GLN C 1 567 ? 111.930 155.217 115.743 1.00 31.61 552 GLN B C 1
ATOM 23389 O O . GLN C 1 567 ? 112.767 154.678 116.473 1.00 31.61 552 GLN B O 1
ATOM 23403 N N . TYR C 1 568 ? 111.742 156.531 115.723 1.00 30.38 553 TYR B N 1
ATOM 23404 C CA . TYR C 1 568 ? 112.516 157.428 116.561 1.00 30.38 553 TYR B CA 1
ATOM 23405 C C . TYR C 1 568 ? 111.624 158.581 116.981 1.00 30.38 553 TYR B C 1
ATOM 23406 O O . TYR C 1 568 ? 110.536 158.777 116.436 1.00 30.38 553 TYR B O 1
ATOM 23424 N N . MET C 1 569 ? 112.091 159.340 117.960 1.00 26.75 554 MET B N 1
ATOM 23425 C CA . MET C 1 569 ? 111.344 160.457 118.507 1.00 26.75 554 MET B CA 1
ATOM 23426 C C . MET C 1 569 ? 112.156 161.741 118.391 1.00 26.75 554 MET B C 1
ATOM 23427 O O . MET C 1 569 ? 113.223 161.781 117.777 1.00 26.75 554 MET B O 1
ATOM 23441 N N . SER C 1 570 ? 111.616 162.799 118.985 1.00 26.36 555 SER B N 1
ATOM 23442 C CA . SER C 1 570 ? 112.190 164.126 118.885 1.00 26.36 555 SER B CA 1
ATOM 23443 C C . SER C 1 570 ? 113.448 164.248 119.736 1.00 26.36 555 SER B C 1
ATOM 23444 O O . SER C 1 570 ? 113.769 163.396 120.566 1.00 26.36 555 SER B O 1
ATOM 23452 N N . MET C 1 571 ? 114.163 165.348 119.513 1.00 29.12 556 MET B N 1
ATOM 23453 C CA . MET C 1 571 ? 115.382 165.628 120.255 1.00 29.12 556 MET B CA 1
ATOM 23454 C C . MET C 1 571 ? 115.092 166.119 121.666 1.00 29.12 556 MET B C 1
ATOM 23455 O O . MET C 1 571 ? 115.868 165.842 122.586 1.00 29.12 556 MET B O 1
ATOM 23469 N N . ARG C 1 572 ? 114.000 166.860 121.849 1.00 26.50 557 ARG B N 1
ATOM 23470 C CA . ARG C 1 572 ? 113.567 167.240 123.186 1.00 26.50 557 ARG B CA 1
ATOM 23471 C C . ARG C 1 572 ? 113.260 166.021 124.044 1.00 26.50 557 ARG B C 1
ATOM 23472 O O . ARG C 1 572 ? 113.536 166.016 125.248 1.00 26.50 557 ARG B O 1
ATOM 23493 N N . SER C 1 573 ? 112.674 164.986 123.447 1.00 24.24 558 SER B N 1
ATOM 23494 C CA . SER C 1 573 ? 112.324 163.790 124.200 1.00 24.24 558 SER B CA 1
ATOM 23495 C C . SER C 1 573 ? 113.555 162.950 124.519 1.00 24.24 558 SER B C 1
ATOM 23496 O O . SER C 1 573 ? 113.562 162.203 125.502 1.00 24.24 558 SER B O 1
ATOM 23504 N N . GLU C 1 574 ? 114.599 163.053 123.698 1.00 24.11 559 GLU B N 1
ATOM 23505 C CA . GLU C 1 574 ? 115.862 162.400 124.016 1.00 24.11 559 GLU B CA 1
ATOM 23506 C C . GLU C 1 574 ? 116.585 163.128 125.140 1.00 24.11 559 GLU B C 1
ATOM 23507 O O . GLU C 1 574 ? 117.314 162.512 125.923 1.00 24.11 559 GLU B O 1
ATOM 23519 N N . ALA C 1 575 ? 116.400 164.446 125.222 1.00 21.71 560 ALA B N 1
ATOM 23520 C CA . ALA C 1 575 ? 116.939 165.225 126.328 1.00 21.71 560 ALA B CA 1
ATOM 23521 C C . ALA C 1 575 ? 116.262 164.858 127.640 1.00 21.71 560 ALA B C 1
ATOM 23522 O O . ALA C 1 575 ? 116.927 164.497 128.614 1.00 21.71 560 ALA B O 1
ATOM 23529 N N . ILE C 1 576 ? 114.932 164.939 127.680 1.00 21.66 561 ILE B N 1
ATOM 23530 C CA . ILE C 1 576 ? 114.188 164.593 128.886 1.00 21.66 561 ILE B CA 1
ATOM 23531 C C . ILE C 1 576 ? 114.535 163.185 129.350 1.00 21.66 561 ILE B C 1
ATOM 23532 O O . ILE C 1 576 ? 114.655 162.926 130.552 1.00 21.66 561 ILE B O 1
ATOM 23548 N N . SER C 1 577 ? 114.700 162.254 128.410 1.00 20.01 562 SER B N 1
ATOM 23549 C CA . SER C 1 577 ? 115.047 160.884 128.764 1.00 20.01 562 SER B CA 1
ATOM 23550 C C . SER C 1 577 ? 116.450 160.782 129.344 1.00 20.01 562 SER B C 1
ATOM 23551 O O . SER C 1 577 ? 116.707 159.924 130.191 1.00 20.01 562 SER B O 1
ATOM 23559 N N . THR C 1 578 ? 117.369 161.639 128.902 1.00 18.86 563 THR B N 1
ATOM 23560 C CA . THR C 1 578 ? 118.728 161.608 129.426 1.00 18.86 563 THR B CA 1
ATOM 23561 C C . THR C 1 578 ? 118.759 161.968 130.908 1.00 18.86 563 THR B C 1
ATOM 23562 O O . THR C 1 578 ? 119.545 161.401 131.675 1.00 18.86 563 THR B O 1
ATOM 23573 N N . TYR C 1 579 ? 117.896 162.892 131.334 1.00 19.20 564 TYR B N 1
ATOM 23574 C CA . TYR C 1 579 ? 117.848 163.279 132.739 1.00 19.20 564 TYR B CA 1
ATOM 23575 C C . TYR C 1 579 ? 117.111 162.243 133.580 1.00 19.20 564 TYR B C 1
ATOM 23576 O O . TYR C 1 579 ? 117.551 161.906 134.684 1.00 19.20 564 TYR B O 1
ATOM 23594 N N . ALA C 1 580 ? 115.984 161.738 133.079 1.00 19.35 565 ALA B N 1
ATOM 23595 C CA . ALA C 1 580 ? 115.210 160.736 133.801 1.00 19.35 565 ALA B CA 1
ATOM 23596 C C . ALA C 1 580 ? 115.996 159.457 134.051 1.00 19.35 565 ALA B C 1
ATOM 23597 O O . ALA C 1 580 ? 115.724 158.748 135.024 1.00 19.35 565 ALA B O 1
ATOM 23604 N N . LEU C 1 581 ? 116.952 159.132 133.190 1.00 18.67 566 LEU B N 1
ATOM 23605 C CA . LEU C 1 581 ? 117.683 157.880 133.289 1.00 18.67 566 LEU B CA 1
ATOM 23606 C C . LEU C 1 581 ? 119.017 157.993 134.018 1.00 18.67 566 LEU B C 1
ATOM 23607 O O . LEU C 1 581 ? 119.743 156.999 134.086 1.00 18.67 566 LEU B O 1
ATOM 23623 N N . CYS C 1 582 ? 119.359 159.152 134.577 1.00 19.00 567 CYS B N 1
ATOM 23624 C CA . CYS C 1 582 ? 120.692 159.372 135.131 1.00 19.00 567 CYS B CA 1
ATOM 23625 C C . CYS C 1 582 ? 120.676 159.107 136.630 1.00 19.00 567 CYS B C 1
ATOM 23626 O O . CYS C 1 582 ? 120.586 160.018 137.447 1.00 19.00 567 CYS B O 1
ATOM 23634 N N . GLY C 1 583 ? 120.810 157.840 136.982 1.00 19.05 568 GLY B N 1
ATOM 23635 C CA . GLY C 1 583 ? 120.744 157.422 138.359 1.00 19.05 568 GLY B CA 1
ATOM 23636 C C . GLY C 1 583 ? 120.911 155.924 138.455 1.00 19.05 568 GLY B C 1
ATOM 23637 O O . GLY C 1 583 ? 120.578 155.177 137.532 1.00 19.05 568 GLY B O 1
ATOM 23641 N N . PHE C 1 584 ? 121.445 155.501 139.597 1.00 20.35 569 PHE B N 1
ATOM 23642 C CA . PHE C 1 584 ? 121.716 154.102 139.889 1.00 20.35 569 PHE B CA 1
ATOM 23643 C C . PHE C 1 584 ? 120.553 153.405 140.588 1.00 20.35 569 PHE B C 1
ATOM 23644 O O . PHE C 1 584 ? 120.752 152.356 141.207 1.00 20.35 569 PHE B O 1
ATOM 23661 N N . ALA C 1 585 ? 119.347 153.952 140.492 1.00 22.27 570 ALA B N 1
ATOM 23662 C CA . ALA C 1 585 ? 118.185 153.397 141.174 1.00 22.27 570 ALA B CA 1
ATOM 23663 C C . ALA C 1 585 ? 117.589 152.256 140.358 1.00 22.27 570 ALA B C 1
ATOM 23664 O O . ALA C 1 585 ? 117.035 152.474 139.277 1.00 22.27 570 ALA B O 1
ATOM 23671 N N . ASN C 1 586 ? 117.694 151.041 140.885 1.00 23.25 571 ASN B N 1
ATOM 23672 C CA . ASN C 1 586 ? 117.014 149.882 140.329 1.00 23.25 571 ASN B CA 1
ATOM 23673 C C . ASN C 1 586 ? 116.874 148.856 141.442 1.00 23.25 571 ASN B C 1
ATOM 23674 O O . ASN C 1 586 ? 117.649 148.846 142.401 1.00 23.25 571 ASN B O 1
ATOM 23685 N N . PHE C 1 587 ? 115.862 147.999 141.306 1.00 24.73 572 PHE B N 1
ATOM 23686 C CA . PHE C 1 587 ? 115.475 147.114 142.400 1.00 24.73 572 PHE B CA 1
ATOM 23687 C C . PHE C 1 587 ? 116.591 146.158 142.801 1.00 24.73 572 PHE B C 1
ATOM 23688 O O . PHE C 1 587 ? 116.668 145.756 143.966 1.00 24.73 572 PHE B O 1
ATOM 23705 N N . GLY C 1 588 ? 117.454 145.778 141.866 1.00 24.74 573 GLY B N 1
ATOM 23706 C CA . GLY C 1 588 ? 118.506 144.828 142.151 1.00 24.74 573 GLY B CA 1
ATOM 23707 C C . GLY C 1 588 ? 119.700 145.371 142.895 1.00 24.74 573 GLY B C 1
ATOM 23708 O O . GLY C 1 588 ? 120.456 144.587 143.475 1.00 24.74 573 GLY B O 1
ATOM 23712 N N . SER C 1 589 ? 119.896 146.683 142.890 1.00 26.49 574 SER B N 1
ATOM 23713 C CA . SER C 1 589 ? 121.000 147.314 143.593 1.00 26.49 574 SER B CA 1
ATOM 23714 C C . SER C 1 589 ? 120.688 147.599 145.054 1.00 26.49 574 SER B C 1
ATOM 23715 O O . SER C 1 589 ? 121.526 148.173 145.752 1.00 26.49 574 SER B O 1
ATOM 23723 N N . LEU C 1 590 ? 119.509 147.205 145.527 1.00 27.58 575 LEU B N 1
ATOM 23724 C CA . LEU C 1 590 ? 119.103 147.519 146.890 1.00 27.58 575 LEU B CA 1
ATOM 23725 C C . LEU C 1 590 ? 119.901 146.716 147.908 1.00 27.58 575 LEU B C 1
ATOM 23726 O O . LEU C 1 590 ? 120.000 147.110 149.075 1.00 27.58 575 LEU B O 1
ATOM 23742 N N . GLY C 1 591 ? 120.490 145.599 147.484 1.00 27.09 576 GLY B N 1
ATOM 23743 C CA . GLY C 1 591 ? 121.192 144.742 148.423 1.00 27.09 576 GLY B CA 1
ATOM 23744 C C . GLY C 1 591 ? 122.675 145.040 148.512 1.00 27.09 576 GLY B C 1
ATOM 23745 O O . GLY C 1 591 ? 123.290 144.850 149.564 1.00 27.09 576 GLY B O 1
ATOM 23749 N N . ILE C 1 592 ? 123.276 145.493 147.411 1.00 27.19 577 ILE B N 1
ATOM 23750 C CA . ILE C 1 592 ? 124.671 145.910 147.468 1.00 27.19 577 ILE B CA 1
ATOM 23751 C C . ILE C 1 592 ? 124.799 147.241 148.196 1.00 27.19 577 ILE B C 1
ATOM 23752 O O . ILE C 1 592 ? 125.865 147.566 148.729 1.00 27.19 577 ILE B O 1
ATOM 23768 N N . VAL C 1 593 ? 123.723 148.025 148.237 1.00 26.01 578 VAL B N 1
ATOM 23769 C CA . VAL C 1 593 ? 123.735 149.280 148.982 1.00 26.01 578 VAL B CA 1
ATOM 23770 C C . VAL C 1 593 ? 123.629 149.008 150.475 1.00 26.01 578 VAL B C 1
ATOM 23771 O O . VAL C 1 593 ? 124.396 149.548 151.280 1.00 26.01 578 VAL B O 1
ATOM 23784 N N . ILE C 1 594 ? 122.670 148.171 150.865 1.00 28.82 579 ILE B N 1
ATOM 23785 C CA . ILE C 1 594 ? 122.494 147.830 152.271 1.00 28.82 579 ILE B CA 1
ATOM 23786 C C . ILE C 1 594 ? 123.752 147.169 152.818 1.00 28.82 579 ILE B C 1
ATOM 23787 O O . ILE C 1 594 ? 124.284 147.572 153.858 1.00 28.82 579 ILE B O 1
ATOM 23803 N N . GLY C 1 595 ? 124.255 146.155 152.118 1.00 28.66 580 GLY B N 1
ATOM 23804 C CA . GLY C 1 595 ? 125.442 145.465 152.586 1.00 28.66 580 GLY B CA 1
ATOM 23805 C C . GLY C 1 595 ? 126.644 146.373 152.743 1.00 28.66 580 GLY B C 1
ATOM 23806 O O . GLY C 1 595 ? 127.331 146.336 153.766 1.00 28.66 580 GLY B O 1
ATOM 23810 N N . GLY C 1 596 ? 126.926 147.189 151.730 1.00 29.07 581 GLY B N 1
ATOM 23811 C CA . GLY C 1 596 ? 128.094 148.048 151.795 1.00 29.07 581 GLY B CA 1
ATOM 23812 C C . GLY C 1 596 ? 128.026 149.053 152.925 1.00 29.07 581 GLY B C 1
ATOM 23813 O O . GLY C 1 596 ? 129.045 149.400 153.524 1.00 29.07 581 GLY B O 1
ATOM 23817 N N . LEU C 1 597 ? 126.826 149.539 153.225 1.00 30.09 582 LEU B N 1
ATOM 23818 C CA . LEU C 1 597 ? 126.669 150.520 154.287 1.00 30.09 582 LEU B CA 1
ATOM 23819 C C . LEU C 1 597 ? 126.723 149.866 155.662 1.00 30.09 582 LEU B C 1
ATOM 23820 O O . LEU C 1 597 ? 127.299 150.430 156.599 1.00 30.09 582 LEU B O 1
ATOM 23836 N N . THR C 1 598 ? 126.125 148.681 155.807 1.00 32.67 583 THR B N 1
ATOM 23837 C CA . THR C 1 598 ? 126.246 147.943 157.059 1.00 32.67 583 THR B CA 1
ATOM 23838 C C . THR C 1 598 ? 127.703 147.639 157.378 1.00 32.67 583 THR B C 1
ATOM 23839 O O . THR C 1 598 ? 128.131 147.759 158.531 1.00 32.67 583 THR B O 1
ATOM 23850 N N . SER C 1 599 ? 128.475 147.227 156.373 1.00 34.03 584 SER B N 1
ATOM 23851 C CA . SER C 1 599 ? 129.895 146.980 156.585 1.00 34.03 584 SER B CA 1
ATOM 23852 C C . SER C 1 599 ? 130.584 148.190 157.202 1.00 34.03 584 SER B C 1
ATOM 23853 O O . SER C 1 599 ? 131.436 148.044 158.086 1.00 34.03 584 SER B O 1
ATOM 23861 N N . MET C 1 600 ? 130.232 149.393 156.749 1.00 33.32 585 MET B N 1
ATOM 23862 C CA . MET C 1 600 ? 130.837 150.601 157.297 1.00 33.32 585 MET B CA 1
ATOM 23863 C C . MET C 1 600 ? 130.287 150.928 158.679 1.00 33.32 585 MET B C 1
ATOM 23864 O O . MET C 1 600 ? 130.963 151.582 159.479 1.00 33.32 585 MET B O 1
ATOM 23878 N N . ALA C 1 601 ? 129.066 150.493 158.978 1.00 34.73 586 ALA B N 1
ATOM 23879 C CA . ALA C 1 601 ? 128.385 150.829 160.227 1.00 34.73 586 ALA B CA 1
ATOM 23880 C C . ALA C 1 601 ? 127.492 149.668 160.640 1.00 34.73 586 ALA B C 1
ATOM 23881 O O . ALA C 1 601 ? 126.269 149.708 160.454 1.00 34.73 586 ALA B O 1
ATOM 23888 N N . PRO C 1 602 ? 128.072 148.620 161.225 1.00 36.60 587 PRO B N 1
ATOM 23889 C CA . PRO C 1 602 ? 127.269 147.438 161.572 1.00 36.60 587 PRO B CA 1
ATOM 23890 C C . PRO C 1 602 ? 126.224 147.702 162.639 1.00 36.60 587 PRO B C 1
ATOM 23891 O O . PRO C 1 602 ? 125.220 146.982 162.705 1.00 36.60 587 PRO B O 1
ATOM 23902 N N . SER C 1 603 ? 126.433 148.711 163.484 1.00 36.57 588 SER B N 1
ATOM 23903 C CA . SER C 1 603 ? 125.463 149.044 164.519 1.00 36.57 588 SER B CA 1
ATOM 23904 C C . SER C 1 603 ? 124.137 149.557 163.966 1.00 36.57 588 SER B C 1
ATOM 23905 O O . SER C 1 603 ? 123.152 149.598 164.710 1.00 36.57 588 SER B O 1
ATOM 23913 N N . ARG C 1 604 ? 124.080 149.951 162.693 1.00 33.83 589 ARG B N 1
ATOM 23914 C CA . ARG C 1 604 ? 122.912 150.620 162.136 1.00 33.83 589 ARG B CA 1
ATOM 23915 C C . ARG C 1 604 ? 122.138 149.751 161.154 1.00 33.83 589 ARG B C 1
ATOM 23916 O O . ARG C 1 604 ? 121.216 150.246 160.500 1.00 33.83 589 ARG B O 1
ATOM 23937 N N . LYS C 1 605 ? 122.496 148.473 161.036 1.00 33.86 590 LYS B N 1
ATOM 23938 C CA . LYS C 1 605 ? 121.828 147.589 160.088 1.00 33.86 590 LYS B CA 1
ATOM 23939 C C . LYS C 1 605 ? 120.312 147.715 160.159 1.00 33.86 590 LYS B C 1
ATOM 23940 O O . LYS C 1 605 ? 119.633 147.683 159.128 1.00 33.86 590 LYS B O 1
ATOM 23959 N N . ARG C 1 606 ? 119.758 147.856 161.362 1.00 34.28 591 ARG B N 1
ATOM 23960 C CA . ARG C 1 606 ? 118.307 147.929 161.494 1.00 34.28 591 ARG B CA 1
ATOM 23961 C C . ARG C 1 606 ? 117.749 149.186 160.838 1.00 34.28 591 ARG B C 1
ATOM 23962 O O . ARG C 1 606 ? 116.688 149.146 160.206 1.00 34.28 591 ARG B O 1
ATOM 23966 N N . ASP C 1 607 ? 118.446 150.312 160.984 1.00 34.00 592 ASP B N 1
ATOM 23967 C CA . ASP C 1 607 ? 117.965 151.566 160.417 1.00 34.00 592 ASP B CA 1
ATOM 23968 C C . ASP C 1 607 ? 118.195 151.620 158.912 1.00 34.00 592 ASP B C 1
ATOM 23969 O O . ASP C 1 607 ? 117.345 152.117 158.165 1.00 34.00 592 ASP B O 1
ATOM 23978 N N . ILE C 1 608 ? 119.345 151.127 158.455 1.00 30.98 593 ILE B N 1
ATOM 23979 C CA . ILE C 1 608 ? 119.646 151.093 157.027 1.00 30.98 593 ILE B CA 1
ATOM 23980 C C . ILE C 1 608 ? 118.574 150.323 156.265 1.00 30.98 593 ILE B C 1
ATOM 23981 O O . ILE C 1 608 ? 118.099 150.767 155.214 1.00 30.98 593 ILE B O 1
ATOM 23997 N N . THR C 1 609 ? 118.179 149.156 156.776 1.00 31.74 594 THR B N 1
ATOM 23998 C CA . THR C 1 609 ? 117.217 148.328 156.056 1.00 31.74 594 THR B CA 1
ATOM 23999 C C . THR C 1 609 ? 115.846 148.988 155.996 1.00 31.74 594 THR B C 1
ATOM 24000 O O . THR C 1 609 ? 115.059 148.716 155.082 1.00 31.74 594 THR B O 1
ATOM 24011 N N . ALA C 1 610 ? 115.541 149.862 156.952 1.00 30.37 595 ALA B N 1
ATOM 24012 C CA . ALA C 1 610 ? 114.208 150.449 157.015 1.00 30.37 595 ALA B CA 1
ATOM 24013 C C . ALA C 1 610 ? 114.061 151.632 156.065 1.00 30.37 595 ALA B C 1
ATOM 24014 O O . ALA C 1 610 ? 112.948 151.944 155.626 1.00 30.37 595 ALA B O 1
ATOM 24021 N N . GLY C 1 611 ? 115.159 152.308 155.741 1.00 27.85 596 GLY B N 1
ATOM 24022 C CA . GLY C 1 611 ? 115.127 153.462 154.874 1.00 27.85 596 GLY B CA 1
ATOM 24023 C C . GLY C 1 611 ? 115.569 153.232 153.450 1.00 27.85 596 GLY B C 1
ATOM 24024 O O . GLY C 1 611 ? 115.643 154.194 152.682 1.00 27.85 596 GLY B O 1
ATOM 24028 N N . ALA C 1 612 ? 115.851 151.988 153.063 1.00 27.67 597 ALA B N 1
ATOM 24029 C CA . ALA C 1 612 ? 116.454 151.731 151.760 1.00 27.67 597 ALA B CA 1
ATOM 24030 C C . ALA C 1 612 ? 115.429 151.772 150.634 1.00 27.67 597 ALA B C 1
ATOM 24031 O O . ALA C 1 612 ? 115.725 152.275 149.546 1.00 27.67 597 ALA B O 1
ATOM 24038 N N . MET C 1 613 ? 114.228 151.240 150.860 1.00 29.51 598 MET B N 1
ATOM 24039 C CA . MET C 1 613 ? 113.220 151.247 149.805 1.00 29.51 598 MET B CA 1
ATOM 24040 C C . MET C 1 613 ? 112.646 152.641 149.594 1.00 29.51 598 MET B C 1
ATOM 24041 O O . MET C 1 613 ? 112.374 153.038 148.456 1.00 29.51 598 MET B O 1
ATOM 24055 N N . ARG C 1 614 ? 112.441 153.393 150.674 1.00 27.87 599 ARG B N 1
ATOM 24056 C CA . ARG C 1 614 ? 111.987 154.770 150.534 1.00 27.87 599 ARG B CA 1
ATOM 24057 C C . ARG C 1 614 ? 113.035 155.620 149.829 1.00 27.87 599 ARG B C 1
ATOM 24058 O O . ARG C 1 614 ? 112.700 156.581 149.131 1.00 27.87 599 ARG B O 1
ATOM 24079 N N . ALA C 1 615 ? 114.309 155.268 149.988 1.00 24.16 600 ALA B N 1
ATOM 24080 C CA . ALA C 1 615 ? 115.384 156.035 149.377 1.00 24.16 600 ALA B CA 1
ATOM 24081 C C . ALA C 1 615 ? 115.505 155.748 147.886 1.00 24.16 600 ALA B C 1
ATOM 24082 O O . ALA C 1 615 ? 115.920 156.622 147.118 1.00 24.16 600 ALA B O 1
ATOM 24089 N N . LEU C 1 616 ? 115.163 154.530 147.468 1.00 24.71 601 LEU B N 1
ATOM 24090 C CA . LEU C 1 616 ? 115.162 154.180 146.055 1.00 24.71 601 LEU B CA 1
ATOM 24091 C C . LEU C 1 616 ? 114.023 154.861 145.309 1.00 24.71 601 LEU B C 1
ATOM 24092 O O . LEU C 1 616 ? 114.191 155.280 144.161 1.00 24.71 601 LEU B O 1
ATOM 24108 N N . ILE C 1 617 ? 112.856 154.975 145.940 1.00 26.58 602 ILE B N 1
ATOM 24109 C CA . ILE C 1 617 ? 111.738 155.675 145.324 1.00 26.58 602 ILE B CA 1
ATOM 24110 C C . ILE C 1 617 ? 112.027 157.166 145.247 1.00 26.58 602 ILE B C 1
ATOM 24111 O O . ILE C 1 617 ? 111.723 157.821 144.245 1.00 26.58 602 ILE B O 1
ATOM 24127 N N . ALA C 1 618 ? 112.616 157.722 146.304 1.00 23.35 603 ALA B N 1
ATOM 24128 C CA . ALA C 1 618 ? 112.990 159.130 146.307 1.00 23.35 603 ALA B CA 1
ATOM 24129 C C . ALA C 1 618 ? 114.049 159.425 145.252 1.00 23.35 603 ALA B C 1
ATOM 24130 O O . ALA C 1 618 ? 114.021 160.480 144.612 1.00 23.35 603 ALA B O 1
ATOM 24137 N N . GLY C 1 619 ? 115.002 158.512 145.073 1.00 22.50 604 GLY B N 1
ATOM 24138 C CA . GLY C 1 619 ? 115.955 158.645 143.986 1.00 22.50 604 GLY B CA 1
ATOM 24139 C C . GLY C 1 619 ? 115.295 158.800 142.629 1.00 22.50 604 GLY B C 1
ATOM 24140 O O . GLY C 1 619 ? 115.684 159.657 141.834 1.00 22.50 604 GLY B O 1
ATOM 24144 N N . THR C 1 620 ? 114.305 157.954 142.335 1.00 24.72 605 THR B N 1
ATOM 24145 C CA . THR C 1 620 ? 113.612 158.029 141.049 1.00 24.72 605 THR B CA 1
ATOM 24146 C C . THR C 1 620 ? 112.864 159.350 140.893 1.00 24.72 605 THR B C 1
ATOM 24147 O O . THR C 1 620 ? 112.913 159.978 139.831 1.00 24.72 605 THR B O 1
ATOM 24158 N N . ILE C 1 621 ? 112.157 159.780 141.939 1.00 24.19 606 ILE B N 1
ATOM 24159 C CA . ILE C 1 621 ? 111.442 161.056 141.910 1.00 24.19 606 ILE B CA 1
ATOM 24160 C C . ILE C 1 621 ? 112.418 162.210 141.691 1.00 24.19 606 ILE B C 1
ATOM 24161 O O . ILE C 1 621 ? 112.104 163.195 141.014 1.00 24.19 606 ILE B O 1
ATOM 24177 N N . ALA C 1 622 ? 113.612 162.112 142.281 1.00 20.94 607 ALA B N 1
ATOM 24178 C CA . ALA C 1 622 ? 114.634 163.143 142.116 1.00 20.94 607 ALA B CA 1
ATOM 24179 C C . ALA C 1 622 ? 115.091 163.270 140.665 1.00 20.94 607 ALA B C 1
ATOM 24180 O O . ALA C 1 622 ? 115.218 164.384 140.147 1.00 20.94 607 ALA B O 1
ATOM 24187 N N . CYS C 1 623 ? 115.364 162.149 139.997 1.00 20.18 608 CYS B N 1
ATOM 24188 C CA . CYS C 1 623 ? 115.723 162.205 138.585 1.00 20.18 608 CYS B CA 1
ATOM 24189 C C . CYS C 1 623 ? 114.574 162.717 137.721 1.00 20.18 608 CYS B C 1
ATOM 24190 O O . CYS C 1 623 ? 114.805 163.447 136.756 1.00 20.18 608 CYS B O 1
ATOM 24198 N N . PHE C 1 624 ? 113.336 162.355 138.052 1.00 21.43 609 PHE B N 1
ATOM 24199 C CA . PHE C 1 624 ? 112.181 162.871 137.324 1.00 21.43 609 PHE B CA 1
ATOM 24200 C C . PHE C 1 624 ? 111.978 164.371 137.532 1.00 21.43 609 PHE B C 1
ATOM 24201 O O . PHE C 1 624 ? 111.441 165.031 136.643 1.00 21.43 609 PHE B O 1
ATOM 24218 N N . LEU C 1 625 ? 112.373 164.923 138.686 1.00 20.20 610 LEU B N 1
ATOM 24219 C CA . LEU C 1 625 ? 112.289 166.364 138.911 1.00 20.20 610 LEU B CA 1
ATOM 24220 C C . LEU C 1 625 ? 113.225 167.121 137.986 1.00 20.20 610 LEU B C 1
ATOM 24221 O O . LEU C 1 625 ? 112.863 168.165 137.440 1.00 20.20 610 LEU B O 1
ATOM 24225 N N . THR C 1 626 ? 114.432 166.602 137.800 1.00 20.17 611 THR B N 1
ATOM 24226 C CA . THR C 1 626 ? 115.380 167.205 136.874 1.00 20.17 611 THR B CA 1
ATOM 24227 C C . THR C 1 626 ? 114.841 167.252 135.451 1.00 20.17 611 THR B C 1
ATOM 24228 O O . THR C 1 626 ? 115.066 168.228 134.733 1.00 20.17 611 THR B O 1
ATOM 24239 N N . ALA C 1 627 ? 114.136 166.205 135.028 1.00 20.97 612 ALA B N 1
ATOM 24240 C CA . ALA C 1 627 ? 113.612 166.113 133.674 1.00 20.97 612 ALA B CA 1
ATOM 24241 C C . ALA C 1 627 ? 112.434 167.057 133.442 1.00 20.97 612 ALA B C 1
ATOM 24242 O O . ALA C 1 627 ? 112.208 167.494 132.311 1.00 20.97 612 ALA B O 1
ATOM 24249 N N . CYS C 1 628 ? 111.659 167.367 134.483 1.00 23.52 613 CYS B N 1
ATOM 24250 C CA . CYS C 1 628 ? 110.582 168.343 134.340 1.00 23.52 613 CYS B CA 1
ATOM 24251 C C . CYS C 1 628 ? 111.112 169.765 134.173 1.00 23.52 613 CYS B C 1
ATOM 24252 O O . CYS C 1 628 ? 110.523 170.569 133.442 1.00 23.52 613 CYS B O 1
ATOM 24260 N N . ILE C 1 629 ? 112.222 170.089 134.835 1.00 25.81 614 ILE B N 1
ATOM 24261 C CA . ILE C 1 629 ? 112.817 171.418 134.708 1.00 25.81 614 ILE B CA 1
ATOM 24262 C C . ILE C 1 629 ? 113.498 171.567 133.352 1.00 25.81 614 ILE B C 1
ATOM 24263 O O . ILE C 1 629 ? 113.366 172.596 132.683 1.00 25.81 614 ILE B O 1
ATOM 24279 N N . ALA C 1 630 ? 114.241 170.546 132.929 1.00 23.44 615 ALA B N 1
ATOM 24280 C CA . ALA C 1 630 ? 114.781 170.539 131.575 1.00 23.44 615 ALA B CA 1
ATOM 24281 C C . ALA C 1 630 ? 113.672 170.635 130.539 1.00 23.44 615 ALA B C 1
ATOM 24282 O O . ALA C 1 630 ? 113.781 171.393 129.571 1.00 23.44 615 ALA B O 1
ATOM 24289 N N . GLY C 1 631 ? 112.597 169.875 130.728 1.00 25.00 616 GLY B N 1
ATOM 24290 C CA . GLY C 1 631 ? 111.499 169.907 129.782 1.00 25.00 616 GLY B CA 1
ATOM 24291 C C . GLY C 1 631 ? 110.791 171.246 129.696 1.00 25.00 616 GLY B C 1
ATOM 24292 O O . GLY C 1 631 ? 110.311 171.633 128.629 1.00 25.00 616 GLY B O 1
ATOM 24296 N N . MET C 1 632 ? 110.692 171.964 130.813 1.00 29.51 617 MET B N 1
ATOM 24297 C CA . MET C 1 632 ? 109.992 173.240 130.793 1.00 29.51 617 MET B CA 1
ATOM 24298 C C . MET C 1 632 ? 110.846 174.372 130.249 1.00 29.51 617 MET B C 1
ATOM 24299 O O . MET C 1 632 ? 110.311 175.450 129.978 1.00 29.51 617 MET B O 1
ATOM 24313 N N . LEU C 1 633 ? 112.145 174.152 130.065 1.00 29.25 618 LEU B N 1
ATOM 24314 C CA . LEU C 1 633 ? 113.038 175.165 129.534 1.00 29.25 618 LEU B CA 1
ATOM 24315 C C . LEU C 1 633 ? 113.485 174.885 128.110 1.00 29.25 618 LEU B C 1
ATOM 24316 O O . LEU C 1 633 ? 113.981 175.799 127.446 1.00 29.25 618 LEU B O 1
ATOM 24332 N N . THR C 1 634 ? 113.319 173.659 127.627 1.00 28.79 619 THR B N 1
ATOM 24333 C CA . THR C 1 634 ? 113.685 173.324 126.263 1.00 28.79 619 THR B CA 1
ATOM 24334 C C . THR C 1 634 ? 112.513 173.549 125.317 1.00 28.79 619 THR B C 1
ATOM 24335 O O . THR C 1 634 ? 111.369 173.192 125.607 1.00 28.79 619 THR B O 1
ATOM 24346 N N . ASN C 1 635 ? 112.818 174.148 124.175 1.00 34.79 620 ASN B N 1
ATOM 24347 C CA . ASN C 1 635 ? 111.848 174.484 123.147 1.00 34.79 620 ASN B CA 1
ATOM 24348 C C . ASN C 1 635 ? 111.578 173.288 122.244 1.00 34.79 620 ASN B C 1
ATOM 24349 O O . ASN C 1 635 ? 112.322 172.306 122.228 1.00 34.79 620 ASN B O 1
ATOM 24360 N N . THR C 1 636 ? 110.499 173.391 121.483 1.00 36.37 621 THR B N 1
ATOM 24361 C CA . THR C 1 636 ? 110.120 172.335 120.557 1.00 36.37 621 THR B CA 1
ATOM 24362 C C . THR C 1 636 ? 110.695 172.629 119.176 1.00 36.37 621 THR B C 1
ATOM 24363 O O . THR C 1 636 ? 110.373 173.671 118.594 1.00 36.37 621 THR B O 1
ATOM 24374 N N . PRO C 1 637 ? 111.542 171.751 118.614 1.00 37.83 622 PRO B N 1
ATOM 24375 C CA . PRO C 1 637 ? 112.123 172.027 117.298 1.00 37.83 622 PRO B CA 1
ATOM 24376 C C . PRO C 1 637 ? 111.199 171.640 116.148 1.00 37.83 622 PRO B C 1
ATOM 24377 O O . PRO C 1 637 ? 110.256 172.378 115.860 1.00 37.83 622 PRO B O 1
#

B-factor: mean 36.19, std 23.29, range [13.18, 111.81]

Radius of gyration: 38.36 Å; Cα contacts (8 Å, |Δi|>4): 2356; chains: 3; bounding box: 112×109×59 Å

Solvent-accessible surface area: 73169 Å² total; per-residue (Å²): 81,91,84,51,42,66,66,60,64,67,46,87,89,41,55,113,77,93,147,64,108,70,138,36,112,103,100,57,34,90,78,52,92,10,115,42,0,20,120,100,60,104,156,71,0,73,59,14,84,74,93,11,68,71,49,88,114,74,106,73,109,51,116,76,68,78,64,101,120,85,115,62,59,66,161,108,60,92,38,116,60,111,98,70,68,78,114,145,119,42,54,164,78,75,109,37,82,114,106,100,33,72,87,83,74,30,69,131,25,0,48,136,44,23,111,44,1,74,37,0,47,24,1,20,85,77,12,25,59,81,0,72,128,130,13,92,54,32,88,117,24,124,101,95,2,1,140,110,0,34,26,25,1,48,103,46,0,38,105,6,37,94,53,130,100,7,123,134,49,36,52,148,74,0,113,81,28,83,84,46,30,34,42,0,34,46,0,0,40,51,1,28,17,156,100,28,72,40,1,92,3,11,13,51,0,16,2,1,0,7,0,15,18,0,24,45,29,27,53,50,80,100,30,91,10,8,76,61,0,89,66,49,0,136,67,6,33,72,25,0,34,8,18,22,1,4,0,0,0,0,0,0,1,17,53,30,8,25,53,89,0,6,73,6,0,116,82,32,2,45,120,3,7,100,1,3,6,1,3,6,6,0,2,2,0,0,2,4,9,15,18,6,21,0,0,0,17,32,30,40,3,45,10,27,47,0,32,1,0,9,44,0,1,1,6,1,1,1,2,6,0,16,0,12,16,3,54,75,84,114,72,151,21,78,72,68,44,0,26,114,15,84,63,61,79,24,109,31,62,34,2,2,0,20,73,5,0,46,78,2,47,69,66,21,27,52,19,15,12,31,3,4,2,8,28,0,18,17,32,76,65,39,44,41,34,35,110,43,2,62,2,52,94,96,55,112,36,16,16,34,42,75,4,9,150,85,24,22,65,78,0,58,37,0,0,0,47,155,92,2,0,50,20,2,0,70,4,7,0,14,10,32,71,7,19,11,11,2,0,0,38,37,0,12,99,27,16,54,73,53,123,124,54,33,90,68,95,63,152,71,90,32,52,29,1,43,117,17,3,9,7,0,1,4,2,1,1,0,0,34,3,17,61,5,14,7,11,94,14,10,34,29,9,21,80,25,3,103,91,33,130,79,39,0,63,65,3,2,80,56,0,7,70,0,0,37,23,0,0,21,11,1,0,0,2,0,0,6,4,26,90,83,123,78,90,85,50,42,64,67,61,62,66,47,88,89,42,55,113,77,94,147,63,110,70,137,37,112,102,100,57,35,94,77,52,91,9,114,41,0,19,120,99,59,103,156,69,0,72,59,13,84,74,92,12,67,70,49,88,113,72,107,74,110,50,116,78,69,79,64,102,120,87,116,62,61,66,162,107,61,93,37,118,60,112,94,71,68,77,114,145,117,41,56,164,77,75,110,36,80,116,108,99,34,74,86,84,76,30,69,131,26,0,48,137,45,24,110,45,1,74,36,0,46,23,1,22,85,77,12,25,59,80,0,72,127,128,13,94,56,34,90,116,23,123,99,97,2,1,138,109,0,36,26,24,1,47,103,46,0,39,105,6,39,94,53,130,100,7,121,132,49,37,52,152,74,0,114,83,27,86,84,45,29,34,40,0,34,46,0,0,40,48,0,29,16,155,99,28,72,39,1,92,5,11,14,51,0,16,2,2,0,8,0,16,18,0,24,45,30,28,55,50,79,99,29,90,10,9,76,59,0,88,67,50,0,135,65,5,34,72,24,0,34,8,18,22,1,3,0,0,0,0,0,0,1,18,56,29,8,25,51,88,0,6,75,6,0,115,82,34,2,46,120,4,7,101,1,4,5,1,3,5,8,0,2,2,0,0,1,4,8,16,18,6,20,0,0,0,16,32,31,40,4,46,9,28,47,0,31,1,0,9,44,0,1,1,8,1,1,1,1,7,0,16,0,12,17,2,53,75,83,111,73,151,20,78,74,68,44,0,25,112,15,86,64,59,78,23,108,30,63,33,2,3,1,20,72,6,0,47,78,1,47,70,66,21,28,52,19,15,12,31,3,4,2,7,27,0,17,17,31,79,64,39,43,41,34,36,112,45,2,62,3,53,94,96,55,113,36,17,18,34,42,73,4,8,153,86,24,23,67,76,0,59,38,0,0,0,47,154,94,2,0,50,21,1,0,71,4,8,0,14,10,33,70,6,18,11,11,2,0,0,37,35,0,11,99,26,16,53,74,53,122,122,52,32,91,68,95,61,151,71,91,33,52,30,1,42,116,17,3,9,7,0,1,4,2,1,2,0,0,34,4,17,60,5,14,8,11,96,14,10,36,29,7,22,82,25,2,101,90,34,130,78,37,0,62,65,3,2,79,55,0,6,73,0,0,35,23,0,1,19,12,0,0,0,2,0,0,7,4,27,88,83,124,81,90,84,55,43,66,67,61,64,67,46,87,88,41,56,113,77,94,146,64,110,72,137,38,112,100,101,58,34,93,77,53,89,9,114,42,0,20,121,98,61,103,156,73,0,72,59,12,83,74,94,12,68,71,51,88,113,72,106,75,110,49,115,78,68,79,64,100,121,86,116,62,60,66,164,108,61,92,37,116,59,110,95,70,67,76,115,147,117,42,56,165,76,76,109,38,83,113,106,100,34,74,87,84,73,30,69,132,26,0,47,138,45,23,111,46,0,73,37,0,48,24,1,21,86,75,12,25,60,80,0,72,128,128,13,94,55,33,91,116,24,122,99,96,3,1,138,110,0,36,26,24,1,47,102,46,0,38,106,6,37,94,54,130,100,7,122,131,49,37,51,153,74,0,116,80,27,84,84,43,28,35,43,0,34,46,0,0,40,48,0,29,17,155,102,28,72,42,1,93,4,11,13,51,0,17,2,3,0,8,0,15,17,0,24,47,30,27,53,52,80,99,29,91,10,9,74,60,0,90,66,50,0,135,66,5,34,73,24,0,35,8,18,22,1,3,0,0,1,0,0,0,1,18,54,29,7,24,52,88,0,6,74,6,0,117,82,33,2,44,120,4,6,101,1,3,5,1,2,5,6,0,1,2,0,0,2,4,8,15,18,6,20,0,0,0,17,34,32,39,4,46,11,28,46,0,32,1,0,8,45,0,2,1,6,1,1,1,1,6,0,16,0,12,17,2,54,75,85,112,72,152,21,78,73,68,45,0,26,114,14,85,64,60,78,23,110,33,63,35,2,2,0,21,73,5,0,46,77,1,47,69,68,20,27,53,19,15,13,31,3,5,2,7,28,0,18,18,31,78,64,38,44,41,34,36,115,44,2,63,3,52,96,96,57,110,36,18,16,33,42,73,5,8,151,86,24,22,66,79,0,59,39,0,0,0,46,154,95,2,0,50,20,1,0,69,5,7,0,14,10,32,71,6,19,11,11,2,0,0,38,36,0,12,100,28,16,54,73,53,122,121,53,33,89,68,94,63,152,71,91,32,51,29,1,44,114,18,3,9,8,0,1,4,2,1,2,0,0,32,3,16,61,4,14,7,11,95,13,10,36,30,7,21,79,25,2,103,90,32,129,78,37,0,62,65,3,1,80,55,0,7,72,0,0,35,24,0,0,20,11,1,0,0,1,1,0,6,4,27,91,82,124

Secondary structure (DSSP, 8-state):
-HHHHHHHHHHHHTHHHHHHHHHHHHHHHHHHHHHHHHHH-HHHHHHHHHHHHHHHHHHHHHHHHHHSHHHHHHHHHHHHHHHHHHHHHHHHHHHHHHHHHHHHHIIIIIHHH-HHHHHHHHHHHHHHHHHHHT-S-TTS---HHHHHHHHHHHHHHHHHHHSHHHHHHHHHHHHHHHHHTTTHHHHHHHHS-TTGGGGHIIIIIHHHHHHHHHHHHHHHHHTHHHHHHHHHHHHHHHHH---HHHHHHHHHHTTS-TTTGGGGGGGGGGG--HHHHHHHHHHHHH---GGGHHHHHHHT--HHHHHHHHHHHHHHHHHHHHHHS---S-----HHHHH-----S-SSHHHHHHHHHHHHHHHHHHHHHHHHHHHHHHHHHHHHHHHHHGGGT-TT--HHHHHHHHSHHHHHHTT--HHHHHHHHHHHHHHHHS-HHHHHHHHHHHHHHHHHT--SEETTEE----HHHHHHHHHHT-S---GGGHHHHHHHHHHH-GGGHHHHHHHHHHHHHHHHHHHHHHHHHHHHHSPP-/-HHHHHHHHHHHHTHHHHHHHHHHHHHHHHHHHHHHHHHH-HHHHHHHHHHHHHHHHHHHHHHHHHHSHHHHHHHHHHHHHHHHHHHHHHHHHHHHHHHHHHHHHIIIIIHHH-HHHHHHHHHHHHHHHHHHHT-S-TTS---HHHHHHHHHHHHHHHHHHHSHHHHHHHHHHHHHHHHHTTTHHHHHHHHS-TTGGGGHIIIIIHHHHHHHHHHHHHHHHHTHHHHHHHHHHHHHHHHH---HHHHHHHHHHTTS-TTTGGGGGGGGGGG--HHHHHHHHHHHHH---GGGHHHHHHHT--HHHHHHHHHHHHHHHHHHHHHHS---S-----HHHHH-----S-SSHHHHHHHHHHHHHHHHHHHHHHHHHHHHHHHHHHHHHHHHHGGGT-TT--HHHHHHHHSHHHHHHTT--HHHHHHHHHHHHHHHHS-HHHHHHHHHHHHHHHHHT--SEETTEE----HHHHHHHHHHT-S---GGGHHHHHHHHHHH-GGGHHHHHHHHHHHHHHHHHHHHHHHHHHHHHSPP-/-HHHHHHHHHHHHTHHHHHHHHHHHHHHHHHHHHHHHHHH-HHHHHHHHHHHHHHHHHHHHHHHHHHSHHHHHHHHHHHHHHHHHHHHHHHHHHHHHHHHHHHHHIIIIIHHH-HHHHHHHHHHHHHHHHHHHT-S-TTS---HHHHHHHHHHHHHHHHHHHSHHHHHHHHHHHHHHHHHTTTHHHHHHHHS-TTGGGGHIIIIIHHHHHHHHHHHHHHHHHTHHHHHHHHHHHHHHHHH---HHHHHHHHHHTTS-TTTGGGGGGGGGGG--HHHHHHHHHHHHH---GGGHHHHHHHT--HHHHHHHHHHHHHHHHHHHHHHS---S-----HHHHH-----S-SSHHHHHHHHHHHHHHHHHHHHHHHHHHHHHHHHHHHHHHHHHGGGT-TT--HHHHHHHHSHHHHHHTT--HHHHHHHHHHHHHHHHS-HHHHHHHHHHHHHHHHHT--SEETTEE----HHHHHHHHHHT-S---GGGHHHHHHHHHHH-GGGHHHHHHHHHHHHHHHHHHHHHHHHHHHHHSPP-

Foldseek 3Di:
DVVVVVVVCVCVVPVVVVVVVVVVVVVVVLVVVLVVVCVVPNVVSPVVVVVVVVVVVVVVVVVCCVPCVVVVVVVCVVVVVVCVVCVVPVVVVVVVVVVVVVVVCCVPPLVVLHDLLVLLVVLLVVLLVVLLVLAPCNPQFDCQLQVVLLVVLLVLCCQQVPDPVNVVVLLVVLVVLVVVLVVLVVVLCVVPNPCLVVPCCQSRLLSLLLQQLLVVLLCLVVCNLLVVLLVQLVVSCVRRVDAQQLSSLLSSLLAAALLCSNLQQLVCLQQFDLLSLLSSLLSRQQAHHRSCLVSLVVLPAGSSLNNSLSSSLSSLSNSSSCSRYNDPDDHDDHNVSSSDGDGDDDPDSVSSSVVSNVVSPVVSVVVVVLCVVVVVVQVVQLCVQLVVLVVVPGSVDGPLQVQLPPQLVLQSSLSDDPVCSSVLSSLVSCPAAGRLVRSSSVLSQQVVVVVVPDDQDDPRDGRHDFPLSSSLSSLLRRGGQYPVCLVVSLVSSCVSPVVCSVSSVVSSVVSSVSSNSSSSSSSSSSSSSDHGD/DVVVVVVVCVCVVPVVVVVVVVVVVVVVVLVVVLVVVCVVPNVVSPVVVVVVVVVVVVVVVVVCCVPCVVVVVVVCVVVVVVCVVCVVPVVVVVVVVVVVVVVVCCVPPLVVLHDLLVLLVVLLVVLLVVLLVLAPCNPQFDCQLQVVLLVVLLVLCCQQVPDPVNVVVLLVVLVVLVVVLVVLVVVLCVVPNPCLVVPCCQRRLLSLLLQQLLVVLLCLVVCNLLVQLLVQLVVSCVRSVDAQQLSSLLSSLLAAALLCSNLQQLVCLQQFDLLSLLSSLLSRQQAHHRSCLVSLVVLPAGSSLNNSLSSSLSSLSNSSSCSRYNDPDDHDDHNVSSSDGDGDDDPDSVSSSVVSNVVSPVVSVVVVVLCVVVVVVQVVQLCVQLVVLVVVVGSVDGPLQVQLPPQLVLQSSLSDDPVCSSVLSSLVSCPAAGRLVRSSSVLSQQVVVVVVPDDQDDPRDGRHDFPLSSSLSSLLRRGGQYPVCLVVSLVSSCVSPVVCSVSSVVSSVVSSVSSNSSSSSSSSSSSSSDHGD/DVVVVVVVCVCVVPVVVVVVVVVVVVVVVLVVVLVVVCVVPNVVSPVVVVVVVVVVVVVVVVVCCVPCVVVVVVVCVVVVVVCVVCVVPVVVVVVVVVVVVVVVCCVPPLVVLHDLLVLLVVLLVVLLVVLLVLAPCNPQFDCQLQVVLLVVLLVLCCQQVPDPVNVVVLLVVLVVLVVVLVVLVVVLCVVPNPCLVVPCCQRRLLSLLLQQLLVVLLCLVVCNLLVVLLVQLVVSCVRSVDAQQLSSLLSSLLAAALLCSNLQQLVCLQQFDLLSLLSSLLSRQQAHHRSCLVSLVVLPAGSSLNNSLSSSLSSLSNSSSCSRYNDPDDHDDHNVSSSDGDGDDDPDSVSSSVVSNVVSPVVSVVVVVLCVVVVVVQVVQLCVQLVVLVVVPGSVDGPLQVQLPPQLVLQSSLSDDPVCSSVLSSLVSCPAAGRLVRSSSVLSQQVVVVVVPDDQDDPRDGRHDFPLSSSLSSLLRRGGQYPVCLVVSLVSSCVSPVVCSVSSVVSSVVSSVSSNSSSSSSSSSSSSSDHGD

Sequence (1599 aa):
ERMCGRMSDFCREHKTTLRYIIWGILIAGYLALVIAACVMNFHRALPLFVITVVAIFFVVWDHLMAKYESQIARFLSPGQRLLDSHWFWLKWVIWGCLILGVILWLVFDTAKLGQQQLVSFGGLIIYTSLTFLFSKHPTKVYWRPVFWGIGLQFLLGLLILRTEPGFMAFDWLGKQVQTFLGYSDAGASFVFGEKYTDHFFAFKVLPIVIFFSTVMSMLYYLGLMQWIIRKVGWVMLVTMGTSPVESVVASGNIFIGQTESPLLVRPYLPYVTKSELHAIMTAGFSTIAGSVLGAYISFGVSSSHLLTASVMSAPAALAISKLFWPETETPKINLKNAMKMESGDSRNLLEAATQGASSSISLVANIAVNLIAFLALLSFMNSALSWLGNMFDYPQLSFEVICSYVFMPFAFMMGVDWQDSFMVAKLIGYKTFFNEFVAYQQLSKLISLRQVGGPKFVDGVQQYMSMRSEAISTYALCGFANFGSLGIVIGGLTSMAPSRKRDITAGAMRALIAGTIACFLTACIAGMLTNTPERMCGRMSDFCREHKTTLRYIIWGILIAGYLALVIAACVMNFHRALPLFVITVVAIFFVVWDHLMAKYESQIARFLSPGQRLLDSHWFWLKWVIWGCLILGVILWLVFDTAKLGQQQLVSFGGLIIYTSLTFLFSKHPTKVYWRPVFWGIGLQFLLGLLILRTEPGFMAFDWLGKQVQTFLGYSDAGASFVFGEKYTDHFFAFKVLPIVIFFSTVMSMLYYLGLMQWIIRKVGWVMLVTMGTSPVESVVASGNIFIGQTESPLLVRPYLPYVTKSELHAIMTAGFSTIAGSVLGAYISFGVSSSHLLTASVMSAPAALAISKLFWPETETPKINLKNAMKMESGDSRNLLEAATQGASSSISLVANIAVNLIAFLALLSFMNSALSWLGNMFDYPQLSFEVICSYVFMPFAFMMGVDWQDSFMVAKLIGYKTFFNEFVAYQQLSKLISLRQVGGPKFVDGVQQYMSMRSEAISTYALCGFANFGSLGIVIGGLTSMAPSRKRDITAGAMRALIAGTIACFLTACIAGMLTNTPERMCGRMSDFCREHKTTLRYIIWGILIAGYLALVIAACVMNFHRALPLFVITVVAIFFVVWDHLMAKYESQIARFLSPGQRLLDSHWFWLKWVIWGCLILGVILWLVFDTAKLGQQQLVSFGGLIIYTSLTFLFSKHPTKVYWRPVFWGIGLQFLLGLLILRTEPGFMAFDWLGKQVQTFLGYSDAGASFVFGEKYTDHFFAFKVLPIVIFFSTVMSMLYYLGLMQWIIRKVGWVMLVTMGTSPVESVVASGNIFIGQTESPLLVRPYLPYVTKSELHAIMTAGFSTIAGSVLGAYISFGVSSSHLLTASVMSAPAALAISKLFWPETETPKINLKNAMKMESGDSRNLLEAATQGASSSISLVANIAVNLIAFLALLSFMNSALSWLGNMFDYPQLSFEVICSYVFMPFAFMMGVDWQDSFMVAKLIGYKTFFNEFVAYQQLSKLISLRQVGGPKFVDGVQQYMSMRSEAISTYALCGFANFGSLGIVIGGLTSMAPSRKRDITAGAMRALIAGTIACFLTACIAGMLTNTP

InterPro domains:
  IPR002668 Concentrative nucleoside transporter N-terminal domain [PF01773] (214-285)
  IPR008276 Concentrative nucleoside transporter [PTHR10590] (94-638)
  IPR011642 Nucleoside transporter/FeoB GTPase, Gate domain [PF07670] (293-391)
  IPR011657 Concentrative nucleoside transporter C-terminal domain [PF07662] (396-618)
  IPR018270 Concentrative nucleoside transporter, metazoan/bacterial [TIGR00804] (209-619)